Protein 1NE7 (pdb70)

Radius of gyration: 34.93 Å; Cα contacts (8 Å, |Δi|>4): 3936; chains: 6; bounding box: 108×110×102 Å

Secondary structure (DSSP, 8-state):
-EEEEESSHHHHHHHHHHHHHHHHHHH--BTTBPEEEEE--SHHHHHHHHHHHHHHHTTS---TTEEEEESEEETTS-TTSTTSHHHHHHHHTGGGS---GGGEE---TT-SSHHHHHHHHHHHHHHTTS-SEEEE---TT--STT--TT--TT--SEEEEPPHHHHHHHGGGTTT-GGGS-SEEEE--HHHHHTSS-EEEEE-SGGGHHHHHHHHTS---TTSGGGGGGG-SSEEEEEEGGGGTTSBHHHHHHHHHTHHHHGGGTSS---SSPPPS----/-EEEEESSHHHHHHHHHHHHHHHHHHH--BTTBPEEEEE--SHHHHHHHHHHHHHHHTTS---TTEEEEESEEESSS-TTSTTSHHHHHHHHTGGGS---GGGEE---TT-SSHHHHHHHHHHHHHHTTS-SEEEE---TT--BTTB-TT--TT--SEEEEPPHHHHHHHGGGGTT-GGGS-SEEEE--HHHHHTSS-EEEEE-SGGGHHHHHHHHTS---TTSGGGGGGGSSSEEEEEEGGGGTTSBHHHHHHHHHTHHHHGGGTSSPP-S--/-EEEEESSHHHHHHHHHHHHHHHHHHH--BTTBPEEEEE--SHHHHHHHHHHHHHHHTTS---TTEEEEESEEESSS-TTSTTSHHHHHHHHTGGGS---GGGEE---TT-SSHHHHHHHHHHHHHHTTS-SEEEE---TT--STT--TT--TT--SEEEEPPHHHHHHHGGGTTT-GGGS-SEEEE--HHHHHTSSEEEEEE-SGGGHHHHHHHHTS---TTSGGGGGGG-SSEEEEEEGGGGTTSBHHHHHHHHHTHHHHGGGTSS---TT-/-EEEEESSHHHHHHHHHHHHHHHHHHH--BTTBPEEEEE--SSTTHHHHHHHHHHHHTTS---TTEEEEESEEESSS-TTSTTSHHHHHHHHTGGGS---GGGEE---TT-SSHHHHHHHHHHHHHHTTS-SEEEEE--TT--STT--TT--TT--SEEEEPPHHHHHHHGGGTTT-GGGS-SEEEE--HHHHHTSSEEEEEE-SGGGHHHHHHHHTS---TTSGGGGGGG-SSEEEEEEGGGGTTSBHHHHHHHHTTHHHHGGGTSSPP-S--/-EEEEESSHHHHHHHHHHHHHHHHHHH--BTTB-EEEEE--SSTTHHHHHHHHHHHHTTS---TTEEEEESEEESSS-TT-TTSHHHHHHHHTGGGS---GGGEE---TT-SSHHHHHHHHHHHHHHTTS-SEEEE---TT--STT--TT--TT--SEEEEPPHHHHHHHGGGGTT-GGGS-SEEEE--HHHHHTSS-EEEEE-SGGGHHHHHHHHTS---TTSGGGGGGG-SSEEEEEEGGGGTTSBHHHHHHHHTTHHHHGGGTSSPP-S--/-EEEEESSHHHHHHHHHHHHHHHHHHH--BTTBPEEEEE--SHHHHHHHHHHHHHHHTTS---TTEEEEESEEESSS-TTSTTSHHHHHHHHTGGGS---GGGEE---TT-SSHHHHHHHHHHHHHHTTS-SEEEE---TT--STT--TT--TT--SEEEEPPHHHHHHHGGGTTT-GGGS-SEEEE--HHHHHTSSEEEEEE-SGGGHHHHHHHHTS---TTSGGGGGGG-SSEEEEEEGGGGTTSBHHHHHHHHTTHHHHGGGTSSPP-S--

Foldseek 3Di:
DAEAAAAALLVLLLLVLLLVQLVQVVLPADPVGAAEEEDEFDPSNLSNQVVNLVCQVVQFGAQQRYAYEYFKWFAPDDCCPCPTVNNRCCVRHVVSHNYDPVRYYYQDNDDPPRAVSQVVSLVVCVVNPHHQEYEFEAFLQQDTWQLAAPRDLQDAWGKDFHDDRVQQVCCVVQVVHRVRGGRMMTGGHNNSQLRHLAYEYEYEALSQQVLVCCQPVNADHSSNNNVSCVPRPHYYYRYYPNNNVNPDPVVVVVSVVCNVVVCVSSPPRGGPDDDDPPDDD/DAEAAAAALLVLLLLVLLLVQLVCVVLPADPVGAAEEEDEFDPSNLSNLVVNLVCQVVQFGAQQRYAYEYFKWFAPDDCPPCPTVNNRCCVRHVVSHNYDPVRYHYQDNDDPDQAVSQVVSLVVCVVNVHHAEYEFEAFLQQDTWQLAQPRPLQDAWHKDFHDPSVLCVCCVVQVVDSVRGGGMMTGGHNNSQLRHLEYEYEYEALSQQVLVCCLPVNADHSSNNNVSCVPRPHYYYRYYPNSNVNPDPVVVVVSVVCNVVVCVSSPVRGGPDD/DAEAEAAALLVLLCLVLLLVQLVCVVLPADPVRAAEEEDEFDPSNLSNQVVNLVCQVVQFGARQRYAYEYFKWFAPDPCCRCPTVNNRCCVRHVVSHNYDPVRYYYQDSDDPPFVVSQVVSLVVCVVNVHHQEYEFEAALQQDTRQLAFPRDLQDAWGKDFHDVSVLCVCCVVVVNDSVRDGGMMTGGHNNSQLRHLAYEYEYEALSNQVLVCCLPVPADHSSNNNVSCVPRPHYYYRYYPNNNVNPDPVVVVVSVVCNVVVCVSSPVRGGPVD/DAEAAAAALLRLLLLVLLLVQLVQVVLPADPVRAAEEEDEFDPSNLSNQVVNLVCQVVQFGACQRYAYEYFKWFAPDDCPHCPTVNNRCVVRHVVSHNYDPVRYHYQDNDDPDFVVSQVVSLVVCVVNVHHQEYEFEAFLQQDTWQLAFPRDLQDAWGKDFHDPSVLQVCCVVVVNDSVRGGGMMTGGHNNSQLRHLAYEYEYEALSQQVLVCCLPVNADHSSNNNVSCVPRPHYYYGYYPNNNVVPDPVVVVVSVVCNVVVCVSSPPRGGPDD/DAEAAAAALLVLLLLLLLLVQQVQVVQPADPVRAAEEEDEFDPSNLSNQVNNLVCQVVQFGACQRYAYEYFKWFAPDDCCDCLTVNNRCVVSHVVSHNYDPVRYHYQDNDDPDNAVSQVVSLVVCVVNVHHQEYEFEAFLQQDTWQLAFPRDLQDAWHKDFHDPRVQCVCCVVQVVDRVSPGGMMTGGHNNSQLRHLAYEYEYEALSQQVLVCCQPVPADHSSNNNVSCVPRPHYYYRYYPNSNVNPDPVVVVVNVVCNVVVCVSSPPRGGPDD/DAEAAAAALLRLLLLLLLLVQQVQVVLPADPVRAAEEEDEFDPSNLSNLVVNLVCQVVQFGANQRYAYEYFKWFAPDPCPPCPTVNNRCCVRHVVSHNYDPVRYHYQDNDDPDQVVSQVVSLVVCVVNVHHQEYEFEAFLQQDTWQLAFPRPLQDAWGKDFHDPRVLQVCCVVVVNDSVSGGGMMTGGHNNSQLRHLAYEYEYEALSQQVLVCCLPVPADHSSNNNVSCVPRPHYYYRYYPNNNVNPDPVVVVVNVVCNVVVCVSSPPRGGPPD

CATH classification: 3.40.50.1360

Organism: Homo sapiens (NCBI:txid9606)

Nearest PDB structures (foldseek):
  1ne7-assembly1_E  TM=1.002E+00  e=1.686E-65  Homo sapiens
  5hj5-assembly2_B  TM=9.911E-01  e=7.665E-46  Vibrio cholerae O1 biovar El Tor str. N16961
  3hn6-assembly1_D  TM=9.565E-01  e=3.251E-46  Borreliella burgdorferi B31
  7lqn-assembly2_K  TM=9.793E-01  e=4.896E-44  Haemophilus influenzae 86-028NP
  1cd5-assembly1_A  TM=9.590E-01  e=1.407E-43  Escherichia coli K-12

GO terms:
  GO:0004342 glucosamine-6-phosphate deaminase activity (F, IDA)
  GO:0006048 UDP-N-acetylglucosamine biosynthetic process (P, IMP)
  GO:0007338 single fertilization (P, TAS)
  GO:0005829 cytosol (C, TAS)
  GO:0004342 glucosamine-6-phosphate deaminase activity (F, TAS)
  GO:0006043 glucosamine catabolic process (P, TAS)
  GO:0005515 protein binding (F, IPI)
  GO:0070062 extracellular exosome (C, HDA)
  GO:0004342 glucosamine-6-phosphate deaminase activity (F, IMP)
  GO:0006043 glucosamine catabolic process (P, IMP)
  GO:0006091 generation of precursor metabolites and energy (P, IMP)

B-factor: mean 25.86, std 10.65, range [9.54, 75.47]

Structure (mmCIF, N/CA/C/O backbone):
data_1NE7
#
_entry.id   1NE7
#
_cell.length_a   109.877
_cell.length_b   110.892
_cell.length_c   180.881
_cell.angle_alpha   90.00
_cell.angle_beta   90.00
_cell.angle_gamma   90.00
#
_symmetry.space_group_name_H-M   'P 21 21 21'
#
loop_
_entity.id
_entity.type
_entity.pdbx_description
1 polymer 'Glucosamine-6-phosphate isomerase'
2 branched alpha-D-glucopyranose-(1-1)-alpha-D-glucopyranose
3 non-polymer 2-acetamido-2-deoxy-6-O-phosphono-alpha-D-glucopyranose
4 non-polymer 'SULFATE ION'
5 non-polymer '2-DEOXY-2-AMINO GLUCITOL-6-PHOSPHATE'
6 water water
#
loop_
_atom_site.group_PDB
_atom_site.id
_atom_site.type_symbol
_atom_site.label_atom_id
_atom_site.label_alt_id
_atom_site.label_comp_id
_atom_site.label_asym_id
_atom_site.label_entity_id
_atom_site.label_seq_id
_atom_site.pdbx_PDB_ins_code
_atom_site.Cartn_x
_atom_site.Cartn_y
_atom_site.Cartn_z
_atom_site.occupancy
_atom_site.B_iso_or_equiv
_atom_site.auth_seq_id
_atom_site.auth_comp_id
_atom_site.auth_asym_id
_atom_site.auth_atom_id
_atom_site.pdbx_PDB_model_num
ATOM 1 N N . MET A 1 1 ? -20.067 7.736 -21.601 1.00 17.07 1 MET A N 1
ATOM 2 C CA . MET A 1 1 ? -20.065 8.361 -22.958 1.00 17.97 1 MET A CA 1
ATOM 3 C C . MET A 1 1 ? -21.262 9.287 -23.114 1.00 18.63 1 MET A C 1
ATOM 4 O O . MET A 1 1 ? -22.217 9.223 -22.337 1.00 18.39 1 MET A O 1
ATOM 9 N N . LYS A 1 2 ? -21.198 10.152 -24.122 1.00 19.19 2 LYS A N 1
ATOM 10 C CA . LYS A 1 2 ? -22.316 11.024 -24.453 1.00 19.10 2 LYS A CA 1
ATOM 11 C C . LYS A 1 2 ? -22.738 10.505 -25.821 1.00 18.85 2 LYS A C 1
ATOM 12 O O . LYS A 1 2 ? -21.936 10.500 -26.754 1.00 20.39 2 LYS A O 1
ATOM 18 N N . LEU A 1 3 ? -23.971 10.024 -25.936 1.00 15.95 3 LEU A N 1
ATOM 19 C CA . LEU A 1 3 ? -24.461 9.534 -27.219 1.00 16.93 3 LEU A CA 1
ATOM 20 C C . LEU A 1 3 ? -25.458 10.564 -27.736 1.00 16.71 3 LEU A C 1
ATOM 21 O O . LEU A 1 3 ? -26.497 10.791 -27.116 1.00 17.64 3 LEU A O 1
ATOM 26 N N . ILE A 1 4 ? -25.123 11.196 -28.857 1.00 15.96 4 ILE A N 1
ATOM 27 C CA . ILE A 1 4 ? -25.968 12.219 -29.468 1.00 17.11 4 ILE A CA 1
ATOM 28 C C . ILE A 1 4 ? -26.716 11.593 -30.637 1.00 17.62 4 ILE A C 1
ATOM 29 O O . ILE A 1 4 ? -26.101 11.027 -31.543 1.00 18.18 4 ILE A O 1
ATOM 34 N N . ILE A 1 5 ? -28.041 11.701 -30.625 1.00 16.98 5 ILE A N 1
ATOM 35 C CA . ILE A 1 5 ? -28.847 11.111 -31.681 1.00 17.29 5 ILE A CA 1
ATOM 36 C C . ILE A 1 5 ? -29.647 12.151 -32.459 1.00 18.97 5 ILE A C 1
ATOM 37 O O . ILE A 1 5 ? -30.473 12.866 -31.888 1.00 19.22 5 ILE A O 1
ATOM 42 N N . LEU A 1 6 ? -29.378 12.237 -33.759 1.00 20.34 6 LEU A N 1
ATOM 43 C CA . LEU A 1 6 ? -30.079 13.168 -34.637 1.00 21.56 6 LEU A CA 1
ATOM 44 C C . LEU A 1 6 ? -30.943 12.377 -35.611 1.00 22.99 6 LEU A C 1
ATOM 45 O O . LEU A 1 6 ? -30.729 11.184 -35.823 1.00 22.94 6 LEU A O 1
ATOM 50 N N . GLU A 1 7 ? -31.918 13.053 -36.206 1.00 23.93 7 GLU A N 1
ATOM 51 C CA . GLU A 1 7 ? -32.838 12.425 -37.144 1.00 25.63 7 GLU A CA 1
ATOM 52 C C . GLU A 1 7 ? -32.182 11.894 -38.414 1.00 24.86 7 GLU A C 1
ATOM 53 O O . GLU A 1 7 ? -32.265 10.704 -38.707 1.00 24.12 7 GLU A O 1
ATOM 59 N N . HIS A 1 8 ? -31.527 12.775 -39.166 1.00 24.72 8 HIS A N 1
ATOM 60 C CA . HIS A 1 8 ? -30.898 12.381 -40.423 1.00 25.32 8 HIS A CA 1
ATOM 61 C C . HIS A 1 8 ? -29.398 12.657 -40.486 1.00 23.74 8 HIS A C 1
ATOM 62 O O . HIS A 1 8 ? -28.828 13.292 -39.602 1.00 22.17 8 HIS A O 1
ATOM 69 N N . TYR A 1 9 ? -28.777 12.175 -41.557 1.00 23.78 9 TYR A N 1
ATOM 70 C CA . TYR A 1 9 ? -27.347 12.357 -41.788 1.00 23.67 9 TYR A CA 1
ATOM 71 C C . TYR A 1 9 ? -26.952 13.829 -41.760 1.00 24.47 9 TYR A C 1
ATOM 72 O O . TYR A 1 9 ? -25.957 14.203 -41.139 1.00 23.16 9 TYR A O 1
ATOM 81 N N . SER A 1 10 ? -27.727 14.661 -42.451 1.00 23.72 10 SER A N 1
ATOM 82 C CA . SER A 1 10 ? -27.431 16.087 -42.510 1.00 24.43 10 SER A CA 1
ATOM 83 C C . SER A 1 10 ? -27.380 16.711 -41.124 1.00 22.98 10 SER A C 1
ATOM 84 O O . SER A 1 10 ? -26.507 17.528 -40.833 1.00 21.85 10 SER A O 1
ATOM 87 N N . GLN A 1 11 ? -28.314 16.319 -40.266 1.00 22.26 11 GLN A N 1
ATOM 88 C CA . GLN A 1 11 ? -28.364 16.855 -38.916 1.00 20.83 11 GLN A CA 1
ATOM 89 C C . GLN A 1 11 ? -27.208 16.356 -38.060 1.00 19.30 11 GLN A C 1
ATOM 90 O O . GLN A 1 11 ? -26.654 17.107 -37.267 1.00 17.81 11 GLN A O 1
ATOM 96 N N . ALA A 1 12 ? -26.852 15.086 -38.221 1.00 19.61 12 ALA A N 1
ATOM 97 C CA . ALA A 1 12 ? -25.750 14.507 -37.461 1.00 19.48 12 ALA A CA 1
ATOM 98 C C . ALA A 1 12 ? -24.447 15.187 -37.884 1.00 19.27 12 ALA A C 1
ATOM 99 O O . ALA A 1 12 ? -23.607 15.528 -37.045 1.00 18.57 12 ALA A O 1
ATOM 101 N N . SER A 1 13 ? -24.295 15.382 -39.193 1.00 20.03 13 SER A N 1
ATOM 102 C CA . SER A 1 13 ? -23.115 16.035 -39.764 1.00 21.24 13 SER A CA 1
ATOM 103 C C . SER A 1 13 ? -22.987 17.445 -39.216 1.00 20.45 13 SER A C 1
ATOM 104 O O . SER A 1 13 ? -21.905 17.882 -38.823 1.00 19.51 13 SER A O 1
ATOM 107 N N . GLU A 1 14 ? -24.108 18.156 -39.209 1.00 21.26 14 GLU A N 1
ATOM 108 C CA . GLU A 1 14 ? -24.153 19.526 -38.727 1.00 20.82 14 GLU A CA 1
ATOM 109 C C . GLU A 1 14 ? -23.825 19.627 -37.240 1.00 19.75 14 GLU A C 1
ATOM 110 O O . GLU A 1 14 ? -23.084 20.511 -36.825 1.00 18.10 14 GLU A O 1
ATOM 116 N N . TRP A 1 15 ? -24.378 18.724 -36.434 1.00 18.77 15 TRP A N 1
ATOM 117 C CA . TRP A 1 15 ? -24.118 18.761 -35.001 1.00 17.52 15 TRP A CA 1
ATOM 118 C C . TRP A 1 15 ? -22.616 18.625 -34.757 1.00 16.10 15 TRP A C 1
ATOM 119 O O . TRP A 1 15 ? -22.029 19.372 -33.974 1.00 17.58 15 TRP A O 1
ATOM 130 N N . ALA A 1 16 ? -21.996 17.667 -35.440 1.00 16.57 16 ALA A N 1
ATOM 131 C CA . ALA A 1 16 ? -20.564 17.427 -35.293 1.00 16.03 16 ALA A CA 1
ATOM 132 C C . ALA A 1 16 ? -19.764 18.663 -35.697 1.00 16.78 16 ALA A C 1
ATOM 133 O O . ALA A 1 16 ? -18.801 19.037 -35.026 1.00 15.48 16 ALA A O 1
ATOM 135 N N . ALA A 1 17 ? -20.171 19.297 -36.793 1.00 18.03 17 ALA A N 1
ATOM 136 C CA . ALA A 1 17 ? -19.483 20.493 -37.268 1.00 18.34 17 ALA A CA 1
ATOM 137 C C . ALA A 1 17 ? -19.620 21.625 -36.254 1.00 18.26 17 ALA A C 1
ATOM 138 O O . ALA A 1 17 ? -18.650 22.327 -35.959 1.00 18.42 17 ALA A O 1
ATOM 140 N N . LYS A 1 18 ? -20.825 21.809 -35.723 1.00 18.58 18 LYS A N 1
ATOM 141 C CA . LYS A 1 18 ? -21.053 22.856 -34.733 1.00 18.16 18 LYS A CA 1
ATOM 142 C C . LYS A 1 18 ? -20.208 22.626 -33.489 1.00 18.39 18 LYS A C 1
ATOM 143 O O . LYS A 1 18 ? -19.669 23.568 -32.902 1.00 18.14 18 LYS A O 1
ATOM 149 N N . TYR A 1 19 ? -20.086 21.368 -33.080 1.00 17.72 19 TYR A N 1
ATOM 150 C CA . TYR A 1 19 ? -19.311 21.058 -31.891 1.00 18.27 19 TYR A CA 1
ATOM 151 C C . TYR A 1 19 ? -17.840 21.403 -32.099 1.00 18.66 19 TYR A C 1
ATOM 152 O O . TYR A 1 19 ? -17.207 22.021 -31.240 1.00 18.88 19 TYR A O 1
ATOM 161 N N . ILE A 1 20 ? -17.297 20.999 -33.242 1.00 18.51 20 ILE A N 1
ATOM 162 C CA . ILE A 1 20 ? -15.905 21.285 -33.559 1.00 18.36 20 ILE A CA 1
ATOM 163 C C . ILE A 1 20 ? -15.702 22.798 -33.577 1.00 17.94 20 ILE A C 1
ATOM 164 O O . ILE A 1 20 ? -14.724 23.315 -33.028 1.00 17.13 20 ILE A O 1
ATOM 169 N N . ARG A 1 21 ? -16.644 23.500 -34.198 1.00 19.79 21 ARG A N 1
ATOM 170 C CA . ARG A 1 21 ? -16.586 24.956 -34.284 1.00 20.63 21 ARG A CA 1
ATOM 171 C C . ARG A 1 21 ? -16.537 25.592 -32.897 1.00 19.93 21 ARG A C 1
ATOM 172 O O . ARG A 1 21 ? -15.670 26.417 -32.621 1.00 20.01 21 ARG A O 1
ATOM 180 N N . ASN A 1 22 ? -17.461 25.208 -32.021 1.00 19.82 22 ASN A N 1
ATOM 181 C CA . ASN A 1 22 ? -17.481 25.759 -30.669 1.00 19.75 22 ASN A CA 1
ATOM 182 C C . ASN A 1 22 ? -16.223 25.410 -29.884 1.00 20.08 22 ASN A C 1
ATOM 183 O O . ASN A 1 22 ? -15.677 26.249 -29.171 1.00 19.89 22 ASN A O 1
ATOM 188 N N . ARG A 1 23 ? -15.754 24.174 -30.011 1.00 19.44 23 ARG A N 1
ATOM 189 C CA . ARG A 1 23 ? -14.560 23.776 -29.283 1.00 19.05 23 ARG A CA 1
ATOM 190 C C . ARG A 1 23 ? -13.344 24.587 -29.712 1.00 18.57 23 ARG A C 1
ATOM 191 O O . ARG A 1 23 ? -12.535 24.985 -28.879 1.00 19.44 23 ARG A O 1
ATOM 199 N N . ILE A 1 24 ? -13.215 24.839 -31.010 1.00 18.68 24 ILE A N 1
ATOM 200 C CA . ILE A 1 24 ? -12.084 25.614 -31.514 1.00 20.10 24 ILE A CA 1
ATOM 201 C C . ILE A 1 24 ? -12.164 27.065 -31.040 1.00 21.49 24 ILE A C 1
ATOM 202 O O . ILE A 1 24 ? -11.215 27.601 -30.465 1.00 22.10 24 ILE A O 1
ATOM 207 N N . ILE A 1 25 ? -13.307 27.696 -31.276 1.00 21.91 25 ILE A N 1
ATOM 208 C CA . ILE A 1 25 ? -13.494 29.086 -30.883 1.00 22.58 25 ILE A CA 1
ATOM 209 C C . ILE A 1 25 ? -13.298 29.285 -29.382 1.00 22.61 25 ILE A C 1
ATOM 210 O O . ILE A 1 25 ? -12.566 30.176 -28.958 1.00 22.83 25 ILE A O 1
ATOM 215 N N . GLN A 1 26 ? -13.932 28.445 -28.573 1.00 22.91 26 GLN A N 1
ATOM 216 C CA . GLN A 1 26 ? -13.794 28.573 -27.131 1.00 23.38 26 GLN A CA 1
ATOM 217 C C . GLN A 1 26 ? -12.403 28.213 -26.624 1.00 23.07 26 GLN A C 1
ATOM 218 O O . GLN A 1 26 ? -11.986 28.685 -25.568 1.00 22.27 26 GLN A O 1
ATOM 224 N N . PHE A 1 27 ? -11.686 27.381 -27.375 1.00 21.23 27 PHE A N 1
ATOM 225 C CA . PHE A 1 27 ? -10.323 27.002 -27.013 1.00 21.80 27 PHE A CA 1
ATOM 226 C C . PHE A 1 27 ? -9.479 28.252 -27.257 1.00 22.47 27 PHE A C 1
ATOM 227 O O . PHE A 1 27 ? -8.509 28.520 -26.548 1.00 21.90 27 PHE A O 1
ATOM 235 N N . ASN A 1 28 ? -9.873 29.007 -28.278 1.00 23.51 28 ASN A N 1
ATOM 236 C CA . ASN A 1 28 ? -9.200 30.243 -28.663 1.00 23.89 28 ASN A CA 1
ATOM 237 C C . ASN A 1 28 ? -7.711 30.017 -28.913 1.00 24.54 28 ASN A C 1
ATOM 238 O O . ASN A 1 28 ? -6.860 30.543 -28.195 1.00 24.02 28 ASN A O 1
ATOM 243 N N . PRO A 1 29 ? -7.380 29.238 -29.957 1.00 23.98 29 PRO A N 1
ATOM 244 C CA . PRO A 1 29 ? -5.989 28.939 -30.300 1.00 25.21 29 PRO A CA 1
ATOM 245 C C . PRO A 1 29 ? -5.205 30.156 -30.781 1.00 26.02 29 PRO A C 1
ATOM 246 O O . PRO A 1 29 ? -5.766 31.076 -31.372 1.00 26.71 29 PRO A O 1
ATOM 250 N N . GLY A 1 30 ? -3.904 30.143 -30.517 1.00 28.22 30 GLY A N 1
ATOM 251 C CA . GLY A 1 30 ? -3.045 31.240 -30.920 1.00 29.68 30 GLY A CA 1
ATOM 252 C C . GLY A 1 30 ? -1.652 30.753 -31.262 1.00 31.28 30 GLY A C 1
ATOM 253 O O . GLY A 1 30 ? -1.407 29.545 -31.294 1.00 30.45 30 GLY A O 1
ATOM 254 N N . PRO A 1 31 ? -0.709 31.673 -31.518 1.00 32.79 31 PRO A N 1
ATOM 255 C CA . PRO A 1 31 ? 0.676 31.343 -31.865 1.00 33.46 31 PRO A CA 1
ATOM 256 C C . PRO A 1 31 ? 1.356 30.389 -30.886 1.00 33.37 31 PRO A C 1
ATOM 257 O O . PRO A 1 31 ? 2.098 29.499 -31.295 1.00 34.79 31 PRO A O 1
ATOM 261 N N . GLU A 1 32 ? 1.104 30.579 -29.596 1.00 33.37 32 GLU A N 1
ATOM 262 C CA . GLU A 1 32 ? 1.713 29.737 -28.572 1.00 33.87 32 GLU A CA 1
ATOM 263 C C . GLU A 1 32 ? 0.746 28.706 -27.999 1.00 31.79 32 GLU A C 1
ATOM 264 O O . GLU A 1 32 ? 1.032 28.088 -26.974 1.00 30.70 32 GLU A O 1
ATOM 270 N N . LYS A 1 33 ? -0.390 28.511 -28.662 1.00 30.40 33 LYS A N 1
ATOM 271 C CA . LYS A 1 33 ? -1.387 27.568 -28.168 1.00 28.10 33 LYS A CA 1
ATOM 272 C C . LYS A 1 33 ? -2.282 27.062 -29.294 1.00 25.98 33 LYS A C 1
ATOM 273 O O . LYS A 1 33 ? -3.420 27.504 -29.430 1.00 25.32 33 LYS A O 1
ATOM 279 N N . TYR A 1 34 ? -1.771 26.136 -30.100 1.00 23.59 34 TYR A N 1
ATOM 280 C CA . TYR A 1 34 ? -2.552 25.594 -31.206 1.00 22.49 34 TYR A CA 1
ATOM 281 C C . TYR A 1 34 ? -3.601 24.598 -30.736 1.00 20.76 34 TYR A C 1
ATOM 282 O O . TYR A 1 34 ? -3.471 23.997 -29.673 1.00 21.52 34 TYR A O 1
ATOM 291 N N . PHE A 1 35 ? -4.644 24.440 -31.541 1.00 20.00 35 PHE A N 1
ATOM 292 C CA . PHE A 1 35 ? -5.710 23.488 -31.256 1.00 19.75 35 PHE A CA 1
ATOM 293 C C . PHE A 1 35 ? -5.384 22.296 -32.150 1.00 17.96 35 PHE A C 1
ATOM 294 O O . PHE A 1 35 ? -5.360 22.431 -33.370 1.00 18.81 35 PHE A O 1
ATOM 302 N N . THR A 1 36 ? -5.114 21.142 -31.548 1.00 18.36 36 THR A N 1
ATOM 303 C CA . THR A 1 36 ? -4.779 19.949 -32.319 1.00 17.45 36 THR A CA 1
ATOM 304 C C . THR A 1 36 ? -6.015 19.096 -32.565 1.00 17.30 36 THR A C 1
ATOM 305 O O . THR A 1 36 ? -6.720 18.705 -31.634 1.00 17.50 36 THR A O 1
ATOM 309 N N . LEU A 1 37 ? -6.262 18.808 -33.836 1.00 17.63 37 LEU A N 1
ATOM 310 C CA . LEU A 1 37 ? -7.436 18.056 -34.244 1.00 17.57 37 LEU A CA 1
ATOM 311 C C . LEU A 1 37 ? -7.123 16.793 -35.039 1.00 17.41 37 LEU A C 1
ATOM 312 O O . LEU A 1 37 ? -6.478 16.860 -36.087 1.00 16.92 37 LEU A O 1
ATOM 317 N N . GLY A 1 38 ? -7.575 15.648 -34.527 1.00 16.31 38 GLY A N 1
ATOM 318 C CA . GLY A 1 38 ? -7.386 14.384 -35.225 1.00 16.01 38 GLY A CA 1
ATOM 319 C C . GLY A 1 38 ? -8.553 14.234 -36.188 1.00 16.42 38 GLY A C 1
ATOM 320 O O . GLY A 1 38 ? -9.690 14.537 -35.819 1.00 16.86 38 GLY A O 1
ATOM 321 N N . LEU A 1 39 ? -8.300 13.762 -37.407 1.00 15.54 39 LEU A N 1
ATOM 322 C CA . LEU A 1 39 ? -9.363 13.653 -38.407 1.00 15.65 39 LEU A CA 1
ATOM 323 C C . LEU A 1 39 ? -9.473 12.345 -39.189 1.00 17.02 39 LEU A C 1
ATOM 324 O O . LEU A 1 39 ? -8.485 11.638 -39.389 1.00 16.22 39 LEU A O 1
ATOM 329 N N . PRO A 1 40 ? -10.694 12.019 -39.650 1.00 16.90 40 PRO A N 1
ATOM 330 C CA . PRO A 1 40 ? -10.999 10.817 -40.427 1.00 17.45 40 PRO A CA 1
ATOM 331 C C . PRO A 1 40 ? -11.341 11.203 -41.871 1.00 19.50 40 PRO A C 1
ATOM 332 O O . PRO A 1 40 ? -11.444 12.387 -42.193 1.00 17.78 40 PRO A O 1
ATOM 336 N N . THR A 1 41 ? -11.503 10.208 -42.738 1.00 19.35 41 THR A N 1
ATOM 337 C CA . THR A 1 41 ? -11.890 10.463 -44.125 1.00 21.01 41 THR A CA 1
ATOM 338 C C . THR A 1 41 ? -13.158 9.660 -44.363 1.00 23.66 41 THR A C 1
ATOM 339 O O . THR A 1 41 ? -13.742 9.133 -43.420 1.00 24.76 41 THR A O 1
ATOM 343 N N . GLY A 1 42 ? -13.594 9.577 -45.612 1.00 25.67 42 GLY A N 1
ATOM 344 C CA . GLY A 1 42 ? -14.783 8.806 -45.913 1.00 24.62 42 GLY A CA 1
ATOM 345 C C . GLY A 1 42 ? -16.032 9.619 -46.154 1.00 24.17 42 GLY A C 1
ATOM 346 O O . GLY A 1 42 ? -16.066 10.830 -45.926 1.00 24.84 42 GLY A O 1
ATOM 347 N N A SER A 1 43 ? -17.076 8.938 -46.611 0.50 23.81 43 SER A N 1
ATOM 348 N N B SER A 1 43 ? -17.076 8.949 -46.624 0.50 23.41 43 SER A N 1
ATOM 349 C CA A SER A 1 43 ? -18.349 9.579 -46.897 0.50 24.16 43 SER A CA 1
ATOM 350 C CA B SER A 1 43 ? -18.338 9.614 -46.900 0.50 23.45 43 SER A CA 1
ATOM 351 C C A SER A 1 43 ? -19.013 10.117 -45.635 0.50 22.77 43 SER A C 1
ATOM 352 C C B SER A 1 43 ? -19.009 10.130 -45.630 0.50 22.28 43 SER A C 1
ATOM 353 O O A SER A 1 43 ? -19.717 11.124 -45.680 0.50 23.94 43 SER A O 1
ATOM 354 O O B SER A 1 43 ? -19.716 11.135 -45.664 0.50 23.43 43 SER A O 1
ATOM 359 N N . THR A 1 44 ? -18.784 9.448 -44.511 1.00 22.47 44 THR A N 1
ATOM 360 C CA . THR A 1 44 ? -19.390 9.865 -43.250 1.00 20.97 44 THR A CA 1
ATOM 361 C C . THR A 1 44 ? -19.033 11.278 -42.803 1.00 19.73 44 THR A C 1
ATOM 362 O O . THR A 1 44 ? -19.919 12.079 -42.541 1.00 19.46 44 THR A O 1
ATOM 366 N N . PRO A 1 45 ? -17.735 11.608 -42.715 1.00 18.54 45 PRO A N 1
ATOM 367 C CA . PRO A 1 45 ? -17.397 12.965 -42.280 1.00 18.70 45 PRO A CA 1
ATOM 368 C C . PRO A 1 45 ? -17.508 14.061 -43.347 1.00 18.89 45 PRO A C 1
ATOM 369 O O . PRO A 1 45 ? -17.327 15.235 -43.037 1.00 18.78 45 PRO A O 1
ATOM 373 N N . LEU A 1 46 ? -17.811 13.690 -44.587 1.00 18.73 46 LEU A N 1
ATOM 374 C CA . LEU A 1 46 ? -17.895 14.688 -45.656 1.00 20.12 46 LEU A CA 1
ATOM 375 C C . LEU A 1 46 ? -18.899 15.795 -45.348 1.00 19.78 46 LEU A C 1
ATOM 376 O O . LEU A 1 46 ? -18.611 16.976 -45.554 1.00 18.85 46 LEU A O 1
ATOM 381 N N . GLY A 1 47 ? -20.070 15.413 -44.851 1.00 19.78 47 GLY A N 1
ATOM 382 C CA . GLY A 1 47 ? -21.079 16.399 -44.512 1.00 19.37 47 GLY A CA 1
ATOM 383 C C . GLY A 1 47 ? -20.560 17.365 -43.462 1.00 20.31 47 GLY A C 1
ATOM 384 O O . GLY A 1 47 ? -20.861 18.558 -43.493 1.00 19.94 47 GLY A O 1
ATOM 385 N N . CYS A 1 48 ? -19.774 16.846 -42.524 1.00 19.20 48 CYS A N 1
ATOM 386 C CA . CYS A 1 48 ? -19.203 17.659 -41.460 1.00 19.61 48 CYS A CA 1
ATOM 387 C C . CYS A 1 48 ? -18.182 18.632 -42.046 1.00 19.10 48 CYS A C 1
ATOM 388 O O . CYS A 1 48 ? -18.175 19.819 -41.709 1.00 18.90 48 CYS A O 1
ATOM 391 N N . TYR A 1 49 ? -17.323 18.125 -42.925 1.00 17.80 49 TYR A N 1
ATOM 392 C CA . TYR A 1 49 ? -16.318 18.968 -43.558 1.00 17.67 49 TYR A CA 1
ATOM 393 C C . TYR A 1 49 ? -16.985 20.094 -44.340 1.00 18.46 49 TYR A C 1
ATOM 394 O O . TYR A 1 49 ? -16.547 21.241 -44.278 1.00 20.11 49 TYR A O 1
ATOM 403 N N . LYS A 1 50 ? -18.052 19.770 -45.063 1.00 19.95 50 LYS A N 1
ATOM 404 C CA . LYS A 1 50 ? -18.751 20.783 -45.846 1.00 21.38 50 LYS A CA 1
ATOM 405 C C . LYS A 1 50 ? -19.292 21.903 -44.970 1.00 22.03 50 LYS A C 1
ATOM 406 O O . LYS A 1 50 ? -19.199 23.076 -45.331 1.00 21.43 50 LYS A O 1
ATOM 412 N N . LYS A 1 51 ? -19.850 21.549 -43.816 1.00 20.38 51 LYS A N 1
ATOM 413 C CA . LYS A 1 51 ? -20.373 22.561 -42.910 1.00 20.80 51 LYS A CA 1
ATOM 414 C C . LYS A 1 51 ? -19.245 23.417 -42.348 1.00 20.37 51 LYS A C 1
ATOM 415 O O . LYS A 1 51 ? -19.377 24.633 -42.244 1.00 20.53 51 LYS A O 1
ATOM 421 N N . LEU A 1 52 ? -18.135 22.783 -41.980 1.00 18.83 52 LEU A N 1
ATOM 422 C CA . LEU A 1 52 ? -16.999 23.514 -41.437 1.00 17.72 52 LEU A CA 1
ATOM 423 C C . LEU A 1 52 ? -16.507 24.538 -42.454 1.00 19.33 52 LEU A C 1
ATOM 424 O O . LEU A 1 52 ? -16.122 25.650 -42.094 1.00 20.40 52 LEU A O 1
ATOM 429 N N . ILE A 1 53 ? -16.517 24.153 -43.724 1.00 19.28 53 ILE A N 1
ATOM 430 C CA . ILE A 1 53 ? -16.084 25.053 -44.789 1.00 20.21 53 ILE A CA 1
ATOM 431 C C . ILE A 1 53 ? -17.071 26.218 -44.873 1.00 21.94 53 ILE A C 1
ATOM 432 O O . ILE A 1 53 ? -16.671 27.372 -45.028 1.00 22.82 53 ILE A O 1
ATOM 437 N N . GLU A 1 54 ? -18.360 25.910 -44.763 1.00 23.13 54 GLU A N 1
ATOM 438 C CA . GLU A 1 54 ? -19.394 26.940 -44.801 1.00 25.15 54 GLU A CA 1
ATOM 439 C C . GLU A 1 54 ? -19.142 27.956 -43.694 1.00 24.01 54 GLU A C 1
ATOM 440 O O . GLU A 1 54 ? -19.242 29.161 -43.911 1.00 24.33 54 GLU A O 1
ATOM 446 N N . TYR A 1 55 ? -18.824 27.459 -42.501 1.00 23.42 55 TYR A N 1
ATOM 447 C CA . TYR A 1 55 ? -18.553 28.323 -41.359 1.00 22.45 55 TYR A CA 1
ATOM 448 C C . TYR A 1 55 ? -17.339 29.202 -41.621 1.00 22.79 55 TYR A C 1
ATOM 449 O O . TYR A 1 55 ? -17.304 30.360 -41.217 1.00 24.48 55 TYR A O 1
ATOM 458 N N . TYR A 1 56 ? -16.338 28.644 -42.293 1.00 22.55 56 TYR A N 1
ATOM 459 C CA . TYR A 1 56 ? -15.133 29.398 -42.607 1.00 22.40 56 TYR A CA 1
ATOM 460 C C . TYR A 1 56 ? -15.438 30.497 -43.625 1.00 23.84 56 TYR A C 1
ATOM 461 O O . TYR A 1 56 ? -15.022 31.645 -43.457 1.00 24.75 56 TYR A O 1
ATOM 470 N N . LYS A 1 57 ? -16.160 30.140 -44.683 1.00 24.09 57 LYS A N 1
ATOM 471 C CA . LYS A 1 57 ? -16.506 31.102 -45.725 1.00 25.44 57 LYS A CA 1
ATOM 472 C C . LYS A 1 57 ? -17.367 32.231 -45.175 1.00 26.52 57 LYS A C 1
ATOM 473 O O . LYS A 1 57 ? -17.297 33.363 -45.653 1.00 26.95 57 LYS A O 1
ATOM 479 N N . ASN A 1 58 ? -18.182 31.918 -44.173 1.00 25.44 58 ASN A N 1
ATOM 480 C CA . ASN A 1 58 ? -19.051 32.911 -43.557 1.00 27.53 58 ASN A CA 1
ATOM 481 C C . ASN A 1 58 ? -18.270 33.806 -42.599 1.00 26.56 58 ASN A C 1
ATOM 482 O O . ASN A 1 58 ? -18.800 34.790 -42.080 1.00 27.99 58 ASN A O 1
ATOM 487 N N . GLY A 1 59 ? -17.010 33.457 -42.363 1.00 25.63 59 GLY A N 1
ATOM 488 C CA . GLY A 1 59 ? -16.175 34.245 -41.475 1.00 24.91 59 GLY A CA 1
ATOM 489 C C . GLY A 1 59 ? -16.419 34.016 -39.995 1.00 25.12 59 GLY A C 1
ATOM 490 O O . GLY A 1 59 ? -16.072 34.859 -39.169 1.00 24.83 59 GLY A O 1
ATOM 491 N N . ASP A 1 60 ? -17.000 32.870 -39.651 1.00 24.34 60 ASP A N 1
ATOM 492 C CA . ASP A 1 60 ? -17.297 32.552 -38.255 1.00 23.29 60 ASP A CA 1
ATOM 493 C C . ASP A 1 60 ? -16.274 31.626 -37.604 1.00 22.73 60 ASP A C 1
ATOM 494 O O . ASP A 1 60 ? -16.252 31.479 -36.381 1.00 22.22 60 ASP A O 1
ATOM 499 N N . LEU A 1 61 ? -15.425 31.008 -38.416 1.00 21.37 61 LEU A N 1
ATOM 500 C CA . LEU A 1 61 ? -14.436 30.070 -37.892 1.00 21.36 61 LEU A CA 1
ATOM 501 C C . LEU A 1 61 ? -13.127 30.117 -38.672 1.00 20.29 61 LEU A C 1
ATOM 502 O O . LEU A 1 61 ? -13.130 30.205 -39.895 1.00 20.48 61 LEU A O 1
ATOM 507 N N . SER A 1 62 ? -12.011 30.055 -37.953 1.00 20.28 62 SER A N 1
ATOM 508 C CA . SER A 1 62 ? -10.697 30.083 -38.576 1.00 20.91 62 SER A CA 1
ATOM 509 C C . SER A 1 62 ? -9.845 28.900 -38.141 1.00 20.82 62 SER A C 1
ATOM 510 O O . SER A 1 62 ? -9.860 28.501 -36.976 1.00 21.51 62 SER A O 1
ATOM 513 N N . PHE A 1 63 ? -9.096 28.351 -39.089 1.00 20.32 63 PHE A N 1
ATOM 514 C CA . PHE A 1 63 ? -8.223 27.214 -38.817 1.00 20.98 63 PHE A CA 1
ATOM 515 C C . PHE A 1 63 ? -6.756 27.635 -38.825 1.00 21.86 63 PHE A C 1
ATOM 516 O O . PHE A 1 63 ? -5.858 26.792 -38.822 1.00 20.30 63 PHE A O 1
ATOM 524 N N . LYS A 1 64 ? -6.512 28.941 -38.821 1.00 21.50 64 LYS A N 1
ATOM 525 C CA . LYS A 1 64 ? -5.141 29.438 -38.841 1.00 22.58 64 LYS A CA 1
ATOM 526 C C . LYS A 1 64 ? -4.259 28.827 -37.757 1.00 22.07 64 LYS A C 1
ATOM 527 O O . LYS A 1 64 ? -3.111 28.476 -38.021 1.00 22.95 64 LYS A O 1
ATOM 533 N N . TYR A 1 65 ? -4.788 28.699 -36.543 1.00 21.66 65 TYR A N 1
ATOM 534 C CA . TYR A 1 65 ? -4.017 28.130 -35.446 1.00 21.28 65 TYR A CA 1
ATOM 535 C C . TYR A 1 65 ? -4.469 26.732 -35.057 1.00 21.28 65 TYR A C 1
ATOM 536 O O . TYR A 1 65 ? -4.525 26.385 -33.877 1.00 19.89 65 TYR A O 1
ATOM 545 N N . VAL A 1 66 ? -4.791 25.933 -36.067 1.00 20.09 66 VAL A N 1
ATOM 546 C CA . VAL A 1 66 ? -5.206 24.555 -35.850 1.00 19.95 66 VAL A CA 1
ATOM 547 C C . VAL A 1 66 ? -4.215 23.634 -36.564 1.00 18.64 66 VAL A C 1
ATOM 548 O O . VAL A 1 66 ? -3.762 23.934 -37.671 1.00 19.10 66 VAL A O 1
ATOM 552 N N . LYS A 1 67 ? -3.851 22.539 -35.903 1.00 17.41 67 LYS A N 1
ATOM 553 C CA . LYS A 1 67 ? -2.951 21.543 -36.477 1.00 18.64 67 LYS A CA 1
ATOM 554 C C . LYS A 1 67 ? -3.786 20.280 -36.600 1.00 18.63 67 LYS A C 1
ATOM 555 O O . LYS A 1 67 ? -4.533 19.943 -35.681 1.00 20.34 67 LYS A O 1
ATOM 561 N N . THR A 1 68 ? -3.672 19.587 -37.726 1.00 17.86 68 THR A N 1
ATOM 562 C CA . THR A 1 68 ? -4.449 18.370 -37.920 1.00 16.87 68 THR A CA 1
ATOM 563 C C . THR A 1 68 ? -3.583 17.137 -38.093 1.00 16.86 68 THR A C 1
ATOM 564 O O . THR A 1 68 ? -2.464 17.208 -38.595 1.00 16.63 68 THR A O 1
ATOM 568 N N . PHE A 1 69 ? -4.119 16.003 -37.659 1.00 15.94 69 PHE A N 1
ATOM 569 C CA . PHE A 1 69 ? -3.435 14.727 -37.788 1.00 15.04 69 PHE A CA 1
ATOM 570 C C . PHE A 1 69 ? -4.470 13.728 -38.267 1.00 16.32 69 PHE A C 1
ATOM 571 O O . PHE A 1 69 ? -5.422 13.437 -37.548 1.00 15.61 69 PHE A O 1
ATOM 579 N N . ASN A 1 70 ? -4.308 13.217 -39.483 1.00 14.65 70 ASN A N 1
ATOM 580 C CA . ASN A 1 70 ? -5.265 12.243 -39.987 1.00 15.57 70 ASN A CA 1
ATOM 581 C C . ASN A 1 70 ? -4.960 10.869 -39.412 1.00 15.97 70 ASN A C 1
ATOM 582 O O . ASN A 1 70 ? -3.808 10.538 -39.146 1.00 16.92 70 ASN A O 1
ATOM 587 N N . MET A 1 71 ? -5.999 10.069 -39.210 1.00 16.91 71 MET A N 1
ATOM 588 C CA . MET A 1 71 ? -5.810 8.754 -38.618 1.00 16.58 71 MET A CA 1
ATOM 589 C C . MET A 1 71 ? -5.084 7.723 -39.466 1.00 17.46 71 MET A C 1
ATOM 590 O O . MET A 1 71 ? -4.432 6.837 -38.920 1.00 16.44 71 MET A O 1
ATOM 595 N N . ASP A 1 72 ? -5.164 7.837 -40.787 1.00 17.12 72 ASP A N 1
ATOM 596 C CA . ASP A 1 72 ? -4.517 6.837 -41.626 1.00 17.45 72 ASP A CA 1
ATOM 597 C C . ASP A 1 72 ? -4.320 7.229 -43.085 1.00 18.44 72 ASP A C 1
ATOM 598 O O . ASP A 1 72 ? -4.658 8.335 -43.505 1.00 18.43 72 ASP A O 1
ATOM 603 N N . GLU A 1 73 ? -3.753 6.297 -43.845 1.00 17.14 73 GLU A N 1
ATOM 604 C CA . GLU A 1 73 ? -3.502 6.475 -45.270 1.00 17.98 73 GLU A CA 1
ATOM 605 C C . GLU A 1 73 ? -3.088 5.128 -45.837 1.00 17.79 73 GLU A C 1
ATOM 606 O O . GLU A 1 73 ? -2.473 4.318 -45.142 1.00 18.12 73 GLU A O 1
ATOM 612 N N . TYR A 1 74 ? -3.446 4.893 -47.094 1.00 17.78 74 TYR A N 1
ATOM 613 C CA . TYR A 1 74 ? -3.113 3.649 -47.776 1.00 19.37 74 TYR A CA 1
ATOM 614 C C . TYR A 1 74 ? -1.628 3.527 -48.067 1.00 20.09 74 TYR A C 1
ATOM 615 O O . TYR A 1 74 ? -0.953 4.519 -48.349 1.00 20.21 74 TYR A O 1
ATOM 624 N N . VAL A 1 75 ? -1.126 2.298 -48.014 1.00 20.04 75 VAL A N 1
ATOM 625 C CA . VAL A 1 75 ? 0.273 2.029 -48.304 1.00 20.80 75 VAL A CA 1
ATOM 626 C C . VAL A 1 75 ? 0.402 1.696 -49.790 1.00 21.25 75 VAL A C 1
ATOM 627 O O . VAL A 1 75 ? -0.405 0.945 -50.331 1.00 20.90 75 VAL A O 1
ATOM 631 N N . GLY A 1 76 ? 1.402 2.274 -50.449 1.00 23.13 76 GLY A N 1
ATOM 632 C CA . GLY A 1 76 ? 1.626 1.985 -51.856 1.00 25.34 76 GLY A CA 1
ATOM 633 C C . GLY A 1 76 ? 0.674 2.585 -52.875 1.00 25.79 76 GLY A C 1
ATOM 634 O O . GLY A 1 76 ? 0.658 2.162 -54.032 1.00 27.31 76 GLY A O 1
ATOM 635 N N . LEU A 1 77 ? -0.125 3.561 -52.464 1.00 25.65 77 LEU A N 1
ATOM 636 C CA . LEU A 1 77 ? -1.054 4.208 -53.383 1.00 25.63 77 LEU A CA 1
ATOM 637 C C . LEU A 1 77 ? -0.515 5.602 -53.699 1.00 26.90 77 LEU A C 1
ATOM 638 O O . LEU A 1 77 ? -0.109 6.333 -52.797 1.00 27.21 77 LEU A O 1
ATOM 643 N N . PRO A 1 78 ? -0.486 5.983 -54.988 1.00 27.60 78 PRO A N 1
ATOM 644 C CA . PRO A 1 78 ? 0.022 7.310 -55.357 1.00 29.33 78 PRO A CA 1
ATOM 645 C C . PRO A 1 78 ? -0.637 8.415 -54.539 1.00 29.52 78 PRO A C 1
ATOM 646 O O . PRO A 1 78 ? -1.856 8.439 -54.383 1.00 30.43 78 PRO A O 1
ATOM 650 N N . ARG A 1 79 ? 0.171 9.331 -54.017 1.00 30.29 79 ARG A N 1
ATOM 651 C CA . ARG A 1 79 ? -0.361 10.419 -53.210 1.00 31.18 79 ARG A CA 1
ATOM 652 C C . ARG A 1 79 ? -1.380 11.251 -53.985 1.00 31.15 79 ARG A C 1
ATOM 653 O O . ARG A 1 79 ? -2.335 11.770 -53.406 1.00 30.74 79 ARG A O 1
ATOM 661 N N . ASP A 1 80 ? -1.183 11.365 -55.296 1.00 31.38 80 ASP A N 1
ATOM 662 C CA . ASP A 1 80 ? -2.089 12.136 -56.141 1.00 30.12 80 ASP A CA 1
ATOM 663 C C . ASP A 1 80 ? -3.265 11.304 -56.641 1.00 29.63 80 ASP A C 1
ATOM 664 O O . ASP A 1 80 ? -4.123 11.809 -57.367 1.00 28.62 80 ASP A O 1
ATOM 669 N N . HIS A 1 81 ? -3.302 10.028 -56.268 1.00 28.29 81 HIS A N 1
ATOM 670 C CA . HIS A 1 81 ? -4.398 9.163 -56.686 1.00 28.50 81 HIS A CA 1
ATOM 671 C C . HIS A 1 81 ? -5.688 9.745 -56.105 1.00 28.21 81 HIS A C 1
ATOM 672 O O . HIS A 1 81 ? -5.726 10.152 -54.944 1.00 28.61 81 HIS A O 1
ATOM 679 N N A PRO A 1 82 ? -6.760 9.798 -56.910 0.50 28.27 82 PRO A N 1
ATOM 680 N N B PRO A 1 82 ? -6.761 9.789 -56.909 0.50 28.12 82 PRO A N 1
ATOM 681 C CA A PRO A 1 82 ? -8.042 10.343 -56.452 0.50 28.34 82 PRO A CA 1
ATOM 682 C CA B PRO A 1 82 ? -8.055 10.325 -56.476 0.50 28.19 82 PRO A CA 1
ATOM 683 C C A PRO A 1 82 ? -8.635 9.645 -55.231 0.50 28.14 82 PRO A C 1
ATOM 684 C C B PRO A 1 82 ? -8.640 9.641 -55.242 0.50 28.05 82 PRO A C 1
ATOM 685 O O A PRO A 1 82 ? -9.540 10.175 -54.592 0.50 28.41 82 PRO A O 1
ATOM 686 O O B PRO A 1 82 ? -9.539 10.178 -54.601 0.50 28.32 82 PRO A O 1
ATOM 693 N N . GLU A 1 83 ? -8.130 8.459 -54.910 1.00 27.21 83 GLU A N 1
ATOM 694 C CA . GLU A 1 83 ? -8.634 7.720 -53.758 1.00 26.46 83 GLU A CA 1
ATOM 695 C C . GLU A 1 83 ? -7.735 7.759 -52.523 1.00 23.68 83 GLU A C 1
ATOM 696 O O . GLU A 1 83 ? -8.109 7.245 -51.466 1.00 22.85 83 GLU A O 1
ATOM 702 N N . SER A 1 84 ? -6.558 8.364 -52.644 1.00 21.32 84 SER A N 1
ATOM 703 C CA . SER A 1 84 ? -5.648 8.451 -51.505 1.00 21.30 84 SER A CA 1
ATOM 704 C C . SER A 1 84 ? -6.283 9.363 -50.469 1.00 20.83 84 SER A C 1
ATOM 705 O O . SER A 1 84 ? -7.114 10.206 -50.803 1.00 20.64 84 SER A O 1
ATOM 708 N N . TYR A 1 85 ? -5.898 9.202 -49.211 1.00 20.01 85 TYR A N 1
ATOM 709 C CA . TYR A 1 85 ? -6.466 10.043 -48.177 1.00 19.36 85 TYR A CA 1
ATOM 710 C C . TYR A 1 85 ? -5.833 11.428 -48.213 1.00 19.77 85 TYR A C 1
ATOM 711 O O . TYR A 1 85 ? -6.387 12.384 -47.675 1.00 18.87 85 TYR A O 1
ATOM 720 N N . HIS A 1 86 ? -4.683 11.538 -48.874 1.00 19.57 86 HIS A N 1
ATOM 721 C CA . HIS A 1 86 ? -4.033 12.837 -49.027 1.00 20.73 86 HIS A CA 1
ATOM 722 C C . HIS A 1 86 ? -4.946 13.652 -49.941 1.00 19.91 86 HIS A C 1
ATOM 723 O O . HIS A 1 86 ? -5.248 14.812 -49.672 1.00 21.45 86 HIS A O 1
ATOM 730 N N . SER A 1 87 ? -5.385 13.026 -51.027 1.00 20.83 87 SER A N 1
ATOM 731 C CA . SER A 1 87 ? -6.259 13.683 -51.991 1.00 21.49 87 SER A CA 1
ATOM 732 C C . SER A 1 87 ? -7.624 13.975 -51.386 1.00 20.08 87 SER A C 1
ATOM 733 O O . SER A 1 87 ? -8.228 15.007 -51.672 1.00 19.87 87 SER A O 1
ATOM 736 N N . PHE A 1 88 ? -8.114 13.064 -50.552 1.00 18.90 88 PHE A N 1
ATOM 737 C CA . PHE A 1 88 ? -9.407 13.272 -49.923 1.00 18.20 88 PHE A CA 1
ATOM 738 C C . PHE A 1 88 ? -9.383 14.522 -49.052 1.00 17.20 88 PHE A C 1
ATOM 739 O O . PHE A 1 88 ? -10.276 15.361 -49.138 1.00 17.95 88 PHE A O 1
ATOM 747 N N . MET A 1 89 ? -8.360 14.639 -48.210 1.00 16.07 89 MET A N 1
ATOM 748 C CA . MET A 1 89 ? -8.263 15.780 -47.309 1.00 17.49 89 MET A CA 1
ATOM 749 C C . MET A 1 89 ? -7.972 17.082 -48.039 1.00 18.40 89 MET A C 1
ATOM 750 O O . MET A 1 89 ? -8.534 18.124 -47.710 1.00 19.21 89 MET A O 1
ATOM 755 N N . TRP A 1 90 ? -7.102 17.027 -49.036 1.00 20.18 90 TRP A N 1
ATOM 756 C CA . TRP A 1 90 ? -6.782 18.233 -49.783 1.00 19.91 90 TRP A CA 1
ATOM 757 C C . TRP A 1 90 ? -8.008 18.775 -50.511 1.00 20.06 90 TRP A C 1
ATOM 758 O O . TRP A 1 90 ? -8.388 19.933 -50.336 1.00 19.87 90 TRP A O 1
ATOM 769 N N . ASN A 1 91 ? -8.633 17.927 -51.320 1.00 19.91 91 ASN A N 1
ATOM 770 C CA . ASN A 1 91 ? -9.790 18.339 -52.103 1.00 20.76 91 ASN A CA 1
ATOM 771 C C . ASN A 1 91 ? -11.092 18.559 -51.348 1.00 21.75 91 ASN A C 1
ATOM 772 O O . ASN A 1 91 ? -11.888 19.410 -51.734 1.00 22.54 91 ASN A O 1
ATOM 777 N N . ASN A 1 92 ? -11.321 17.808 -50.276 1.00 20.07 92 ASN A N 1
ATOM 778 C CA . ASN A 1 92 ? -12.566 17.971 -49.541 1.00 21.01 92 ASN A CA 1
ATOM 779 C C . ASN A 1 92 ? -12.503 18.901 -48.340 1.00 20.19 92 ASN A C 1
ATOM 780 O O . ASN A 1 92 ? -13.539 19.229 -47.763 1.00 22.99 92 ASN A O 1
ATOM 785 N N . PHE A 1 93 ? -11.313 19.354 -47.965 1.00 18.93 93 PHE A N 1
ATOM 786 C CA . PHE A 1 93 ? -11.223 20.212 -46.796 1.00 19.25 93 PHE A CA 1
ATOM 787 C C . PHE A 1 93 ? -10.112 21.262 -46.791 1.00 19.98 93 PHE A C 1
ATOM 788 O O . PHE A 1 93 ? -10.389 22.461 -46.815 1.00 21.13 93 PHE A O 1
ATOM 796 N N . PHE A 1 94 ? -8.861 20.819 -46.775 1.00 17.86 94 PHE A N 1
ATOM 797 C CA . PHE A 1 94 ? -7.739 21.749 -46.692 1.00 18.91 94 PHE A CA 1
ATOM 798 C C . PHE A 1 94 ? -7.680 22.886 -47.704 1.00 19.36 94 PHE A C 1
ATOM 799 O O . PHE A 1 94 ? -7.449 24.030 -47.320 1.00 19.34 94 PHE A O 1
ATOM 807 N N . LYS A 1 95 ? -7.890 22.595 -48.982 1.00 19.60 95 LYS A N 1
ATOM 808 C CA . LYS A 1 95 ? -7.811 23.648 -49.993 1.00 21.22 95 LYS A CA 1
ATOM 809 C C . LYS A 1 95 ? -8.938 24.674 -49.882 1.00 22.36 95 LYS A C 1
ATOM 810 O O . LYS A 1 95 ? -8.898 25.721 -50.530 1.00 21.88 95 LYS A O 1
ATOM 816 N N . HIS A 1 96 ? -9.928 24.384 -49.044 1.00 21.14 96 HIS A N 1
ATOM 817 C CA . HIS A 1 96 ? -11.061 25.290 -48.864 1.00 21.76 96 HIS A CA 1
ATOM 818 C C . HIS A 1 96 ? -11.000 26.124 -47.585 1.00 21.88 96 HIS A C 1
ATOM 819 O O . HIS A 1 96 ? -11.893 26.937 -47.338 1.00 23.53 96 HIS A O 1
ATOM 826 N N . ILE A 1 97 ? -9.969 25.932 -46.768 1.00 21.23 97 ILE A N 1
ATOM 827 C CA . ILE A 1 97 ? -9.859 26.687 -45.522 1.00 20.61 97 ILE A CA 1
ATOM 828 C C . ILE A 1 97 ? -8.521 27.405 -45.362 1.00 21.75 97 ILE A C 1
ATOM 829 O O . ILE A 1 97 ? -7.652 27.312 -46.227 1.00 22.67 97 ILE A O 1
ATOM 834 N N . ASP A 1 98 ? -8.357 28.106 -44.243 1.00 21.56 98 ASP A N 1
ATOM 835 C CA . ASP A 1 98 ? -7.139 28.871 -43.989 1.00 21.90 98 ASP A CA 1
ATOM 836 C C . ASP A 1 98 ? -6.142 28.191 -43.060 1.00 22.19 98 ASP A C 1
ATOM 837 O O . ASP A 1 98 ? -5.406 28.850 -42.324 1.00 21.05 98 ASP A O 1
ATOM 842 N N . ILE A 1 99 ? -6.112 26.867 -43.099 1.00 21.76 99 ILE A N 1
ATOM 843 C CA . ILE A 1 99 ? -5.180 26.126 -42.265 1.00 22.35 99 ILE A CA 1
ATOM 844 C C . ILE A 1 99 ? -3.834 26.162 -42.989 1.00 23.91 99 ILE A C 1
ATOM 845 O O . ILE A 1 99 ? -3.791 26.117 -44.217 1.00 23.32 99 ILE A O 1
ATOM 850 N N . HIS A 1 100 ? -2.744 26.275 -42.238 1.00 25.72 100 HIS A N 1
ATOM 851 C CA . HIS A 1 100 ? -1.417 26.315 -42.841 1.00 27.93 100 HIS A CA 1
ATOM 852 C C . HIS A 1 100 ? -0.972 24.905 -43.208 1.00 27.52 100 HIS A C 1
ATOM 853 O O . HIS A 1 100 ? -1.098 23.976 -42.406 1.00 25.44 100 HIS A O 1
ATOM 860 N N . PRO A 1 101 ? -0.443 24.727 -44.430 1.00 27.14 101 PRO A N 1
ATOM 861 C CA . PRO A 1 101 ? 0.021 23.423 -44.916 1.00 27.41 101 PRO A CA 1
ATOM 862 C C . PRO A 1 101 ? 1.015 22.704 -44.009 1.00 27.13 101 PRO A C 1
ATOM 863 O O . PRO A 1 101 ? 0.977 21.480 -43.894 1.00 28.61 101 PRO A O 1
ATOM 867 N N . GLU A 1 102 ? 1.903 23.456 -43.367 1.00 25.79 102 GLU A N 1
ATOM 868 C CA . GLU A 1 102 ? 2.885 22.847 -42.479 1.00 27.07 102 GLU A CA 1
ATOM 869 C C . GLU A 1 102 ? 2.224 22.313 -41.213 1.00 26.39 102 GLU A C 1
ATOM 870 O O . GLU A 1 102 ? 2.840 21.564 -40.454 1.00 26.41 102 GLU A O 1
ATOM 876 N N . ASN A 1 103 ? 0.970 22.694 -40.986 1.00 24.18 103 ASN A N 1
ATOM 877 C CA . ASN A 1 103 ? 0.260 22.245 -39.794 1.00 23.33 103 ASN A CA 1
ATOM 878 C C . ASN A 1 103 ? -0.722 21.100 -40.021 1.00 22.82 103 ASN A C 1
ATOM 879 O O . ASN A 1 103 ? -1.454 20.715 -39.105 1.00 22.40 103 ASN A O 1
ATOM 884 N N . THR A 1 104 ? -0.738 20.565 -41.238 1.00 21.85 104 THR A N 1
ATOM 885 C CA . THR A 1 104 ? -1.606 19.441 -41.568 1.00 22.27 104 THR A CA 1
ATOM 886 C C . THR A 1 104 ? -0.679 18.238 -41.705 1.00 22.76 104 THR A C 1
ATOM 887 O O . THR A 1 104 ? 0.332 18.299 -42.408 1.00 22.67 104 THR A O 1
ATOM 891 N N . HIS A 1 105 ? -1.013 17.151 -41.020 1.00 20.66 105 HIS A N 1
ATOM 892 C CA . HIS A 1 105 ? -0.173 15.962 -41.048 1.00 19.93 105 HIS A CA 1
ATOM 893 C C . HIS A 1 105 ? -0.926 14.707 -41.452 1.00 19.01 105 HIS A C 1
ATOM 894 O O . HIS A 1 105 ? -1.952 14.364 -40.860 1.00 17.51 105 HIS A O 1
ATOM 901 N N . ILE A 1 106 ? -0.400 14.027 -42.464 1.00 17.80 106 ILE A N 1
ATOM 902 C CA . ILE A 1 106 ? -0.991 12.796 -42.965 1.00 18.31 106 ILE A CA 1
ATOM 903 C C . ILE A 1 106 ? 0.129 11.778 -43.169 1.00 19.81 106 ILE A C 1
ATOM 904 O O . ILE A 1 106 ? 1.184 12.105 -43.712 1.00 18.62 106 ILE A O 1
ATOM 909 N N . LEU A 1 107 ? -0.096 10.550 -42.718 1.00 18.06 107 LEU A N 1
ATOM 910 C CA . LEU A 1 107 ? 0.893 9.486 -42.864 1.00 18.09 107 LEU A CA 1
ATOM 911 C C . LEU A 1 107 ? 1.269 9.269 -44.330 1.00 18.52 107 LEU A C 1
ATOM 912 O O . LEU A 1 107 ? 0.407 9.274 -45.211 1.00 18.19 107 LEU A O 1
ATOM 917 N N . ASP A 1 108 ? 2.564 9.077 -44.581 1.00 19.48 108 ASP A N 1
ATOM 918 C CA . ASP A 1 108 ? 3.065 8.853 -45.937 1.00 20.95 108 ASP A CA 1
ATOM 919 C C . ASP A 1 108 ? 3.142 7.357 -46.223 1.00 20.37 108 ASP A C 1
ATOM 920 O O . ASP A 1 108 ? 4.094 6.686 -45.822 1.00 21.51 108 ASP A O 1
ATOM 925 N N . GLY A 1 109 ? 2.128 6.843 -46.913 1.00 20.96 109 GLY A N 1
ATOM 926 C CA . GLY A 1 109 ? 2.074 5.428 -47.228 1.00 21.54 109 GLY A CA 1
ATOM 927 C C . GLY A 1 109 ? 3.050 4.979 -48.294 1.00 22.83 109 GLY A C 1
ATOM 928 O O . GLY A 1 109 ? 3.081 3.801 -48.648 1.00 22.52 109 GLY A O 1
ATOM 929 N N . ASN A 1 110 ? 3.845 5.908 -48.814 1.00 23.75 110 ASN A N 1
ATOM 930 C CA . ASN A 1 110 ? 4.825 5.558 -49.837 1.00 25.66 110 ASN A CA 1
ATOM 931 C C . ASN A 1 110 ? 6.254 5.640 -49.328 1.00 25.82 110 ASN A C 1
ATOM 932 O O . ASN A 1 110 ? 7.203 5.530 -50.107 1.00 26.13 110 ASN A O 1
ATOM 937 N N . ALA A 1 111 ? 6.407 5.824 -48.020 1.00 25.59 111 ALA A N 1
ATOM 938 C CA . ALA A 1 111 ? 7.731 5.898 -47.418 1.00 25.99 111 ALA A CA 1
ATOM 939 C C . ALA A 1 111 ? 8.405 4.537 -47.547 1.00 27.01 111 ALA A C 1
ATOM 940 O O . ALA A 1 111 ? 7.739 3.504 -47.488 1.00 26.40 111 ALA A O 1
ATOM 942 N N . VAL A 1 112 ? 9.722 4.536 -47.728 1.00 27.65 112 VAL A N 1
ATOM 943 C CA . VAL A 1 112 ? 10.467 3.288 -47.862 1.00 28.80 112 VAL A CA 1
ATOM 944 C C . VAL A 1 112 ? 10.482 2.539 -46.532 1.00 29.21 112 VAL A C 1
ATOM 945 O O . VAL A 1 112 ? 10.336 1.316 -46.498 1.00 30.41 112 VAL A O 1
ATOM 949 N N . ASP A 1 113 ? 10.661 3.276 -45.438 1.00 28.99 113 ASP A N 1
ATOM 950 C CA . ASP A 1 113 ? 10.672 2.687 -44.101 1.00 27.46 113 ASP A CA 1
ATOM 951 C C . ASP A 1 113 ? 9.348 3.056 -43.429 1.00 26.16 113 ASP A C 1
ATOM 952 O O . ASP A 1 113 ? 9.258 4.058 -42.725 1.00 25.84 113 ASP A O 1
ATOM 957 N N . LEU A 1 114 ? 8.327 2.236 -43.650 1.00 25.24 114 LEU A N 1
ATOM 958 C CA . LEU A 1 114 ? 6.998 2.484 -43.095 1.00 24.07 114 LEU A CA 1
ATOM 959 C C . LEU A 1 114 ? 6.925 2.640 -41.577 1.00 24.64 114 LEU A C 1
ATOM 960 O O . LEU A 1 114 ? 6.251 3.541 -41.078 1.00 23.92 114 LEU A O 1
ATOM 965 N N . GLN A 1 115 ? 7.604 1.772 -40.833 1.00 25.32 115 GLN A N 1
ATOM 966 C CA . GLN A 1 115 ? 7.555 1.874 -39.379 1.00 25.82 115 GLN A CA 1
ATOM 967 C C . GLN A 1 115 ? 8.196 3.165 -38.887 1.00 24.57 115 GLN A C 1
ATOM 968 O O . GLN A 1 115 ? 7.756 3.743 -37.894 1.00 24.55 115 GLN A O 1
ATOM 974 N N . ALA A 1 116 ? 9.235 3.620 -39.580 1.00 23.60 116 ALA A N 1
ATOM 975 C CA . ALA A 1 116 ? 9.904 4.856 -39.198 1.00 23.48 116 ALA A CA 1
ATOM 976 C C . ALA A 1 116 ? 8.951 6.023 -39.443 1.00 21.84 116 ALA A C 1
ATOM 977 O O . ALA A 1 116 ? 8.908 6.972 -38.665 1.00 22.35 116 ALA A O 1
ATOM 979 N N . GLU A 1 117 ? 8.192 5.946 -40.533 1.00 22.15 117 GLU A N 1
ATOM 980 C CA . GLU A 1 117 ? 7.225 6.989 -40.868 1.00 21.11 117 GLU A CA 1
ATOM 981 C C . GLU A 1 117 ? 6.160 7.024 -39.773 1.00 20.48 117 GLU A C 1
ATOM 982 O O . GLU A 1 117 ? 5.725 8.094 -39.346 1.00 19.44 117 GLU A O 1
ATOM 988 N N . CYS A 1 118 ? 5.750 5.845 -39.315 1.00 20.00 118 CYS A N 1
ATOM 989 C CA . CYS A 1 118 ? 4.742 5.752 -38.264 1.00 19.39 118 CYS A CA 1
ATOM 990 C C . CYS A 1 118 ? 5.264 6.317 -36.946 1.00 20.21 118 CYS A C 1
ATOM 991 O O . CYS A 1 118 ? 4.576 7.088 -36.272 1.00 19.18 118 CYS A O 1
ATOM 994 N N . ASP A 1 119 ? 6.487 5.942 -36.584 1.00 20.56 119 ASP A N 1
ATOM 995 C CA . ASP A 1 119 ? 7.084 6.420 -35.346 1.00 20.66 119 ASP A CA 1
ATOM 996 C C . ASP A 1 119 ? 7.261 7.934 -35.382 1.00 20.36 119 ASP A C 1
ATOM 997 O O . ASP A 1 119 ? 7.105 8.609 -34.363 1.00 19.25 119 ASP A O 1
ATOM 1002 N N . ALA A 1 120 ? 7.579 8.463 -36.559 1.00 20.85 120 ALA A N 1
ATOM 1003 C CA . ALA A 1 120 ? 7.766 9.900 -36.721 1.00 21.23 120 ALA A CA 1
ATOM 1004 C C . ALA A 1 120 ? 6.433 10.624 -36.554 1.00 20.57 120 ALA A C 1
ATOM 1005 O O . ALA A 1 120 ? 6.388 11.771 -36.113 1.00 20.97 120 ALA A O 1
ATOM 1007 N N . PHE A 1 121 ? 5.346 9.948 -36.912 1.00 21.19 121 PHE A N 1
ATOM 1008 C CA . PHE A 1 121 ? 4.015 10.535 -36.794 1.00 19.53 121 PHE A CA 1
ATOM 1009 C C . PHE A 1 121 ? 3.699 10.714 -35.314 1.00 19.37 121 PHE A C 1
ATOM 1010 O O . PHE A 1 121 ? 3.190 11.755 -34.902 1.00 18.35 121 PHE A O 1
ATOM 1018 N N . GLU A 1 122 ? 3.996 9.693 -34.513 1.00 19.43 122 GLU A N 1
ATOM 1019 C CA . GLU A 1 122 ? 3.751 9.768 -33.077 1.00 18.70 122 GLU A CA 1
ATOM 1020 C C . GLU A 1 122 ? 4.587 10.900 -32.480 1.00 20.51 122 GLU A C 1
ATOM 1021 O O . GLU A 1 122 ? 4.132 11.614 -31.586 1.00 18.88 122 GLU A O 1
ATOM 1027 N N . GLU A 1 123 ? 5.809 11.066 -32.980 1.00 20.27 123 GLU A N 1
ATOM 1028 C CA . GLU A 1 123 ? 6.675 12.127 -32.475 1.00 22.71 123 GLU A CA 1
ATOM 1029 C C . GLU A 1 123 ? 6.076 13.501 -32.764 1.00 21.39 123 GLU A C 1
ATOM 1030 O O . GLU A 1 123 ? 6.152 14.404 -31.928 1.00 22.18 123 GLU A O 1
ATOM 1036 N N A LYS A 1 124 ? 5.484 13.658 -33.944 0.50 21.24 124 LYS A N 1
ATOM 1037 N N B LYS A 1 124 ? 5.483 13.660 -33.943 0.50 21.28 124 LYS A N 1
ATOM 1038 C CA A LYS A 1 124 ? 4.866 14.928 -34.313 0.50 20.99 124 LYS A CA 1
ATOM 1039 C CA B LYS A 1 124 ? 4.870 14.932 -34.307 0.50 21.02 124 LYS A CA 1
ATOM 1040 C C A LYS A 1 124 ? 3.686 15.232 -33.396 0.50 20.69 124 LYS A C 1
ATOM 1041 C C B LYS A 1 124 ? 3.688 15.233 -33.391 0.50 20.69 124 LYS A C 1
ATOM 1042 O O A LYS A 1 124 ? 3.510 16.366 -32.952 0.50 19.87 124 LYS A O 1
ATOM 1043 O O B LYS A 1 124 ? 3.512 16.365 -32.943 0.50 19.76 124 LYS A O 1
ATOM 1054 N N . ILE A 1 125 ? 2.881 14.215 -33.108 1.00 19.62 125 ILE A N 1
ATOM 1055 C CA . ILE A 1 125 ? 1.732 14.390 -32.232 1.00 20.43 125 ILE A CA 1
ATOM 1056 C C . ILE A 1 125 ? 2.228 14.862 -30.865 1.00 20.42 125 ILE A C 1
ATOM 1057 O O . ILE A 1 125 ? 1.682 15.798 -30.280 1.00 20.33 125 ILE A O 1
ATOM 1062 N N . LYS A 1 126 ? 3.278 14.216 -30.367 1.00 20.82 126 LYS A N 1
ATOM 1063 C CA . LYS A 1 126 ? 3.846 14.570 -29.073 1.00 21.81 126 LYS A CA 1
ATOM 1064 C C . LYS A 1 126 ? 4.380 16.000 -29.077 1.00 21.93 126 LYS A C 1
ATOM 1065 O O . LYS A 1 126 ? 4.160 16.760 -28.132 1.00 23.39 126 LYS A O 1
ATOM 1071 N N . ALA A 1 127 ? 5.076 16.358 -30.151 1.00 22.30 127 ALA A N 1
ATOM 1072 C CA . ALA A 1 127 ? 5.658 17.688 -30.284 1.00 23.33 127 ALA A CA 1
ATOM 1073 C C . ALA A 1 127 ? 4.580 18.764 -30.308 1.00 23.96 127 ALA A C 1
ATOM 1074 O O . ALA A 1 127 ? 4.802 19.887 -29.849 1.00 24.66 127 ALA A O 1
ATOM 1076 N N . ALA A 1 128 ? 3.411 18.412 -30.835 1.00 23.02 128 ALA A N 1
ATOM 1077 C CA . ALA A 1 128 ? 2.296 19.347 -30.923 1.00 22.50 128 ALA A CA 1
ATOM 1078 C C . ALA A 1 128 ? 1.553 19.446 -29.594 1.00 21.99 128 ALA A C 1
ATOM 1079 O O . ALA A 1 128 ? 0.642 20.261 -29.444 1.00 23.50 128 ALA A O 1
ATOM 1081 N N . GLY A 1 129 ? 1.942 18.609 -28.638 1.00 21.30 129 GLY A N 1
ATOM 1082 C CA . GLY A 1 129 ? 1.316 18.627 -27.329 1.00 20.92 129 GLY A CA 1
ATOM 1083 C C . GLY A 1 129 ? 0.138 17.686 -27.162 1.00 20.03 129 GLY A C 1
ATOM 1084 O O . GLY A 1 129 ? -0.676 17.868 -26.261 1.00 21.04 129 GLY A O 1
ATOM 1085 N N . GLY A 1 130 ? 0.047 16.675 -28.017 1.00 19.39 130 GLY A N 1
ATOM 1086 C CA . GLY A 1 130 ? -1.062 15.740 -27.926 1.00 18.95 130 GLY A CA 1
ATOM 1087 C C . GLY A 1 130 ? -2.248 16.229 -28.736 1.00 19.71 130 GLY A C 1
ATOM 1088 O O . GLY A 1 130 ? -2.211 17.332 -29.281 1.00 21.00 130 GLY A O 1
ATOM 1089 N N . ILE A 1 131 ? -3.296 15.414 -28.820 1.00 16.98 131 ILE A N 1
ATOM 1090 C CA . ILE A 1 131 ? -4.497 15.762 -29.577 1.00 17.77 131 ILE A CA 1
ATOM 1091 C C . ILE A 1 131 ? -5.608 16.254 -28.653 1.00 17.39 131 ILE A C 1
ATOM 1092 O O . ILE A 1 131 ? -5.990 15.562 -27.712 1.00 15.81 131 ILE A O 1
ATOM 1097 N N . GLU A 1 132 ? -6.125 17.448 -28.933 1.00 17.08 132 GLU A N 1
ATOM 1098 C CA . GLU A 1 132 ? -7.200 18.034 -28.131 1.00 17.90 132 GLU A CA 1
ATOM 1099 C C . GLU A 1 132 ? -8.533 17.345 -28.407 1.00 16.68 132 GLU A C 1
ATOM 1100 O O . GLU A 1 132 ? -9.285 17.037 -27.484 1.00 18.52 132 GLU A O 1
ATOM 1106 N N . LEU A 1 133 ? -8.820 17.107 -29.681 1.00 15.99 133 LEU A N 1
ATOM 1107 C CA . LEU A 1 133 ? -10.063 16.459 -30.081 1.00 14.13 133 LEU A CA 1
ATOM 1108 C C . LEU A 1 133 ? -9.810 15.564 -31.284 1.00 15.36 133 LEU A C 1
ATOM 1109 O O . LEU A 1 133 ? -9.376 16.037 -32.335 1.00 15.86 133 LEU A O 1
ATOM 1114 N N . PHE A 1 134 ? -10.068 14.270 -31.131 1.00 14.14 134 PHE A N 1
ATOM 1115 C CA . PHE A 1 134 ? -9.872 13.351 -32.236 1.00 14.44 134 PHE A CA 1
ATOM 1116 C C . PHE A 1 134 ? -11.229 12.942 -32.789 1.00 15.16 134 PHE A C 1
ATOM 1117 O O . PHE A 1 134 ? -12.066 12.386 -32.070 1.00 15.73 134 PHE A O 1
ATOM 1125 N N . VAL A 1 135 ? -11.459 13.252 -34.060 1.00 14.43 135 VAL A N 1
ATOM 1126 C CA . VAL A 1 135 ? -12.708 12.900 -34.709 1.00 14.90 135 VAL A CA 1
ATOM 1127 C C . VAL A 1 135 ? -12.491 11.616 -35.486 1.00 15.77 135 VAL A C 1
ATOM 1128 O O . VAL A 1 135 ? -11.502 11.471 -36.192 1.00 15.70 135 VAL A O 1
ATOM 1132 N N . GLY A 1 136 ? -13.411 10.676 -35.339 1.00 15.24 136 GLY A N 1
ATOM 1133 C CA . GLY A 1 136 ? -13.271 9.427 -36.052 1.00 15.53 136 GLY A CA 1
ATOM 1134 C C . GLY A 1 136 ? -14.609 8.889 -36.497 1.00 16.75 136 GLY A C 1
ATOM 1135 O O . GLY A 1 136 ? -15.635 9.566 -36.410 1.00 16.38 136 GLY A O 1
ATOM 1136 N N . GLY A 1 137 ? -14.582 7.664 -37.002 1.00 16.55 137 GLY A N 1
ATOM 1137 C CA . GLY A 1 137 ? -15.794 7.009 -37.443 1.00 17.04 137 GLY A CA 1
ATOM 1138 C C . GLY A 1 137 ? -15.687 5.566 -37.012 1.00 17.12 137 GLY A C 1
ATOM 1139 O O . GLY A 1 137 ? -14.775 5.214 -36.266 1.00 17.51 137 GLY A O 1
ATOM 1140 N N . ILE A 1 138 ? -16.608 4.728 -37.471 1.00 17.24 138 ILE A N 1
ATOM 1141 C CA . ILE A 1 138 ? -16.570 3.314 -37.124 1.00 16.74 138 ILE A CA 1
ATOM 1142 C C . ILE A 1 138 ? -16.777 2.498 -38.393 1.00 16.91 138 ILE A C 1
ATOM 1143 O O . ILE A 1 138 ? -17.613 2.835 -39.231 1.00 17.12 138 ILE A O 1
ATOM 1148 N N . GLY A 1 139 ? -15.983 1.446 -38.556 1.00 15.74 139 GLY A N 1
ATOM 1149 C CA . GLY A 1 139 ? -16.131 0.604 -39.728 1.00 16.45 139 GLY A CA 1
ATOM 1150 C C . GLY A 1 139 ? -17.203 -0.448 -39.500 1.00 17.72 139 GLY A C 1
ATOM 1151 O O . GLY A 1 139 ? -17.683 -0.606 -38.375 1.00 18.15 139 GLY A O 1
ATOM 1152 N N . PRO A 1 140 ? -17.612 -1.184 -40.546 1.00 18.71 140 PRO A N 1
ATOM 1153 C CA . PRO A 1 140 ? -18.639 -2.224 -40.411 1.00 20.69 140 PRO A CA 1
ATOM 1154 C C . PRO A 1 140 ? -18.138 -3.327 -39.488 1.00 22.14 140 PRO A C 1
ATOM 1155 O O . PRO A 1 140 ? -18.916 -4.127 -38.967 1.00 22.75 140 PRO A O 1
ATOM 1159 N N . ASP A 1 141 ? -16.823 -3.354 -39.310 1.00 20.91 141 ASP A N 1
ATOM 1160 C CA . ASP A 1 141 ? -16.146 -4.331 -38.468 1.00 21.68 141 ASP A CA 1
ATOM 1161 C C . ASP A 1 141 ? -15.837 -3.710 -37.113 1.00 19.46 141 ASP A C 1
ATOM 1162 O O . ASP A 1 141 ? -15.078 -4.272 -36.318 1.00 19.65 141 ASP A O 1
ATOM 1167 N N . GLY A 1 142 ? -16.416 -2.538 -36.869 1.00 17.77 142 GLY A N 1
ATOM 1168 C CA . GLY A 1 142 ? -16.208 -1.840 -35.613 1.00 16.08 142 GLY A CA 1
ATOM 1169 C C . GLY A 1 142 ? -14.855 -1.174 -35.448 1.00 14.99 142 GLY A C 1
ATOM 1170 O O . GLY A 1 142 ? -14.530 -0.702 -34.358 1.00 14.80 142 GLY A O 1
ATOM 1171 N N . HIS A 1 143 ? -14.070 -1.083 -36.516 1.00 14.85 143 HIS A N 1
ATOM 1172 C CA . HIS A 1 143 ? -12.744 -0.495 -36.372 1.00 15.15 143 HIS A CA 1
ATOM 1173 C C . HIS A 1 143 ? -12.665 1.013 -36.197 1.00 15.34 143 HIS A C 1
ATOM 1174 O O . HIS A 1 143 ? -13.541 1.754 -36.648 1.00 15.71 143 HIS A O 1
ATOM 1181 N N . ILE A 1 144 ? -11.632 1.446 -35.481 1.00 15.80 144 ILE A N 1
ATOM 1182 C CA . ILE A 1 144 ? -11.331 2.868 -35.325 1.00 15.63 144 ILE A CA 1
ATOM 1183 C C . ILE A 1 144 ? -10.084 2.949 -36.217 1.00 15.26 144 ILE A C 1
ATOM 1184 O O . ILE A 1 144 ? -9.168 2.133 -36.069 1.00 15.20 144 ILE A O 1
ATOM 1189 N N . ALA A 1 145 ? -10.061 3.894 -37.159 1.00 15.27 145 ALA A N 1
ATOM 1190 C CA . ALA A 1 145 ? -8.942 4.020 -38.102 1.00 14.60 145 ALA A CA 1
ATOM 1191 C C . ALA A 1 145 ? -8.827 2.663 -38.804 1.00 15.88 145 ALA A C 1
ATOM 1192 O O . ALA A 1 145 ? -9.837 2.109 -39.246 1.00 15.84 145 ALA A O 1
ATOM 1194 N N . PHE A 1 146 ? -7.619 2.119 -38.928 1.00 14.73 146 PHE A N 1
ATOM 1195 C CA . PHE A 1 146 ? -7.496 0.804 -39.542 1.00 15.94 146 PHE A CA 1
ATOM 1196 C C . PHE A 1 146 ? -7.060 -0.233 -38.515 1.00 15.76 146 PHE A C 1
ATOM 1197 O O . PHE A 1 146 ? -6.295 -1.151 -38.810 1.00 15.27 146 PHE A O 1
ATOM 1205 N N . ASN A 1 147 ? -7.549 -0.064 -37.292 1.00 14.48 147 ASN A N 1
ATOM 1206 C CA . ASN A 1 147 ? -7.259 -1.017 -36.232 1.00 14.55 147 ASN A CA 1
ATOM 1207 C C . ASN A 1 147 ? -8.311 -2.111 -36.408 1.00 14.25 147 ASN A C 1
ATOM 1208 O O . ASN A 1 147 ? -9.341 -2.147 -35.731 1.00 14.13 147 ASN A O 1
ATOM 1213 N N . GLU A 1 148 ? -8.033 -2.985 -37.370 1.00 13.62 148 GLU A N 1
ATOM 1214 C CA . GLU A 1 148 ? -8.914 -4.088 -37.733 1.00 14.88 148 GLU A CA 1
ATOM 1215 C C . GLU A 1 148 ? -9.139 -5.049 -36.576 1.00 14.47 148 GLU A C 1
ATOM 1216 O O . GLU A 1 148 ? -8.383 -5.053 -35.611 1.00 15.11 148 GLU A O 1
ATOM 1222 N N . PRO A 1 149 ? -10.186 -5.888 -36.667 1.00 15.28 149 PRO A N 1
ATOM 1223 C CA . PRO A 1 149 ? -10.482 -6.850 -35.606 1.00 14.51 149 PRO A CA 1
ATOM 1224 C C . PRO A 1 149 ? -9.219 -7.610 -35.219 1.00 15.50 149 PRO A C 1
ATOM 1225 O O . PRO A 1 149 ? -8.482 -8.079 -36.085 1.00 15.55 149 PRO A O 1
ATOM 1229 N N . GLY A 1 150 ? -8.968 -7.718 -33.921 1.00 15.62 150 GLY A N 1
ATOM 1230 C CA . GLY A 1 150 ? -7.788 -8.429 -33.461 1.00 15.42 150 GLY A CA 1
ATOM 1231 C C . GLY A 1 150 ? -6.585 -7.533 -33.231 1.00 16.58 150 GLY A C 1
ATOM 1232 O O . GLY A 1 150 ? -5.471 -8.030 -33.064 1.00 17.04 150 GLY A O 1
ATOM 1233 N N . SER A 1 151 ? -6.805 -6.218 -33.233 1.00 14.57 151 SER A N 1
ATOM 1234 C CA . SER A 1 151 ? -5.734 -5.244 -33.006 1.00 13.31 151 SER A CA 1
ATOM 1235 C C . SER A 1 151 ? -5.609 -4.942 -31.522 1.00 12.27 151 SER A C 1
ATOM 1236 O O . SER A 1 151 ? -6.609 -4.896 -30.806 1.00 15.38 151 SER A O 1
ATOM 1239 N N . SER A 1 152 ? -4.379 -4.728 -31.062 1.00 11.79 152 SER A N 1
ATOM 1240 C CA . SER A 1 152 ? -4.152 -4.403 -29.662 1.00 13.25 152 SER A CA 1
ATOM 1241 C C . SER A 1 152 ? -4.912 -3.133 -29.314 1.00 12.51 152 SER A C 1
ATOM 1242 O O . SER A 1 152 ? -4.875 -2.154 -30.061 1.00 14.34 152 SER A O 1
ATOM 1245 N N . LEU A 1 153 ? -5.593 -3.147 -28.178 1.00 13.77 153 LEU A N 1
ATOM 1246 C CA . LEU A 1 153 ? -6.348 -1.976 -27.756 1.00 12.39 153 LEU A CA 1
ATOM 1247 C C . LEU A 1 153 ? -5.466 -0.873 -27.178 1.00 14.24 153 LEU A C 1
ATOM 1248 O O . LEU A 1 153 ? -5.971 0.170 -26.774 1.00 15.28 153 LEU A O 1
ATOM 1253 N N . VAL A 1 154 ? -4.154 -1.099 -27.132 1.00 12.20 154 VAL A N 1
ATOM 1254 C CA . VAL A 1 154 ? -3.229 -0.075 -26.648 1.00 13.04 154 VAL A CA 1
ATOM 1255 C C . VAL A 1 154 ? -2.151 0.159 -27.707 1.00 13.82 154 VAL A C 1
ATOM 1256 O O . VAL A 1 154 ? -1.066 0.675 -27.422 1.00 15.31 154 VAL A O 1
ATOM 1260 N N . SER A 1 155 ? -2.481 -0.214 -28.938 1.00 13.82 155 SER A N 1
ATOM 1261 C CA . SER A 1 155 ? -1.580 -0.074 -30.075 1.00 14.22 155 SER A CA 1
ATOM 1262 C C . SER A 1 155 ? -1.230 1.376 -30.399 1.00 15.02 155 SER A C 1
ATOM 1263 O O . SER A 1 155 ? -1.986 2.299 -30.095 1.00 14.38 155 SER A O 1
ATOM 1266 N N . ARG A 1 156 ? -0.068 1.559 -31.017 1.00 15.46 156 ARG A N 1
ATOM 1267 C CA . ARG A 1 156 ? 0.384 2.879 -31.433 1.00 16.07 156 ARG A CA 1
ATOM 1268 C C . ARG A 1 156 ? 0.325 2.896 -32.963 1.00 16.06 156 ARG A C 1
ATOM 1269 O O . ARG A 1 156 ? -0.153 1.943 -33.582 1.00 16.07 156 ARG A O 1
ATOM 1277 N N . THR A 1 157 ? 0.803 3.970 -33.581 1.00 15.78 157 THR A N 1
ATOM 1278 C CA . THR A 1 157 ? 0.776 4.069 -35.038 1.00 15.50 157 THR A CA 1
ATOM 1279 C C . THR A 1 157 ? 1.664 2.987 -35.653 1.00 16.04 157 THR A C 1
ATOM 1280 O O . THR A 1 157 ? 2.792 2.771 -35.212 1.00 16.72 157 THR A O 1
ATOM 1284 N N . ARG A 1 158 ? 1.145 2.303 -36.665 1.00 15.58 158 ARG A N 1
ATOM 1285 C CA . ARG A 1 158 ? 1.886 1.218 -37.296 1.00 16.72 158 ARG A CA 1
ATOM 1286 C C . ARG A 1 158 ? 1.244 0.798 -38.607 1.00 16.36 158 ARG A C 1
ATOM 1287 O O . ARG A 1 158 ? 0.241 1.365 -39.035 1.00 16.79 158 ARG A O 1
ATOM 1295 N N . VAL A 1 159 ? 1.831 -0.209 -39.243 1.00 16.71 159 VAL A N 1
ATOM 1296 C CA . VAL A 1 159 ? 1.293 -0.728 -40.488 1.00 17.06 159 VAL A CA 1
ATOM 1297 C C . VAL A 1 159 ? 0.254 -1.789 -40.150 1.00 17.34 159 VAL A C 1
ATOM 1298 O O . VAL A 1 159 ? 0.462 -2.597 -39.249 1.00 17.35 159 VAL A O 1
ATOM 1302 N N . LYS A 1 160 ? -0.869 -1.773 -40.855 1.00 16.63 160 LYS A N 1
ATOM 1303 C CA . LYS A 1 160 ? -1.901 -2.778 -40.634 1.00 16.78 160 LYS A CA 1
ATOM 1304 C C . LYS A 1 160 ? -2.418 -3.282 -41.972 1.00 17.61 160 LYS A C 1
ATOM 1305 O O . LYS A 1 160 ? -2.488 -2.538 -42.954 1.00 18.99 160 LYS A O 1
ATOM 1311 N N . THR A 1 161 ? -2.755 -4.564 -42.009 1.00 17.32 161 THR A N 1
ATOM 1312 C CA . THR A 1 161 ? -3.281 -5.185 -43.211 1.00 17.73 161 THR A CA 1
ATOM 1313 C C . THR A 1 161 ? -4.796 -5.145 -43.105 1.00 17.89 161 THR A C 1
ATOM 1314 O O . THR A 1 161 ? -5.372 -5.593 -42.107 1.00 17.56 161 THR A O 1
ATOM 1318 N N . LEU A 1 162 ? -5.440 -4.584 -44.124 1.00 18.64 162 LEU A N 1
ATOM 1319 C CA . LEU A 1 162 ? -6.893 -4.464 -44.128 1.00 19.75 162 LEU A CA 1
ATOM 1320 C C . LEU A 1 162 ? -7.597 -5.818 -44.117 1.00 20.38 162 LEU A C 1
ATOM 1321 O O . LEU A 1 162 ? -7.194 -6.746 -44.818 1.00 19.09 162 LEU A O 1
ATOM 1326 N N . ALA A 1 163 ? -8.651 -5.914 -43.316 1.00 19.97 163 ALA A N 1
ATOM 1327 C CA . ALA A 1 163 ? -9.430 -7.140 -43.210 1.00 22.81 163 ALA A CA 1
ATOM 1328 C C . ALA A 1 163 ? -10.493 -7.191 -44.307 1.00 24.43 163 ALA A C 1
ATOM 1329 O O . ALA A 1 163 ? -10.714 -6.211 -45.021 1.00 24.46 163 ALA A O 1
ATOM 1331 N N . MET A 1 164 ? -11.155 -8.339 -44.428 1.00 27.44 164 MET A N 1
ATOM 1332 C CA . MET A 1 164 ? -12.182 -8.551 -45.446 1.00 30.13 164 MET A CA 1
ATOM 1333 C C . MET A 1 164 ? -13.259 -7.477 -45.535 1.00 29.78 164 MET A C 1
ATOM 1334 O O . MET A 1 164 ? -13.496 -6.920 -46.606 1.00 31.18 164 MET A O 1
ATOM 1339 N N . ASP A 1 165 ? -13.916 -7.191 -44.416 1.00 30.36 165 ASP A N 1
ATOM 1340 C CA . ASP A 1 165 ? -14.978 -6.191 -44.401 1.00 30.77 165 ASP A CA 1
ATOM 1341 C C . ASP A 1 165 ? -14.526 -4.857 -44.979 1.00 29.54 165 ASP A C 1
ATOM 1342 O O . ASP A 1 165 ? -15.220 -4.258 -45.800 1.00 29.82 165 ASP A O 1
ATOM 1347 N N . THR A 1 166 ? -13.358 -4.396 -44.548 1.00 28.15 166 THR A N 1
ATOM 1348 C CA . THR A 1 166 ? -12.819 -3.127 -45.018 1.00 26.91 166 THR A CA 1
ATOM 1349 C C . THR A 1 166 ? -12.552 -3.161 -46.518 1.00 26.92 166 THR A C 1
ATOM 1350 O O . THR A 1 166 ? -12.882 -2.220 -47.239 1.00 24.90 166 THR A O 1
ATOM 1354 N N . ILE A 1 167 ? -11.953 -4.250 -46.983 1.00 27.62 167 ILE A N 1
ATOM 1355 C CA . ILE A 1 167 ? -11.652 -4.399 -48.398 1.00 28.16 167 ILE A CA 1
ATOM 1356 C C . ILE A 1 167 ? -12.937 -4.336 -49.218 1.00 29.31 167 ILE A C 1
ATOM 1357 O O . ILE A 1 167 ? -13.033 -3.577 -50.182 1.00 29.66 167 ILE A O 1
ATOM 1362 N N . LEU A 1 168 ? -13.922 -5.136 -48.825 1.00 30.42 168 LEU A N 1
ATOM 1363 C CA . LEU A 1 168 ? -15.204 -5.172 -49.521 1.00 32.42 168 LEU A CA 1
ATOM 1364 C C . LEU A 1 168 ? -15.911 -3.823 -49.486 1.00 32.80 168 LEU A C 1
ATOM 1365 O O . LEU A 1 168 ? -16.418 -3.359 -50.502 1.00 33.18 168 LEU A O 1
ATOM 1370 N N . ALA A 1 169 ? -15.939 -3.193 -48.317 1.00 32.58 169 ALA A N 1
ATOM 1371 C CA . ALA A 1 169 ? -16.600 -1.904 -48.174 1.00 33.29 169 ALA A CA 1
ATOM 1372 C C . ALA A 1 169 ? -15.901 -0.798 -48.957 1.00 34.06 169 ALA A C 1
ATOM 1373 O O . ALA A 1 169 ? -16.522 0.176 -49.361 1.00 33.49 169 ALA A O 1
ATOM 1375 N N . ASN A 1 170 ? -14.601 -0.955 -49.166 1.00 35.62 170 ASN A N 1
ATOM 1376 C CA . ASN A 1 170 ? -13.823 0.040 -49.893 1.00 37.81 170 ASN A CA 1
ATOM 1377 C C . ASN A 1 170 ? -13.588 -0.344 -51.348 1.00 38.28 170 ASN A C 1
ATOM 1378 O O . ASN A 1 170 ? -12.989 0.424 -52.101 1.00 39.07 170 ASN A O 1
ATOM 1383 N N . ALA A 1 171 ? -14.075 -1.518 -51.749 1.00 39.24 171 ALA A N 1
ATOM 1384 C CA . ALA A 1 171 ? -13.916 -2.001 -53.123 1.00 39.81 171 ALA A CA 1
ATOM 1385 C C . ALA A 1 171 ? -14.653 -1.059 -54.051 1.00 40.96 171 ALA A C 1
ATOM 1386 O O . ALA A 1 171 ? -14.376 -1.010 -55.229 1.00 41.51 171 ALA A O 1
ATOM 1388 N N A ARG A 1 172 ? -15.602 -0.291 -53.538 0.50 40.89 172 ARG A N 1
ATOM 1389 N N B ARG A 1 172 ? -15.629 -0.354 -53.492 0.50 39.46 172 ARG A N 1
ATOM 1390 C CA A ARG A 1 172 ? -16.318 0.600 -54.475 0.50 41.13 172 ARG A CA 1
ATOM 1391 C CA B ARG A 1 172 ? -16.400 0.623 -54.229 0.50 40.02 172 ARG A CA 1
ATOM 1392 C C A ARG A 1 172 ? -15.404 1.757 -54.853 0.50 41.15 172 ARG A C 1
ATOM 1393 C C B ARG A 1 172 ? -15.475 1.683 -54.776 0.50 40.30 172 ARG A C 1
ATOM 1394 O O A ARG A 1 172 ? -15.490 2.320 -55.921 0.50 40.51 172 ARG A O 1
ATOM 1395 O O B ARG A 1 172 ? -15.698 2.184 -55.856 0.50 40.34 172 ARG A O 1
ATOM 1410 N N . PHE A 1 173 ? -14.484 2.116 -53.993 1.00 41.93 173 PHE A N 1
ATOM 1411 C CA . PHE A 1 173 ? -13.614 3.214 -54.431 1.00 41.93 173 PHE A CA 1
ATOM 1412 C C . PHE A 1 173 ? -12.478 2.931 -55.406 1.00 41.86 173 PHE A C 1
ATOM 1413 O O . PHE A 1 173 ? -11.722 3.820 -55.831 1.00 41.70 173 PHE A O 1
ATOM 1421 N N . PHE A 1 174 ? -12.396 1.661 -55.755 1.00 41.66 174 PHE A N 1
ATOM 1422 C CA . PHE A 1 174 ? -11.431 1.158 -56.696 1.00 41.91 174 PHE A CA 1
ATOM 1423 C C . PHE A 1 174 ? -12.036 0.300 -57.810 1.00 43.41 174 PHE A C 1
ATOM 1424 O O . PHE A 1 174 ? -11.818 -0.899 -57.832 1.00 43.03 174 PHE A O 1
ATOM 1432 N N . ASP A 1 175 ? -12.796 0.894 -58.731 1.00 45.51 175 ASP A N 1
ATOM 1433 C CA . ASP A 1 175 ? -13.417 0.124 -59.824 1.00 47.29 175 ASP A CA 1
ATOM 1434 C C . ASP A 1 175 ? -14.304 -0.999 -59.286 1.00 48.08 175 ASP A C 1
ATOM 1435 O O . ASP A 1 175 ? -14.581 -1.973 -59.987 1.00 48.12 175 ASP A O 1
ATOM 1440 N N . GLY A 1 176 ? -14.749 -0.867 -58.042 1.00 47.88 176 GLY A N 1
ATOM 1441 C CA . GLY A 1 176 ? -15.595 -1.899 -57.470 1.00 49.07 176 GLY A CA 1
ATOM 1442 C C . GLY A 1 176 ? -14.898 -3.245 -57.451 1.00 49.36 176 GLY A C 1
ATOM 1443 O O . GLY A 1 176 ? -15.518 -4.284 -57.213 1.00 49.69 176 GLY A O 1
ATOM 1444 N N . GLU A 1 177 ? -13.593 -3.221 -57.699 1.00 49.79 177 GLU A N 1
ATOM 1445 C CA . GLU A 1 177 ? -12.791 -4.434 -57.723 1.00 50.59 177 GLU A CA 1
ATOM 1446 C C . GLU A 1 177 ? -11.964 -4.608 -56.446 1.00 50.41 177 GLU A C 1
ATOM 1447 O O . GLU A 1 177 ? -11.200 -3.723 -56.054 1.00 50.10 177 GLU A O 1
ATOM 1453 N N . LEU A 1 178 ? -12.133 -5.764 -55.809 1.00 49.43 178 LEU A N 1
ATOM 1454 C CA . LEU A 1 178 ? -11.450 -6.106 -54.562 1.00 48.81 178 LEU A CA 1
ATOM 1455 C C . LEU A 1 178 ? -9.927 -5.988 -54.557 1.00 48.03 178 LEU A C 1
ATOM 1456 O O . LEU A 1 178 ? -9.366 -5.111 -53.900 1.00 48.13 178 LEU A O 1
ATOM 1461 N N . THR A 1 179 ? -9.262 -6.886 -55.276 1.00 46.20 179 THR A N 1
ATOM 1462 C CA . THR A 1 179 ? -7.805 -6.907 -55.331 1.00 44.10 179 THR A CA 1
ATOM 1463 C C . THR A 1 179 ? -7.164 -5.578 -55.721 1.00 42.47 179 THR A C 1
ATOM 1464 O O . THR A 1 179 ? -5.940 -5.446 -55.707 1.00 42.59 179 THR A O 1
ATOM 1468 N N . LYS A 1 180 ? -7.989 -4.598 -56.067 1.00 40.43 180 LYS A N 1
ATOM 1469 C CA . LYS A 1 180 ? -7.496 -3.283 -56.457 1.00 39.10 180 LYS A CA 1
ATOM 1470 C C . LYS A 1 180 ? -7.309 -2.397 -55.227 1.00 37.15 180 LYS A C 1
ATOM 1471 O O . LYS A 1 180 ? -6.585 -1.402 -55.267 1.00 36.97 180 LYS A O 1
ATOM 1477 N N . VAL A 1 181 ? -7.973 -2.758 -54.135 1.00 34.55 181 VAL A N 1
ATOM 1478 C CA . VAL A 1 181 ? -7.870 -1.997 -52.896 1.00 31.36 181 VAL A CA 1
ATOM 1479 C C . VAL A 1 181 ? -6.507 -2.267 -52.261 1.00 29.53 181 VAL A C 1
ATOM 1480 O O . VAL A 1 181 ? -6.076 -3.416 -52.170 1.00 29.45 181 VAL A O 1
ATOM 1484 N N . PRO A 1 182 ? -5.804 -1.208 -51.825 1.00 27.27 182 PRO A N 1
ATOM 1485 C CA . PRO A 1 182 ? -4.491 -1.403 -51.205 1.00 25.90 182 PRO A CA 1
ATOM 1486 C C . PRO A 1 182 ? -4.551 -2.452 -50.099 1.00 26.04 182 PRO A C 1
ATOM 1487 O O . PRO A 1 182 ? -5.465 -2.449 -49.276 1.00 26.25 182 PRO A O 1
ATOM 1491 N N . THR A 1 183 ? -3.574 -3.350 -50.098 1.00 23.98 183 THR A N 1
ATOM 1492 C CA . THR A 1 183 ? -3.503 -4.420 -49.110 1.00 24.22 183 THR A CA 1
ATOM 1493 C C . THR A 1 183 ? -3.275 -3.915 -47.691 1.00 22.55 183 THR A C 1
ATOM 1494 O O . THR A 1 183 ? -3.826 -4.464 -46.733 1.00 21.27 183 THR A O 1
ATOM 1498 N N . MET A 1 184 ? -2.472 -2.867 -47.556 1.00 22.42 184 MET A N 1
ATOM 1499 C CA . MET A 1 184 ? -2.152 -2.330 -46.242 1.00 21.15 184 MET A CA 1
ATOM 1500 C C . MET A 1 184 ? -2.350 -0.827 -46.124 1.00 19.85 184 MET A C 1
ATOM 1501 O O . MET A 1 184 ? -2.582 -0.132 -47.115 1.00 18.50 184 MET A O 1
ATOM 1506 N N . ALA A 1 185 ? -2.251 -0.338 -44.893 1.00 16.98 185 ALA A N 1
ATOM 1507 C CA . ALA A 1 185 ? -2.400 1.081 -44.609 1.00 17.19 185 ALA A CA 1
ATOM 1508 C C . ALA A 1 185 ? -1.579 1.438 -43.386 1.00 17.54 185 ALA A C 1
ATOM 1509 O O . ALA A 1 185 ? -1.244 0.571 -42.578 1.00 18.08 185 ALA A O 1
ATOM 1511 N N . LEU A 1 186 ? -1.224 2.714 -43.268 1.00 16.69 186 LEU A N 1
ATOM 1512 C CA . LEU A 1 186 ? -0.506 3.187 -42.096 1.00 14.80 186 LEU A CA 1
ATOM 1513 C C . LEU A 1 186 ? -1.638 3.741 -41.252 1.00 16.05 186 LEU A C 1
ATOM 1514 O O . LEU A 1 186 ? -2.506 4.443 -41.767 1.00 16.88 186 LEU A O 1
ATOM 1519 N N . THR A 1 187 ? -1.651 3.423 -39.966 1.00 14.81 187 THR A N 1
ATOM 1520 C CA . THR A 1 187 ? -2.747 3.890 -39.128 1.00 14.31 187 THR A CA 1
ATOM 1521 C C . THR A 1 187 ? -2.356 4.205 -37.694 1.00 13.95 187 THR A C 1
ATOM 1522 O O . THR A 1 187 ? -1.487 3.551 -37.124 1.00 15.20 187 THR A O 1
ATOM 1526 N N . VAL A 1 188 ? -2.985 5.230 -37.120 1.00 14.51 188 VAL A N 1
ATOM 1527 C CA . VAL A 1 188 ? -2.739 5.566 -35.725 1.00 14.31 188 VAL A CA 1
ATOM 1528 C C . VAL A 1 188 ? -3.287 4.361 -34.969 1.00 13.43 188 VAL A C 1
ATOM 1529 O O . VAL A 1 188 ? -4.148 3.644 -35.488 1.00 14.74 188 VAL A O 1
ATOM 1533 N N . GLY A 1 189 ? -2.778 4.126 -33.767 1.00 14.22 189 GLY A N 1
ATOM 1534 C CA . GLY A 1 189 ? -3.240 2.988 -32.992 1.00 14.19 189 GLY A CA 1
ATOM 1535 C C . GLY A 1 189 ? -4.454 3.318 -32.151 1.00 13.74 189 GLY A C 1
ATOM 1536 O O . GLY A 1 189 ? -4.888 4.470 -32.088 1.00 13.50 189 GLY A O 1
ATOM 1537 N N . VAL A 1 190 ? -5.019 2.300 -31.514 1.00 14.09 190 VAL A N 1
ATOM 1538 C CA . VAL A 1 190 ? -6.168 2.513 -30.649 1.00 13.84 190 VAL A CA 1
ATOM 1539 C C . VAL A 1 190 ? -5.663 3.363 -29.481 1.00 15.48 190 VAL A C 1
ATOM 1540 O O . VAL A 1 190 ? -6.339 4.287 -29.027 1.00 14.87 190 VAL A O 1
ATOM 1544 N N . GLY A 1 191 ? -4.460 3.045 -29.006 1.00 15.51 191 GLY A N 1
ATOM 1545 C CA . GLY A 1 191 ? -3.869 3.805 -27.918 1.00 15.18 191 GLY A CA 1
ATOM 1546 C C . GLY A 1 191 ? -3.634 5.256 -28.309 1.00 14.96 191 GLY A C 1
ATOM 1547 O O . GLY A 1 191 ? -3.822 6.167 -27.499 1.00 14.16 191 GLY A O 1
ATOM 1548 N N . THR A 1 192 ? -3.220 5.473 -29.552 1.00 13.76 192 THR A N 1
ATOM 1549 C CA . THR A 1 192 ? -2.964 6.820 -30.058 1.00 14.97 192 THR A CA 1
ATOM 1550 C C . THR A 1 192 ? -4.227 7.673 -29.958 1.00 15.15 192 THR A C 1
ATOM 1551 O O . THR A 1 192 ? -4.178 8.823 -29.513 1.00 14.34 192 THR A O 1
ATOM 1555 N N . VAL A 1 193 ? -5.359 7.105 -30.363 1.00 13.80 193 VAL A N 1
ATOM 1556 C CA . VAL A 1 193 ? -6.619 7.841 -30.319 1.00 14.81 193 VAL A CA 1
ATOM 1557 C C . VAL A 1 193 ? -7.089 8.006 -28.876 1.00 14.99 193 VAL A C 1
ATOM 1558 O O . VAL A 1 193 ? -7.608 9.061 -28.497 1.00 14.52 193 VAL A O 1
ATOM 1562 N N . MET A 1 194 ? -6.890 6.967 -28.071 1.00 14.74 194 MET A N 1
ATOM 1563 C CA . MET A 1 194 ? -7.282 7.001 -26.665 1.00 15.52 194 MET A CA 1
ATOM 1564 C C . MET A 1 194 ? -6.557 8.112 -25.908 1.00 15.14 194 MET A C 1
ATOM 1565 O O . MET A 1 194 ? -7.072 8.630 -24.919 1.00 16.01 194 MET A O 1
ATOM 1570 N N . ASP A 1 195 ? -5.364 8.476 -26.370 1.00 15.88 195 ASP A N 1
ATOM 1571 C CA . ASP A 1 195 ? -4.593 9.526 -25.711 1.00 16.49 195 ASP A CA 1
ATOM 1572 C C . ASP A 1 195 ? -5.142 10.930 -25.956 1.00 17.23 195 ASP A C 1
ATOM 1573 O O . ASP A 1 195 ? -4.709 11.885 -25.314 1.00 17.51 195 ASP A O 1
ATOM 1578 N N . ALA A 1 196 ? -6.087 11.062 -26.880 1.00 17.29 196 ALA A N 1
ATOM 1579 C CA . ALA A 1 196 ? -6.669 12.371 -27.160 1.00 16.99 196 ALA A CA 1
ATOM 1580 C C . ALA A 1 196 ? -7.472 12.820 -25.938 1.00 17.52 196 ALA A C 1
ATOM 1581 O O . ALA A 1 196 ? -8.034 11.993 -25.221 1.00 17.65 196 ALA A O 1
ATOM 1583 N N . ARG A 1 197 ? -7.520 14.126 -25.693 1.00 18.36 197 ARG A N 1
ATOM 1584 C CA . ARG A 1 197 ? -8.261 14.647 -24.545 1.00 20.90 197 ARG A CA 1
ATOM 1585 C C . ARG A 1 197 ? -9.752 14.376 -24.693 1.00 19.55 197 ARG A C 1
ATOM 1586 O O . ARG A 1 197 ? -10.461 14.177 -23.706 1.00 18.95 197 ARG A O 1
ATOM 1594 N N . GLU A 1 198 ? -10.221 14.374 -25.935 1.00 17.57 198 GLU A N 1
ATOM 1595 C CA . GLU A 1 198 ? -11.619 14.092 -26.231 1.00 15.97 198 GLU A CA 1
ATOM 1596 C C . GLU A 1 198 ? -11.692 13.357 -27.557 1.00 15.39 198 GLU A C 1
ATOM 1597 O O . GLU A 1 198 ? -10.916 13.630 -28.472 1.00 14.50 198 GLU A O 1
ATOM 1603 N N . VAL A 1 199 ? -12.620 12.413 -27.652 1.00 14.27 199 VAL A N 1
ATOM 1604 C CA . VAL A 1 199 ? -12.796 11.647 -28.876 1.00 14.74 199 VAL A CA 1
ATOM 1605 C C . VAL A 1 199 ? -14.247 11.772 -29.304 1.00 15.73 199 VAL A C 1
ATOM 1606 O O . VAL A 1 199 ? -15.153 11.616 -28.482 1.00 16.12 199 VAL A O 1
ATOM 1610 N N . MET A 1 200 ? -14.466 12.091 -30.578 1.00 14.77 200 MET A N 1
ATOM 1611 C CA . MET A 1 200 ? -15.817 12.195 -31.108 1.00 15.72 200 MET A CA 1
ATOM 1612 C C . MET A 1 200 ? -15.929 11.251 -32.293 1.00 16.28 200 MET A C 1
ATOM 1613 O O . MET A 1 200 ? -15.221 11.401 -33.288 1.00 16.44 200 MET A O 1
ATOM 1618 N N . ILE A 1 201 ? -16.809 10.266 -32.173 1.00 14.94 201 ILE A N 1
ATOM 1619 C CA . ILE A 1 201 ? -17.014 9.289 -33.238 1.00 14.55 201 ILE A CA 1
ATOM 1620 C C . ILE A 1 201 ? -18.330 9.590 -33.949 1.00 14.64 201 ILE A C 1
ATOM 1621 O O . ILE A 1 201 ? -19.380 9.663 -33.319 1.00 14.91 201 ILE A O 1
ATOM 1626 N N A LEU A 1 202 ? -18.261 9.791 -35.260 0.50 15.50 202 LEU A N 1
ATOM 1627 N N B LEU A 1 202 ? -18.263 9.751 -35.266 0.50 15.37 202 LEU A N 1
ATOM 1628 C CA A LEU A 1 202 ? -19.449 10.083 -36.051 0.50 16.24 202 LEU A CA 1
ATOM 1629 C CA B LEU A 1 202 ? -19.449 10.026 -36.067 0.50 15.90 202 LEU A CA 1
ATOM 1630 C C A LEU A 1 202 ? -19.894 8.800 -36.748 0.50 16.62 202 LEU A C 1
ATOM 1631 C C B LEU A 1 202 ? -19.911 8.724 -36.717 0.50 16.23 202 LEU A C 1
ATOM 1632 O O A LEU A 1 202 ? -19.118 8.178 -37.472 0.50 17.55 202 LEU A O 1
ATOM 1633 O O B LEU A 1 202 ? -19.131 8.055 -37.392 0.50 16.90 202 LEU A O 1
ATOM 1642 N N A ILE A 1 203 ? -21.144 8.408 -36.520 0.50 16.12 203 ILE A N 1
ATOM 1643 N N B ILE A 1 203 ? -21.174 8.366 -36.506 0.50 15.74 203 ILE A N 1
ATOM 1644 C CA A ILE A 1 203 ? -21.691 7.186 -37.100 0.50 17.09 203 ILE A CA 1
ATOM 1645 C CA B ILE A 1 203 ? -21.725 7.138 -37.073 0.50 16.86 203 ILE A CA 1
ATOM 1646 C C A ILE A 1 203 ? -23.040 7.452 -37.758 0.50 17.71 203 ILE A C 1
ATOM 1647 C C B ILE A 1 203 ? -23.061 7.417 -37.748 0.50 17.51 203 ILE A C 1
ATOM 1648 O O A ILE A 1 203 ? -23.963 7.943 -37.112 0.50 18.10 203 ILE A O 1
ATOM 1649 O O B ILE A 1 203 ? -23.996 7.888 -37.105 0.50 17.90 203 ILE A O 1
ATOM 1658 N N . THR A 1 204 ? -23.156 7.120 -39.039 1.00 18.25 204 THR A N 1
ATOM 1659 C CA . THR A 1 204 ? -24.402 7.337 -39.764 1.00 19.00 204 THR A CA 1
ATOM 1660 C C . THR A 1 204 ? -24.751 6.175 -40.683 1.00 19.35 204 THR A C 1
ATOM 1661 O O . THR A 1 204 ? -23.871 5.568 -41.295 1.00 18.91 204 THR A O 1
ATOM 1665 N N . GLY A 1 205 ? -26.039 5.850 -40.765 1.00 19.03 205 GLY A N 1
ATOM 1666 C CA . GLY A 1 205 ? -26.459 4.769 -41.639 1.00 18.29 205 GLY A CA 1
ATOM 1667 C C . GLY A 1 205 ? -26.751 3.441 -40.968 1.00 19.58 205 GLY A C 1
ATOM 1668 O O . GLY A 1 205 ? -26.080 3.036 -40.018 1.00 17.22 205 GLY A O 1
ATOM 1669 N N . ALA A 1 206 ? -27.765 2.751 -41.478 1.00 20.10 206 ALA A N 1
ATOM 1670 C CA . ALA A 1 206 ? -28.160 1.459 -40.938 1.00 20.11 206 ALA A CA 1
ATOM 1671 C C . ALA A 1 206 ? -27.059 0.416 -41.103 1.00 19.47 206 ALA A C 1
ATOM 1672 O O . ALA A 1 206 ? -27.013 -0.566 -40.362 1.00 20.01 206 ALA A O 1
ATOM 1674 N N . HIS A 1 207 ? -26.171 0.625 -42.072 1.00 18.07 207 HIS A N 1
ATOM 1675 C CA . HIS A 1 207 ? -25.094 -0.324 -42.309 1.00 19.15 207 HIS A CA 1
ATOM 1676 C C . HIS A 1 207 ? -24.031 -0.286 -41.216 1.00 17.24 207 HIS A C 1
ATOM 1677 O O . HIS A 1 207 ? -23.145 -1.136 -41.180 1.00 19.66 207 HIS A O 1
ATOM 1684 N N . LYS A 1 208 ? -24.121 0.699 -40.329 1.00 16.49 208 LYS A N 1
ATOM 1685 C CA . LYS A 1 208 ? -23.169 0.821 -39.222 1.00 16.69 208 LYS A CA 1
ATOM 1686 C C . LYS A 1 208 ? -23.834 0.445 -37.897 1.00 17.03 208 LYS A C 1
ATOM 1687 O O . LYS A 1 208 ? -23.176 0.391 -36.856 1.00 15.86 208 LYS A O 1
ATOM 1693 N N . ALA A 1 209 ? -25.136 0.175 -37.944 1.00 16.67 209 ALA A N 1
ATOM 1694 C CA . ALA A 1 209 ? -25.896 -0.155 -36.739 1.00 15.67 209 ALA A CA 1
ATOM 1695 C C . ALA A 1 209 ? -25.336 -1.322 -35.930 1.00 15.57 209 ALA A C 1
ATOM 1696 O O . ALA A 1 209 ? -25.186 -1.223 -34.708 1.00 15.76 209 ALA A O 1
ATOM 1698 N N . PHE A 1 210 ? -25.026 -2.427 -36.596 1.00 14.83 210 PHE A N 1
ATOM 1699 C CA . PHE A 1 210 ? -24.504 -3.582 -35.880 1.00 15.47 210 PHE A CA 1
ATOM 1700 C C . PHE A 1 210 ? -23.155 -3.287 -35.234 1.00 16.31 210 PHE A C 1
ATOM 1701 O O . PHE A 1 210 ? -22.905 -3.683 -34.096 1.00 14.22 210 PHE A O 1
ATOM 1709 N N . ALA A 1 211 ? -22.285 -2.589 -35.958 1.00 15.34 211 ALA A N 1
ATOM 1710 C CA . ALA A 1 211 ? -20.974 -2.250 -35.419 1.00 16.35 211 ALA A CA 1
ATOM 1711 C C . ALA A 1 211 ? -21.102 -1.351 -34.188 1.00 14.65 211 ALA A C 1
ATOM 1712 O O . ALA A 1 211 ? -20.373 -1.521 -33.210 1.00 15.11 211 ALA A O 1
ATOM 1714 N N . LEU A 1 212 ? -22.031 -0.399 -34.232 1.00 14.71 212 LEU A N 1
ATOM 1715 C CA . LEU A 1 212 ? -22.229 0.509 -33.106 1.00 15.18 212 LEU A CA 1
ATOM 1716 C C . LEU A 1 212 ? -22.698 -0.303 -31.901 1.00 13.57 212 LEU A C 1
ATOM 1717 O O . LEU A 1 212 ? -22.226 -0.105 -30.785 1.00 14.89 212 LEU A O 1
ATOM 1722 N N . TYR A 1 213 ? -23.641 -1.209 -32.138 1.00 13.48 213 TYR A N 1
ATOM 1723 C CA . TYR A 1 213 ? -24.153 -2.068 -31.080 1.00 12.31 213 TYR A CA 1
ATOM 1724 C C . TYR A 1 213 ? -22.987 -2.829 -30.440 1.00 14.07 213 TYR A C 1
ATOM 1725 O O . TYR A 1 213 ? -22.867 -2.889 -29.220 1.00 13.72 213 TYR A O 1
ATOM 1734 N N . LYS A 1 214 ? -22.126 -3.410 -31.268 1.00 14.36 214 LYS A N 1
ATOM 1735 C CA . LYS A 1 214 ? -20.976 -4.144 -30.750 1.00 15.26 214 LYS A CA 1
ATOM 1736 C C . LYS A 1 214 ? -20.043 -3.244 -29.947 1.00 16.04 214 LYS A C 1
ATOM 1737 O O . LYS A 1 214 ? -19.509 -3.648 -28.911 1.00 15.81 214 LYS A O 1
ATOM 1743 N N . ALA A 1 215 ? -19.861 -2.019 -30.422 1.00 15.46 215 ALA A N 1
ATOM 1744 C CA . ALA A 1 215 ? -18.961 -1.069 -29.782 1.00 16.14 215 ALA A CA 1
ATOM 1745 C C . ALA A 1 215 ? -19.428 -0.450 -28.467 1.00 16.10 215 ALA A C 1
ATOM 1746 O O . ALA A 1 215 ? -18.606 -0.194 -27.586 1.00 15.65 215 ALA A O 1
ATOM 1748 N N . ILE A 1 216 ? -20.725 -0.204 -28.319 1.00 15.04 216 ILE A N 1
ATOM 1749 C CA . ILE A 1 216 ? -21.192 0.415 -27.086 1.00 16.04 216 ILE A CA 1
ATOM 1750 C C . ILE A 1 216 ? -22.213 -0.360 -26.263 1.00 16.51 216 ILE A C 1
ATOM 1751 O O . ILE A 1 216 ? -22.530 0.047 -25.148 1.00 16.20 216 ILE A O 1
ATOM 1756 N N . GLU A 1 217 ? -22.734 -1.461 -26.798 1.00 15.76 217 GLU A N 1
ATOM 1757 C CA . GLU A 1 217 ? -23.683 -2.265 -26.035 1.00 15.91 217 GLU A CA 1
ATOM 1758 C C . GLU A 1 217 ? -22.964 -3.508 -25.508 1.00 16.54 217 GLU A C 1
ATOM 1759 O O . GLU A 1 217 ? -23.212 -3.938 -24.386 1.00 17.10 217 GLU A O 1
ATOM 1765 N N . GLU A 1 218 ? -22.079 -4.086 -26.316 1.00 16.84 218 GLU A N 1
ATOM 1766 C CA . GLU A 1 218 ? -21.298 -5.231 -25.850 1.00 15.12 218 GLU A CA 1
ATOM 1767 C C . GLU A 1 218 ? -20.034 -4.646 -25.211 1.00 16.81 218 GLU A C 1
ATOM 1768 O O . GLU A 1 218 ? -19.808 -3.437 -25.292 1.00 16.61 218 GLU A O 1
ATOM 1774 N N . GLY A 1 219 ? -19.222 -5.483 -24.571 1.00 16.58 219 GLY A N 1
ATOM 1775 C CA . GLY A 1 219 ? -18.047 -4.981 -23.870 1.00 16.24 219 GLY A CA 1
ATOM 1776 C C . GLY A 1 219 ? -16.760 -4.722 -24.628 1.00 14.98 219 GLY A C 1
ATOM 1777 O O . GLY A 1 219 ? -16.694 -4.881 -25.844 1.00 16.10 219 GLY A O 1
ATOM 1778 N N . VAL A 1 220 ? -15.733 -4.318 -23.886 1.00 13.91 220 VAL A N 1
ATOM 1779 C CA . VAL A 1 220 ? -14.419 -4.026 -24.451 1.00 14.37 220 VAL A CA 1
ATOM 1780 C C . VAL A 1 220 ? -13.911 -5.300 -25.110 1.00 13.83 220 VAL A C 1
ATOM 1781 O O . VAL A 1 220 ? -13.746 -6.332 -24.454 1.00 13.71 220 VAL A O 1
ATOM 1785 N N . ASN A 1 221 ? -13.660 -5.215 -26.410 1.00 13.35 221 ASN A N 1
ATOM 1786 C CA . ASN A 1 221 ? -13.241 -6.378 -27.186 1.00 14.02 221 ASN A CA 1
ATOM 1787 C C . ASN A 1 221 ? -12.375 -5.913 -28.357 1.00 15.64 221 ASN A C 1
ATOM 1788 O O . ASN A 1 221 ? -12.788 -5.036 -29.115 1.00 14.70 221 ASN A O 1
ATOM 1793 N N . HIS A 1 222 ? -11.184 -6.492 -28.515 1.00 14.32 222 HIS A N 1
ATOM 1794 C CA . HIS A 1 222 ? -10.316 -6.075 -29.618 1.00 13.55 222 HIS A CA 1
ATOM 1795 C C . HIS A 1 222 ? -10.840 -6.475 -31.003 1.00 14.49 222 HIS A C 1
ATOM 1796 O O . HIS A 1 222 ? -10.233 -6.135 -32.023 1.00 13.86 222 HIS A O 1
ATOM 1803 N N . MET A 1 223 ? -11.958 -7.193 -31.049 1.00 12.61 223 MET A N 1
ATOM 1804 C CA . MET A 1 223 ? -12.547 -7.572 -32.328 1.00 15.09 223 MET A CA 1
ATOM 1805 C C . MET A 1 223 ? -13.365 -6.397 -32.875 1.00 15.22 223 MET A C 1
ATOM 1806 O O . MET A 1 223 ? -13.655 -6.333 -34.064 1.00 15.05 223 MET A O 1
ATOM 1811 N N . TRP A 1 224 ? -13.745 -5.476 -31.992 1.00 15.33 224 TRP A N 1
ATOM 1812 C CA . TRP A 1 224 ? -14.526 -4.287 -32.382 1.00 14.38 224 TRP A CA 1
ATOM 1813 C C . TRP A 1 224 ? -13.832 -3.146 -31.659 1.00 14.01 224 TRP A C 1
ATOM 1814 O O . TRP A 1 224 ? -14.290 -2.685 -30.617 1.00 13.21 224 TRP A O 1
ATOM 1825 N N . THR A 1 225 ? -12.739 -2.668 -32.245 1.00 13.14 225 THR A N 1
ATOM 1826 C CA . THR A 1 225 ? -11.907 -1.671 -31.588 1.00 12.36 225 THR A CA 1
ATOM 1827 C C . THR A 1 225 ? -12.491 -0.352 -31.092 1.00 12.09 225 THR A C 1
ATOM 1828 O O . THR A 1 225 ? -11.918 0.259 -30.191 1.00 14.25 225 THR A O 1
ATOM 1832 N N . VAL A 1 226 ? -13.617 0.098 -31.641 1.00 13.12 226 VAL A N 1
ATOM 1833 C CA . VAL A 1 226 ? -14.198 1.336 -31.126 1.00 13.41 226 VAL A CA 1
ATOM 1834 C C . VAL A 1 226 ? -14.683 1.078 -29.690 1.00 14.94 226 VAL A C 1
ATOM 1835 O O . VAL A 1 226 ? -14.877 2.010 -28.908 1.00 15.17 226 VAL A O 1
ATOM 1839 N N . SER A 1 227 ? -14.861 -0.192 -29.332 1.00 13.78 227 SER A N 1
ATOM 1840 C CA . SER A 1 227 ? -15.298 -0.530 -27.975 1.00 14.50 227 SER A CA 1
ATOM 1841 C C . SER A 1 227 ? -14.268 -0.071 -26.935 1.00 13.99 227 SER A C 1
ATOM 1842 O O . SER A 1 227 ? -14.574 0.041 -25.744 1.00 12.91 227 SER A O 1
ATOM 1845 N N . ALA A 1 228 ? -13.045 0.197 -27.383 1.00 13.07 228 ALA A N 1
ATOM 1846 C CA . ALA A 1 228 ? -11.993 0.636 -26.472 1.00 13.53 228 ALA A CA 1
ATOM 1847 C C . ALA A 1 228 ? -12.363 1.929 -25.747 1.00 13.41 228 ALA A C 1
ATOM 1848 O O . ALA A 1 228 ? -11.962 2.145 -24.606 1.00 13.87 228 ALA A O 1
ATOM 1850 N N . PHE A 1 229 ? -13.140 2.781 -26.407 1.00 13.55 229 PHE A N 1
ATOM 1851 C CA . PHE A 1 229 ? -13.499 4.056 -25.810 1.00 13.33 229 PHE A CA 1
ATOM 1852 C C . PHE A 1 229 ? -14.425 3.997 -24.613 1.00 14.56 229 PHE A C 1
ATOM 1853 O O . PHE A 1 229 ? -14.733 5.021 -24.010 1.00 13.26 229 PHE A O 1
ATOM 1861 N N . GLN A 1 230 ? -14.854 2.793 -24.254 1.00 13.57 230 GLN A N 1
ATOM 1862 C CA . GLN A 1 230 ? -15.679 2.620 -23.068 1.00 14.40 230 GLN A CA 1
ATOM 1863 C C . GLN A 1 230 ? -14.793 2.969 -21.869 1.00 15.09 230 GLN A C 1
ATOM 1864 O O . GLN A 1 230 ? -15.285 3.252 -20.777 1.00 15.74 230 GLN A O 1
ATOM 1870 N N . GLN A 1 231 ? -13.477 2.954 -22.086 1.00 14.26 231 GLN A N 1
ATOM 1871 C CA . GLN A 1 231 ? -12.523 3.277 -21.034 1.00 13.76 231 GLN A CA 1
ATOM 1872 C C . GLN A 1 231 ? -11.809 4.605 -21.261 1.00 14.15 231 GLN A C 1
ATOM 1873 O O . GLN A 1 231 ? -10.713 4.831 -20.741 1.00 15.30 231 GLN A O 1
ATOM 1879 N N . HIS A 1 232 ? -12.440 5.482 -22.039 1.00 13.26 232 HIS A N 1
ATOM 1880 C CA . HIS A 1 232 ? -11.891 6.811 -22.303 1.00 12.81 232 HIS A CA 1
ATOM 1881 C C . HIS A 1 232 ? -12.738 7.751 -21.452 1.00 13.51 232 HIS A C 1
ATOM 1882 O O . HIS A 1 232 ? -13.944 7.569 -21.342 1.00 14.89 232 HIS A O 1
ATOM 1889 N N . PRO A 1 233 ? -12.124 8.770 -20.842 1.00 14.75 233 PRO A N 1
ATOM 1890 C CA . PRO A 1 233 ? -12.894 9.690 -19.999 1.00 16.16 233 PRO A CA 1
ATOM 1891 C C . PRO A 1 233 ? -13.818 10.686 -20.680 1.00 16.96 233 PRO A C 1
ATOM 1892 O O . PRO A 1 233 ? -14.717 11.230 -20.038 1.00 16.49 233 PRO A O 1
ATOM 1896 N N . ARG A 1 234 ? -13.611 10.925 -21.969 1.00 15.76 234 ARG A N 1
ATOM 1897 C CA . ARG A 1 234 ? -14.420 11.913 -22.663 1.00 17.24 234 ARG A CA 1
ATOM 1898 C C . ARG A 1 234 ? -14.664 11.575 -24.128 1.00 17.35 234 ARG A C 1
ATOM 1899 O O . ARG A 1 234 ? -13.992 12.098 -25.019 1.00 17.22 234 ARG A O 1
ATOM 1907 N N . THR A 1 235 ? -15.632 10.701 -24.369 1.00 17.11 235 THR A N 1
ATOM 1908 C CA . THR A 1 235 ? -15.969 10.305 -25.725 1.00 18.08 235 THR A CA 1
ATOM 1909 C C . THR A 1 235 ? -17.406 10.677 -26.059 1.00 17.78 235 THR A C 1
ATOM 1910 O O . THR A 1 235 ? -18.316 10.531 -25.236 1.00 18.07 235 THR A O 1
ATOM 1914 N N . VAL A 1 236 ? -17.590 11.183 -27.272 1.00 16.08 236 VAL A N 1
ATOM 1915 C CA . VAL A 1 236 ? -18.894 11.587 -27.761 1.00 17.34 236 VAL A CA 1
ATOM 1916 C C . VAL A 1 236 ? -19.196 10.813 -29.037 1.00 16.43 236 VAL A C 1
ATOM 1917 O O . VAL A 1 236 ? -18.384 10.787 -29.965 1.00 16.15 236 VAL A O 1
ATOM 1921 N N . PHE A 1 237 ? -20.353 10.163 -29.065 1.00 15.06 237 PHE A N 1
ATOM 1922 C CA . PHE A 1 237 ? -20.793 9.412 -30.233 1.00 15.58 237 PHE A CA 1
ATOM 1923 C C . PHE A 1 237 ? -21.934 10.197 -30.868 1.00 16.95 237 PHE A C 1
ATOM 1924 O O . PHE A 1 237 ? -22.978 10.389 -30.248 1.00 17.75 237 PHE A O 1
ATOM 1932 N N . VAL A 1 238 ? -21.733 10.661 -32.097 1.00 16.39 238 VAL A N 1
ATOM 1933 C CA . VAL A 1 238 ? -22.765 11.420 -32.802 1.00 15.66 238 VAL A CA 1
ATOM 1934 C C . VAL A 1 238 ? -23.307 10.537 -33.918 1.00 15.86 238 VAL A C 1
ATOM 1935 O O . VAL A 1 238 ? -22.557 10.119 -34.799 1.00 16.72 238 VAL A O 1
ATOM 1939 N N A CYS A 1 239 ? -24.606 10.267 -33.899 0.30 14.54 239 CYS A N 1
ATOM 1940 N N B CYS A 1 239 ? -24.603 10.235 -33.873 0.40 15.52 239 CYS A N 1
ATOM 1941 C CA A CYS A 1 239 ? -25.189 9.423 -34.929 0.30 13.74 239 CYS A CA 1
ATOM 1942 C CA B CYS A 1 239 ? -25.212 9.383 -34.891 0.40 16.15 239 CYS A CA 1
ATOM 1943 C C A CYS A 1 239 ? -26.571 9.885 -35.356 0.30 14.44 239 CYS A C 1
ATOM 1944 C C B CYS A 1 239 ? -26.581 9.871 -35.341 0.40 15.74 239 CYS A C 1
ATOM 1945 O O A CYS A 1 239 ? -27.148 10.794 -34.763 0.30 12.97 239 CYS A O 1
ATOM 1946 O O B CYS A 1 239 ? -27.158 10.782 -34.751 0.40 14.42 239 CYS A O 1
ATOM 1951 N N . ASP A 1 240 ? -27.095 9.248 -36.395 1.00 17.32 240 ASP A N 1
ATOM 1952 C CA . ASP A 1 240 ? -28.416 9.578 -36.891 1.00 18.05 240 ASP A CA 1
ATOM 1953 C C . ASP A 1 240 ? -29.285 8.389 -36.483 1.00 21.10 240 ASP A C 1
ATOM 1954 O O . ASP A 1 240 ? -28.764 7.385 -35.984 1.00 19.71 240 ASP A O 1
ATOM 1959 N N . GLU A 1 241 ? -30.597 8.509 -36.655 1.00 20.85 241 GLU A N 1
ATOM 1960 C CA . GLU A 1 241 ? -31.521 7.446 -36.262 1.00 22.36 241 GLU A CA 1
ATOM 1961 C C . GLU A 1 241 ? -31.177 6.057 -36.789 1.00 21.01 241 GLU A C 1
ATOM 1962 O O . GLU A 1 241 ? -31.202 5.081 -36.039 1.00 19.70 241 GLU A O 1
ATOM 1968 N N . ASP A 1 242 ? -30.859 5.966 -38.075 1.00 20.46 242 ASP A N 1
ATOM 1969 C CA . ASP A 1 242 ? -30.548 4.680 -38.691 1.00 21.23 242 ASP A CA 1
ATOM 1970 C C . ASP A 1 242 ? -29.376 3.941 -38.052 1.00 19.79 242 ASP A C 1
ATOM 1971 O O . ASP A 1 242 ? -29.333 2.710 -38.067 1.00 19.37 242 ASP A O 1
ATOM 1976 N N . ALA A 1 243 ? -28.425 4.682 -37.495 1.00 17.88 243 ALA A N 1
ATOM 1977 C CA . ALA A 1 243 ? -27.265 4.053 -36.868 1.00 16.65 243 ALA A CA 1
ATOM 1978 C C . ALA A 1 243 ? -27.603 3.412 -35.523 1.00 16.66 243 ALA A C 1
ATOM 1979 O O . ALA A 1 243 ? -26.823 2.617 -35.006 1.00 17.28 243 ALA A O 1
ATOM 1981 N N . THR A 1 244 ? -28.764 3.745 -34.966 1.00 15.49 244 THR A N 1
ATOM 1982 C CA . THR A 1 244 ? -29.165 3.208 -33.662 1.00 16.58 244 THR A CA 1
ATOM 1983 C C . THR A 1 244 ? -30.064 1.977 -33.730 1.00 15.25 244 THR A C 1
ATOM 1984 O O . THR A 1 244 ? -30.469 1.447 -32.692 1.00 16.06 244 THR A O 1
ATOM 1988 N N . LEU A 1 245 ? -30.372 1.518 -34.936 1.00 16.30 245 LEU A N 1
ATOM 1989 C CA . LEU A 1 245 ? -31.271 0.377 -35.122 1.00 17.26 245 LEU A CA 1
ATOM 1990 C C . LEU A 1 245 ? -30.999 -0.903 -34.328 1.00 16.63 245 LEU A C 1
ATOM 1991 O O . LEU A 1 245 ? -31.933 -1.638 -34.009 1.00 17.68 245 LEU A O 1
ATOM 1996 N N . GLU A 1 246 ? -29.742 -1.179 -34.012 1.00 15.43 246 GLU A N 1
ATOM 1997 C CA . GLU A 1 246 ? -29.414 -2.394 -33.277 1.00 16.47 246 GLU A CA 1
ATOM 1998 C C . GLU A 1 246 ? -29.282 -2.222 -31.767 1.00 16.36 246 GLU A C 1
ATOM 1999 O O . GLU A 1 246 ? -29.074 -3.202 -31.051 1.00 17.81 246 GLU A O 1
ATOM 2005 N N . LEU A 1 247 ? -29.407 -0.988 -31.283 1.00 15.13 247 LEU A N 1
ATOM 2006 C CA . LEU A 1 247 ? -29.298 -0.700 -29.852 1.00 16.78 247 LEU A CA 1
ATOM 2007 C C . LEU A 1 247 ? -30.588 -1.021 -29.106 1.00 16.84 247 LEU A C 1
ATOM 2008 O O . LEU A 1 247 ? -31.651 -1.114 -29.711 1.00 17.19 247 LEU A O 1
ATOM 2013 N N . LYS A 1 248 ? -30.490 -1.202 -27.793 1.00 17.31 248 LYS A N 1
ATOM 2014 C CA . LYS A 1 248 ? -31.679 -1.480 -26.999 1.00 17.57 248 LYS A C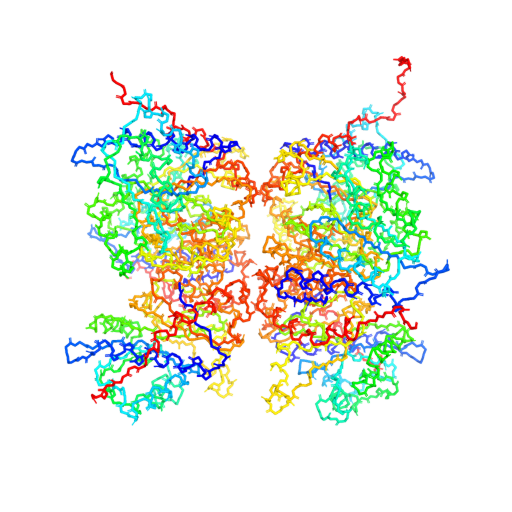A 1
ATOM 2015 C C . LYS A 1 248 ? -32.486 -0.198 -26.858 1.00 17.31 248 LYS A C 1
ATOM 2016 O O . LYS A 1 248 ? -31.928 0.892 -26.736 1.00 17.57 248 LYS A O 1
ATOM 2022 N N . VAL A 1 249 ? -33.804 -0.339 -26.882 1.00 16.98 249 VAL A N 1
ATOM 2023 C CA . VAL A 1 249 ? -34.703 0.793 -26.746 1.00 16.62 249 VAL A CA 1
ATOM 2024 C C . VAL A 1 249 ? -34.364 1.626 -25.510 1.00 16.54 249 VAL A C 1
ATOM 2025 O O . VAL A 1 249 ? -34.351 2.854 -25.570 1.00 16.41 249 VAL A O 1
ATOM 2029 N N . LYS A 1 250 ? -34.074 0.957 -24.396 1.00 15.72 250 LYS A N 1
ATOM 2030 C CA . LYS A 1 250 ? -33.748 1.648 -23.150 1.00 16.59 250 LYS A CA 1
ATOM 2031 C C . LYS A 1 250 ? -32.574 2.614 -23.293 1.00 15.85 250 LYS A C 1
ATOM 2032 O O . LYS A 1 250 ? -32.590 3.712 -22.742 1.00 16.35 250 LYS A O 1
ATOM 2038 N N . THR A 1 251 ? -31.555 2.197 -24.033 1.00 15.13 251 THR A N 1
ATOM 2039 C CA . THR A 1 251 ? -30.370 3.023 -24.227 1.00 15.25 251 THR A CA 1
ATOM 2040 C C . THR A 1 251 ? -30.671 4.287 -25.027 1.00 15.24 251 THR A C 1
ATOM 2041 O O . THR A 1 251 ? -30.243 5.384 -24.657 1.00 14.88 251 THR A O 1
ATOM 2045 N N . VAL A 1 252 ? -31.411 4.124 -26.115 1.00 15.08 252 VAL A N 1
ATOM 2046 C CA . VAL A 1 252 ? -31.774 5.250 -26.964 1.00 15.91 252 VAL A CA 1
ATOM 2047 C C . VAL A 1 252 ? -32.677 6.217 -26.195 1.00 16.14 252 VAL A C 1
ATOM 2048 O O . VAL A 1 252 ? -32.506 7.431 -26.286 1.00 17.66 252 VAL A O 1
ATOM 2052 N N . LYS A 1 253 ? -33.629 5.680 -25.434 1.00 16.20 253 LYS A N 1
ATOM 2053 C CA . LYS A 1 253 ? -34.532 6.518 -24.641 1.00 17.49 253 LYS A CA 1
ATOM 2054 C C . LYS A 1 253 ? -33.727 7.391 -23.683 1.00 16.51 253 LYS A C 1
ATOM 2055 O O . LYS A 1 253 ? -33.952 8.597 -23.578 1.00 17.38 253 LYS A O 1
ATOM 2061 N N . TYR A 1 254 ? -32.796 6.769 -22.968 1.00 15.86 254 TYR A N 1
ATOM 2062 C CA . TYR A 1 254 ? -31.963 7.482 -22.010 1.00 15.90 254 TYR A CA 1
ATOM 2063 C C . TYR A 1 254 ? -31.228 8.658 -22.646 1.00 17.04 254 TYR A C 1
ATOM 2064 O O . TYR A 1 254 ? -31.302 9.791 -22.158 1.00 16.58 254 TYR A O 1
ATOM 2073 N N . PHE A 1 255 ? -30.519 8.396 -23.737 1.00 16.25 255 PHE A N 1
ATOM 2074 C CA . PHE A 1 255 ? -29.767 9.463 -24.379 1.00 16.76 255 PHE A CA 1
ATOM 2075 C C . PHE A 1 255 ? -30.623 10.478 -25.116 1.00 18.22 255 PHE A C 1
ATOM 2076 O O . PHE A 1 255 ? -30.245 11.638 -25.216 1.00 18.16 255 PHE A O 1
ATOM 2084 N N . LYS A 1 256 ? -31.782 10.067 -25.619 1.00 17.39 256 LYS A N 1
ATOM 2085 C CA . LYS A 1 256 ? -32.646 11.042 -26.271 1.00 20.05 256 LYS A CA 1
ATOM 2086 C C . LYS A 1 256 ? -33.121 11.991 -25.175 1.00 19.23 256 LYS A C 1
ATOM 2087 O O . LYS A 1 256 ? -33.348 13.178 -25.413 1.00 20.84 256 LYS A O 1
ATOM 2093 N N . GLY A 1 257 ? -33.248 11.457 -23.964 1.00 19.72 257 GLY A N 1
ATOM 2094 C CA . GLY A 1 257 ? -33.669 12.264 -22.834 1.00 19.35 257 GLY A CA 1
ATOM 2095 C C . GLY A 1 257 ? -32.622 13.297 -22.455 1.00 19.42 257 GLY A C 1
ATOM 2096 O O . GLY A 1 257 ? -32.939 14.308 -21.826 1.00 22.15 257 GLY A O 1
ATOM 2097 N N . LEU A 1 258 ? -31.372 13.051 -22.842 1.00 17.03 258 LEU A N 1
ATOM 2098 C CA . LEU A 1 258 ? -30.274 13.965 -22.535 1.00 17.70 258 LEU A CA 1
ATOM 2099 C C . LEU A 1 258 ? -29.943 14.938 -23.661 1.00 18.25 258 LEU A C 1
ATOM 2100 O O . LEU A 1 258 ? -29.003 15.728 -23.545 1.00 18.98 258 LEU A O 1
ATOM 2105 N N . MET A 1 259 ? -30.708 14.894 -24.745 1.00 19.27 259 MET A N 1
ATOM 2106 C CA . MET A 1 259 ? -30.424 15.779 -25.868 1.00 21.17 259 MET A CA 1
ATOM 2107 C C . MET A 1 259 ? -30.585 17.262 -25.541 1.00 22.08 259 MET A C 1
ATOM 2108 O O . MET A 1 259 ? -29.866 18.097 -26.086 1.00 21.78 259 MET A O 1
ATOM 2113 N N . LEU A 1 260 ? -31.510 17.599 -24.649 1.00 24.86 260 LEU A N 1
ATOM 2114 C CA . LEU A 1 260 ? -31.691 18.998 -24.287 1.00 25.47 260 LEU A CA 1
ATOM 2115 C C . LEU A 1 260 ? -30.408 19.481 -23.613 1.00 25.44 260 LEU A C 1
ATOM 2116 O O . LEU A 1 260 ? -29.909 20.568 -23.906 1.00 23.98 260 LEU A O 1
ATOM 2121 N N . VAL A 1 261 ? -29.865 18.658 -22.719 1.00 22.96 261 VAL A N 1
ATOM 2122 C CA . VAL A 1 261 ? -28.629 19.002 -22.026 1.00 23.68 261 VAL A CA 1
ATOM 2123 C C . VAL A 1 261 ? -27.451 19.047 -22.998 1.00 21.83 261 VAL A C 1
ATOM 2124 O O . VAL A 1 261 ? -26.675 20.002 -23.013 1.00 22.11 261 VAL A O 1
ATOM 2128 N N . HIS A 1 262 ? -27.329 18.014 -23.820 1.00 20.88 262 HIS A N 1
ATOM 2129 C CA . HIS A 1 262 ? -26.227 17.933 -24.765 1.00 19.02 262 HIS A CA 1
ATOM 2130 C C . HIS A 1 262 ? -26.274 18.948 -25.897 1.00 20.24 262 HIS A C 1
ATOM 2131 O O . HIS A 1 262 ? -25.238 19.277 -26.477 1.00 19.64 262 HIS A O 1
ATOM 2138 N N . ASN A 1 263 ? -27.457 19.462 -26.216 1.00 20.32 263 ASN A N 1
ATOM 2139 C CA . ASN A 1 263 ? -27.521 20.453 -27.280 1.00 22.21 263 ASN A CA 1
ATOM 2140 C C . ASN A 1 263 ? -26.913 21.768 -26.815 1.00 22.41 263 ASN A C 1
ATOM 2141 O O . ASN A 1 263 ? -26.658 22.661 -27.623 1.00 22.94 263 ASN A O 1
ATOM 2146 N N . LYS A 1 264 ? -26.669 21.878 -25.512 1.00 23.03 264 LYS A N 1
ATOM 2147 C CA . LYS A 1 264 ? -26.049 23.076 -24.956 1.00 24.78 264 LYS A CA 1
ATOM 2148 C C . LYS A 1 264 ? -24.615 23.153 -25.469 1.00 24.16 264 LYS A C 1
ATOM 2149 O O . LYS A 1 264 ? -23.965 24.194 -25.386 1.00 25.24 264 LYS A O 1
ATOM 2155 N N . LEU A 1 265 ? -24.120 22.037 -25.991 1.00 22.92 265 LEU A N 1
ATOM 2156 C CA . LEU A 1 265 ? -22.761 21.986 -26.509 1.00 21.98 265 LEU A CA 1
ATOM 2157 C C . LEU A 1 265 ? -22.665 22.674 -27.866 1.00 21.58 265 LEU A C 1
ATOM 2158 O O . LEU A 1 265 ? -21.594 23.126 -28.262 1.00 22.65 265 LEU A O 1
ATOM 2163 N N . VAL A 1 266 ? -23.783 22.760 -28.576 1.00 21.84 266 VAL A N 1
ATOM 2164 C CA . VAL A 1 266 ? -23.786 23.390 -29.891 1.00 22.10 266 VAL A CA 1
ATOM 2165 C C . VAL A 1 266 ? -24.741 24.579 -29.964 1.00 23.98 266 VAL A C 1
ATOM 2166 O O . VAL A 1 266 ? -24.870 25.209 -31.010 1.00 24.58 266 VAL A O 1
ATOM 2170 N N . ASP A 1 267 ? -25.398 24.880 -28.848 1.00 25.72 267 ASP A N 1
ATOM 2171 C CA . ASP A 1 267 ? -26.341 25.997 -28.781 1.00 28.07 267 ASP A CA 1
ATOM 2172 C C . ASP A 1 267 ? -26.214 26.680 -27.421 1.00 27.73 267 ASP A C 1
ATOM 2173 O O . ASP A 1 267 ? -26.504 26.084 -26.385 1.00 26.72 267 ASP A O 1
ATOM 2178 N N . PRO A 1 268 ? -25.792 27.954 -27.406 1.00 27.94 268 PRO A N 1
ATOM 2179 C CA . PRO A 1 268 ? -25.431 28.810 -28.541 1.00 27.70 268 PRO A CA 1
ATOM 2180 C C . PRO A 1 268 ? -24.233 28.363 -29.380 1.00 26.81 268 PRO A C 1
ATOM 2181 O O . PRO A 1 268 ? -23.382 27.594 -28.936 1.00 25.60 268 PRO A O 1
ATOM 2185 N N . LEU A 1 269 ? -24.186 28.871 -30.605 1.00 26.14 269 LEU A N 1
ATOM 2186 C CA . LEU A 1 269 ? -23.110 28.580 -31.538 1.00 25.12 269 LEU A CA 1
ATOM 2187 C C . LEU A 1 269 ? -22.239 29.832 -31.552 1.00 25.95 269 LEU A C 1
ATOM 2188 O O . LEU A 1 269 ? -22.715 30.919 -31.885 1.00 25.97 269 LEU A O 1
ATOM 2193 N N . TYR A 1 270 ? -20.974 29.684 -31.173 1.00 24.85 270 TYR A N 1
ATOM 2194 C CA . TYR A 1 270 ? -20.063 30.819 -31.128 1.00 25.50 270 TYR A CA 1
ATOM 2195 C C . TYR A 1 270 ? -19.482 31.189 -32.488 1.00 25.39 270 TYR A C 1
ATOM 2196 O O . TYR A 1 270 ? -19.601 30.441 -33.460 1.00 24.10 270 TYR A O 1
ATOM 2205 N N . SER A 1 271 ? -18.860 32.362 -32.546 1.00 25.21 271 SER A N 1
ATOM 2206 C CA . SER A 1 271 ? -18.261 32.862 -33.778 1.00 25.52 271 SER A CA 1
ATOM 2207 C C . SER A 1 271 ? -17.062 33.731 -33.432 1.00 25.25 271 SER A C 1
ATOM 2208 O O . SER A 1 271 ? -17.013 34.326 -32.359 1.00 27.57 271 SER A O 1
ATOM 2211 N N . ILE A 1 272 ? -16.090 33.800 -34.337 1.00 26.51 272 ILE A N 1
ATOM 2212 C CA . ILE A 1 272 ? -14.902 34.609 -34.102 1.00 27.34 272 ILE A CA 1
ATOM 2213 C C . ILE A 1 272 ? -15.194 36.081 -34.380 1.00 29.02 272 ILE A C 1
ATOM 2214 O O . ILE A 1 272 ? -14.411 36.957 -34.014 1.00 29.21 272 ILE A O 1
ATOM 2219 N N . LYS A 1 273 ? -16.321 36.345 -35.031 1.00 29.75 273 LYS A N 1
ATOM 2220 C CA . LYS A 1 273 ? -16.707 37.714 -35.355 1.00 32.08 273 LYS A CA 1
ATOM 2221 C C . LYS A 1 273 ? -16.872 38.559 -34.099 1.00 33.06 273 LYS A C 1
ATOM 2222 O O . LYS A 1 273 ? -17.183 38.041 -33.028 1.00 32.28 273 LYS A O 1
ATOM 2228 N N . GLU A 1 274 ? -16.652 39.863 -34.241 1.00 35.32 274 GLU A N 1
ATOM 2229 C CA . GLU A 1 274 ? -16.772 40.796 -33.127 1.00 36.73 274 GLU A CA 1
ATOM 2230 C C . GLU A 1 274 ? -18.170 40.772 -32.521 1.00 37.97 274 GLU A C 1
ATOM 2231 O O . GLU A 1 274 ? -19.159 40.551 -33.221 1.00 38.03 274 GLU A O 1
ATOM 2237 N N . LYS A 1 275 ? -18.242 41.007 -31.215 1.00 39.66 275 LYS A N 1
ATOM 2238 C CA . LYS A 1 275 ? -19.513 41.020 -30.502 1.00 41.43 275 LYS A CA 1
ATOM 2239 C C . LYS A 1 275 ? -20.419 42.147 -30.982 1.00 41.59 275 LYS A C 1
ATOM 2240 O O . LYS A 1 275 ? -19.949 43.164 -31.494 1.00 41.54 275 LYS A O 1
ATOM 2246 N N . GLU A 1 276 ? -21.722 41.951 -30.808 1.00 41.99 276 GLU A N 1
ATOM 2247 C CA . GLU A 1 276 ? -22.710 42.958 -31.173 1.00 42.38 276 GLU A CA 1
ATOM 2248 C C . GLU A 1 276 ? -22.547 44.111 -30.191 1.00 42.00 276 GLU A C 1
ATOM 2249 O O . GLU A 1 276 ? -22.499 43.896 -28.980 1.00 42.38 276 GLU A O 1
ATOM 2255 N N . THR A 1 277 ? -22.460 45.330 -30.709 1.00 41.94 277 THR A N 1
ATOM 2256 C CA . THR A 1 277 ? -22.311 46.496 -29.849 1.00 41.58 277 THR A CA 1
ATOM 2257 C C . THR A 1 277 ? -23.621 46.788 -29.133 1.00 40.99 277 THR A C 1
ATOM 2258 O O . THR A 1 277 ? -23.636 47.082 -27.938 1.00 40.57 277 THR A O 1
ATOM 2262 N N . GLU A 1 278 ? -24.721 46.693 -29.871 1.00 40.47 278 GLU A N 1
ATOM 2263 C CA . GLU A 1 278 ? -26.040 46.961 -29.318 1.00 40.70 278 GLU A CA 1
ATOM 2264 C C . GLU A 1 278 ? -26.630 45.815 -28.499 1.00 40.26 278 GLU A C 1
ATOM 2265 O O . GLU A 1 278 ? -27.532 45.107 -28.946 1.00 39.55 278 GLU A O 1
ATOM 2271 N N . LYS A 1 279 ? -26.094 45.652 -27.293 1.00 40.79 279 LYS A N 1
ATOM 2272 C CA . LYS A 1 279 ? -26.530 44.640 -26.332 1.00 41.40 279 LYS A CA 1
ATOM 2273 C C . LYS A 1 279 ? -26.656 45.400 -25.013 1.00 41.34 279 LYS A C 1
ATOM 2274 O O . LYS A 1 279 ? -25.686 46.005 -24.554 1.00 40.54 279 LYS A O 1
ATOM 2280 N N . SER A 1 280 ? -27.835 45.372 -24.400 1.00 41.43 280 SER A N 1
ATOM 2281 C CA . SER A 1 280 ? -28.046 46.112 -23.158 1.00 43.33 280 SER A CA 1
ATOM 2282 C C . SER A 1 280 ? -28.106 45.313 -21.855 1.00 45.12 280 SER A C 1
ATOM 2283 O O . SER A 1 280 ? -28.111 44.081 -21.860 1.00 46.05 280 SER A O 1
ATOM 2286 N N . GLN A 1 281 ? -28.135 46.060 -20.749 1.00 46.82 281 GLN A N 1
ATOM 2287 C CA . GLN A 1 281 ? -28.203 45.552 -19.375 1.00 48.70 281 GLN A CA 1
ATOM 2288 C C . GLN A 1 281 ? -27.097 44.585 -18.964 1.00 49.46 281 GLN A C 1
ATOM 2289 O O . GLN A 1 281 ? -26.169 44.360 -19.768 1.00 50.38 281 GLN A O 1
ATOM 2295 N N . MET B 1 1 ? -10.854 -11.643 -8.133 1.00 16.49 1 MET B N 1
ATOM 2296 C CA . MET B 1 1 ? -11.833 -11.191 -7.107 1.00 18.08 1 MET B CA 1
ATOM 2297 C C . MET B 1 1 ? -11.985 -12.206 -5.990 1.00 18.06 1 MET B C 1
ATOM 2298 O O . MET B 1 1 ? -11.595 -13.364 -6.129 1.00 17.45 1 MET B O 1
ATOM 2303 N N . LYS B 1 2 ? -12.547 -11.746 -4.875 1.00 17.74 2 LYS B N 1
ATOM 2304 C CA . LYS B 1 2 ? -12.874 -12.613 -3.753 1.00 18.00 2 LYS B CA 1
ATOM 2305 C C . LYS B 1 2 ? -14.394 -12.548 -3.726 1.00 18.25 2 LYS B C 1
ATOM 2306 O O . LYS B 1 2 ? -14.961 -11.473 -3.532 1.00 19.58 2 LYS B O 1
ATOM 2312 N N . LEU B 1 3 ? -15.059 -13.676 -3.940 1.00 17.01 3 LEU B N 1
ATOM 2313 C CA . LEU B 1 3 ? -16.511 -13.696 -3.893 1.00 17.42 3 LEU B CA 1
ATOM 2314 C C . LEU B 1 3 ? -16.902 -14.428 -2.613 1.00 17.85 3 LEU B C 1
ATOM 2315 O O . LEU B 1 3 ? -16.654 -15.628 -2.469 1.00 17.63 3 LEU B O 1
ATOM 2320 N N . ILE B 1 4 ? -17.477 -13.686 -1.675 1.00 16.84 4 ILE B N 1
ATOM 2321 C CA . ILE B 1 4 ? -17.897 -14.232 -0.389 1.00 17.62 4 ILE B CA 1
ATOM 2322 C C . ILE B 1 4 ? -19.387 -14.528 -0.456 1.00 18.36 4 ILE B C 1
ATOM 2323 O O . ILE B 1 4 ? -20.183 -13.648 -0.788 1.00 18.96 4 ILE B O 1
ATOM 2328 N N . ILE B 1 5 ? -19.769 -15.760 -0.130 1.00 18.59 5 ILE B N 1
ATOM 2329 C CA . ILE B 1 5 ? -21.173 -16.145 -0.201 1.00 18.42 5 ILE B CA 1
ATOM 2330 C C . ILE B 1 5 ? -21.744 -16.616 1.135 1.00 20.06 5 ILE B C 1
ATOM 2331 O O . ILE B 1 5 ? -21.268 -17.593 1.715 1.00 19.89 5 ILE B O 1
ATOM 2336 N N . LEU B 1 6 ? -22.763 -15.908 1.612 1.00 19.44 6 LEU B N 1
ATOM 2337 C CA . LEU B 1 6 ? -23.428 -16.253 2.867 1.00 21.71 6 LEU B CA 1
ATOM 2338 C C . LEU B 1 6 ? -24.857 -16.695 2.561 1.00 22.86 6 LEU B C 1
ATOM 2339 O O . LEU B 1 6 ? -25.403 -16.379 1.509 1.00 22.71 6 LEU B O 1
ATOM 2344 N N . GLU B 1 7 ? -25.475 -17.406 3.495 1.00 25.05 7 GLU B N 1
ATOM 2345 C CA . GLU B 1 7 ? -26.825 -17.897 3.271 1.00 26.60 7 GLU B CA 1
ATOM 2346 C C . GLU B 1 7 ? -27.900 -16.818 3.164 1.00 25.80 7 GLU B C 1
ATOM 2347 O O . GLU B 1 7 ? -28.663 -16.799 2.199 1.00 25.90 7 GLU B O 1
ATOM 2353 N N . HIS B 1 8 ? -27.958 -15.919 4.142 1.00 25.67 8 HIS B N 1
ATOM 2354 C CA . HIS B 1 8 ? -28.980 -14.875 4.145 1.00 26.95 8 HIS B CA 1
ATOM 2355 C C . HIS B 1 8 ? -28.448 -13.451 4.237 1.00 25.48 8 HIS B C 1
ATOM 2356 O O . HIS B 1 8 ? -27.257 -13.227 4.450 1.00 25.52 8 HIS B O 1
ATOM 2363 N N . TYR B 1 9 ? -29.357 -12.492 4.086 1.00 24.78 9 TYR B N 1
ATOM 2364 C CA . TYR B 1 9 ? -29.019 -11.076 4.153 1.00 24.12 9 TYR B CA 1
ATOM 2365 C C . TYR B 1 9 ? -28.309 -10.724 5.453 1.00 24.10 9 TYR B C 1
ATOM 2366 O O . TYR B 1 9 ? -27.273 -10.059 5.445 1.00 24.41 9 TYR B O 1
ATOM 2375 N N . SER B 1 10 ? -28.873 -11.163 6.574 1.00 23.77 10 SER B N 1
ATOM 2376 C CA . SER B 1 10 ? -28.285 -10.866 7.872 1.00 24.20 10 SER B CA 1
ATOM 2377 C C . SER B 1 10 ? -26.848 -11.364 7.963 1.00 22.77 10 SER B C 1
ATOM 2378 O O . SER B 1 10 ? -25.990 -10.683 8.515 1.00 22.97 10 SER B O 1
ATOM 2381 N N . GLN B 1 11 ? -26.589 -12.551 7.419 1.00 22.92 11 GLN B N 1
ATOM 2382 C CA . GLN B 1 11 ? -25.247 -13.123 7.443 1.00 22.71 11 GLN B CA 1
ATOM 2383 C C . GLN B 1 11 ? -24.279 -12.340 6.561 1.00 21.70 11 GLN B C 1
ATOM 2384 O O . GLN B 1 11 ? -23.130 -12.119 6.936 1.00 21.06 11 GLN B O 1
ATOM 2390 N N . ALA B 1 12 ? -24.743 -11.935 5.384 1.00 21.73 12 ALA B N 1
ATOM 2391 C CA . ALA B 1 12 ? -23.903 -11.167 4.469 1.00 21.30 12 ALA B CA 1
ATOM 2392 C C . ALA B 1 12 ? -23.584 -9.820 5.109 1.00 21.98 12 ALA B C 1
ATOM 2393 O O . ALA B 1 12 ? -22.438 -9.369 5.089 1.00 20.87 12 ALA B O 1
ATOM 2395 N N . SER B 1 13 ? -24.608 -9.184 5.678 1.00 21.97 13 SER B N 1
ATOM 2396 C CA . SER B 1 13 ? -24.442 -7.893 6.343 1.00 22.54 13 SER B CA 1
ATOM 2397 C C . SER B 1 13 ? -23.410 -8.011 7.453 1.00 21.88 13 SER B C 1
ATOM 2398 O O . SER B 1 13 ? -22.532 -7.158 7.601 1.00 22.10 13 SER B O 1
ATOM 2401 N N . GLU B 1 14 ? -23.532 -9.074 8.241 1.00 22.38 14 GLU B N 1
ATOM 2402 C CA . GLU B 1 14 ? -22.625 -9.318 9.352 1.00 22.57 14 GLU B CA 1
ATOM 2403 C C . GLU B 1 14 ? -21.188 -9.550 8.900 1.00 21.08 14 GLU B C 1
ATOM 2404 O O . GLU B 1 14 ? -20.253 -9.019 9.497 1.00 20.67 14 GLU B O 1
ATOM 2410 N N . TRP B 1 15 ? -21.011 -10.349 7.852 1.00 20.10 15 TRP B N 1
ATOM 2411 C CA . TRP B 1 15 ? -19.673 -10.633 7.344 1.00 18.80 15 TRP B CA 1
ATOM 2412 C C . TRP B 1 15 ? -19.006 -9.328 6.915 1.00 17.82 15 TRP B C 1
ATOM 2413 O O . TRP B 1 15 ? -17.845 -9.080 7.228 1.00 18.37 15 TRP B O 1
ATOM 2424 N N . ALA B 1 16 ? -19.751 -8.496 6.198 1.00 17.69 16 ALA B N 1
ATOM 2425 C CA . ALA B 1 16 ? -19.226 -7.221 5.730 1.00 17.83 16 ALA B CA 1
ATOM 2426 C C . ALA B 1 16 ? -18.870 -6.330 6.915 1.00 18.05 16 ALA B C 1
ATOM 2427 O O . ALA B 1 16 ? -17.855 -5.637 6.895 1.00 17.19 16 ALA B O 1
ATOM 2429 N N . ALA B 1 17 ? -19.709 -6.351 7.947 1.00 18.15 17 ALA B N 1
ATOM 2430 C CA . ALA B 1 17 ? -19.459 -5.539 9.130 1.00 18.68 17 ALA B CA 1
ATOM 2431 C C . ALA B 1 17 ? -18.204 -6.018 9.847 1.00 19.25 17 ALA B C 1
ATOM 2432 O O . ALA B 1 17 ? -17.371 -5.213 10.260 1.00 17.83 17 ALA B O 1
ATOM 2434 N N . LYS B 1 18 ? -18.073 -7.331 10.002 1.00 19.90 18 LYS B N 1
ATOM 2435 C CA . LYS B 1 18 ? -16.900 -7.888 10.665 1.00 20.65 18 LYS B CA 1
ATOM 2436 C C . LYS B 1 18 ? -15.631 -7.542 9.896 1.00 20.99 18 LYS B C 1
ATOM 2437 O O . LYS B 1 18 ? -14.598 -7.237 10.488 1.00 21.24 18 LYS B O 1
ATOM 2443 N N . TYR B 1 19 ? -15.707 -7.595 8.571 1.00 19.61 19 TYR B N 1
ATOM 2444 C CA . TYR B 1 19 ? -14.538 -7.297 7.758 1.00 19.06 19 TYR B CA 1
ATOM 2445 C C . TYR B 1 19 ? -14.099 -5.850 7.946 1.00 18.32 19 TYR B C 1
ATOM 2446 O O . TYR B 1 19 ? -12.916 -5.576 8.157 1.00 18.80 19 TYR B O 1
ATOM 2455 N N . ILE B 1 20 ? -15.050 -4.925 7.866 1.00 19.12 20 ILE B N 1
ATOM 2456 C CA . ILE B 1 20 ? -14.742 -3.511 8.048 1.00 17.85 20 ILE B CA 1
ATOM 2457 C C . ILE B 1 20 ? -14.136 -3.311 9.433 1.00 18.22 20 ILE B C 1
ATOM 2458 O O . ILE B 1 20 ? -13.156 -2.584 9.595 1.00 17.26 20 ILE B O 1
ATOM 2463 N N . ARG B 1 21 ? -14.726 -3.967 10.426 1.00 18.50 21 ARG B N 1
ATOM 2464 C CA . ARG B 1 21 ? -14.238 -3.877 11.796 1.00 18.82 21 ARG B CA 1
ATOM 2465 C C . ARG B 1 21 ? -12.784 -4.340 11.883 1.00 18.23 21 ARG B C 1
ATOM 2466 O O . ARG B 1 21 ? -11.934 -3.623 12.401 1.00 19.07 21 ARG B O 1
ATOM 2474 N N . ASN B 1 22 ? -12.492 -5.530 11.366 1.00 18.91 22 ASN B N 1
ATOM 2475 C CA . ASN B 1 22 ? -11.122 -6.032 11.413 1.00 18.81 22 ASN B CA 1
ATOM 2476 C C . ASN B 1 22 ? -10.158 -5.130 10.649 1.00 19.32 22 ASN B C 1
ATOM 2477 O O . ASN B 1 22 ? -9.040 -4.885 11.102 1.00 19.29 22 ASN B O 1
ATOM 2482 N N . ARG B 1 23 ? -10.585 -4.623 9.496 1.00 18.76 23 ARG B N 1
ATOM 2483 C CA . ARG B 1 23 ? -9.713 -3.758 8.712 1.00 16.80 23 ARG B CA 1
ATOM 2484 C C . ARG B 1 23 ? -9.363 -2.479 9.456 1.00 17.68 23 ARG B C 1
ATOM 2485 O O . ARG B 1 23 ? -8.211 -2.060 9.465 1.00 17.99 23 ARG B O 1
ATOM 2493 N N . ILE B 1 24 ? -10.352 -1.860 10.087 1.00 19.12 24 ILE B N 1
ATOM 2494 C CA . ILE B 1 24 ? -10.101 -0.631 10.828 1.00 19.47 24 ILE B CA 1
ATOM 2495 C C . ILE B 1 24 ? -9.185 -0.891 12.021 1.00 20.53 24 ILE B C 1
ATOM 2496 O O . ILE B 1 24 ? -8.191 -0.188 12.216 1.00 20.51 24 ILE B O 1
ATOM 2501 N N . ILE B 1 25 ? -9.514 -1.906 12.813 1.00 20.53 25 ILE B N 1
ATOM 2502 C CA . ILE B 1 25 ? -8.714 -2.226 13.990 1.00 21.80 25 ILE B CA 1
ATOM 2503 C C . ILE B 1 25 ? -7.274 -2.594 13.650 1.00 21.57 25 ILE B C 1
ATOM 2504 O O . ILE B 1 25 ? -6.335 -2.080 14.262 1.00 21.88 25 ILE B O 1
ATOM 2509 N N . GLN B 1 26 ? -7.091 -3.473 12.673 1.00 21.96 26 GLN B N 1
ATOM 2510 C CA . GLN B 1 26 ? -5.749 -3.880 12.297 1.00 21.60 26 GLN B CA 1
ATOM 2511 C C . GLN B 1 26 ? -4.959 -2.749 11.642 1.00 21.49 26 GLN B C 1
ATOM 2512 O O . GLN B 1 26 ? -3.735 -2.707 11.731 1.00 23.26 26 GLN B O 1
ATOM 2518 N N . PHE B 1 27 ? -5.664 -1.824 11.000 1.00 21.01 27 PHE B N 1
ATOM 2519 C CA . PHE B 1 27 ? -5.028 -0.670 10.370 1.00 21.36 27 PHE B CA 1
ATOM 2520 C C . PHE B 1 27 ? -4.527 0.224 11.511 1.00 22.30 27 PHE B C 1
ATOM 2521 O O . PHE B 1 27 ? -3.517 0.917 11.382 1.00 22.66 27 PHE B O 1
ATOM 2529 N N . ASN B 1 28 ? -5.261 0.196 12.621 1.00 23.05 28 ASN B N 1
ATOM 2530 C CA . ASN B 1 28 ? -4.935 0.969 13.822 1.00 24.06 28 ASN B CA 1
ATOM 2531 C C . ASN B 1 28 ? -4.689 2.444 13.510 1.00 24.20 28 ASN B C 1
ATOM 2532 O O . ASN B 1 28 ? -3.576 2.949 13.665 1.00 24.23 28 ASN B O 1
ATOM 2537 N N . PRO B 1 29 ? -5.740 3.158 13.076 1.00 23.12 29 PRO B N 1
ATOM 2538 C CA . PRO B 1 29 ? -5.641 4.579 12.736 1.00 23.66 29 PRO B CA 1
ATOM 2539 C C . PRO B 1 29 ? -5.402 5.486 13.939 1.00 24.80 29 PRO B C 1
ATOM 2540 O O . PRO B 1 29 ? -5.726 5.132 15.074 1.00 24.82 29 PRO B O 1
ATOM 2544 N N . GLY B 1 30 ? -4.831 6.654 13.670 1.00 25.49 30 GLY B N 1
ATOM 2545 C CA . GLY B 1 30 ? -4.546 7.614 14.719 1.00 27.23 30 GLY B CA 1
ATOM 2546 C C . GLY B 1 30 ? -4.556 9.029 14.179 1.00 28.16 30 GLY B C 1
ATOM 2547 O O . GLY B 1 30 ? -4.895 9.247 13.016 1.00 27.10 30 GLY B O 1
ATOM 2548 N N . PRO B 1 31 ? -4.177 10.019 15.003 1.00 30.22 31 PRO B N 1
ATOM 2549 C CA . PRO B 1 31 ? -4.135 11.438 14.636 1.00 31.14 31 PRO B CA 1
ATOM 2550 C C . PRO B 1 31 ? -3.375 11.748 13.347 1.00 31.79 31 PRO B C 1
ATOM 2551 O O . PRO B 1 31 ? -3.737 12.668 12.612 1.00 32.30 31 PRO B O 1
ATOM 2555 N N . GLU B 1 32 ? -2.323 10.983 13.078 1.00 31.66 32 GLU B N 1
ATOM 2556 C CA . GLU B 1 32 ? -1.514 11.201 11.884 1.00 32.86 32 GLU B CA 1
ATOM 2557 C C . GLU B 1 32 ? -1.699 10.113 10.832 1.00 31.16 32 GLU B C 1
ATOM 2558 O O . GLU B 1 32 ? -0.984 10.087 9.831 1.00 30.81 32 GLU B O 1
ATOM 2564 N N . LYS B 1 33 ? -2.655 9.218 11.055 1.00 29.61 33 LYS B N 1
ATOM 2565 C CA . LYS B 1 33 ? -2.889 8.130 10.117 1.00 27.49 33 LYS B CA 1
ATOM 2566 C C . LYS B 1 33 ? -4.343 7.677 10.159 1.00 25.55 33 LYS B C 1
ATOM 2567 O O . LYS B 1 33 ? -4.669 6.665 10.774 1.00 24.34 33 LYS B O 1
ATOM 2573 N N . TYR B 1 34 ? -5.212 8.435 9.500 1.00 23.61 34 TYR B N 1
ATOM 2574 C CA . TYR B 1 34 ? -6.632 8.113 9.461 1.00 23.06 34 TYR B CA 1
ATOM 2575 C C . TYR B 1 34 ? -6.946 6.975 8.511 1.00 22.46 34 TYR B C 1
ATOM 2576 O O . TYR B 1 34 ? -6.198 6.713 7.570 1.00 23.78 34 TYR B O 1
ATOM 2585 N N . PHE B 1 35 ? -8.059 6.301 8.778 1.00 21.11 35 PHE B N 1
ATOM 2586 C CA . PHE B 1 35 ? -8.539 5.214 7.936 1.00 20.22 35 PHE B CA 1
ATOM 2587 C C . PHE B 1 35 ? -9.641 5.852 7.093 1.00 19.97 35 PHE B C 1
ATOM 2588 O O . PHE B 1 35 ? -10.642 6.316 7.633 1.00 20.94 35 PHE B O 1
ATOM 2596 N N . THR B 1 36 ? -9.452 5.877 5.775 1.00 20.02 36 THR B N 1
ATOM 2597 C CA . THR B 1 36 ? -10.431 6.468 4.870 1.00 17.92 36 THR B CA 1
ATOM 2598 C C . THR B 1 36 ? -11.396 5.415 4.332 1.00 18.84 36 THR B C 1
ATOM 2599 O O . THR B 1 36 ? -10.989 4.418 3.725 1.00 17.83 36 THR B O 1
ATOM 2603 N N . LEU B 1 37 ? -12.683 5.661 4.552 1.00 17.40 37 LEU B N 1
ATOM 2604 C CA . LEU B 1 37 ? -13.736 4.732 4.161 1.00 19.73 37 LEU B CA 1
ATOM 2605 C C . LEU B 1 37 ? -14.740 5.321 3.174 1.00 18.41 37 LEU B C 1
ATOM 2606 O O . LEU B 1 37 ? -15.372 6.337 3.466 1.00 19.99 37 LEU B O 1
ATOM 2611 N N . GLY B 1 38 ? -14.885 4.690 2.010 1.00 17.21 38 GLY B N 1
ATOM 2612 C CA . GLY B 1 38 ? -15.865 5.144 1.033 1.00 16.98 38 GLY B CA 1
ATOM 2613 C C . GLY B 1 38 ? -17.151 4.411 1.388 1.00 17.09 38 GLY B C 1
ATOM 2614 O O . GLY B 1 38 ? -17.104 3.213 1.671 1.00 17.10 38 GLY B O 1
ATOM 2615 N N . LEU B 1 39 ? -18.293 5.097 1.357 1.00 16.52 39 LEU B N 1
ATOM 2616 C CA . LEU B 1 39 ? -19.556 4.472 1.753 1.00 16.81 39 LEU B CA 1
ATOM 2617 C C . LEU B 1 39 ? -20.762 4.656 0.835 1.00 16.96 39 LEU B C 1
ATOM 2618 O O . LEU B 1 39 ? -20.866 5.641 0.103 1.00 16.84 39 LEU B O 1
ATOM 2623 N N . PRO B 1 40 ? -21.695 3.690 0.875 1.00 17.52 40 PRO B N 1
ATOM 2624 C CA . PRO B 1 40 ? -22.932 3.654 0.096 1.00 18.44 40 PRO B CA 1
ATOM 2625 C C . PRO B 1 40 ? -24.151 3.921 0.988 1.00 19.54 40 PRO B C 1
ATOM 2626 O O . PRO B 1 40 ? -24.031 3.965 2.209 1.00 20.85 40 PRO B O 1
ATOM 2630 N N . THR B 1 41 ? -25.318 4.101 0.375 1.00 20.66 41 THR B N 1
ATOM 2631 C CA . THR B 1 41 ? -26.553 4.295 1.136 1.00 22.76 41 THR B CA 1
ATOM 2632 C C . THR B 1 41 ? -27.512 3.250 0.594 1.00 25.28 41 THR B C 1
ATOM 2633 O O . THR B 1 41 ? -27.162 2.501 -0.317 1.00 25.43 41 THR B O 1
ATOM 2637 N N . GLY B 1 42 ? -28.716 3.192 1.146 1.00 25.86 42 GLY B N 1
ATOM 2638 C CA . GLY B 1 42 ? -29.680 2.220 0.666 1.00 26.59 42 GLY B CA 1
ATOM 2639 C C . GLY B 1 42 ? -29.987 1.154 1.692 1.00 25.96 42 GLY B C 1
ATOM 2640 O O . GLY B 1 42 ? -29.348 1.083 2.742 1.00 26.31 42 GLY B O 1
ATOM 2641 N N . SER B 1 43 ? -30.965 0.310 1.388 1.00 26.92 43 SER B N 1
ATOM 2642 C CA . SER B 1 43 ? -31.352 -0.742 2.312 1.00 27.23 43 SER B CA 1
ATOM 2643 C C . SER B 1 43 ? -30.315 -1.851 2.366 1.00 25.15 43 SER B C 1
ATOM 2644 O O . SER B 1 43 ? -30.191 -2.539 3.374 1.00 24.56 43 SER B O 1
ATOM 2647 N N . THR B 1 44 ? -29.566 -2.027 1.282 1.00 24.23 44 THR B N 1
ATOM 2648 C CA . THR B 1 44 ? -28.563 -3.083 1.255 1.00 24.39 44 THR B CA 1
ATOM 2649 C C . THR B 1 44 ? -27.509 -2.935 2.347 1.00 22.50 44 THR B C 1
ATOM 2650 O O . THR B 1 44 ? -27.250 -3.884 3.076 1.00 24.56 44 THR B O 1
ATOM 2654 N N . PRO B 1 45 ? -26.891 -1.749 2.479 1.00 20.86 45 PRO B N 1
ATOM 2655 C CA . PRO B 1 45 ? -25.873 -1.589 3.522 1.00 21.59 45 PRO B CA 1
ATOM 2656 C C . PRO B 1 45 ? -26.403 -1.290 4.929 1.00 22.26 45 PRO B C 1
ATOM 2657 O O . PRO B 1 45 ? -25.630 -1.243 5.884 1.00 22.68 45 PRO B O 1
ATOM 2661 N N . LEU B 1 46 ? -27.711 -1.096 5.059 1.00 22.03 46 LEU B N 1
ATOM 2662 C CA . LEU B 1 46 ? -28.290 -0.785 6.365 1.00 23.82 46 LEU B CA 1
ATOM 2663 C C . LEU B 1 46 ? -27.959 -1.844 7.414 1.00 24.12 46 LEU B C 1
ATOM 2664 O O . LEU B 1 46 ? -27.623 -1.515 8.553 1.00 24.67 46 LEU B O 1
ATOM 2669 N N . GLY B 1 47 ? -28.054 -3.114 7.034 1.00 23.78 47 GLY B N 1
ATOM 2670 C CA . GLY B 1 47 ? -27.744 -4.178 7.971 1.00 24.16 47 GLY B CA 1
ATOM 2671 C C . GLY B 1 47 ? -26.306 -4.085 8.449 1.00 23.93 47 GLY B C 1
ATOM 2672 O O . GLY B 1 47 ? -26.006 -4.318 9.621 1.00 23.25 47 GLY B O 1
ATOM 2673 N N . CYS B 1 48 ? -25.409 -3.738 7.534 1.00 22.79 48 CYS B N 1
ATOM 2674 C CA . CYS B 1 48 ? -23.997 -3.606 7.856 1.00 21.69 48 CYS B CA 1
ATOM 2675 C C . CYS B 1 48 ? -23.795 -2.458 8.839 1.00 21.43 48 CYS B C 1
ATOM 2676 O O . CYS B 1 48 ? -23.057 -2.586 9.816 1.00 21.33 48 CYS B O 1
ATOM 2679 N N . TYR B 1 49 ? -24.447 -1.331 8.572 1.00 20.61 49 TYR B N 1
ATOM 2680 C CA . TYR B 1 49 ? -24.330 -0.174 9.452 1.00 21.88 49 TYR B CA 1
ATOM 2681 C C . TYR B 1 49 ? -24.837 -0.523 10.846 1.00 22.67 49 TYR B C 1
ATOM 2682 O O . TYR B 1 49 ? -24.239 -0.127 11.846 1.00 22.65 49 TYR B O 1
ATOM 2691 N N . LYS B 1 50 ? -25.938 -1.265 10.906 1.00 23.11 50 LYS B N 1
ATOM 2692 C CA . LYS B 1 50 ? -26.513 -1.671 12.187 1.00 24.92 50 LYS B CA 1
ATOM 2693 C C . LYS B 1 50 ? -25.522 -2.484 13.013 1.00 24.70 50 LYS B C 1
ATOM 2694 O O . LYS B 1 50 ? -25.375 -2.261 14.215 1.00 24.49 50 LYS B O 1
ATOM 2700 N N . LYS B 1 51 ? -24.847 -3.432 12.370 1.00 24.64 51 LYS B N 1
ATOM 2701 C CA . LYS B 1 51 ? -23.862 -4.260 13.057 1.00 24.79 51 LYS B CA 1
ATOM 2702 C C . LYS B 1 51 ? -22.653 -3.443 13.495 1.00 24.19 51 LYS B C 1
ATOM 2703 O O . LYS B 1 51 ? -22.115 -3.655 14.580 1.00 24.13 51 LYS B O 1
ATOM 2709 N N . LEU B 1 52 ? -22.219 -2.510 12.652 1.00 22.74 52 LEU B N 1
ATOM 2710 C CA . LEU B 1 52 ? -21.078 -1.671 13.000 1.00 21.62 52 LEU B CA 1
ATOM 2711 C C . LEU B 1 52 ? -21.408 -0.835 14.234 1.00 22.05 52 LEU B C 1
ATOM 2712 O O . LEU B 1 52 ? -20.554 -0.616 15.094 1.00 23.11 52 LEU B O 1
ATOM 2717 N N . ILE B 1 53 ? -22.648 -0.369 14.312 1.00 23.12 53 ILE B N 1
ATOM 2718 C CA . ILE B 1 53 ? -23.088 0.431 15.450 1.00 24.14 53 ILE B CA 1
ATOM 2719 C C . ILE B 1 53 ? -23.056 -0.437 16.706 1.00 25.86 53 ILE B C 1
ATOM 2720 O O . ILE B 1 53 ? -22.656 0.021 17.775 1.00 25.99 53 ILE B O 1
ATOM 2725 N N . GLU B 1 54 ? -23.470 -1.692 16.567 1.00 26.11 54 GLU B N 1
ATOM 2726 C CA . GLU B 1 54 ? -23.467 -2.624 17.691 1.00 28.02 54 GLU B CA 1
ATOM 2727 C C . GLU B 1 54 ? -22.055 -2.820 18.219 1.00 27.16 54 GLU B C 1
ATOM 2728 O O . GLU B 1 54 ? -21.821 -2.779 19.427 1.00 27.53 54 GLU B O 1
ATOM 2734 N N . TYR B 1 55 ? -21.114 -3.041 17.307 1.00 25.70 55 TYR B N 1
ATOM 2735 C CA . TYR B 1 55 ? -19.726 -3.241 17.691 1.00 25.06 55 TYR B CA 1
ATOM 2736 C C . TYR B 1 55 ? -19.214 -2.000 18.410 1.00 25.24 55 TYR B C 1
ATOM 2737 O O . TYR B 1 55 ? -18.444 -2.102 19.362 1.00 24.95 55 TYR B O 1
ATOM 2746 N N . TYR B 1 56 ? -19.641 -0.828 17.944 1.00 24.36 56 TYR B N 1
ATOM 2747 C CA . TYR B 1 56 ? -19.219 0.423 18.560 1.00 24.56 56 TYR B CA 1
ATOM 2748 C C . TYR B 1 56 ? -19.762 0.547 19.982 1.00 25.59 56 TYR B C 1
ATOM 2749 O O . TYR B 1 56 ? -19.017 0.850 20.914 1.00 27.64 56 TYR B O 1
ATOM 2758 N N . LYS B 1 57 ? -21.060 0.319 20.144 1.00 26.73 57 LYS B N 1
ATOM 2759 C CA . LYS B 1 57 ? -21.680 0.425 21.462 1.00 28.44 57 LYS B CA 1
ATOM 2760 C C . LYS B 1 57 ? -21.090 -0.582 22.443 1.00 29.17 57 LYS B C 1
ATOM 2761 O O . LYS B 1 57 ? -20.979 -0.303 23.637 1.00 29.26 57 LYS B O 1
ATOM 2767 N N . ASN B 1 58 ? -20.711 -1.751 21.938 1.00 28.13 58 ASN B N 1
ATOM 2768 C CA . ASN B 1 58 ? -20.128 -2.788 22.780 1.00 28.44 58 ASN B CA 1
ATOM 2769 C C . ASN B 1 58 ? -18.693 -2.455 23.170 1.00 27.03 58 ASN B C 1
ATOM 2770 O O . ASN B 1 58 ? -18.081 -3.165 23.965 1.00 27.40 58 ASN B O 1
ATOM 2775 N N . GLY B 1 59 ? -18.162 -1.375 22.605 1.00 26.26 59 GLY B N 1
ATOM 2776 C CA . GLY B 1 59 ? -16.804 -0.961 22.912 1.00 26.38 59 GLY B CA 1
ATOM 2777 C C . GLY B 1 59 ? -15.726 -1.737 22.176 1.00 26.74 59 GLY B C 1
ATOM 2778 O O . GLY B 1 59 ? -14.558 -1.701 22.561 1.00 26.39 59 GLY B O 1
ATOM 2779 N N . ASP B 1 60 ? -16.109 -2.421 21.103 1.00 26.75 60 ASP B N 1
ATOM 2780 C CA . ASP B 1 60 ? -15.164 -3.220 20.328 1.00 26.47 60 ASP B CA 1
ATOM 2781 C C . ASP B 1 60 ? -14.569 -2.508 19.122 1.00 25.44 60 ASP B C 1
ATOM 2782 O O . ASP B 1 60 ? -13.539 -2.927 18.596 1.00 25.44 60 ASP B O 1
ATOM 2787 N N . LEU B 1 61 ? -15.206 -1.427 18.695 1.00 25.40 61 LEU B N 1
ATOM 2788 C CA . LEU B 1 61 ? -14.745 -0.698 17.519 1.00 24.22 61 LEU B CA 1
ATOM 2789 C C . LEU B 1 61 ? -14.888 0.810 17.682 1.00 23.56 61 LEU B C 1
ATOM 2790 O O . LEU B 1 61 ? -15.855 1.286 18.268 1.00 24.11 61 LEU B O 1
ATOM 2795 N N . SER B 1 62 ? -13.924 1.553 17.151 1.00 23.07 62 SER B N 1
ATOM 2796 C CA . SER B 1 62 ? -13.951 3.008 17.226 1.00 24.47 62 SER B CA 1
ATOM 2797 C C . SER B 1 62 ? -13.752 3.661 15.861 1.00 22.93 62 SER B C 1
ATOM 2798 O O . SER B 1 62 ? -12.901 3.244 15.074 1.00 22.91 62 SER B O 1
ATOM 2801 N N . PHE B 1 63 ? -14.537 4.701 15.598 1.00 22.09 63 PHE B N 1
ATOM 2802 C CA . PHE B 1 63 ? -14.467 5.433 14.340 1.00 22.31 63 PHE B CA 1
ATOM 2803 C C . PHE B 1 63 ? -13.839 6.814 14.543 1.00 22.10 63 PHE B C 1
ATOM 2804 O O . PHE B 1 63 ? -13.884 7.660 13.651 1.00 21.93 63 PHE B O 1
ATOM 2812 N N . LYS B 1 64 ? -13.248 7.037 15.713 1.00 22.10 64 LYS B N 1
ATOM 2813 C CA . LYS B 1 64 ? -12.629 8.324 16.020 1.00 22.44 64 LYS B CA 1
ATOM 2814 C C . LYS B 1 64 ? -11.614 8.774 14.970 1.00 21.92 64 LYS B C 1
ATOM 2815 O O . LYS B 1 64 ? -11.541 9.957 14.637 1.00 21.64 64 LYS B O 1
ATOM 2821 N N . TYR B 1 65 ? -10.829 7.839 14.448 1.00 22.02 65 TYR B N 1
ATOM 2822 C CA . TYR B 1 65 ? -9.832 8.188 13.446 1.00 21.89 65 TYR B CA 1
ATOM 2823 C C . TYR B 1 65 ? -10.175 7.636 12.068 1.00 21.22 65 TYR B C 1
ATOM 2824 O O . TYR B 1 65 ? -9.319 7.121 11.347 1.00 20.31 65 TYR B O 1
ATOM 2833 N N . VAL B 1 66 ? -11.447 7.764 11.719 1.00 19.46 66 VAL B N 1
ATOM 2834 C CA . VAL B 1 66 ? -11.948 7.323 10.429 1.00 19.61 66 VAL B CA 1
ATOM 2835 C C . VAL B 1 66 ? -12.518 8.525 9.690 1.00 20.65 66 VAL B C 1
ATOM 2836 O O . VAL B 1 66 ? -13.208 9.359 10.280 1.00 19.90 66 VAL B O 1
ATOM 2840 N N . LYS B 1 67 ? -12.200 8.625 8.405 1.00 19.51 67 LYS B N 1
ATOM 2841 C CA . LYS B 1 67 ? -12.722 9.690 7.563 1.00 19.99 67 LYS B CA 1
ATOM 2842 C C . LYS B 1 67 ? -13.585 8.959 6.551 1.00 19.79 67 LYS B C 1
ATOM 2843 O O . LYS B 1 67 ? -13.196 7.904 6.061 1.00 20.07 67 LYS B O 1
ATOM 2849 N N . THR B 1 68 ? -14.755 9.504 6.243 1.00 20.34 68 THR B N 1
ATOM 2850 C CA . THR B 1 68 ? -15.640 8.854 5.288 1.00 18.43 68 THR B CA 1
ATOM 2851 C C . THR B 1 68 ? -15.974 9.725 4.089 1.00 18.17 68 THR B C 1
ATOM 2852 O O . THR B 1 68 ? -16.024 10.953 4.180 1.00 17.20 68 THR B O 1
ATOM 2856 N N . PHE B 1 69 ? -16.205 9.064 2.962 1.00 17.08 69 PHE B N 1
ATOM 2857 C CA . PHE B 1 69 ? -16.570 9.739 1.728 1.00 16.95 69 PHE B CA 1
ATOM 2858 C C . PHE B 1 69 ? -17.721 8.960 1.111 1.00 17.73 69 PHE B C 1
ATOM 2859 O O . PHE B 1 69 ? -17.551 7.803 0.730 1.00 17.94 69 PHE B O 1
ATOM 2867 N N . ASN B 1 70 ? -18.900 9.570 1.036 1.00 16.29 70 ASN B N 1
ATOM 2868 C CA . ASN B 1 70 ? -20.038 8.879 0.441 1.00 16.23 70 ASN B CA 1
ATOM 2869 C C . ASN B 1 70 ? -19.954 8.961 -1.080 1.00 17.62 70 ASN B C 1
ATOM 2870 O O . ASN B 1 70 ? -19.461 9.944 -1.632 1.00 18.72 70 ASN B O 1
ATOM 2875 N N A MET B 1 71 ? -20.430 7.920 -1.756 0.65 17.61 71 MET B N 1
ATOM 2876 N N B MET B 1 71 ? -20.443 7.924 -1.751 0.35 18.34 71 MET B N 1
ATOM 2877 C CA A MET B 1 71 ? -20.357 7.884 -3.209 0.65 17.60 71 MET B CA 1
ATOM 2878 C CA B MET B 1 71 ? -20.395 7.859 -3.207 0.35 18.92 71 MET B CA 1
ATOM 2879 C C A MET B 1 71 ? -21.244 8.863 -3.965 0.65 17.66 71 MET B C 1
ATOM 2880 C C B MET B 1 71 ? -21.235 8.880 -3.953 0.35 18.64 71 MET B C 1
ATOM 2881 O O A MET B 1 71 ? -20.896 9.274 -5.069 0.65 16.79 71 MET B O 1
ATOM 2882 O O B MET B 1 71 ? -20.852 9.329 -5.031 0.35 18.06 71 MET B O 1
ATOM 2891 N N . ASP B 1 72 ? -22.379 9.250 -3.391 1.00 18.09 72 ASP B N 1
ATOM 2892 C CA . ASP B 1 72 ? -23.253 10.185 -4.083 1.00 19.69 72 ASP B CA 1
ATOM 2893 C C . ASP B 1 72 ? -24.265 10.933 -3.231 1.00 20.33 72 ASP B C 1
ATOM 2894 O O . ASP B 1 72 ? -24.326 10.767 -2.015 1.00 20.50 72 ASP B O 1
ATOM 2899 N N . GLU B 1 73 ? -25.053 11.766 -3.903 1.00 20.76 73 GLU B N 1
ATOM 2900 C CA . GLU B 1 73 ? -26.095 12.569 -3.268 1.00 20.56 73 GLU B CA 1
ATOM 2901 C C . GLU B 1 73 ? -26.983 13.144 -4.366 1.00 20.86 73 GLU B C 1
ATOM 2902 O O . GLU B 1 73 ? -26.503 13.454 -5.456 1.00 20.68 73 GLU B O 1
ATOM 2908 N N . TYR B 1 74 ? -28.273 13.278 -4.076 1.00 20.56 74 TYR B N 1
ATOM 2909 C CA . TYR B 1 74 ? -29.233 13.817 -5.034 1.00 21.29 74 TYR B CA 1
ATOM 2910 C C . TYR B 1 74 ? -29.005 15.303 -5.282 1.00 22.31 74 TYR B C 1
ATOM 2911 O O . TYR B 1 74 ? -28.626 16.044 -4.374 1.00 23.43 74 TYR B O 1
ATOM 2920 N N . VAL B 1 75 ? -29.241 15.733 -6.517 1.00 22.97 75 VAL B N 1
ATOM 2921 C CA . VAL B 1 75 ? -29.082 17.132 -6.887 1.00 22.92 75 VAL B CA 1
ATOM 2922 C C . VAL B 1 75 ? -30.418 17.854 -6.748 1.00 23.17 75 VAL B C 1
ATOM 2923 O O . VAL B 1 75 ? -31.454 17.330 -7.148 1.00 23.17 75 VAL B O 1
ATOM 2927 N N . GLY B 1 76 ? -30.388 19.047 -6.165 1.00 25.21 76 GLY B N 1
ATOM 2928 C CA . GLY B 1 76 ? -31.603 19.830 -6.021 1.00 27.48 76 GLY B CA 1
ATOM 2929 C C . GLY B 1 76 ? -32.533 19.443 -4.888 1.00 28.81 76 GLY B C 1
ATOM 2930 O O . GLY B 1 76 ? -33.588 20.057 -4.717 1.00 30.47 76 GLY B O 1
ATOM 2931 N N . LEU B 1 77 ? -32.164 18.427 -4.118 1.00 28.87 77 LEU B N 1
ATOM 2932 C CA . LEU B 1 77 ? -32.989 17.999 -2.995 1.00 29.49 77 LEU B CA 1
ATOM 2933 C C . LEU B 1 77 ? -32.427 18.624 -1.721 1.00 29.53 77 LEU B C 1
ATOM 2934 O O . LEU B 1 77 ? -31.221 18.581 -1.482 1.00 27.99 77 LEU B O 1
ATOM 2939 N N . PRO B 1 78 ? -33.294 19.228 -0.891 1.00 29.33 78 PRO B N 1
ATOM 2940 C CA . PRO B 1 78 ? -32.822 19.847 0.351 1.00 29.93 78 PRO B CA 1
ATOM 2941 C C . PRO B 1 78 ? -32.022 18.848 1.178 1.00 29.78 78 PRO B C 1
ATOM 2942 O O . PRO B 1 78 ? -32.400 17.682 1.283 1.00 29.41 78 PRO B O 1
ATOM 2946 N N . ARG B 1 79 ? -30.921 19.307 1.763 1.00 30.92 79 ARG B N 1
ATOM 2947 C CA . ARG B 1 79 ? -30.071 18.441 2.573 1.00 32.38 79 ARG B CA 1
ATOM 2948 C C . ARG B 1 79 ? -30.825 17.858 3.763 1.00 32.68 79 ARG B C 1
ATOM 2949 O O . ARG B 1 79 ? -30.582 16.719 4.159 1.00 31.57 79 ARG B O 1
ATOM 2957 N N . ASP B 1 80 ? -31.738 18.644 4.330 1.00 33.16 80 ASP B N 1
ATOM 2958 C CA . ASP B 1 80 ? -32.515 18.202 5.483 1.00 33.70 80 ASP B CA 1
ATOM 2959 C C . ASP B 1 80 ? -33.696 17.318 5.107 1.00 32.61 80 ASP B C 1
ATOM 2960 O O . ASP B 1 80 ? -34.375 16.778 5.980 1.00 32.05 80 ASP B O 1
ATOM 2965 N N . HIS B 1 81 ? -33.944 17.176 3.810 1.00 31.21 81 HIS B N 1
ATOM 2966 C CA . HIS B 1 81 ? -35.031 16.328 3.349 1.00 30.54 81 HIS B CA 1
ATOM 2967 C C . HIS B 1 81 ? -34.724 14.932 3.887 1.00 31.16 81 HIS B C 1
ATOM 2968 O O . HIS B 1 81 ? -33.582 14.471 3.820 1.00 31.15 81 HIS B O 1
ATOM 2975 N N . PRO B 1 82 ? -35.737 14.242 4.432 1.00 30.55 82 PRO B N 1
ATOM 2976 C CA . PRO B 1 82 ? -35.536 12.896 4.980 1.00 30.63 82 PRO B CA 1
ATOM 2977 C C . PRO B 1 82 ? -34.977 11.861 4.004 1.00 30.07 82 PRO B C 1
ATOM 2978 O O . PRO B 1 82 ? -34.377 10.875 4.422 1.00 28.67 82 PRO B O 1
ATOM 2982 N N . GLU B 1 83 ? -35.167 12.085 2.709 1.00 29.33 83 GLU B N 1
ATOM 2983 C CA . GLU B 1 83 ? -34.667 11.147 1.709 1.00 28.99 83 GLU B CA 1
ATOM 2984 C C . GLU B 1 83 ? -33.309 11.532 1.118 1.00 27.98 83 GLU B C 1
ATOM 2985 O O . GLU B 1 83 ? -32.833 10.895 0.176 1.00 26.29 83 GLU B O 1
ATOM 2991 N N . SER B 1 84 ? -32.679 12.572 1.652 1.00 24.94 84 SER B N 1
ATOM 2992 C CA . SER B 1 84 ? -31.369 12.955 1.137 1.00 24.96 84 SER B CA 1
ATOM 2993 C C . SER B 1 84 ? -30.392 11.911 1.664 1.00 24.24 84 SER B C 1
ATOM 2994 O O . SER B 1 84 ? -30.668 11.246 2.664 1.00 22.50 84 SER B O 1
ATOM 2997 N N . TYR B 1 85 ? -29.263 11.744 0.989 1.00 22.67 85 TYR B N 1
ATOM 2998 C CA . TYR B 1 85 ? -28.286 10.774 1.453 1.00 23.34 85 TYR B CA 1
ATOM 2999 C C . TYR B 1 85 ? -27.552 11.326 2.672 1.00 23.53 85 TYR B C 1
ATOM 3000 O O . TYR B 1 85 ? -26.996 10.574 3.474 1.00 23.56 85 TYR B O 1
ATOM 3009 N N . HIS B 1 86 ? -27.572 12.646 2.824 1.00 23.57 86 HIS B N 1
ATOM 3010 C CA . HIS B 1 86 ? -26.949 13.268 3.983 1.00 24.52 86 HIS B CA 1
ATOM 3011 C C . HIS B 1 86 ? -27.781 12.818 5.188 1.00 23.94 86 HIS B C 1
ATOM 3012 O O . HIS B 1 86 ? -27.238 12.401 6.211 1.00 22.82 86 HIS B O 1
ATOM 3019 N N . SER B 1 87 ? -29.103 12.896 5.050 1.00 23.77 87 SER B N 1
ATOM 3020 C CA . SER B 1 87 ? -30.006 12.488 6.124 1.00 23.72 87 SER B CA 1
ATOM 3021 C C . SER B 1 87 ? -29.894 10.991 6.380 1.00 23.68 87 SER B C 1
ATOM 3022 O O . SER B 1 87 ? -29.918 10.544 7.529 1.00 23.87 87 SER B O 1
ATOM 3025 N N . PHE B 1 88 ? -29.769 10.215 5.309 1.00 22.36 88 PHE B N 1
ATOM 3026 C CA . PHE B 1 88 ? -29.655 8.771 5.458 1.00 22.49 88 PHE B CA 1
ATOM 3027 C C . PHE B 1 88 ? -28.435 8.414 6.293 1.00 21.52 88 PHE B C 1
ATOM 3028 O O . PHE B 1 88 ? -28.526 7.630 7.236 1.00 21.33 88 PHE B O 1
ATOM 3036 N N . MET B 1 89 ? -27.291 8.990 5.942 1.00 21.58 89 MET B N 1
ATOM 3037 C CA . MET B 1 89 ? -26.058 8.694 6.655 1.00 21.53 89 MET B CA 1
ATOM 3038 C C . MET B 1 89 ? -26.055 9.151 8.109 1.00 22.56 89 MET B C 1
ATOM 3039 O O . MET B 1 89 ? -25.604 8.421 8.988 1.00 22.55 89 MET B O 1
ATOM 3044 N N . TRP B 1 90 ? -26.560 10.354 8.365 1.00 23.82 90 TRP B N 1
ATOM 3045 C CA . TRP B 1 90 ? -26.588 10.878 9.723 1.00 26.42 90 TRP B CA 1
ATOM 3046 C C . TRP B 1 90 ? -27.519 10.086 10.639 1.00 25.07 90 TRP B C 1
ATOM 3047 O O . TRP B 1 90 ? -27.119 9.653 11.720 1.00 25.56 90 TRP B O 1
ATOM 3058 N N . ASN B 1 91 ? -28.755 9.886 10.198 1.00 25.86 91 ASN B N 1
ATOM 3059 C CA . ASN B 1 91 ? -29.741 9.177 11.004 1.00 26.60 91 ASN B CA 1
ATOM 3060 C C . ASN B 1 91 ? -29.527 7.676 11.146 1.00 27.10 91 ASN B C 1
ATOM 3061 O O . ASN B 1 91 ? -29.885 7.090 12.168 1.00 26.77 91 ASN B O 1
ATOM 3066 N N . ASN B 1 92 ? -28.942 7.048 10.134 1.00 24.97 92 ASN B N 1
ATOM 3067 C CA . ASN B 1 92 ? -28.721 5.613 10.196 1.00 24.50 92 ASN B CA 1
ATOM 3068 C C . ASN B 1 92 ? -27.322 5.192 10.608 1.00 23.85 92 ASN B C 1
ATOM 3069 O O . ASN B 1 92 ? -27.094 4.014 10.872 1.00 24.49 92 ASN B O 1
ATOM 3074 N N . PHE B 1 93 ? -26.384 6.130 10.684 1.00 22.75 93 PHE B N 1
ATOM 3075 C CA . PHE B 1 93 ? -25.027 5.737 11.037 1.00 22.38 93 PHE B CA 1
ATOM 3076 C C . PHE B 1 93 ? -24.176 6.727 11.829 1.00 22.25 93 PHE B C 1
ATOM 3077 O O . PHE B 1 93 ? -23.810 6.458 12.973 1.00 23.38 93 PHE B O 1
ATOM 3085 N N . PHE B 1 94 ? -23.866 7.872 11.232 1.00 22.17 94 PHE B N 1
ATOM 3086 C CA . PHE B 1 94 ? -22.992 8.843 11.885 1.00 22.20 94 PHE B CA 1
ATOM 3087 C C . PHE B 1 94 ? -23.363 9.323 13.286 1.00 21.86 94 PHE B C 1
ATOM 3088 O O . PHE B 1 94 ? -22.491 9.428 14.145 1.00 22.09 94 PHE B O 1
ATOM 3096 N N . LYS B 1 95 ? -24.634 9.623 13.527 1.00 23.48 95 LYS B N 1
ATOM 3097 C CA . LYS B 1 95 ? -25.028 10.113 14.848 1.00 24.23 95 LYS B CA 1
ATOM 3098 C C . LYS B 1 95 ? -24.944 9.037 15.921 1.00 26.04 95 LYS B C 1
ATOM 3099 O O . LYS B 1 95 ? -24.992 9.339 17.115 1.00 25.46 95 LYS B O 1
ATOM 3105 N N . HIS B 1 96 ? -24.804 7.785 15.495 1.00 25.74 96 HIS B N 1
ATOM 3106 C CA . HIS B 1 96 ? -24.728 6.662 16.422 1.00 25.29 96 HIS B CA 1
ATOM 3107 C C . HIS B 1 96 ? -23.311 6.180 16.709 1.00 24.93 96 HIS B C 1
ATOM 3108 O O . HIS B 1 96 ? -23.123 5.267 17.510 1.00 26.85 96 HIS B O 1
ATOM 3115 N N . ILE B 1 97 ? -22.318 6.782 16.062 1.00 24.16 97 ILE B N 1
ATOM 3116 C CA . ILE B 1 97 ? -20.930 6.374 16.264 1.00 22.61 97 ILE B CA 1
ATOM 3117 C C . ILE B 1 97 ? -20.015 7.533 16.664 1.00 22.72 97 ILE B C 1
ATOM 3118 O O . ILE B 1 97 ? -20.380 8.700 16.529 1.00 23.21 97 ILE B O 1
ATOM 3123 N N . ASP B 1 98 ? -18.816 7.203 17.134 1.00 21.80 98 ASP B N 1
ATOM 3124 C CA . ASP B 1 98 ? -17.855 8.207 17.590 1.00 22.86 98 ASP B CA 1
ATOM 3125 C C . ASP B 1 98 ? -16.954 8.801 16.510 1.00 22.93 98 ASP B C 1
ATOM 3126 O O . ASP B 1 98 ? -15.769 9.047 16.740 1.00 23.72 98 ASP B O 1
ATOM 3131 N N . ILE B 1 99 ? -17.521 9.043 15.336 1.00 21.59 99 ILE B N 1
ATOM 3132 C CA . ILE B 1 99 ? -16.759 9.625 14.243 1.00 21.43 99 ILE B CA 1
ATOM 3133 C C . ILE B 1 99 ? -16.884 11.143 14.361 1.00 21.19 99 ILE B C 1
ATOM 3134 O O . ILE B 1 99 ? -17.903 11.647 14.836 1.00 22.26 99 ILE B O 1
ATOM 3139 N N . HIS B 1 100 ? -15.852 11.875 13.956 1.00 21.66 100 HIS B N 1
ATOM 3140 C CA . HIS B 1 100 ? -15.912 13.329 14.028 1.00 22.47 100 HIS B CA 1
ATOM 3141 C C . HIS B 1 100 ? -16.739 13.844 12.854 1.00 23.04 100 HIS B C 1
ATOM 3142 O O . HIS B 1 100 ? -16.475 13.504 11.703 1.00 22.78 100 HIS B O 1
ATOM 3149 N N . PRO B 1 101 ? -17.761 14.667 13.136 1.00 22.65 101 PRO B N 1
ATOM 3150 C CA . PRO B 1 101 ? -18.620 15.216 12.084 1.00 23.40 101 PRO B CA 1
ATOM 3151 C C . PRO B 1 101 ? -17.846 15.856 10.939 1.00 24.33 101 PRO B C 1
ATOM 3152 O O . PRO B 1 101 ? -18.258 15.779 9.781 1.00 25.16 101 PRO B O 1
ATOM 3156 N N . GLU B 1 102 ? -16.722 16.481 11.269 1.00 24.75 102 GLU B N 1
ATOM 3157 C CA . GLU B 1 102 ? -15.899 17.151 10.275 1.00 26.21 102 GLU B CA 1
ATOM 3158 C C . GLU B 1 102 ? -15.153 16.166 9.389 1.00 24.69 102 GLU B C 1
ATOM 3159 O O . GLU B 1 102 ? -14.641 16.543 8.337 1.00 25.31 102 GLU B O 1
ATOM 3165 N N . ASN B 1 103 ? -15.088 14.906 9.807 1.00 22.84 103 ASN B N 1
ATOM 3166 C CA . ASN B 1 103 ? -14.390 13.913 9.003 1.00 22.47 103 ASN B CA 1
ATOM 3167 C C . ASN B 1 103 ? -15.324 13.077 8.133 1.00 21.84 103 ASN B C 1
ATOM 3168 O O . ASN B 1 103 ? -14.909 12.074 7.557 1.00 23.08 103 ASN B O 1
ATOM 3173 N N . THR B 1 104 ? -16.584 13.490 8.045 1.00 21.46 104 THR B N 1
ATOM 3174 C CA . THR B 1 104 ? -17.553 12.799 7.205 1.00 22.29 104 THR B CA 1
ATOM 3175 C C . THR B 1 104 ? -17.758 13.722 6.010 1.00 23.20 104 THR B C 1
ATOM 3176 O O . THR B 1 104 ? -17.979 14.924 6.173 1.00 24.01 104 THR B O 1
ATOM 3180 N N . HIS B 1 105 ? -17.672 13.165 4.809 1.00 21.38 105 HIS B N 1
ATOM 3181 C CA . HIS B 1 105 ? -17.808 13.972 3.607 1.00 21.16 105 HIS B CA 1
ATOM 3182 C C . HIS B 1 105 ? -18.878 13.448 2.667 1.00 20.70 105 HIS B C 1
ATOM 3183 O O . HIS B 1 105 ? -18.834 12.293 2.243 1.00 20.60 105 HIS B O 1
ATOM 3190 N N . ILE B 1 106 ? -19.843 14.305 2.349 1.00 20.83 106 ILE B N 1
ATOM 3191 C CA . ILE B 1 106 ? -20.932 13.941 1.450 1.00 21.22 106 ILE B CA 1
ATOM 3192 C C . ILE B 1 106 ? -21.098 15.067 0.434 1.00 22.09 106 ILE B C 1
ATOM 3193 O O . ILE B 1 106 ? -21.076 16.244 0.791 1.00 21.55 106 ILE B O 1
ATOM 3198 N N . LEU B 1 107 ? -21.246 14.702 -0.833 1.00 21.03 107 LEU B N 1
ATOM 3199 C CA . LEU B 1 107 ? -21.410 15.685 -1.895 1.00 20.34 107 LEU B CA 1
ATOM 3200 C C . LEU B 1 107 ? -22.599 16.599 -1.637 1.00 21.06 107 LEU B C 1
ATOM 3201 O O . LEU B 1 107 ? -23.659 16.149 -1.206 1.00 19.76 107 LEU B O 1
ATOM 3206 N N . ASP B 1 108 ? -22.409 17.886 -1.904 1.00 21.93 108 ASP B N 1
ATOM 3207 C CA . ASP B 1 108 ? -23.464 18.877 -1.713 1.00 23.36 108 ASP B CA 1
ATOM 3208 C C . ASP B 1 108 ? -24.247 19.048 -3.011 1.00 22.04 108 ASP B C 1
ATOM 3209 O O . ASP B 1 108 ? -23.809 19.754 -3.920 1.00 23.42 108 ASP B O 1
ATOM 3214 N N . GLY B 1 109 ? -25.407 18.402 -3.081 1.00 23.09 109 GLY B N 1
ATOM 3215 C CA . GLY B 1 109 ? -26.241 18.470 -4.269 1.00 23.62 109 GLY B CA 1
ATOM 3216 C C . GLY B 1 109 ? -26.908 19.808 -4.530 1.00 25.21 109 GLY B C 1
ATOM 3217 O O . GLY B 1 109 ? -27.634 19.956 -5.514 1.00 24.74 109 GLY B O 1
ATOM 3218 N N . ASN B 1 110 ? -26.673 20.783 -3.656 1.00 26.16 110 ASN B N 1
ATOM 3219 C CA . ASN B 1 110 ? -27.263 22.111 -3.824 1.00 27.63 110 ASN B CA 1
ATOM 3220 C C . ASN B 1 110 ? -26.196 23.189 -3.986 1.00 29.17 110 ASN B C 1
ATOM 3221 O O . ASN B 1 110 ? -26.474 24.381 -3.834 1.00 29.18 110 ASN B O 1
ATOM 3226 N N . ALA B 1 111 ? -24.975 22.765 -4.294 1.00 28.49 111 ALA B N 1
ATOM 3227 C CA . ALA B 1 111 ? -23.870 23.695 -4.488 1.00 29.07 111 ALA B CA 1
ATOM 3228 C C . ALA B 1 111 ? -24.168 24.577 -5.693 1.00 29.51 111 ALA B C 1
ATOM 3229 O O . ALA B 1 111 ? -24.724 24.109 -6.684 1.00 28.63 111 ALA B O 1
ATOM 3231 N N . VAL B 1 112 ? -23.792 25.851 -5.610 1.00 31.19 112 VAL B N 1
ATOM 3232 C CA . VAL B 1 112 ? -24.034 26.789 -6.706 1.00 31.96 112 VAL B CA 1
ATOM 3233 C C . VAL B 1 112 ? -23.364 26.323 -7.996 1.00 31.96 112 VAL B C 1
ATOM 3234 O O . VAL B 1 112 ? -23.935 26.449 -9.080 1.00 31.52 112 VAL B O 1
ATOM 3238 N N . ASP B 1 113 ? -22.152 25.792 -7.868 1.00 30.94 113 ASP B N 1
ATOM 3239 C CA . ASP B 1 113 ? -21.395 25.291 -9.013 1.00 30.92 113 ASP B CA 1
ATOM 3240 C C . ASP B 1 113 ? -21.194 23.790 -8.812 1.00 29.90 113 ASP B C 1
ATOM 3241 O O . ASP B 1 113 ? -20.210 23.364 -8.208 1.00 28.69 113 ASP B O 1
ATOM 3246 N N . LEU B 1 114 ? -22.127 22.996 -9.327 1.00 28.67 114 LEU B N 1
ATOM 3247 C CA . LEU B 1 114 ? -22.073 21.546 -9.177 1.00 28.42 114 LEU B CA 1
ATOM 3248 C C . LEU B 1 114 ? -20.764 20.884 -9.602 1.00 27.75 114 LEU B C 1
ATOM 3249 O O . LEU B 1 114 ? -20.249 20.023 -8.890 1.00 26.35 114 LEU B O 1
ATOM 3254 N N . GLN B 1 115 ? -20.218 21.268 -10.750 1.00 27.37 115 GLN B N 1
ATOM 3255 C CA . GLN B 1 115 ? -18.968 20.658 -11.186 1.00 27.62 115 GLN B CA 1
ATOM 3256 C C . GLN B 1 115 ? -17.834 21.018 -10.235 1.00 27.02 115 GLN B C 1
ATOM 3257 O O . GLN B 1 115 ? -16.948 20.204 -9.983 1.00 25.33 115 GLN B O 1
ATOM 3263 N N . ALA B 1 116 ? -17.861 22.240 -9.709 1.00 25.44 116 ALA B N 1
ATOM 3264 C CA . ALA B 1 116 ? -16.825 22.682 -8.784 1.00 25.52 116 ALA B CA 1
ATOM 3265 C C . ALA B 1 116 ? -16.916 21.880 -7.490 1.00 23.74 116 ALA B C 1
ATOM 3266 O O . ALA B 1 116 ? -15.903 21.599 -6.850 1.00 24.28 116 ALA B O 1
ATOM 3268 N N . GLU B 1 117 ? -18.137 21.521 -7.109 1.00 23.07 117 GLU B N 1
ATOM 3269 C CA . GLU B 1 117 ? -18.364 20.735 -5.901 1.00 22.37 117 GLU B CA 1
ATOM 3270 C C . GLU B 1 117 ? -17.752 19.352 -6.100 1.00 21.78 117 GLU B C 1
ATOM 3271 O O . GLU B 1 117 ? -17.107 18.814 -5.202 1.00 20.17 117 GLU B O 1
ATOM 3277 N N . CYS B 1 118 ? -17.963 18.782 -7.284 1.00 21.71 118 CYS B N 1
ATOM 3278 C CA . CYS B 1 118 ? -17.424 17.463 -7.596 1.00 21.34 118 CYS B CA 1
ATOM 3279 C C . CYS B 1 118 ? -15.900 17.486 -7.620 1.00 22.21 118 CYS B C 1
ATOM 3280 O O . CYS B 1 118 ? -15.246 16.601 -7.066 1.00 22.31 118 CYS B O 1
ATOM 3283 N N . ASP B 1 119 ? -15.329 18.498 -8.264 1.00 22.06 119 ASP B N 1
ATOM 3284 C CA . ASP B 1 119 ? -13.878 18.603 -8.336 1.00 23.16 119 ASP B CA 1
ATOM 3285 C C . ASP B 1 119 ? -13.289 18.759 -6.937 1.00 23.14 119 ASP B C 1
ATOM 3286 O O . ASP B 1 119 ? -12.245 18.186 -6.620 1.00 23.40 119 ASP B O 1
ATOM 3291 N N . ALA B 1 120 ? -13.965 19.539 -6.100 1.00 22.29 120 ALA B N 1
ATOM 3292 C CA . ALA B 1 120 ? -13.503 19.759 -4.736 1.00 23.22 120 ALA B CA 1
ATOM 3293 C C . ALA B 1 120 ? -13.575 18.459 -3.933 1.00 22.20 120 ALA B C 1
ATOM 3294 O O . ALA B 1 120 ? -12.740 18.205 -3.069 1.00 22.36 120 ALA B O 1
ATOM 3296 N N . PHE B 1 121 ? -14.574 17.634 -4.227 1.00 21.58 121 PHE B N 1
ATOM 3297 C CA . PHE B 1 121 ? -14.734 16.364 -3.527 1.00 20.23 121 PHE B CA 1
ATOM 3298 C C . PHE B 1 121 ? -13.530 15.472 -3.843 1.00 19.96 121 PHE B C 1
ATOM 3299 O O . PHE B 1 121 ? -12.995 14.796 -2.963 1.00 18.74 121 PHE B O 1
ATOM 3307 N N . GLU B 1 122 ? -13.104 15.474 -5.103 1.00 20.16 122 GLU B N 1
ATOM 3308 C CA . GLU B 1 122 ? -11.954 14.673 -5.515 1.00 20.21 122 GLU B CA 1
ATOM 3309 C C . GLU B 1 122 ? -10.707 15.181 -4.804 1.00 21.01 122 GLU B C 1
ATOM 3310 O O . GLU B 1 122 ? -9.850 14.401 -4.398 1.00 20.91 122 GLU B O 1
ATOM 3316 N N . GLU B 1 123 ? -10.608 16.495 -4.644 1.00 22.71 123 GLU B N 1
ATOM 3317 C CA . GLU B 1 123 ? -9.452 17.055 -3.965 1.00 25.21 123 GLU B CA 1
ATOM 3318 C C . GLU B 1 123 ? -9.439 16.689 -2.486 1.00 24.13 123 GLU B C 1
ATOM 3319 O O . GLU B 1 123 ? -8.373 16.526 -1.898 1.00 23.51 123 GLU B O 1
ATOM 3325 N N . LYS B 1 124 ? -10.618 16.547 -1.886 1.00 23.31 124 LYS B N 1
ATOM 3326 C CA . LYS B 1 124 ? -10.691 16.168 -0.478 1.00 23.35 124 LYS B CA 1
ATOM 3327 C C . LYS B 1 124 ? -10.196 14.733 -0.316 1.00 21.86 124 LYS B C 1
ATOM 3328 O O . LYS B 1 124 ? -9.508 14.408 0.652 1.00 21.45 124 LYS B O 1
ATOM 3334 N N . ILE B 1 125 ? -10.560 13.871 -1.261 1.00 20.26 125 ILE B N 1
ATOM 3335 C CA . ILE B 1 125 ? -10.135 12.477 -1.203 1.00 19.73 125 ILE B CA 1
ATOM 3336 C C . ILE B 1 125 ? -8.617 12.424 -1.320 1.00 19.74 125 ILE B C 1
ATOM 3337 O O . ILE B 1 125 ? -7.949 11.679 -0.600 1.00 19.10 125 ILE B O 1
ATOM 3342 N N . LYS B 1 126 ? -8.079 13.236 -2.224 1.00 20.38 126 LYS B N 1
ATOM 3343 C CA . LYS B 1 126 ? -6.639 13.300 -2.440 1.00 22.09 126 LYS B CA 1
ATOM 3344 C C . LYS B 1 126 ? -5.930 13.836 -1.201 1.00 21.96 126 LYS B C 1
ATOM 3345 O O . LYS B 1 126 ? -4.882 13.324 -0.801 1.00 20.66 126 LYS B O 1
ATOM 3351 N N . ALA B 1 127 ? -6.510 14.867 -0.597 1.00 22.12 127 ALA B N 1
ATOM 3352 C CA . ALA B 1 127 ? -5.935 15.476 0.594 1.00 22.99 127 ALA B CA 1
ATOM 3353 C C . ALA B 1 127 ? -5.931 14.495 1.759 1.00 22.86 127 ALA B C 1
ATOM 3354 O O . ALA B 1 127 ? -5.087 14.589 2.654 1.00 22.94 127 ALA B O 1
ATOM 3356 N N . ALA B 1 128 ? -6.869 13.553 1.742 1.00 22.01 128 ALA B N 1
ATOM 3357 C CA . ALA B 1 128 ? -6.973 12.557 2.806 1.00 21.43 128 ALA B CA 1
ATOM 3358 C C . ALA B 1 128 ? -6.063 11.359 2.557 1.00 21.12 128 ALA B C 1
ATOM 3359 O O . ALA B 1 128 ? -6.002 10.445 3.376 1.00 21.89 128 ALA B O 1
ATOM 3361 N N . GLY B 1 129 ? -5.371 11.362 1.422 1.00 21.19 129 GLY B N 1
ATOM 3362 C CA . GLY B 1 129 ? -4.464 10.274 1.099 1.00 20.93 129 GLY B CA 1
ATOM 3363 C C . GLY B 1 129 ? -5.089 9.138 0.313 1.00 21.77 129 GLY B C 1
ATOM 3364 O O . GLY B 1 129 ? -4.529 8.043 0.248 1.00 21.97 129 GLY B O 1
ATOM 3365 N N . GLY B 1 130 ? -6.241 9.396 -0.297 1.00 21.48 130 GLY B N 1
ATOM 3366 C CA . GLY B 1 130 ? -6.918 8.364 -1.060 1.00 20.53 130 GLY B CA 1
ATOM 3367 C C . GLY B 1 130 ? -7.819 7.545 -0.155 1.00 19.00 130 GLY B C 1
ATOM 3368 O O . GLY B 1 130 ? -7.829 7.750 1.057 1.00 17.76 130 GLY B O 1
ATOM 3369 N N . ILE B 1 131 ? -8.567 6.614 -0.740 1.00 17.75 131 ILE B N 1
ATOM 3370 C CA . ILE B 1 131 ? -9.490 5.763 0.008 1.00 17.98 131 ILE B CA 1
ATOM 3371 C C . ILE B 1 131 ? -8.885 4.386 0.283 1.00 17.41 131 ILE B C 1
ATOM 3372 O O . ILE B 1 131 ? -8.438 3.702 -0.640 1.00 17.46 131 ILE B O 1
ATOM 3377 N N . GLU B 1 132 ? -8.886 3.982 1.551 1.00 15.16 132 GLU B N 1
ATOM 3378 C CA . GLU B 1 132 ? -8.346 2.684 1.962 1.00 17.11 132 GLU B CA 1
ATOM 3379 C C . GLU B 1 132 ? -9.302 1.549 1.600 1.00 16.34 132 GLU B C 1
ATOM 3380 O O . GLU B 1 132 ? -8.893 0.527 1.052 1.00 17.90 132 GLU B O 1
ATOM 3386 N N . LEU B 1 133 ? -10.578 1.738 1.910 1.00 14.56 133 LEU B N 1
ATOM 3387 C CA . LEU B 1 133 ? -11.592 0.737 1.621 1.00 15.35 133 LEU B CA 1
ATOM 3388 C C . LEU B 1 133 ? -12.859 1.417 1.133 1.00 17.00 133 LEU B C 1
ATOM 3389 O O . LEU B 1 133 ? -13.463 2.209 1.856 1.00 17.49 133 LEU B O 1
ATOM 3394 N N . PHE B 1 134 ? -13.259 1.121 -0.098 1.00 14.73 134 PHE B N 1
ATOM 3395 C CA . PHE B 1 134 ? -14.477 1.712 -0.620 1.00 14.72 134 PHE B CA 1
ATOM 3396 C C . PHE B 1 134 ? -15.570 0.650 -0.643 1.00 15.05 134 PHE B C 1
ATOM 3397 O O . PHE B 1 134 ? -15.459 -0.361 -1.342 1.00 15.15 134 PHE B O 1
ATOM 3405 N N . VAL B 1 135 ? -16.615 0.874 0.146 1.00 14.91 135 VAL B N 1
ATOM 3406 C CA . VAL B 1 135 ? -17.739 -0.048 0.214 1.00 15.42 135 VAL B CA 1
ATOM 3407 C C . VAL B 1 135 ? -18.816 0.442 -0.736 1.00 16.01 135 VAL B C 1
ATOM 3408 O O . VAL B 1 135 ? -19.138 1.632 -0.769 1.00 15.83 135 VAL B O 1
ATOM 3412 N N . GLY B 1 136 ? -19.363 -0.474 -1.525 1.00 15.91 136 GLY B N 1
ATOM 3413 C CA . GLY B 1 136 ? -20.398 -0.090 -2.462 1.00 17.46 136 GLY B CA 1
ATOM 3414 C C . GLY B 1 136 ? -21.461 -1.152 -2.630 1.00 18.17 136 GLY B C 1
ATOM 3415 O O . GLY B 1 136 ? -21.517 -2.131 -1.884 1.00 19.27 136 GLY B O 1
ATOM 3416 N N . GLY B 1 137 ? -22.323 -0.938 -3.614 1.00 19.00 137 GLY B N 1
ATOM 3417 C CA . GLY B 1 137 ? -23.382 -1.883 -3.897 1.00 17.29 137 GLY B CA 1
ATOM 3418 C C . GLY B 1 137 ? -23.495 -1.955 -5.402 1.00 17.08 137 GLY B C 1
ATOM 3419 O O . GLY B 1 137 ? -22.684 -1.366 -6.118 1.00 16.75 137 GLY B O 1
ATOM 3420 N N . ILE B 1 138 ? -24.484 -2.686 -5.890 1.00 17.32 138 ILE B N 1
ATOM 3421 C CA . ILE B 1 138 ? -24.689 -2.799 -7.322 1.00 16.31 138 ILE B CA 1
ATOM 3422 C C . ILE B 1 138 ? -26.163 -2.558 -7.601 1.00 17.55 138 ILE B C 1
ATOM 3423 O O . ILE B 1 138 ? -27.027 -3.083 -6.899 1.00 17.27 138 ILE B O 1
ATOM 3428 N N . GLY B 1 139 ? -26.452 -1.734 -8.602 1.00 18.01 139 GLY B N 1
ATOM 3429 C CA . GLY B 1 139 ? -27.838 -1.465 -8.940 1.00 17.78 139 GLY B CA 1
ATOM 3430 C C . GLY B 1 139 ? -28.389 -2.581 -9.806 1.00 18.93 139 GLY B C 1
ATOM 3431 O O . GLY B 1 139 ? -27.627 -3.436 -10.251 1.00 17.81 139 GLY B O 1
ATOM 3432 N N . PRO B 1 140 ? -29.710 -2.619 -10.053 1.00 20.62 140 PRO B N 1
ATOM 3433 C CA . PRO B 1 140 ? -30.304 -3.669 -10.888 1.00 21.79 140 PRO B CA 1
ATOM 3434 C C . PRO B 1 140 ? -29.749 -3.582 -12.306 1.00 22.09 140 PRO B C 1
ATOM 3435 O O . PRO B 1 140 ? -29.835 -4.535 -13.083 1.00 22.37 140 PRO B O 1
ATOM 3439 N N . ASP B 1 141 ? -29.191 -2.420 -12.635 1.00 21.05 141 ASP B N 1
ATOM 3440 C CA . ASP B 1 141 ? -28.609 -2.187 -13.950 1.00 21.50 141 ASP B CA 1
ATOM 3441 C C . ASP B 1 141 ? -27.087 -2.263 -13.891 1.00 20.19 141 ASP B C 1
ATOM 3442 O O . ASP B 1 141 ? -26.396 -1.766 -14.782 1.00 18.77 141 ASP B O 1
ATOM 3447 N N . GLY B 1 142 ? -26.581 -2.885 -12.827 1.00 17.54 142 GLY B N 1
ATOM 3448 C CA . GLY B 1 142 ? -25.149 -3.060 -12.650 1.00 17.06 142 GLY B CA 1
ATOM 3449 C C . GLY B 1 142 ? -24.327 -1.840 -12.281 1.00 18.12 142 GLY B C 1
ATOM 3450 O O . GLY B 1 142 ? -23.100 -1.907 -12.282 1.00 17.54 142 GLY B O 1
ATOM 3451 N N . HIS B 1 143 ? -24.972 -0.730 -11.936 1.00 16.94 143 HIS B N 1
ATOM 3452 C CA . HIS B 1 143 ? -24.212 0.471 -11.618 1.00 17.78 143 HIS B CA 1
ATOM 3453 C C . HIS B 1 143 ? -23.474 0.484 -10.283 1.00 16.95 143 HIS B C 1
ATOM 3454 O O . HIS B 1 143 ? -23.838 -0.227 -9.348 1.00 15.90 143 HIS B O 1
ATOM 3461 N N . ILE B 1 144 ? -22.395 1.262 -10.241 1.00 17.64 144 ILE B N 1
ATOM 3462 C CA . ILE B 1 144 ? -21.619 1.490 -9.019 1.00 17.59 144 ILE B CA 1
ATOM 3463 C C . ILE B 1 144 ? -21.946 2.971 -8.794 1.00 17.76 144 ILE B C 1
ATOM 3464 O O . ILE B 1 144 ? -21.798 3.782 -9.713 1.00 16.40 144 ILE B O 1
ATOM 3469 N N . ALA B 1 145 ? -22.421 3.319 -7.600 1.00 16.16 145 ALA B N 1
ATOM 3470 C CA . ALA B 1 145 ? -22.809 4.702 -7.301 1.00 17.54 145 ALA B CA 1
ATOM 3471 C C . ALA B 1 145 ? -23.880 5.078 -8.327 1.00 17.71 145 ALA B C 1
ATOM 3472 O O . ALA B 1 145 ? -24.827 4.318 -8.533 1.00 17.88 145 ALA B O 1
ATOM 3474 N N . PHE B 1 146 ? -23.753 6.239 -8.968 1.00 16.79 146 PHE B N 1
ATOM 3475 C CA . PHE B 1 146 ? -24.726 6.610 -9.988 1.00 18.31 146 PHE B CA 1
ATOM 3476 C C . PHE B 1 146 ? -24.112 6.604 -11.379 1.00 17.69 146 PHE B C 1
ATOM 3477 O O . PHE B 1 146 ? -24.500 7.375 -12.264 1.00 16.36 146 PHE B O 1
ATOM 3485 N N . ASN B 1 147 ? -23.132 5.728 -11.565 1.00 16.63 147 ASN B N 1
ATOM 3486 C CA . ASN B 1 147 ? -22.503 5.589 -12.866 1.00 15.83 147 ASN B CA 1
ATOM 3487 C C . ASN B 1 147 ? -23.419 4.655 -13.648 1.00 15.91 147 ASN B C 1
ATOM 3488 O O . ASN B 1 147 ? -23.192 3.444 -13.745 1.00 16.33 147 ASN B O 1
ATOM 3493 N N . GLU B 1 148 ? -24.486 5.245 -14.178 1.00 15.68 148 GLU B N 1
ATOM 3494 C CA . GLU B 1 148 ? -25.498 4.519 -14.937 1.00 15.80 148 GLU B CA 1
ATOM 3495 C C . GLU B 1 148 ? -24.921 3.883 -16.199 1.00 15.18 148 GLU B C 1
ATOM 3496 O O . GLU B 1 148 ? -23.817 4.224 -16.638 1.00 15.23 148 GLU B O 1
ATOM 3502 N N . PRO B 1 149 ? -25.664 2.942 -16.801 1.00 15.22 149 PRO B N 1
ATOM 3503 C CA . PRO B 1 149 ? -25.184 2.286 -18.018 1.00 15.28 149 PRO B CA 1
ATOM 3504 C C . PRO B 1 149 ? -24.739 3.303 -19.064 1.00 16.20 149 PRO B C 1
ATOM 3505 O O . PRO B 1 149 ? -25.434 4.283 -19.332 1.00 14.52 149 PRO B O 1
ATOM 3509 N N . GLY B 1 150 ? -23.572 3.067 -19.647 1.00 15.43 150 GLY B N 1
ATOM 3510 C CA . GLY B 1 150 ? -23.062 3.981 -20.651 1.00 17.23 150 GLY B CA 1
ATOM 3511 C C . GLY B 1 150 ? -22.171 5.051 -20.049 1.00 17.48 150 GLY B C 1
ATOM 3512 O O . GLY B 1 150 ? -21.949 6.094 -20.660 1.00 21.33 150 GLY B O 1
ATOM 3513 N N . SER B 1 151 ? -21.672 4.801 -18.841 1.00 15.68 151 SER B N 1
ATOM 3514 C CA . SER B 1 151 ? -20.781 5.735 -18.158 1.00 14.10 151 SER B CA 1
ATOM 3515 C C . SER B 1 151 ? -19.335 5.330 -18.407 1.00 15.50 151 SER B C 1
ATOM 3516 O O . SER B 1 151 ? -19.014 4.143 -18.381 1.00 15.76 151 SER B O 1
ATOM 3519 N N . SER B 1 152 ? -18.460 6.308 -18.629 1.00 14.98 152 SER B N 1
ATOM 3520 C CA . SER B 1 152 ? -17.050 6.011 -18.845 1.00 13.80 152 SER B CA 1
ATOM 3521 C C . SER B 1 152 ? -16.521 5.177 -17.688 1.00 14.43 152 SER B C 1
ATOM 3522 O O . SER B 1 152 ? -16.754 5.506 -16.524 1.00 14.05 152 SER B O 1
ATOM 3525 N N . LEU B 1 153 ? -15.786 4.114 -18.002 1.00 14.28 153 LEU B N 1
ATOM 3526 C CA . LEU B 1 153 ? -15.245 3.263 -16.954 1.00 14.44 153 LEU B CA 1
ATOM 3527 C C . LEU B 1 153 ? -14.042 3.879 -16.239 1.00 15.41 153 LEU B C 1
ATOM 3528 O O . LEU B 1 153 ? -13.487 3.279 -15.320 1.00 16.44 153 LEU B O 1
ATOM 3533 N N . VAL B 1 154 ? -13.639 5.075 -16.660 1.00 14.45 154 VAL B N 1
ATOM 3534 C CA . VAL B 1 154 ? -12.534 5.778 -16.012 1.00 14.73 154 VAL B CA 1
ATOM 3535 C C . VAL B 1 154 ? -13.018 7.165 -15.575 1.00 15.36 154 VAL B C 1
ATOM 3536 O O . VAL B 1 154 ? -12.227 8.074 -15.336 1.00 16.46 154 VAL B O 1
ATOM 3540 N N . SER B 1 155 ? -14.333 7.308 -15.460 1.00 14.77 155 SER B N 1
ATOM 3541 C CA . SER B 1 155 ? -14.936 8.577 -15.057 1.00 14.90 155 SER B CA 1
ATOM 3542 C C . SER B 1 155 ? -14.529 9.027 -13.656 1.00 15.43 155 SER B C 1
ATOM 3543 O O . SER B 1 155 ? -14.127 8.219 -12.813 1.00 14.25 155 SER B O 1
ATOM 3546 N N . ARG B 1 156 ? -14.625 10.332 -13.423 1.00 15.70 156 ARG B N 1
ATOM 3547 C CA . ARG B 1 156 ? -14.312 10.912 -12.124 1.00 15.93 156 ARG B CA 1
ATOM 3548 C C . ARG B 1 156 ? -15.634 11.429 -11.551 1.00 16.22 156 ARG B C 1
ATOM 3549 O O . ARG B 1 156 ? -16.692 11.232 -12.152 1.00 15.36 156 ARG B O 1
ATOM 3557 N N . THR B 1 157 ? -15.582 12.088 -10.398 1.00 15.75 157 THR B N 1
ATOM 3558 C CA . THR B 1 157 ? -16.798 12.608 -9.777 1.00 16.45 157 THR B CA 1
ATOM 3559 C C . THR B 1 157 ? -17.435 13.672 -10.673 1.00 15.93 157 THR B C 1
ATOM 3560 O O . THR B 1 157 ? -16.761 14.590 -11.150 1.00 16.95 157 THR B O 1
ATOM 3564 N N . ARG B 1 158 ? -18.737 13.551 -10.895 1.00 15.63 158 ARG B N 1
ATOM 3565 C CA . ARG B 1 158 ? -19.433 14.484 -11.766 1.00 16.81 158 ARG B CA 1
ATOM 3566 C C . ARG B 1 158 ? -20.944 14.367 -11.601 1.00 16.78 158 ARG B C 1
ATOM 3567 O O . ARG B 1 158 ? -21.443 13.585 -10.792 1.00 17.83 158 ARG B O 1
ATOM 3575 N N . VAL B 1 159 ? -21.669 15.154 -12.386 1.00 18.04 159 VAL B N 1
ATOM 3576 C CA . VAL B 1 159 ? -23.120 15.123 -12.364 1.00 16.95 159 VAL B CA 1
ATOM 3577 C C . VAL B 1 159 ? -23.584 14.013 -13.306 1.00 17.97 159 VAL B C 1
ATOM 3578 O O . VAL B 1 159 ? -23.041 13.857 -14.397 1.00 18.39 159 VAL B O 1
ATOM 3582 N N . LYS B 1 160 ? -24.568 13.231 -12.878 1.00 17.81 160 LYS B N 1
ATOM 3583 C CA . LYS B 1 160 ? -25.114 12.172 -13.724 1.00 18.29 160 LYS B CA 1
ATOM 3584 C C . LYS B 1 160 ? -26.632 12.202 -13.646 1.00 18.78 160 LYS B C 1
ATOM 3585 O O . LYS B 1 160 ? -27.206 12.503 -12.599 1.00 20.68 160 LYS B O 1
ATOM 3591 N N . THR B 1 161 ? -27.277 11.907 -14.765 1.00 18.06 161 THR B N 1
ATOM 3592 C CA . THR B 1 161 ? -28.728 11.881 -14.816 1.00 19.77 161 THR B CA 1
ATOM 3593 C C . THR B 1 161 ? -29.155 10.444 -14.561 1.00 20.60 161 THR B C 1
ATOM 3594 O O . THR B 1 161 ? -28.679 9.521 -15.217 1.00 20.23 161 THR B O 1
ATOM 3598 N N . LEU B 1 162 ? -30.045 10.255 -13.596 1.00 19.88 162 LEU B N 1
ATOM 3599 C CA . LEU B 1 162 ? -30.494 8.916 -13.250 1.00 21.25 162 LEU B CA 1
ATOM 3600 C C . LEU B 1 162 ? -31.212 8.206 -14.388 1.00 21.72 162 LEU B C 1
ATOM 3601 O O . LEU B 1 162 ? -32.014 8.800 -15.109 1.00 20.13 162 LEU B O 1
ATOM 3606 N N . ALA B 1 163 ? -30.900 6.925 -14.546 1.00 20.70 163 ALA B N 1
ATOM 3607 C CA . ALA B 1 163 ? -31.498 6.100 -15.583 1.00 22.69 163 ALA B CA 1
ATOM 3608 C C . ALA B 1 163 ? -32.839 5.545 -15.109 1.00 25.54 163 ALA B C 1
ATOM 3609 O O . ALA B 1 163 ? -33.187 5.653 -13.934 1.00 25.11 163 ALA B O 1
ATOM 3611 N N . MET B 1 164 ? -33.575 4.940 -16.033 1.00 27.22 164 MET B N 1
ATOM 3612 C CA . MET B 1 164 ? -34.891 4.379 -15.748 1.00 31.27 164 MET B CA 1
ATOM 3613 C C . MET B 1 164 ? -34.917 3.411 -14.570 1.00 30.43 164 MET B C 1
ATOM 3614 O O . MET B 1 164 ? -35.788 3.503 -13.709 1.00 31.30 164 MET B O 1
ATOM 3619 N N . ASP B 1 165 ? -33.968 2.482 -14.535 1.00 31.61 165 ASP B N 1
ATOM 3620 C CA . ASP B 1 165 ? -33.897 1.505 -13.453 1.00 32.23 165 ASP B CA 1
ATOM 3621 C C . ASP B 1 165 ? -33.769 2.160 -12.087 1.00 30.94 165 ASP B C 1
ATOM 3622 O O . ASP B 1 165 ? -34.422 1.753 -11.123 1.00 31.76 165 ASP B O 1
ATOM 3627 N N . THR B 1 166 ? -32.922 3.177 -12.010 1.00 29.31 166 THR B N 1
ATOM 3628 C CA . THR B 1 166 ? -32.683 3.888 -10.763 1.00 28.31 166 THR B CA 1
ATOM 3629 C C . THR B 1 166 ? -33.909 4.652 -10.285 1.00 27.50 166 THR B C 1
ATOM 3630 O O . THR B 1 166 ? -34.231 4.636 -9.098 1.00 27.19 166 THR B O 1
ATOM 3634 N N . ILE B 1 167 ? -34.587 5.322 -11.210 1.00 27.98 167 ILE B N 1
ATOM 3635 C CA . ILE B 1 167 ? -35.776 6.089 -10.867 1.00 30.03 167 ILE B CA 1
ATOM 3636 C C . ILE B 1 167 ? -36.851 5.149 -10.330 1.00 31.57 167 ILE B C 1
ATOM 3637 O O . ILE B 1 167 ? -37.441 5.402 -9.280 1.00 32.25 167 ILE B O 1
ATOM 3642 N N . LEU B 1 168 ? -37.093 4.061 -11.054 1.00 33.58 168 LEU B N 1
ATOM 3643 C CA . LEU B 1 168 ? -38.094 3.083 -10.649 1.00 35.62 168 LEU B CA 1
ATOM 3644 C C . LEU B 1 168 ? -37.778 2.465 -9.292 1.00 36.08 168 LEU B C 1
ATOM 3645 O O . LEU B 1 168 ? -38.676 2.234 -8.485 1.00 36.86 168 LEU B O 1
ATOM 3650 N N . ALA B 1 169 ? -36.499 2.207 -9.039 1.00 35.34 169 ALA B N 1
ATOM 3651 C CA . ALA B 1 169 ? -36.082 1.608 -7.779 1.00 35.65 169 ALA B CA 1
ATOM 3652 C C . ALA B 1 169 ? -36.192 2.567 -6.595 1.00 36.33 169 ALA B C 1
ATOM 3653 O O . ALA B 1 169 ? -36.346 2.133 -5.454 1.00 36.07 169 ALA B O 1
ATOM 3655 N N . ASN B 1 170 ? -36.121 3.867 -6.862 1.00 36.57 170 ASN B N 1
ATOM 3656 C CA . ASN B 1 170 ? -36.194 4.855 -5.791 1.00 38.59 170 ASN B CA 1
ATOM 3657 C C . ASN B 1 170 ? -37.517 5.610 -5.698 1.00 38.78 170 ASN B C 1
ATOM 3658 O O . ASN B 1 170 ? -37.686 6.455 -4.820 1.00 39.89 170 ASN B O 1
ATOM 3663 N N . ALA B 1 171 ? -38.451 5.306 -6.593 1.00 39.69 171 ALA B N 1
ATOM 3664 C CA . ALA B 1 171 ? -39.752 5.972 -6.597 1.00 40.71 171 ALA B CA 1
ATOM 3665 C C . ALA B 1 171 ? -40.464 5.838 -5.251 1.00 41.92 171 ALA B C 1
ATOM 3666 O O . ALA B 1 171 ? -41.100 6.780 -4.774 1.00 42.07 171 ALA B O 1
ATOM 3668 N N . ARG B 1 172 ? -40.352 4.658 -4.649 1.00 43.19 172 ARG B N 1
ATOM 3669 C CA . ARG B 1 172 ? -40.975 4.367 -3.360 1.00 44.10 172 ARG B CA 1
ATOM 3670 C C . ARG B 1 172 ? -40.614 5.404 -2.301 1.00 44.62 172 ARG B C 1
ATOM 3671 O O . ARG B 1 172 ? -41.460 5.817 -1.507 1.00 45.11 172 ARG B O 1
ATOM 3679 N N . PHE B 1 173 ? -39.353 5.822 -2.295 1.00 44.63 173 PHE B N 1
ATOM 3680 C CA . PHE B 1 173 ? -38.873 6.801 -1.329 1.00 44.68 173 PHE B CA 1
ATOM 3681 C C . PHE B 1 173 ? -39.418 8.201 -1.594 1.00 44.92 173 PHE B C 1
ATOM 3682 O O . PHE B 1 173 ? -39.192 9.120 -0.806 1.00 45.20 173 PHE B O 1
ATOM 3690 N N . PHE B 1 174 ? -40.133 8.365 -2.703 1.00 44.65 174 PHE B N 1
ATOM 3691 C CA . PHE B 1 174 ? -40.697 9.666 -3.043 1.00 44.97 174 PHE B CA 1
ATOM 3692 C C . PHE B 1 174 ? -42.172 9.581 -3.426 1.00 45.68 174 PHE B C 1
ATOM 3693 O O . PHE B 1 174 ? -42.571 9.997 -4.515 1.00 45.55 174 PHE B O 1
ATOM 3701 N N . ASP B 1 175 ? -42.973 9.037 -2.516 1.00 46.78 175 ASP B N 1
ATOM 3702 C CA . ASP B 1 175 ? -44.413 8.895 -2.718 1.00 47.65 175 ASP B CA 1
ATOM 3703 C C . ASP B 1 175 ? -44.756 7.943 -3.858 1.00 47.82 175 ASP B C 1
ATOM 3704 O O . ASP B 1 175 ? -45.839 8.025 -4.439 1.00 48.39 175 ASP B O 1
ATOM 3709 N N . GLY B 1 176 ? -43.833 7.039 -4.173 1.00 47.34 176 GLY B N 1
ATOM 3710 C CA . GLY B 1 176 ? -44.066 6.086 -5.243 1.00 46.61 176 GLY B CA 1
ATOM 3711 C C . GLY B 1 176 ? -44.213 6.741 -6.603 1.00 46.97 176 GLY B C 1
ATOM 3712 O O . GLY B 1 176 ? -44.537 6.077 -7.589 1.00 46.29 176 GLY B O 1
ATOM 3713 N N . GLU B 1 177 ? -43.976 8.048 -6.662 1.00 47.11 177 GLU B N 1
ATOM 3714 C CA . GLU B 1 177 ? -44.083 8.780 -7.916 1.00 48.00 177 GLU B CA 1
ATOM 3715 C C . GLU B 1 177 ? -42.714 8.903 -8.578 1.00 47.57 177 GLU B C 1
ATOM 3716 O O . GLU B 1 177 ? -41.766 9.404 -7.973 1.00 47.57 177 GLU B O 1
ATOM 3722 N N . LEU B 1 178 ? -42.619 8.444 -9.822 1.00 47.08 178 LEU B N 1
ATOM 3723 C CA . LEU B 1 178 ? -41.366 8.497 -10.566 1.00 46.72 178 LEU B CA 1
ATOM 3724 C C . LEU B 1 178 ? -40.878 9.934 -10.706 1.00 46.22 178 LEU B C 1
ATOM 3725 O O . LEU B 1 178 ? -39.718 10.233 -10.432 1.00 45.94 178 LEU B O 1
ATOM 3730 N N . THR B 1 179 ? -41.776 10.818 -11.131 1.00 45.36 179 THR B N 1
ATOM 3731 C CA . THR B 1 179 ? -41.450 12.227 -11.322 1.00 44.61 179 THR B CA 1
ATOM 3732 C C . THR B 1 179 ? -40.999 12.909 -10.033 1.00 43.54 179 THR B C 1
ATOM 3733 O O . THR B 1 179 ? -40.443 14.007 -10.068 1.00 44.11 179 THR B O 1
ATOM 3737 N N . LYS B 1 180 ? -41.241 12.260 -8.899 1.00 41.88 180 LYS B N 1
ATOM 3738 C CA . LYS B 1 180 ? -40.854 12.807 -7.603 1.00 40.78 180 LYS B CA 1
ATOM 3739 C C . LYS B 1 180 ? -39.373 12.578 -7.306 1.00 38.40 180 LYS B C 1
ATOM 3740 O O . LYS B 1 180 ? -38.761 13.330 -6.548 1.00 38.35 180 LYS B O 1
ATOM 3746 N N . VAL B 1 181 ? -38.802 11.537 -7.903 1.00 35.97 181 VAL B N 1
ATOM 3747 C CA . VAL B 1 181 ? -37.391 11.225 -7.694 1.00 32.90 181 VAL B CA 1
ATOM 3748 C C . VAL B 1 181 ? -36.521 12.272 -8.387 1.00 29.99 181 VAL B C 1
ATOM 3749 O O . VAL B 1 181 ? -36.788 12.654 -9.525 1.00 29.93 181 VAL B O 1
ATOM 3753 N N . PRO B 1 182 ? -35.473 12.760 -7.702 1.00 28.31 182 PRO B N 1
ATOM 3754 C CA . PRO B 1 182 ? -34.592 13.764 -8.304 1.00 27.29 182 PRO B CA 1
ATOM 3755 C C . PRO B 1 182 ? -34.049 13.274 -9.642 1.00 27.03 182 PRO B C 1
ATOM 3756 O O . PRO B 1 182 ? -33.663 12.113 -9.775 1.00 28.28 182 PRO B O 1
ATOM 3760 N N . THR B 1 183 ? -34.022 14.167 -10.624 1.00 25.68 183 THR B N 1
ATOM 3761 C CA . THR B 1 183 ? -33.553 13.839 -11.967 1.00 26.42 183 THR B CA 1
ATOM 3762 C C . THR B 1 183 ? -32.056 13.565 -12.055 1.00 25.02 183 THR B C 1
ATOM 3763 O O . THR B 1 183 ? -31.612 12.754 -12.869 1.00 24.61 183 THR B O 1
ATOM 3767 N N . MET B 1 184 ? -31.277 14.237 -11.217 1.00 23.76 184 MET B N 1
ATOM 3768 C CA . MET B 1 184 ? -29.833 14.063 -11.255 1.00 22.78 184 MET B CA 1
ATOM 3769 C C . MET B 1 184 ? -29.198 13.876 -9.888 1.00 22.77 184 MET B C 1
ATOM 3770 O O . MET B 1 184 ? -29.831 14.070 -8.849 1.00 21.38 184 MET B O 1
ATOM 3775 N N . ALA B 1 185 ? -27.925 13.503 -9.905 1.00 20.95 185 ALA B N 1
ATOM 3776 C CA . ALA B 1 185 ? -27.180 13.293 -8.681 1.00 19.55 185 ALA B CA 1
ATOM 3777 C C . ALA B 1 185 ? -25.716 13.588 -8.922 1.00 19.29 185 ALA B C 1
ATOM 3778 O O . ALA B 1 185 ? -25.248 13.593 -10.064 1.00 19.24 185 ALA B O 1
ATOM 3780 N N . LEU B 1 186 ? -25.003 13.873 -7.842 1.00 16.76 186 LEU B N 1
ATOM 3781 C CA . LEU B 1 186 ? -23.574 14.095 -7.933 1.00 17.52 186 LEU B CA 1
ATOM 3782 C C . LEU B 1 186 ? -23.052 12.730 -7.529 1.00 17.25 186 LEU B C 1
ATOM 3783 O O . LEU B 1 186 ? -23.514 12.158 -6.542 1.00 15.78 186 LEU B O 1
ATOM 3788 N N . THR B 1 187 ? -22.110 12.193 -8.291 1.00 17.00 187 THR B N 1
ATOM 3789 C CA . THR B 1 187 ? -21.594 10.873 -7.974 1.00 15.64 187 THR B CA 1
ATOM 3790 C C . THR B 1 187 ? -20.109 10.709 -8.242 1.00 15.90 187 THR B C 1
ATOM 3791 O O . THR B 1 187 ? -19.562 11.297 -9.176 1.00 16.67 187 THR B O 1
ATOM 3795 N N . VAL B 1 188 ? -19.446 9.922 -7.404 1.00 15.90 188 VAL B N 1
ATOM 3796 C CA . VAL B 1 188 ? -18.033 9.657 -7.627 1.00 15.08 188 VAL B CA 1
ATOM 3797 C C . VAL B 1 188 ? -18.017 8.853 -8.920 1.00 14.97 188 VAL B C 1
ATOM 3798 O O . VAL B 1 188 ? -19.018 8.222 -9.272 1.00 15.70 188 VAL B O 1
ATOM 3802 N N . GLY B 1 189 ? -16.896 8.880 -9.630 1.00 13.42 189 GLY B N 1
ATOM 3803 C CA . GLY B 1 189 ? -16.815 8.147 -10.883 1.00 13.96 189 GLY B CA 1
ATOM 3804 C C . GLY B 1 189 ? -16.349 6.714 -10.725 1.00 15.28 189 GLY B C 1
ATOM 3805 O O . GLY B 1 189 ? -15.944 6.289 -9.636 1.00 15.04 189 GLY B O 1
ATOM 3806 N N . VAL B 1 190 ? -16.422 5.946 -11.808 1.00 13.54 190 VAL B N 1
ATOM 3807 C CA . VAL B 1 190 ? -15.963 4.563 -11.757 1.00 14.71 190 VAL B CA 1
ATOM 3808 C C . VAL B 1 190 ? -14.466 4.590 -11.444 1.00 15.70 190 VAL B C 1
ATOM 3809 O O . VAL B 1 190 ? -13.964 3.790 -10.652 1.00 15.51 190 VAL B O 1
ATOM 3813 N N . GLY B 1 191 ? -13.758 5.527 -12.066 1.00 15.22 191 GLY B N 1
ATOM 3814 C CA . GLY B 1 191 ? -12.331 5.647 -11.824 1.00 16.04 191 GLY B CA 1
ATOM 3815 C C . GLY B 1 191 ? -12.053 6.064 -10.392 1.00 14.40 191 GLY B C 1
ATOM 3816 O O . GLY B 1 191 ? -11.065 5.644 -9.793 1.00 14.56 191 GLY B O 1
ATOM 3817 N N . THR B 1 192 ? -12.932 6.889 -9.833 1.00 15.09 192 THR B N 1
ATOM 3818 C CA . THR B 1 192 ? -12.754 7.347 -8.461 1.00 15.68 192 THR B CA 1
ATOM 3819 C C . THR B 1 192 ? -12.762 6.151 -7.521 1.00 14.74 192 THR B C 1
ATOM 3820 O O . THR B 1 192 ? -11.909 6.028 -6.645 1.00 14.42 192 THR B O 1
ATOM 3824 N N . VAL B 1 193 ? -13.723 5.258 -7.711 1.00 14.41 193 VAL B N 1
ATOM 3825 C CA . VAL B 1 193 ? -13.810 4.089 -6.854 1.00 14.89 193 VAL B CA 1
ATOM 3826 C C . VAL B 1 193 ? -12.649 3.135 -7.145 1.00 16.07 193 VAL B C 1
ATOM 3827 O O . VAL B 1 193 ? -12.074 2.548 -6.226 1.00 14.86 193 VAL B O 1
ATOM 3831 N N . MET B 1 194 ? -12.294 2.995 -8.419 1.00 15.10 194 MET B N 1
ATOM 3832 C CA . MET B 1 194 ? -11.186 2.123 -8.804 1.00 15.88 194 MET B CA 1
ATOM 3833 C C . MET B 1 194 ? -9.878 2.561 -8.143 1.00 16.69 194 MET B C 1
ATOM 3834 O O . MET B 1 194 ? -8.970 1.748 -7.958 1.00 16.53 194 MET B O 1
ATOM 3839 N N . ASP B 1 195 ? -9.774 3.841 -7.787 1.00 16.22 195 ASP B N 1
ATOM 3840 C CA . ASP B 1 195 ? -8.562 4.336 -7.143 1.00 17.06 195 ASP B CA 1
ATOM 3841 C C . ASP B 1 195 ? -8.423 3.913 -5.680 1.00 16.86 195 ASP B C 1
ATOM 3842 O O . ASP B 1 195 ? -7.377 4.128 -5.064 1.00 16.79 195 ASP B O 1
ATOM 3847 N N . ALA B 1 196 ? -9.471 3.310 -5.124 1.00 16.13 196 ALA B N 1
ATOM 3848 C CA . ALA B 1 196 ? -9.421 2.857 -3.737 1.00 16.35 196 ALA B CA 1
ATOM 3849 C C . ALA B 1 196 ? -8.449 1.684 -3.633 1.00 17.52 196 ALA B C 1
ATOM 3850 O O . ALA B 1 196 ? -8.305 0.903 -4.576 1.00 17.46 196 ALA B O 1
ATOM 3852 N N . ARG B 1 197 ? -7.781 1.563 -2.490 1.00 17.26 197 ARG B N 1
ATOM 3853 C CA . ARG B 1 197 ? -6.834 0.472 -2.294 1.00 17.77 197 ARG B CA 1
ATOM 3854 C C . ARG B 1 197 ? -7.571 -0.857 -2.269 1.00 17.23 197 ARG B C 1
ATOM 3855 O O . ARG B 1 197 ? -7.036 -1.887 -2.683 1.00 16.67 197 ARG B O 1
ATOM 3863 N N . GLU B 1 198 ? -8.805 -0.830 -1.780 1.00 15.63 198 GLU B N 1
ATOM 3864 C CA . GLU B 1 198 ? -9.632 -2.026 -1.743 1.00 15.81 198 GLU B CA 1
ATOM 3865 C C . GLU B 1 198 ? -11.083 -1.641 -1.961 1.00 16.29 198 GLU B C 1
ATOM 3866 O O . GLU B 1 198 ? -11.523 -0.580 -1.527 1.00 15.09 198 GLU B O 1
ATOM 3872 N N . VAL B 1 199 ? -11.821 -2.502 -2.649 1.00 16.21 199 VAL B N 1
ATOM 3873 C CA . VAL B 1 199 ? -13.226 -2.244 -2.918 1.00 16.01 199 VAL B CA 1
ATOM 3874 C C . VAL B 1 199 ? -14.056 -3.437 -2.457 1.00 15.77 199 VAL B C 1
ATOM 3875 O O . VAL B 1 199 ? -13.744 -4.582 -2.785 1.00 16.88 199 VAL B O 1
ATOM 3879 N N . MET B 1 200 ? -15.091 -3.172 -1.669 1.00 15.20 200 MET B N 1
ATOM 3880 C CA . MET B 1 200 ? -15.973 -4.242 -1.222 1.00 15.05 200 MET B CA 1
ATOM 3881 C C . MET B 1 200 ? -17.386 -3.911 -1.676 1.00 16.08 200 MET B C 1
ATOM 3882 O O . MET B 1 200 ? -17.956 -2.892 -1.280 1.00 17.02 200 MET B O 1
ATOM 3887 N N . ILE B 1 201 ? -17.938 -4.770 -2.524 1.00 14.30 201 ILE B N 1
ATOM 3888 C CA . ILE B 1 201 ? -19.288 -4.589 -3.042 1.00 14.92 201 ILE B CA 1
ATOM 3889 C C . ILE B 1 201 ? -20.234 -5.549 -2.324 1.00 15.65 201 ILE B C 1
ATOM 3890 O O . ILE B 1 201 ? -20.030 -6.761 -2.341 1.00 15.30 201 ILE B O 1
ATOM 3895 N N A LEU B 1 202 ? -21.261 -4.999 -1.687 0.50 15.80 202 LEU B N 1
ATOM 3896 N N B LEU B 1 202 ? -21.265 -4.991 -1.696 0.50 15.97 202 LEU B N 1
ATOM 3897 C CA A LEU B 1 202 ? -22.241 -5.803 -0.964 0.50 17.00 202 LEU B CA 1
ATOM 3898 C CA B LEU B 1 202 ? -22.255 -5.780 -0.970 0.50 17.31 202 LEU B CA 1
ATOM 3899 C C A LEU B 1 202 ? -23.466 -5.991 -1.853 0.50 17.52 202 LEU B C 1
ATOM 3900 C C B LEU B 1 202 ? -23.460 -5.989 -1.880 0.50 17.71 202 LEU B C 1
ATOM 3901 O O A LEU B 1 202 ? -24.077 -5.017 -2.288 0.50 18.42 202 LEU B O 1
ATOM 3902 O O B LEU B 1 202 ? -24.051 -5.023 -2.359 0.50 18.50 202 LEU B O 1
ATOM 3911 N N . ILE B 1 203 ? -23.819 -7.246 -2.119 1.00 17.43 203 ILE B N 1
ATOM 3912 C CA . ILE B 1 203 ? -24.953 -7.562 -2.981 1.00 18.00 203 ILE B CA 1
ATOM 3913 C C . ILE B 1 203 ? -25.895 -8.582 -2.354 1.00 17.94 203 ILE B C 1
ATOM 3914 O O . ILE B 1 203 ? -25.499 -9.703 -2.066 1.00 19.00 203 ILE B O 1
ATOM 3919 N N . THR B 1 204 ? -27.148 -8.196 -2.154 1.00 17.94 204 THR B N 1
ATOM 3920 C CA . THR B 1 204 ? -28.114 -9.113 -1.568 1.00 18.82 204 THR B CA 1
ATOM 3921 C C . THR B 1 204 ? -29.434 -9.123 -2.325 1.00 19.36 204 THR B C 1
ATOM 3922 O O . THR B 1 204 ? -29.884 -8.094 -2.828 1.00 20.03 204 THR B O 1
ATOM 3926 N N . GLY B 1 205 ? -30.053 -10.295 -2.412 1.00 19.17 205 GLY B N 1
ATOM 3927 C CA . GLY B 1 205 ? -31.336 -10.388 -3.083 1.00 19.22 205 GLY B CA 1
ATOM 3928 C C . GLY B 1 205 ? -31.321 -10.906 -4.504 1.00 18.79 205 GLY B C 1
ATOM 3929 O O . GLY B 1 205 ? -30.393 -10.642 -5.273 1.00 17.58 205 GLY B O 1
ATOM 3930 N N . ALA B 1 206 ? -32.375 -11.637 -4.853 1.00 19.17 206 ALA B N 1
ATOM 3931 C CA . ALA B 1 206 ? -32.518 -12.212 -6.182 1.00 19.18 206 ALA B CA 1
ATOM 3932 C C . ALA B 1 206 ? -32.661 -11.128 -7.239 1.00 19.67 206 ALA B C 1
ATOM 3933 O O . ALA B 1 206 ? -32.329 -11.343 -8.404 1.00 19.05 206 ALA B O 1
ATOM 3935 N N . HIS B 1 207 ? -33.154 -9.960 -6.834 1.00 20.35 207 HIS B N 1
ATOM 3936 C CA . HIS B 1 207 ? -33.327 -8.860 -7.773 1.00 19.54 207 HIS B CA 1
ATOM 3937 C C . HIS B 1 207 ? -31.997 -8.285 -8.258 1.00 19.31 207 HIS B C 1
ATOM 3938 O O . HIS B 1 207 ? -31.974 -7.475 -9.184 1.00 19.51 207 HIS B O 1
ATOM 3945 N N . LYS B 1 208 ? -30.895 -8.702 -7.639 1.00 16.74 208 LYS B N 1
ATOM 3946 C CA . LYS B 1 208 ? -29.569 -8.228 -8.036 1.00 16.86 208 LYS B CA 1
ATOM 3947 C C . LYS B 1 208 ? -28.779 -9.336 -8.728 1.00 16.38 208 LYS B C 1
ATOM 3948 O O . LYS B 1 208 ? -27.672 -9.102 -9.205 1.00 15.60 208 LYS B O 1
ATOM 3954 N N . ALA B 1 209 ? -29.350 -10.536 -8.786 1.00 15.30 209 ALA B N 1
ATOM 3955 C CA . ALA B 1 209 ? -28.665 -11.684 -9.386 1.00 16.17 209 ALA B CA 1
ATOM 3956 C C . ALA B 1 209 ? -28.206 -11.490 -10.827 1.00 17.15 209 ALA B C 1
ATOM 3957 O O . ALA B 1 209 ? -27.074 -11.838 -11.173 1.00 15.07 209 ALA B O 1
ATOM 3959 N N . PHE B 1 210 ? -29.079 -10.944 -11.668 1.00 15.20 210 PHE B N 1
ATOM 3960 C CA . PHE B 1 210 ? -28.718 -10.740 -13.058 1.00 15.82 210 PHE B CA 1
ATOM 3961 C C . PHE B 1 210 ? -27.590 -9.722 -13.189 1.00 15.19 210 PHE B C 1
ATOM 3962 O O . PHE B 1 210 ? -26.649 -9.930 -13.952 1.00 15.20 210 PHE B O 1
ATOM 3970 N N . ALA B 1 211 ? -27.678 -8.624 -12.441 1.00 15.61 211 ALA B N 1
ATOM 3971 C CA . ALA B 1 211 ? -26.633 -7.602 -12.482 1.00 15.65 211 ALA B CA 1
ATOM 3972 C C . ALA B 1 211 ? -25.287 -8.167 -12.021 1.00 15.72 211 ALA B C 1
ATOM 3973 O O . ALA B 1 211 ? -24.244 -7.841 -12.589 1.00 15.45 211 ALA B O 1
ATOM 3975 N N . LEU B 1 212 ? -25.306 -9.007 -10.989 1.00 15.46 212 LEU B N 1
ATOM 3976 C CA . LEU B 1 212 ? -24.066 -9.598 -10.480 1.00 15.17 212 LEU B CA 1
ATOM 3977 C C . LEU B 1 212 ? -23.488 -10.482 -11.578 1.00 14.35 212 LEU B C 1
ATOM 3978 O O . LEU B 1 212 ? -22.284 -10.486 -11.818 1.00 14.34 212 LEU B O 1
ATOM 3983 N N . TYR B 1 213 ? -24.360 -11.237 -12.240 1.00 14.06 213 TYR B N 1
ATOM 3984 C CA . TYR B 1 213 ? -23.935 -12.105 -13.331 1.00 14.08 213 TYR B CA 1
ATOM 3985 C C . TYR B 1 213 ? -23.274 -11.260 -14.425 1.00 14.14 213 TYR B C 1
ATOM 3986 O O . TYR B 1 213 ? -22.216 -11.611 -14.946 1.00 14.62 213 TYR B O 1
ATOM 3995 N N . LYS B 1 214 ? -23.898 -10.141 -14.777 1.00 14.24 214 LYS B N 1
ATOM 3996 C CA . LYS B 1 214 ? -23.330 -9.283 -15.807 1.00 14.70 214 LYS B CA 1
ATOM 3997 C C . LYS B 1 214 ? -21.989 -8.702 -15.371 1.00 14.31 214 LYS B C 1
ATOM 3998 O O . LYS B 1 214 ? -21.058 -8.603 -16.173 1.00 15.16 214 LYS B O 1
ATOM 4004 N N . ALA B 1 215 ? -21.888 -8.339 -14.096 1.00 13.61 215 ALA B N 1
ATOM 4005 C CA . ALA B 1 215 ? -20.675 -7.729 -13.565 1.00 14.79 215 ALA B CA 1
ATOM 4006 C C . ALA B 1 215 ? -19.481 -8.656 -13.375 1.00 14.09 215 ALA B C 1
ATOM 4007 O O . ALA B 1 215 ? -18.341 -8.216 -13.516 1.00 15.32 215 ALA B O 1
ATOM 4009 N N . ILE B 1 216 ? -19.716 -9.926 -13.056 1.00 14.82 216 ILE B N 1
ATOM 4010 C CA . ILE B 1 216 ? -18.582 -10.819 -12.844 1.00 15.37 216 ILE B CA 1
ATOM 4011 C C . ILE B 1 216 ? -18.496 -12.055 -13.720 1.00 16.70 216 ILE B C 1
ATOM 4012 O O . ILE B 1 216 ? -17.479 -12.748 -13.696 1.00 17.00 216 ILE B O 1
ATOM 4017 N N . GLU B 1 217 ? -19.538 -12.350 -14.490 1.00 16.64 217 GLU B N 1
ATOM 4018 C CA . GLU B 1 217 ? -19.463 -13.507 -15.372 1.00 17.14 217 GLU B CA 1
ATOM 4019 C C . GLU B 1 217 ? -19.265 -13.044 -16.811 1.00 16.93 217 GLU B C 1
ATOM 4020 O O . GLU B 1 217 ? -18.602 -13.717 -17.601 1.00 16.63 217 GLU B O 1
ATOM 4026 N N . GLU B 1 218 ? -19.849 -11.903 -17.164 1.00 17.13 218 GLU B N 1
ATOM 4027 C CA . GLU B 1 218 ? -19.635 -11.365 -18.497 1.00 15.95 218 GLU B CA 1
ATOM 4028 C C . GLU B 1 218 ? -18.439 -10.416 -18.369 1.00 15.83 218 GLU B C 1
ATOM 4029 O O . GLU B 1 218 ? -17.951 -10.195 -17.262 1.00 16.87 218 GLU B O 1
ATOM 4035 N N . GLY B 1 219 ? -17.963 -9.871 -19.485 1.00 17.63 219 GLY B N 1
ATOM 4036 C CA . GLY B 1 219 ? -16.783 -9.019 -19.438 1.00 16.79 219 GLY B CA 1
ATOM 4037 C C . GLY B 1 219 ? -16.904 -7.546 -19.095 1.00 16.70 219 GLY B C 1
ATOM 4038 O O . GLY B 1 219 ? -17.982 -7.038 -18.803 1.00 17.24 219 GLY B O 1
ATOM 4039 N N . VAL B 1 220 ? -15.767 -6.860 -19.124 1.00 14.43 220 VAL B N 1
ATOM 4040 C CA . VAL B 1 220 ? -15.712 -5.431 -18.831 1.00 13.71 220 VAL B CA 1
ATOM 4041 C C . VAL B 1 220 ? -16.606 -4.727 -19.850 1.00 12.99 220 VAL B C 1
ATOM 4042 O O . VAL B 1 220 ? -16.371 -4.807 -21.055 1.00 13.45 220 VAL B O 1
ATOM 4046 N N . ASN B 1 221 ? -17.627 -4.033 -19.355 1.00 13.16 221 ASN B N 1
ATOM 4047 C CA . ASN B 1 221 ? -18.603 -3.380 -20.224 1.00 13.07 221 ASN B CA 1
ATOM 4048 C C . ASN B 1 221 ? -19.135 -2.129 -19.525 1.00 14.03 221 ASN B C 1
ATOM 4049 O O . ASN B 1 221 ? -19.569 -2.209 -18.374 1.00 13.27 221 ASN B O 1
ATOM 4054 N N . HIS B 1 222 ? -19.114 -0.981 -20.205 1.00 13.86 222 HIS B N 1
ATOM 4055 C CA . HIS B 1 222 ? -19.601 0.249 -19.580 1.00 13.48 222 HIS B CA 1
ATOM 4056 C C . HIS B 1 222 ? -21.117 0.281 -19.372 1.00 13.92 222 HIS B C 1
ATOM 4057 O O . HIS B 1 222 ? -21.652 1.232 -18.795 1.00 13.51 222 HIS B O 1
ATOM 4064 N N . MET B 1 223 ? -21.813 -0.752 -19.834 1.00 13.21 223 MET B N 1
ATOM 4065 C CA . MET B 1 223 ? -23.259 -0.819 -19.634 1.00 14.99 223 MET B CA 1
ATOM 4066 C C . MET B 1 223 ? -23.563 -1.422 -18.259 1.00 14.72 223 MET B C 1
ATOM 4067 O O . MET B 1 223 ? -24.675 -1.304 -17.752 1.00 14.74 223 MET B O 1
ATOM 4072 N N . TRP B 1 224 ? -22.565 -2.069 -17.665 1.00 13.64 224 TRP B N 1
ATOM 4073 C CA . TRP B 1 224 ? -22.702 -2.680 -16.341 1.00 15.38 224 TRP B CA 1
ATOM 4074 C C . TRP B 1 224 ? -21.428 -2.260 -15.625 1.00 14.80 224 TRP B C 1
ATOM 4075 O O . TRP B 1 224 ? -20.480 -3.033 -15.508 1.00 14.75 224 TRP B O 1
ATOM 4086 N N . THR B 1 225 ? -21.428 -1.030 -15.119 1.00 14.28 225 THR B N 1
ATOM 4087 C CA . THR B 1 225 ? -20.228 -0.465 -14.526 1.00 13.73 225 THR B CA 1
ATOM 4088 C C . THR B 1 225 ? -19.499 -1.198 -13.404 1.00 12.66 225 THR B C 1
ATOM 4089 O O . THR B 1 225 ? -18.299 -1.007 -13.239 1.00 14.32 225 THR B O 1
ATOM 4093 N N . VAL B 1 226 ? -20.178 -2.052 -12.647 1.00 12.72 226 VAL B N 1
ATOM 4094 C CA . VAL B 1 226 ? -19.454 -2.780 -11.609 1.00 12.12 226 VAL B CA 1
ATOM 4095 C C . VAL B 1 226 ? -18.484 -3.765 -12.283 1.00 13.92 226 VAL B C 1
ATOM 4096 O O . VAL B 1 226 ? -17.549 -4.268 -11.651 1.00 14.38 226 VAL B O 1
ATOM 4100 N N . SER B 1 227 ? -18.688 -4.026 -13.574 1.00 13.00 227 SER B N 1
ATOM 4101 C CA . SER B 1 227 ? -17.793 -4.936 -14.298 1.00 13.42 227 SER B CA 1
ATOM 4102 C C . SER B 1 227 ? -16.389 -4.338 -14.381 1.00 13.71 227 SER B C 1
ATOM 4103 O O . SER B 1 227 ? -15.421 -5.041 -14.659 1.00 14.07 227 SER B O 1
ATOM 4106 N N . ALA B 1 228 ? -16.274 -3.038 -14.133 1.00 13.61 228 ALA B N 1
ATOM 4107 C CA . ALA B 1 228 ? -14.971 -2.382 -14.193 1.00 13.82 228 ALA B CA 1
ATOM 4108 C C . ALA B 1 228 ? -13.992 -2.958 -13.174 1.00 13.42 228 ALA B C 1
ATOM 4109 O O . ALA B 1 228 ? -12.780 -2.951 -13.391 1.00 13.77 228 ALA B O 1
ATOM 4111 N N . PHE B 1 229 ? -14.510 -3.479 -12.068 1.00 13.11 229 PHE B N 1
ATOM 4112 C CA . PHE B 1 229 ? -13.625 -3.986 -11.037 1.00 13.89 229 PHE B CA 1
ATOM 4113 C C . PHE B 1 229 ? -12.917 -5.282 -11.376 1.00 13.44 229 PHE B C 1
ATOM 4114 O O . PHE B 1 229 ? -12.129 -5.799 -10.583 1.00 13.63 229 PHE B O 1
ATOM 4122 N N . GLN B 1 230 ? -13.181 -5.799 -12.568 1.00 12.62 230 GLN B N 1
ATOM 4123 C CA . GLN B 1 230 ? -12.485 -6.997 -13.010 1.00 12.98 230 GLN B CA 1
ATOM 4124 C C . GLN B 1 230 ? -11.037 -6.590 -13.229 1.00 13.74 230 GLN B C 1
ATOM 4125 O O . GLN B 1 230 ? -10.143 -7.438 -13.304 1.00 14.23 230 GLN B O 1
ATOM 4131 N N . GLN B 1 231 ? -10.812 -5.282 -13.343 1.00 14.06 231 GLN B N 1
ATOM 4132 C CA . GLN B 1 231 ? -9.470 -4.760 -13.542 1.00 13.18 231 GLN B CA 1
ATOM 4133 C C . GLN B 1 231 ? -8.963 -3.970 -12.328 1.00 13.12 231 GLN B C 1
ATOM 4134 O O . GLN B 1 231 ? -8.113 -3.083 -12.454 1.00 13.87 231 GLN B O 1
ATOM 4140 N N . HIS B 1 232 ? -9.503 -4.298 -11.156 1.00 12.63 232 HIS B N 1
ATOM 4141 C CA . HIS B 1 232 ? -9.076 -3.680 -9.902 1.00 13.80 232 HIS B CA 1
ATOM 4142 C C . HIS B 1 232 ? -8.284 -4.782 -9.206 1.00 14.71 232 HIS B C 1
ATOM 4143 O O . HIS B 1 232 ? -8.685 -5.942 -9.224 1.00 14.27 232 HIS B O 1
ATOM 4150 N N . PRO B 1 233 ? -7.160 -4.434 -8.570 1.00 15.25 233 PRO B N 1
ATOM 4151 C CA . PRO B 1 233 ? -6.329 -5.434 -7.891 1.00 15.20 233 PRO B CA 1
ATOM 4152 C C . PRO B 1 233 ? -6.873 -6.087 -6.631 1.00 16.93 233 PRO B C 1
ATOM 4153 O O . PRO B 1 233 ? -6.442 -7.182 -6.260 1.00 17.15 233 PRO B O 1
ATOM 4157 N N . ARG B 1 234 ? -7.830 -5.440 -5.979 1.00 15.79 234 ARG B N 1
ATOM 4158 C CA . ARG B 1 234 ? -8.321 -5.979 -4.726 1.00 16.55 234 ARG B CA 1
ATOM 4159 C C . ARG B 1 234 ? -9.780 -5.658 -4.452 1.00 16.39 234 ARG B C 1
ATOM 4160 O O . ARG B 1 234 ? -10.095 -4.720 -3.723 1.00 16.94 234 ARG B O 1
ATOM 4168 N N . THR B 1 235 ? -10.673 -6.441 -5.042 1.00 17.01 235 THR B N 1
ATOM 4169 C CA . THR B 1 235 ? -12.092 -6.223 -4.826 1.00 17.33 235 THR B CA 1
ATOM 4170 C C . THR B 1 235 ? -12.704 -7.463 -4.191 1.00 18.94 235 THR B C 1
ATOM 4171 O O . THR B 1 235 ? -12.333 -8.599 -4.508 1.00 18.95 235 THR B O 1
ATOM 4175 N N . VAL B 1 236 ? -13.630 -7.228 -3.273 1.00 16.64 236 VAL B N 1
ATOM 4176 C CA . VAL B 1 236 ? -14.314 -8.299 -2.570 1.00 17.91 236 VAL B CA 1
ATOM 4177 C C . VAL B 1 236 ? -15.808 -8.117 -2.772 1.00 17.90 236 VAL B C 1
ATOM 4178 O O . VAL B 1 236 ? -16.337 -7.032 -2.543 1.00 18.49 236 VAL B O 1
ATOM 4182 N N . PHE B 1 237 ? -16.470 -9.176 -3.228 1.00 16.08 237 PHE B N 1
ATOM 4183 C CA . PHE B 1 237 ? -17.914 -9.177 -3.443 1.00 16.52 237 PHE B CA 1
ATOM 4184 C C . PHE B 1 237 ? -18.520 -10.005 -2.314 1.00 17.05 237 PHE B C 1
ATOM 4185 O O . PHE B 1 237 ? -18.193 -11.181 -2.169 1.00 18.74 237 PHE B O 1
ATOM 4193 N N . VAL B 1 238 ? -19.386 -9.392 -1.513 1.00 16.50 238 VAL B N 1
ATOM 4194 C CA . VAL B 1 238 ? -20.032 -10.095 -0.403 1.00 16.50 238 VAL B CA 1
ATOM 4195 C C . VAL B 1 238 ? -21.515 -10.183 -0.738 1.00 18.03 238 VAL B C 1
ATOM 4196 O O . VAL B 1 238 ? -22.189 -9.159 -0.859 1.00 17.87 238 VAL B O 1
ATOM 4200 N N A CYS B 1 239 ? -22.026 -11.401 -0.867 0.60 17.83 239 CYS B N 1
ATOM 4201 N N B CYS B 1 239 ? -22.019 -11.402 -0.916 0.40 18.52 239 CYS B N 1
ATOM 4202 C CA A CYS B 1 239 ? -23.430 -11.585 -1.211 0.60 18.27 239 CYS B CA 1
ATOM 4203 C CA B CYS B 1 239 ? -23.428 -11.595 -1.257 0.40 19.51 239 CYS B CA 1
ATOM 4204 C C A CYS B 1 239 ? -24.084 -12.715 -0.434 0.60 18.43 239 CYS B C 1
ATOM 4205 C C B CYS B 1 239 ? -24.074 -12.740 -0.486 0.40 19.37 239 CYS B C 1
ATOM 4206 O O A CYS B 1 239 ? -23.426 -13.436 0.315 0.60 17.90 239 CYS B O 1
ATOM 4207 O O B CYS B 1 239 ? -23.396 -13.498 0.209 0.40 19.25 239 CYS B O 1
ATOM 4212 N N . ASP B 1 240 ? -25.393 -12.856 -0.615 1.00 19.58 240 ASP B N 1
ATOM 4213 C CA . ASP B 1 240 ? -26.132 -13.922 0.034 1.00 19.68 240 ASP B CA 1
ATOM 4214 C C . ASP B 1 240 ? -26.483 -14.883 -1.101 1.00 19.69 240 ASP B C 1
ATOM 4215 O O . ASP B 1 240 ? -26.243 -14.574 -2.272 1.00 18.69 240 ASP B O 1
ATOM 4220 N N . GLU B 1 241 ? -27.023 -16.048 -0.764 1.00 19.18 241 GLU B N 1
ATOM 4221 C CA . GLU B 1 241 ? -27.368 -17.053 -1.767 1.00 20.59 241 GLU B CA 1
ATOM 4222 C C . GLU B 1 241 ? -28.206 -16.538 -2.928 1.00 18.88 241 GLU B C 1
ATOM 4223 O O . GLU B 1 241 ? -27.896 -16.804 -4.089 1.00 19.73 241 GLU B O 1
ATOM 4229 N N . ASP B 1 242 ? -29.272 -15.810 -2.615 1.00 18.81 242 ASP B N 1
ATOM 4230 C CA . ASP B 1 242 ? -30.172 -15.296 -3.636 1.00 19.01 242 ASP B CA 1
ATOM 4231 C C . ASP B 1 242 ? -29.504 -14.445 -4.710 1.00 18.12 242 ASP B C 1
ATOM 4232 O O . ASP B 1 242 ? -29.926 -14.453 -5.867 1.00 17.67 242 ASP B O 1
ATOM 4237 N N . ALA B 1 243 ? -28.459 -13.718 -4.336 1.00 16.00 243 ALA B N 1
ATOM 4238 C CA . ALA B 1 243 ? -27.762 -12.870 -5.299 1.00 16.49 243 ALA B CA 1
ATOM 4239 C C . ALA B 1 243 ? -26.921 -13.680 -6.285 1.00 16.82 243 ALA B C 1
ATOM 4240 O O . ALA B 1 243 ? -26.493 -13.153 -7.311 1.00 16.31 243 ALA B O 1
ATOM 4242 N N . THR B 1 244 ? -26.690 -14.958 -5.978 1.00 17.03 244 THR B N 1
ATOM 4243 C CA . THR B 1 244 ? -25.879 -15.821 -6.845 1.00 16.70 244 THR B CA 1
ATOM 4244 C C . THR B 1 244 ? -26.663 -16.650 -7.859 1.00 16.31 244 THR B C 1
ATOM 4245 O O . THR B 1 244 ? -26.066 -17.391 -8.638 1.00 16.53 244 THR B O 1
ATOM 4249 N N . LEU B 1 245 ? -27.987 -16.525 -7.858 1.00 16.51 245 LEU B N 1
ATOM 4250 C CA . LEU B 1 245 ? -28.841 -17.320 -8.743 1.00 17.28 245 LEU B CA 1
ATOM 4251 C C . LEU B 1 245 ? -28.530 -17.357 -10.240 1.00 16.67 245 LEU B C 1
ATOM 4252 O O . LEU B 1 245 ? -28.806 -18.358 -10.902 1.00 17.12 245 LEU B O 1
ATOM 4257 N N . GLU B 1 246 ? -27.957 -16.288 -10.781 1.00 15.94 246 GLU B N 1
ATOM 4258 C CA . GLU B 1 246 ? -27.653 -16.246 -12.207 1.00 16.04 246 GLU B CA 1
ATOM 4259 C C . GLU B 1 246 ? -26.226 -16.657 -12.574 1.00 15.37 246 GLU B C 1
ATOM 4260 O O . GLU B 1 246 ? -25.876 -16.697 -13.757 1.00 16.15 246 GLU B O 1
ATOM 4266 N N . LEU B 1 247 ? -25.408 -16.964 -11.570 1.00 15.54 247 LEU B N 1
ATOM 4267 C CA . LEU B 1 247 ? -24.020 -17.359 -11.802 1.00 15.61 247 LEU B CA 1
ATOM 4268 C C . LEU B 1 247 ? -23.927 -18.835 -12.169 1.00 16.19 247 LEU B C 1
ATOM 4269 O O . LEU B 1 247 ? -24.855 -19.601 -11.911 1.00 17.22 247 LEU B O 1
ATOM 4274 N N . LYS B 1 248 ? -22.811 -19.230 -12.780 1.00 16.14 248 LYS B N 1
ATOM 4275 C CA . LYS B 1 248 ? -22.616 -20.629 -13.137 1.00 18.10 248 LYS B CA 1
ATOM 4276 C C . LYS B 1 248 ? -22.299 -21.436 -11.887 1.00 16.37 248 LYS B C 1
ATOM 4277 O O . LYS B 1 248 ? -21.639 -20.948 -10.965 1.00 16.07 248 LYS B O 1
ATOM 4283 N N . VAL B 1 249 ? -22.765 -22.677 -11.858 1.00 16.18 249 VAL B N 1
ATOM 4284 C CA . VAL B 1 249 ? -22.516 -23.547 -10.719 1.00 16.50 249 VAL B CA 1
ATOM 4285 C C . VAL B 1 249 ? -21.021 -23.654 -10.420 1.00 14.87 249 VAL B C 1
ATOM 4286 O O . VAL B 1 249 ? -20.610 -23.608 -9.262 1.00 16.10 249 VAL B O 1
ATOM 4290 N N . LYS B 1 250 ? -20.213 -23.779 -11.467 1.00 17.31 250 LYS B N 1
ATOM 4291 C CA . LYS B 1 250 ? -18.767 -23.911 -11.305 1.00 16.83 250 LYS B CA 1
ATOM 4292 C C . LYS B 1 250 ? -18.171 -22.757 -10.505 1.00 15.50 250 LYS B C 1
ATOM 4293 O O . LYS B 1 250 ? -17.297 -22.955 -9.655 1.00 15.95 250 LYS B O 1
ATOM 4299 N N . THR B 1 251 ? -18.649 -21.550 -10.777 1.00 15.19 251 THR B N 1
ATOM 4300 C CA . THR B 1 251 ? -18.157 -20.363 -10.081 1.00 15.01 251 THR B CA 1
ATOM 4301 C C . THR B 1 251 ? -18.488 -20.373 -8.594 1.00 15.58 251 THR B C 1
ATOM 4302 O O . THR B 1 251 ? -17.625 -20.116 -7.748 1.00 14.30 251 THR B O 1
ATOM 4306 N N . VAL B 1 252 ? -19.741 -20.668 -8.276 1.00 14.55 252 VAL B N 1
ATOM 4307 C CA . VAL B 1 252 ? -20.169 -20.694 -6.891 1.00 14.98 252 VAL B CA 1
ATOM 4308 C C . VAL B 1 252 ? -19.469 -21.815 -6.129 1.00 15.88 252 VAL B C 1
ATOM 4309 O O . VAL B 1 252 ? -19.099 -21.642 -4.970 1.00 15.89 252 VAL B O 1
ATOM 4313 N N . LYS B 1 253 ? -19.271 -22.958 -6.777 1.00 15.47 253 LYS B N 1
ATOM 4314 C CA . LYS B 1 253 ? -18.585 -24.060 -6.110 1.00 15.55 253 LYS B CA 1
ATOM 4315 C C . LYS B 1 253 ? -17.143 -23.682 -5.792 1.00 15.65 253 LYS B C 1
ATOM 4316 O O . LYS B 1 253 ? -16.629 -24.003 -4.721 1.00 15.89 253 LYS B O 1
ATOM 4322 N N . TYR B 1 254 ? -16.493 -22.991 -6.719 1.00 14.85 254 TYR B N 1
ATOM 4323 C CA . TYR B 1 254 ? -15.114 -22.569 -6.511 1.00 15.43 254 TYR B CA 1
ATOM 4324 C C . TYR B 1 254 ? -15.006 -21.642 -5.298 1.00 15.48 254 TYR B C 1
ATOM 4325 O O . TYR B 1 254 ? -14.174 -21.844 -4.411 1.00 15.19 254 TYR B O 1
ATOM 4334 N N . PHE B 1 255 ? -15.861 -20.630 -5.243 1.00 13.87 255 PHE B N 1
ATOM 4335 C CA . PHE B 1 255 ? -15.792 -19.694 -4.133 1.00 14.21 255 PHE B CA 1
ATOM 4336 C C . PHE B 1 255 ? -16.345 -20.210 -2.818 1.00 15.09 255 PHE B C 1
ATOM 4337 O O . PHE B 1 255 ? -15.926 -19.767 -1.752 1.00 16.71 255 PHE B O 1
ATOM 4345 N N . LYS B 1 256 ? -17.272 -21.156 -2.873 1.00 16.05 256 LYS B N 1
ATOM 4346 C CA . LYS B 1 256 ? -17.770 -21.712 -1.628 1.00 17.92 256 LYS B CA 1
ATOM 4347 C C . LYS B 1 256 ? -16.636 -22.550 -1.053 1.00 17.81 256 LYS B C 1
ATOM 4348 O O . LYS B 1 256 ? -16.477 -22.653 0.160 1.00 18.89 256 LYS B O 1
ATOM 4354 N N . GLY B 1 257 ? -15.832 -23.131 -1.937 1.00 18.40 257 GLY B N 1
ATOM 4355 C CA . GLY B 1 257 ? -14.709 -23.929 -1.488 1.00 18.91 257 GLY B CA 1
ATOM 4356 C C . GLY B 1 257 ? -13.665 -23.048 -0.826 1.00 21.35 257 GLY B C 1
ATOM 4357 O O . GLY B 1 257 ? -12.907 -23.505 0.028 1.00 22.78 257 GLY B O 1
ATOM 4358 N N . LEU B 1 258 ? -13.634 -21.776 -1.216 1.00 17.63 258 LEU B N 1
ATOM 4359 C CA . LEU B 1 258 ? -12.683 -20.819 -0.666 1.00 19.16 258 LEU B CA 1
ATOM 4360 C C . LEU B 1 258 ? -13.175 -20.113 0.595 1.00 19.48 258 LEU B C 1
ATOM 4361 O O . LEU B 1 258 ? -12.453 -19.293 1.166 1.00 19.87 258 LEU B O 1
ATOM 4366 N N . MET B 1 259 ? -14.390 -20.418 1.039 1.00 19.23 259 MET B N 1
ATOM 4367 C CA . MET B 1 259 ? -14.900 -19.757 2.234 1.00 20.59 259 MET B CA 1
ATOM 4368 C C . MET B 1 259 ? -14.087 -20.087 3.484 1.00 21.98 259 MET B C 1
ATOM 4369 O O . MET B 1 259 ? -13.993 -19.269 4.394 1.00 21.93 259 MET B O 1
ATOM 4374 N N . LEU B 1 260 ? -13.489 -21.274 3.525 1.00 23.32 260 LEU B N 1
ATOM 4375 C CA . LEU B 1 260 ? -12.677 -21.658 4.677 1.00 25.86 260 LEU B CA 1
ATOM 4376 C C . LEU B 1 260 ? -11.517 -20.675 4.771 1.00 24.58 260 LEU B C 1
ATOM 4377 O O . LEU B 1 260 ? -11.193 -20.173 5.848 1.00 25.78 260 LEU B O 1
ATOM 4382 N N . VAL B 1 261 ? -10.906 -20.392 3.626 1.00 22.87 261 VAL B N 1
ATOM 4383 C CA . VAL B 1 261 ? -9.792 -19.459 3.552 1.00 21.80 261 VAL B CA 1
ATOM 4384 C C . VAL B 1 261 ? -10.253 -18.031 3.823 1.00 20.43 261 VAL B C 1
ATOM 4385 O O . VAL B 1 261 ? -9.654 -17.315 4.622 1.00 21.08 261 VAL B O 1
ATOM 4389 N N . HIS B 1 262 ? -11.328 -17.621 3.162 1.00 17.72 262 HIS B N 1
ATOM 4390 C CA . HIS B 1 262 ? -11.823 -16.261 3.314 1.00 17.88 262 HIS B CA 1
ATOM 4391 C C . HIS B 1 262 ? -12.451 -15.925 4.660 1.00 19.07 262 HIS B C 1
ATOM 4392 O O . HIS B 1 262 ? -12.450 -14.764 5.068 1.00 18.72 262 HIS B O 1
ATOM 4399 N N . ASN B 1 263 ? -12.979 -16.922 5.362 1.00 18.90 263 ASN B N 1
ATOM 4400 C CA . ASN B 1 263 ? -13.570 -16.640 6.665 1.00 21.86 263 ASN B CA 1
ATOM 4401 C C . ASN B 1 263 ? -12.503 -16.233 7.677 1.00 23.02 263 ASN B C 1
ATOM 4402 O O . ASN B 1 263 ? -12.809 -15.657 8.725 1.00 22.99 263 ASN B O 1
ATOM 4407 N N . LYS B 1 264 ? -11.244 -16.517 7.360 1.00 22.29 264 LYS B N 1
ATOM 4408 C CA . LYS B 1 264 ? -10.163 -16.145 8.256 1.00 23.39 264 LYS B CA 1
ATOM 4409 C C . LYS B 1 264 ? -9.978 -14.633 8.243 1.00 23.21 264 LYS B C 1
ATOM 4410 O O . LYS B 1 264 ? -9.234 -14.079 9.052 1.00 23.72 264 LYS B O 1
ATOM 4416 N N . LEU B 1 265 ? -10.668 -13.970 7.320 1.00 22.51 265 LEU B N 1
ATOM 4417 C CA . LEU B 1 265 ? -10.602 -12.520 7.219 1.00 21.74 265 LEU B CA 1
ATOM 4418 C C . LEU B 1 265 ? -11.478 -11.889 8.298 1.00 22.07 265 LEU B C 1
ATOM 4419 O O . LEU B 1 265 ? -11.326 -10.710 8.622 1.00 22.25 265 LEU B O 1
ATOM 4424 N N . VAL B 1 266 ? -12.397 -12.678 8.849 1.00 22.03 266 VAL B N 1
ATOM 4425 C CA . VAL B 1 266 ? -13.297 -12.186 9.886 1.00 23.47 266 VAL B CA 1
ATOM 4426 C C . VAL B 1 266 ? -13.258 -13.035 11.150 1.00 24.96 266 VAL B C 1
ATOM 4427 O O . VAL B 1 266 ? -13.941 -12.733 12.123 1.00 24.90 266 VAL B O 1
ATOM 4431 N N . ASP B 1 267 ? -12.463 -14.097 11.124 1.00 27.25 267 ASP B N 1
ATOM 4432 C CA . ASP B 1 267 ? -12.325 -14.985 12.276 1.00 29.32 267 ASP B CA 1
ATOM 4433 C C . ASP B 1 267 ? -10.861 -15.387 12.364 1.00 28.95 267 ASP B C 1
ATOM 4434 O O . ASP B 1 267 ? -10.334 -16.034 11.461 1.00 29.04 267 ASP B O 1
ATOM 4439 N N . PRO B 1 268 ? -10.182 -15.023 13.462 1.00 29.16 268 PRO B N 1
ATOM 4440 C CA . PRO B 1 268 ? -10.673 -14.276 14.624 1.00 28.59 268 PRO B CA 1
ATOM 4441 C C . PRO B 1 268 ? -11.202 -12.874 14.340 1.00 28.32 268 PRO B C 1
ATOM 4442 O O . PRO B 1 268 ? -10.813 -12.229 13.368 1.00 27.65 268 PRO B O 1
ATOM 4446 N N . LEU B 1 269 ? -12.101 -12.418 15.205 1.00 27.34 269 LEU B N 1
ATOM 4447 C CA . LEU B 1 269 ? -12.679 -11.088 15.104 1.00 26.74 269 LEU B CA 1
ATOM 4448 C C . LEU B 1 269 ? -11.953 -10.260 16.159 1.00 26.55 269 LEU B C 1
ATOM 4449 O O . LEU B 1 269 ? -12.012 -10.577 17.346 1.00 25.78 269 LEU B O 1
ATOM 4454 N N . TYR B 1 270 ? -11.254 -9.212 15.734 1.00 26.33 270 TYR B N 1
ATOM 4455 C CA . TYR B 1 270 ? -10.508 -8.393 16.679 1.00 26.94 270 TYR B CA 1
ATOM 4456 C C . TYR B 1 270 ? -11.345 -7.343 17.394 1.00 26.29 270 TYR B C 1
ATOM 4457 O O . TYR B 1 270 ? -12.471 -7.048 16.996 1.00 25.11 270 TYR B O 1
ATOM 4466 N N . SER B 1 271 ? -10.780 -6.792 18.463 1.00 26.68 271 SER B N 1
ATOM 4467 C CA . SER B 1 271 ? -11.453 -5.780 19.266 1.00 26.95 271 SER B CA 1
ATOM 4468 C C . SER B 1 271 ? -10.440 -4.788 19.820 1.00 26.97 271 SER B C 1
ATOM 4469 O O . SER B 1 271 ? -9.268 -5.120 20.007 1.00 26.45 271 SER B O 1
ATOM 4472 N N . ILE B 1 272 ? -10.897 -3.569 20.083 1.00 27.47 272 ILE B N 1
ATOM 4473 C CA . ILE B 1 272 ? -10.026 -2.540 20.634 1.00 28.95 272 ILE B CA 1
ATOM 4474 C C . ILE B 1 272 ? -9.930 -2.719 22.148 1.00 31.13 272 ILE B C 1
ATOM 4475 O O . ILE B 1 272 ? -9.212 -1.980 22.819 1.00 32.59 272 ILE B O 1
ATOM 4480 N N . LYS B 1 273 ? -10.650 -3.710 22.670 1.00 33.89 273 LYS B N 1
ATOM 4481 C CA . LYS B 1 273 ? -10.683 -3.992 24.107 1.00 37.54 273 LYS B CA 1
ATOM 4482 C C . LYS B 1 273 ? -9.433 -4.620 24.704 1.00 40.46 273 LYS B C 1
ATOM 4483 O O . LYS B 1 273 ? -8.625 -5.226 24.002 1.00 40.53 273 LYS B O 1
ATOM 4489 N N . GLU B 1 274 ? -9.320 -4.471 26.024 1.00 44.21 274 GLU B N 1
ATOM 4490 C CA . GLU B 1 274 ? -8.227 -4.995 26.844 1.00 47.86 274 GLU B CA 1
ATOM 4491 C C . GLU B 1 274 ? -8.194 -4.283 28.194 1.00 49.11 274 GLU B C 1
ATOM 4492 O O . GLU B 1 274 ? -8.937 -3.291 28.351 1.00 50.02 274 GLU B O 1
ATOM 4498 N N . MET C 1 1 ? -3.103 -8.112 -31.818 1.00 17.83 1 MET C N 1
ATOM 4499 C CA . MET C 1 1 ? -2.310 -9.359 -31.587 1.00 19.00 1 MET C CA 1
ATOM 4500 C C . MET C 1 1 ? -1.843 -9.929 -32.920 1.00 18.66 1 MET C C 1
ATOM 4501 O O . MET C 1 1 ? -2.324 -9.528 -33.984 1.00 18.04 1 MET C O 1
ATOM 4506 N N . LYS C 1 2 ? -0.892 -10.857 -32.848 1.00 16.99 2 LYS C N 1
ATOM 4507 C CA . LYS C 1 2 ? -0.417 -11.583 -34.020 1.00 17.84 2 LYS C CA 1
ATOM 4508 C C . LYS C 1 2 ? -0.820 -13.021 -33.708 1.00 17.82 2 LYS C C 1
ATOM 4509 O O . LYS C 1 2 ? -0.497 -13.532 -32.635 1.00 17.80 2 LYS C O 1
ATOM 4515 N N . LEU C 1 3 ? -1.541 -13.664 -34.617 1.00 16.22 3 LEU C N 1
ATOM 4516 C CA . LEU C 1 3 ? -1.936 -15.051 -34.416 1.00 15.81 3 LEU C CA 1
ATOM 4517 C C . LEU C 1 3 ? -1.222 -15.864 -35.491 1.00 14.25 3 LEU C C 1
ATOM 4518 O O . LEU C 1 3 ? -1.510 -15.722 -36.674 1.00 15.71 3 LEU C O 1
ATOM 4523 N N . ILE C 1 4 ? -0.276 -16.692 -35.060 1.00 14.13 4 ILE C N 1
ATOM 4524 C CA . ILE C 1 4 ? 0.517 -17.533 -35.957 1.00 14.69 4 ILE C CA 1
ATOM 4525 C C . ILE C 1 4 ? -0.132 -18.906 -35.961 1.00 15.03 4 ILE C C 1
ATOM 4526 O O . ILE C 1 4 ? -0.340 -19.488 -34.900 1.00 16.23 4 ILE C O 1
ATOM 4531 N N . ILE C 1 5 ? -0.444 -19.424 -37.143 1.00 15.15 5 ILE C N 1
ATOM 4532 C CA . ILE C 1 5 ? -1.100 -20.720 -37.235 1.00 15.77 5 ILE C CA 1
ATOM 4533 C C . ILE C 1 5 ? -0.262 -21.732 -37.999 1.00 16.73 5 ILE C C 1
ATOM 4534 O O . ILE C 1 5 ? 0.064 -21.524 -39.170 1.00 17.04 5 ILE C O 1
ATOM 4539 N N . LEU C 1 6 ? 0.096 -22.814 -37.318 1.00 16.14 6 LEU C N 1
ATOM 4540 C CA . LEU C 1 6 ? 0.883 -23.880 -37.925 1.00 18.10 6 LEU C CA 1
ATOM 4541 C C . LEU C 1 6 ? 0.028 -25.135 -38.056 1.00 18.49 6 LEU C C 1
ATOM 4542 O O . LEU C 1 6 ? -1.010 -25.272 -37.414 1.00 19.61 6 LEU C O 1
ATOM 4547 N N . GLU C 1 7 ? 0.487 -26.047 -38.899 1.00 19.50 7 GLU C N 1
ATOM 4548 C CA . GLU C 1 7 ? -0.196 -27.298 -39.187 1.00 23.16 7 GLU C CA 1
ATOM 4549 C C . GLU C 1 7 ? -0.347 -28.245 -37.990 1.00 22.53 7 GLU C C 1
ATOM 4550 O O . GLU C 1 7 ? -1.462 -28.574 -37.578 1.00 23.91 7 GLU C O 1
ATOM 4556 N N . HIS C 1 8 ? 0.781 -28.659 -37.424 1.00 21.40 8 HIS C N 1
ATOM 4557 C CA . HIS C 1 8 ? 0.815 -29.613 -36.315 1.00 20.79 8 HIS C CA 1
ATOM 4558 C C . HIS C 1 8 ? 1.537 -29.067 -35.077 1.00 19.61 8 HIS C C 1
ATOM 4559 O O . HIS C 1 8 ? 2.213 -28.042 -35.141 1.00 17.85 8 HIS C O 1
ATOM 4566 N N . TYR C 1 9 ? 1.377 -29.758 -33.951 1.00 19.19 9 TYR C N 1
ATOM 4567 C CA . TYR C 1 9 ? 2.024 -29.369 -32.698 1.00 22.31 9 TYR C CA 1
ATOM 4568 C C . TYR C 1 9 ? 3.527 -29.173 -32.880 1.00 22.15 9 TYR C C 1
ATOM 4569 O O . TYR C 1 9 ? 4.104 -28.209 -32.379 1.00 23.32 9 TYR C O 1
ATOM 4578 N N . SER C 1 10 ? 4.155 -30.107 -33.588 1.00 22.09 10 SER C N 1
ATOM 4579 C CA . SER C 1 10 ? 5.589 -30.055 -33.837 1.00 22.02 10 SER C CA 1
ATOM 4580 C C . SER C 1 10 ? 5.996 -28.745 -34.493 1.00 20.29 10 SER C C 1
ATOM 4581 O O . SER C 1 10 ? 6.971 -28.114 -34.089 1.00 20.36 10 SER C O 1
ATOM 4584 N N . GLN C 1 11 ? 5.245 -28.340 -35.511 1.00 19.46 11 GLN C N 1
ATOM 4585 C CA . GLN C 1 11 ? 5.540 -27.109 -36.226 1.00 18.00 11 GLN C CA 1
ATOM 4586 C C . GLN C 1 11 ? 5.284 -25.862 -35.379 1.00 17.77 11 GLN C C 1
ATOM 4587 O O . GLN C 1 11 ? 6.015 -24.877 -35.482 1.00 17.71 11 GLN C O 1
ATOM 4593 N N . ALA C 1 12 ? 4.255 -25.908 -34.540 1.00 16.11 12 ALA C N 1
ATOM 4594 C CA . ALA C 1 12 ? 3.938 -24.774 -33.676 1.00 16.62 12 ALA C CA 1
ATOM 4595 C C . ALA C 1 12 ? 5.043 -24.651 -32.630 1.00 16.60 12 ALA C C 1
ATOM 4596 O O . ALA C 1 12 ? 5.525 -23.552 -32.351 1.00 16.31 12 ALA C O 1
ATOM 4598 N N . SER C 1 13 ? 5.444 -25.787 -32.065 1.00 17.23 13 SER C N 1
ATOM 4599 C CA . SER C 1 13 ? 6.510 -25.836 -31.062 1.00 18.50 13 SER C CA 1
ATOM 4600 C C . SER C 1 13 ? 7.786 -25.245 -31.637 1.00 18.28 13 SER C C 1
ATOM 4601 O O . SER C 1 13 ? 8.488 -24.464 -30.984 1.00 17.53 13 SER C O 1
ATOM 4604 N N . GLU C 1 14 ? 8.089 -25.646 -32.867 1.00 18.47 14 GLU C N 1
ATOM 4605 C CA . GLU C 1 14 ? 9.286 -25.193 -33.550 1.00 18.31 14 GLU C CA 1
ATOM 4606 C C . GLU C 1 14 ? 9.266 -23.699 -33.843 1.00 18.75 14 GLU C C 1
ATOM 4607 O O . GLU C 1 14 ? 10.272 -23.016 -33.654 1.00 17.92 14 GLU C O 1
ATOM 4613 N N . TRP C 1 15 ? 8.126 -23.188 -34.301 1.00 17.31 15 TRP C N 1
ATOM 4614 C CA . TRP C 1 15 ? 8.018 -21.764 -34.609 1.00 16.15 15 TRP C CA 1
ATOM 4615 C C . TRP C 1 15 ? 8.351 -20.971 -33.342 1.00 14.79 15 TRP C C 1
ATOM 4616 O O . TRP C 1 15 ? 9.136 -20.024 -33.377 1.00 15.88 15 TRP C O 1
ATOM 4627 N N . ALA C 1 16 ? 7.764 -21.375 -32.222 1.00 16.38 16 ALA C N 1
ATOM 4628 C CA . ALA C 1 16 ? 8.003 -20.695 -30.951 1.00 15.95 16 ALA C CA 1
ATOM 4629 C C . ALA C 1 16 ? 9.484 -20.736 -30.567 1.00 17.03 16 ALA C C 1
ATOM 4630 O O . ALA C 1 16 ? 10.042 -19.738 -30.108 1.00 15.03 16 ALA C O 1
ATOM 4632 N N . ALA C 1 17 ? 10.119 -21.892 -30.753 1.00 16.54 17 ALA C N 1
ATOM 4633 C CA . ALA C 1 17 ? 11.533 -22.030 -30.417 1.00 17.32 17 ALA C CA 1
ATOM 4634 C C . ALA C 1 17 ? 12.386 -21.143 -31.319 1.00 16.79 17 ALA C C 1
ATOM 4635 O O . ALA C 1 17 ? 13.322 -20.493 -30.854 1.00 16.19 17 ALA C O 1
ATOM 4637 N N . LYS C 1 18 ? 12.064 -21.119 -32.608 1.00 16.58 18 LYS C N 1
ATOM 4638 C CA . LYS C 1 18 ? 12.807 -20.291 -33.554 1.00 17.24 18 LYS C CA 1
ATOM 4639 C C . LYS C 1 18 ? 12.692 -18.824 -33.175 1.00 16.95 18 LYS C C 1
ATOM 4640 O O . LYS C 1 18 ? 13.664 -18.073 -33.241 1.00 15.43 18 LYS C O 1
ATOM 4646 N N . TYR C 1 19 ? 11.489 -18.413 -32.787 1.00 15.17 19 TYR C N 1
ATOM 4647 C CA . TYR C 1 19 ? 11.267 -17.024 -32.414 1.00 15.90 19 TYR C CA 1
ATOM 4648 C C . TYR C 1 19 ? 12.090 -16.644 -31.188 1.00 15.99 19 TYR C C 1
ATOM 4649 O O . TYR C 1 19 ? 12.740 -15.595 -31.166 1.00 16.20 19 TYR C O 1
ATOM 4658 N N . ILE C 1 20 ? 12.066 -17.499 -30.171 1.00 15.08 20 ILE C N 1
ATOM 4659 C CA . ILE C 1 20 ? 12.832 -17.258 -28.956 1.00 14.85 20 ILE C CA 1
ATOM 4660 C C . ILE C 1 20 ? 14.307 -17.186 -29.325 1.00 15.35 20 ILE C C 1
ATOM 4661 O O . ILE C 1 20 ? 15.032 -16.311 -28.857 1.00 15.11 20 ILE C O 1
ATOM 4666 N N . ARG C 1 21 ? 14.741 -18.101 -30.186 1.00 15.28 21 ARG C N 1
ATOM 4667 C CA . ARG C 1 21 ? 16.132 -18.130 -30.625 1.00 16.26 21 ARG C CA 1
ATOM 4668 C C . ARG C 1 21 ? 16.531 -16.818 -31.302 1.00 15.98 21 ARG C C 1
ATOM 4669 O O . ARG C 1 21 ? 17.560 -16.226 -30.959 1.00 17.70 21 ARG C O 1
ATOM 4677 N N . ASN C 1 22 ? 15.717 -16.353 -32.250 1.00 14.99 22 ASN C N 1
ATOM 4678 C CA . ASN C 1 22 ? 16.004 -15.103 -32.954 1.00 15.82 22 ASN C CA 1
ATOM 4679 C C . ASN C 1 22 ? 15.965 -13.902 -32.021 1.00 17.51 22 ASN C C 1
ATOM 4680 O O . ASN C 1 22 ? 16.805 -13.003 -32.117 1.00 17.00 22 ASN C O 1
ATOM 4685 N N . ARG C 1 23 ? 14.989 -13.885 -31.120 1.00 16.34 23 ARG C N 1
ATOM 4686 C CA . ARG C 1 23 ? 14.869 -12.774 -30.182 1.00 16.86 23 ARG C CA 1
ATOM 4687 C C . ARG C 1 23 ? 16.083 -12.672 -29.270 1.00 16.19 23 ARG C C 1
ATOM 4688 O O . ARG C 1 23 ? 16.592 -11.583 -29.036 1.00 18.49 23 ARG C O 1
ATOM 4696 N N . ILE C 1 24 ? 16.554 -13.801 -28.754 1.00 15.57 24 ILE C N 1
ATOM 4697 C CA . ILE C 1 24 ? 17.722 -13.771 -27.882 1.00 15.85 24 ILE C CA 1
ATOM 4698 C C . ILE C 1 24 ? 18.963 -13.334 -28.658 1.00 17.21 24 ILE C C 1
ATOM 4699 O O . ILE C 1 24 ? 19.693 -12.438 -28.232 1.00 17.20 24 ILE C O 1
ATOM 4704 N N . ILE C 1 25 ? 19.193 -13.954 -29.809 1.00 16.83 25 ILE C N 1
ATOM 4705 C CA . ILE C 1 25 ? 20.367 -13.628 -30.612 1.00 17.19 25 ILE C CA 1
ATOM 4706 C C . ILE C 1 25 ? 20.386 -12.180 -31.088 1.00 18.36 25 ILE C C 1
ATOM 4707 O O . ILE C 1 25 ? 21.419 -11.513 -31.025 1.00 19.07 25 ILE C O 1
ATOM 4712 N N . GLN C 1 26 ? 19.251 -11.679 -31.555 1.00 17.14 26 GLN C N 1
ATOM 4713 C CA . GLN C 1 26 ? 19.210 -10.307 -32.030 1.00 18.99 26 GLN C CA 1
ATOM 4714 C C . GLN C 1 26 ? 19.285 -9.301 -30.885 1.00 19.02 26 GLN C C 1
ATOM 4715 O O . GLN C 1 26 ? 19.753 -8.173 -31.066 1.00 19.44 26 GLN C O 1
ATOM 4721 N N . PHE C 1 27 ? 18.842 -9.719 -29.704 1.00 18.66 27 PHE C N 1
ATOM 4722 C CA . PHE C 1 27 ? 18.901 -8.877 -28.512 1.00 19.88 27 PHE C CA 1
ATOM 4723 C C . PHE C 1 27 ? 20.384 -8.773 -28.152 1.00 20.74 27 PHE C C 1
ATOM 4724 O O . PHE C 1 27 ? 20.853 -7.739 -27.679 1.00 20.62 27 PHE C O 1
ATOM 4732 N N . ASN C 1 28 ? 21.103 -9.869 -28.389 1.00 20.76 28 ASN C N 1
ATOM 4733 C CA . ASN C 1 28 ? 22.535 -9.962 -28.119 1.00 22.38 28 ASN C CA 1
ATOM 4734 C C . ASN C 1 28 ? 22.854 -9.593 -26.671 1.00 22.35 28 ASN C C 1
ATOM 4735 O O . ASN C 1 28 ? 23.507 -8.581 -26.398 1.00 23.40 28 ASN C O 1
ATOM 4740 N N . PRO C 1 29 ? 22.402 -10.425 -25.720 1.00 21.33 29 PRO C N 1
ATOM 4741 C CA . PRO C 1 29 ? 22.638 -10.180 -24.297 1.00 22.17 29 PRO C CA 1
ATOM 4742 C C . PRO C 1 29 ? 24.104 -10.320 -23.903 1.00 24.19 29 PRO C C 1
ATOM 4743 O O . PRO C 1 29 ? 24.870 -11.045 -24.545 1.00 23.50 29 PRO C O 1
ATOM 4747 N N . GLY C 1 30 ? 24.479 -9.605 -22.847 1.00 24.32 30 GLY C N 1
ATOM 4748 C CA . GLY C 1 30 ? 25.841 -9.633 -22.353 1.00 25.55 30 GLY C CA 1
ATOM 4749 C C . GLY C 1 30 ? 25.850 -9.462 -20.846 1.00 26.53 30 GLY C C 1
ATOM 4750 O O . GLY C 1 30 ? 24.788 -9.352 -20.235 1.00 24.29 30 GLY C O 1
ATOM 4751 N N . PRO C 1 31 ? 27.034 -9.418 -20.216 1.00 28.00 31 PRO C N 1
ATOM 4752 C CA . PRO C 1 31 ? 27.156 -9.262 -18.763 1.00 29.38 31 PRO C CA 1
ATOM 4753 C C . PRO C 1 31 ? 26.399 -8.081 -18.156 1.00 29.34 31 PRO C C 1
ATOM 4754 O O . PRO C 1 31 ? 25.926 -8.156 -17.021 1.00 31.03 31 PRO C O 1
ATOM 4758 N N . GLU C 1 32 ? 26.273 -6.993 -18.905 1.00 30.24 32 GLU C N 1
ATOM 4759 C CA . GLU C 1 32 ? 25.568 -5.827 -18.392 1.00 31.15 32 GLU C CA 1
ATOM 4760 C C . GLU C 1 32 ? 24.223 -5.625 -19.077 1.00 29.20 32 GLU C C 1
ATOM 4761 O O . GLU C 1 32 ? 23.600 -4.573 -18.940 1.00 28.56 32 GLU C O 1
ATOM 4767 N N . LYS C 1 33 ? 23.775 -6.643 -19.806 1.00 26.15 33 LYS C N 1
ATOM 4768 C CA . LYS C 1 33 ? 22.506 -6.562 -20.515 1.00 24.46 33 LYS C CA 1
ATOM 4769 C C . LYS C 1 33 ? 21.924 -7.956 -20.722 1.00 22.28 33 LYS C C 1
ATOM 4770 O O . LYS C 1 33 ? 21.993 -8.512 -21.818 1.00 23.49 33 LYS C O 1
ATOM 4776 N N . TYR C 1 34 ? 21.355 -8.522 -19.663 1.00 20.94 34 TYR C N 1
ATOM 4777 C CA . TYR C 1 34 ? 20.760 -9.848 -19.743 1.00 19.88 34 TYR C CA 1
ATOM 4778 C C . TYR C 1 34 ? 19.423 -9.832 -20.475 1.00 19.77 34 TYR C C 1
ATOM 4779 O O . TYR C 1 34 ? 18.745 -8.803 -20.532 1.00 19.43 34 TYR C O 1
ATOM 4788 N N . PHE C 1 35 ? 19.069 -10.979 -21.049 1.00 17.24 35 PHE C N 1
ATOM 4789 C CA . PHE C 1 35 ? 17.795 -11.150 -21.740 1.00 18.09 35 PHE C CA 1
ATOM 4790 C C . PHE C 1 35 ? 16.928 -11.876 -20.717 1.00 17.52 35 PHE C C 1
ATOM 4791 O O . PHE C 1 35 ? 17.255 -12.985 -20.314 1.00 17.49 35 PHE C O 1
ATOM 4799 N N . THR C 1 36 ? 15.838 -11.250 -20.284 1.00 17.59 36 THR C N 1
ATOM 4800 C CA . THR C 1 36 ? 14.957 -11.865 -19.296 1.00 16.95 36 THR C CA 1
ATOM 4801 C C . THR C 1 36 ? 13.807 -12.615 -19.968 1.00 17.10 36 THR C C 1
ATOM 4802 O O . THR C 1 36 ? 13.052 -12.042 -20.750 1.00 16.70 36 THR C O 1
ATOM 4806 N N . LEU C 1 37 ? 13.680 -13.897 -19.636 1.00 17.04 37 LEU C N 1
ATOM 4807 C CA . LEU C 1 37 ? 12.680 -14.778 -20.235 1.00 17.04 37 LEU C CA 1
ATOM 4808 C C . LEU C 1 37 ? 11.690 -15.386 -19.240 1.00 16.22 37 LEU C C 1
ATOM 4809 O O . LEU C 1 37 ? 12.088 -16.112 -18.329 1.00 17.58 37 LEU C O 1
ATOM 4814 N N . GLY C 1 38 ? 10.401 -15.103 -19.420 1.00 15.06 38 GLY C N 1
ATOM 4815 C CA . GLY C 1 38 ? 9.388 -15.682 -18.550 1.00 13.79 38 GLY C CA 1
ATOM 4816 C C . GLY C 1 38 ? 9.020 -17.026 -19.154 1.00 13.69 38 GLY C C 1
ATOM 4817 O O . GLY C 1 38 ? 8.842 -17.113 -20.364 1.00 15.39 38 GLY C O 1
ATOM 4818 N N . LEU C 1 39 ? 8.888 -18.068 -18.333 1.00 14.50 39 LEU C N 1
ATOM 4819 C CA . LEU C 1 39 ? 8.602 -19.402 -18.865 1.00 14.38 39 LEU C CA 1
ATOM 4820 C C . LEU C 1 39 ? 7.484 -20.199 -18.212 1.00 14.29 39 LEU C C 1
ATOM 4821 O O . LEU C 1 39 ? 7.171 -20.012 -17.033 1.00 15.09 39 LEU C O 1
ATOM 4826 N N . PRO C 1 40 ? 6.868 -21.113 -18.985 1.00 14.36 40 PRO C N 1
ATOM 4827 C CA . PRO C 1 40 ? 5.781 -21.988 -18.542 1.00 15.96 40 PRO C CA 1
ATOM 4828 C C . PRO C 1 40 ? 6.279 -23.432 -18.430 1.00 17.42 40 PRO C C 1
ATOM 4829 O O . PRO C 1 40 ? 7.411 -23.737 -18.800 1.00 16.88 40 PRO C O 1
ATOM 4833 N N . THR C 1 41 ? 5.428 -24.318 -17.924 1.00 18.31 41 THR C N 1
ATOM 4834 C CA . THR C 1 41 ? 5.774 -25.735 -17.838 1.00 19.60 41 THR C CA 1
ATOM 4835 C C . THR C 1 41 ? 4.611 -26.459 -18.494 1.00 21.63 41 THR C C 1
ATOM 4836 O O . THR C 1 41 ? 3.658 -25.825 -18.946 1.00 21.70 41 THR C O 1
ATOM 4840 N N . GLY C 1 42 ? 4.683 -27.781 -18.550 1.00 23.09 42 GLY C N 1
ATOM 4841 C CA . GLY C 1 42 ? 3.601 -28.531 -19.153 1.00 23.50 42 GLY C CA 1
ATOM 4842 C C . GLY C 1 42 ? 3.996 -29.209 -20.442 1.00 22.78 42 GLY C C 1
ATOM 4843 O O . GLY C 1 42 ? 5.075 -28.971 -20.984 1.00 23.40 42 GLY C O 1
ATOM 4844 N N . SER C 1 43 ? 3.112 -30.063 -20.945 0.70 22.75 43 SER C N 1
ATOM 4845 C CA . SER C 1 43 ? 3.378 -30.786 -22.176 0.70 22.60 43 SER C CA 1
ATOM 4846 C C . SER C 1 43 ? 3.427 -29.854 -23.380 0.70 21.69 43 SER C C 1
ATOM 4847 O O . SER C 1 43 ? 4.190 -30.086 -24.313 0.70 22.35 43 SER C O 1
ATOM 4850 N N . THR C 1 44 ? 2.622 -28.796 -23.356 1.00 21.15 44 THR C N 1
ATOM 4851 C CA . THR C 1 44 ? 2.597 -27.857 -24.468 1.00 21.25 44 THR C CA 1
ATOM 4852 C C . THR C 1 44 ? 3.958 -27.239 -24.775 1.00 19.48 44 THR C C 1
ATOM 4853 O O . THR C 1 44 ? 4.404 -27.285 -25.916 1.00 22.08 44 THR C O 1
ATOM 4857 N N . PRO C 1 45 ? 4.641 -26.662 -23.771 1.00 17.21 45 PRO C N 1
ATOM 4858 C CA . PRO C 1 45 ? 5.950 -26.068 -24.070 1.00 17.50 45 PRO C CA 1
ATOM 4859 C C . PRO C 1 45 ? 7.109 -27.064 -24.190 1.00 17.72 45 PRO C C 1
ATOM 4860 O O . PRO C 1 45 ? 8.203 -26.692 -24.603 1.00 17.89 45 PRO C O 1
ATOM 4864 N N . LEU C 1 46 ? 6.876 -28.323 -23.832 1.00 19.16 46 LEU C N 1
ATOM 4865 C CA . LEU C 1 46 ? 7.947 -29.318 -23.895 1.00 19.92 46 LEU C CA 1
ATOM 4866 C C . LEU C 1 46 ? 8.616 -29.386 -25.265 1.00 20.31 46 LEU C C 1
ATOM 4867 O O . LEU C 1 46 ? 9.843 -29.438 -25.353 1.00 19.49 46 LEU C O 1
ATOM 4872 N N . GLY C 1 47 ? 7.814 -29.380 -26.327 1.00 18.62 47 GLY C N 1
ATOM 4873 C CA . GLY C 1 47 ? 8.357 -29.433 -27.676 1.00 18.18 47 GLY C CA 1
ATOM 4874 C C . GLY C 1 47 ? 9.253 -28.243 -27.971 1.00 19.14 47 GLY C C 1
ATOM 4875 O O . GLY C 1 47 ? 10.270 -28.361 -28.654 1.00 18.80 47 GLY C O 1
ATOM 4876 N N . CYS C 1 48 ? 8.865 -27.083 -27.455 1.00 17.35 48 CYS C N 1
ATOM 4877 C CA . CYS C 1 48 ? 9.639 -25.869 -27.648 1.00 17.21 48 CYS C CA 1
ATOM 4878 C C . CYS C 1 48 ? 10.990 -26.008 -26.942 1.00 17.07 48 CYS C C 1
ATOM 4879 O O . CYS C 1 48 ? 12.033 -25.677 -27.506 1.00 17.53 48 CYS C O 1
ATOM 4882 N N . TYR C 1 49 ? 10.964 -26.502 -25.709 1.00 18.11 49 TYR C N 1
ATOM 4883 C CA . TYR C 1 49 ? 12.192 -26.686 -24.934 1.00 17.32 49 TYR C CA 1
ATOM 4884 C C . TYR C 1 49 ? 13.142 -27.652 -25.631 1.00 17.85 49 TYR C C 1
ATOM 4885 O O . TYR C 1 49 ? 14.350 -27.419 -25.679 1.00 18.15 49 TYR C O 1
ATOM 4894 N N . LYS C 1 50 ? 12.597 -28.737 -26.171 1.00 17.27 50 LYS C N 1
ATOM 4895 C CA . LYS C 1 50 ? 13.433 -29.714 -26.864 1.00 17.91 50 LYS C CA 1
ATOM 4896 C C . LYS C 1 50 ? 14.148 -29.086 -28.057 1.00 19.00 50 LYS C C 1
ATOM 4897 O O . LYS C 1 50 ? 15.318 -29.374 -28.302 1.00 18.92 50 LYS C O 1
ATOM 4903 N N . LYS C 1 51 ? 13.458 -28.219 -28.797 1.00 17.64 51 LYS C N 1
ATOM 4904 C CA . LYS C 1 51 ? 14.080 -27.572 -29.950 1.00 18.87 51 LYS C CA 1
ATOM 4905 C C . LYS C 1 51 ? 15.147 -26.589 -29.489 1.00 18.58 51 LYS C C 1
ATOM 4906 O O . LYS C 1 51 ? 16.220 -26.493 -30.093 1.00 16.79 51 LYS C O 1
ATOM 4912 N N . LEU C 1 52 ? 14.853 -25.862 -28.415 1.00 17.69 52 LEU C N 1
ATOM 4913 C CA . LEU C 1 52 ? 15.805 -24.895 -27.878 1.00 17.47 52 LEU C CA 1
ATOM 4914 C C . LEU C 1 52 ? 17.084 -25.604 -27.460 1.00 17.06 52 LEU C C 1
ATOM 4915 O O . LEU C 1 52 ? 18.180 -25.081 -27.651 1.00 18.74 52 LEU C O 1
ATOM 4920 N N . ILE C 1 53 ? 16.940 -26.797 -26.892 1.00 18.22 53 ILE C N 1
ATOM 4921 C CA . ILE C 1 53 ? 18.099 -27.576 -26.468 1.00 18.65 53 ILE C CA 1
ATOM 4922 C C . ILE C 1 53 ? 18.907 -27.991 -27.700 1.00 20.46 53 ILE C C 1
ATOM 4923 O O . ILE C 1 53 ? 20.142 -27.953 -27.693 1.00 18.88 53 ILE C O 1
ATOM 4928 N N . GLU C 1 54 ? 18.206 -28.383 -28.759 1.00 19.78 54 GLU C N 1
ATOM 4929 C CA . GLU C 1 54 ? 18.865 -28.777 -29.998 1.00 21.88 54 GLU C CA 1
ATOM 4930 C C . GLU C 1 54 ? 19.708 -27.626 -30.536 1.00 21.86 54 GLU C C 1
ATOM 4931 O O . GLU C 1 54 ? 20.853 -27.818 -30.953 1.00 21.08 54 GLU C O 1
ATOM 4937 N N . TYR C 1 55 ? 19.137 -26.426 -30.527 1.00 21.29 55 TYR C N 1
ATOM 4938 C CA . TYR C 1 55 ? 19.848 -25.251 -31.016 1.00 19.94 55 TYR C CA 1
ATOM 4939 C C . TYR C 1 55 ? 21.109 -25.031 -30.188 1.00 20.75 55 TYR C C 1
ATOM 4940 O O . TYR C 1 55 ? 22.154 -24.652 -30.720 1.00 20.21 55 TYR C O 1
ATOM 4949 N N . TYR C 1 56 ? 21.006 -25.266 -28.883 1.00 18.72 56 TYR C N 1
ATOM 4950 C CA . TYR C 1 56 ? 22.159 -25.095 -28.002 1.00 20.23 56 TYR C CA 1
ATOM 4951 C C . TYR C 1 56 ? 23.218 -26.157 -28.289 1.00 20.02 56 TYR C C 1
ATOM 4952 O O . TYR C 1 56 ? 24.399 -25.845 -28.442 1.00 20.94 56 TYR C O 1
ATOM 4961 N N . LYS C 1 57 ? 22.793 -27.414 -28.351 1.00 21.08 57 LYS C N 1
ATOM 4962 C CA . LYS C 1 57 ? 23.725 -28.504 -28.615 1.00 22.48 57 LYS C CA 1
ATOM 4963 C C . LYS C 1 57 ? 24.423 -28.343 -29.960 1.00 22.98 57 LYS C C 1
ATOM 4964 O O . LYS C 1 57 ? 25.572 -28.765 -30.125 1.00 22.78 57 LYS C O 1
ATOM 4970 N N . ASN C 1 58 ? 23.734 -27.724 -30.916 1.00 22.46 58 ASN C N 1
ATOM 4971 C CA . ASN C 1 58 ? 24.289 -27.505 -32.250 1.00 23.75 58 ASN C CA 1
ATOM 4972 C C . ASN C 1 58 ? 25.225 -26.303 -32.288 1.00 22.78 58 ASN C C 1
ATOM 4973 O O . ASN C 1 58 ? 25.887 -26.059 -33.295 1.00 24.07 58 ASN C O 1
ATOM 4978 N N . GLY C 1 59 ? 25.269 -25.554 -31.192 1.00 22.25 59 GLY C N 1
ATOM 4979 C CA . GLY C 1 59 ? 26.140 -24.393 -31.119 1.00 21.89 59 GLY C CA 1
ATOM 4980 C C . GLY C 1 59 ? 25.589 -23.127 -31.747 1.00 21.17 59 GLY C C 1
ATOM 4981 O O . GLY C 1 59 ? 26.336 -22.184 -31.999 1.00 20.01 59 GLY C O 1
ATOM 4982 N N . ASP C 1 60 ? 24.281 -23.086 -31.981 1.00 21.54 60 ASP C N 1
ATOM 4983 C CA . ASP C 1 60 ? 23.660 -21.920 -32.603 1.00 20.18 60 ASP C CA 1
ATOM 4984 C C . ASP C 1 60 ? 23.030 -20.926 -31.634 1.00 19.43 60 ASP C C 1
ATOM 4985 O O . ASP C 1 60 ? 22.735 -19.792 -32.016 1.00 19.14 60 ASP C O 1
ATOM 4990 N N . LEU C 1 61 ? 22.840 -21.340 -30.388 1.00 19.42 61 LEU C N 1
ATOM 4991 C CA . LEU C 1 61 ? 22.204 -20.481 -29.392 1.00 18.78 61 LEU C CA 1
ATOM 4992 C C . LEU C 1 61 ? 22.789 -20.677 -27.999 1.00 18.66 61 LEU C C 1
ATOM 4993 O O . LEU C 1 61 ? 23.073 -21.802 -27.592 1.00 19.64 61 LEU C O 1
ATOM 4998 N N . SER C 1 62 ? 22.956 -19.579 -27.264 1.00 18.85 62 SER C N 1
ATOM 4999 C CA . SER C 1 62 ? 23.488 -19.640 -25.908 1.00 18.13 62 SER C CA 1
ATOM 5000 C C . SER C 1 62 ? 22.588 -18.932 -24.899 1.00 17.55 62 SER C C 1
ATOM 5001 O O . SER C 1 62 ? 22.044 -17.866 -25.178 1.00 18.76 62 SER C O 1
ATOM 5004 N N . PHE C 1 63 ? 22.454 -19.529 -23.720 1.00 17.13 63 PHE C N 1
ATOM 5005 C CA . PHE C 1 63 ? 21.635 -18.966 -22.651 1.00 17.59 63 PHE C CA 1
ATOM 5006 C C . PHE C 1 63 ? 22.509 -18.417 -21.523 1.00 18.42 63 PHE C C 1
ATOM 5007 O O . PHE C 1 63 ? 22.020 -18.135 -20.429 1.00 18.54 63 PHE C O 1
ATOM 5015 N N . LYS C 1 64 ? 23.803 -18.265 -21.794 1.00 19.00 64 LYS C N 1
ATOM 5016 C CA . LYS C 1 64 ? 24.734 -17.761 -20.790 1.00 19.29 64 LYS C CA 1
ATOM 5017 C C . LYS C 1 64 ? 24.295 -16.422 -20.205 1.00 18.36 64 LYS C C 1
ATOM 5018 O O . LYS C 1 64 ? 24.438 -16.188 -19.008 1.00 19.34 64 LYS C O 1
ATOM 5024 N N . TYR C 1 65 ? 23.767 -15.544 -21.048 1.00 17.30 65 TYR C N 1
ATOM 5025 C CA . TYR C 1 65 ? 23.322 -14.241 -20.574 1.00 18.49 65 TYR C CA 1
ATOM 5026 C C . TYR C 1 65 ? 21.810 -14.095 -20.563 1.00 18.35 65 TYR C C 1
ATOM 5027 O O . TYR C 1 65 ? 21.268 -13.038 -20.885 1.00 17.15 65 TYR C O 1
ATOM 5036 N N . VAL C 1 66 ? 21.142 -15.178 -20.183 1.00 17.74 66 VAL C N 1
ATOM 5037 C CA . VAL C 1 66 ? 19.690 -15.200 -20.076 1.00 16.65 66 VAL C CA 1
ATOM 5038 C C . VAL C 1 66 ? 19.302 -15.459 -18.629 1.00 16.66 66 VAL C C 1
ATOM 5039 O O . VAL C 1 66 ? 19.939 -16.256 -17.931 1.00 16.29 66 VAL C O 1
ATOM 5043 N N . LYS C 1 67 ? 18.269 -14.758 -18.172 1.00 16.10 67 LYS C N 1
ATOM 5044 C CA . LYS C 1 67 ? 17.738 -14.936 -16.828 1.00 16.22 67 LYS C CA 1
ATOM 5045 C C . LYS C 1 67 ? 16.310 -15.408 -17.064 1.00 15.67 67 LYS C C 1
ATOM 5046 O O . LYS C 1 67 ? 15.628 -14.885 -17.943 1.00 17.42 67 LYS C O 1
ATOM 5052 N N . THR C 1 68 ? 15.859 -16.394 -16.301 1.00 16.47 68 THR C N 1
ATOM 5053 C CA . THR C 1 68 ? 14.503 -16.901 -16.484 1.00 17.57 68 THR C CA 1
ATOM 5054 C C . THR C 1 68 ? 13.656 -16.779 -15.227 1.00 16.87 68 THR C C 1
ATOM 5055 O O . THR C 1 68 ? 14.159 -16.849 -14.105 1.00 16.18 68 THR C O 1
ATOM 5059 N N . PHE C 1 69 ? 12.360 -16.579 -15.433 1.00 16.44 69 PHE C N 1
ATOM 5060 C CA . PHE C 1 69 ? 11.404 -16.479 -14.344 1.00 15.47 69 PHE C CA 1
ATOM 5061 C C . PHE C 1 69 ? 10.226 -17.356 -14.717 1.00 14.70 69 PHE C C 1
ATOM 5062 O O . PHE C 1 69 ? 9.556 -17.101 -15.720 1.00 16.86 69 PHE C O 1
ATOM 5070 N N . ASN C 1 70 ? 9.977 -18.397 -13.935 1.00 15.21 70 ASN C N 1
ATOM 5071 C CA . ASN C 1 70 ? 8.847 -19.268 -14.233 1.00 14.57 70 ASN C CA 1
ATOM 5072 C C . ASN C 1 70 ? 7.558 -18.651 -13.705 1.00 14.78 70 ASN C C 1
ATOM 5073 O O . ASN C 1 70 ? 7.551 -17.973 -12.679 1.00 16.23 70 ASN C O 1
ATOM 5078 N N A MET C 1 71 ? 6.461 -18.877 -14.419 0.35 14.15 71 MET C N 1
ATOM 5079 N N B MET C 1 71 ? 6.466 -18.902 -14.418 0.65 15.39 71 MET C N 1
ATOM 5080 C CA A MET C 1 71 ? 5.180 -18.300 -14.030 0.35 13.47 71 MET C CA 1
ATOM 5081 C CA B MET C 1 71 ? 5.165 -18.352 -14.057 0.65 16.40 71 MET C CA 1
ATOM 5082 C C A MET C 1 71 ? 4.559 -18.838 -12.748 0.35 14.17 71 MET C C 1
ATOM 5083 C C B MET C 1 71 ? 4.604 -18.824 -12.728 0.65 16.00 71 MET C C 1
ATOM 5084 O O A MET C 1 71 ? 3.784 -18.134 -12.101 0.35 13.90 71 MET C O 1
ATOM 5085 O O B MET C 1 71 ? 3.929 -18.066 -12.033 0.65 15.80 71 MET C O 1
ATOM 5094 N N . ASP C 1 72 ? 4.882 -20.073 -12.370 1.00 14.69 72 ASP C N 1
ATOM 5095 C CA . ASP C 1 72 ? 4.314 -20.626 -11.153 1.00 16.19 72 ASP C CA 1
ATOM 5096 C C . ASP C 1 72 ? 4.997 -21.869 -10.588 1.00 16.35 72 ASP C C 1
ATOM 5097 O O . ASP C 1 72 ? 5.975 -22.374 -11.144 1.00 17.23 72 ASP C O 1
ATOM 5102 N N . GLU C 1 73 ? 4.457 -22.345 -9.472 1.00 15.73 73 GLU C N 1
ATOM 5103 C CA . GLU C 1 73 ? 4.957 -23.535 -8.788 1.00 15.56 73 GLU C CA 1
ATOM 5104 C C . GLU C 1 73 ? 3.897 -23.979 -7.789 1.00 15.69 73 GLU C C 1
ATOM 5105 O O . GLU C 1 73 ? 3.162 -23.151 -7.248 1.00 15.90 73 GLU C O 1
ATOM 5111 N N . TYR C 1 74 ? 3.802 -25.281 -7.553 1.00 15.11 74 TYR C N 1
ATOM 5112 C CA . TYR C 1 74 ? 2.825 -25.804 -6.607 1.00 16.17 74 TYR C CA 1
ATOM 5113 C C . TYR C 1 74 ? 3.215 -25.480 -5.171 1.00 17.34 74 TYR C C 1
ATOM 5114 O O . TYR C 1 74 ? 4.390 -25.522 -4.814 1.00 17.55 74 TYR C O 1
ATOM 5123 N N . VAL C 1 75 ? 2.225 -25.168 -4.345 1.00 16.45 75 VAL C N 1
ATOM 5124 C CA . VAL C 1 75 ? 2.494 -24.890 -2.944 1.00 16.43 75 VAL C CA 1
ATOM 5125 C C . VAL C 1 75 ? 2.531 -26.227 -2.209 1.00 17.19 75 VAL C C 1
ATOM 5126 O O . VAL C 1 75 ? 1.676 -27.082 -2.426 1.00 17.84 75 VAL C O 1
ATOM 5130 N N . GLY C 1 76 ? 3.536 -26.418 -1.362 1.00 19.20 76 GLY C N 1
ATOM 5131 C CA . GLY C 1 76 ? 3.604 -27.646 -0.590 1.00 21.38 76 GLY C CA 1
ATOM 5132 C C . GLY C 1 76 ? 4.312 -28.857 -1.166 1.00 23.16 76 GLY C C 1
ATOM 5133 O O . GLY C 1 76 ? 4.583 -29.800 -0.426 1.00 24.15 76 GLY C O 1
ATOM 5134 N N . LEU C 1 77 ? 4.593 -28.870 -2.465 1.00 22.04 77 LEU C N 1
ATOM 5135 C CA . LEU C 1 77 ? 5.297 -30.011 -3.050 1.00 22.78 77 LEU C CA 1
ATOM 5136 C C . LEU C 1 77 ? 6.791 -29.862 -2.815 1.00 21.49 77 LEU C C 1
ATOM 5137 O O . LEU C 1 77 ? 7.343 -28.775 -2.979 1.00 21.29 77 LEU C O 1
ATOM 5142 N N . PRO C 1 78 ? 7.470 -30.948 -2.414 1.00 22.07 78 PRO C N 1
ATOM 5143 C CA . PRO C 1 78 ? 8.911 -30.833 -2.190 1.00 21.61 78 PRO C CA 1
ATOM 5144 C C . PRO C 1 78 ? 9.566 -30.324 -3.467 1.00 21.10 78 PRO C C 1
ATOM 5145 O O . PRO C 1 78 ? 9.168 -30.706 -4.567 1.00 20.78 78 PRO C O 1
ATOM 5149 N N . ARG C 1 79 ? 10.560 -29.459 -3.322 1.00 21.72 79 ARG C N 1
ATOM 5150 C CA . ARG C 1 79 ? 11.252 -28.898 -4.474 1.00 22.19 79 ARG C CA 1
ATOM 5151 C C . ARG C 1 79 ? 11.728 -29.971 -5.447 1.00 23.14 79 ARG C C 1
ATOM 5152 O O . ARG C 1 79 ? 11.628 -29.803 -6.664 1.00 21.38 79 ARG C O 1
ATOM 5160 N N . ASP C 1 80 ? 12.240 -31.075 -4.915 1.00 22.83 80 ASP C N 1
ATOM 5161 C CA . ASP C 1 80 ? 12.749 -32.142 -5.767 1.00 23.99 80 ASP C CA 1
ATOM 5162 C C . ASP C 1 80 ? 11.736 -33.222 -6.122 1.00 24.21 80 ASP C C 1
ATOM 5163 O O . ASP C 1 80 ? 12.085 -34.251 -6.707 1.00 23.45 80 ASP C O 1
ATOM 5168 N N . HIS C 1 81 ? 10.477 -32.985 -5.770 1.00 21.24 81 HIS C N 1
ATOM 5169 C CA . HIS C 1 81 ? 9.411 -33.919 -6.101 1.00 22.73 81 HIS C CA 1
ATOM 5170 C C . HIS C 1 81 ? 9.427 -33.960 -7.629 1.00 23.55 81 HIS C C 1
ATOM 5171 O O . HIS C 1 81 ? 9.542 -32.923 -8.278 1.00 22.71 81 HIS C O 1
ATOM 5178 N N . PRO C 1 82 ? 9.328 -35.157 -8.224 1.00 24.54 82 PRO C N 1
ATOM 5179 C CA . PRO C 1 82 ? 9.343 -35.264 -9.685 1.00 25.31 82 PRO C CA 1
ATOM 5180 C C . PRO C 1 82 ? 8.288 -34.449 -10.428 1.00 25.29 82 PRO C C 1
ATOM 5181 O O . PRO C 1 82 ? 8.473 -34.125 -11.598 1.00 26.07 82 PRO C O 1
ATOM 5185 N N . GLU C 1 83 ? 7.191 -34.112 -9.757 1.00 23.54 83 GLU C N 1
ATOM 5186 C CA . GLU C 1 83 ? 6.132 -33.339 -10.399 1.00 24.34 83 GLU C CA 1
ATOM 5187 C C . GLU C 1 83 ? 6.202 -31.840 -10.125 1.00 22.60 83 GLU C C 1
ATOM 5188 O O . GLU C 1 83 ? 5.366 -31.078 -10.614 1.00 22.01 83 GLU C O 1
ATOM 5194 N N . SER C 1 84 ? 7.183 -31.407 -9.342 1.00 20.86 84 SER C N 1
ATOM 5195 C CA . SER C 1 84 ? 7.306 -29.982 -9.054 1.00 18.99 84 SER C CA 1
ATOM 5196 C C . SER C 1 84 ? 7.749 -29.281 -10.331 1.00 18.96 84 SER C C 1
ATOM 5197 O O . SER C 1 84 ? 8.342 -29.898 -11.223 1.00 18.32 84 SER C O 1
ATOM 5200 N N . TYR C 1 85 ? 7.457 -27.992 -10.437 1.00 17.02 85 TYR C N 1
ATOM 5201 C CA . TYR C 1 85 ? 7.861 -27.268 -11.625 1.00 17.98 85 TYR C CA 1
ATOM 5202 C C . TYR C 1 85 ? 9.360 -27.000 -11.589 1.00 18.80 85 TYR C C 1
ATOM 5203 O O . TYR C 1 85 ? 9.981 -26.775 -12.627 1.00 17.55 85 TYR C O 1
ATOM 5212 N N . HIS C 1 86 ? 9.941 -27.046 -10.389 1.00 19.03 86 HIS C N 1
ATOM 5213 C CA . HIS C 1 86 ? 11.379 -26.869 -10.234 1.00 19.94 86 HIS C CA 1
ATOM 5214 C C . HIS C 1 86 ? 12.017 -28.053 -10.964 1.00 19.16 86 HIS C C 1
ATOM 5215 O O . HIS C 1 86 ? 12.959 -27.889 -11.740 1.00 18.32 86 HIS C O 1
ATOM 5222 N N A SER C 1 87 ? 11.488 -29.246 -10.706 0.50 19.45 87 SER C N 1
ATOM 5223 N N B SER C 1 87 ? 11.488 -29.247 -10.707 0.50 18.22 87 SER C N 1
ATOM 5224 C CA A SER C 1 87 ? 11.997 -30.466 -11.323 0.50 19.57 87 SER C CA 1
ATOM 5225 C CA B SER C 1 87 ? 11.994 -30.470 -11.326 0.50 17.23 87 SER C CA 1
ATOM 5226 C C A SER C 1 87 ? 11.729 -30.510 -12.822 0.50 18.92 87 SER C C 1
ATOM 5227 C C B SER C 1 87 ? 11.726 -30.517 -12.823 0.50 17.42 87 SER C C 1
ATOM 5228 O O A SER C 1 87 ? 12.572 -30.966 -13.595 0.50 18.51 87 SER C O 1
ATOM 5229 O O B SER C 1 87 ? 12.564 -30.983 -13.596 0.50 16.90 87 SER C O 1
ATOM 5234 N N . PHE C 1 88 ? 10.555 -30.040 -13.234 1.00 17.58 88 PHE C N 1
ATOM 5235 C CA . PHE C 1 88 ? 10.209 -30.031 -14.646 1.00 18.42 88 PHE C CA 1
ATOM 5236 C C . PHE C 1 88 ? 11.213 -29.173 -15.407 1.00 17.29 88 PHE C C 1
ATOM 5237 O O . PHE C 1 88 ? 11.752 -29.590 -16.431 1.00 18.45 88 PHE C O 1
ATOM 5245 N N . MET C 1 89 ? 11.467 -27.971 -14.901 1.00 18.28 89 MET C N 1
ATOM 5246 C CA . MET C 1 89 ? 12.397 -27.063 -15.565 1.00 17.43 89 MET C CA 1
ATOM 5247 C C . MET C 1 89 ? 13.838 -27.564 -15.553 1.00 18.33 89 MET C C 1
ATOM 5248 O O . MET C 1 89 ? 14.556 -27.418 -16.540 1.00 17.94 89 MET C O 1
ATOM 5253 N N . TRP C 1 90 ? 14.266 -28.148 -14.441 1.00 18.40 90 TRP C N 1
ATOM 5254 C CA . TRP C 1 90 ? 15.632 -28.649 -14.362 1.00 21.16 90 TRP C CA 1
ATOM 5255 C C . TRP C 1 90 ? 15.861 -29.825 -15.302 1.00 19.80 90 TRP C C 1
ATOM 5256 O O . TRP C 1 90 ? 16.805 -29.824 -16.094 1.00 20.71 90 TRP C O 1
ATOM 5267 N N . ASN C 1 91 ? 14.988 -30.820 -15.221 1.00 21.26 91 ASN C N 1
ATOM 5268 C CA . ASN C 1 91 ? 15.121 -32.018 -16.039 1.00 21.76 91 ASN C CA 1
ATOM 5269 C C . ASN C 1 91 ? 14.777 -31.882 -17.515 1.00 22.69 91 ASN C C 1
ATOM 5270 O O . ASN C 1 91 ? 15.353 -32.579 -18.352 1.00 22.08 91 ASN C O 1
ATOM 5275 N N . ASN C 1 92 ? 13.852 -30.988 -17.849 1.00 20.35 92 ASN C N 1
ATOM 5276 C CA . ASN C 1 92 ? 13.464 -30.827 -19.243 1.00 20.19 92 ASN C CA 1
ATOM 5277 C C . ASN C 1 92 ? 14.125 -29.666 -19.966 1.00 18.36 92 ASN C C 1
ATOM 5278 O O . ASN C 1 92 ? 13.967 -29.527 -21.176 1.00 19.56 92 ASN C O 1
ATOM 5283 N N . PHE C 1 93 ? 14.876 -28.836 -19.251 1.00 18.75 93 PHE C N 1
ATOM 5284 C CA . PHE C 1 93 ? 15.496 -27.696 -19.913 1.00 18.86 93 PHE C CA 1
ATOM 5285 C C . PHE C 1 93 ? 16.842 -27.222 -19.365 1.00 19.46 93 PHE C C 1
ATOM 5286 O O . PHE C 1 93 ? 17.868 -27.354 -20.035 1.00 20.33 93 PHE C O 1
ATOM 5294 N N . PHE C 1 94 ? 16.837 -26.678 -18.152 1.00 19.39 94 PHE C N 1
ATOM 5295 C CA . PHE C 1 94 ? 18.051 -26.128 -17.555 1.00 19.37 94 PHE C CA 1
ATOM 5296 C C . PHE C 1 94 ? 19.308 -26.996 -17.536 1.00 19.76 94 PHE C C 1
ATOM 5297 O O . PHE C 1 94 ? 20.390 -26.521 -17.883 1.00 20.02 94 PHE C O 1
ATOM 5305 N N . LYS C 1 95 ? 19.185 -28.257 -17.139 1.00 20.30 95 LYS C N 1
ATOM 5306 C CA . LYS C 1 95 ? 20.365 -29.110 -17.076 1.00 21.47 95 LYS C CA 1
ATOM 5307 C C . LYS C 1 95 ? 20.961 -29.444 -18.441 1.00 22.97 95 LYS C C 1
ATOM 5308 O O . LYS C 1 95 ? 22.095 -29.924 -18.527 1.00 22.62 95 LYS C O 1
ATOM 5314 N N . HIS C 1 96 ? 20.213 -29.162 -19.504 1.00 21.55 96 HIS C N 1
ATOM 5315 C CA . HIS C 1 96 ? 20.658 -29.452 -20.867 1.00 22.68 96 HIS C CA 1
ATOM 5316 C C . HIS C 1 96 ? 21.215 -28.243 -21.611 1.00 21.75 96 HIS C C 1
ATOM 5317 O O . HIS C 1 96 ? 21.601 -28.359 -22.772 1.00 22.01 96 HIS C O 1
ATOM 5324 N N . ILE C 1 97 ? 21.239 -27.086 -20.960 1.00 20.41 97 ILE C N 1
ATOM 5325 C CA . ILE C 1 97 ? 21.736 -25.877 -21.605 1.00 19.53 97 ILE C CA 1
ATOM 5326 C C . ILE C 1 97 ? 22.794 -25.175 -20.762 1.00 19.91 97 ILE C C 1
ATOM 5327 O O . ILE C 1 97 ? 23.119 -25.628 -19.669 1.00 21.68 97 ILE C O 1
ATOM 5332 N N . ASP C 1 98 ? 23.321 -24.066 -21.273 1.00 20.63 98 ASP C N 1
ATOM 5333 C CA . ASP C 1 98 ? 24.375 -23.326 -20.583 1.00 21.19 98 ASP C CA 1
ATOM 5334 C C . ASP C 1 98 ? 23.913 -22.132 -19.753 1.00 20.97 98 ASP C C 1
ATOM 5335 O O . ASP C 1 98 ? 24.670 -21.187 -19.538 1.00 22.94 98 ASP C O 1
ATOM 5340 N N . ILE C 1 99 ? 22.675 -22.167 -19.278 1.00 19.78 99 ILE C N 1
ATOM 5341 C CA . ILE C 1 99 ? 22.175 -21.071 -18.458 1.00 20.06 99 ILE C CA 1
ATOM 5342 C C . ILE C 1 99 ? 22.740 -21.238 -17.043 1.00 20.33 99 ILE C C 1
ATOM 5343 O O . ILE C 1 99 ? 22.909 -22.360 -16.569 1.00 21.19 99 ILE C O 1
ATOM 5348 N N . HIS C 1 100 ? 23.057 -20.131 -16.380 1.00 21.23 100 HIS C N 1
ATOM 5349 C CA . HIS C 1 100 ? 23.595 -20.193 -15.023 1.00 23.16 100 HIS C CA 1
ATOM 5350 C C . HIS C 1 100 ? 22.475 -20.444 -14.023 1.00 23.69 100 HIS C C 1
ATOM 5351 O O . HIS C 1 100 ? 21.444 -19.781 -14.062 1.00 22.58 100 HIS C O 1
ATOM 5358 N N . PRO C 1 101 ? 22.670 -21.402 -13.104 1.00 24.80 101 PRO C N 1
ATOM 5359 C CA . PRO C 1 101 ? 21.656 -21.725 -12.098 1.00 24.17 101 PRO C CA 1
ATOM 5360 C C . PRO C 1 101 ? 21.157 -20.506 -11.329 1.00 24.65 101 PRO C C 1
ATOM 5361 O O . PRO C 1 101 ? 19.954 -20.357 -11.104 1.00 25.13 101 PRO C O 1
ATOM 5365 N N . GLU C 1 102 ? 22.080 -19.636 -10.929 1.00 24.12 102 GLU C N 1
ATOM 5366 C CA . GLU C 1 102 ? 21.722 -18.444 -10.170 1.00 24.34 102 GLU C CA 1
ATOM 5367 C C . GLU C 1 102 ? 20.873 -17.472 -10.980 1.00 23.15 102 GLU C C 1
ATOM 5368 O O . GLU C 1 102 ? 20.335 -16.508 -10.431 1.00 23.15 102 GLU C O 1
ATOM 5374 N N . ASN C 1 103 ? 20.764 -17.712 -12.283 1.00 20.65 103 ASN C N 1
ATOM 5375 C CA . ASN C 1 103 ? 19.966 -16.835 -13.130 1.00 19.80 103 ASN C CA 1
ATOM 5376 C C . ASN C 1 103 ? 18.611 -17.431 -13.491 1.00 18.36 103 ASN C C 1
ATOM 5377 O O . ASN C 1 103 ? 17.894 -16.889 -14.331 1.00 19.93 103 ASN C O 1
ATOM 5382 N N . THR C 1 104 ? 18.272 -18.554 -12.866 1.00 19.14 104 THR C N 1
ATOM 5383 C CA . THR C 1 104 ? 16.981 -19.186 -13.097 1.00 19.28 104 THR C CA 1
ATOM 5384 C C . THR C 1 104 ? 16.193 -18.961 -11.817 1.00 20.45 104 THR C C 1
ATOM 5385 O O . THR C 1 104 ? 16.685 -19.216 -10.714 1.00 21.57 104 THR C O 1
ATOM 5389 N N . HIS C 1 105 ? 14.970 -18.469 -11.958 1.00 18.64 105 HIS C N 1
ATOM 5390 C CA . HIS C 1 105 ? 14.160 -18.172 -10.791 1.00 17.45 105 HIS C CA 1
ATOM 5391 C C . HIS C 1 105 ? 12.806 -18.838 -10.842 1.00 16.45 105 HIS C C 1
ATOM 5392 O O . HIS C 1 105 ? 12.075 -18.703 -11.820 1.00 15.77 105 HIS C O 1
ATOM 5399 N N . ILE C 1 106 ? 12.486 -19.558 -9.775 1.00 16.07 106 ILE C N 1
ATOM 5400 C CA . ILE C 1 106 ? 11.215 -20.247 -9.672 1.00 16.76 106 ILE C CA 1
ATOM 5401 C C . ILE C 1 106 ? 10.653 -19.996 -8.277 1.00 17.01 106 ILE C C 1
ATOM 5402 O O . ILE C 1 106 ? 11.385 -20.006 -7.284 1.00 16.40 106 ILE C O 1
ATOM 5407 N N . LEU C 1 107 ? 9.354 -19.740 -8.205 1.00 15.65 107 LEU C N 1
ATOM 5408 C CA . LEU C 1 107 ? 8.711 -19.491 -6.926 1.00 15.93 107 LEU C CA 1
ATOM 5409 C C . LEU C 1 107 ? 8.900 -20.670 -5.977 1.00 16.57 107 LEU C C 1
ATOM 5410 O O . LEU C 1 107 ? 8.820 -21.829 -6.386 1.00 16.06 107 LEU C O 1
ATOM 5415 N N . ASP C 1 108 ? 9.147 -20.364 -4.709 1.00 15.95 108 ASP C N 1
ATOM 5416 C CA . ASP C 1 108 ? 9.352 -21.391 -3.693 1.00 17.23 108 ASP C CA 1
ATOM 5417 C C . ASP C 1 108 ? 8.031 -21.794 -3.045 1.00 16.52 108 ASP C C 1
ATOM 5418 O O . ASP C 1 108 ? 7.546 -21.127 -2.131 1.00 18.25 108 ASP C O 1
ATOM 5423 N N . GLY C 1 109 ? 7.456 -22.892 -3.528 1.00 16.32 109 GLY C N 1
ATOM 5424 C CA . GLY C 1 109 ? 6.190 -23.371 -3.005 1.00 16.95 109 GLY C CA 1
ATOM 5425 C C . GLY C 1 109 ? 6.264 -23.888 -1.583 1.00 17.75 109 GLY C C 1
ATOM 5426 O O . GLY C 1 109 ? 5.239 -24.218 -0.985 1.00 17.57 109 GLY C O 1
ATOM 5427 N N . ASN C 1 110 ? 7.475 -23.955 -1.039 1.00 18.41 110 ASN C N 1
ATOM 5428 C CA . ASN C 1 110 ? 7.664 -24.440 0.319 1.00 18.08 110 ASN C CA 1
ATOM 5429 C C . ASN C 1 110 ? 7.954 -23.333 1.326 1.00 18.56 110 ASN C C 1
ATOM 5430 O O . ASN C 1 110 ? 8.262 -23.609 2.483 1.00 19.47 110 ASN C O 1
ATOM 5435 N N . ALA C 1 111 ? 7.848 -22.080 0.893 1.00 18.90 111 ALA C N 1
ATOM 5436 C CA . ALA C 1 111 ? 8.081 -20.956 1.795 1.00 20.39 111 ALA C CA 1
ATOM 5437 C C . ALA C 1 111 ? 6.981 -20.936 2.860 1.00 20.75 111 ALA C C 1
ATOM 5438 O O . ALA C 1 111 ? 5.856 -21.380 2.614 1.00 20.18 111 ALA C O 1
ATOM 5440 N N . VAL C 1 112 ? 7.309 -20.442 4.051 1.00 20.50 112 VAL C N 1
ATOM 5441 C CA . VAL C 1 112 ? 6.331 -20.369 5.129 1.00 19.95 112 VAL C CA 1
ATOM 5442 C C . VAL C 1 112 ? 5.353 -19.222 4.876 1.00 19.17 112 VAL C C 1
ATOM 5443 O O . VAL C 1 112 ? 4.141 -19.414 4.935 1.00 19.49 112 VAL C O 1
ATOM 5447 N N . ASP C 1 113 ? 5.882 -18.034 4.600 1.00 19.30 113 ASP C N 1
ATOM 5448 C CA . ASP C 1 113 ? 5.035 -16.878 4.308 1.00 19.56 113 ASP C CA 1
ATOM 5449 C C . ASP C 1 113 ? 4.931 -16.819 2.786 1.00 19.03 113 ASP C C 1
ATOM 5450 O O . ASP C 1 113 ? 5.806 -16.267 2.113 1.00 18.44 113 ASP C O 1
ATOM 5455 N N . LEU C 1 114 ? 3.857 -17.390 2.253 1.00 18.96 114 LEU C N 1
ATOM 5456 C CA . LEU C 1 114 ? 3.649 -17.446 0.813 1.00 18.93 114 LEU C CA 1
ATOM 5457 C C . LEU C 1 114 ? 3.622 -16.095 0.110 1.00 18.17 114 LEU C C 1
ATOM 5458 O O . LEU C 1 114 ? 4.278 -15.917 -0.915 1.00 17.36 114 LEU C O 1
ATOM 5463 N N . GLN C 1 115 ? 2.870 -15.137 0.644 1.00 17.69 115 GLN C N 1
ATOM 5464 C CA . GLN C 1 115 ? 2.811 -13.834 -0.006 1.00 18.36 115 GLN C CA 1
ATOM 5465 C C . GLN C 1 115 ? 4.163 -13.134 0.006 1.00 18.04 115 GLN C C 1
ATOM 5466 O O . GLN C 1 115 ? 4.504 -12.430 -0.940 1.00 15.98 115 GLN C O 1
ATOM 5472 N N . ALA C 1 116 ? 4.936 -13.324 1.073 1.00 17.37 116 ALA C N 1
ATOM 5473 C CA . ALA C 1 116 ? 6.253 -12.698 1.158 1.00 17.18 116 ALA C CA 1
ATOM 5474 C C . ALA C 1 116 ? 7.151 -13.257 0.053 1.00 16.04 116 ALA C C 1
ATOM 5475 O O . ALA C 1 116 ? 7.948 -12.534 -0.548 1.00 16.38 116 ALA C O 1
ATOM 5477 N N . GLU C 1 117 ? 7.012 -14.551 -0.216 1.00 15.79 117 GLU C N 1
ATOM 5478 C CA . GLU C 1 117 ? 7.788 -15.212 -1.264 1.00 16.00 117 GLU C CA 1
ATOM 5479 C C . GLU C 1 117 ? 7.398 -14.623 -2.620 1.00 16.12 117 GLU C C 1
ATOM 5480 O O . GLU C 1 117 ? 8.250 -14.351 -3.470 1.00 15.13 117 GLU C O 1
ATOM 5486 N N . CYS C 1 118 ? 6.100 -14.431 -2.817 1.00 15.96 118 CYS C N 1
ATOM 5487 C CA . CYS C 1 118 ? 5.601 -13.860 -4.064 1.00 15.97 118 CYS C CA 1
ATOM 5488 C C . CYS C 1 118 ? 6.076 -12.422 -4.245 1.00 16.76 118 CYS C C 1
ATOM 5489 O O . CYS C 1 118 ? 6.455 -12.017 -5.343 1.00 16.57 118 CYS C O 1
ATOM 5492 N N . ASP C 1 119 ? 6.047 -11.641 -3.171 1.00 18.07 119 ASP C N 1
ATOM 5493 C CA . ASP C 1 119 ? 6.493 -10.260 -3.266 1.00 17.21 119 ASP C CA 1
ATOM 5494 C C . ASP C 1 119 ? 7.978 -10.218 -3.605 1.00 17.53 119 ASP C C 1
ATOM 5495 O O . ASP C 1 119 ? 8.426 -9.357 -4.363 1.00 16.88 119 ASP C O 1
ATOM 5500 N N . ALA C 1 120 ? 8.739 -11.154 -3.047 1.00 17.26 120 ALA C N 1
ATOM 5501 C CA . ALA C 1 120 ? 10.171 -11.220 -3.309 1.00 16.35 120 ALA C CA 1
ATOM 5502 C C . ALA C 1 120 ? 10.417 -11.541 -4.785 1.00 17.43 120 ALA C C 1
ATOM 5503 O O . ALA C 1 120 ? 11.347 -11.021 -5.401 1.00 17.11 120 ALA C O 1
ATOM 5505 N N . PHE C 1 121 ? 9.569 -12.397 -5.349 1.00 16.72 121 PHE C N 1
ATOM 5506 C CA . PHE C 1 121 ? 9.682 -12.784 -6.748 1.00 16.40 121 PHE C CA 1
ATOM 5507 C C . PHE C 1 121 ? 9.506 -11.541 -7.622 1.00 16.11 121 PHE C C 1
ATOM 5508 O O . PHE C 1 121 ? 10.259 -11.328 -8.573 1.00 17.06 121 PHE C O 1
ATOM 5516 N N . GLU C 1 122 ? 8.515 -10.716 -7.290 1.00 16.47 122 GLU C N 1
ATOM 5517 C CA . GLU C 1 122 ? 8.262 -9.490 -8.045 1.00 15.96 122 GLU C CA 1
ATOM 5518 C C . GLU C 1 12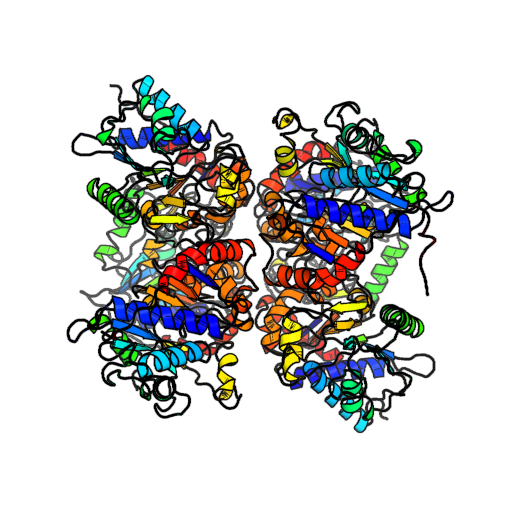2 ? 9.470 -8.554 -7.947 1.00 17.33 122 GLU C C 1
ATOM 5519 O O . GLU C 1 122 ? 9.831 -7.891 -8.918 1.00 16.64 122 GLU C O 1
ATOM 5525 N N . GLU C 1 123 ? 10.102 -8.508 -6.779 1.00 17.48 123 GLU C N 1
ATOM 5526 C CA . GLU C 1 123 ? 11.272 -7.652 -6.600 1.00 19.04 123 GLU C CA 1
ATOM 5527 C C . GLU C 1 123 ? 12.422 -8.153 -7.469 1.00 18.69 123 GLU C C 1
ATOM 5528 O O . GLU C 1 123 ? 13.184 -7.360 -8.027 1.00 18.18 123 GLU C O 1
ATOM 5534 N N . LYS C 1 124 ? 12.540 -9.470 -7.594 1.00 19.32 124 LYS C N 1
ATOM 5535 C CA . LYS C 1 124 ? 13.599 -10.044 -8.416 1.00 19.73 124 LYS C CA 1
ATOM 5536 C C . LYS C 1 124 ? 13.393 -9.687 -9.879 1.00 18.66 124 LYS C C 1
ATOM 5537 O O . LYS C 1 124 ? 14.349 -9.409 -10.599 1.00 16.16 124 LYS C O 1
ATOM 5543 N N . ILE C 1 125 ? 12.140 -9.700 -10.321 1.00 17.67 125 ILE C N 1
ATOM 5544 C CA . ILE C 1 125 ? 11.830 -9.349 -11.701 1.00 16.32 125 ILE C CA 1
ATOM 5545 C C . ILE C 1 125 ? 12.204 -7.888 -11.941 1.00 16.80 125 ILE C C 1
ATOM 5546 O O . ILE C 1 125 ? 12.808 -7.543 -12.957 1.00 15.88 125 ILE C O 1
ATOM 5551 N N . LYS C 1 126 ? 11.856 -7.035 -10.984 1.00 18.13 126 LYS C N 1
ATOM 5552 C CA . LYS C 1 126 ? 12.159 -5.616 -11.086 1.00 19.21 126 LYS C CA 1
ATOM 5553 C C . LYS C 1 126 ? 13.668 -5.392 -11.101 1.00 19.99 126 LYS C C 1
ATOM 5554 O O . LYS C 1 126 ? 14.175 -4.563 -11.862 1.00 19.56 126 LYS C O 1
ATOM 5560 N N . ALA C 1 127 ? 14.377 -6.141 -10.263 1.00 20.44 127 ALA C N 1
ATOM 5561 C CA . ALA C 1 127 ? 15.830 -6.035 -10.166 1.00 21.17 127 ALA C CA 1
ATOM 5562 C C . ALA C 1 127 ? 16.505 -6.436 -11.476 1.00 21.31 127 ALA C C 1
ATOM 5563 O O . ALA C 1 127 ? 17.563 -5.903 -11.829 1.00 20.95 127 ALA C O 1
ATOM 5565 N N . ALA C 1 128 ? 15.891 -7.375 -12.194 1.00 19.53 128 ALA C N 1
ATOM 5566 C CA . ALA C 1 128 ? 16.432 -7.842 -13.464 1.00 18.37 128 ALA C CA 1
ATOM 5567 C C . ALA C 1 128 ? 16.068 -6.907 -14.613 1.00 18.76 128 ALA C C 1
ATOM 5568 O O . ALA C 1 128 ? 16.487 -7.119 -15.748 1.00 19.81 128 ALA C O 1
ATOM 5570 N N . GLY C 1 129 ? 15.281 -5.878 -14.314 1.00 17.85 129 GLY C N 1
ATOM 5571 C CA . GLY C 1 129 ? 14.895 -4.922 -15.333 1.00 17.60 129 GLY C CA 1
ATOM 5572 C C . GLY C 1 129 ? 13.602 -5.244 -16.057 1.00 17.86 129 GLY C C 1
ATOM 5573 O O . GLY C 1 129 ? 13.325 -4.674 -17.114 1.00 19.36 129 GLY C O 1
ATOM 5574 N N . GLY C 1 130 ? 12.803 -6.141 -15.485 1.00 15.81 130 GLY C N 1
ATOM 5575 C CA . GLY C 1 130 ? 11.550 -6.523 -16.110 1.00 15.30 130 GLY C CA 1
ATOM 5576 C C . GLY C 1 130 ? 11.754 -7.708 -17.033 1.00 16.30 130 GLY C C 1
ATOM 5577 O O . GLY C 1 130 ? 12.880 -8.173 -17.205 1.00 17.39 130 GLY C O 1
ATOM 5578 N N . ILE C 1 131 ? 10.667 -8.196 -17.624 1.00 15.15 131 ILE C N 1
ATOM 5579 C CA . ILE C 1 131 ? 10.708 -9.339 -18.532 1.00 14.78 131 ILE C CA 1
ATOM 5580 C C . ILE C 1 131 ? 10.668 -8.877 -19.988 1.00 14.65 131 ILE C C 1
ATOM 5581 O O . ILE C 1 131 ? 9.760 -8.146 -20.388 1.00 15.40 131 ILE C O 1
ATOM 5586 N N . GLU C 1 132 ? 11.648 -9.311 -20.779 1.00 14.26 132 GLU C N 1
ATOM 5587 C CA . GLU C 1 132 ? 11.726 -8.958 -22.195 1.00 14.20 132 GLU C CA 1
ATOM 5588 C C . GLU C 1 132 ? 10.690 -9.748 -22.994 1.00 15.12 132 GLU C C 1
ATOM 5589 O O . GLU C 1 132 ? 9.973 -9.195 -23.825 1.00 14.63 132 GLU C O 1
ATOM 5595 N N . LEU C 1 133 ? 10.619 -11.046 -22.730 1.00 14.04 133 LEU C N 1
ATOM 5596 C CA . LEU C 1 133 ? 9.675 -11.912 -23.425 1.00 13.77 133 LEU C CA 1
ATOM 5597 C C . LEU C 1 133 ? 9.109 -12.937 -22.461 1.00 13.92 133 LEU C C 1
ATOM 5598 O O . LEU C 1 133 ? 9.853 -13.723 -21.875 1.00 13.47 133 LEU C O 1
ATOM 5603 N N . PHE C 1 134 ? 7.790 -12.930 -22.294 1.00 12.87 134 PHE C N 1
ATOM 5604 C CA . PHE C 1 134 ? 7.152 -13.883 -21.400 1.00 13.04 134 PHE C CA 1
ATOM 5605 C C . PHE C 1 134 ? 6.420 -14.922 -22.231 1.00 13.19 134 PHE C C 1
ATOM 5606 O O . PHE C 1 134 ? 5.497 -14.594 -22.985 1.00 14.58 134 PHE C O 1
ATOM 5614 N N . VAL C 1 135 ? 6.856 -16.171 -22.112 1.00 12.57 135 VAL C N 1
ATOM 5615 C CA . VAL C 1 135 ? 6.228 -17.262 -22.838 1.00 13.94 135 VAL C CA 1
ATOM 5616 C C . VAL C 1 135 ? 5.216 -17.934 -21.915 1.00 14.13 135 VAL C C 1
ATOM 5617 O O . VAL C 1 135 ? 5.498 -18.194 -20.742 1.00 14.43 135 VAL C O 1
ATOM 5621 N N . GLY C 1 136 ? 4.028 -18.204 -22.439 1.00 13.88 136 GLY C N 1
ATOM 5622 C CA . GLY C 1 136 ? 3.015 -18.839 -21.622 1.00 14.38 136 GLY C CA 1
ATOM 5623 C C . GLY C 1 136 ? 2.140 -19.786 -22.414 1.00 15.94 136 GLY C C 1
ATOM 5624 O O . GLY C 1 136 ? 2.429 -20.108 -23.565 1.00 17.18 136 GLY C O 1
ATOM 5625 N N . GLY C 1 137 ? 1.075 -20.246 -21.774 1.00 18.05 137 GLY C N 1
ATOM 5626 C CA . GLY C 1 137 ? 0.137 -21.140 -22.419 1.00 17.48 137 GLY C CA 1
ATOM 5627 C C . GLY C 1 137 ? -1.248 -20.713 -21.988 1.00 17.79 137 GLY C C 1
ATOM 5628 O O . GLY C 1 137 ? -1.407 -19.696 -21.317 1.00 18.23 137 GLY C O 1
ATOM 5629 N N . ILE C 1 138 ? -2.259 -21.474 -22.382 1.00 16.75 138 ILE C N 1
ATOM 5630 C CA . ILE C 1 138 ? -3.618 -21.153 -21.989 1.00 17.06 138 ILE C CA 1
ATOM 5631 C C . ILE C 1 138 ? -4.238 -22.432 -21.456 1.00 17.65 138 ILE C C 1
ATOM 5632 O O . ILE C 1 138 ? -4.042 -23.508 -22.020 1.00 17.23 138 ILE C O 1
ATOM 5637 N N . GLY C 1 139 ? -4.955 -22.320 -20.346 1.00 16.28 139 GLY C N 1
ATOM 5638 C CA . GLY C 1 139 ? -5.596 -23.493 -19.784 1.00 18.09 139 GLY C CA 1
ATOM 5639 C C . GLY C 1 139 ? -6.913 -23.748 -20.490 1.00 18.10 139 GLY C C 1
ATOM 5640 O O . GLY C 1 139 ? -7.392 -22.890 -21.228 1.00 16.07 139 GLY C O 1
ATOM 5641 N N . PRO C 1 140 ? -7.514 -24.931 -20.310 1.00 18.98 140 PRO C N 1
ATOM 5642 C CA . PRO C 1 140 ? -8.791 -25.201 -20.972 1.00 21.22 140 PRO C CA 1
ATOM 5643 C C . PRO C 1 140 ? -9.857 -24.220 -20.485 1.00 20.72 140 PRO C C 1
ATOM 5644 O O . PRO C 1 140 ? -10.864 -24.001 -21.158 1.00 23.33 140 PRO C O 1
ATOM 5648 N N . ASP C 1 141 ? -9.603 -23.619 -19.323 1.00 21.27 141 ASP C N 1
ATOM 5649 C CA . ASP C 1 141 ? -10.507 -22.641 -18.715 1.00 22.28 141 ASP C CA 1
ATOM 5650 C C . ASP C 1 141 ? -10.047 -21.210 -19.004 1.00 20.34 141 ASP C C 1
ATOM 5651 O O . ASP C 1 141 ? -10.509 -20.253 -18.373 1.00 19.26 141 ASP C O 1
ATOM 5656 N N . GLY C 1 142 ? -9.124 -21.084 -19.954 1.00 18.05 142 GLY C N 1
ATOM 5657 C CA . GLY C 1 142 ? -8.614 -19.787 -20.361 1.00 17.34 142 GLY C CA 1
ATOM 5658 C C . GLY C 1 142 ? -7.581 -19.109 -19.481 1.00 16.84 142 GLY C C 1
ATOM 5659 O O . GLY C 1 142 ? -7.214 -17.961 -19.740 1.00 16.32 142 GLY C O 1
ATOM 5660 N N . HIS C 1 143 ? -7.078 -19.800 -18.465 1.00 16.56 143 HIS C N 1
ATOM 5661 C CA . HIS C 1 143 ? -6.117 -19.159 -17.573 1.00 17.11 143 HIS C CA 1
ATOM 5662 C C . HIS C 1 143 ? -4.706 -18.960 -18.113 1.00 16.35 143 HIS C C 1
ATOM 5663 O O . HIS C 1 143 ? -4.265 -19.658 -19.026 1.00 16.02 143 HIS C O 1
ATOM 5670 N N . ILE C 1 144 ? -4.033 -17.951 -17.568 1.00 16.74 144 ILE C N 1
ATOM 5671 C CA . ILE C 1 144 ? -2.638 -17.664 -17.876 1.00 15.63 144 ILE C CA 1
ATOM 5672 C C . ILE C 1 144 ? -2.003 -17.989 -16.521 1.00 15.82 144 ILE C C 1
ATOM 5673 O O . ILE C 1 144 ? -2.468 -17.502 -15.494 1.00 14.39 144 ILE C O 1
ATOM 5678 N N . ALA C 1 145 ? -0.966 -18.825 -16.519 1.00 15.08 145 ALA C N 1
ATOM 5679 C CA . ALA C 1 145 ? -0.321 -19.261 -15.275 1.00 16.71 145 ALA C CA 1
ATOM 5680 C C . ALA C 1 145 ? -1.426 -19.891 -14.420 1.00 16.61 145 ALA C C 1
ATOM 5681 O O . ALA C 1 145 ? -2.173 -20.739 -14.915 1.00 17.38 145 ALA C O 1
ATOM 5683 N N . PHE C 1 146 ? -1.541 -19.509 -13.150 1.00 14.98 146 PHE C N 1
ATOM 5684 C CA . PHE C 1 146 ? -2.622 -20.050 -12.331 1.00 15.26 146 PHE C CA 1
ATOM 5685 C C . PHE C 1 146 ? -3.642 -18.979 -11.970 1.00 14.85 146 PHE C C 1
ATOM 5686 O O . PHE C 1 146 ? -4.230 -18.990 -10.885 1.00 13.83 146 PHE C O 1
ATOM 5694 N N . ASN C 1 147 ? -3.830 -18.038 -12.885 1.00 14.03 147 ASN C N 1
ATOM 5695 C CA . ASN C 1 147 ? -4.812 -16.987 -12.686 1.00 13.77 147 ASN C CA 1
ATOM 5696 C C . ASN C 1 147 ? -6.135 -17.577 -13.163 1.00 13.94 147 ASN C C 1
ATOM 5697 O O . ASN C 1 147 ? -6.593 -17.343 -14.285 1.00 14.98 147 ASN C O 1
ATOM 5702 N N . GLU C 1 148 ? -6.714 -18.386 -12.288 1.00 13.60 148 GLU C N 1
ATOM 5703 C CA . GLU C 1 148 ? -7.968 -19.083 -12.539 1.00 14.30 148 GLU C CA 1
ATOM 5704 C C . GLU C 1 148 ? -9.124 -18.133 -12.824 1.00 14.88 148 GLU C C 1
ATOM 5705 O O . GLU C 1 148 ? -9.052 -16.949 -12.521 1.00 15.06 148 GLU C O 1
ATOM 5711 N N . PRO C 1 149 ? -10.207 -18.647 -13.425 1.00 14.99 149 PRO C N 1
ATOM 5712 C CA . PRO C 1 149 ? -11.359 -17.787 -13.719 1.00 14.40 149 PRO C CA 1
ATOM 5713 C C . PRO C 1 149 ? -11.731 -16.961 -12.485 1.00 15.36 149 PRO C C 1
ATOM 5714 O O . PRO C 1 149 ? -11.799 -17.488 -11.374 1.00 15.49 149 PRO C O 1
ATOM 5718 N N . GLY C 1 150 ? -11.967 -15.669 -12.684 1.00 16.19 150 GLY C N 1
ATOM 5719 C CA . GLY C 1 150 ? -12.321 -14.809 -11.573 1.00 15.17 150 GLY C CA 1
ATOM 5720 C C . GLY C 1 150 ? -11.137 -14.126 -10.911 1.00 16.58 150 GLY C C 1
ATOM 5721 O O . GLY C 1 150 ? -11.263 -13.623 -9.790 1.00 18.84 150 GLY C O 1
ATOM 5722 N N . SER C 1 151 ? -9.989 -14.116 -11.588 1.00 13.77 151 SER C N 1
ATOM 5723 C CA . SER C 1 151 ? -8.773 -13.480 -11.071 1.00 12.75 151 SER C CA 1
ATOM 5724 C C . SER C 1 151 ? -8.686 -12.052 -11.576 1.00 12.97 151 SER C C 1
ATOM 5725 O O . SER C 1 151 ? -9.044 -11.778 -12.719 1.00 15.57 151 SER C O 1
ATOM 5728 N N . SER C 1 152 ? -8.196 -11.150 -10.732 1.00 14.34 152 SER C N 1
ATOM 5729 C CA . SER C 1 152 ? -8.040 -9.756 -11.128 1.00 13.29 152 SER C CA 1
ATOM 5730 C C . SER C 1 152 ? -7.169 -9.683 -12.374 1.00 13.30 152 SER C C 1
ATOM 5731 O O . SER C 1 152 ? -6.127 -10.333 -12.444 1.00 13.83 152 SER C O 1
ATOM 5734 N N . LEU C 1 153 ? -7.581 -8.884 -13.354 1.00 13.58 153 LEU C N 1
ATOM 5735 C CA . LEU C 1 153 ? -6.804 -8.762 -14.578 1.00 13.35 153 LEU C CA 1
ATOM 5736 C C . LEU C 1 153 ? -5.574 -7.866 -14.400 1.00 13.46 153 LEU C C 1
ATOM 5737 O O . LEU C 1 153 ? -4.795 -7.687 -15.332 1.00 15.38 153 LEU C O 1
ATOM 5742 N N . VAL C 1 154 ? -5.401 -7.301 -13.206 1.00 12.64 154 VAL C N 1
ATOM 5743 C CA . VAL C 1 154 ? -4.231 -6.468 -12.924 1.00 13.05 154 VAL C CA 1
ATOM 5744 C C . VAL C 1 154 ? -3.496 -7.043 -11.711 1.00 13.92 154 VAL C C 1
ATOM 5745 O O . VAL C 1 154 ? -2.713 -6.359 -11.039 1.00 14.34 154 VAL C O 1
ATOM 5749 N N . SER C 1 155 ? -3.751 -8.320 -11.451 1.00 13.89 155 SER C N 1
ATOM 5750 C CA . SER C 1 155 ? -3.142 -9.019 -10.327 1.00 13.46 155 SER C CA 1
ATOM 5751 C C . SER C 1 155 ? -1.621 -9.134 -10.412 1.00 14.15 155 SER C C 1
ATOM 5752 O O . SER C 1 155 ? -1.033 -9.119 -11.498 1.00 13.33 155 SER C O 1
ATOM 5755 N N . ARG C 1 156 ? -0.992 -9.247 -9.247 1.00 13.53 156 ARG C N 1
ATOM 5756 C CA . ARG C 1 156 ? 0.453 -9.421 -9.167 1.00 13.90 156 ARG C CA 1
ATOM 5757 C C . ARG C 1 156 ? 0.668 -10.849 -8.680 1.00 14.67 156 ARG C C 1
ATOM 5758 O O . ARG C 1 156 ? -0.287 -11.614 -8.542 1.00 14.18 156 ARG C O 1
ATOM 5766 N N . THR C 1 157 ? 1.919 -11.207 -8.418 1.00 14.52 157 THR C N 1
ATOM 5767 C CA . THR C 1 157 ? 2.246 -12.549 -7.954 1.00 14.25 157 THR C CA 1
ATOM 5768 C C . THR C 1 157 ? 1.629 -12.796 -6.578 1.00 13.73 157 THR C C 1
ATOM 5769 O O . THR C 1 157 ? 1.745 -11.964 -5.675 1.00 15.75 157 THR C O 1
ATOM 5773 N N . ARG C 1 158 ? 0.971 -13.940 -6.418 1.00 13.84 158 ARG C N 1
ATOM 5774 C CA . ARG C 1 158 ? 0.302 -14.268 -5.161 1.00 14.65 158 ARG C CA 1
ATOM 5775 C C . ARG C 1 158 ? -0.080 -15.751 -5.140 1.00 14.66 158 ARG C C 1
ATOM 5776 O O . ARG C 1 158 ? 0.192 -16.489 -6.091 1.00 14.84 158 ARG C O 1
ATOM 5784 N N . VAL C 1 159 ? -0.713 -16.186 -4.055 1.00 15.87 159 VAL C N 1
ATOM 5785 C CA . VAL C 1 159 ? -1.160 -17.570 -3.949 1.00 16.08 159 VAL C CA 1
ATOM 5786 C C . VAL C 1 159 ? -2.535 -17.687 -4.606 1.00 15.70 159 VAL C C 1
ATOM 5787 O O . VAL C 1 159 ? -3.365 -16.787 -4.484 1.00 16.07 159 VAL C O 1
ATOM 5791 N N . LYS C 1 160 ? -2.772 -18.782 -5.320 1.00 15.03 160 LYS C N 1
ATOM 5792 C CA . LYS C 1 160 ? -4.078 -19.004 -5.931 1.00 14.58 160 LYS C CA 1
ATOM 5793 C C . LYS C 1 160 ? -4.483 -20.448 -5.690 1.00 16.41 160 LYS C C 1
ATOM 5794 O O . LYS C 1 160 ? -3.638 -21.340 -5.611 1.00 17.14 160 LYS C O 1
ATOM 5800 N N . THR C 1 161 ? -5.781 -20.668 -5.547 1.00 15.94 161 THR C N 1
ATOM 5801 C CA . THR C 1 161 ? -6.302 -22.006 -5.327 1.00 17.44 161 THR C CA 1
ATOM 5802 C C . THR C 1 161 ? -6.712 -22.558 -6.683 1.00 18.39 161 THR C C 1
ATOM 5803 O O . THR C 1 161 ? -7.435 -21.907 -7.436 1.00 16.79 161 THR C O 1
ATOM 5807 N N . LEU C 1 162 ? -6.226 -23.752 -7.006 1.00 17.39 162 LEU C N 1
ATOM 5808 C CA . LEU C 1 162 ? -6.537 -24.354 -8.294 1.00 18.71 162 LEU C CA 1
ATOM 5809 C C . LEU C 1 162 ? -8.019 -24.649 -8.466 1.00 19.54 162 LEU C C 1
ATOM 5810 O O . LEU C 1 162 ? -8.680 -25.128 -7.545 1.00 17.63 162 LEU C O 1
ATOM 5815 N N . ALA C 1 163 ? -8.533 -24.350 -9.656 1.00 19.80 163 ALA C N 1
ATOM 5816 C CA . ALA C 1 163 ? -9.935 -24.600 -9.965 1.00 22.18 163 ALA C CA 1
ATOM 5817 C C . ALA C 1 163 ? -10.081 -26.076 -10.330 1.00 24.43 163 ALA C C 1
ATOM 5818 O O . ALA C 1 163 ? -9.097 -26.734 -10.675 1.00 22.89 163 ALA C O 1
ATOM 5820 N N . MET C 1 164 ? -11.303 -26.598 -10.251 1.00 27.84 164 MET C N 1
ATOM 5821 C CA . MET C 1 164 ? -11.546 -28.007 -10.560 1.00 30.68 164 MET C CA 1
ATOM 5822 C C . MET C 1 164 ? -10.971 -28.373 -11.925 1.00 30.38 164 MET C C 1
ATOM 5823 O O . MET C 1 164 ? -10.391 -29.441 -12.105 1.00 30.66 164 MET C O 1
ATOM 5828 N N . ASP C 1 165 ? -11.133 -27.463 -12.875 1.00 30.60 165 ASP C N 1
ATOM 5829 C CA . ASP C 1 165 ? -10.650 -27.632 -14.237 1.00 31.17 165 ASP C CA 1
ATOM 5830 C C . ASP C 1 165 ? -9.167 -28.012 -14.250 1.00 29.85 165 ASP C C 1
ATOM 5831 O O . ASP C 1 165 ? -8.763 -29.003 -14.865 1.00 29.21 165 ASP C O 1
ATOM 5836 N N . THR C 1 166 ? -8.366 -27.214 -13.555 1.00 26.11 166 THR C N 1
ATOM 5837 C CA . THR C 1 166 ? -6.929 -27.428 -13.467 1.00 24.44 166 THR C CA 1
ATOM 5838 C C . THR C 1 166 ? -6.602 -28.709 -12.703 1.00 23.64 166 THR C C 1
ATOM 5839 O O . THR C 1 166 ? -5.659 -29.420 -13.047 1.00 23.99 166 THR C O 1
ATOM 5843 N N A ILE C 1 167 ? -7.381 -28.994 -11.664 0.50 23.01 167 ILE C N 1
ATOM 5844 N N B ILE C 1 167 ? -7.379 -28.997 -11.665 0.50 23.12 167 ILE C N 1
ATOM 5845 C CA A ILE C 1 167 ? -7.175 -30.197 -10.864 0.50 24.13 167 ILE C CA 1
ATOM 5846 C CA B ILE C 1 167 ? -7.161 -30.199 -10.869 0.50 24.32 167 ILE C CA 1
ATOM 5847 C C A ILE C 1 167 ? -7.391 -31.429 -11.734 0.50 24.82 167 ILE C C 1
ATOM 5848 C C B ILE C 1 167 ? -7.391 -31.433 -11.733 0.50 24.94 167 ILE C C 1
ATOM 5849 O O A ILE C 1 167 ? -6.599 -32.370 -11.708 0.50 24.44 167 ILE C O 1
ATOM 5850 O O B ILE C 1 167 ? -6.609 -32.383 -11.701 0.50 24.59 167 ILE C O 1
ATOM 5859 N N . LEU C 1 168 ? -8.473 -31.407 -12.504 1.00 26.52 168 LEU C N 1
ATOM 5860 C CA . LEU C 1 168 ? -8.815 -32.514 -13.389 1.00 28.58 168 LEU C CA 1
ATOM 5861 C C . LEU C 1 168 ? -7.716 -32.738 -14.418 1.00 27.70 168 LEU C C 1
ATOM 5862 O O . LEU C 1 168 ? -7.281 -33.867 -14.639 1.00 29.00 168 LEU C O 1
ATOM 5867 N N . ALA C 1 169 ? -7.261 -31.651 -15.030 1.00 26.84 169 ALA C N 1
ATOM 5868 C CA . ALA C 1 169 ? -6.224 -31.715 -16.051 1.00 26.96 169 ALA C CA 1
ATOM 5869 C C . ALA C 1 169 ? -4.858 -32.183 -15.548 1.00 27.39 169 ALA C C 1
ATOM 5870 O O . ALA C 1 169 ? -4.097 -32.792 -16.300 1.00 27.45 169 ALA C O 1
ATOM 5872 N N . ASN C 1 170 ? -4.537 -31.909 -14.286 1.00 27.06 170 ASN C N 1
ATOM 5873 C CA . ASN C 1 170 ? -3.237 -32.313 -13.757 1.00 27.29 170 ASN C CA 1
ATOM 5874 C C . ASN C 1 170 ? -3.229 -33.594 -12.936 1.00 26.76 170 ASN C C 1
ATOM 5875 O O . ASN C 1 170 ? -2.170 -34.050 -12.509 1.00 26.36 170 ASN C O 1
ATOM 5880 N N . ALA C 1 171 ? -4.401 -34.179 -12.721 1.00 27.75 171 ALA C N 1
ATOM 5881 C CA . ALA C 1 171 ? -4.493 -35.408 -11.943 1.00 28.83 171 ALA C CA 1
ATOM 5882 C C . ALA C 1 171 ? -3.640 -36.533 -12.529 1.00 29.97 171 ALA C C 1
ATOM 5883 O O . ALA C 1 171 ? -3.168 -37.406 -11.799 1.00 30.68 171 ALA C O 1
ATOM 5885 N N A ARG C 1 172 ? -3.433 -36.494 -13.844 0.50 30.53 172 ARG C N 1
ATOM 5886 N N B ARG C 1 172 ? -3.445 -36.512 -13.842 0.50 30.54 172 ARG C N 1
ATOM 5887 C CA A ARG C 1 172 ? -2.652 -37.522 -14.527 0.50 31.25 172 ARG C CA 1
ATOM 5888 C CA B ARG C 1 172 ? -2.655 -37.540 -14.512 0.50 31.20 172 ARG C CA 1
ATOM 5889 C C A ARG C 1 172 ? -1.193 -37.547 -14.086 0.50 31.34 172 ARG C C 1
ATOM 5890 C C B ARG C 1 172 ? -1.222 -37.588 -13.993 0.50 31.27 172 ARG C C 1
ATOM 5891 O O A ARG C 1 172 ? -0.475 -38.514 -14.338 0.50 31.54 172 ARG C O 1
ATOM 5892 O O B ARG C 1 172 ? -0.553 -38.616 -14.093 0.50 31.15 172 ARG C O 1
ATOM 5907 N N . PHE C 1 173 ? -0.758 -36.478 -13.428 1.00 31.26 173 PHE C N 1
ATOM 5908 C CA . PHE C 1 173 ? 0.607 -36.394 -12.927 1.00 31.18 173 PHE C CA 1
ATOM 5909 C C . PHE C 1 173 ? 0.727 -36.864 -11.484 1.00 30.86 173 PHE C C 1
ATOM 5910 O O . PHE C 1 173 ? 1.831 -36.983 -10.952 1.00 30.48 173 PHE C O 1
ATOM 5918 N N . PHE C 1 174 ? -0.409 -37.136 -10.852 1.00 30.56 174 PHE C N 1
ATOM 5919 C CA . PHE C 1 174 ? -0.409 -37.591 -9.472 1.00 31.00 174 PHE C CA 1
ATOM 5920 C C . PHE C 1 174 ? -1.179 -38.895 -9.313 1.00 31.98 174 PHE C C 1
ATOM 5921 O O . PHE C 1 174 ? -2.165 -38.974 -8.578 1.00 32.40 174 PHE C O 1
ATOM 5929 N N . ASP C 1 175 ? -0.702 -39.914 -10.019 1.00 34.11 175 ASP C N 1
ATOM 5930 C CA . ASP C 1 175 ? -1.292 -41.247 -9.999 1.00 35.52 175 ASP C CA 1
ATOM 5931 C C . ASP C 1 175 ? -2.760 -41.254 -10.407 1.00 36.14 175 ASP C C 1
ATOM 5932 O O . ASP C 1 175 ? -3.502 -42.178 -10.071 1.00 36.80 175 ASP C O 1
ATOM 5937 N N . GLY C 1 176 ? -3.170 -40.224 -11.140 1.00 36.72 176 GLY C N 1
ATOM 5938 C CA . GLY C 1 176 ? -4.544 -40.132 -11.597 1.00 36.08 176 GLY C CA 1
ATOM 5939 C C . GLY C 1 176 ? -5.554 -39.859 -10.501 1.00 36.71 176 GLY C C 1
ATOM 5940 O O . GLY C 1 176 ? -6.757 -40.005 -10.712 1.00 36.60 176 GLY C O 1
ATOM 5941 N N . GLU C 1 177 ? -5.073 -39.458 -9.329 1.00 36.82 177 GLU C N 1
ATOM 5942 C CA . GLU C 1 177 ? -5.961 -39.167 -8.208 1.00 37.18 177 GLU C CA 1
ATOM 5943 C C . GLU C 1 177 ? -6.132 -37.662 -8.021 1.00 36.01 177 GLU C C 1
ATOM 5944 O O . GLU C 1 177 ? -5.153 -36.934 -7.852 1.00 34.80 177 GLU C O 1
ATOM 5950 N N . LEU C 1 178 ? -7.378 -37.203 -8.057 1.00 34.29 178 LEU C N 1
ATOM 5951 C CA . LEU C 1 178 ? -7.679 -35.786 -7.887 1.00 34.11 178 LEU C CA 1
ATOM 5952 C C . LEU C 1 178 ? -7.232 -35.306 -6.514 1.00 33.73 178 LEU C C 1
ATOM 5953 O O . LEU C 1 178 ? -6.683 -34.213 -6.374 1.00 32.79 178 LEU C O 1
ATOM 5958 N N . THR C 1 179 ? -7.476 -36.136 -5.506 1.00 33.15 179 THR C N 1
ATOM 5959 C CA . THR C 1 179 ? -7.125 -35.816 -4.128 1.00 32.50 179 THR C CA 1
ATOM 5960 C C . THR C 1 179 ? -5.631 -35.657 -3.877 1.00 31.65 179 THR C C 1
ATOM 5961 O O . THR C 1 179 ? -5.228 -35.201 -2.806 1.00 32.34 179 THR C O 1
ATOM 5965 N N . LYS C 1 180 ? -4.807 -36.029 -4.850 1.00 30.22 180 LYS C N 1
ATOM 5966 C CA . LYS C 1 180 ? -3.367 -35.918 -4.676 1.00 28.68 180 LYS C CA 1
ATOM 5967 C C . LYS C 1 180 ? -2.754 -34.715 -5.383 1.00 27.12 180 LYS C C 1
ATOM 5968 O O . LYS C 1 180 ? -1.559 -34.466 -5.269 1.00 26.49 180 LYS C O 1
ATOM 5974 N N . VAL C 1 181 ? -3.571 -33.960 -6.107 1.00 24.95 181 VAL C N 1
ATOM 5975 C CA . VAL C 1 181 ? -3.063 -32.779 -6.793 1.00 22.73 181 VAL C CA 1
ATOM 5976 C C . VAL C 1 181 ? -3.005 -31.633 -5.784 1.00 20.43 181 VAL C C 1
ATOM 5977 O O . VAL C 1 181 ? -3.970 -31.390 -5.067 1.00 20.91 181 VAL C O 1
ATOM 5981 N N . PRO C 1 182 ? -1.870 -30.918 -5.712 1.00 20.24 182 PRO C N 1
ATOM 5982 C CA . PRO C 1 182 ? -1.743 -29.799 -4.772 1.00 19.91 182 PRO C CA 1
ATOM 5983 C C . PRO C 1 182 ? -2.938 -28.856 -4.915 1.00 19.85 182 PRO C C 1
ATOM 5984 O O . PRO C 1 182 ? -3.361 -28.553 -6.028 1.00 21.20 182 PRO C O 1
ATOM 5988 N N . THR C 1 183 ? -3.466 -28.391 -3.789 1.00 18.36 183 THR C N 1
ATOM 5989 C CA . THR C 1 183 ? -4.630 -27.506 -3.785 1.00 20.63 183 THR C CA 1
ATOM 5990 C C . THR C 1 183 ? -4.336 -26.057 -4.172 1.00 18.23 183 THR C C 1
ATOM 5991 O O . THR C 1 183 ? -5.205 -25.357 -4.706 1.00 18.06 183 THR C O 1
ATOM 5995 N N . MET C 1 184 ? -3.122 -25.600 -3.895 1.00 16.82 184 MET C N 1
ATOM 5996 C CA . MET C 1 184 ? -2.754 -24.220 -4.205 1.00 16.66 184 MET C CA 1
ATOM 5997 C C . MET C 1 184 ? -1.429 -24.110 -4.944 1.00 17.78 184 MET C C 1
ATOM 5998 O O . MET C 1 184 ? -0.636 -25.053 -4.986 1.00 16.77 184 MET C O 1
ATOM 6003 N N . ALA C 1 185 ? -1.192 -22.938 -5.519 1.00 15.36 185 ALA C N 1
ATOM 6004 C CA . ALA C 1 185 ? 0.048 -22.688 -6.227 1.00 15.46 185 ALA C CA 1
ATOM 6005 C C . ALA C 1 185 ? 0.431 -21.234 -6.071 1.00 16.27 185 ALA C C 1
ATOM 6006 O O . ALA C 1 185 ? -0.414 -20.396 -5.757 1.00 17.42 185 ALA C O 1
ATOM 6008 N N . LEU C 1 186 ? 1.715 -20.944 -6.248 1.00 14.48 186 LEU C N 1
ATOM 6009 C CA . LEU C 1 186 ? 2.182 -19.568 -6.218 1.00 15.06 186 LEU C CA 1
ATOM 6010 C C . LEU C 1 186 ? 2.222 -19.248 -7.703 1.00 14.21 186 LEU C C 1
ATOM 6011 O O . LEU C 1 186 ? 2.683 -20.065 -8.501 1.00 15.69 186 LEU C O 1
ATOM 6016 N N . THR C 1 187 ? 1.735 -18.076 -8.087 1.00 14.19 187 THR C N 1
ATOM 6017 C CA . THR C 1 187 ? 1.702 -17.737 -9.502 1.00 13.21 187 THR C CA 1
ATOM 6018 C C . THR C 1 187 ? 1.866 -16.252 -9.778 1.00 13.20 187 THR C C 1
ATOM 6019 O O . THR C 1 187 ? 1.400 -15.416 -9.008 1.00 13.95 187 THR C O 1
ATOM 6023 N N . VAL C 1 188 ? 2.546 -15.933 -10.874 1.00 12.64 188 VAL C N 1
ATOM 6024 C CA . VAL C 1 188 ? 2.695 -14.544 -11.272 1.00 14.05 188 VAL C CA 1
ATOM 6025 C C . VAL C 1 188 ? 1.273 -14.097 -11.588 1.00 13.51 188 VAL C C 1
ATOM 6026 O O . VAL C 1 188 ? 0.410 -14.926 -11.896 1.00 14.06 188 VAL C O 1
ATOM 6030 N N . GLY C 1 189 ? 1.024 -12.796 -11.504 1.00 12.74 189 GLY C N 1
ATOM 6031 C CA . GLY C 1 189 ? -0.310 -12.293 -11.785 1.00 13.00 189 GLY C CA 1
ATOM 6032 C C . GLY C 1 189 ? -0.524 -11.967 -13.248 1.00 12.62 189 GLY C C 1
ATOM 6033 O O . GLY C 1 189 ? 0.403 -12.016 -14.060 1.00 12.35 189 GLY C O 1
ATOM 6034 N N . VAL C 1 190 ? -1.765 -11.653 -13.596 1.00 11.68 190 VAL C N 1
ATOM 6035 C CA . VAL C 1 190 ? -2.086 -11.285 -14.968 1.00 13.77 190 VAL C CA 1
ATOM 6036 C C . VAL C 1 190 ? -1.337 -9.985 -15.254 1.00 13.23 190 VAL C C 1
ATOM 6037 O O . VAL C 1 190 ? -0.780 -9.802 -16.333 1.00 15.56 190 VAL C O 1
ATOM 6041 N N . GLY C 1 191 ? -1.310 -9.092 -14.269 1.00 14.59 191 GLY C N 1
ATOM 6042 C CA . GLY C 1 191 ? -0.606 -7.832 -14.430 1.00 14.06 191 GLY C CA 1
ATOM 6043 C C . GLY C 1 191 ? 0.892 -8.042 -14.569 1.00 14.81 191 GLY C C 1
ATOM 6044 O O . GLY C 1 191 ? 1.566 -7.324 -15.308 1.00 13.51 191 GLY C O 1
ATOM 6045 N N . THR C 1 192 ? 1.417 -9.026 -13.844 1.00 14.00 192 THR C N 1
ATOM 6046 C CA . THR C 1 192 ? 2.844 -9.346 -13.891 1.00 13.51 192 THR C CA 1
ATOM 6047 C C . THR C 1 192 ? 3.224 -9.724 -15.320 1.00 13.98 192 THR C C 1
ATOM 6048 O O . THR C 1 192 ? 4.209 -9.231 -15.868 1.00 13.67 192 THR C O 1
ATOM 6052 N N . VAL C 1 193 ? 2.434 -10.597 -15.932 1.00 12.67 193 VAL C N 1
ATOM 6053 C CA . VAL C 1 193 ? 2.724 -11.007 -17.293 1.00 13.41 193 VAL C CA 1
ATOM 6054 C C . VAL C 1 193 ? 2.512 -9.848 -18.266 1.00 13.89 193 VAL C C 1
ATOM 6055 O O . VAL C 1 193 ? 3.285 -9.671 -19.202 1.00 14.10 193 VAL C O 1
ATOM 6059 N N A MET C 1 194 ? 1.469 -9.055 -18.035 0.70 13.45 194 MET C N 1
ATOM 6060 N N B MET C 1 194 ? 1.473 -9.053 -18.041 0.30 14.19 194 MET C N 1
ATOM 6061 C CA A MET C 1 194 ? 1.175 -7.912 -18.899 0.70 15.01 194 MET C CA 1
ATOM 6062 C CA B MET C 1 194 ? 1.199 -7.929 -18.928 0.30 15.25 194 MET C CA 1
ATOM 6063 C C A MET C 1 194 ? 2.310 -6.893 -18.912 0.70 15.34 194 MET C C 1
ATOM 6064 C C B MET C 1 194 ? 2.324 -6.900 -18.922 0.30 15.36 194 MET C C 1
ATOM 6065 O O A MET C 1 194 ? 2.456 -6.133 -19.872 0.70 14.67 194 MET C O 1
ATOM 6066 O O B MET C 1 194 ? 2.484 -6.144 -19.881 0.30 15.06 194 MET C O 1
ATOM 6075 N N . ASP C 1 195 ? 3.100 -6.866 -17.842 1.00 14.63 195 ASP C N 1
ATOM 6076 C CA . ASP C 1 195 ? 4.214 -5.927 -17.752 1.00 15.95 195 ASP C CA 1
ATOM 6077 C C . ASP C 1 195 ? 5.377 -6.325 -18.656 1.00 16.07 195 ASP C C 1
ATOM 6078 O O . ASP C 1 195 ? 6.285 -5.525 -18.890 1.00 16.71 195 ASP C O 1
ATOM 6083 N N . ALA C 1 196 ? 5.359 -7.555 -19.159 1.00 14.08 196 ALA C N 1
ATOM 6084 C CA . ALA C 1 196 ? 6.426 -8.015 -20.048 1.00 14.35 196 ALA C CA 1
ATOM 6085 C C . ALA C 1 196 ? 6.420 -7.172 -21.317 1.00 14.88 196 ALA C C 1
ATOM 6086 O O . ALA C 1 196 ? 5.364 -6.727 -21.770 1.00 15.81 196 ALA C O 1
ATOM 6088 N N . ARG C 1 197 ? 7.594 -6.951 -21.899 1.00 14.54 197 ARG C N 1
ATOM 6089 C CA . ARG C 1 197 ? 7.669 -6.155 -23.115 1.00 15.04 197 ARG C CA 1
ATOM 6090 C C . ARG C 1 197 ? 6.984 -6.867 -24.280 1.00 14.99 197 ARG C C 1
ATOM 6091 O O . ARG C 1 197 ? 6.404 -6.224 -25.156 1.00 16.55 197 ARG C O 1
ATOM 6099 N N . GLU C 1 198 ? 7.036 -8.195 -24.275 1.00 14.76 198 GLU C N 1
ATOM 6100 C CA . GLU C 1 198 ? 6.376 -9.003 -25.298 1.00 13.06 198 GLU C CA 1
ATOM 6101 C C . GLU C 1 198 ? 5.844 -10.273 -24.651 1.00 13.10 198 GLU C C 1
ATOM 6102 O O . GLU C 1 198 ? 6.453 -10.814 -23.724 1.00 13.22 198 GLU C O 1
ATOM 6108 N N . VAL C 1 199 ? 4.701 -10.748 -25.132 1.00 11.94 199 VAL C N 1
ATOM 6109 C CA . VAL C 1 199 ? 4.104 -11.957 -24.581 1.00 12.82 199 VAL C CA 1
ATOM 6110 C C . VAL C 1 199 ? 3.828 -12.933 -25.712 1.00 14.02 199 VAL C C 1
ATOM 6111 O O . VAL C 1 199 ? 3.274 -12.550 -26.736 1.00 13.91 199 VAL C O 1
ATOM 6115 N N . MET C 1 200 ? 4.241 -14.182 -25.542 1.00 13.16 200 MET C N 1
ATOM 6116 C CA . MET C 1 200 ? 3.982 -15.194 -26.559 1.00 13.35 200 MET C CA 1
ATOM 6117 C C . MET C 1 200 ? 3.244 -16.347 -25.897 1.00 14.30 200 MET C C 1
ATOM 6118 O O . MET C 1 200 ? 3.761 -16.979 -24.977 1.00 14.51 200 MET C O 1
ATOM 6123 N N . ILE C 1 201 ? 2.023 -16.603 -26.352 1.00 12.89 201 ILE C N 1
ATOM 6124 C CA . ILE C 1 201 ? 1.231 -17.690 -25.794 1.00 13.61 201 ILE C CA 1
ATOM 6125 C C . ILE C 1 201 ? 1.191 -18.839 -26.791 1.00 13.74 201 ILE C C 1
ATOM 6126 O O . ILE C 1 201 ? 0.785 -18.657 -27.929 1.00 14.73 201 ILE C O 1
ATOM 6131 N N A LEU C 1 202 ? 1.643 -20.015 -26.361 0.50 13.52 202 LEU C N 1
ATOM 6132 N N B LEU C 1 202 ? 1.608 -20.022 -26.350 0.50 14.66 202 LEU C N 1
ATOM 6133 C CA A LEU C 1 202 ? 1.650 -21.201 -27.212 0.50 13.97 202 LEU C CA 1
ATOM 6134 C CA B LEU C 1 202 ? 1.599 -21.201 -27.206 0.50 15.90 202 LEU C CA 1
ATOM 6135 C C A LEU C 1 202 ? 0.409 -22.024 -26.891 0.50 15.44 202 LEU C C 1
ATOM 6136 C C B LEU C 1 202 ? 0.332 -21.992 -26.898 0.50 16.85 202 LEU C C 1
ATOM 6137 O O A LEU C 1 202 ? 0.175 -22.382 -25.737 0.50 16.36 202 LEU C O 1
ATOM 6138 O O B LEU C 1 202 ? 0.052 -22.295 -25.738 0.50 16.99 202 LEU C O 1
ATOM 6147 N N A ILE C 1 203 ? -0.383 -22.317 -27.915 0.50 16.09 203 ILE C N 1
ATOM 6148 N N B ILE C 1 203 ? -0.434 -22.316 -27.934 0.50 17.27 203 ILE C N 1
ATOM 6149 C CA A ILE C 1 203 ? -1.617 -23.071 -27.737 0.50 17.01 203 ILE C CA 1
ATOM 6150 C CA B ILE C 1 203 ? -1.678 -23.057 -27.757 0.50 17.95 203 ILE C CA 1
ATOM 6151 C C A ILE C 1 203 ? -1.740 -24.181 -28.773 0.50 16.61 203 ILE C C 1
ATOM 6152 C C B ILE C 1 203 ? -1.800 -24.178 -28.782 0.50 17.15 203 ILE C C 1
ATOM 6153 O O A ILE C 1 203 ? -1.693 -23.928 -29.974 0.50 18.33 203 ILE C O 1
ATOM 6154 O O B ILE C 1 203 ? -1.811 -23.928 -29.985 0.50 18.49 203 ILE C O 1
ATOM 6163 N N . THR C 1 204 ? -1.905 -25.414 -28.309 1.00 17.48 204 THR C N 1
ATOM 6164 C CA . THR C 1 204 ? -2.033 -26.541 -29.219 1.00 16.84 204 THR C CA 1
ATOM 6165 C C . THR C 1 204 ? -3.117 -27.527 -28.796 1.00 16.24 204 THR C C 1
ATOM 6166 O O . THR C 1 204 ? -3.348 -27.746 -27.605 1.00 17.03 204 THR C O 1
ATOM 6170 N N . GLY C 1 205 ? -3.796 -28.101 -29.782 1.00 16.99 205 GLY C N 1
ATOM 6171 C CA . GLY C 1 205 ? -4.816 -29.091 -29.494 1.00 16.99 205 GLY C CA 1
ATOM 6172 C C . GLY C 1 205 ? -6.250 -28.619 -29.442 1.00 17.17 205 GLY C C 1
ATOM 6173 O O . GLY C 1 205 ? -6.541 -27.495 -29.031 1.00 15.42 205 GLY C O 1
ATOM 6174 N N . ALA C 1 206 ? -7.149 -29.508 -29.847 1.00 16.12 206 ALA C N 1
ATOM 6175 C CA . ALA C 1 206 ? -8.573 -29.223 -29.867 1.00 16.97 206 ALA C CA 1
ATOM 6176 C C . ALA C 1 206 ? -9.124 -28.922 -28.478 1.00 16.35 206 ALA C C 1
ATOM 6177 O O . ALA C 1 206 ? -10.118 -28.205 -28.341 1.00 16.56 206 ALA C O 1
ATOM 6179 N N . HIS C 1 207 ? -8.486 -29.469 -27.448 1.00 16.34 207 HIS C N 1
ATOM 6180 C CA . HIS C 1 207 ? -8.944 -29.245 -26.087 1.00 17.15 207 HIS C CA 1
ATOM 6181 C C . HIS C 1 207 ? -8.730 -27.808 -25.619 1.00 16.71 207 HIS C C 1
ATOM 6182 O O . HIS C 1 207 ? -9.238 -27.419 -24.572 1.00 17.66 207 HIS C O 1
ATOM 6189 N N . LYS C 1 208 ? -7.987 -27.021 -26.396 1.00 15.83 208 LYS C N 1
ATOM 6190 C CA . LYS C 1 208 ? -7.730 -25.629 -26.043 1.00 14.76 208 LYS C CA 1
ATOM 6191 C C . LYS C 1 208 ? -8.493 -24.675 -26.962 1.00 14.06 208 LYS C C 1
ATOM 6192 O O . LYS C 1 208 ? -8.458 -23.461 -26.770 1.00 13.92 208 LYS C O 1
ATOM 6198 N N . ALA C 1 209 ? -9.186 -25.227 -27.954 1.00 13.33 209 ALA C N 1
ATOM 6199 C CA . ALA C 1 209 ? -9.915 -24.416 -28.926 1.00 13.77 209 ALA C CA 1
ATOM 6200 C C . ALA C 1 209 ? -10.967 -23.488 -28.339 1.00 13.98 209 ALA C C 1
ATOM 6201 O O . ALA C 1 209 ? -11.043 -22.316 -28.717 1.00 13.50 209 ALA C O 1
ATOM 6203 N N . PHE C 1 210 ? -11.790 -23.990 -27.425 1.00 13.57 210 PHE C N 1
ATOM 6204 C CA . PHE C 1 210 ? -12.818 -23.131 -26.856 1.00 13.44 210 PHE C CA 1
ATOM 6205 C C . PHE C 1 210 ? -12.194 -21.999 -26.045 1.00 14.43 210 PHE C C 1
ATOM 6206 O O . PHE C 1 210 ? -12.626 -20.852 -26.143 1.00 14.56 210 PHE C O 1
ATOM 6214 N N . ALA C 1 211 ? -11.170 -22.317 -25.258 1.00 13.65 211 ALA C N 1
ATOM 6215 C CA . ALA C 1 211 ? -10.494 -21.300 -24.459 1.00 14.53 211 ALA C CA 1
ATOM 6216 C C . ALA C 1 211 ? -9.862 -20.232 -25.356 1.00 14.94 211 ALA C C 1
ATOM 6217 O O . ALA C 1 211 ? -9.901 -19.043 -25.034 1.00 15.41 211 ALA C O 1
ATOM 6219 N N . LEU C 1 212 ? -9.282 -20.650 -26.480 1.00 15.30 212 LEU C N 1
ATOM 6220 C CA . LEU C 1 212 ? -8.660 -19.698 -27.404 1.00 15.03 212 LEU C CA 1
ATOM 6221 C C . LEU C 1 212 ? -9.748 -18.777 -27.955 1.00 15.51 212 LEU C C 1
ATOM 6222 O O . LEU C 1 212 ? -9.566 -17.563 -28.043 1.00 16.12 212 LEU C O 1
ATOM 6227 N N . TYR C 1 213 ? -10.877 -19.366 -28.334 1.00 13.63 213 TYR C N 1
ATOM 6228 C CA . TYR C 1 213 ? -12.005 -18.594 -28.848 1.00 13.74 213 TYR C CA 1
ATOM 6229 C C . TYR C 1 213 ? -12.432 -17.552 -27.807 1.00 15.11 213 TYR C C 1
ATOM 6230 O O . TYR C 1 213 ? -12.653 -16.382 -28.128 1.00 13.42 213 TYR C O 1
ATOM 6239 N N . LYS C 1 214 ? -12.546 -17.977 -26.554 1.00 13.88 214 LYS C N 1
ATOM 6240 C CA . LYS C 1 214 ? -12.946 -17.056 -25.496 1.00 14.43 214 LYS C CA 1
ATOM 6241 C C . LYS C 1 214 ? -11.935 -15.928 -25.314 1.00 15.45 214 LYS C C 1
ATOM 6242 O O . LYS C 1 214 ? -12.312 -14.780 -25.090 1.00 16.29 214 LYS C O 1
ATOM 6248 N N . ALA C 1 215 ? -10.654 -16.257 -25.417 1.00 14.83 215 ALA C N 1
ATOM 6249 C CA . ALA C 1 215 ? -9.599 -15.270 -25.219 1.00 14.41 215 ALA C CA 1
ATOM 6250 C C . ALA C 1 215 ? -9.419 -14.255 -26.337 1.00 15.45 215 ALA C C 1
ATOM 6251 O O . ALA C 1 215 ? -8.993 -13.129 -26.074 1.00 16.34 215 ALA C O 1
ATOM 6253 N N . ILE C 1 216 ? -9.725 -14.631 -27.577 1.00 15.28 216 ILE C N 1
ATOM 6254 C CA . ILE C 1 216 ? -9.533 -13.683 -28.671 1.00 15.71 216 ILE C CA 1
ATOM 6255 C C . ILE C 1 216 ? -10.763 -13.278 -29.480 1.00 15.14 216 ILE C C 1
ATOM 6256 O O . ILE C 1 216 ? -10.722 -12.265 -30.173 1.00 16.29 216 ILE C O 1
ATOM 6261 N N . GLU C 1 217 ? -11.853 -14.038 -29.400 1.00 15.25 217 GLU C N 1
ATOM 6262 C CA . GLU C 1 217 ? -13.064 -13.658 -30.139 1.00 15.07 217 GLU C CA 1
ATOM 6263 C C . GLU C 1 217 ? -14.053 -12.943 -29.222 1.00 14.78 217 GLU C C 1
ATOM 6264 O O . GLU C 1 217 ? -14.822 -12.095 -29.678 1.00 14.66 217 GLU C O 1
ATOM 6270 N N . GLU C 1 218 ? -14.060 -13.302 -27.940 1.00 15.18 218 GLU C N 1
ATOM 6271 C CA . GLU C 1 218 ? -14.933 -12.618 -26.993 1.00 14.81 218 GLU C CA 1
ATOM 6272 C C . GLU C 1 218 ? -14.076 -11.546 -26.325 1.00 15.45 218 GLU C C 1
ATOM 6273 O O . GLU C 1 218 ? -12.867 -11.503 -26.545 1.00 15.97 218 GLU C O 1
ATOM 6279 N N . GLY C 1 219 ? -14.689 -10.681 -25.522 1.00 15.80 219 GLY C N 1
ATOM 6280 C CA . GLY C 1 219 ? -13.938 -9.584 -24.928 1.00 14.80 219 GLY C CA 1
ATOM 6281 C C . GLY C 1 219 ? -13.168 -9.777 -23.639 1.00 13.83 219 GLY C C 1
ATOM 6282 O O . GLY C 1 219 ? -13.100 -10.876 -23.091 1.00 14.32 219 GLY C O 1
ATOM 6283 N N . VAL C 1 220 ? -12.568 -8.687 -23.165 1.00 13.10 220 VAL C N 1
ATOM 6284 C CA . VAL C 1 220 ? -11.796 -8.704 -21.925 1.00 13.17 220 VAL C CA 1
ATOM 6285 C C . VAL C 1 220 ? -12.730 -9.161 -20.796 1.00 13.33 220 VAL C C 1
ATOM 6286 O O . VAL C 1 220 ? -13.751 -8.521 -20.517 1.00 12.10 220 VAL C O 1
ATOM 6290 N N . ASN C 1 221 ? -12.363 -10.264 -20.144 1.00 12.31 221 ASN C N 1
ATOM 6291 C CA . ASN C 1 221 ? -13.200 -10.873 -19.105 1.00 12.70 221 ASN C CA 1
ATOM 6292 C C . ASN C 1 221 ? -12.309 -11.631 -18.114 1.00 13.39 221 ASN C C 1
ATOM 6293 O O . ASN C 1 221 ? -11.514 -12.478 -18.525 1.00 12.84 221 ASN C O 1
ATOM 6298 N N . HIS C 1 222 ? -12.445 -11.349 -16.819 1.00 13.11 222 HIS C N 1
ATOM 6299 C CA . HIS C 1 222 ? -11.612 -12.030 -15.827 1.00 12.74 222 HIS C CA 1
ATOM 6300 C C . HIS C 1 222 ? -11.924 -13.522 -15.660 1.00 14.07 222 HIS C C 1
ATOM 6301 O O . HIS C 1 222 ? -11.236 -14.221 -14.913 1.00 13.84 222 HIS C O 1
ATOM 6308 N N . MET C 1 223 ? -12.943 -14.015 -16.358 1.00 14.26 223 MET C N 1
ATOM 6309 C CA . MET C 1 223 ? -13.274 -15.437 -16.278 1.00 16.17 223 MET C CA 1
ATOM 6310 C C . MET C 1 223 ? -12.394 -16.233 -17.246 1.00 15.36 223 MET C C 1
ATOM 6311 O O . MET C 1 223 ? -12.263 -17.455 -17.126 1.00 15.90 223 MET C O 1
ATOM 6316 N N . TRP C 1 224 ? -11.797 -15.529 -18.205 1.00 14.31 224 TRP C N 1
ATOM 6317 C CA . TRP C 1 224 ? -10.898 -16.135 -19.196 1.00 13.81 224 TRP C CA 1
ATOM 6318 C C . TRP C 1 224 ? -9.713 -15.180 -19.217 1.00 13.45 224 TRP C C 1
ATOM 6319 O O . TRP C 1 224 ? -9.602 -14.320 -20.089 1.00 13.21 224 TRP C O 1
ATOM 6330 N N . THR C 1 225 ? -8.813 -15.354 -18.256 1.00 13.23 225 THR C N 1
ATOM 6331 C CA . THR C 1 225 ? -7.714 -14.417 -18.095 1.00 13.08 225 THR C CA 1
ATOM 6332 C C . THR C 1 225 ? -6.764 -14.128 -19.240 1.00 12.33 225 THR C C 1
ATOM 6333 O O . THR C 1 225 ? -6.167 -13.060 -19.264 1.00 14.54 225 THR C O 1
ATOM 6337 N N . VAL C 1 226 ? -6.616 -15.043 -20.194 1.00 11.95 226 VAL C N 1
ATOM 6338 C CA . VAL C 1 226 ? -5.737 -14.757 -21.321 1.00 12.96 226 VAL C CA 1
ATOM 6339 C C . VAL C 1 226 ? -6.360 -13.641 -22.168 1.00 12.79 226 VAL C C 1
ATOM 6340 O O . VAL C 1 226 ? -5.679 -13.008 -22.974 1.00 13.42 226 VAL C O 1
ATOM 6344 N N . SER C 1 227 ? -7.650 -13.375 -21.961 1.00 13.28 227 SER C N 1
ATOM 6345 C CA . SER C 1 227 ? -8.311 -12.306 -22.713 1.00 12.10 227 SER C CA 1
ATOM 6346 C C . SER C 1 227 ? -7.713 -10.950 -22.339 1.00 12.96 227 SER C C 1
ATOM 6347 O O . SER C 1 227 ? -7.878 -9.964 -23.062 1.00 12.78 227 SER C O 1
ATOM 6350 N N . ALA C 1 228 ? -7.011 -10.899 -21.214 1.00 12.82 228 ALA C N 1
ATOM 6351 C CA . ALA C 1 228 ? -6.401 -9.650 -20.768 1.00 13.34 228 ALA C CA 1
ATOM 6352 C C . ALA C 1 228 ? -5.395 -9.113 -21.784 1.00 14.70 228 ALA C C 1
ATOM 6353 O O . ALA C 1 228 ? -5.178 -7.903 -21.879 1.00 13.39 228 ALA C O 1
ATOM 6355 N N . PHE C 1 229 ? -4.788 -10.005 -22.557 1.00 12.49 229 PHE C N 1
ATOM 6356 C CA . PHE C 1 229 ? -3.781 -9.560 -23.504 1.00 13.51 229 PHE C CA 1
ATOM 6357 C C . PHE C 1 229 ? -4.309 -8.770 -24.687 1.00 12.57 229 PHE C C 1
ATOM 6358 O O . PHE C 1 229 ? -3.538 -8.284 -25.512 1.00 12.54 229 PHE C O 1
ATOM 6366 N N . GLN C 1 230 ? -5.627 -8.614 -24.755 1.00 12.00 230 GLN C N 1
ATOM 6367 C CA . GLN C 1 230 ? -6.218 -7.803 -25.815 1.00 12.61 230 GLN C CA 1
ATOM 6368 C C . GLN C 1 230 ? -5.792 -6.359 -25.568 1.00 14.42 230 GLN C C 1
ATOM 6369 O O . GLN C 1 230 ? -5.882 -5.509 -26.458 1.00 14.78 230 GLN C O 1
ATOM 6375 N N . GLN C 1 231 ? -5.332 -6.087 -24.351 1.00 13.75 231 GLN C N 1
ATOM 6376 C CA . GLN C 1 231 ? -4.875 -4.750 -24.001 1.00 14.41 231 GLN C CA 1
ATOM 6377 C C . GLN C 1 231 ? -3.367 -4.687 -23.771 1.00 13.72 231 GLN C C 1
ATOM 6378 O O . GLN C 1 231 ? -2.869 -3.818 -23.052 1.00 14.51 231 GLN C O 1
ATOM 6384 N N . HIS C 1 232 ? -2.647 -5.627 -24.380 1.00 13.86 232 HIS C N 1
ATOM 6385 C CA . HIS C 1 232 ? -1.188 -5.650 -24.301 1.00 13.36 232 HIS C CA 1
ATOM 6386 C C . HIS C 1 232 ? -0.686 -5.179 -25.668 1.00 13.46 232 HIS C C 1
ATOM 6387 O O . HIS C 1 232 ? -1.221 -5.566 -26.700 1.00 12.20 232 HIS C O 1
ATOM 6394 N N . PRO C 1 233 ? 0.363 -4.348 -25.696 1.00 14.32 233 PRO C N 1
ATOM 6395 C CA . PRO C 1 233 ? 0.869 -3.852 -26.980 1.00 15.73 233 PRO C CA 1
ATOM 6396 C C . PRO C 1 233 ? 1.554 -4.824 -27.930 1.00 16.59 233 PRO C C 1
ATOM 6397 O O . PRO C 1 233 ? 1.619 -4.578 -29.139 1.00 17.20 233 PRO C O 1
ATOM 6401 N N . ARG C 1 234 ? 2.050 -5.934 -27.402 1.00 16.01 234 ARG C N 1
ATOM 6402 C CA . ARG C 1 234 ? 2.791 -6.858 -28.239 1.00 15.76 234 ARG C CA 1
ATOM 6403 C C . ARG C 1 234 ? 2.626 -8.306 -27.804 1.00 15.97 234 ARG C C 1
ATOM 6404 O O . ARG C 1 234 ? 3.480 -8.859 -27.114 1.00 15.57 234 ARG C O 1
ATOM 6412 N N . THR C 1 235 ? 1.519 -8.916 -28.205 1.00 15.58 235 THR C N 1
ATOM 6413 C CA . THR C 1 235 ? 1.275 -10.301 -27.855 1.00 16.13 235 THR C CA 1
ATOM 6414 C C . THR C 1 235 ? 1.219 -11.148 -29.112 1.00 16.15 235 THR C C 1
ATOM 6415 O O . THR C 1 235 ? 0.648 -10.746 -30.127 1.00 17.06 235 THR C O 1
ATOM 6419 N N . VAL C 1 236 ? 1.838 -12.319 -29.036 1.00 14.77 236 VAL C N 1
ATOM 6420 C CA . VAL C 1 236 ? 1.875 -13.250 -30.151 1.00 15.97 236 VAL C CA 1
ATOM 6421 C C . VAL C 1 236 ? 1.280 -14.570 -29.692 1.00 15.24 236 VAL C C 1
ATOM 6422 O O . VAL C 1 236 ? 1.702 -15.119 -28.677 1.00 16.40 236 VAL C O 1
ATOM 6426 N N . PHE C 1 237 ? 0.280 -15.054 -30.420 1.00 13.34 237 PHE C N 1
ATOM 6427 C CA . PHE C 1 237 ? -0.350 -16.332 -30.114 1.00 15.24 237 PHE C CA 1
ATOM 6428 C C . PHE C 1 237 ? 0.159 -17.306 -31.174 1.00 13.99 237 PHE C C 1
ATOM 6429 O O . PHE C 1 237 ? 0.058 -17.023 -32.365 1.00 16.06 237 PHE C O 1
ATOM 6437 N N . VAL C 1 238 ? 0.717 -18.435 -30.742 1.00 13.85 238 VAL C N 1
ATOM 6438 C CA . VAL C 1 238 ? 1.229 -19.449 -31.674 1.00 13.31 238 VAL C CA 1
ATOM 6439 C C . VAL C 1 238 ? 0.416 -20.715 -31.431 1.00 13.63 238 VAL C C 1
ATOM 6440 O O . VAL C 1 238 ? 0.436 -21.265 -30.332 1.00 14.63 238 VAL C O 1
ATOM 6444 N N A CYS C 1 239 ? -0.285 -21.186 -32.457 0.40 13.68 239 CYS C N 1
ATOM 6445 N N B CYS C 1 239 ? -0.303 -21.168 -32.458 0.60 15.12 239 CYS C N 1
ATOM 6446 C CA A CYS C 1 239 ? -1.108 -22.378 -32.306 0.40 14.22 239 CYS C CA 1
ATOM 6447 C CA B CYS C 1 239 ? -1.156 -22.347 -32.327 0.60 16.78 239 CYS C CA 1
ATOM 6448 C C A CYS C 1 239 ? -1.017 -23.326 -33.491 0.40 14.82 239 CYS C C 1
ATOM 6449 C C B CYS C 1 239 ? -1.051 -23.307 -33.507 0.60 16.46 239 CYS C C 1
ATOM 6450 O O A CYS C 1 239 ? -0.380 -23.025 -34.501 0.40 14.37 239 CYS C O 1
ATOM 6451 O O B CYS C 1 239 ? -0.439 -22.996 -34.528 0.60 15.88 239 CYS C O 1
ATOM 6456 N N . ASP C 1 240 ? -1.659 -24.480 -33.354 1.00 16.13 240 ASP C N 1
ATOM 6457 C CA . ASP C 1 240 ? -1.677 -25.461 -34.424 1.00 17.08 240 ASP C CA 1
ATOM 6458 C C . ASP C 1 240 ? -3.113 -25.432 -34.948 1.00 17.69 240 ASP C C 1
ATOM 6459 O O . ASP C 1 240 ? -3.967 -24.754 -34.374 1.00 16.85 240 ASP C O 1
ATOM 6464 N N . GLU C 1 241 ? -3.376 -26.134 -36.043 1.00 16.90 241 GLU C N 1
ATOM 6465 C CA . GLU C 1 241 ? -4.713 -26.145 -36.639 1.00 19.23 241 GLU C CA 1
ATOM 6466 C C . GLU C 1 241 ? -5.849 -26.523 -35.694 1.00 17.52 241 GLU C C 1
ATOM 6467 O O . GLU C 1 241 ? -6.902 -25.882 -35.691 1.00 16.52 241 GLU C O 1
ATOM 6473 N N . ASP C 1 242 ? -5.646 -27.571 -34.904 1.00 16.94 242 ASP C N 1
ATOM 6474 C CA . ASP C 1 242 ? -6.677 -28.034 -33.982 1.00 16.65 242 ASP C CA 1
ATOM 6475 C C . ASP C 1 242 ? -7.094 -26.982 -32.958 1.00 16.02 242 ASP C C 1
ATOM 6476 O O . ASP C 1 242 ? -8.228 -26.991 -32.486 1.00 15.95 242 ASP C O 1
ATOM 6481 N N . ALA C 1 243 ? -6.185 -26.076 -32.614 1.00 14.52 243 ALA C N 1
ATOM 6482 C CA . ALA C 1 243 ? -6.505 -25.041 -31.634 1.00 12.52 243 ALA C CA 1
ATOM 6483 C C . ALA C 1 243 ? -7.420 -23.951 -32.191 1.00 13.07 243 ALA C C 1
ATOM 6484 O O . ALA C 1 243 ? -7.982 -23.165 -31.428 1.00 13.94 243 ALA C O 1
ATOM 6486 N N . THR C 1 244 ? -7.573 -23.902 -33.509 1.00 14.73 244 THR C N 1
ATOM 6487 C CA . THR C 1 244 ? -8.403 -22.875 -34.142 1.00 14.29 244 THR C CA 1
ATOM 6488 C C . THR C 1 244 ? -9.847 -23.292 -34.420 1.00 14.58 244 THR C C 1
ATOM 6489 O O . THR C 1 244 ? -10.625 -22.499 -34.937 1.00 14.22 244 THR C O 1
ATOM 6493 N N . LEU C 1 245 ? -10.199 -24.524 -34.068 1.00 15.05 245 LEU C N 1
ATOM 6494 C CA . LEU C 1 245 ? -11.529 -25.068 -34.343 1.00 15.52 245 LEU C CA 1
ATOM 6495 C C . LEU C 1 245 ? -12.755 -24.252 -33.926 1.00 15.38 245 LEU C C 1
ATOM 6496 O O . LEU C 1 245 ? -13.804 -24.321 -34.579 1.00 16.39 245 LEU C O 1
ATOM 6501 N N . GLU C 1 246 ? -12.638 -23.475 -32.855 1.00 13.68 246 GLU C N 1
ATOM 6502 C CA . GLU C 1 246 ? -13.776 -22.692 -32.381 1.00 15.53 246 GLU C CA 1
ATOM 6503 C C . GLU C 1 246 ? -13.807 -21.254 -32.887 1.00 15.27 246 GLU C C 1
ATOM 6504 O O . GLU C 1 246 ? -14.757 -20.522 -32.609 1.00 16.39 246 GLU C O 1
ATOM 6510 N N . LEU C 1 247 ? -12.779 -20.852 -33.627 1.00 14.72 247 LEU C N 1
ATOM 6511 C CA . LEU C 1 247 ? -12.707 -19.492 -34.161 1.00 15.59 247 LEU C CA 1
ATOM 6512 C C . LEU C 1 247 ? -13.568 -19.328 -35.409 1.00 15.18 247 LEU C C 1
ATOM 6513 O O . LEU C 1 247 ? -13.979 -20.312 -36.024 1.00 16.24 247 LEU C O 1
ATOM 6518 N N . LYS C 1 248 ? -13.840 -18.082 -35.785 1.00 15.49 248 LYS C N 1
ATOM 6519 C CA . LYS C 1 248 ? -14.617 -17.827 -36.988 1.00 16.45 248 LYS C CA 1
ATOM 6520 C C . LYS C 1 248 ? -13.701 -17.995 -38.190 1.00 16.10 248 LYS C C 1
ATOM 6521 O O . LYS C 1 248 ? -12.510 -17.674 -38.129 1.00 15.61 248 LYS C O 1
ATOM 6527 N N . VAL C 1 249 ? -14.260 -18.496 -39.282 1.00 15.20 249 VAL C N 1
ATOM 6528 C CA . VAL C 1 249 ? -13.501 -18.688 -40.507 1.00 15.54 249 VAL C CA 1
ATOM 6529 C C . VAL C 1 249 ? -12.781 -17.395 -40.887 1.00 14.41 249 VAL C C 1
ATOM 6530 O O . VAL C 1 249 ? -11.612 -17.410 -41.275 1.00 15.92 249 VAL C O 1
ATOM 6534 N N . LYS C 1 250 ? -13.484 -16.273 -40.757 1.00 14.80 250 LYS C N 1
ATOM 6535 C CA . LYS C 1 250 ? -12.929 -14.964 -41.093 1.00 15.95 250 LYS C CA 1
ATOM 6536 C C . LYS C 1 250 ? -11.632 -14.658 -40.348 1.00 15.21 250 LYS C C 1
ATOM 6537 O O . LYS C 1 250 ? -10.677 -14.130 -40.922 1.00 15.08 250 LYS C O 1
ATOM 6543 N N . THR C 1 251 ? -11.610 -14.980 -39.061 1.00 14.62 251 THR C N 1
ATOM 6544 C CA . THR C 1 251 ? -10.441 -14.737 -38.229 1.00 15.51 251 THR C CA 1
ATOM 6545 C C . THR C 1 251 ? -9.232 -15.541 -38.707 1.00 15.36 251 THR C C 1
ATOM 6546 O O . THR C 1 251 ? -8.130 -15.001 -38.857 1.00 14.09 251 THR C O 1
ATOM 6550 N N . VAL C 1 252 ? -9.445 -16.831 -38.948 1.00 15.34 252 VAL C N 1
ATOM 6551 C CA . VAL C 1 252 ? -8.370 -17.703 -39.414 1.00 15.67 252 VAL C CA 1
ATOM 6552 C C . VAL C 1 252 ? -7.872 -17.282 -40.798 1.00 15.92 252 VAL C C 1
ATOM 6553 O O . VAL C 1 252 ? -6.666 -17.273 -41.050 1.00 16.10 252 VAL C O 1
ATOM 6557 N N . LYS C 1 253 ? -8.793 -16.942 -41.696 1.00 16.12 253 LYS C N 1
ATOM 6558 C CA . LYS C 1 253 ? -8.409 -16.503 -43.038 1.00 16.38 253 LYS C CA 1
ATOM 6559 C C . LYS C 1 253 ? -7.513 -15.274 -42.946 1.00 15.47 253 LYS C C 1
ATOM 6560 O O . LYS C 1 253 ? -6.495 -15.177 -43.628 1.00 16.50 253 LYS C O 1
ATOM 6566 N N . TYR C 1 254 ? -7.907 -14.323 -42.110 1.00 15.80 254 TYR C N 1
ATOM 6567 C CA . TYR C 1 254 ? -7.134 -13.100 -41.951 1.00 14.89 254 TYR C CA 1
ATOM 6568 C C . TYR C 1 254 ? -5.711 -13.386 -41.496 1.00 15.34 254 TYR C C 1
ATOM 6569 O O . TYR C 1 254 ? -4.748 -12.915 -42.100 1.00 16.03 254 TYR C O 1
ATOM 6578 N N . PHE C 1 255 ? -5.565 -14.163 -40.430 1.00 14.45 255 PHE C N 1
ATOM 6579 C CA . PHE C 1 255 ? -4.225 -14.436 -39.946 1.00 15.02 255 PHE C CA 1
ATOM 6580 C C . PHE C 1 255 ? -3.425 -15.398 -40.813 1.00 15.59 255 PHE C C 1
ATOM 6581 O O . PHE C 1 255 ? -2.204 -15.298 -40.873 1.00 15.76 255 PHE C O 1
ATOM 6589 N N . LYS C 1 256 ? -4.085 -16.314 -41.511 1.00 16.31 256 LYS C N 1
ATOM 6590 C CA . LYS C 1 256 ? -3.321 -17.197 -42.389 1.00 16.76 256 LYS C CA 1
ATOM 6591 C C . LYS C 1 256 ? -2.754 -16.368 -43.536 1.00 18.41 256 LYS C C 1
ATOM 6592 O O . LYS C 1 256 ? -1.691 -16.679 -44.078 1.00 17.70 256 LYS C O 1
ATOM 6598 N N . GLY C 1 257 ? -3.464 -15.299 -43.890 1.00 18.09 257 GLY C N 1
ATOM 6599 C CA . GLY C 1 257 ? -3.011 -14.428 -44.957 1.00 18.48 257 GLY C CA 1
ATOM 6600 C C . GLY C 1 257 ? -1.793 -13.625 -44.539 1.00 18.75 257 GLY C C 1
ATOM 6601 O O . GLY C 1 257 ? -1.071 -13.098 -45.382 1.00 19.02 257 GLY C O 1
ATOM 6602 N N . LEU C 1 258 ? -1.571 -13.522 -43.232 1.00 16.17 258 LEU C N 1
ATOM 6603 C CA . LEU C 1 258 ? -0.432 -12.786 -42.698 1.00 16.79 258 LEU C CA 1
ATOM 6604 C C . LEU C 1 258 ? 0.750 -13.690 -42.349 1.00 17.17 258 LEU C C 1
ATOM 6605 O O . LEU C 1 258 ? 1.761 -13.219 -41.832 1.00 16.94 258 LEU C O 1
ATOM 6610 N N . MET C 1 259 ? 0.635 -14.983 -42.628 1.00 17.30 259 MET C N 1
ATOM 6611 C CA . MET C 1 259 ? 1.726 -15.887 -42.297 1.00 17.81 259 MET C CA 1
ATOM 6612 C C . MET C 1 259 ? 3.014 -15.602 -43.063 1.00 19.53 259 MET C C 1
ATOM 6613 O O . MET C 1 259 ? 4.103 -15.805 -42.537 1.00 18.88 259 MET C O 1
ATOM 6618 N N . LEU C 1 260 ? 2.902 -15.122 -44.296 1.00 21.05 260 LEU C N 1
ATOM 6619 C CA . LEU C 1 260 ? 4.100 -14.812 -45.067 1.00 22.54 260 LEU C CA 1
ATOM 6620 C C . LEU C 1 260 ? 4.837 -13.689 -44.338 1.00 22.21 260 LEU C C 1
ATOM 6621 O O . LEU C 1 260 ? 6.046 -13.764 -44.113 1.00 20.95 260 LEU C O 1
ATOM 6626 N N . VAL C 1 261 ? 4.100 -12.653 -43.949 1.00 20.29 261 VAL C N 1
ATOM 6627 C CA . VAL C 1 261 ? 4.686 -11.528 -43.229 1.00 20.82 261 VAL C CA 1
ATOM 6628 C C . VAL C 1 261 ? 5.254 -11.964 -41.879 1.00 19.74 261 VAL C C 1
ATOM 6629 O O . VAL C 1 261 ? 6.364 -11.591 -41.512 1.00 20.23 261 VAL C O 1
ATOM 6633 N N . HIS C 1 262 ? 4.494 -12.763 -41.141 1.00 18.17 262 HIS C N 1
ATOM 6634 C CA . HIS C 1 262 ? 4.939 -13.201 -39.825 1.00 16.60 262 HIS C CA 1
ATOM 6635 C C . HIS C 1 262 ? 6.060 -14.227 -39.833 1.00 17.57 262 HIS C C 1
ATOM 6636 O O . HIS C 1 262 ? 6.806 -14.334 -38.859 1.00 17.82 262 HIS C O 1
ATOM 6643 N N . ASN C 1 263 ? 6.195 -14.978 -40.919 1.00 18.22 263 ASN C N 1
ATOM 6644 C CA . ASN C 1 263 ? 7.273 -15.955 -40.949 1.00 18.42 263 ASN C CA 1
ATOM 6645 C C . ASN C 1 263 ? 8.625 -15.259 -41.062 1.00 19.72 263 ASN C C 1
ATOM 6646 O O . ASN C 1 263 ? 9.667 -15.884 -40.877 1.00 18.54 263 ASN C O 1
ATOM 6651 N N . LYS C 1 264 ? 8.608 -13.960 -41.351 1.00 19.64 264 LYS C N 1
ATOM 6652 C CA . LYS C 1 264 ? 9.851 -13.202 -41.430 1.00 21.30 264 LYS C CA 1
ATOM 6653 C C . LYS C 1 264 ? 10.435 -13.075 -40.023 1.00 20.12 264 LYS C C 1
ATOM 6654 O O . LYS C 1 264 ? 11.599 -12.722 -39.853 1.00 19.56 264 LYS C O 1
ATOM 6660 N N . LEU C 1 265 ? 9.617 -13.363 -39.013 1.00 17.33 265 LEU C N 1
ATOM 6661 C CA . LEU C 1 265 ? 10.072 -13.292 -37.631 1.00 16.92 265 LEU C CA 1
ATOM 6662 C C . LEU C 1 265 ? 10.978 -14.474 -37.300 1.00 16.99 265 LEU C C 1
ATOM 6663 O O . LEU C 1 265 ? 11.774 -14.407 -36.363 1.00 18.46 265 LEU C O 1
ATOM 6668 N N . VAL C 1 266 ? 10.855 -15.555 -38.066 1.00 17.18 266 VAL C N 1
ATOM 6669 C CA . VAL C 1 266 ? 11.664 -16.747 -37.822 1.00 18.35 266 VAL C CA 1
ATOM 6670 C C . VAL C 1 266 ? 12.532 -17.160 -39.007 1.00 19.27 266 VAL C C 1
ATOM 6671 O O . VAL C 1 266 ? 13.294 -18.114 -38.916 1.00 20.19 266 VAL C O 1
ATOM 6675 N N . ASP C 1 267 ? 12.417 -16.437 -40.113 1.00 20.97 267 ASP C N 1
ATOM 6676 C CA . ASP C 1 267 ? 13.206 -16.735 -41.300 1.00 22.73 267 ASP C CA 1
ATOM 6677 C C . ASP C 1 267 ? 13.611 -15.406 -41.935 1.00 22.49 267 ASP C C 1
ATOM 6678 O O . ASP C 1 267 ? 12.763 -14.632 -42.372 1.00 22.61 267 ASP C O 1
ATOM 6683 N N . PRO C 1 268 ? 14.922 -15.123 -42.000 1.00 23.61 268 PRO C N 1
ATOM 6684 C CA . PRO C 1 268 ? 16.088 -15.911 -41.577 1.00 24.28 268 PRO C CA 1
ATOM 6685 C C . PRO C 1 268 ? 16.126 -16.347 -40.113 1.00 23.17 268 PRO C C 1
ATOM 6686 O O . PRO C 1 268 ? 15.603 -15.668 -39.227 1.00 21.98 268 PRO C O 1
ATOM 6690 N N . LEU C 1 269 ? 16.760 -17.489 -39.874 1.00 22.39 269 LEU C N 1
ATOM 6691 C CA . LEU C 1 269 ? 16.932 -17.998 -38.525 1.00 21.47 269 LEU C CA 1
ATOM 6692 C C . LEU C 1 269 ? 18.394 -17.698 -38.217 1.00 23.65 269 LEU C C 1
ATOM 6693 O O . LEU C 1 269 ? 19.296 -18.234 -38.867 1.00 22.95 269 LEU C O 1
ATOM 6698 N N . TYR C 1 270 ? 18.629 -16.828 -37.242 1.00 22.03 270 TYR C N 1
ATOM 6699 C CA . TYR C 1 270 ? 19.989 -16.443 -36.895 1.00 23.13 270 TYR C CA 1
ATOM 6700 C C . TYR C 1 270 ? 20.742 -17.464 -36.057 1.00 22.68 270 TYR C C 1
ATOM 6701 O O . TYR C 1 270 ? 20.154 -18.401 -35.515 1.00 22.09 270 TYR C O 1
ATOM 6710 N N . SER C 1 271 ? 22.057 -17.276 -35.971 1.00 23.70 271 SER C N 1
ATOM 6711 C CA . SER C 1 271 ? 22.923 -18.163 -35.205 1.00 23.34 271 SER C CA 1
ATOM 6712 C C . SER C 1 271 ? 24.066 -17.367 -34.590 1.00 23.78 271 SER C C 1
ATOM 6713 O O . SER C 1 271 ? 24.531 -16.388 -35.174 1.00 24.52 271 SER C O 1
ATOM 6716 N N . ILE C 1 272 ? 24.521 -17.786 -33.416 1.00 22.46 272 ILE C N 1
ATOM 6717 C CA . ILE C 1 272 ? 25.620 -17.094 -32.754 1.00 24.29 272 ILE C CA 1
ATOM 6718 C C . ILE C 1 272 ? 26.941 -17.448 -33.429 1.00 27.03 272 ILE C C 1
ATOM 6719 O O . ILE C 1 272 ? 27.981 -16.883 -33.105 1.00 26.04 272 ILE C O 1
ATOM 6724 N N . LYS C 1 273 ? 26.898 -18.378 -34.376 1.00 30.25 273 LYS C N 1
ATOM 6725 C CA . LYS C 1 273 ? 28.113 -18.785 -35.071 1.00 34.96 273 LYS C CA 1
ATOM 6726 C C . LYS C 1 273 ? 28.715 -17.708 -35.973 1.00 38.65 273 LYS C C 1
ATOM 6727 O O . LYS C 1 273 ? 29.751 -17.933 -36.596 1.00 40.18 273 LYS C O 1
ATOM 6733 N N . GLU C 1 274 ? 28.068 -16.545 -36.033 1.00 43.49 274 GLU C N 1
ATOM 6734 C CA . GLU C 1 274 ? 28.548 -15.413 -36.833 1.00 47.35 274 GLU C CA 1
ATOM 6735 C C . GLU C 1 274 ? 27.438 -14.398 -37.086 1.00 48.84 274 GLU C C 1
ATOM 6736 O O . GLU C 1 274 ? 26.272 -14.710 -36.765 1.00 50.28 274 GLU C O 1
ATOM 6742 N N . MET D 1 1 ? -45.455 -13.043 -35.757 1.00 20.57 1 MET D N 1
ATOM 6743 C CA . MET D 1 1 ? -46.257 -12.497 -34.626 1.00 20.98 1 MET D CA 1
ATOM 6744 C C . MET D 1 1 ? -46.677 -11.069 -34.942 1.00 21.20 1 MET D C 1
ATOM 6745 O O . MET D 1 1 ? -46.131 -10.430 -35.842 1.00 20.70 1 MET D O 1
ATOM 6750 N N . LYS D 1 2 ? -47.658 -10.584 -34.189 1.00 20.66 2 LYS D N 1
ATOM 6751 C CA . LYS D 1 2 ? -48.112 -9.206 -34.296 1.00 20.08 2 LYS D CA 1
ATOM 6752 C C . LYS D 1 2 ? -47.729 -8.633 -32.939 1.00 20.52 2 LYS D C 1
ATOM 6753 O O . LYS D 1 2 ? -48.149 -9.156 -31.904 1.00 21.61 2 LYS D O 1
ATOM 6759 N N . LEU D 1 3 ? -46.909 -7.592 -32.937 1.00 17.95 3 LEU D N 1
ATOM 6760 C CA . LEU D 1 3 ? -46.512 -6.949 -31.691 1.00 18.04 3 LEU D CA 1
ATOM 6761 C C . LEU D 1 3 ? -47.189 -5.585 -31.668 1.00 17.75 3 LEU D C 1
ATOM 6762 O O . LEU D 1 3 ? -46.901 -4.728 -32.505 1.00 17.81 3 LEU D O 1
ATOM 6767 N N . ILE D 1 4 ? -48.103 -5.402 -30.723 1.00 17.00 4 ILE D N 1
ATOM 6768 C CA . ILE D 1 4 ? -48.851 -4.153 -30.583 1.00 18.37 4 ILE D CA 1
ATOM 6769 C C . ILE D 1 4 ? -48.240 -3.341 -29.449 1.00 19.00 4 ILE D C 1
ATOM 6770 O O . ILE D 1 4 ? -48.108 -3.837 -28.330 1.00 20.12 4 ILE D O 1
ATOM 6775 N N . ILE D 1 5 ? -47.876 -2.092 -29.729 1.00 18.72 5 ILE D N 1
ATOM 6776 C CA . ILE D 1 5 ? -47.252 -1.247 -28.719 1.00 19.48 5 ILE D CA 1
ATOM 6777 C C . ILE D 1 5 ? -48.045 0.014 -28.402 1.00 20.89 5 ILE D C 1
ATOM 6778 O O . ILE D 1 5 ? -48.275 0.849 -29.281 1.00 22.33 5 ILE D O 1
ATOM 6783 N N . LEU D 1 6 ? -48.454 0.140 -27.142 1.00 20.86 6 LEU D N 1
ATOM 6784 C CA . LEU D 1 6 ? -49.199 1.302 -26.667 1.00 22.08 6 LEU D CA 1
ATOM 6785 C C . LEU D 1 6 ? -48.318 2.103 -25.711 1.00 23.52 6 LEU D C 1
ATOM 6786 O O . LEU D 1 6 ? -47.303 1.606 -25.230 1.00 23.26 6 LEU D O 1
ATOM 6791 N N . GLU D 1 7 ? -48.709 3.339 -25.426 1.00 24.47 7 GLU D N 1
ATOM 6792 C CA . GLU D 1 7 ? -47.915 4.195 -24.552 1.00 25.94 7 GLU D CA 1
ATOM 6793 C C . GLU D 1 7 ? -47.874 3.772 -23.083 1.00 25.93 7 GLU D C 1
ATOM 6794 O O . GLU D 1 7 ? -46.798 3.531 -22.536 1.00 23.85 7 GLU D O 1
ATOM 6800 N N . HIS D 1 8 ? -49.037 3.681 -22.446 1.00 23.87 8 HIS D N 1
ATOM 6801 C CA . HIS D 1 8 ? -49.096 3.309 -21.035 1.00 25.32 8 HIS D CA 1
ATOM 6802 C C . HIS D 1 8 ? -49.916 2.052 -20.780 1.00 23.29 8 HIS D C 1
ATOM 6803 O O . HIS D 1 8 ? -50.571 1.528 -21.679 1.00 21.93 8 HIS D O 1
ATOM 6810 N N . TYR D 1 9 ? -49.870 1.586 -19.535 1.00 23.00 9 TYR D N 1
ATOM 6811 C CA . TYR D 1 9 ? -50.609 0.406 -19.105 1.00 22.74 9 TYR D CA 1
ATOM 6812 C C . TYR D 1 9 ? -52.086 0.519 -19.463 1.00 22.95 9 TYR D C 1
ATOM 6813 O O . TYR D 1 9 ? -52.677 -0.417 -19.999 1.00 23.37 9 TYR D O 1
ATOM 6822 N N . SER D 1 10 ? -52.683 1.667 -19.157 1.00 22.36 10 SER D N 1
ATOM 6823 C CA . SER D 1 10 ? -54.099 1.878 -19.435 1.00 23.06 10 SER D CA 1
ATOM 6824 C C . SER D 1 10 ? -54.434 1.692 -20.909 1.00 21.47 10 SER D C 1
ATOM 6825 O O . SER D 1 10 ? -55.449 1.088 -21.246 1.00 21.91 10 SER D O 1
ATOM 6828 N N . GLN D 1 11 ? -53.582 2.209 -21.789 1.00 21.23 11 GLN D N 1
ATOM 6829 C CA . GLN D 1 11 ? -53.809 2.086 -23.224 1.00 20.48 11 GLN D CA 1
ATOM 6830 C C . GLN D 1 11 ? -53.651 0.650 -23.712 1.00 20.11 11 GLN D C 1
ATOM 6831 O O . GLN D 1 11 ? -54.390 0.201 -24.586 1.00 18.19 11 GLN D O 1
ATOM 6837 N N . ALA D 1 12 ? -52.684 -0.071 -23.153 1.00 20.26 12 ALA D N 1
ATOM 6838 C CA . ALA D 1 12 ? -52.468 -1.458 -23.548 1.00 19.18 12 ALA D CA 1
ATOM 6839 C C . ALA D 1 12 ? -53.663 -2.284 -23.085 1.00 20.37 12 ALA D C 1
ATOM 6840 O O . ALA D 1 12 ? -54.182 -3.118 -23.832 1.00 19.32 12 ALA D O 1
ATOM 6842 N N . SER D 1 13 ? -54.091 -2.039 -21.848 1.00 20.59 13 SER D N 1
ATOM 6843 C CA . SER D 1 13 ? -55.238 -2.734 -21.267 1.00 21.60 13 SER D CA 1
ATOM 6844 C C . SER D 1 13 ? -56.462 -2.541 -22.157 1.00 21.69 13 SER D C 1
ATOM 6845 O O . SER D 1 13 ? -57.181 -3.494 -22.470 1.00 23.09 13 SER D O 1
ATOM 6848 N N . GLU D 1 14 ? -56.690 -1.296 -22.560 1.00 22.17 14 GLU D N 1
ATOM 6849 C CA . GLU D 1 14 ? -57.827 -0.954 -23.403 1.00 23.10 14 GLU D CA 1
ATOM 6850 C C . GLU D 1 14 ? -57.771 -1.624 -24.771 1.00 22.07 14 GLU D C 1
ATOM 6851 O O . GLU D 1 14 ? -58.782 -2.116 -25.272 1.00 22.04 14 GLU D O 1
ATOM 6857 N N . TRP D 1 15 ? -56.590 -1.649 -25.381 1.00 20.11 15 TRP D N 1
ATOM 6858 C CA . TRP D 1 15 ? -56.452 -2.259 -26.694 1.00 19.80 15 TRP D CA 1
ATOM 6859 C C . TRP D 1 15 ? -56.842 -3.732 -26.607 1.00 18.78 15 TRP D C 1
ATOM 6860 O O . TRP D 1 15 ? -57.605 -4.228 -27.432 1.00 18.59 15 TRP D O 1
ATOM 6871 N N . ALA D 1 16 ? -56.319 -4.428 -25.600 1.00 19.40 16 ALA D N 1
ATOM 6872 C CA . ALA D 1 16 ? -56.629 -5.845 -25.415 1.00 18.74 16 ALA D CA 1
ATOM 6873 C C . ALA D 1 16 ? -58.127 -6.056 -25.216 1.00 19.76 16 ALA D C 1
ATOM 6874 O O . ALA D 1 16 ? -58.714 -6.979 -25.785 1.00 18.46 16 ALA D O 1
ATOM 6876 N N . ALA D 1 17 ? -58.737 -5.203 -24.399 1.00 20.26 17 ALA D N 1
ATOM 6877 C CA . ALA D 1 17 ? -60.168 -5.299 -24.129 1.00 20.72 17 ALA D CA 1
ATOM 6878 C C . ALA D 1 17 ? -60.975 -5.069 -25.402 1.00 20.17 17 ALA D C 1
ATOM 6879 O O . ALA D 1 17 ? -61.941 -5.782 -25.666 1.00 20.29 17 ALA D O 1
ATOM 6881 N N . LYS D 1 18 ? -60.578 -4.073 -26.188 1.00 20.14 18 LYS D N 1
ATOM 6882 C CA . LYS D 1 18 ? -61.276 -3.779 -27.434 1.00 20.63 18 LYS D CA 1
ATOM 6883 C C . LYS D 1 18 ? -61.164 -4.952 -28.398 1.00 20.60 18 LYS D C 1
ATOM 6884 O O . LYS D 1 18 ? -62.119 -5.287 -29.099 1.00 19.54 18 LYS D O 1
ATOM 6890 N N . TYR D 1 19 ? -59.990 -5.577 -28.434 1.00 19.96 19 TYR D N 1
ATOM 6891 C CA . TYR D 1 19 ? -59.774 -6.704 -29.328 1.00 19.90 19 TYR D CA 1
ATOM 6892 C C . TYR D 1 19 ? -60.642 -7.889 -28.927 1.00 19.99 19 TYR D C 1
ATOM 6893 O O . TYR D 1 19 ? -61.251 -8.535 -29.777 1.00 19.68 19 TYR D O 1
ATOM 6902 N N . ILE D 1 20 ? -60.690 -8.175 -27.631 1.00 19.15 20 ILE D N 1
ATOM 6903 C CA . ILE D 1 20 ? -61.504 -9.275 -27.123 1.00 19.17 20 ILE D CA 1
ATOM 6904 C C . ILE D 1 20 ? -62.964 -8.978 -27.446 1.00 20.05 20 ILE D C 1
ATOM 6905 O O . ILE D 1 20 ? -63.713 -9.859 -27.873 1.00 20.44 20 ILE D O 1
ATOM 6910 N N . ARG D 1 21 ? -63.353 -7.724 -27.248 1.00 20.42 21 ARG D N 1
ATOM 6911 C CA . ARG D 1 21 ? -64.716 -7.290 -27.528 1.00 21.70 21 ARG D CA 1
ATOM 6912 C C . ARG D 1 21 ? -65.060 -7.517 -29.000 1.00 21.77 21 ARG D C 1
ATOM 6913 O O . ARG D 1 21 ? -66.075 -8.136 -29.316 1.00 22.21 21 ARG D O 1
ATOM 6921 N N . ASN D 1 22 ? -64.208 -7.032 -29.900 1.00 22.11 22 ASN D N 1
ATOM 6922 C CA . ASN D 1 22 ? -64.453 -7.200 -31.327 1.00 21.86 22 ASN D CA 1
ATOM 6923 C C . ASN D 1 22 ? -64.458 -8.658 -31.764 1.00 21.36 22 ASN D C 1
ATOM 6924 O O . ASN D 1 22 ? -65.262 -9.049 -32.604 1.00 20.43 22 ASN D O 1
ATOM 6929 N N . ARG D 1 23 ? -63.567 -9.466 -31.197 1.00 19.98 23 ARG D N 1
ATOM 6930 C CA . ARG D 1 23 ? -63.512 -10.873 -31.565 1.00 20.21 23 ARG D CA 1
ATOM 6931 C C . ARG D 1 23 ? -64.771 -11.628 -31.154 1.00 20.48 23 ARG D C 1
ATOM 6932 O O . ARG D 1 23 ? -65.278 -12.452 -31.909 1.00 19.82 23 ARG D O 1
ATOM 6940 N N . ILE D 1 24 ? -65.284 -11.345 -29.963 1.00 21.25 24 ILE D N 1
ATOM 6941 C CA . ILE D 1 24 ? -66.490 -12.019 -29.504 1.00 22.34 24 ILE D CA 1
ATOM 6942 C C . ILE D 1 24 ? -67.706 -11.578 -30.319 1.00 23.66 24 ILE D C 1
ATOM 6943 O O . ILE D 1 24 ? -68.484 -12.411 -30.784 1.00 23.85 24 ILE D O 1
ATOM 6948 N N . ILE D 1 25 ? -67.860 -10.270 -30.494 1.00 23.95 25 ILE D N 1
ATOM 6949 C CA . ILE D 1 25 ? -68.990 -9.733 -31.243 1.00 25.00 25 ILE D CA 1
ATOM 6950 C C . ILE D 1 25 ? -69.020 -10.220 -32.690 1.00 24.95 25 ILE D C 1
ATOM 6951 O O . ILE D 1 25 ? -70.063 -10.651 -33.182 1.00 25.11 25 ILE D O 1
ATOM 6956 N N . GLN D 1 26 ? -67.883 -10.166 -33.376 1.00 23.71 26 GLN D N 1
ATOM 6957 C CA . GLN D 1 26 ? -67.835 -10.618 -34.758 1.00 24.60 26 GLN D CA 1
ATOM 6958 C C . GLN D 1 26 ? -67.971 -12.135 -34.869 1.00 24.12 26 GLN D C 1
ATOM 6959 O O . GLN D 1 26 ? -68.441 -12.651 -35.884 1.00 26.64 26 GLN D O 1
ATOM 6965 N N . PHE D 1 27 ? -67.568 -12.845 -33.819 1.00 23.65 27 PHE D N 1
ATOM 6966 C CA . PHE D 1 27 ? -67.690 -14.299 -33.787 1.00 22.90 27 PHE D CA 1
ATOM 6967 C C . PHE D 1 27 ? -69.188 -14.572 -33.697 1.00 23.01 27 PHE D C 1
ATOM 6968 O O . PHE D 1 27 ? -69.695 -15.554 -34.243 1.00 23.74 27 PHE D O 1
ATOM 6976 N N . ASN D 1 28 ? -69.878 -13.684 -32.988 1.00 23.71 28 ASN D N 1
ATOM 6977 C CA . ASN D 1 28 ? -71.321 -13.772 -32.796 1.00 24.60 28 ASN D CA 1
ATOM 6978 C C . ASN D 1 28 ? -71.736 -15.129 -32.225 1.00 24.54 28 ASN D C 1
ATOM 6979 O O . ASN D 1 28 ? -72.466 -15.887 -32.860 1.00 25.19 28 ASN D O 1
ATOM 6984 N N . PRO D 1 29 ? -71.280 -15.440 -31.000 1.00 24.30 29 PRO D N 1
ATOM 6985 C CA . PRO D 1 29 ? -71.588 -16.704 -30.325 1.00 23.64 29 PRO D CA 1
ATOM 6986 C C . PRO D 1 29 ? -73.069 -16.876 -30.008 1.00 24.90 29 PRO D C 1
ATOM 6987 O O . PRO D 1 29 ? -73.792 -15.896 -29.828 1.00 24.95 29 PRO D O 1
ATOM 6991 N N . GLY D 1 30 ? -73.505 -18.129 -29.936 1.00 25.68 30 GLY D N 1
ATOM 6992 C CA . GLY D 1 30 ? -74.896 -18.423 -29.645 1.00 27.98 30 GLY D CA 1
ATOM 6993 C C . GLY D 1 30 ? -75.044 -19.714 -28.863 1.00 29.34 30 GLY D C 1
ATOM 6994 O O . GLY D 1 30 ? -74.051 -20.395 -28.600 1.00 27.69 30 GLY D O 1
ATOM 6995 N N . PRO D 1 31 ? -76.278 -20.090 -28.491 1.00 30.14 31 PRO D N 1
ATOM 6996 C CA . PRO D 1 31 ? -76.552 -21.312 -27.728 1.00 31.13 31 PRO D CA 1
ATOM 6997 C C . PRO D 1 31 ? -75.968 -22.600 -28.306 1.00 32.14 31 PRO D C 1
ATOM 6998 O O . PRO D 1 31 ? -75.780 -23.578 -27.583 1.00 33.12 31 PRO D O 1
ATOM 7002 N N . GLU D 1 32 ? -75.678 -22.604 -29.602 1.00 32.73 32 GLU D N 1
ATOM 7003 C CA . GLU D 1 32 ? -75.112 -23.788 -30.235 1.00 33.91 32 GLU D CA 1
ATOM 7004 C C . GLU D 1 32 ? -73.737 -23.500 -30.825 1.00 32.67 32 GLU D C 1
ATOM 7005 O O . GLU D 1 32 ? -73.190 -24.309 -31.574 1.00 32.45 32 GLU D O 1
ATOM 7011 N N . LYS D 1 33 ? -73.181 -22.344 -30.474 1.00 30.70 33 LYS D N 1
ATOM 7012 C CA . LYS D 1 33 ? -71.872 -21.940 -30.971 1.00 29.09 33 LYS D CA 1
ATOM 7013 C C . LYS D 1 33 ? -71.235 -20.960 -29.994 1.00 27.28 33 LYS D C 1
ATOM 7014 O O . LYS D 1 33 ? -71.267 -19.750 -30.208 1.00 27.36 33 LYS D O 1
ATOM 7020 N N . TYR D 1 34 ? -70.660 -21.484 -28.917 1.00 25.04 34 TYR D N 1
ATOM 7021 C CA . TYR D 1 34 ? -70.023 -20.635 -27.916 1.00 23.64 34 TYR D CA 1
ATOM 7022 C C . TYR D 1 34 ? -68.639 -20.169 -28.338 1.00 22.06 34 TYR D C 1
ATOM 7023 O O . TYR D 1 34 ? -67.983 -20.795 -29.170 1.00 22.71 34 TYR D O 1
ATOM 7032 N N . PHE D 1 35 ? -68.213 -19.060 -27.744 1.00 21.27 35 PHE D N 1
ATOM 7033 C CA . PHE D 1 35 ? -66.890 -18.491 -27.976 1.00 19.98 35 PHE D CA 1
ATOM 7034 C C . PHE D 1 35 ? -66.077 -18.943 -26.765 1.00 18.81 35 PHE D C 1
ATOM 7035 O O . PHE D 1 35 ? -66.413 -18.597 -25.631 1.00 19.24 35 PHE D O 1
ATOM 7043 N N . THR D 1 36 ? -65.025 -19.721 -26.997 1.00 19.86 36 THR D N 1
ATOM 7044 C CA . THR D 1 36 ? -64.184 -20.210 -25.908 1.00 19.37 36 THR D CA 1
ATOM 7045 C C . THR D 1 36 ? -63.010 -19.268 -25.692 1.00 18.40 36 THR D C 1
ATOM 7046 O O . THR D 1 36 ? -62.237 -19.004 -26.610 1.00 18.94 36 THR D O 1
ATOM 7050 N N . LEU D 1 37 ? -62.880 -18.782 -24.464 1.00 17.80 37 LEU D N 1
ATOM 7051 C CA . LEU D 1 37 ? -61.843 -17.822 -24.112 1.00 18.06 37 LEU D CA 1
ATOM 7052 C C . LEU D 1 37 ? -60.932 -18.289 -22.974 1.00 19.00 37 LEU D C 1
ATOM 7053 O O . LEU D 1 37 ? -61.396 -18.515 -21.854 1.00 18.63 37 LEU D O 1
ATOM 7058 N N . GLY D 1 38 ? -59.639 -18.439 -23.271 1.00 18.25 38 GLY D N 1
ATOM 7059 C CA . GLY D 1 38 ? -58.675 -18.841 -22.253 1.00 17.34 38 GLY D CA 1
ATOM 7060 C C . GLY D 1 38 ? -58.294 -17.577 -21.502 1.00 17.94 38 GLY D C 1
ATOM 7061 O O . GLY D 1 38 ? -58.073 -16.544 -22.132 1.00 18.62 38 GLY D O 1
ATOM 7062 N N . LEU D 1 39 ? -58.201 -17.643 -20.175 1.00 17.08 39 LEU D N 1
ATOM 7063 C CA . LEU D 1 39 ? -57.905 -16.449 -19.383 1.00 16.76 39 LEU D CA 1
ATOM 7064 C C . LEU D 1 39 ? -56.807 -16.540 -18.332 1.00 17.70 39 LEU D C 1
ATOM 7065 O O . LEU D 1 39 ? -56.535 -17.604 -17.781 1.00 18.45 39 LEU D O 1
ATOM 7070 N N . PRO D 1 40 ? -56.173 -15.396 -18.033 1.00 18.64 40 PRO D N 1
ATOM 7071 C CA . PRO D 1 40 ? -55.101 -15.306 -17.042 1.00 18.93 40 PRO D CA 1
ATOM 7072 C C . PRO D 1 40 ? -55.543 -14.522 -15.798 1.00 18.62 40 PRO D C 1
ATOM 7073 O O . PRO D 1 40 ? -56.600 -13.903 -15.796 1.00 19.35 40 PRO D O 1
ATOM 7077 N N . THR D 1 41 ? -54.731 -14.547 -14.743 1.00 18.13 41 THR D N 1
ATOM 7078 C CA . THR D 1 41 ? -55.028 -13.751 -13.551 1.00 19.45 41 THR D CA 1
ATOM 7079 C C . THR D 1 41 ? -53.797 -12.879 -13.334 1.00 20.97 41 THR D C 1
ATOM 7080 O O . THR D 1 41 ? -52.896 -12.875 -14.161 1.00 22.57 41 THR D O 1
ATOM 7084 N N . GLY D 1 42 ? -53.752 -12.145 -12.232 1.00 23.36 42 GLY D N 1
ATOM 7085 C CA . GLY D 1 42 ? -52.607 -11.291 -11.978 1.00 24.15 42 GLY D CA 1
ATOM 7086 C C . GLY D 1 42 ? -52.971 -9.836 -12.164 1.00 23.50 42 GLY D C 1
ATOM 7087 O O . GLY D 1 42 ? -54.057 -9.514 -12.642 1.00 23.94 42 GLY D O 1
ATOM 7088 N N A SER D 1 43 ? -52.058 -8.948 -11.788 0.50 23.53 43 SER D N 1
ATOM 7089 N N B SER D 1 43 ? -52.054 -8.949 -11.793 0.50 23.53 43 SER D N 1
ATOM 7090 C CA A SER D 1 43 ? -52.293 -7.519 -11.911 0.50 23.02 43 SER D CA 1
ATOM 7091 C CA B SER D 1 43 ? -52.286 -7.517 -11.915 0.50 23.04 43 SER D CA 1
ATOM 7092 C C A SER D 1 43 ? -52.327 -7.061 -13.366 0.50 22.57 43 SER D C 1
ATOM 7093 C C B SER D 1 43 ? -52.332 -7.065 -13.369 0.50 22.57 43 SER D C 1
ATOM 7094 O O A SER D 1 43 ? -53.025 -6.107 -13.704 0.50 22.75 43 SER D O 1
ATOM 7095 O O B SER D 1 43 ? -53.042 -6.121 -13.709 0.50 22.74 43 SER D O 1
ATOM 7100 N N . THR D 1 44 ? -51.578 -7.744 -14.227 1.00 21.72 44 THR D N 1
ATOM 7101 C CA . THR D 1 44 ? -51.526 -7.381 -15.641 1.00 21.49 44 THR D CA 1
ATOM 7102 C C . THR D 1 44 ? -52.872 -7.316 -16.367 1.00 20.95 44 THR D C 1
ATOM 7103 O O . THR D 1 44 ? -53.205 -6.292 -16.957 1.00 20.31 44 THR D O 1
ATOM 7107 N N . PRO D 1 45 ? -53.669 -8.394 -16.326 1.00 19.84 45 PRO D N 1
ATOM 7108 C CA . PRO D 1 45 ? -54.961 -8.362 -17.020 1.00 20.73 45 PRO D CA 1
ATOM 7109 C C . PRO D 1 45 ? -56.070 -7.601 -16.293 1.00 22.04 45 PRO D C 1
ATOM 7110 O O . PRO D 1 45 ? -57.176 -7.458 -16.813 1.00 21.64 45 PRO D O 1
ATOM 7114 N N . LEU D 1 46 ? -55.770 -7.107 -15.098 1.00 22.92 46 LEU D N 1
ATOM 7115 C CA . LEU D 1 46 ? -56.758 -6.386 -14.303 1.00 25.29 46 LEU D CA 1
ATOM 7116 C C . LEU D 1 46 ? -57.389 -5.231 -15.073 1.00 24.59 46 LEU D C 1
ATOM 7117 O O . LEU D 1 46 ? -58.614 -5.090 -15.096 1.00 25.11 46 LEU D O 1
ATOM 7122 N N . GLY D 1 47 ? -56.556 -4.411 -15.706 1.00 22.05 47 GLY D N 1
ATOM 7123 C CA . GLY D 1 47 ? -57.065 -3.283 -16.465 1.00 22.77 47 GLY D CA 1
ATOM 7124 C C . GLY D 1 47 ? -57.958 -3.715 -17.611 1.00 22.73 47 GLY D C 1
ATOM 7125 O O . GLY D 1 47 ? -58.936 -3.044 -17.947 1.00 22.95 47 GLY D O 1
ATOM 7126 N N . CYS D 1 48 ? -57.614 -4.843 -18.219 1.00 21.64 48 CYS D N 1
ATOM 7127 C CA . CYS D 1 48 ? -58.389 -5.379 -19.326 1.00 22.13 48 CYS D CA 1
ATOM 7128 C C . CYS D 1 48 ? -59.772 -5.809 -18.832 1.00 22.10 48 CYS D C 1
ATOM 7129 O O . CYS D 1 48 ? -60.790 -5.478 -19.442 1.00 22.63 48 CYS D O 1
ATOM 7132 N N . TYR D 1 49 ? -59.805 -6.543 -17.724 1.00 21.17 49 TYR D N 1
ATOM 7133 C CA . TYR D 1 49 ? -61.072 -7.003 -17.154 1.00 21.44 49 TYR D CA 1
ATOM 7134 C C . TYR D 1 49 ? -61.976 -5.827 -16.803 1.00 22.36 49 TYR D C 1
ATOM 7135 O O . TYR D 1 49 ? -63.188 -5.866 -17.040 1.00 22.59 49 TYR D O 1
ATOM 7144 N N . LYS D 1 50 ? -61.386 -4.777 -16.241 1.00 23.35 50 LYS D N 1
ATOM 7145 C CA . LYS D 1 50 ? -62.160 -3.599 -15.869 1.00 24.58 50 LYS D CA 1
ATOM 7146 C C . LYS D 1 50 ? -62.819 -2.974 -17.090 1.00 25.00 50 LYS D C 1
ATOM 7147 O O . LYS D 1 50 ? -63.965 -2.534 -17.025 1.00 24.17 50 LYS D O 1
ATOM 7153 N N . LYS D 1 51 ? -62.098 -2.928 -18.205 1.00 24.19 51 LYS D N 1
ATOM 7154 C CA . LYS D 1 51 ? -62.661 -2.367 -19.423 1.00 24.15 51 LYS D CA 1
ATOM 7155 C C . LYS D 1 51 ? -63.766 -3.263 -19.970 1.00 23.47 51 LYS D C 1
ATOM 7156 O O . LYS D 1 51 ? -64.819 -2.775 -20.380 1.00 22.49 51 LYS D O 1
ATOM 7162 N N . LEU D 1 52 ? -63.528 -4.572 -19.974 1.00 22.47 52 LEU D N 1
ATOM 7163 C CA . LEU D 1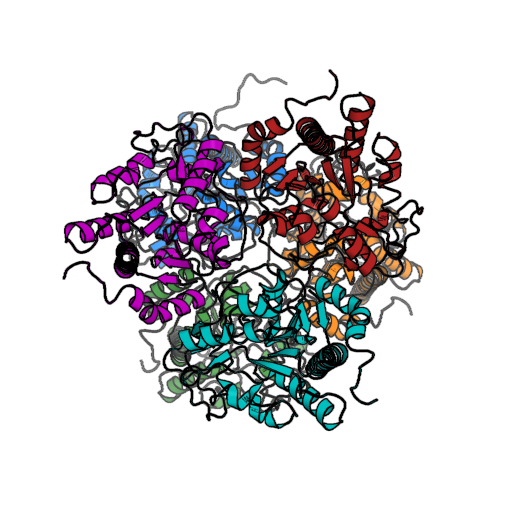 52 ? -64.526 -5.513 -20.470 1.00 22.37 52 LEU D CA 1
ATOM 7164 C C . LEU D 1 52 ? -65.822 -5.386 -19.674 1.00 23.24 52 LEU D C 1
ATOM 7165 O O . LEU D 1 52 ? -66.916 -5.501 -20.229 1.00 24.78 52 LEU D O 1
ATOM 7170 N N . ILE D 1 53 ? -65.693 -5.152 -18.372 1.00 24.79 53 ILE D N 1
ATOM 7171 C CA . ILE D 1 53 ? -66.858 -4.990 -17.514 1.00 25.71 53 ILE D CA 1
ATOM 7172 C C . ILE D 1 53 ? -67.595 -3.715 -17.925 1.00 26.51 53 ILE D C 1
ATOM 7173 O O . ILE D 1 53 ? -68.823 -3.709 -18.037 1.00 24.72 53 ILE D O 1
ATOM 7178 N N . GLU D 1 54 ? -66.843 -2.640 -18.155 1.00 26.96 54 GLU D N 1
ATOM 7179 C CA . GLU D 1 54 ? -67.438 -1.374 -18.583 1.00 27.98 54 GLU D CA 1
ATOM 7180 C C . GLU D 1 54 ? -68.242 -1.585 -19.860 1.00 28.42 54 GLU D C 1
ATOM 7181 O O . GLU D 1 54 ? -69.369 -1.098 -19.985 1.00 28.92 54 GLU D O 1
ATOM 7187 N N . TYR D 1 55 ? -67.652 -2.305 -20.810 1.00 26.56 55 TYR D N 1
ATOM 7188 C CA . TYR D 1 55 ? -68.308 -2.586 -22.081 1.00 26.41 55 TYR D CA 1
ATOM 7189 C C . TYR D 1 55 ? -69.620 -3.322 -21.858 1.00 26.47 55 TYR D C 1
ATOM 7190 O O . TYR D 1 55 ? -70.613 -3.052 -22.532 1.00 25.64 55 TYR D O 1
ATOM 7199 N N . TYR D 1 56 ? -69.617 -4.258 -20.913 1.00 25.98 56 TYR D N 1
ATOM 7200 C CA . TYR D 1 56 ? -70.817 -5.023 -20.601 1.00 26.77 56 TYR D CA 1
ATOM 7201 C C . TYR D 1 56 ? -71.886 -4.139 -19.958 1.00 27.62 56 TYR D C 1
ATOM 7202 O O . TYR D 1 56 ? -73.045 -4.155 -20.374 1.00 27.77 56 TYR D O 1
ATOM 7211 N N . LYS D 1 57 ? -71.491 -3.377 -18.943 1.00 28.35 57 LYS D N 1
ATOM 7212 C CA . LYS D 1 57 ? -72.424 -2.499 -18.242 1.00 30.62 57 LYS D CA 1
ATOM 7213 C C . LYS D 1 57 ? -73.027 -1.459 -19.170 1.00 31.75 57 LYS D C 1
ATOM 7214 O O . LYS D 1 57 ? -74.104 -0.928 -18.901 1.00 31.64 57 LYS D O 1
ATOM 7220 N N . ASN D 1 58 ? -72.327 -1.167 -20.260 1.00 32.24 58 ASN D N 1
ATOM 7221 C CA . ASN D 1 58 ? -72.799 -0.185 -21.225 1.00 32.79 58 ASN D CA 1
ATOM 7222 C C . ASN D 1 58 ? -73.695 -0.817 -22.282 1.00 31.82 58 ASN D C 1
ATOM 7223 O O . ASN D 1 58 ? -74.208 -0.127 -23.163 1.00 31.81 58 ASN D O 1
ATOM 7228 N N . GLY D 1 59 ? -73.884 -2.130 -22.184 1.00 29.84 59 GLY D N 1
ATOM 7229 C CA . GLY D 1 59 ? -74.729 -2.837 -23.130 1.00 29.15 59 GLY D CA 1
ATOM 7230 C C . GLY D 1 59 ? -74.090 -3.048 -24.488 1.00 28.93 59 GLY D C 1
ATOM 7231 O O . GLY D 1 59 ? -74.779 -3.310 -25.471 1.00 29.03 59 GLY D O 1
ATOM 7232 N N . ASP D 1 60 ? -72.766 -2.949 -24.542 1.00 28.67 60 ASP D N 1
ATOM 7233 C CA . ASP D 1 60 ? -72.041 -3.113 -25.795 1.00 29.06 60 ASP D CA 1
ATOM 7234 C C . ASP D 1 60 ? -71.479 -4.511 -26.004 1.00 26.90 60 ASP D C 1
ATOM 7235 O O . ASP D 1 60 ? -71.179 -4.897 -27.131 1.00 26.55 60 ASP D O 1
ATOM 7240 N N . LEU D 1 61 ? -71.358 -5.272 -24.923 1.00 26.66 61 LEU D N 1
ATOM 7241 C CA . LEU D 1 61 ? -70.794 -6.616 -25.000 1.00 25.61 61 LEU D CA 1
ATOM 7242 C C . LEU D 1 61 ? -71.449 -7.597 -24.033 1.00 24.63 61 LEU D C 1
ATOM 7243 O O . LEU D 1 61 ? -71.719 -7.255 -22.883 1.00 25.92 61 LEU D O 1
ATOM 7248 N N . SER D 1 62 ? -71.685 -8.818 -24.506 1.00 23.69 62 SER D N 1
ATOM 7249 C CA . SER D 1 62 ? -72.290 -9.873 -23.694 1.00 23.62 62 SER D CA 1
ATOM 7250 C C . SER D 1 62 ? -71.420 -11.129 -23.660 1.00 23.38 62 SER D C 1
ATOM 7251 O O . SER D 1 62 ? -70.868 -11.546 -24.678 1.00 23.36 62 SER D O 1
ATOM 7254 N N . PHE D 1 63 ? -71.313 -11.729 -22.479 1.00 23.37 63 PHE D N 1
ATOM 7255 C CA . PHE D 1 63 ? -70.529 -12.945 -22.281 1.00 23.57 63 PHE D CA 1
ATOM 7256 C C . PHE D 1 63 ? -71.453 -14.136 -22.064 1.00 22.91 63 PHE D C 1
ATOM 7257 O O . PHE D 1 63 ? -71.022 -15.197 -21.617 1.00 20.37 63 PHE D O 1
ATOM 7265 N N . LYS D 1 64 ? -72.731 -13.952 -22.382 1.00 24.32 64 LYS D N 1
ATOM 7266 C CA . LYS D 1 64 ? -73.726 -15.000 -22.201 1.00 24.42 64 LYS D CA 1
ATOM 7267 C C . LYS D 1 64 ? -73.373 -16.310 -22.905 1.00 23.53 64 LYS D C 1
ATOM 7268 O O . LYS D 1 64 ? -73.617 -17.395 -22.373 1.00 24.27 64 LYS D O 1
ATOM 7274 N N . TYR D 1 65 ? -72.802 -16.216 -24.099 1.00 22.98 65 TYR D N 1
ATOM 7275 C CA . TYR D 1 65 ? -72.432 -17.413 -24.839 1.00 22.05 65 TYR D CA 1
ATOM 7276 C C . TYR D 1 65 ? -70.929 -17.553 -24.962 1.00 21.60 65 TYR D C 1
ATOM 7277 O O . TYR D 1 65 ? -70.401 -17.901 -26.011 1.00 20.65 65 TYR D O 1
ATOM 7286 N N . VAL D 1 66 ? -70.256 -17.280 -23.856 1.00 22.00 66 VAL D N 1
ATOM 7287 C CA . VAL D 1 66 ? -68.811 -17.388 -23.792 1.00 22.45 66 VAL D CA 1
ATOM 7288 C C . VAL D 1 66 ? -68.468 -18.403 -22.715 1.00 22.68 66 VAL D C 1
ATOM 7289 O O . VAL D 1 66 ? -69.078 -18.421 -21.643 1.00 23.42 66 VAL D O 1
ATOM 7293 N N . LYS D 1 67 ? -67.519 -19.277 -23.027 1.00 21.32 67 LYS D N 1
ATOM 7294 C CA . LYS D 1 67 ? -67.048 -20.273 -22.081 1.00 21.23 67 LYS D CA 1
ATOM 7295 C C . LYS D 1 67 ? -65.607 -19.869 -21.809 1.00 20.92 67 LYS D C 1
ATOM 7296 O O . LYS D 1 67 ? -64.880 -19.511 -22.736 1.00 20.94 67 LYS D O 1
ATOM 7302 N N . THR D 1 68 ? -65.199 -19.902 -20.547 1.00 20.87 68 THR D N 1
ATOM 7303 C CA . THR D 1 68 ? -63.832 -19.525 -20.209 1.00 19.90 68 THR D CA 1
ATOM 7304 C C . THR D 1 68 ? -63.067 -20.656 -19.544 1.00 20.02 68 THR D C 1
ATOM 7305 O O . THR D 1 68 ? -63.642 -21.491 -18.838 1.00 20.11 68 THR D O 1
ATOM 7309 N N . PHE D 1 69 ? -61.765 -20.686 -19.799 1.00 18.19 69 PHE D N 1
ATOM 7310 C CA . PHE D 1 69 ? -60.880 -21.674 -19.199 1.00 19.05 69 PHE D CA 1
ATOM 7311 C C . PHE D 1 69 ? -59.675 -20.901 -18.693 1.00 18.23 69 PHE D C 1
ATOM 7312 O O . PHE D 1 69 ? -58.970 -20.272 -19.481 1.00 17.97 69 PHE D O 1
ATOM 7320 N N . ASN D 1 70 ? -59.454 -20.920 -17.382 1.00 18.13 70 ASN D N 1
ATOM 7321 C CA . ASN D 1 70 ? -58.306 -20.216 -16.823 1.00 17.29 70 ASN D CA 1
ATOM 7322 C C . ASN D 1 70 ? -57.074 -21.094 -16.969 1.00 17.31 70 ASN D C 1
ATOM 7323 O O . ASN D 1 70 ? -57.155 -22.319 -16.895 1.00 17.22 70 ASN D O 1
ATOM 7328 N N . MET D 1 71 ? -55.925 -20.470 -17.187 1.00 17.39 71 MET D N 1
ATOM 7329 C CA . MET D 1 71 ? -54.715 -21.243 -17.385 1.00 17.73 71 MET D CA 1
ATOM 7330 C C . MET D 1 71 ? -54.188 -21.994 -16.169 1.00 17.30 71 MET D C 1
ATOM 7331 O O . MET D 1 71 ? -53.503 -23.004 -16.329 1.00 17.25 71 MET D O 1
ATOM 7336 N N . ASP D 1 72 ? -54.503 -21.531 -14.961 1.00 15.84 72 ASP D N 1
ATOM 7337 C CA . ASP D 1 72 ? -53.995 -22.213 -13.774 1.00 18.43 72 ASP D CA 1
ATOM 7338 C C . ASP D 1 72 ? -54.693 -21.887 -12.451 1.00 17.20 72 ASP D C 1
ATOM 7339 O O . ASP D 1 72 ? -55.639 -21.096 -12.395 1.00 18.41 72 ASP D O 1
ATOM 7344 N N . GLU D 1 73 ? -54.197 -22.513 -11.390 1.00 16.80 73 GLU D N 1
ATOM 7345 C CA . GLU D 1 73 ? -54.718 -22.340 -10.042 1.00 17.02 73 GLU D CA 1
ATOM 7346 C C . GLU D 1 73 ? -53.728 -22.963 -9.061 1.00 16.33 73 GLU D C 1
ATOM 7347 O O . GLU D 1 73 ? -53.062 -23.949 -9.377 1.00 18.07 73 GLU D O 1
ATOM 7353 N N . TYR D 1 74 ? -53.626 -22.374 -7.879 1.00 17.85 74 TYR D N 1
ATOM 7354 C CA . TYR D 1 74 ? -52.726 -22.875 -6.846 1.00 17.42 74 TYR D CA 1
ATOM 7355 C C . TYR D 1 74 ? -53.210 -24.194 -6.272 1.00 18.58 74 TYR D C 1
ATOM 7356 O O . TYR D 1 74 ? -54.405 -24.386 -6.069 1.00 18.32 74 TYR D O 1
ATOM 7365 N N . VAL D 1 75 ? -52.278 -25.100 -5.999 1.00 17.05 75 VAL D N 1
ATOM 7366 C CA . VAL D 1 75 ? -52.640 -26.372 -5.392 1.00 18.09 75 VAL D CA 1
ATOM 7367 C C . VAL D 1 75 ? -52.723 -26.145 -3.883 1.00 19.42 75 VAL D C 1
ATOM 7368 O O . VAL D 1 75 ? -51.896 -25.439 -3.312 1.00 18.34 75 VAL D O 1
ATOM 7372 N N . GLY D 1 76 ? -53.733 -26.724 -3.243 1.00 20.61 76 GLY D N 1
ATOM 7373 C CA . GLY D 1 76 ? -53.851 -26.594 -1.800 1.00 23.13 76 GLY D CA 1
ATOM 7374 C C . GLY D 1 76 ? -54.580 -25.400 -1.215 1.00 24.97 76 GLY D C 1
ATOM 7375 O O . GLY D 1 76 ? -55.056 -25.474 -0.084 1.00 24.97 76 GLY D O 1
ATOM 7376 N N . LEU D 1 77 ? -54.672 -24.298 -1.948 1.00 25.21 77 LEU D N 1
ATOM 7377 C CA . LEU D 1 77 ? -55.368 -23.127 -1.421 1.00 27.18 77 LEU D CA 1
ATOM 7378 C C . LEU D 1 77 ? -56.869 -23.354 -1.416 1.00 26.77 77 LEU D C 1
ATOM 7379 O O . LEU D 1 77 ? -57.438 -23.761 -2.427 1.00 26.80 77 LEU D O 1
ATOM 7384 N N . PRO D 1 78 ? -57.536 -23.102 -0.278 1.00 26.52 78 PRO D N 1
ATOM 7385 C CA . PRO D 1 78 ? -58.985 -23.313 -0.282 1.00 26.53 78 PRO D CA 1
ATOM 7386 C C . PRO D 1 78 ? -59.581 -22.487 -1.421 1.00 28.45 78 PRO D C 1
ATOM 7387 O O . PRO D 1 78 ? -59.214 -21.326 -1.605 1.00 27.96 78 PRO D O 1
ATOM 7391 N N . ARG D 1 79 ? -60.487 -23.082 -2.188 1.00 29.39 79 ARG D N 1
ATOM 7392 C CA . ARG D 1 79 ? -61.110 -22.382 -3.309 1.00 29.62 79 ARG D CA 1
ATOM 7393 C C . ARG D 1 79 ? -61.636 -20.999 -2.936 1.00 30.56 79 ARG D C 1
ATOM 7394 O O . ARG D 1 79 ? -61.546 -20.058 -3.728 1.00 30.17 79 ARG D O 1
ATOM 7402 N N . ASP D 1 80 ? -62.185 -20.879 -1.732 1.00 30.18 80 ASP D N 1
ATOM 7403 C CA . ASP D 1 80 ? -62.736 -19.614 -1.273 1.00 30.72 80 ASP D CA 1
ATOM 7404 C C . ASP D 1 80 ? -61.708 -18.693 -0.631 1.00 28.76 80 ASP D C 1
ATOM 7405 O O . ASP D 1 80 ? -62.043 -17.602 -0.170 1.00 27.87 80 ASP D O 1
ATOM 7410 N N . HIS D 1 81 ? -60.455 -19.135 -0.599 1.00 26.58 81 HIS D N 1
ATOM 7411 C CA . HIS D 1 81 ? -59.384 -18.319 -0.044 1.00 25.94 81 HIS D CA 1
ATOM 7412 C C . HIS D 1 81 ? -59.343 -17.081 -0.942 1.00 24.99 81 HIS D C 1
ATOM 7413 O O . HIS D 1 81 ? -59.442 -17.190 -2.164 1.00 24.22 81 HIS D O 1
ATOM 7420 N N A PRO D 1 82 ? -59.204 -15.888 -0.341 0.50 25.42 82 PRO D N 1
ATOM 7421 N N B PRO D 1 82 ? -59.195 -15.892 -0.344 0.50 25.40 82 PRO D N 1
ATOM 7422 C CA A PRO D 1 82 ? -59.159 -14.631 -1.095 0.50 25.41 82 PRO D CA 1
ATOM 7423 C CA B PRO D 1 82 ? -59.142 -14.620 -1.069 0.50 25.39 82 PRO D CA 1
ATOM 7424 C C A PRO D 1 82 ? -58.071 -14.554 -2.163 0.50 25.49 82 PRO D C 1
ATOM 7425 C C B PRO D 1 82 ? -58.077 -14.560 -2.161 0.50 25.45 82 PRO D C 1
ATOM 7426 O O A PRO D 1 82 ? -58.179 -13.771 -3.103 0.50 25.26 82 PRO D O 1
ATOM 7427 O O B PRO D 1 82 ? -58.208 -13.796 -3.115 0.50 25.09 82 PRO D O 1
ATOM 7434 N N . GLU D 1 83 ? -57.031 -15.369 -2.024 1.00 24.80 83 GLU D N 1
ATOM 7435 C CA . GLU D 1 83 ? -55.941 -15.373 -2.994 1.00 24.74 83 GLU D CA 1
ATOM 7436 C C . GLU D 1 83 ? -55.999 -16.473 -4.048 1.00 22.82 83 GLU D C 1
ATOM 7437 O O . GLU D 1 83 ? -55.105 -16.572 -4.883 1.00 22.23 83 GLU D O 1
ATOM 7443 N N . SER D 1 84 ? -57.037 -17.302 -4.026 1.00 21.30 84 SER D N 1
ATOM 7444 C CA . SER D 1 84 ? -57.134 -18.353 -5.030 1.00 19.56 84 SER D CA 1
ATOM 7445 C C . SER D 1 84 ? -57.475 -17.681 -6.349 1.00 19.34 84 SER D C 1
ATOM 7446 O O . SER D 1 84 ? -58.002 -16.569 -6.369 1.00 18.60 84 SER D O 1
ATOM 7449 N N . TYR D 1 85 ? -57.168 -18.340 -7.456 1.00 17.84 85 TYR D N 1
ATOM 7450 C CA . TYR D 1 85 ? -57.482 -17.750 -8.740 1.00 17.87 85 TYR D CA 1
ATOM 7451 C C . TYR D 1 85 ? -58.986 -17.855 -8.987 1.00 18.20 85 TYR D C 1
ATOM 7452 O O . TYR D 1 85 ? -59.547 -17.090 -9.766 1.00 16.59 85 TYR D O 1
ATOM 7461 N N . HIS D 1 86 ? -59.640 -18.785 -8.291 1.00 18.66 86 HIS D N 1
ATOM 7462 C CA . HIS D 1 86 ? -61.093 -18.926 -8.392 1.00 20.30 86 HIS D CA 1
ATOM 7463 C C . HIS D 1 86 ? -61.663 -17.608 -7.867 1.00 20.33 86 HIS D C 1
ATOM 7464 O O . HIS D 1 86 ? -62.535 -16.997 -8.485 1.00 21.87 86 HIS D O 1
ATOM 7471 N N A SER D 1 87 ? -61.148 -17.179 -6.719 0.50 20.97 87 SER D N 1
ATOM 7472 N N B SER D 1 87 ? -61.161 -17.174 -6.714 0.50 19.87 87 SER D N 1
ATOM 7473 C CA A SER D 1 87 ? -61.589 -15.946 -6.079 0.50 21.02 87 SER D CA 1
ATOM 7474 C CA B SER D 1 87 ? -61.622 -15.933 -6.099 0.50 18.96 87 SER D CA 1
ATOM 7475 C C A SER D 1 87 ? -61.262 -14.720 -6.926 0.50 20.65 87 SER D C 1
ATOM 7476 C C B SER D 1 87 ? -61.270 -14.714 -6.943 0.50 19.34 87 SER D C 1
ATOM 7477 O O A SER D 1 87 ? -62.086 -13.816 -7.072 0.50 20.89 87 SER D O 1
ATOM 7478 O O B SER D 1 87 ? -62.086 -13.805 -7.102 0.50 19.49 87 SER D O 1
ATOM 7483 N N . PHE D 1 88 ? -60.055 -14.694 -7.482 1.00 19.03 88 PHE D N 1
ATOM 7484 C CA . PHE D 1 88 ? -59.625 -13.577 -8.314 1.00 19.55 88 PHE D CA 1
ATOM 7485 C C . PHE D 1 88 ? -60.568 -13.383 -9.497 1.00 19.44 88 PHE D C 1
ATOM 7486 O O . PHE D 1 88 ? -61.004 -12.266 -9.783 1.00 19.33 88 PHE D O 1
ATOM 7494 N N . MET D 1 89 ? -60.883 -14.473 -10.184 1.00 17.13 89 MET D N 1
ATOM 7495 C CA . MET D 1 89 ? -61.756 -14.388 -11.343 1.00 19.15 89 MET D CA 1
ATOM 7496 C C . MET D 1 89 ? -63.184 -14.013 -10.968 1.00 20.74 89 MET D C 1
ATOM 7497 O O . MET D 1 89 ? -63.821 -13.218 -11.657 1.00 20.75 89 MET D O 1
ATOM 7502 N N . TRP D 1 90 ? -63.684 -14.575 -9.874 1.00 21.92 90 TRP D N 1
ATOM 7503 C CA . TRP D 1 90 ? -65.044 -14.273 -9.444 1.00 24.22 90 TRP D CA 1
ATOM 7504 C C . TRP D 1 90 ? -65.215 -12.809 -9.058 1.00 23.80 90 TRP D C 1
ATOM 7505 O O . TRP D 1 90 ? -66.106 -12.125 -9.562 1.00 25.13 90 TRP D O 1
ATOM 7516 N N . ASN D 1 91 ? -64.348 -12.323 -8.178 1.00 23.67 91 ASN D N 1
ATOM 7517 C CA . ASN D 1 91 ? -64.449 -10.950 -7.708 1.00 23.79 91 ASN D CA 1
ATOM 7518 C C . ASN D 1 91 ? -64.014 -9.865 -8.684 1.00 23.26 91 ASN D C 1
ATOM 7519 O O . ASN D 1 91 ? -64.556 -8.761 -8.662 1.00 23.56 91 ASN D O 1
ATOM 7524 N N . ASN D 1 92 ? -63.050 -10.164 -9.546 1.00 21.30 92 ASN D N 1
ATOM 7525 C CA . ASN D 1 92 ? -62.584 -9.160 -10.493 1.00 21.93 92 ASN D CA 1
ATOM 7526 C C . ASN D 1 92 ? -63.223 -9.241 -11.870 1.00 21.37 92 ASN D C 1
ATOM 7527 O O . ASN D 1 92 ? -62.995 -8.364 -12.703 1.00 21.69 92 ASN D O 1
ATOM 7532 N N . PHE D 1 93 ? -64.025 -10.269 -12.126 1.00 21.01 93 PHE D N 1
ATOM 7533 C CA . PHE D 1 93 ? -64.613 -10.381 -13.453 1.00 21.35 93 PHE D CA 1
ATOM 7534 C C . PHE D 1 93 ? -65.977 -11.057 -13.550 1.00 22.78 93 PHE D C 1
ATOM 7535 O O . PHE D 1 93 ? -66.964 -10.412 -13.896 1.00 23.00 93 PHE D O 1
ATOM 7543 N N . PHE D 1 94 ? -66.031 -12.348 -13.237 1.00 21.95 94 PHE D N 1
ATOM 7544 C CA . PHE D 1 94 ? -67.269 -13.115 -13.351 1.00 22.97 94 PHE D CA 1
ATOM 7545 C C . PHE D 1 94 ? -68.523 -12.563 -12.680 1.00 23.82 94 PHE D C 1
ATOM 7546 O O . PHE D 1 94 ? -69.593 -12.570 -13.284 1.00 24.06 94 PHE D O 1
ATOM 7554 N N . LYS D 1 95 ? -68.413 -12.089 -11.444 1.00 24.28 95 LYS D N 1
ATOM 7555 C CA . LYS D 1 95 ? -69.600 -11.584 -10.761 1.00 25.36 95 LYS D CA 1
ATOM 7556 C C . LYS D 1 95 ? -70.080 -10.243 -11.308 1.00 26.39 95 LYS D C 1
ATOM 7557 O O . LYS D 1 95 ? -71.145 -9.756 -10.928 1.00 26.08 95 LYS D O 1
ATOM 7563 N N . HIS D 1 96 ? -69.304 -9.655 -12.212 1.00 24.58 96 HIS D N 1
ATOM 7564 C CA . HIS D 1 96 ? -69.653 -8.363 -12.788 1.00 26.44 96 HIS D CA 1
ATOM 7565 C C . HIS D 1 96 ? -70.190 -8.455 -14.210 1.00 26.30 96 HIS D C 1
ATOM 7566 O O . HIS D 1 96 ? -70.573 -7.441 -14.795 1.00 27.75 96 HIS D O 1
ATOM 7573 N N . ILE D 1 97 ? -70.214 -9.660 -14.770 1.00 25.53 97 ILE D N 1
ATOM 7574 C CA . ILE D 1 97 ? -70.698 -9.845 -16.132 1.00 25.72 97 ILE D CA 1
ATOM 7575 C C . ILE D 1 97 ? -71.802 -10.892 -16.214 1.00 25.54 97 ILE D C 1
ATOM 7576 O O . ILE D 1 97 ? -72.130 -11.539 -15.220 1.00 26.61 97 ILE D O 1
ATOM 7581 N N . ASP D 1 98 ? -72.359 -11.060 -17.409 1.00 25.93 98 ASP D N 1
ATOM 7582 C CA . ASP D 1 98 ? -73.454 -11.999 -17.628 1.00 25.72 98 ASP D CA 1
ATOM 7583 C C . ASP D 1 98 ? -73.044 -13.392 -18.106 1.00 26.37 98 ASP D C 1
ATOM 7584 O O . ASP D 1 98 ? -73.806 -14.058 -18.806 1.00 27.01 98 ASP D O 1
ATOM 7589 N N . ILE D 1 99 ? -71.852 -13.841 -17.724 1.00 25.55 99 ILE D N 1
ATOM 7590 C CA . ILE D 1 99 ? -71.398 -15.167 -18.127 1.00 24.79 99 ILE D CA 1
ATOM 7591 C C . ILE D 1 99 ? -72.028 -16.202 -17.190 1.00 25.88 99 ILE D C 1
ATOM 7592 O O . ILE D 1 99 ? -72.192 -15.945 -15.998 1.00 27.00 99 ILE D O 1
ATOM 7597 N N . HIS D 1 100 ? -72.401 -17.358 -17.732 1.00 26.70 100 HIS D N 1
ATOM 7598 C CA . HIS D 1 100 ? -73.015 -18.417 -16.930 1.00 28.83 100 HIS D CA 1
ATOM 7599 C C . HIS D 1 100 ? -71.945 -19.106 -16.088 1.00 29.31 100 HIS D C 1
ATOM 7600 O O . HIS D 1 100 ? -70.881 -19.460 -16.594 1.00 28.54 100 HIS D O 1
ATOM 7607 N N . PRO D 1 101 ? -72.213 -19.304 -14.787 1.00 29.50 101 PRO D N 1
ATOM 7608 C CA . PRO D 1 101 ? -71.253 -19.956 -13.891 1.00 29.13 101 PRO D CA 1
ATOM 7609 C C . PRO D 1 101 ? -70.777 -21.309 -14.408 1.00 28.90 101 PRO D C 1
ATOM 7610 O O . PRO D 1 101 ? -69.588 -21.625 -14.352 1.00 29.54 101 PRO D O 1
ATOM 7614 N N . GLU D 1 102 ? -71.714 -22.100 -14.918 1.00 26.78 102 GLU D N 1
ATOM 7615 C CA . GLU D 1 102 ? -71.408 -23.428 -15.430 1.00 27.90 102 GLU D CA 1
ATOM 7616 C C . GLU D 1 102 ? -70.503 -23.394 -16.660 1.00 25.15 102 GLU D C 1
ATOM 7617 O O . GLU D 1 102 ? -69.971 -24.423 -17.073 1.00 24.77 102 GLU D O 1
ATOM 7623 N N . ASN D 1 103 ? -70.323 -22.213 -17.240 1.00 23.62 103 ASN D N 1
ATOM 7624 C CA . ASN D 1 103 ? -69.477 -22.092 -18.416 1.00 23.12 103 ASN D CA 1
ATOM 7625 C C . ASN D 1 103 ? -68.103 -21.510 -18.118 1.00 22.83 103 ASN D C 1
ATOM 7626 O O . ASN D 1 103 ? -67.337 -21.222 -19.036 1.00 22.11 103 ASN D O 1
ATOM 7631 N N . THR D 1 104 ? -67.796 -21.327 -16.838 1.00 23.41 104 THR D N 1
ATOM 7632 C CA . THR D 1 104 ? -66.483 -20.820 -16.447 1.00 23.45 104 THR D CA 1
ATOM 7633 C C . THR D 1 104 ? -65.758 -22.018 -15.856 1.00 24.12 104 THR D C 1
ATOM 7634 O O . THR D 1 104 ? -66.290 -22.714 -14.985 1.00 23.10 104 THR D O 1
ATOM 7638 N N . HIS D 1 105 ? -64.549 -22.271 -16.340 1.00 22.78 105 HIS D N 1
ATOM 7639 C CA . HIS D 1 105 ? -63.787 -23.411 -15.871 1.00 21.67 105 HIS D CA 1
ATOM 7640 C C . HIS D 1 105 ? -62.423 -23.022 -15.327 1.00 21.76 105 HIS D C 1
ATOM 7641 O O . HIS D 1 105 ? -61.634 -22.355 -15.998 1.00 20.36 105 HIS D O 1
ATOM 7648 N N . ILE D 1 106 ? -62.163 -23.445 -14.097 1.00 21.32 106 ILE D N 1
ATOM 7649 C CA . ILE D 1 106 ? -60.903 -23.171 -13.425 1.00 20.86 106 ILE D CA 1
ATOM 7650 C C . ILE D 1 106 ? -60.444 -24.481 -12.787 1.00 20.72 106 ILE D C 1
ATOM 7651 O O . ILE D 1 106 ? -61.246 -25.211 -12.201 1.00 20.53 106 ILE D O 1
ATOM 7656 N N . LEU D 1 107 ? -59.160 -24.793 -12.916 1.00 19.05 107 LEU D N 1
ATOM 7657 C CA . LEU D 1 107 ? -58.625 -26.023 -12.343 1.00 18.79 107 LEU D CA 1
ATOM 7658 C C . LEU D 1 107 ? -58.867 -26.081 -10.835 1.00 19.20 107 LEU D C 1
ATOM 7659 O O . LEU D 1 107 ? -58.712 -25.079 -10.139 1.00 19.01 107 LEU D O 1
ATOM 7664 N N . ASP D 1 108 ? -59.261 -27.254 -10.338 1.00 19.32 108 ASP D N 1
ATOM 7665 C CA . ASP D 1 108 ? -59.519 -27.432 -8.907 1.00 20.57 108 ASP D CA 1
ATOM 7666 C C . ASP D 1 108 ? -58.229 -27.797 -8.179 1.00 19.19 108 ASP D C 1
ATOM 7667 O O . ASP D 1 108 ? -57.813 -28.956 -8.188 1.00 19.75 108 ASP D O 1
ATOM 7672 N N . GLY D 1 109 ? -57.605 -26.805 -7.548 1.00 20.12 109 GLY D N 1
ATOM 7673 C CA . GLY D 1 109 ? -56.365 -27.035 -6.829 1.00 20.76 109 GLY D CA 1
ATOM 7674 C C . GLY D 1 109 ? -56.518 -27.846 -5.557 1.00 22.27 109 GLY D C 1
ATOM 7675 O O . GLY D 1 109 ? -55.527 -28.205 -4.922 1.00 21.54 109 GLY D O 1
ATOM 7676 N N . ASN D 1 110 ? -57.758 -28.139 -5.177 1.00 23.40 110 ASN D N 1
ATOM 7677 C CA . ASN D 1 110 ? -58.005 -28.919 -3.969 1.00 24.85 110 ASN D CA 1
ATOM 7678 C C . ASN D 1 110 ? -58.434 -30.345 -4.265 1.00 24.45 110 ASN D C 1
ATOM 7679 O O . ASN D 1 110 ? -58.903 -31.058 -3.378 1.00 24.66 110 ASN D O 1
ATOM 7684 N N . ALA D 1 111 ? -58.268 -30.761 -5.515 1.00 23.41 111 ALA D N 1
ATOM 7685 C CA . ALA D 1 111 ? -58.620 -32.117 -5.902 1.00 24.10 111 ALA D CA 1
ATOM 7686 C C . ALA D 1 111 ? -57.607 -33.054 -5.254 1.00 24.53 111 ALA D C 1
ATOM 7687 O O . ALA D 1 111 ? -56.462 -32.669 -5.023 1.00 25.24 111 ALA D O 1
ATOM 7689 N N . VAL D 1 112 ? -58.027 -34.277 -4.949 1.00 23.44 112 VAL D N 1
ATOM 7690 C CA . VAL D 1 112 ? -57.130 -35.249 -4.339 1.00 22.99 112 VAL D CA 1
ATOM 7691 C C . VAL D 1 112 ? -56.188 -35.814 -5.397 1.00 23.25 112 VAL D C 1
ATOM 7692 O O . VAL D 1 112 ? -54.987 -35.932 -5.165 1.00 23.81 112 VAL D O 1
ATOM 7696 N N . ASP D 1 113 ? -56.733 -36.159 -6.559 1.00 22.44 113 ASP D N 1
ATOM 7697 C CA . ASP D 1 113 ? -55.913 -36.685 -7.645 1.00 22.10 113 ASP D CA 1
ATOM 7698 C C . ASP D 1 113 ? -55.652 -35.527 -8.601 1.00 22.13 113 ASP D C 1
ATOM 7699 O O . ASP D 1 113 ? -56.472 -35.226 -9.471 1.00 21.89 113 ASP D O 1
ATOM 7704 N N . LEU D 1 114 ? -54.503 -34.883 -8.430 1.00 21.13 114 LEU D N 1
ATOM 7705 C CA . LEU D 1 114 ? -54.133 -33.734 -9.244 1.00 20.72 114 LEU D CA 1
ATOM 7706 C C . LEU D 1 114 ? -54.052 -33.987 -10.748 1.00 20.91 114 LEU D C 1
ATOM 7707 O O . LEU D 1 114 ? -54.578 -33.203 -11.536 1.00 20.07 114 LEU D O 1
ATOM 7712 N N . GLN D 1 115 ? -53.402 -35.070 -11.156 1.00 20.53 115 GLN D N 1
ATOM 7713 C CA . GLN D 1 115 ? -53.290 -35.349 -12.584 1.00 21.19 115 GLN D CA 1
ATOM 7714 C C . GLN D 1 115 ? -54.652 -35.663 -13.198 1.00 20.95 115 GLN D C 1
ATOM 7715 O O . GLN D 1 115 ? -54.915 -35.314 -14.348 1.00 19.54 115 GLN D O 1
ATOM 7721 N N . ALA D 1 116 ? -55.521 -36.318 -12.433 1.00 19.96 116 ALA D N 1
ATOM 7722 C CA . ALA D 1 116 ? -56.852 -36.641 -12.935 1.00 20.12 116 ALA D CA 1
ATOM 7723 C C . ALA D 1 116 ? -57.618 -35.343 -13.198 1.00 19.84 116 ALA D C 1
ATOM 7724 O O . ALA D 1 116 ? -58.332 -35.224 -14.194 1.00 21.14 116 ALA D O 1
ATOM 7726 N N . GLU D 1 117 ? -57.461 -34.375 -12.298 1.00 19.78 117 GLU D N 1
ATOM 7727 C CA . GLU D 1 117 ? -58.120 -33.080 -12.426 1.00 19.30 117 GLU D CA 1
ATOM 7728 C C . GLU D 1 117 ? -57.596 -32.378 -13.674 1.00 18.66 117 GLU D C 1
ATOM 7729 O O . GLU D 1 117 ? -58.352 -31.745 -14.412 1.00 16.35 117 GLU D O 1
ATOM 7735 N N . CYS D 1 118 ? -56.294 -32.494 -13.906 1.00 17.46 118 CYS D N 1
ATOM 7736 C CA . CYS D 1 118 ? -55.688 -31.873 -15.075 1.00 18.81 118 CYS D CA 1
ATOM 7737 C C . CYS D 1 118 ? -56.169 -32.539 -16.361 1.00 18.99 118 CYS D C 1
ATOM 7738 O O . CYS D 1 118 ? -56.483 -31.861 -17.341 1.00 19.01 118 CYS D O 1
ATOM 7741 N N . ASP D 1 119 ? -56.227 -33.866 -16.363 1.00 19.82 119 ASP D N 1
ATOM 7742 C CA . ASP D 1 119 ? -56.688 -34.582 -17.548 1.00 20.78 119 ASP D CA 1
ATOM 7743 C C . ASP D 1 119 ? -58.147 -34.255 -17.847 1.00 21.03 119 ASP D C 1
ATOM 7744 O O . ASP D 1 119 ? -58.549 -34.203 -19.007 1.00 20.31 119 ASP D O 1
ATOM 7749 N N . ALA D 1 120 ? -58.935 -34.037 -16.798 1.00 20.51 120 ALA D N 1
ATOM 7750 C CA . ALA D 1 120 ? -60.348 -33.703 -16.955 1.00 20.75 120 ALA D CA 1
ATOM 7751 C C . ALA D 1 120 ? -60.487 -32.310 -17.565 1.00 20.58 120 ALA D C 1
ATOM 7752 O O . ALA D 1 120 ? -61.395 -32.051 -18.355 1.00 19.93 120 ALA D O 1
ATOM 7754 N N . PHE D 1 121 ? -59.575 -31.416 -17.195 1.00 19.46 121 PHE D N 1
ATOM 7755 C CA . PHE D 1 121 ? -59.601 -30.052 -17.709 1.00 19.47 121 PHE D CA 1
ATOM 7756 C C . PHE D 1 121 ? -59.365 -30.078 -19.215 1.00 19.48 121 PHE D C 1
ATOM 7757 O O . PHE D 1 121 ? -60.028 -29.365 -19.967 1.00 18.99 121 PHE D O 1
ATOM 7765 N N . GLU D 1 122 ? -58.414 -30.905 -19.649 1.00 19.63 122 GLU D N 1
ATOM 7766 C CA . GLU D 1 122 ? -58.101 -31.038 -21.067 1.00 20.39 122 GLU D CA 1
ATOM 7767 C C . GLU D 1 122 ? -59.315 -31.608 -21.801 1.00 20.49 122 GLU D C 1
ATOM 7768 O O . GLU D 1 122 ? -59.625 -31.190 -22.911 1.00 21.47 122 GLU D O 1
ATOM 7774 N N . GLU D 1 123 ? -60.010 -32.559 -21.182 1.00 21.45 123 GLU D N 1
ATOM 7775 C CA . GLU D 1 123 ? -61.194 -33.135 -21.818 1.00 22.29 123 GLU D CA 1
ATOM 7776 C C . GLU D 1 123 ? -62.284 -32.077 -21.998 1.00 21.03 123 GLU D C 1
ATOM 7777 O O . GLU D 1 123 ? -62.979 -32.058 -23.013 1.00 21.37 123 GLU D O 1
ATOM 7783 N N A LYS D 1 124 ? -62.424 -31.195 -21.013 0.50 20.52 124 LYS D N 1
ATOM 7784 N N B LYS D 1 124 ? -62.423 -31.195 -21.015 0.50 20.71 124 LYS D N 1
ATOM 7785 C CA A LYS D 1 124 ? -63.427 -30.137 -21.077 0.50 20.51 124 LYS D CA 1
ATOM 7786 C CA B LYS D 1 124 ? -63.429 -30.143 -21.084 0.50 20.87 124 LYS D CA 1
ATOM 7787 C C A LYS D 1 124 ? -63.124 -29.157 -22.203 0.50 20.80 124 LYS D C 1
ATOM 7788 C C B LYS D 1 124 ? -63.124 -29.153 -22.201 0.50 20.94 124 LYS D C 1
ATOM 7789 O O A LYS D 1 124 ? -64.031 -28.692 -22.892 0.50 20.16 124 LYS D O 1
ATOM 7790 O O B LYS D 1 124 ? -64.031 -28.676 -22.882 0.50 20.09 124 LYS D O 1
ATOM 7801 N N . ILE D 1 125 ? -61.846 -28.839 -22.389 1.00 20.24 125 ILE D N 1
ATOM 7802 C CA . ILE D 1 125 ? -61.457 -27.917 -23.448 1.00 20.67 125 ILE D CA 1
ATOM 7803 C C . ILE D 1 125 ? -61.822 -28.566 -24.780 1.00 20.37 125 ILE D C 1
ATOM 7804 O O . ILE D 1 125 ? -62.384 -27.920 -25.665 1.00 21.63 125 ILE D O 1
ATOM 7809 N N . LYS D 1 126 ? -61.514 -29.852 -24.909 1.00 21.04 126 LYS D N 1
ATOM 7810 C CA . LYS D 1 126 ? -61.810 -30.586 -26.133 1.00 23.43 126 LYS D CA 1
ATOM 7811 C C . LYS D 1 126 ? -63.310 -30.680 -26.381 1.00 23.61 126 LYS D C 1
ATOM 7812 O O . LYS D 1 126 ? -63.771 -30.517 -27.510 1.00 23.98 126 LYS D O 1
ATOM 7818 N N . ALA D 1 127 ? -64.065 -30.942 -25.320 1.00 23.23 127 ALA D N 1
ATOM 7819 C CA . ALA D 1 127 ? -65.514 -31.054 -25.427 1.00 23.44 127 ALA D CA 1
ATOM 7820 C C . ALA D 1 127 ? -66.122 -29.729 -25.874 1.00 24.04 127 ALA D C 1
ATOM 7821 O O . ALA D 1 127 ? -67.165 -29.706 -26.531 1.00 24.54 127 ALA D O 1
ATOM 7823 N N . ALA D 1 128 ? -65.466 -28.627 -25.522 1.00 21.83 128 ALA D N 1
ATOM 7824 C CA . ALA D 1 128 ? -65.955 -27.303 -25.889 1.00 20.93 128 ALA D CA 1
ATOM 7825 C C . ALA D 1 128 ? -65.508 -26.904 -27.292 1.00 20.91 128 ALA D C 1
ATOM 7826 O O . ALA D 1 128 ? -65.821 -25.810 -27.755 1.00 22.27 128 ALA D O 1
ATOM 7828 N N . GLY D 1 129 ? -64.770 -27.792 -27.955 1.00 21.16 129 GLY D N 1
ATOM 7829 C CA . GLY D 1 129 ? -64.305 -27.525 -29.306 1.00 21.79 129 GLY D CA 1
ATOM 7830 C C . GLY D 1 129 ? -62.980 -26.791 -29.402 1.00 21.52 129 GLY D C 1
ATOM 7831 O O . GLY D 1 129 ? -62.640 -26.252 -30.459 1.00 21.71 129 GLY D O 1
ATOM 7832 N N . GLY D 1 130 ? -62.220 -26.782 -28.312 1.00 21.74 130 GLY D N 1
ATOM 7833 C CA . GLY D 1 130 ? -60.940 -26.092 -28.313 1.00 20.74 130 GLY D CA 1
ATOM 7834 C C . GLY D 1 130 ? -61.092 -24.641 -27.894 1.00 20.87 130 GLY D C 1
ATOM 7835 O O . GLY D 1 130 ? -62.205 -24.168 -27.662 1.00 20.68 130 GLY D O 1
ATOM 7836 N N . ILE D 1 131 ? -59.971 -23.932 -27.805 1.00 18.58 131 ILE D N 1
ATOM 7837 C CA . ILE D 1 131 ? -59.963 -22.526 -27.408 1.00 18.53 131 ILE D CA 1
ATOM 7838 C C . ILE D 1 131 ? -59.851 -21.603 -28.623 1.00 17.98 131 ILE D C 1
ATOM 7839 O O . ILE D 1 131 ? -58.918 -21.718 -29.415 1.00 18.04 131 ILE D O 1
ATOM 7844 N N . GLU D 1 132 ? -60.800 -20.680 -28.756 1.00 17.74 132 GLU D N 1
ATOM 7845 C CA . GLU D 1 132 ? -60.811 -19.729 -29.869 1.00 17.87 132 GLU D CA 1
ATOM 7846 C C . GLU D 1 132 ? -59.726 -18.675 -29.675 1.00 17.55 132 GLU D C 1
ATOM 7847 O O . GLU D 1 132 ? -58.946 -18.397 -30.587 1.00 17.74 132 GLU D O 1
ATOM 7853 N N . LEU D 1 133 ? -59.687 -18.097 -28.479 1.00 17.48 133 LEU D N 1
ATOM 7854 C CA . LEU D 1 133 ? -58.705 -17.074 -28.142 1.00 17.50 133 LEU D CA 1
ATOM 7855 C C . LEU D 1 133 ? -58.179 -17.308 -26.741 1.00 18.18 133 LEU D C 1
ATOM 7856 O O . LEU D 1 133 ? -58.949 -17.307 -25.779 1.00 16.81 133 LEU D O 1
ATOM 7861 N N . PHE D 1 134 ? -56.871 -17.525 -26.619 1.00 16.14 134 PHE D N 1
ATOM 7862 C CA . PHE D 1 134 ? -56.290 -17.729 -25.305 1.00 16.62 134 PHE D CA 1
ATOM 7863 C C . PHE D 1 134 ? -55.496 -16.489 -24.924 1.00 16.80 134 PHE D C 1
ATOM 7864 O O . PHE D 1 134 ? -54.518 -16.139 -25.588 1.00 16.22 134 PHE D O 1
ATOM 7872 N N . VAL D 1 135 ? -55.937 -15.824 -23.865 1.00 16.19 135 VAL D N 1
ATOM 7873 C CA . VAL D 1 135 ? -55.281 -14.621 -23.372 1.00 16.33 135 VAL D CA 1
ATOM 7874 C C . VAL D 1 135 ? -54.330 -15.008 -22.246 1.00 16.87 135 VAL D C 1
ATOM 7875 O O . VAL D 1 135 ? -54.705 -15.735 -21.329 1.00 16.34 135 VAL D O 1
ATOM 7879 N N . GLY D 1 136 ? -53.092 -14.534 -22.323 1.00 17.11 136 GLY D N 1
ATOM 7880 C CA . GLY D 1 136 ? -52.137 -14.862 -21.285 1.00 17.34 136 GLY D CA 1
ATOM 7881 C C . GLY D 1 136 ? -51.221 -13.707 -20.953 1.00 18.68 136 GLY D C 1
ATOM 7882 O O . GLY D 1 136 ? -51.420 -12.584 -21.402 1.00 18.73 136 GLY D O 1
ATOM 7883 N N . GLY D 1 137 ? -50.215 -13.991 -20.140 1.00 20.38 137 GLY D N 1
ATOM 7884 C CA . GLY D 1 137 ? -49.256 -12.975 -19.762 1.00 19.07 137 GLY D CA 1
ATOM 7885 C C . GLY D 1 137 ? -47.895 -13.631 -19.785 1.00 17.74 137 GLY D C 1
ATOM 7886 O O . GLY D 1 137 ? -47.770 -14.786 -20.187 1.00 18.80 137 GLY D O 1
ATOM 7887 N N . ILE D 1 138 ? -46.869 -12.896 -19.382 1.00 17.49 138 ILE D N 1
ATOM 7888 C CA . ILE D 1 138 ? -45.529 -13.452 -19.346 1.00 16.23 138 ILE D CA 1
ATOM 7889 C C . ILE D 1 138 ? -44.952 -13.200 -17.961 1.00 17.37 138 ILE D C 1
ATOM 7890 O O . ILE D 1 138 ? -45.146 -12.129 -17.381 1.00 18.22 138 ILE D O 1
ATOM 7895 N N . GLY D 1 139 ? -44.270 -14.199 -17.414 1.00 16.38 139 GLY D N 1
ATOM 7896 C CA . GLY D 1 139 ? -43.674 -14.040 -16.102 1.00 17.26 139 GLY D CA 1
ATOM 7897 C C . GLY D 1 139 ? -42.316 -13.376 -16.220 1.00 17.14 139 GLY D C 1
ATOM 7898 O O . GLY D 1 139 ? -41.781 -13.267 -17.322 1.00 16.99 139 GLY D O 1
ATOM 7899 N N . PRO D 1 140 ? -41.735 -12.910 -15.106 1.00 17.03 140 PRO D N 1
ATOM 7900 C CA . PRO D 1 140 ? -40.421 -12.260 -15.145 1.00 19.63 140 PRO D CA 1
ATOM 7901 C C . PRO D 1 140 ? -39.389 -13.237 -15.684 1.00 19.60 140 PRO D C 1
ATOM 7902 O O . PRO D 1 140 ? -38.339 -12.837 -16.189 1.00 21.86 140 PRO D O 1
ATOM 7906 N N . ASP D 1 141 ? -39.708 -14.524 -15.564 1.00 18.05 141 ASP D N 1
ATOM 7907 C CA . ASP D 1 141 ? -38.843 -15.605 -16.023 1.00 21.14 141 ASP D CA 1
ATOM 7908 C C . ASP D 1 141 ? -39.301 -16.161 -17.369 1.00 19.78 141 ASP D C 1
ATOM 7909 O O . ASP D 1 141 ? -38.903 -17.260 -17.768 1.00 18.93 141 ASP D O 1
ATOM 7914 N N . GLY D 1 142 ? -40.151 -15.395 -18.051 1.00 17.45 142 GLY D N 1
ATOM 7915 C CA . GLY D 1 142 ? -40.650 -15.783 -19.356 1.00 17.34 142 GLY D CA 1
ATOM 7916 C C . GLY D 1 142 ? -41.715 -16.864 -19.410 1.00 17.58 142 GLY D C 1
ATOM 7917 O O . GLY D 1 142 ? -42.047 -17.340 -20.490 1.00 17.15 142 GLY D O 1
ATOM 7918 N N . HIS D 1 143 ? -42.285 -17.243 -18.274 1.00 16.09 143 HIS D N 1
ATOM 7919 C CA . HIS D 1 143 ? -43.272 -18.313 -18.313 1.00 16.90 143 HIS D CA 1
ATOM 7920 C C . HIS D 1 143 ? -44.649 -17.958 -18.867 1.00 16.78 143 HIS D C 1
ATOM 7921 O O . HIS D 1 143 ? -45.064 -16.800 -18.852 1.00 16.37 143 HIS D O 1
ATOM 7928 N N . ILE D 1 144 ? -45.318 -18.969 -19.415 1.00 16.17 144 ILE D N 1
ATOM 7929 C CA . ILE D 1 144 ? -46.693 -18.838 -19.884 1.00 16.79 144 ILE D CA 1
ATOM 7930 C C . ILE D 1 144 ? -47.384 -19.716 -18.831 1.00 17.01 144 ILE D C 1
ATOM 7931 O O . ILE D 1 144 ? -46.939 -20.841 -18.575 1.00 16.99 144 ILE D O 1
ATOM 7936 N N . ALA D 1 145 ? -48.434 -19.196 -18.198 1.00 17.29 145 ALA D N 1
ATOM 7937 C CA . ALA D 1 145 ? -49.134 -19.922 -17.132 1.00 17.63 145 ALA D CA 1
ATOM 7938 C C . ALA D 1 145 ? -48.067 -20.265 -16.088 1.00 17.72 145 ALA D C 1
ATOM 7939 O O . ALA D 1 145 ? -47.296 -19.393 -15.688 1.00 17.56 145 ALA D O 1
ATOM 7941 N N . PHE D 1 146 ? -48.014 -21.513 -15.633 1.00 15.42 146 PHE D N 1
ATOM 7942 C CA . PHE D 1 146 ? -46.983 -21.883 -14.673 1.00 16.16 146 PHE D CA 1
ATOM 7943 C C . PHE D 1 146 ? -45.987 -22.856 -15.274 1.00 14.81 146 PHE D C 1
ATOM 7944 O O . PHE D 1 146 ? -45.445 -23.723 -14.585 1.00 15.21 146 PHE D O 1
ATOM 7952 N N . ASN D 1 147 ? -45.760 -22.707 -16.577 1.00 15.10 147 ASN D N 1
ATOM 7953 C CA . ASN D 1 147 ? -44.793 -23.533 -17.279 1.00 15.62 147 ASN D CA 1
ATOM 7954 C C . ASN D 1 147 ? -43.449 -22.855 -17.021 1.00 16.37 147 ASN D C 1
ATOM 7955 O O . ASN D 1 147 ? -42.926 -22.106 -17.846 1.00 14.97 147 ASN D O 1
ATOM 7960 N N . GLU D 1 148 ? -42.927 -23.113 -15.828 1.00 15.82 148 GLU D N 1
ATOM 7961 C CA . GLU D 1 148 ? -41.666 -22.550 -15.360 1.00 15.47 148 GLU D CA 1
ATOM 7962 C C . GLU D 1 148 ? -40.484 -22.927 -16.243 1.00 14.74 148 GLU D C 1
ATOM 7963 O O . GLU D 1 148 ? -40.562 -23.862 -17.044 1.00 15.69 148 GLU D O 1
ATOM 7969 N N . PRO D 1 149 ? -39.369 -22.191 -16.117 1.00 14.65 149 PRO D N 1
ATOM 7970 C CA . PRO D 1 149 ? -38.189 -22.496 -16.929 1.00 14.94 149 PRO D CA 1
ATOM 7971 C C . PRO D 1 149 ? -37.854 -23.984 -16.833 1.00 15.68 149 PRO D C 1
ATOM 7972 O O . PRO D 1 149 ? -37.809 -24.549 -15.738 1.00 15.47 149 PRO D O 1
ATOM 7976 N N . GLY D 1 150 ? -37.630 -24.613 -17.982 1.00 16.90 150 GLY D N 1
ATOM 7977 C CA . GLY D 1 150 ? -37.311 -26.029 -18.000 1.00 17.27 150 GLY D CA 1
ATOM 7978 C C . GLY D 1 150 ? -38.526 -26.904 -18.246 1.00 18.09 150 GLY D C 1
ATOM 7979 O O . GLY D 1 150 ? -38.466 -28.117 -18.056 1.00 19.02 150 GLY D O 1
ATOM 7980 N N . SER D 1 151 ? -39.632 -26.290 -18.661 1.00 14.73 151 SER D N 1
ATOM 7981 C CA . SER D 1 151 ? -40.867 -27.023 -18.949 1.00 14.65 151 SER D CA 1
ATOM 7982 C C . SER D 1 151 ? -40.907 -27.465 -20.407 1.00 14.74 151 SER D C 1
ATOM 7983 O O . SER D 1 151 ? -40.507 -26.713 -21.298 1.00 15.15 151 SER D O 1
ATOM 7986 N N . SER D 1 152 ? -41.410 -28.671 -20.652 1.00 14.21 152 SER D N 1
ATOM 7987 C CA . SER D 1 152 ? -41.529 -29.173 -22.017 1.00 14.77 152 SER D CA 1
ATOM 7988 C C . SER D 1 152 ? -42.352 -28.176 -22.827 1.00 15.88 152 SER D C 1
ATOM 7989 O O . SER D 1 152 ? -43.393 -27.700 -22.363 1.00 14.61 152 SER D O 1
ATOM 7992 N N . LEU D 1 153 ? -41.892 -27.859 -24.033 1.00 15.16 153 LEU D N 1
ATOM 7993 C CA . LEU D 1 153 ? -42.612 -26.911 -24.875 1.00 15.00 153 LEU D CA 1
ATOM 7994 C C . LEU D 1 153 ? -43.847 -27.518 -25.534 1.00 16.08 153 LEU D C 1
ATOM 7995 O O . LEU D 1 153 ? -44.577 -26.822 -26.235 1.00 16.14 153 LEU D O 1
ATOM 8000 N N . VAL D 1 154 ? -44.075 -28.813 -25.322 1.00 15.88 154 VAL D N 1
ATOM 8001 C CA . VAL D 1 154 ? -45.255 -29.484 -25.875 1.00 14.68 154 VAL D CA 1
ATOM 8002 C C . VAL D 1 154 ? -46.056 -30.109 -24.729 1.00 15.65 154 VAL D C 1
ATOM 8003 O O . VAL D 1 154 ? -46.856 -31.026 -24.928 1.00 16.53 154 VAL D O 1
ATOM 8007 N N . SER D 1 155 ? -45.833 -29.593 -23.527 1.00 14.63 155 SER D N 1
ATOM 8008 C CA . SER D 1 155 ? -46.504 -30.088 -22.330 1.00 15.87 155 SER D CA 1
ATOM 8009 C C . SER D 1 155 ? -48.015 -29.859 -22.341 1.00 16.51 155 SER D C 1
ATOM 8010 O O . SER D 1 155 ? -48.519 -28.947 -23.006 1.00 15.07 155 SER D O 1
ATOM 8013 N N . ARG D 1 156 ? -48.728 -30.704 -21.601 1.00 15.40 156 ARG D N 1
ATOM 8014 C CA . ARG D 1 156 ? -50.173 -30.590 -21.471 1.00 16.04 156 ARG D CA 1
ATOM 8015 C C . ARG D 1 156 ? -50.442 -30.136 -20.039 1.00 16.05 156 ARG D C 1
ATOM 8016 O O . ARG D 1 156 ? -49.509 -29.889 -19.275 1.00 15.51 156 ARG D O 1
ATOM 8024 N N . THR D 1 157 ? -51.713 -30.025 -19.671 1.00 16.14 157 THR D N 1
ATOM 8025 C CA . THR D 1 157 ? -52.074 -29.586 -18.327 1.00 14.81 157 THR D CA 1
ATOM 8026 C C . THR D 1 157 ? -51.543 -30.578 -17.290 1.00 15.15 157 THR D C 1
ATOM 8027 O O . THR D 1 157 ? -51.728 -31.790 -17.425 1.00 15.88 157 THR D O 1
ATOM 8031 N N . ARG D 1 158 ? -50.884 -30.058 -16.258 1.00 14.50 158 ARG D N 1
ATOM 8032 C CA . ARG D 1 158 ? -50.282 -30.908 -15.233 1.00 15.11 158 ARG D CA 1
ATOM 8033 C C . ARG D 1 158 ? -49.909 -30.107 -13.992 1.00 14.63 158 ARG D C 1
ATOM 8034 O O . ARG D 1 158 ? -50.157 -28.904 -13.912 1.00 16.04 158 ARG D O 1
ATOM 8042 N N . VAL D 1 159 ? -49.313 -30.786 -13.019 1.00 15.70 159 VAL D N 1
ATOM 8043 C CA . VAL D 1 159 ? -48.884 -30.125 -11.797 1.00 15.87 159 VAL D CA 1
ATOM 8044 C C . VAL D 1 159 ? -47.479 -29.581 -12.020 1.00 14.66 159 VAL D C 1
ATOM 8045 O O . VAL D 1 159 ? -46.644 -30.236 -12.643 1.00 15.38 159 VAL D O 1
ATOM 8049 N N . LYS D 1 160 ? -47.223 -28.379 -11.522 1.00 14.76 160 LYS D N 1
ATOM 8050 C CA . LYS D 1 160 ? -45.896 -27.787 -11.642 1.00 14.95 160 LYS D CA 1
ATOM 8051 C C . LYS D 1 160 ? -45.528 -27.128 -10.324 1.00 14.90 160 LYS D C 1
ATOM 8052 O O . LYS D 1 160 ? -46.384 -26.587 -9.628 1.00 15.52 160 LYS D O 1
ATOM 8058 N N . THR D 1 161 ? -44.249 -27.200 -9.974 1.00 14.93 161 THR D N 1
ATOM 8059 C CA . THR D 1 161 ? -43.760 -26.591 -8.747 1.00 15.40 161 THR D CA 1
ATOM 8060 C C . THR D 1 161 ? -43.239 -25.210 -9.119 1.00 15.81 161 THR D C 1
ATOM 8061 O O . THR D 1 161 ? -42.424 -25.069 -10.032 1.00 15.41 161 THR D O 1
ATOM 8065 N N . LEU D 1 162 ? -43.735 -24.186 -8.432 1.00 15.70 162 LEU D N 1
ATOM 8066 C CA . LEU D 1 162 ? -43.329 -22.821 -8.731 1.00 17.18 162 LEU D CA 1
ATOM 8067 C C . LEU D 1 162 ? -41.835 -22.594 -8.546 1.00 17.52 162 LEU D C 1
ATOM 8068 O O . LEU D 1 162 ? -41.227 -23.116 -7.612 1.00 16.44 162 LEU D O 1
ATOM 8073 N N . ALA D 1 163 ? -41.252 -21.806 -9.445 1.00 17.74 163 ALA D N 1
ATOM 8074 C CA . ALA D 1 163 ? -39.834 -21.480 -9.378 1.00 20.20 163 ALA D CA 1
ATOM 8075 C C . ALA D 1 163 ? -39.662 -20.249 -8.493 1.00 22.52 163 ALA D C 1
ATOM 8076 O O . ALA D 1 163 ? -40.640 -19.592 -8.136 1.00 19.09 163 ALA D O 1
ATOM 8078 N N . MET D 1 164 ? -38.412 -19.939 -8.156 1.00 25.04 164 MET D N 1
ATOM 8079 C CA . MET D 1 164 ? -38.085 -18.805 -7.294 1.00 28.84 164 MET D CA 1
ATOM 8080 C C . MET D 1 164 ? -38.719 -17.483 -7.722 1.00 28.10 164 MET D C 1
ATOM 8081 O O . MET D 1 164 ? -39.356 -16.805 -6.915 1.00 28.34 164 MET D O 1
ATOM 8086 N N . ASP D 1 165 ? -38.531 -17.119 -8.985 1.00 28.80 165 ASP D N 1
ATOM 8087 C CA . ASP D 1 165 ? -39.073 -15.875 -9.527 1.00 29.43 165 ASP D CA 1
ATOM 8088 C C . ASP D 1 165 ? -40.562 -15.715 -9.279 1.00 26.91 165 ASP D C 1
ATOM 8089 O O . ASP D 1 165 ? -41.026 -14.649 -8.878 1.00 25.27 165 ASP D O 1
ATOM 8094 N N . THR D 1 166 ? -41.306 -16.785 -9.527 1.00 24.66 166 THR D N 1
ATOM 8095 C CA . THR D 1 166 ? -42.749 -16.775 -9.350 1.00 22.79 166 THR D CA 1
ATOM 8096 C C . THR D 1 166 ? -43.129 -16.564 -7.892 1.00 21.09 166 THR D C 1
ATOM 8097 O O . THR D 1 166 ? -44.040 -15.796 -7.581 1.00 22.09 166 THR D O 1
ATOM 8101 N N A ILE D 1 167 ? -42.426 -17.252 -6.999 0.50 21.27 167 ILE D N 1
ATOM 8102 N N B ILE D 1 167 ? -42.428 -17.251 -6.997 0.50 21.29 167 ILE D N 1
ATOM 8103 C CA A ILE D 1 167 ? -42.682 -17.136 -5.570 0.50 21.54 167 ILE D CA 1
ATOM 8104 C CA B ILE D 1 167 ? -42.695 -17.133 -5.570 0.50 21.57 167 ILE D CA 1
ATOM 8105 C C A ILE D 1 167 ? -42.444 -15.702 -5.112 0.50 22.46 167 ILE D C 1
ATOM 8106 C C B ILE D 1 167 ? -42.446 -15.699 -5.111 0.50 22.48 167 ILE D C 1
ATOM 8107 O O A ILE D 1 167 ? -43.283 -15.107 -4.437 0.50 22.10 167 ILE D O 1
ATOM 8108 O O B ILE D 1 167 ? -43.282 -15.099 -4.437 0.50 22.10 167 ILE D O 1
ATOM 8117 N N . LEU D 1 168 ? -41.296 -15.151 -5.490 1.00 22.92 168 LEU D N 1
ATOM 8118 C CA . LEU D 1 168 ? -40.948 -13.786 -5.115 1.00 25.96 168 LEU D CA 1
ATOM 8119 C C . LEU D 1 168 ? -41.947 -12.774 -5.648 1.00 25.59 168 LEU D C 1
ATOM 8120 O O . LEU D 1 168 ? -42.348 -11.856 -4.933 1.00 25.78 168 LEU D O 1
ATOM 8125 N N . ALA D 1 169 ? -42.363 -12.950 -6.899 1.00 24.32 169 ALA D N 1
ATOM 8126 C CA . ALA D 1 169 ? -43.305 -12.027 -7.518 1.00 24.95 169 ALA D CA 1
ATOM 8127 C C . ALA D 1 169 ? -44.709 -12.093 -6.930 1.00 25.37 169 ALA D C 1
ATOM 8128 O O . ALA D 1 169 ? -45.400 -11.076 -6.850 1.00 25.35 169 ALA D O 1
ATOM 8130 N N . ASN D 1 170 ? -45.130 -13.283 -6.512 1.00 24.82 170 ASN D N 1
ATOM 8131 C CA . ASN D 1 170 ? -46.468 -13.464 -5.958 1.00 26.21 170 ASN D CA 1
ATOM 8132 C C . ASN D 1 170 ? -46.557 -13.292 -4.445 1.00 26.57 170 ASN D C 1
ATOM 8133 O O . ASN D 1 170 ? -47.653 -13.269 -3.887 1.00 27.56 170 ASN D O 1
ATOM 8138 N N . ALA D 1 171 ? -45.413 -13.169 -3.783 1.00 27.32 171 ALA D N 1
ATOM 8139 C CA . ALA D 1 171 ? -45.389 -13.006 -2.332 1.00 29.01 171 ALA D CA 1
ATOM 8140 C C . ALA D 1 171 ? -46.188 -11.787 -1.885 1.00 29.26 171 ALA D C 1
ATOM 8141 O O . ALA D 1 171 ? -46.730 -11.765 -0.781 1.00 28.88 171 ALA D O 1
ATOM 8143 N N . ARG D 1 172 ? -46.265 -10.776 -2.746 1.00 29.87 172 ARG D N 1
ATOM 8144 C CA . ARG D 1 172 ? -46.999 -9.561 -2.410 1.00 31.74 172 ARG D CA 1
ATOM 8145 C C . ARG D 1 172 ? -48.469 -9.853 -2.136 1.00 32.17 172 ARG D C 1
ATOM 8146 O O . ARG D 1 172 ? -49.134 -9.113 -1.409 1.00 32.48 172 ARG D O 1
ATOM 8154 N N . PHE D 1 173 ? -48.973 -10.940 -2.709 1.00 32.26 173 PHE D N 1
ATOM 8155 C CA . PHE D 1 173 ? -50.367 -11.318 -2.526 1.00 32.29 173 PHE D CA 1
ATOM 8156 C C . PHE D 1 173 ? -50.572 -12.141 -1.260 1.00 32.20 173 PHE D C 1
ATOM 8157 O O . PHE D 1 173 ? -51.704 -12.450 -0.888 1.00 32.81 173 PHE D O 1
ATOM 8165 N N . PHE D 1 174 ? -49.472 -12.489 -0.601 1.00 31.44 174 PHE D N 1
ATOM 8166 C CA . PHE D 1 174 ? -49.538 -13.270 0.628 1.00 32.16 174 PHE D CA 1
ATOM 8167 C C . PHE D 1 174 ? -48.780 -12.600 1.777 1.00 33.59 174 PHE D C 1
ATOM 8168 O O . PHE D 1 174 ? -47.873 -13.187 2.370 1.00 33.33 174 PHE D O 1
ATOM 8176 N N . ASP D 1 175 ? -49.164 -11.365 2.082 1.00 35.54 175 ASP D N 1
ATOM 8177 C CA . ASP D 1 175 ? -48.549 -10.598 3.162 1.00 37.40 175 ASP D CA 1
ATOM 8178 C C . ASP D 1 175 ? -47.056 -10.380 2.954 1.00 37.13 175 ASP D C 1
ATOM 8179 O O . ASP D 1 175 ? -46.312 -10.191 3.916 1.00 37.63 175 ASP D O 1
ATOM 8184 N N . GLY D 1 176 ? -46.622 -10.408 1.698 1.00 36.63 176 GLY D N 1
ATOM 8185 C CA . GLY D 1 176 ? -45.218 -10.206 1.394 1.00 35.93 176 GLY D CA 1
ATOM 8186 C C . GLY D 1 176 ? -44.320 -11.304 1.932 1.00 35.28 176 GLY D C 1
ATOM 8187 O O . GLY D 1 176 ? -43.100 -11.147 1.982 1.00 34.78 176 GLY D O 1
ATOM 8188 N N . GLU D 1 177 ? -44.920 -12.420 2.335 1.00 34.32 177 GLU D N 1
ATOM 8189 C CA . GLU D 1 177 ? -44.155 -13.540 2.864 1.00 34.47 177 GLU D CA 1
ATOM 8190 C C . GLU D 1 177 ? -43.990 -14.633 1.814 1.00 33.38 177 GLU D C 1
ATOM 8191 O O . GLU D 1 177 ? -44.968 -15.241 1.382 1.00 32.46 177 GLU D O 1
ATOM 8197 N N . LEU D 1 178 ? -42.747 -14.877 1.413 1.00 32.21 178 LEU D N 1
ATOM 8198 C CA . LEU D 1 178 ? -42.446 -15.901 0.417 1.00 32.88 178 LEU D CA 1
ATOM 8199 C C . LEU D 1 178 ? -42.935 -17.273 0.856 1.00 31.95 178 LEU D C 1
ATOM 8200 O O . LEU D 1 178 ? -43.447 -18.044 0.046 1.00 31.06 178 LEU D O 1
ATOM 8205 N N . THR D 1 179 ? -42.769 -17.570 2.141 1.00 31.78 179 THR D N 1
ATOM 8206 C CA . THR D 1 179 ? -43.166 -18.860 2.695 1.00 30.70 179 THR D CA 1
ATOM 8207 C C . THR D 1 179 ? -44.671 -19.107 2.695 1.00 29.84 179 THR D C 1
ATOM 8208 O O . THR D 1 179 ? -45.122 -20.203 3.026 1.00 29.90 179 THR D O 1
ATOM 8212 N N . LYS D 1 180 ? -45.451 -18.099 2.324 1.00 28.22 180 LYS D N 1
ATOM 8213 C CA . LYS D 1 180 ? -46.897 -18.259 2.292 1.00 27.84 180 LYS D CA 1
ATOM 8214 C C . LYS D 1 180 ? -47.428 -18.557 0.894 1.00 26.02 180 LYS D C 1
ATOM 8215 O O . LYS D 1 180 ? -48.581 -18.945 0.732 1.00 25.44 180 LYS D O 1
ATOM 8221 N N . VAL D 1 181 ? -46.592 -18.375 -0.120 1.00 23.86 181 VAL D N 1
ATOM 8222 C CA . VAL D 1 181 ? -47.019 -18.644 -1.485 1.00 22.69 181 VAL D CA 1
ATOM 8223 C C . VAL D 1 181 ? -47.099 -20.152 -1.711 1.00 21.20 181 VAL D C 1
ATOM 8224 O O . VAL D 1 181 ? -46.160 -20.882 -1.397 1.00 20.43 181 VAL D O 1
ATOM 8228 N N . PRO D 1 182 ? -48.233 -20.643 -2.238 1.00 20.12 182 PRO D N 1
ATOM 8229 C CA . PRO D 1 182 ? -48.364 -22.083 -2.481 1.00 19.98 182 PRO D CA 1
ATOM 8230 C C . PRO D 1 182 ? -47.188 -22.598 -3.309 1.00 20.08 182 PRO D C 1
ATOM 8231 O O . PRO D 1 182 ? -46.752 -21.942 -4.254 1.00 21.03 182 PRO D O 1
ATOM 8235 N N . THR D 1 183 ? -46.692 -23.774 -2.937 1.00 19.02 183 THR D N 1
ATOM 8236 C CA . THR D 1 183 ? -45.553 -24.425 -3.582 1.00 20.32 183 THR D CA 1
ATOM 8237 C C . THR D 1 183 ? -45.818 -24.987 -4.977 1.00 18.79 183 THR D C 1
ATOM 8238 O O . THR D 1 183 ? -44.921 -25.014 -5.830 1.00 17.09 183 THR D O 1
ATOM 8242 N N . MET D 1 184 ? -47.040 -25.455 -5.207 1.00 17.72 184 MET D N 1
ATOM 8243 C CA . MET D 1 184 ? -47.383 -26.031 -6.500 1.00 15.86 184 MET D CA 1
ATOM 8244 C C . MET D 1 184 ? -48.638 -25.425 -7.091 1.00 16.31 184 MET D C 1
ATOM 8245 O O . MET D 1 184 ? -49.408 -24.749 -6.406 1.00 14.63 184 MET D O 1
ATOM 8250 N N . ALA D 1 185 ? -48.839 -25.689 -8.376 1.00 15.29 185 ALA D N 1
ATOM 8251 C CA . ALA D 1 185 ? -50.009 -25.197 -9.074 1.00 15.96 185 ALA D CA 1
ATOM 8252 C C . ALA D 1 185 ? -50.393 -26.157 -10.177 1.00 15.45 185 ALA D C 1
ATOM 8253 O O . ALA D 1 185 ? -49.568 -26.940 -10.649 1.00 16.02 185 ALA D O 1
ATOM 8255 N N . LEU D 1 186 ? -51.664 -26.122 -10.560 1.00 13.58 186 LEU D N 1
ATOM 8256 C CA . LEU D 1 186 ? -52.127 -26.932 -11.665 1.00 13.27 186 LEU D CA 1
ATOM 8257 C C . LEU D 1 186 ? -52.089 -25.916 -12.793 1.00 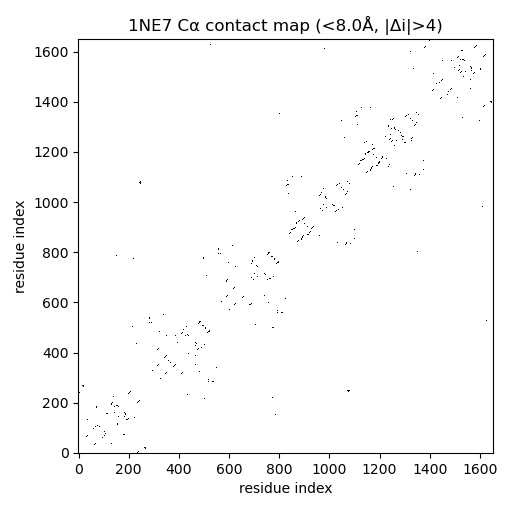13.78 186 LEU D C 1
ATOM 8258 O O . LEU D 1 186 ? -52.559 -24.787 -12.634 1.00 15.20 186 LEU D O 1
ATOM 8263 N N . THR D 1 187 ? -51.523 -26.303 -13.923 1.00 13.57 187 THR D N 1
ATOM 8264 C CA . THR D 1 187 ? -51.407 -25.369 -15.033 1.00 13.31 187 THR D CA 1
ATOM 8265 C C . THR D 1 187 ? -51.571 -26.011 -16.400 1.00 14.01 187 THR D C 1
ATOM 8266 O O . THR D 1 187 ? -51.151 -27.144 -16.620 1.00 14.85 187 THR D O 1
ATOM 8270 N N . VAL D 1 188 ? -52.200 -25.286 -17.323 1.00 14.79 188 VAL D N 1
ATOM 8271 C CA . VAL D 1 188 ? -52.342 -25.790 -18.678 1.00 15.05 188 VAL D CA 1
ATOM 8272 C C . VAL D 1 188 ? -50.903 -25.848 -19.188 1.00 15.08 188 VAL D C 1
ATOM 8273 O O . VAL D 1 188 ? -50.036 -25.133 -18.685 1.00 16.39 188 VAL D O 1
ATOM 8277 N N . GLY D 1 189 ? -50.648 -26.704 -20.165 1.00 15.00 189 GLY D N 1
ATOM 8278 C CA . GLY D 1 189 ? -49.302 -26.827 -20.690 1.00 15.77 189 GLY D CA 1
ATOM 8279 C C . GLY D 1 189 ? -49.004 -25.834 -21.791 1.00 15.74 189 GLY D C 1
ATOM 8280 O O . GLY D 1 189 ? -49.879 -25.078 -22.220 1.00 15.22 189 GLY D O 1
ATOM 8281 N N . VAL D 1 190 ? -47.754 -25.815 -22.236 1.00 15.02 190 VAL D N 1
ATOM 8282 C CA . VAL D 1 190 ? -47.371 -24.924 -23.322 1.00 15.63 190 VAL D CA 1
ATOM 8283 C C . VAL D 1 190 ? -48.117 -25.414 -24.555 1.00 15.06 190 VAL D C 1
ATOM 8284 O O . VAL D 1 190 ? -48.623 -24.622 -25.345 1.00 15.13 190 VAL D O 1
ATOM 8288 N N . GLY D 1 191 ? -48.191 -26.733 -24.706 1.00 16.48 191 GLY D N 1
ATOM 8289 C CA . GLY D 1 191 ? -48.895 -27.306 -25.838 1.00 16.30 191 GLY D CA 1
ATOM 8290 C C . GLY D 1 191 ? -50.377 -26.986 -25.767 1.00 16.61 191 GLY D C 1
ATOM 8291 O O . GLY D 1 191 ? -51.020 -26.764 -26.789 1.00 16.38 191 GLY D O 1
ATOM 8292 N N . THR D 1 192 ? -50.925 -26.967 -24.554 1.00 16.67 192 THR D N 1
ATOM 8293 C CA . THR D 1 192 ? -52.340 -26.664 -24.373 1.00 15.97 192 THR D CA 1
ATOM 8294 C C . THR D 1 192 ? -52.646 -25.285 -24.946 1.00 16.42 192 THR D C 1
ATOM 8295 O O . THR D 1 192 ? -53.592 -25.113 -25.716 1.00 17.09 192 THR D O 1
ATOM 8299 N N . VAL D 1 193 ? -51.833 -24.302 -24.574 1.00 15.41 193 VAL D N 1
ATOM 8300 C CA . VAL D 1 193 ? -52.040 -22.947 -25.052 1.00 15.85 193 VAL D CA 1
ATOM 8301 C C . VAL D 1 193 ? -51.753 -22.847 -26.548 1.00 16.73 193 VAL D C 1
ATOM 8302 O O . VAL D 1 193 ? -52.454 -22.139 -27.272 1.00 16.77 193 VAL D O 1
ATOM 8306 N N . MET D 1 194 ? -50.731 -23.562 -27.015 1.00 16.34 194 MET D N 1
ATOM 8307 C CA . MET D 1 194 ? -50.386 -23.545 -28.436 1.00 17.20 194 MET D CA 1
ATOM 8308 C C . MET D 1 194 ? -51.534 -24.092 -29.296 1.00 17.55 194 MET D C 1
ATOM 8309 O O . MET D 1 194 ? -51.638 -23.772 -30.481 1.00 17.41 194 MET D O 1
ATOM 8314 N N . ASP D 1 195 ? -52.391 -24.919 -28.706 1.00 17.46 195 ASP D N 1
ATOM 8315 C CA . ASP D 1 195 ? -53.509 -25.479 -29.459 1.00 18.31 195 ASP D CA 1
ATOM 8316 C C . ASP D 1 195 ? -54.631 -24.472 -29.693 1.00 18.38 195 ASP D C 1
ATOM 8317 O O . ASP D 1 195 ? -55.544 -24.734 -30.473 1.00 19.47 195 ASP D O 1
ATOM 8322 N N . ALA D 1 196 ? -54.570 -23.330 -29.018 1.00 17.82 196 ALA D N 1
ATOM 8323 C CA . ALA D 1 196 ? -55.596 -22.305 -29.187 1.00 18.11 196 ALA D CA 1
ATOM 8324 C C . ALA D 1 196 ? -55.515 -21.768 -30.612 1.00 19.19 196 ALA D C 1
ATOM 8325 O O . ALA D 1 196 ? -54.433 -21.685 -31.190 1.00 19.42 196 ALA D O 1
ATOM 8327 N N . ARG D 1 197 ? -56.659 -21.406 -31.184 1.00 18.86 197 ARG D N 1
ATOM 8328 C CA . ARG D 1 197 ? -56.673 -20.884 -32.540 1.00 19.60 197 ARG D CA 1
ATOM 8329 C C . ARG D 1 197 ? -55.928 -19.552 -32.618 1.00 17.72 197 ARG D C 1
ATOM 8330 O O . ARG D 1 197 ? -55.292 -19.247 -33.625 1.00 18.49 197 ARG D O 1
ATOM 8338 N N . GLU D 1 198 ? -55.994 -18.769 -31.547 1.00 17.64 198 GLU D N 1
ATOM 8339 C CA . GLU D 1 198 ? -55.276 -17.501 -31.480 1.00 16.71 198 GLU D CA 1
ATOM 8340 C C . GLU D 1 198 ? -54.793 -17.292 -30.051 1.00 17.02 198 GLU D C 1
ATOM 8341 O O . GLU D 1 198 ? -55.467 -17.680 -29.096 1.00 16.37 198 GLU D O 1
ATOM 8347 N N . VAL D 1 199 ? -53.617 -16.690 -29.910 1.00 16.15 199 VAL D N 1
ATOM 8348 C CA . VAL D 1 199 ? -53.044 -16.424 -28.600 1.00 16.29 199 VAL D CA 1
ATOM 8349 C C . VAL D 1 199 ? -52.688 -14.947 -28.483 1.00 15.99 199 VAL D C 1
ATOM 8350 O O . VAL D 1 199 ? -52.046 -14.385 -29.375 1.00 18.64 199 VAL D O 1
ATOM 8354 N N . MET D 1 200 ? -53.136 -14.315 -27.404 1.00 15.97 200 MET D N 1
ATOM 8355 C CA . MET D 1 200 ? -52.825 -12.913 -27.164 1.00 16.17 200 MET D CA 1
ATOM 8356 C C . MET D 1 200 ? -52.130 -12.794 -25.815 1.00 17.04 200 MET D C 1
ATOM 8357 O O . MET D 1 200 ? -52.705 -13.113 -24.774 1.00 17.24 200 MET D O 1
ATOM 8362 N N . ILE D 1 201 ? -50.883 -12.346 -25.840 1.00 16.80 201 ILE D N 1
ATOM 8363 C CA . ILE D 1 201 ? -50.114 -12.192 -24.614 1.00 16.77 201 ILE D CA 1
ATOM 8364 C C . ILE D 1 201 ? -50.039 -10.717 -24.243 1.00 16.98 201 ILE D C 1
ATOM 8365 O O . ILE D 1 201 ? -49.601 -9.893 -25.043 1.00 17.28 201 ILE D O 1
ATOM 8370 N N A LEU D 1 202 ? -50.480 -10.390 -23.034 0.50 17.09 202 LEU D N 1
ATOM 8371 N N B LEU D 1 202 ? -50.471 -10.392 -23.030 0.50 17.32 202 LEU D N 1
ATOM 8372 C CA A LEU D 1 202 ? -50.458 -9.014 -22.555 0.50 17.88 202 LEU D CA 1
ATOM 8373 C CA B LEU D 1 202 ? -50.445 -9.016 -22.551 0.50 18.29 202 LEU D CA 1
ATOM 8374 C C A LEU D 1 202 ? -49.218 -8.820 -21.685 0.50 18.86 202 LEU D C 1
ATOM 8375 C C B LEU D 1 202 ? -49.201 -8.834 -21.696 0.50 19.09 202 LEU D C 1
ATOM 8376 O O A LEU D 1 202 ? -49.006 -9.558 -20.724 0.50 19.18 202 LEU D O 1
ATOM 8377 O O B LEU D 1 202 ? -48.971 -9.590 -20.754 0.50 19.35 202 LEU D O 1
ATOM 8386 N N . ILE D 1 203 ? -48.399 -7.830 -22.027 1.00 18.27 203 ILE D N 1
ATOM 8387 C CA . ILE D 1 203 ? -47.173 -7.571 -21.282 1.00 19.30 203 ILE D CA 1
ATOM 8388 C C . ILE D 1 203 ? -47.039 -6.093 -20.950 1.00 19.93 203 ILE D C 1
ATOM 8389 O O . ILE D 1 203 ? -47.029 -5.255 -21.846 1.00 21.20 203 ILE D O 1
ATOM 8394 N N . THR D 1 204 ? -46.933 -5.771 -19.667 1.00 19.13 204 THR D N 1
ATOM 8395 C CA . THR D 1 204 ? -46.794 -4.377 -19.265 1.00 19.85 204 THR D CA 1
ATOM 8396 C C . THR D 1 204 ? -45.765 -4.177 -18.158 1.00 19.95 204 THR D C 1
ATOM 8397 O O . THR D 1 204 ? -45.624 -5.011 -17.264 1.00 20.07 204 THR D O 1
ATOM 8401 N N . GLY D 1 205 ? -45.034 -3.069 -18.230 1.00 19.42 205 GLY D N 1
ATOM 8402 C CA . GLY D 1 205 ? -44.053 -2.777 -17.205 1.00 18.81 205 GLY D CA 1
ATOM 8403 C C . GLY D 1 205 ? -42.624 -3.118 -17.561 1.00 18.26 205 GLY D C 1
ATOM 8404 O O . GLY D 1 205 ? -42.357 -4.078 -18.286 1.00 16.41 205 GLY D O 1
ATOM 8405 N N . ALA D 1 206 ? -41.705 -2.319 -17.031 1.00 17.71 206 ALA D N 1
ATOM 8406 C CA . ALA D 1 206 ? -40.283 -2.501 -17.268 1.00 18.09 206 ALA D CA 1
ATOM 8407 C C . ALA D 1 206 ? -39.786 -3.807 -16.660 1.00 18.07 206 ALA D C 1
ATOM 8408 O O . ALA D 1 206 ? -38.783 -4.360 -17.107 1.00 16.97 206 ALA D O 1
ATOM 8410 N N . HIS D 1 207 ? -40.486 -4.297 -15.638 1.00 17.86 207 HIS D N 1
ATOM 8411 C CA . HIS D 1 207 ? -40.084 -5.532 -14.984 1.00 17.69 207 HIS D CA 1
ATOM 8412 C C . HIS D 1 207 ? -40.307 -6.762 -15.858 1.00 17.56 207 HIS D C 1
ATOM 8413 O O . HIS D 1 207 ? -39.870 -7.859 -15.512 1.00 17.40 207 HIS D O 1
ATOM 8420 N N . LYS D 1 208 ? -40.975 -6.581 -16.992 1.00 15.59 208 LYS D N 1
ATOM 8421 C CA . LYS D 1 208 ? -41.220 -7.687 -17.915 1.00 15.46 208 LYS D CA 1
ATOM 8422 C C . LYS D 1 208 ? -40.413 -7.508 -19.197 1.00 15.23 208 LYS D C 1
ATOM 8423 O O . LYS D 1 208 ? -40.437 -8.369 -20.072 1.00 15.33 208 LYS D O 1
ATOM 8429 N N . ALA D 1 209 ? -39.700 -6.392 -19.309 1.00 14.54 209 ALA D N 1
ATOM 8430 C CA . ALA D 1 209 ? -38.929 -6.107 -20.518 1.00 15.25 209 ALA D CA 1
ATOM 8431 C C . ALA D 1 209 ? -37.920 -7.187 -20.901 1.00 14.57 209 ALA D C 1
ATOM 8432 O O . ALA D 1 209 ? -37.850 -7.601 -22.062 1.00 15.27 209 ALA D O 1
ATOM 8434 N N . PHE D 1 210 ? -37.132 -7.644 -19.936 1.00 14.92 210 PHE D N 1
ATOM 8435 C CA . PHE D 1 210 ? -36.133 -8.654 -20.242 1.00 14.86 210 PHE D CA 1
ATOM 8436 C C . PHE D 1 210 ? -36.770 -9.958 -20.703 1.00 14.40 210 PHE D C 1
ATOM 8437 O O . PHE D 1 210 ? -36.306 -10.574 -21.659 1.00 15.19 210 PHE D O 1
ATOM 8445 N N . ALA D 1 211 ? -37.840 -10.372 -20.032 1.00 14.49 211 ALA D N 1
ATOM 8446 C CA . ALA D 1 211 ? -38.533 -11.602 -20.396 1.00 15.28 211 ALA D CA 1
ATOM 8447 C C . ALA D 1 211 ? -39.106 -11.511 -21.808 1.00 15.37 211 ALA D C 1
ATOM 8448 O O . ALA D 1 211 ? -39.054 -12.480 -22.568 1.00 16.03 211 ALA D O 1
ATOM 8450 N N . LEU D 1 212 ? -39.649 -10.351 -22.165 1.00 14.73 212 LEU D N 1
ATOM 8451 C CA . LEU D 1 212 ? -40.220 -10.180 -23.499 1.00 16.01 212 LEU D CA 1
ATOM 8452 C C . LEU D 1 212 ? -39.094 -10.304 -24.521 1.00 17.00 212 LEU D C 1
ATOM 8453 O O . LEU D 1 212 ? -39.243 -10.962 -25.551 1.00 16.29 212 LEU D O 1
ATOM 8458 N N . TYR D 1 213 ? -37.963 -9.672 -24.223 1.00 16.43 213 TYR D N 1
ATOM 8459 C CA . TYR D 1 213 ? -36.798 -9.732 -25.097 1.00 15.43 213 TYR D CA 1
ATOM 8460 C C . TYR D 1 213 ? -36.412 -11.195 -25.307 1.00 16.17 213 TYR D C 1
ATOM 8461 O O . TYR D 1 213 ? -36.184 -11.637 -26.431 1.00 15.96 213 TYR D O 1
ATOM 8470 N N . LYS D 1 214 ? -36.340 -11.951 -24.216 1.00 14.92 214 LYS D N 1
ATOM 8471 C CA . LYS D 1 214 ? -35.991 -13.360 -24.310 1.00 16.67 214 LYS D CA 1
ATOM 8472 C C . LYS D 1 214 ? -37.005 -14.127 -25.148 1.00 16.18 214 LYS D C 1
ATOM 8473 O O . LYS D 1 214 ? -36.639 -14.966 -25.971 1.00 16.56 214 LYS D O 1
ATOM 8479 N N . ALA D 1 215 ? -38.284 -13.824 -24.953 1.00 17.03 215 ALA D N 1
ATOM 8480 C CA . ALA D 1 215 ? -39.340 -14.526 -25.671 1.00 16.92 215 ALA D CA 1
ATOM 8481 C C . ALA D 1 215 ? -39.472 -14.226 -27.161 1.00 17.39 215 ALA D C 1
ATOM 8482 O O . ALA D 1 215 ? -39.860 -15.107 -27.929 1.00 17.83 215 ALA D O 1
ATOM 8484 N N . ILE D 1 216 ? -39.161 -13.006 -27.582 1.00 15.97 216 ILE D N 1
ATOM 8485 C CA . ILE D 1 216 ? -39.302 -12.690 -28.999 1.00 17.28 216 ILE D CA 1
ATOM 8486 C C . ILE D 1 216 ? -38.042 -12.297 -29.766 1.00 17.70 216 ILE D C 1
ATOM 8487 O O . ILE D 1 216 ? -38.059 -12.310 -30.991 1.00 18.68 216 ILE D O 1
ATOM 8492 N N . GLU D 1 217 ? -36.956 -11.946 -29.080 1.00 17.82 217 GLU D N 1
ATOM 8493 C CA . GLU D 1 217 ? -35.727 -11.599 -29.799 1.00 17.43 217 GLU D CA 1
ATOM 8494 C C . GLU D 1 217 ? -34.767 -12.783 -29.807 1.00 17.70 217 GLU D C 1
ATOM 8495 O O . GLU D 1 217 ? -33.989 -12.949 -30.746 1.00 18.23 217 GLU D O 1
ATOM 8501 N N . GLU D 1 218 ? -34.799 -13.593 -28.753 1.00 15.69 218 GLU D N 1
ATOM 8502 C CA . GLU D 1 218 ? -33.962 -14.784 -28.722 1.00 16.14 218 GLU D CA 1
ATOM 8503 C C . GLU D 1 218 ? -34.837 -15.935 -29.222 1.00 16.57 218 GLU D C 1
ATOM 8504 O O . GLU D 1 218 ? -36.031 -15.749 -29.433 1.00 17.80 218 GLU D O 1
ATOM 8510 N N . GLY D 1 219 ? -34.251 -17.111 -29.421 1.00 17.25 219 GLY D N 1
ATOM 8511 C CA . GLY D 1 219 ? -35.005 -18.228 -29.975 1.00 16.83 219 GLY D CA 1
ATOM 8512 C C . GLY D 1 219 ? -35.861 -19.114 -29.088 1.00 15.56 219 GLY D C 1
ATOM 8513 O O . GLY D 1 219 ? -36.006 -18.881 -27.889 1.00 17.25 219 GLY D O 1
ATOM 8514 N N . VAL D 1 220 ? -36.440 -20.136 -29.712 1.00 15.74 220 VAL D N 1
ATOM 8515 C CA . VAL D 1 220 ? -37.287 -21.109 -29.031 1.00 14.39 220 VAL D CA 1
ATOM 8516 C C . VAL D 1 220 ? -36.427 -21.785 -27.967 1.00 14.73 220 VAL D C 1
ATOM 8517 O O . VAL D 1 220 ? -35.432 -22.438 -28.282 1.00 14.22 220 VAL D O 1
ATOM 8521 N N . ASN D 1 221 ? -36.830 -21.639 -26.708 1.00 14.84 221 ASN D N 1
ATOM 8522 C CA . ASN D 1 221 ? -36.056 -22.162 -25.586 1.00 13.85 221 ASN D CA 1
ATOM 8523 C C . ASN D 1 221 ? -37.003 -22.488 -24.430 1.00 14.16 221 ASN D C 1
ATOM 8524 O O . ASN D 1 221 ? -37.792 -21.636 -24.025 1.00 14.32 221 ASN D O 1
ATOM 8529 N N . HIS D 1 222 ? -36.932 -23.705 -23.893 1.00 14.08 222 HIS D N 1
ATOM 8530 C CA . HIS D 1 222 ? -37.824 -24.067 -22.794 1.00 14.65 222 HIS D CA 1
ATOM 8531 C C . HIS D 1 222 ? -37.521 -23.332 -21.486 1.00 15.51 222 HIS D C 1
ATOM 8532 O O . HIS D 1 222 ? -38.238 -23.497 -20.498 1.00 16.30 222 HIS D O 1
ATOM 8539 N N . MET D 1 223 ? -36.465 -22.522 -21.476 1.00 14.35 223 MET D N 1
ATOM 8540 C CA . MET D 1 223 ? -36.125 -21.746 -20.286 1.00 14.82 223 MET D CA 1
ATOM 8541 C C . MET D 1 223 ? -37.021 -20.507 -20.207 1.00 14.27 223 MET D C 1
ATOM 8542 O O . MET D 1 223 ? -37.193 -19.927 -19.139 1.00 14.56 223 MET D O 1
ATOM 8547 N N . TRP D 1 224 ? -37.573 -20.107 -21.350 1.00 13.55 224 TRP D N 1
ATOM 8548 C CA . TRP D 1 224 ? -38.457 -18.937 -21.448 1.00 14.62 224 TRP D CA 1
ATOM 8549 C C . TRP D 1 224 ? -39.613 -19.443 -22.296 1.00 14.85 224 TRP D C 1
ATOM 8550 O O . TRP D 1 224 ? -39.653 -19.223 -23.504 1.00 15.50 224 TRP D O 1
ATOM 8561 N N . THR D 1 225 ? -40.566 -20.110 -21.656 1.00 14.53 225 THR D N 1
ATOM 8562 C CA . THR D 1 225 ? -41.645 -20.736 -22.403 1.00 13.61 225 THR D CA 1
ATOM 8563 C C . THR D 1 225 ? -42.529 -19.922 -23.340 1.00 13.57 225 THR D C 1
ATOM 8564 O O . THR D 1 225 ? -43.108 -20.491 -24.259 1.00 14.25 225 THR D O 1
ATOM 8568 N N . VAL D 1 226 ? -42.634 -18.611 -23.149 1.00 13.72 226 VAL D N 1
ATOM 8569 C CA . VAL D 1 226 ? -43.440 -17.824 -24.076 1.00 14.42 226 VAL D CA 1
ATOM 8570 C C . VAL D 1 226 ? -42.750 -17.811 -25.449 1.00 14.91 226 VAL D C 1
ATOM 8571 O O . VAL D 1 226 ? -43.364 -17.482 -26.468 1.00 15.57 226 VAL D O 1
ATOM 8575 N N . SER D 1 227 ? -41.479 -18.210 -25.484 1.00 14.63 227 SER D N 1
ATOM 8576 C CA . SER D 1 227 ? -40.754 -18.257 -26.752 1.00 14.42 227 SER D CA 1
ATOM 8577 C C . SER D 1 227 ? -41.361 -19.323 -27.662 1.00 15.00 227 SER D C 1
ATOM 8578 O O . SER D 1 227 ? -41.153 -19.312 -28.874 1.00 14.53 227 SER D O 1
ATOM 8581 N N . ALA D 1 228 ? -42.128 -20.240 -27.080 1.00 14.61 228 ALA D N 1
ATOM 8582 C CA . ALA D 1 228 ? -42.744 -21.305 -27.865 1.00 13.94 228 ALA D CA 1
ATOM 8583 C C . ALA D 1 228 ? -43.683 -20.769 -28.940 1.00 14.89 228 ALA D C 1
ATOM 8584 O O . ALA D 1 228 ? -43.855 -21.385 -29.992 1.00 14.72 228 ALA D O 1
ATOM 8586 N N . PHE D 1 229 ? -44.285 -19.614 -28.685 1.00 14.28 229 PHE D N 1
ATOM 8587 C CA . PHE D 1 229 ? -45.225 -19.063 -29.644 1.00 15.00 229 PHE D CA 1
ATOM 8588 C C . PHE D 1 229 ? -44.619 -18.579 -30.949 1.00 16.72 229 PHE D C 1
ATOM 8589 O O . PHE D 1 229 ? -45.336 -18.137 -31.850 1.00 15.38 229 PHE D O 1
ATOM 8597 N N . GLN D 1 230 ? -43.298 -18.682 -31.061 1.00 15.42 230 GLN D N 1
ATOM 8598 C CA . GLN D 1 230 ? -42.633 -18.307 -32.303 1.00 15.10 230 GLN D CA 1
ATOM 8599 C C . GLN D 1 230 ? -43.055 -19.341 -33.348 1.00 16.89 230 GLN D C 1
ATOM 8600 O O . GLN D 1 230 ? -42.910 -19.126 -34.553 1.00 16.77 230 GLN D O 1
ATOM 8606 N N . GLN D 1 231 ? -43.583 -20.467 -32.874 1.00 15.49 231 GLN D N 1
ATOM 8607 C CA . GLN D 1 231 ? -44.027 -21.530 -33.764 1.00 15.90 231 GLN D CA 1
ATOM 8608 C C . GLN D 1 231 ? -45.546 -21.693 -33.749 1.00 16.35 231 GLN D C 1
ATOM 8609 O O . GLN D 1 231 ? -46.075 -22.763 -34.051 1.00 16.86 231 GLN D O 1
ATOM 8615 N N . HIS D 1 232 ? -46.238 -20.620 -33.380 1.00 15.00 232 HIS D N 1
ATOM 8616 C CA . HIS D 1 232 ? -47.698 -20.614 -33.369 1.00 15.91 232 HIS D CA 1
ATOM 8617 C C . HIS D 1 232 ? -48.094 -19.755 -34.567 1.00 17.27 232 HIS D C 1
ATOM 8618 O O . HIS D 1 232 ? -47.474 -18.732 -34.833 1.00 17.43 232 HIS D O 1
ATOM 8625 N N . PRO D 1 233 ? -49.145 -20.148 -35.297 1.00 18.23 233 PRO D N 1
ATOM 8626 C CA . PRO D 1 233 ? -49.564 -19.375 -36.470 1.00 19.00 233 PRO D CA 1
ATOM 8627 C C . PRO D 1 233 ? -50.280 -18.051 -36.256 1.00 20.21 233 PRO D C 1
ATOM 8628 O O . PRO D 1 233 ? -50.352 -17.234 -37.177 1.00 20.86 233 PRO D O 1
ATOM 8632 N N . ARG D 1 234 ? -50.805 -17.825 -35.057 1.00 18.94 234 ARG D N 1
ATOM 8633 C CA . ARG D 1 234 ? -51.554 -16.603 -34.813 1.00 19.46 234 ARG D CA 1
ATOM 8634 C C . ARG D 1 234 ? -51.433 -16.080 -33.389 1.00 19.68 234 ARG D C 1
ATOM 8635 O O . ARG D 1 234 ? -52.357 -16.208 -32.585 1.00 18.39 234 ARG D O 1
ATOM 8643 N N . THR D 1 235 ? -50.291 -15.479 -33.084 1.00 19.65 235 THR D N 1
ATOM 8644 C CA . THR D 1 235 ? -50.066 -14.936 -31.756 1.00 19.92 235 THR D CA 1
ATOM 8645 C C . THR D 1 235 ? -49.935 -13.425 -31.806 1.00 19.61 235 THR D C 1
ATOM 8646 O O . THR D 1 235 ? -49.301 -12.870 -32.703 1.00 21.14 235 THR D O 1
ATOM 8650 N N . VAL D 1 236 ? -50.540 -12.768 -30.827 1.00 19.42 236 VAL D N 1
ATOM 8651 C CA . VAL D 1 236 ? -50.507 -11.320 -30.738 1.00 18.47 236 VAL D CA 1
ATOM 8652 C C . VAL D 1 236 ? -49.963 -10.898 -29.381 1.00 19.12 236 VAL D C 1
ATOM 8653 O O . VAL D 1 236 ? -50.439 -11.350 -28.340 1.00 18.84 236 VAL D O 1
ATOM 8657 N N . PHE D 1 237 ? -48.953 -10.040 -29.400 1.00 18.05 237 PHE D N 1
ATOM 8658 C CA . PHE D 1 237 ? -48.357 -9.531 -28.177 1.00 18.52 237 PHE D CA 1
ATOM 8659 C C . PHE D 1 237 ? -48.806 -8.085 -28.022 1.00 18.97 237 PHE D C 1
ATOM 8660 O O . PHE D 1 237 ? -48.604 -7.273 -28.920 1.00 18.81 237 PHE D O 1
ATOM 8668 N N . VAL D 1 238 ? -49.422 -7.771 -26.890 1.00 17.94 238 VAL D N 1
ATOM 8669 C CA . VAL D 1 238 ? -49.884 -6.411 -26.617 1.00 18.46 238 VAL D CA 1
ATOM 8670 C C . VAL D 1 238 ? -49.096 -5.907 -25.414 1.00 19.18 238 VAL D C 1
ATOM 8671 O O . VAL D 1 238 ? -49.147 -6.503 -24.339 1.00 19.23 238 VAL D O 1
ATOM 8675 N N A CYS D 1 239 ? -48.375 -4.806 -25.594 0.60 18.86 239 CYS D N 1
ATOM 8676 N N B CYS D 1 239 ? -48.352 -4.820 -25.593 0.40 19.74 239 CYS D N 1
ATOM 8677 C CA A CYS D 1 239 ? -47.570 -4.260 -24.512 0.60 19.53 239 CYS D CA 1
ATOM 8678 C CA B CYS D 1 239 ? -47.568 -4.271 -24.492 0.40 20.89 239 CYS D CA 1
ATOM 8679 C C A CYS D 1 239 ? -47.566 -2.742 -24.489 0.60 18.92 239 CYS D C 1
ATOM 8680 C C B CYS D 1 239 ? -47.544 -2.752 -24.496 0.40 20.15 239 CYS D C 1
ATOM 8681 O O A CYS D 1 239 ? -48.102 -2.092 -25.386 0.60 18.28 239 CYS D O 1
ATOM 8682 O O B CYS D 1 239 ? -48.042 -2.111 -25.421 0.40 19.81 239 CYS D O 1
ATOM 8687 N N . ASP D 1 240 ? -46.958 -2.184 -23.447 1.00 19.96 240 ASP D N 1
ATOM 8688 C CA . ASP D 1 240 ? -46.837 -0.744 -23.325 1.00 20.74 240 ASP D CA 1
ATOM 8689 C C . ASP D 1 240 ? -45.363 -0.425 -23.562 1.00 21.11 240 ASP D C 1
ATOM 8690 O O . ASP D 1 240 ? -44.536 -1.336 -23.659 1.00 20.30 240 ASP D O 1
ATOM 8695 N N . GLU D 1 241 ? -45.041 0.857 -23.686 1.00 21.13 241 GLU D N 1
ATOM 8696 C CA . GLU D 1 241 ? -43.667 1.289 -23.937 1.00 21.94 241 GLU D CA 1
ATOM 8697 C C . GLU D 1 241 ? -42.624 0.664 -23.013 1.00 21.51 241 GLU D C 1
ATOM 8698 O O . GLU D 1 241 ? -41.592 0.172 -23.470 1.00 19.24 241 GLU D O 1
ATOM 8704 N N . ASP D 1 242 ? -42.892 0.694 -21.713 1.00 20.50 242 ASP D N 1
ATOM 8705 C CA . ASP D 1 242 ? -41.960 0.156 -20.726 1.00 20.91 242 ASP D CA 1
ATOM 8706 C C . ASP D 1 242 ? -41.607 -1.311 -20.936 1.00 19.59 242 ASP D C 1
ATOM 8707 O O . ASP D 1 242 ? -40.497 -1.740 -20.619 1.00 19.87 242 ASP D O 1
ATOM 8712 N N . ALA D 1 243 ? -42.541 -2.084 -21.477 1.00 17.86 243 ALA D N 1
ATOM 8713 C CA . ALA D 1 243 ? -42.284 -3.500 -21.714 1.00 17.31 243 ALA D CA 1
ATOM 8714 C C . ALA D 1 243 ? -41.332 -3.741 -22.886 1.00 17.85 243 ALA D C 1
ATOM 8715 O O . ALA D 1 243 ? -40.814 -4.844 -23.043 1.00 16.80 243 ALA D O 1
ATOM 8717 N N . THR D 1 244 ? -41.094 -2.714 -23.699 1.00 16.44 244 THR D N 1
ATOM 8718 C CA . THR D 1 244 ? -40.227 -2.857 -24.872 1.00 17.03 244 THR D CA 1
ATOM 8719 C C . THR D 1 244 ? -38.791 -2.384 -24.652 1.00 17.28 244 THR D C 1
ATOM 8720 O O . THR D 1 244 ? -37.989 -2.406 -25.580 1.00 17.72 244 THR D O 1
ATOM 8724 N N . LEU D 1 245 ? -38.465 -1.974 -23.430 1.00 16.68 245 LEU D N 1
ATOM 8725 C CA . LEU D 1 245 ? -37.137 -1.439 -23.125 1.00 16.75 245 LEU D CA 1
ATOM 8726 C C . LEU D 1 245 ? -35.915 -2.282 -23.487 1.00 16.63 245 LEU D C 1
ATOM 8727 O O . LEU D 1 245 ? -34.841 -1.733 -23.734 1.00 16.93 245 LEU D O 1
ATOM 8732 N N . GLU D 1 246 ? -36.062 -3.600 -23.538 1.00 16.13 246 GLU D N 1
ATOM 8733 C CA . GLU D 1 246 ? -34.923 -4.459 -23.855 1.00 15.30 246 GLU D CA 1
ATOM 8734 C C . GLU D 1 246 ? -34.861 -4.900 -25.316 1.00 16.43 246 GLU D C 1
ATOM 8735 O O . GLU D 1 246 ? -33.909 -5.566 -25.724 1.00 16.56 246 GLU D O 1
ATOM 8741 N N . LEU D 1 247 ? -35.870 -4.529 -26.100 1.00 16.21 247 LEU D N 1
ATOM 8742 C CA . LEU D 1 247 ? -35.910 -4.889 -27.512 1.00 16.36 247 LEU D CA 1
ATOM 8743 C C . LEU D 1 247 ? -35.009 -3.981 -28.333 1.00 15.93 247 LEU D C 1
ATOM 8744 O O . LEU D 1 247 ? -34.621 -2.904 -27.881 1.00 17.18 247 LEU D O 1
ATOM 8749 N N . LYS D 1 248 ? -34.669 -4.426 -29.537 1.00 16.72 248 LYS D N 1
ATOM 8750 C CA . LYS D 1 248 ? -33.840 -3.615 -30.418 1.00 17.43 248 LYS D CA 1
ATOM 8751 C C . LYS D 1 248 ? -34.719 -2.534 -31.010 1.00 17.44 248 LYS D C 1
ATOM 8752 O O . LYS D 1 248 ? -35.908 -2.750 -31.238 1.00 18.04 248 LYS D O 1
ATOM 8758 N N . VAL D 1 249 ? -34.129 -1.372 -31.256 1.00 17.95 249 VAL D N 1
ATOM 8759 C CA . VAL D 1 249 ? -34.856 -0.257 -31.850 1.00 17.53 249 VAL D CA 1
ATOM 8760 C C . VAL D 1 249 ? -35.521 -0.698 -33.158 1.00 17.44 249 VAL D C 1
ATOM 8761 O O . VAL D 1 249 ? -36.677 -0.368 -33.420 1.00 17.15 249 VAL D O 1
ATOM 8765 N N . LYS D 1 250 ? -34.790 -1.465 -33.960 1.00 16.76 250 LYS D N 1
ATOM 8766 C CA . LYS D 1 250 ? -35.280 -1.954 -35.245 1.00 18.65 250 LYS D CA 1
ATOM 8767 C C . LYS D 1 250 ? -36.608 -2.704 -35.114 1.00 18.46 250 LYS D C 1
ATOM 8768 O O . LYS D 1 250 ? -37.529 -2.512 -35.908 1.00 18.33 250 LYS D O 1
ATOM 8774 N N . THR D 1 251 ? -36.702 -3.555 -34.101 1.00 18.00 251 THR D N 1
ATOM 8775 C CA . THR D 1 251 ? -37.908 -4.338 -33.865 1.00 17.42 251 THR D CA 1
ATOM 8776 C C . THR D 1 251 ? -39.109 -3.457 -33.526 1.00 17.31 251 THR D C 1
ATOM 8777 O O . THR D 1 251 ? -40.189 -3.618 -34.094 1.00 16.07 251 THR D O 1
ATOM 8781 N N . VAL D 1 252 ? -38.912 -2.520 -32.608 1.00 16.71 252 VAL D N 1
ATOM 8782 C CA . VAL D 1 252 ? -39.988 -1.628 -32.206 1.00 17.66 252 VAL D CA 1
ATOM 8783 C C . VAL D 1 252 ? -40.407 -0.716 -33.353 1.00 18.11 252 VAL D C 1
ATOM 8784 O O . VAL D 1 252 ? -41.597 -0.477 -33.558 1.00 17.84 252 VAL D O 1
ATOM 8788 N N . LYS D 1 253 ? -39.441 -0.207 -34.108 1.00 18.44 253 LYS D N 1
ATOM 8789 C CA . LYS D 1 253 ? -39.787 0.662 -35.224 1.00 18.35 253 LYS D CA 1
ATOM 8790 C C . LYS D 1 253 ? -40.621 -0.083 -36.256 1.00 18.52 253 LYS D C 1
ATOM 8791 O O . LYS D 1 253 ? -41.601 0.456 -36.773 1.00 17.54 253 LYS D O 1
ATOM 8797 N N . TYR D 1 254 ? -40.245 -1.326 -36.544 1.00 15.84 254 TYR D N 1
ATOM 8798 C CA . TYR D 1 254 ? -40.972 -2.130 -37.513 1.00 18.15 254 TYR D CA 1
ATOM 8799 C C . TYR D 1 254 ? -42.430 -2.296 -37.101 1.00 18.30 254 TYR D C 1
ATOM 8800 O O . TYR D 1 254 ? -43.345 -2.106 -37.910 1.00 17.80 254 TYR D O 1
ATOM 8809 N N . PHE D 1 255 ? -42.653 -2.651 -35.841 1.00 16.44 255 PHE D N 1
ATOM 8810 C CA . PHE D 1 255 ? -44.014 -2.857 -35.384 1.00 16.90 255 PHE D CA 1
ATOM 8811 C C . PHE D 1 255 ? -44.789 -1.577 -35.134 1.00 17.28 255 PHE D C 1
ATOM 8812 O O . PHE D 1 255 ? -46.010 -1.562 -35.274 1.00 17.27 255 PHE D O 1
ATOM 8820 N N . LYS D 1 256 ? -44.104 -0.494 -34.784 1.00 18.12 256 LYS D N 1
ATOM 8821 C CA . LYS D 1 256 ? -44.824 0.755 -34.599 1.00 19.74 256 LYS D CA 1
ATOM 8822 C C . LYS D 1 256 ? -45.293 1.202 -35.978 1.00 21.00 256 LYS D C 1
ATOM 8823 O O . LYS D 1 256 ? -46.336 1.845 -36.116 1.00 21.52 256 LYS D O 1
ATOM 8829 N N . GLY D 1 257 ? -44.522 0.835 -37.000 1.00 20.35 257 GLY D N 1
ATOM 8830 C CA . GLY D 1 257 ? -44.875 1.183 -38.366 1.00 21.50 257 GLY D CA 1
ATOM 8831 C C . GLY D 1 257 ? -46.086 0.400 -38.841 1.00 22.53 257 GLY D C 1
ATOM 8832 O O . GLY D 1 257 ? -46.727 0.763 -39.826 1.00 22.55 257 GLY D O 1
ATOM 8833 N N . LEU D 1 258 ? -46.398 -0.684 -38.137 1.00 20.21 258 LEU D N 1
ATOM 8834 C CA . LEU D 1 258 ? -47.543 -1.521 -38.477 1.00 21.26 258 LEU D CA 1
ATOM 8835 C C . LEU D 1 258 ? -48.765 -1.219 -37.614 1.00 21.77 258 LEU D C 1
ATOM 8836 O O . LEU D 1 258 ? -49.811 -1.852 -37.773 1.00 22.37 258 LEU D O 1
ATOM 8841 N N . MET D 1 259 ? -48.640 -0.257 -36.704 1.00 21.76 259 MET D N 1
ATOM 8842 C CA . MET D 1 259 ? -49.756 0.079 -35.829 1.00 22.51 259 MET D CA 1
ATOM 8843 C C . MET D 1 259 ? -50.963 0.641 -36.575 1.00 23.90 259 MET D C 1
ATOM 8844 O O . MET D 1 259 ? -52.097 0.474 -36.133 1.00 23.05 259 MET D O 1
ATOM 8849 N N . LEU D 1 260 ? -50.730 1.301 -37.704 1.00 24.52 260 LEU D N 1
ATOM 8850 C CA . LEU D 1 260 ? -51.842 1.852 -38.467 1.00 27.23 260 LEU D CA 1
ATOM 8851 C C . LEU D 1 260 ? -52.682 0.685 -38.979 1.00 25.97 260 LEU D C 1
ATOM 8852 O O . LEU D 1 260 ? -53.911 0.722 -38.934 1.00 26.76 260 LEU D O 1
ATOM 8857 N N . VAL D 1 261 ? -52.010 -0.363 -39.444 1.00 24.78 261 VAL D N 1
ATOM 8858 C CA . VAL D 1 261 ? -52.692 -1.547 -39.951 1.00 24.28 261 VAL D CA 1
ATOM 8859 C C . VAL D 1 261 ? -53.331 -2.347 -38.819 1.00 23.72 261 VAL D C 1
ATOM 8860 O O . VAL D 1 261 ? -54.495 -2.745 -38.895 1.00 22.62 261 VAL D O 1
ATOM 8864 N N . HIS D 1 262 ? -52.566 -2.577 -37.760 1.00 22.47 262 HIS D N 1
ATOM 8865 C CA . HIS D 1 262 ? -53.067 -3.358 -36.643 1.00 21.58 262 HIS D CA 1
ATOM 8866 C C . HIS D 1 262 ? -54.200 -2.708 -35.865 1.00 21.80 262 HIS D C 1
ATOM 8867 O O . HIS D 1 262 ? -55.023 -3.411 -35.278 1.00 21.28 262 HIS D O 1
ATOM 8874 N N . ASN D 1 263 ? -54.266 -1.380 -35.868 1.00 21.80 263 ASN D N 1
ATOM 8875 C CA . ASN D 1 263 ? -55.344 -0.707 -35.151 1.00 23.26 263 ASN D CA 1
ATOM 8876 C C . ASN D 1 263 ? -56.700 -0.950 -35.804 1.00 24.08 263 ASN D C 1
ATOM 8877 O O . ASN D 1 263 ? -57.738 -0.630 -35.225 1.00 25.69 263 ASN D O 1
ATOM 8882 N N . LYS D 1 264 ? -56.695 -1.517 -37.006 1.00 23.91 264 LYS D N 1
ATOM 8883 C CA . LYS D 1 264 ? -57.944 -1.816 -37.695 1.00 26.13 264 LYS D CA 1
ATOM 8884 C C . LYS D 1 264 ? -58.609 -3.004 -37.012 1.00 25.56 264 LYS D C 1
ATOM 8885 O O . LYS D 1 264 ? -59.753 -3.348 -37.306 1.00 26.23 264 LYS D O 1
ATOM 8891 N N . LEU D 1 265 ? -57.878 -3.621 -36.089 1.00 24.75 265 LEU D N 1
ATOM 8892 C CA . LEU D 1 265 ? -58.379 -4.759 -35.333 1.00 23.66 265 LEU D CA 1
ATOM 8893 C C . LEU D 1 265 ? -59.297 -4.294 -34.208 1.00 23.32 265 LEU D C 1
ATOM 8894 O O . LEU D 1 265 ? -60.130 -5.060 -33.718 1.00 24.68 265 LEU D O 1
ATOM 8899 N N . VAL D 1 266 ? -59.138 -3.041 -33.797 1.00 23.70 266 VAL D N 1
ATOM 8900 C CA . VAL D 1 266 ? -59.948 -2.491 -32.718 1.00 23.73 266 VAL D CA 1
ATOM 8901 C C . VAL D 1 266 ? -60.713 -1.241 -33.144 1.00 25.51 266 VAL D C 1
ATOM 8902 O O . VAL D 1 266 ? -61.492 -0.690 -32.373 1.00 26.53 266 VAL D O 1
ATOM 8906 N N . ASP D 1 267 ? -60.482 -0.803 -34.376 1.00 27.85 267 ASP D N 1
ATOM 8907 C CA . ASP D 1 267 ? -61.155 0.372 -34.923 1.00 29.39 267 ASP D CA 1
ATOM 8908 C C . ASP D 1 267 ? -61.611 0.006 -36.330 1.00 29.91 267 ASP D C 1
ATOM 8909 O O . ASP D 1 267 ? -60.786 -0.274 -37.202 1.00 30.27 267 ASP D O 1
ATOM 8914 N N . PRO D 1 268 ? -62.929 0.026 -36.582 1.00 29.45 268 PRO D N 1
ATOM 8915 C CA . PRO D 1 268 ? -64.017 0.367 -35.659 1.00 29.59 268 PRO D CA 1
ATOM 8916 C C . PRO D 1 268 ? -64.231 -0.611 -34.506 1.00 29.07 268 PRO D C 1
ATOM 8917 O O . PRO D 1 268 ? -63.836 -1.776 -34.573 1.00 29.33 268 PRO D O 1
ATOM 8921 N N . LEU D 1 269 ? -64.861 -0.118 -33.447 1.00 28.61 269 LEU D N 1
ATOM 8922 C CA . LEU D 1 269 ? -65.161 -0.934 -32.279 1.00 28.01 269 LEU D CA 1
ATOM 8923 C C . LEU D 1 269 ? -66.633 -1.305 -32.392 1.00 29.29 269 LEU D C 1
ATOM 8924 O O . LEU D 1 269 ? -67.497 -0.428 -32.367 1.00 29.18 269 LEU D O 1
ATOM 8929 N N . TYR D 1 270 ? -66.915 -2.596 -32.534 1.00 28.59 270 TYR D N 1
ATOM 8930 C CA . TYR D 1 270 ? -68.292 -3.062 -32.670 1.00 29.24 270 TYR D CA 1
ATOM 8931 C C . TYR D 1 270 ? -69.060 -3.089 -31.358 1.00 28.83 270 TYR D C 1
ATOM 8932 O O . TYR D 1 270 ? -68.480 -2.986 -30.282 1.00 27.07 270 TYR D O 1
ATOM 8941 N N . SER D 1 271 ? -70.378 -3.224 -31.465 1.00 29.79 271 SER D N 1
ATOM 8942 C CA . SER D 1 271 ? -71.259 -3.261 -30.304 1.00 30.45 271 SER D CA 1
ATOM 8943 C C . SER D 1 271 ? -72.447 -4.168 -30.598 1.00 30.73 271 SER D C 1
ATOM 8944 O O . SER D 1 271 ? -72.845 -4.325 -31.756 1.00 30.45 271 SER D O 1
ATOM 8947 N N . ILE D 1 272 ? -73.010 -4.767 -29.554 1.00 30.54 272 ILE D N 1
ATOM 8948 C CA . ILE D 1 272 ? -74.158 -5.650 -29.728 1.00 32.63 272 ILE D CA 1
ATOM 8949 C C . ILE D 1 272 ? -75.444 -4.840 -29.841 1.00 35.59 272 ILE D C 1
ATOM 8950 O O . ILE D 1 272 ? -76.476 -5.358 -30.266 1.00 36.17 272 ILE D O 1
ATOM 8955 N N . LYS D 1 273 ? -75.380 -3.571 -29.452 1.00 38.41 273 LYS D N 1
ATOM 8956 C CA . LYS D 1 273 ? -76.547 -2.701 -29.524 1.00 42.24 273 LYS D CA 1
ATOM 8957 C C . LYS D 1 273 ? -77.056 -2.616 -30.956 1.00 44.75 273 LYS D C 1
ATOM 8958 O O . LYS D 1 273 ? -76.296 -2.311 -31.876 1.00 45.56 273 LYS D O 1
ATOM 8964 N N . GLU D 1 274 ? -78.343 -2.893 -31.138 1.00 48.04 274 GLU D N 1
ATOM 8965 C CA . GLU D 1 274 ? -78.961 -2.845 -32.458 1.00 50.71 274 GLU D CA 1
ATOM 8966 C C . GLU D 1 274 ? -80.220 -1.984 -32.414 1.00 51.21 274 GLU D C 1
ATOM 8967 O O . GLU D 1 274 ? -80.589 -1.542 -31.305 1.00 52.34 274 GLU D O 1
ATOM 8973 N N . MET E 1 1 ? -28.666 -31.231 -41.797 1.00 20.58 1 MET E N 1
ATOM 8974 C CA . MET E 1 1 ? -28.605 -30.477 -43.082 1.00 21.62 1 MET E CA 1
ATOM 8975 C C . MET E 1 1 ? -27.360 -30.877 -43.856 1.00 21.21 1 MET E C 1
ATOM 8976 O O . MET E 1 1 ? -26.454 -31.514 -43.314 1.00 21.29 1 MET E O 1
ATOM 8981 N N A LYS E 1 2 ? -27.331 -30.504 -45.131 0.50 20.67 2 LYS E N 1
ATOM 8982 N N B LYS E 1 2 ? -27.329 -30.504 -45.130 0.50 20.69 2 LYS E N 1
ATOM 8983 C CA A LYS E 1 2 ? -26.185 -30.753 -45.994 0.50 20.82 2 LYS E CA 1
ATOM 8984 C CA B LYS E 1 2 ? -26.180 -30.756 -45.988 0.50 20.87 2 LYS E CA 1
ATOM 8985 C C A LYS E 1 2 ? -25.673 -29.370 -46.362 0.50 20.61 2 LYS E C 1
ATOM 8986 C C B LYS E 1 2 ? -25.673 -29.373 -46.360 0.50 20.61 2 LYS E C 1
ATOM 8987 O O A LYS E 1 2 ? -26.381 -28.600 -47.010 0.50 22.03 2 LYS E O 1
ATOM 8988 O O B LYS E 1 2 ? -26.384 -28.605 -47.007 0.50 21.94 2 LYS E O 1
ATOM 8999 N N . LEU E 1 3 ? -24.459 -29.044 -45.934 1.00 19.79 3 LEU E N 1
ATOM 9000 C CA . LEU E 1 3 ? -23.877 -27.744 -46.245 1.00 18.95 3 LEU E CA 1
ATOM 9001 C C . LEU E 1 3 ? -22.832 -27.972 -47.326 1.00 17.87 3 LEU E C 1
ATOM 9002 O O . LEU E 1 3 ? -21.819 -28.628 -47.095 1.00 17.35 3 LEU E O 1
ATOM 9007 N N . ILE E 1 4 ? -23.097 -27.433 -48.510 1.00 18.33 4 ILE E N 1
ATOM 9008 C CA . ILE E 1 4 ? -22.203 -27.585 -49.651 1.00 18.97 4 ILE E CA 1
ATOM 9009 C C . ILE E 1 4 ? -21.416 -26.295 -49.810 1.00 18.83 4 ILE E C 1
ATOM 9010 O O . ILE E 1 4 ? -22.000 -25.214 -49.875 1.00 19.53 4 ILE E O 1
ATOM 9015 N N . ILE E 1 5 ? -20.094 -26.408 -49.876 1.00 19.51 5 ILE E N 1
ATOM 9016 C CA . ILE E 1 5 ? -19.253 -25.228 -49.992 1.00 19.52 5 ILE E CA 1
ATOM 9017 C C . ILE E 1 5 ? -18.366 -25.241 -51.230 1.00 20.24 5 ILE E C 1
ATOM 9018 O O . ILE E 1 5 ? -17.536 -26.132 -51.399 1.00 21.18 5 ILE E O 1
ATOM 9023 N N . LEU E 1 6 ? -18.563 -24.247 -52.093 1.00 21.25 6 LEU E N 1
ATOM 9024 C CA . LEU E 1 6 ? -17.786 -24.097 -53.319 1.00 22.53 6 LEU E CA 1
ATOM 9025 C C . LEU E 1 6 ? -16.916 -22.857 -53.157 1.00 22.80 6 LEU E C 1
ATOM 9026 O O . LEU E 1 6 ? -17.202 -21.997 -52.327 1.00 22.30 6 LEU E O 1
ATOM 9031 N N . GLU E 1 7 ? -15.855 -22.753 -53.949 1.00 24.71 7 GLU E N 1
ATOM 9032 C CA . GLU E 1 7 ? -14.963 -21.611 -53.819 1.00 25.46 7 GLU E CA 1
ATOM 9033 C C . GLU E 1 7 ? -15.537 -20.273 -54.267 1.00 25.20 7 GLU E C 1
ATOM 9034 O O . GLU E 1 7 ? -15.404 -19.276 -53.558 1.00 24.98 7 GLU E O 1
ATOM 9040 N N . HIS E 1 8 ? -16.176 -20.239 -55.431 1.00 23.93 8 HIS E N 1
ATOM 9041 C CA . HIS E 1 8 ? -16.724 -18.984 -55.938 1.00 24.69 8 HIS E CA 1
ATOM 9042 C C . HIS E 1 8 ? -18.201 -19.040 -56.302 1.00 23.33 8 HIS E C 1
ATOM 9043 O O . HIS E 1 8 ? -18.800 -20.108 -56.381 1.00 22.42 8 HIS E O 1
ATOM 9050 N N . TYR E 1 9 ? -18.769 -17.863 -56.543 1.00 23.31 9 TYR E N 1
ATOM 9051 C CA . TYR E 1 9 ? -20.168 -17.741 -56.921 1.00 24.00 9 TYR E CA 1
ATOM 9052 C C . TYR E 1 9 ? -20.514 -18.642 -58.106 1.00 23.64 9 TYR E C 1
ATOM 9053 O O . TYR E 1 9 ? -21.506 -19.368 -58.076 1.00 23.66 9 TYR E O 1
ATOM 9062 N N A SER E 1 10 ? -19.694 -18.588 -59.151 0.50 24.24 10 SER E N 1
ATOM 9063 N N B SER E 1 10 ? -19.690 -18.588 -59.149 0.50 23.53 10 SER E N 1
ATOM 9064 C CA A SER E 1 10 ? -19.930 -19.394 -60.343 0.50 24.40 10 SER E CA 1
ATOM 9065 C CA B SER E 1 10 ? -19.920 -19.391 -60.345 0.50 23.08 10 SER E CA 1
ATOM 9066 C C A SER E 1 10 ? -19.997 -20.885 -60.031 0.50 23.86 10 SER E C 1
ATOM 9067 C C B SER E 1 10 ? -19.993 -20.882 -60.035 0.50 23.02 10 SER E C 1
ATOM 9068 O O A SER E 1 10 ? -20.855 -21.595 -60.550 0.50 23.74 10 SER E O 1
ATOM 9069 O O B SER E 1 10 ? -20.850 -21.589 -60.558 0.50 22.87 10 SER E O 1
ATOM 9074 N N . GLN E 1 11 ? -19.089 -21.356 -59.184 1.00 23.79 11 GLN E N 1
ATOM 9075 C CA . GLN E 1 11 ? -19.062 -22.764 -58.815 1.00 23.55 11 GLN E CA 1
ATOM 9076 C C . GLN E 1 11 ? -20.287 -23.153 -57.989 1.00 22.36 11 GLN E C 1
ATOM 9077 O O . GLN E 1 11 ? -20.869 -24.215 -58.200 1.00 21.54 11 GLN E O 1
ATOM 9083 N N . ALA E 1 12 ? -20.684 -22.294 -57.056 1.00 21.65 12 ALA E N 1
ATOM 9084 C CA . ALA E 1 12 ? -21.857 -22.579 -56.233 1.00 19.89 12 ALA E CA 1
ATOM 9085 C C . ALA E 1 12 ? -23.102 -22.605 -57.122 1.00 20.11 12 ALA E C 1
ATOM 9086 O O . ALA E 1 12 ? -23.964 -23.474 -56.976 1.00 18.94 12 ALA E O 1
ATOM 9088 N N . SER E 1 13 ? -23.183 -21.653 -58.050 1.00 19.87 13 SER E N 1
ATOM 9089 C CA . SER E 1 13 ? -24.310 -21.566 -58.977 1.00 22.26 13 SER E CA 1
ATOM 9090 C C . SER E 1 13 ? -24.410 -22.846 -59.793 1.00 22.25 13 SER E C 1
ATOM 9091 O O . SER E 1 13 ? -25.494 -23.414 -59.957 1.00 21.57 13 SER E O 1
ATOM 9094 N N . GLU E 1 14 ? -23.266 -23.284 -60.311 1.00 23.38 14 GLU E N 1
ATOM 9095 C CA . GLU E 1 14 ? -23.191 -24.483 -61.129 1.00 24.17 14 GLU E CA 1
ATOM 9096 C C . GLU E 1 14 ? -23.608 -25.724 -60.353 1.00 23.17 14 GLU E C 1
ATOM 9097 O O . GLU E 1 14 ? -24.364 -26.553 -60.856 1.00 23.21 14 GLU E O 1
ATOM 9103 N N . TRP E 1 15 ? -23.110 -25.853 -59.127 1.00 21.36 15 TRP E N 1
ATOM 9104 C CA . TRP E 1 15 ? -23.453 -27.006 -58.301 1.00 19.78 15 TRP E CA 1
ATOM 9105 C C . TRP E 1 15 ? -24.972 -27.052 -58.127 1.00 19.12 15 TRP E C 1
ATOM 9106 O O . TRP E 1 15 ? -25.593 -28.107 -58.272 1.00 19.25 15 TRP E O 1
ATOM 9117 N N . ALA E 1 16 ? -25.564 -25.901 -57.822 1.00 18.43 16 ALA E N 1
ATOM 9118 C CA . ALA E 1 16 ? -27.009 -25.816 -57.632 1.00 19.47 16 ALA E CA 1
ATOM 9119 C C . ALA E 1 16 ? -27.750 -26.228 -58.902 1.00 19.64 16 ALA E C 1
ATOM 9120 O O . ALA E 1 16 ? -28.701 -27.006 -58.851 1.00 20.55 16 ALA E O 1
ATOM 9122 N N . ALA E 1 17 ? -27.311 -25.707 -60.043 1.00 20.09 17 ALA E N 1
ATOM 9123 C CA . ALA E 1 17 ? -27.952 -26.033 -61.313 1.00 19.78 17 ALA E CA 1
ATOM 9124 C C . ALA E 1 17 ? -27.808 -27.519 -61.641 1.00 19.55 17 ALA E C 1
ATOM 9125 O O . ALA E 1 17 ? -28.755 -28.149 -62.118 1.00 20.24 17 ALA E O 1
ATOM 9127 N N . LYS E 1 18 ? -26.629 -28.079 -61.380 1.00 20.25 18 LYS E N 1
ATOM 9128 C CA . LYS E 1 18 ? -26.394 -29.495 -61.646 1.00 20.58 18 LYS E CA 1
ATOM 9129 C C . LYS E 1 18 ? -27.305 -30.361 -60.788 1.00 20.31 18 LYS E C 1
ATOM 9130 O O . LYS E 1 18 ? -27.834 -31.369 -61.250 1.00 20.10 18 LYS E O 1
ATOM 9136 N N . TYR E 1 19 ? -27.479 -29.967 -59.530 1.00 19.95 19 TYR E N 1
ATOM 9137 C CA . TYR E 1 19 ? -28.320 -30.725 -58.614 1.00 21.27 19 TYR E CA 1
ATOM 9138 C C . TYR E 1 19 ? -29.780 -30.723 -59.061 1.00 20.76 19 TYR E C 1
ATOM 9139 O O . TYR E 1 19 ? -30.446 -31.759 -59.046 1.00 21.52 19 TYR E O 1
ATOM 9148 N N . ILE E 1 20 ? -30.276 -29.557 -59.456 1.00 21.35 20 ILE E N 1
ATOM 9149 C CA . ILE E 1 20 ? -31.652 -29.443 -59.917 1.00 21.50 20 ILE E CA 1
ATOM 9150 C C . ILE E 1 20 ? -31.808 -30.294 -61.171 1.00 22.60 20 ILE E C 1
ATOM 9151 O O . ILE E 1 20 ? -32.809 -30.993 -61.344 1.00 21.67 20 ILE E O 1
ATOM 9156 N N . ARG E 1 21 ? -30.801 -30.237 -62.035 1.00 23.02 21 ARG E N 1
ATOM 9157 C CA . ARG E 1 21 ? -30.813 -31.005 -63.274 1.00 23.42 21 ARG E CA 1
ATOM 9158 C C . ARG E 1 21 ? -30.949 -32.495 -62.985 1.00 23.83 21 ARG E C 1
ATOM 9159 O O . ARG E 1 21 ? -31.831 -33.156 -63.528 1.00 25.64 21 ARG E O 1
ATOM 9167 N N . ASN E 1 22 ? -30.084 -33.025 -62.125 1.00 23.57 22 ASN E N 1
ATOM 9168 C CA . ASN E 1 22 ? -30.142 -34.441 -61.783 1.00 22.89 22 ASN E CA 1
ATOM 9169 C C . ASN E 1 22 ? -31.450 -34.825 -61.104 1.00 23.47 22 ASN E C 1
ATOM 9170 O O . ASN E 1 22 ? -32.006 -35.888 -61.375 1.00 23.38 22 ASN E O 1
ATOM 9175 N N . ARG E 1 23 ? -31.943 -33.966 -60.218 1.00 23.23 23 ARG E N 1
ATOM 9176 C CA . ARG E 1 23 ? -33.193 -34.258 -59.524 1.00 23.18 23 ARG E CA 1
ATOM 9177 C C . ARG E 1 23 ? -34.360 -34.376 -60.500 1.00 23.37 23 ARG E C 1
ATOM 9178 O O . ARG E 1 23 ? -35.169 -35.296 -60.398 1.00 23.72 23 ARG E O 1
ATOM 9186 N N . ILE E 1 24 ? -34.443 -33.456 -61.454 1.00 23.13 24 ILE E N 1
ATOM 9187 C CA . ILE E 1 24 ? -35.524 -33.495 -62.429 1.00 23.61 24 ILE E CA 1
ATOM 9188 C C . ILE E 1 24 ? -35.433 -34.746 -63.297 1.00 24.29 24 ILE E C 1
ATOM 9189 O O . ILE E 1 24 ? -36.393 -35.512 -63.402 1.00 23.52 24 ILE E O 1
ATOM 9194 N N . ILE E 1 25 ? -34.270 -34.957 -63.904 1.00 25.64 25 ILE E N 1
ATOM 9195 C CA . ILE E 1 25 ? -34.062 -36.109 -64.771 1.00 27.34 25 ILE E CA 1
ATOM 9196 C C . ILE E 1 25 ? -34.348 -37.434 -64.074 1.00 28.70 25 ILE E C 1
ATOM 9197 O O . ILE E 1 25 ? -35.134 -38.245 -64.568 1.00 28.94 25 ILE E O 1
ATOM 9202 N N . GLN E 1 26 ? -33.726 -37.661 -62.923 1.00 27.89 26 GLN E N 1
ATOM 9203 C CA . GLN E 1 26 ? -33.947 -38.911 -62.210 1.00 28.70 26 GLN E CA 1
ATOM 9204 C C . GLN E 1 26 ? -35.386 -39.056 -61.726 1.00 28.85 26 GLN E C 1
ATOM 9205 O O . GLN E 1 26 ? -35.881 -40.172 -61.554 1.00 29.00 26 GLN E O 1
ATOM 9211 N N . PHE E 1 27 ? -36.058 -37.927 -61.517 1.00 29.15 27 PHE E N 1
ATOM 9212 C CA . PHE E 1 27 ? -37.456 -37.937 -61.095 1.00 29.52 27 PHE E CA 1
ATOM 9213 C C . PHE E 1 27 ? -38.242 -38.424 -62.310 1.00 29.91 27 PHE E C 1
ATOM 9214 O O . PHE E 1 27 ? -39.270 -39.086 -62.176 1.00 30.37 27 PHE E O 1
ATOM 9222 N N . ASN E 1 28 ? -37.737 -38.073 -63.491 1.00 30.57 28 ASN E N 1
ATOM 9223 C CA . ASN E 1 28 ? -38.342 -38.452 -64.764 1.00 31.37 28 ASN E CA 1
ATOM 9224 C C . ASN E 1 28 ? -39.822 -38.084 -64.808 1.00 31.16 28 ASN E C 1
ATOM 9225 O O . ASN E 1 28 ? -40.687 -38.959 -64.858 1.00 31.87 28 ASN E O 1
ATOM 9230 N N . PRO E 1 29 ? -40.131 -36.778 -64.807 1.00 30.36 29 PRO E N 1
ATOM 9231 C CA . PRO E 1 29 ? -41.516 -36.300 -64.842 1.00 31.21 29 PRO E CA 1
ATOM 9232 C C . PRO E 1 29 ? -42.266 -36.597 -66.141 1.00 32.37 29 PRO E C 1
ATOM 9233 O O . PRO E 1 29 ? -41.670 -36.677 -67.215 1.00 31.34 29 PRO E O 1
ATOM 9237 N N . GLY E 1 30 ? -43.580 -36.761 -66.022 1.00 33.82 30 GLY E N 1
ATOM 9238 C CA . GLY E 1 30 ? -44.417 -37.044 -67.174 1.00 35.61 30 GLY E CA 1
ATOM 9239 C C . GLY E 1 30 ? -45.746 -36.320 -67.060 1.00 36.51 30 GLY E C 1
ATOM 9240 O O . GLY E 1 30 ? -45.981 -35.619 -66.076 1.00 36.02 30 GLY E O 1
ATOM 9241 N N . PRO E 1 31 ? -46.646 -36.470 -68.044 1.00 37.45 31 PRO E N 1
ATOM 9242 C CA . PRO E 1 31 ? -47.947 -35.796 -67.998 1.00 37.54 31 PRO E CA 1
ATOM 9243 C C . PRO E 1 31 ? -48.800 -36.148 -66.779 1.00 37.99 31 PRO E C 1
ATOM 9244 O O . PRO E 1 31 ? -49.689 -35.388 -66.393 1.00 39.23 31 PRO E O 1
ATOM 9248 N N . GLU E 1 32 ? -48.526 -37.297 -66.172 1.00 38.33 32 GLU E N 1
ATOM 9249 C CA . GLU E 1 32 ? -49.274 -37.729 -64.998 1.00 38.81 32 GLU E CA 1
ATOM 9250 C C . GLU E 1 32 ? -48.411 -37.658 -63.743 1.00 37.91 32 GLU E C 1
ATOM 9251 O O . GLU E 1 32 ? -48.843 -38.047 -62.657 1.00 37.87 32 GLU E O 1
ATOM 9257 N N . LYS E 1 33 ? -47.190 -37.157 -63.899 1.00 36.01 33 LYS E N 1
ATOM 9258 C CA . LYS E 1 33 ? -46.261 -37.042 -62.781 1.00 34.50 33 LYS E CA 1
ATOM 9259 C C . LYS E 1 33 ? -45.311 -35.868 -63.001 1.00 32.70 33 LYS E C 1
ATOM 9260 O O . LYS E 1 33 ? -44.167 -36.053 -63.413 1.00 32.47 33 LYS E O 1
ATOM 9266 N N . TYR E 1 34 ? -45.792 -34.660 -62.726 1.00 31.00 34 TYR E N 1
ATOM 9267 C CA . TYR E 1 34 ? -44.979 -33.461 -62.898 1.00 29.77 34 TYR E CA 1
ATOM 9268 C C . TYR E 1 34 ? -43.966 -33.275 -61.773 1.00 28.34 34 TYR E C 1
ATOM 9269 O O . TYR E 1 34 ? -44.091 -33.869 -60.703 1.00 28.06 34 TYR E O 1
ATOM 9278 N N . PHE E 1 35 ? -42.962 -32.446 -62.034 1.00 27.54 35 PHE E N 1
ATOM 9279 C CA . PHE E 1 35 ? -41.939 -32.133 -61.042 1.00 26.61 35 PHE E CA 1
ATOM 9280 C C . PHE E 1 35 ? -42.246 -30.717 -60.574 1.00 25.70 35 PHE E C 1
ATOM 9281 O O . PHE E 1 35 ? -42.166 -29.770 -61.356 1.00 25.75 35 PHE E O 1
ATOM 9289 N N . THR E 1 36 ? -42.606 -30.571 -59.303 1.00 25.62 36 THR E N 1
ATOM 9290 C CA . THR E 1 36 ? -42.930 -29.257 -58.763 1.00 23.59 36 THR E CA 1
ATOM 9291 C C . THR E 1 36 ? -41.696 -28.606 -58.159 1.00 24.03 36 THR E C 1
ATOM 9292 O O . THR E 1 36 ? -41.076 -29.141 -57.240 1.00 23.77 36 THR E O 1
ATOM 9296 N N . LEU E 1 37 ? -41.353 -27.441 -58.695 1.00 22.15 37 LEU E N 1
ATOM 9297 C CA . LEU E 1 37 ? -40.172 -26.706 -58.271 1.00 21.62 37 LEU E CA 1
ATOM 9298 C C . LEU E 1 37 ? -40.488 -25.325 -57.703 1.00 23.01 37 LEU E C 1
ATOM 9299 O O . LEU E 1 37 ? -41.109 -24.499 -58.368 1.00 22.59 37 LEU E O 1
ATOM 9304 N N . GLY E 1 38 ? -40.066 -25.086 -56.463 1.00 21.70 38 GLY E N 1
ATOM 9305 C CA . GLY E 1 38 ? -40.277 -23.790 -55.839 1.00 21.62 38 GLY E CA 1
ATOM 9306 C C . GLY E 1 38 ? -39.077 -22.941 -56.212 1.00 21.73 38 GLY E C 1
ATOM 9307 O O . GLY E 1 38 ? -37.948 -23.441 -56.201 1.00 21.27 38 GLY E O 1
ATOM 9308 N N . LEU E 1 39 ? -39.297 -21.668 -56.527 1.00 21.89 39 LEU E N 1
ATOM 9309 C CA . LEU E 1 39 ? -38.196 -20.809 -56.952 1.00 21.41 39 LEU E CA 1
ATOM 9310 C C . LEU E 1 39 ? -38.123 -19.420 -56.333 1.00 21.01 39 LEU E C 1
ATOM 9311 O O . LEU E 1 39 ? -39.131 -18.860 -55.900 1.00 22.33 39 LEU E O 1
ATOM 9316 N N . PRO E 1 40 ? -36.908 -18.849 -56.289 1.00 20.97 40 PRO E N 1
ATOM 9317 C CA . PRO E 1 40 ? -36.608 -17.522 -55.748 1.00 21.68 40 PRO E CA 1
ATOM 9318 C C . PRO E 1 40 ? -36.209 -16.569 -56.876 1.00 23.78 40 PRO E C 1
ATOM 9319 O O . PRO E 1 40 ? -36.004 -16.993 -58.014 1.00 22.56 40 PRO E O 1
ATOM 9323 N N . THR E 1 41 ? -36.099 -15.285 -56.555 1.00 24.33 41 THR E N 1
ATOM 9324 C CA . THR E 1 41 ? -35.663 -14.297 -57.535 1.00 26.37 41 THR E CA 1
ATOM 9325 C C . THR E 1 41 ? -34.430 -13.640 -56.927 1.00 27.40 41 THR E C 1
ATOM 9326 O O . THR E 1 41 ? -33.884 -14.142 -55.947 1.00 27.17 41 THR E O 1
ATOM 9330 N N . GLY E 1 42 ? -33.984 -12.533 -57.503 1.00 29.41 42 GLY E N 1
ATOM 9331 C CA . GLY E 1 42 ? -32.811 -11.862 -56.973 1.00 29.44 42 GLY E CA 1
ATOM 9332 C C . GLY E 1 42 ? -31.558 -12.245 -57.731 1.00 28.75 42 GLY E C 1
ATOM 9333 O O . GLY E 1 42 ? -31.589 -13.121 -58.592 1.00 30.41 42 GLY E O 1
ATOM 9334 N N . SER E 1 43 ? -30.446 -11.600 -57.399 1.00 29.11 43 SER E N 1
ATOM 9335 C CA . SER E 1 43 ? -29.184 -11.871 -58.074 1.00 28.32 43 SER E CA 1
ATOM 9336 C C . SER E 1 43 ? -28.536 -13.195 -57.675 1.00 26.41 43 SER E C 1
ATOM 9337 O O . SER E 1 43 ? -27.805 -13.793 -58.464 1.00 26.12 43 SER E O 1
ATOM 9340 N N . THR E 1 44 ? -28.802 -13.661 -56.459 1.00 25.62 44 THR E N 1
ATOM 9341 C CA . THR E 1 44 ? -28.206 -14.912 -56.004 1.00 23.90 44 THR E CA 1
ATOM 9342 C C . THR E 1 44 ? -28.454 -16.094 -56.942 1.00 22.67 44 THR E C 1
ATOM 9343 O O . THR E 1 44 ? -27.511 -16.773 -57.338 1.00 23.35 44 THR E O 1
ATOM 9347 N N . PRO E 1 45 ? -29.720 -16.356 -57.312 1.00 23.04 45 PRO E N 1
ATOM 9348 C CA . PRO E 1 45 ? -30.011 -17.484 -58.205 1.00 23.05 45 PRO E CA 1
ATOM 9349 C C . PRO E 1 45 ? -29.739 -17.267 -59.694 1.00 23.12 45 PRO E C 1
ATOM 9350 O O . PRO E 1 45 ? -29.874 -18.196 -60.487 1.00 22.84 45 PRO E O 1
ATOM 9354 N N . LEU E 1 46 ? -29.348 -16.054 -60.068 1.00 23.96 46 LEU E N 1
ATOM 9355 C CA . LEU E 1 46 ? -29.092 -15.738 -61.473 1.00 25.28 46 LEU E CA 1
ATOM 9356 C C . LEU E 1 46 ? -28.141 -16.724 -62.151 1.00 25.04 46 LEU E C 1
ATOM 9357 O O . LEU E 1 46 ? -28.422 -17.211 -63.248 1.00 24.49 46 LEU E O 1
ATOM 9362 N N . GLY E 1 47 ? -27.019 -17.013 -61.499 1.00 23.56 47 GLY E N 1
ATOM 9363 C CA . GLY E 1 47 ? -26.052 -17.938 -62.060 1.00 23.22 47 GLY E CA 1
ATOM 9364 C C . GLY E 1 47 ? -26.638 -19.319 -62.274 1.00 23.93 47 GLY E C 1
ATOM 9365 O O . GLY E 1 47 ? -26.361 -19.982 -63.275 1.00 22.84 47 GLY E O 1
ATOM 9366 N N . CYS E 1 48 ? -27.450 -19.759 -61.321 1.00 23.27 48 CYS E N 1
ATOM 9367 C CA . CYS E 1 48 ? -28.088 -21.060 -61.403 1.00 23.64 48 CYS E CA 1
ATOM 9368 C C . CYS E 1 48 ? -29.020 -21.100 -62.611 1.00 23.69 48 CYS E C 1
ATOM 9369 O O . CYS E 1 48 ? -28.976 -22.039 -63.408 1.00 23.56 48 CYS E O 1
ATOM 9372 N N . TYR E 1 49 ? -29.859 -20.078 -62.748 1.00 23.83 49 TYR E N 1
ATOM 9373 C CA . TYR E 1 49 ? -30.791 -20.009 -63.869 1.00 24.16 49 TYR E CA 1
ATOM 9374 C C . TYR E 1 49 ? -30.043 -20.048 -65.202 1.00 25.29 49 TYR E C 1
ATOM 9375 O O . TYR E 1 49 ? -30.469 -20.728 -66.137 1.00 25.82 49 TYR E O 1
ATOM 9384 N N . LYS E 1 50 ? -28.930 -19.325 -65.284 1.00 25.36 50 LYS E N 1
ATOM 9385 C CA . LYS E 1 50 ? -28.138 -19.300 -66.512 1.00 26.63 50 LYS E CA 1
ATOM 9386 C C . LYS E 1 50 ? -27.644 -20.691 -66.881 1.00 26.60 50 LYS E C 1
ATOM 9387 O O . LYS E 1 50 ? -27.666 -21.070 -68.049 1.00 27.31 50 LYS E O 1
ATOM 9393 N N . LYS E 1 51 ? -27.200 -21.455 -65.887 1.00 25.91 51 LYS E N 1
ATOM 9394 C CA . LYS E 1 51 ? -26.718 -22.805 -66.147 1.00 25.39 51 LYS E CA 1
ATOM 9395 C C . LYS E 1 51 ? -27.845 -23.734 -66.570 1.00 24.88 51 LYS E C 1
ATOM 9396 O O . LYS E 1 51 ? -27.679 -24.547 -67.479 1.00 25.34 51 LYS E O 1
ATOM 9402 N N . LEU E 1 52 ? -28.994 -23.618 -65.911 1.00 23.40 52 LEU E N 1
ATOM 9403 C CA . LEU E 1 52 ? -30.130 -24.458 -66.255 1.00 23.35 52 LEU E CA 1
ATOM 9404 C C . LEU E 1 52 ? -30.501 -24.220 -67.714 1.00 24.64 52 LEU E C 1
ATOM 9405 O O . LEU E 1 52 ? -30.810 -25.158 -68.446 1.00 25.20 52 LEU E O 1
ATOM 9410 N N . ILE E 1 53 ? -30.458 -22.959 -68.126 1.00 24.81 53 ILE E N 1
ATOM 9411 C CA . ILE E 1 53 ? -30.777 -22.590 -69.500 1.00 25.80 53 ILE E CA 1
ATOM 9412 C C . ILE E 1 53 ? -29.775 -23.221 -70.466 1.00 26.69 53 ILE E C 1
ATOM 9413 O O . ILE E 1 53 ? -30.151 -23.711 -71.530 1.00 27.36 53 ILE E O 1
ATOM 9418 N N . GLU E 1 54 ? -28.500 -23.209 -70.092 1.00 27.61 54 GLU E N 1
ATOM 9419 C CA . GLU E 1 54 ? -27.461 -23.804 -70.925 1.00 28.89 54 GLU E CA 1
ATOM 9420 C C . GLU E 1 54 ? -27.752 -25.291 -71.097 1.00 29.10 54 GLU E C 1
ATOM 9421 O O . GLU E 1 54 ? -27.659 -25.835 -72.197 1.00 27.99 54 GLU E O 1
ATOM 9427 N N . TYR E 1 55 ? -28.110 -25.939 -69.993 1.00 27.49 55 TYR E N 1
ATOM 9428 C CA . TYR E 1 55 ? -28.419 -27.361 -69.995 1.00 28.47 55 TYR E CA 1
ATOM 9429 C C . TYR E 1 55 ? -29.578 -27.659 -70.933 1.00 28.27 55 TYR E C 1
ATOM 9430 O O . TYR E 1 55 ? -29.575 -28.667 -71.640 1.00 29.26 55 TYR E O 1
ATOM 9439 N N . TYR E 1 56 ? -30.571 -26.776 -70.929 1.00 29.02 56 TYR E N 1
ATOM 9440 C CA . TYR E 1 56 ? -31.738 -26.935 -71.785 1.00 30.43 56 TYR E CA 1
ATOM 9441 C C . TYR E 1 56 ? -31.359 -26.762 -73.254 1.00 31.38 56 TYR E C 1
ATOM 9442 O O . TYR E 1 56 ? -31.713 -27.586 -74.097 1.00 32.47 56 TYR E O 1
ATOM 9451 N N . LYS E 1 57 ? -30.643 -25.685 -73.558 1.00 31.71 57 LYS E N 1
ATOM 9452 C CA . LYS E 1 57 ? -30.235 -25.416 -74.933 1.00 33.82 57 LYS E CA 1
ATOM 9453 C C . LYS E 1 57 ? -29.363 -26.524 -75.509 1.00 34.59 57 LYS E C 1
ATOM 9454 O O . LYS E 1 57 ? -29.408 -26.791 -76.709 1.00 34.75 57 LYS E O 1
ATOM 9460 N N . ASN E 1 58 ? -28.578 -27.170 -74.655 1.00 35.16 58 ASN E N 1
ATOM 9461 C CA . ASN E 1 58 ? -27.706 -28.254 -75.094 1.00 36.37 58 ASN E CA 1
ATOM 9462 C C . ASN E 1 58 ? -28.477 -29.563 -75.261 1.00 35.71 58 ASN E C 1
ATOM 9463 O O . ASN E 1 58 ? -27.905 -30.588 -75.632 1.00 36.70 58 ASN E O 1
ATOM 9468 N N . GLY E 1 59 ? -29.777 -29.520 -74.982 1.00 34.68 59 GLY E N 1
ATOM 9469 C CA . GLY E 1 59 ? -30.613 -30.700 -75.114 1.00 32.78 59 GLY E CA 1
ATOM 9470 C C . GLY E 1 59 ? -30.424 -31.751 -74.034 1.00 32.97 59 GLY E C 1
ATOM 9471 O O . GLY E 1 59 ? -30.753 -32.920 -74.238 1.00 32.27 59 GLY E O 1
ATOM 9472 N N . ASP E 1 60 ? -29.912 -31.338 -72.879 1.00 31.76 60 ASP E N 1
ATOM 9473 C CA . ASP E 1 60 ? -29.667 -32.265 -71.775 1.00 30.83 60 ASP E CA 1
ATOM 9474 C C . ASP E 1 60 ? -30.738 -32.234 -70.689 1.00 30.03 60 ASP E C 1
ATOM 9475 O O . ASP E 1 60 ? -30.841 -33.164 -69.884 1.00 29.16 60 ASP E O 1
ATOM 9480 N N . LEU E 1 61 ? -31.544 -31.176 -70.677 1.00 28.68 61 LEU E N 1
ATOM 9481 C CA . LEU E 1 61 ? -32.583 -31.023 -69.665 1.00 29.45 61 LEU E CA 1
ATOM 9482 C C . LEU E 1 61 ? -33.859 -30.403 -70.222 1.00 28.37 61 LEU E C 1
ATOM 9483 O O . LEU E 1 61 ? -33.806 -29.449 -70.994 1.00 29.53 61 LEU E O 1
ATOM 9488 N N . SER E 1 62 ? -35.003 -30.946 -69.814 1.00 28.73 62 SER E N 1
ATOM 9489 C CA . SER E 1 62 ? -36.301 -30.452 -70.262 1.00 28.94 62 SER E CA 1
ATOM 9490 C C . SER E 1 62 ? -37.204 -30.062 -69.097 1.00 28.87 62 SER E C 1
ATOM 9491 O O . SER E 1 62 ? -37.267 -30.760 -68.084 1.00 29.17 62 SER E O 1
ATOM 9494 N N . PHE E 1 63 ? -37.911 -28.948 -69.260 1.00 28.65 63 PHE E N 1
ATOM 9495 C CA . PHE E 1 63 ? -38.822 -28.437 -68.243 1.00 28.53 63 PHE E CA 1
ATOM 9496 C C . PHE E 1 63 ? -40.276 -28.593 -68.681 1.00 28.96 63 PHE E C 1
ATOM 9497 O O . PHE E 1 63 ? -41.182 -27.993 -68.098 1.00 27.37 63 PHE E O 1
ATOM 9505 N N . LYS E 1 64 ? -40.492 -29.411 -69.707 1.00 28.89 64 LYS E N 1
ATOM 9506 C CA . LYS E 1 64 ? -41.829 -29.637 -70.238 1.00 29.34 64 LYS E CA 1
ATOM 9507 C C . LYS E 1 64 ? -42.802 -30.138 -69.178 1.00 28.80 64 LYS E C 1
ATOM 9508 O O . LYS E 1 64 ? -43.953 -29.713 -69.142 1.00 29.31 64 LYS E O 1
ATOM 9514 N N . TYR E 1 65 ? -42.343 -31.040 -68.317 1.00 28.25 65 TYR E N 1
ATOM 9515 C CA . TYR E 1 65 ? -43.202 -31.577 -67.272 1.00 27.98 65 TYR E CA 1
ATOM 9516 C C . TYR E 1 65 ? -42.832 -31.076 -65.884 1.00 27.58 65 TYR E C 1
ATOM 9517 O O . TYR E 1 65 ? -42.885 -31.819 -64.903 1.00 26.98 65 TYR E O 1
ATOM 9526 N N . VAL E 1 66 ? -42.467 -29.802 -65.823 1.00 26.64 66 VAL E N 1
ATOM 9527 C CA . VAL E 1 66 ? -42.104 -29.156 -64.573 1.00 25.97 66 VAL E CA 1
ATOM 9528 C C . VAL E 1 66 ? -43.093 -28.032 -64.296 1.00 26.55 66 VAL E C 1
ATOM 9529 O O . VAL E 1 66 ? -43.482 -27.292 -65.202 1.00 26.17 66 VAL E O 1
ATOM 9533 N N . LYS E 1 67 ? -43.517 -27.931 -63.043 1.00 25.42 67 LYS E N 1
ATOM 9534 C CA . LYS E 1 67 ? -44.432 -26.881 -62.616 1.00 25.54 67 LYS E CA 1
ATOM 9535 C C . LYS E 1 67 ? -43.649 -26.059 -61.607 1.00 25.44 67 LYS E C 1
ATOM 9536 O O . LYS E 1 67 ? -42.961 -26.619 -60.755 1.00 25.63 67 LYS E O 1
ATOM 9542 N N . THR E 1 68 ? -43.741 -24.740 -61.701 1.00 25.72 68 THR E N 1
ATOM 9543 C CA . THR E 1 68 ? -43.005 -23.890 -60.774 1.00 24.98 68 THR E CA 1
ATOM 9544 C C . THR E 1 68 ? -43.910 -23.001 -59.937 1.00 25.01 68 THR E C 1
ATOM 9545 O O . THR E 1 68 ? -44.994 -22.606 -60.365 1.00 22.88 68 THR E O 1
ATOM 9549 N N . PHE E 1 69 ? -43.455 -22.711 -58.724 1.00 23.83 69 PHE E N 1
ATOM 9550 C CA . PHE E 1 69 ? -44.178 -21.844 -57.810 1.00 23.84 69 PHE E CA 1
ATOM 9551 C C . PHE E 1 69 ? -43.139 -20.917 -57.212 1.00 22.57 69 PHE E C 1
ATOM 9552 O O . PHE E 1 69 ? -42.211 -21.379 -56.548 1.00 23.48 69 PHE E O 1
ATOM 9560 N N . ASN E 1 70 ? -43.268 -19.619 -57.459 1.00 22.16 70 ASN E N 1
ATOM 9561 C CA . ASN E 1 70 ? -42.312 -18.680 -56.892 1.00 21.79 70 ASN E CA 1
ATOM 9562 C C . ASN E 1 70 ? -42.712 -18.371 -55.458 1.00 21.34 70 ASN E C 1
ATOM 9563 O O . ASN E 1 70 ? -43.885 -18.457 -55.098 1.00 22.68 70 ASN E O 1
ATOM 9568 N N A MET E 1 71 ? -41.732 -18.011 -54.638 0.70 21.65 71 MET E N 1
ATOM 9569 N N B MET E 1 71 ? -41.730 -18.004 -54.642 0.30 21.76 71 MET E N 1
ATOM 9570 C CA A MET E 1 71 ? -41.993 -17.727 -53.234 0.70 21.04 71 MET E CA 1
ATOM 9571 C CA B MET E 1 71 ? -41.970 -17.705 -53.235 0.30 21.51 71 MET E CA 1
ATOM 9572 C C A MET E 1 71 ? -42.703 -16.413 -52.937 0.70 21.15 71 MET E C 1
ATOM 9573 C C B MET E 1 71 ? -42.752 -16.430 -52.972 0.30 21.58 71 MET E C 1
ATOM 9574 O O A MET E 1 71 ? -43.403 -16.308 -51.932 0.70 20.51 71 MET E O 1
ATOM 9575 O O B MET E 1 71 ? -43.546 -16.369 -52.034 0.30 21.33 71 MET E O 1
ATOM 9584 N N . ASP E 1 72 ? -42.530 -15.409 -53.792 1.00 21.59 72 ASP E N 1
ATOM 9585 C CA . ASP E 1 72 ? -43.190 -14.131 -53.559 1.00 22.52 72 ASP E CA 1
ATOM 9586 C C . ASP E 1 72 ? -43.350 -13.197 -54.755 1.00 24.55 72 ASP E C 1
ATOM 9587 O O . ASP E 1 72 ? -43.005 -13.536 -55.882 1.00 24.55 72 ASP E O 1
ATOM 9592 N N . GLU E 1 73 ? -43.883 -12.012 -54.470 1.00 24.85 73 GLU E N 1
ATOM 9593 C CA . GLU E 1 73 ? -44.122 -10.977 -55.472 1.00 26.00 73 GLU E CA 1
ATOM 9594 C C . GLU E 1 73 ? -44.592 -9.719 -54.753 1.00 26.67 73 GLU E C 1
ATOM 9595 O O . GLU E 1 73 ? -45.324 -9.799 -53.764 1.00 25.48 73 GLU E O 1
ATOM 9601 N N . TYR E 1 74 ? -44.167 -8.561 -55.249 1.00 26.95 74 TYR E N 1
ATOM 9602 C CA . TYR E 1 74 ? -44.542 -7.287 -54.648 1.00 27.03 74 TYR E CA 1
ATOM 9603 C C . TYR E 1 74 ? -46.027 -6.980 -54.796 1.00 28.87 74 TYR E C 1
ATOM 9604 O O . TYR E 1 74 ? -46.676 -7.415 -55.750 1.00 27.37 74 TYR E O 1
ATOM 9613 N N . VAL E 1 75 ? -46.554 -6.217 -53.845 1.00 28.32 75 VAL E N 1
ATOM 9614 C CA . VAL E 1 75 ? -47.953 -5.812 -53.864 1.00 29.32 75 VAL E CA 1
ATOM 9615 C C . VAL E 1 75 ? -48.040 -4.403 -54.443 1.00 30.12 75 VAL E C 1
ATOM 9616 O O . VAL E 1 75 ? -47.227 -3.543 -54.114 1.00 29.57 75 VAL E O 1
ATOM 9620 N N . GLY E 1 76 ? -49.016 -4.176 -55.315 1.00 32.39 76 GLY E N 1
ATOM 9621 C CA . GLY E 1 76 ? -49.181 -2.858 -55.898 1.00 35.35 76 GLY E CA 1
ATOM 9622 C C . GLY E 1 76 ? -48.307 -2.555 -57.101 1.00 37.52 76 GLY E C 1
ATOM 9623 O O . GLY E 1 76 ? -48.361 -1.450 -57.641 1.00 38.26 76 GLY E O 1
ATOM 9624 N N . LEU E 1 77 ? -47.494 -3.520 -57.521 1.00 38.30 77 LEU E N 1
ATOM 9625 C CA . LEU E 1 77 ? -46.627 -3.323 -58.679 1.00 39.32 77 LEU E CA 1
ATOM 9626 C C . LEU E 1 77 ? -47.253 -3.931 -59.926 1.00 39.45 77 LEU E C 1
ATOM 9627 O O . LEU E 1 77 ? -47.791 -5.037 -59.882 1.00 38.69 77 LEU E O 1
ATOM 9632 N N . PRO E 1 78 ? -47.194 -3.212 -61.058 1.00 40.00 78 PRO E N 1
ATOM 9633 C CA . PRO E 1 78 ? -47.769 -3.728 -62.303 1.00 40.33 78 PRO E CA 1
ATOM 9634 C C . PRO E 1 78 ? -47.127 -5.067 -62.655 1.00 40.25 78 PRO E C 1
ATOM 9635 O O . PRO E 1 78 ? -45.905 -5.184 -62.685 1.00 40.38 78 PRO E O 1
ATOM 9639 N N . ARG E 1 79 ? -47.956 -6.072 -62.912 1.00 41.01 79 ARG E N 1
ATOM 9640 C CA . ARG E 1 79 ? -47.468 -7.404 -63.250 1.00 41.90 79 ARG E CA 1
ATOM 9641 C C . ARG E 1 79 ? -46.360 -7.391 -64.293 1.00 42.54 79 ARG E C 1
ATOM 9642 O O . ARG E 1 79 ? -45.390 -8.143 -64.183 1.00 42.73 79 ARG E O 1
ATOM 9650 N N . ASP E 1 80 ? -46.500 -6.539 -65.303 1.00 43.21 80 ASP E N 1
ATOM 9651 C CA . ASP E 1 80 ? -45.496 -6.450 -66.354 1.00 42.99 80 ASP E CA 1
ATOM 9652 C C . ASP E 1 80 ? -44.453 -5.367 -66.083 1.00 42.12 80 ASP E C 1
ATOM 9653 O O . ASP E 1 80 ? -43.745 -4.935 -66.993 1.00 42.41 80 ASP E O 1
ATOM 9658 N N . HIS E 1 81 ? -44.358 -4.932 -64.830 1.00 40.77 81 HIS E N 1
ATOM 9659 C CA . HIS E 1 81 ? -43.375 -3.920 -64.444 1.00 39.26 81 HIS E CA 1
ATOM 9660 C C . HIS E 1 81 ? -42.011 -4.613 -64.465 1.00 39.15 81 HIS E C 1
ATOM 9661 O O . HIS E 1 81 ? -41.892 -5.770 -64.060 1.00 38.26 81 HIS E O 1
ATOM 9668 N N . PRO E 1 82 ? -40.964 -3.917 -64.940 1.00 38.57 82 PRO E N 1
ATOM 9669 C CA . PRO E 1 82 ? -39.615 -4.486 -65.012 1.00 38.41 82 PRO E CA 1
ATOM 9670 C C . PRO E 1 82 ? -39.047 -5.007 -63.697 1.00 38.07 82 PRO E C 1
ATOM 9671 O O . PRO E 1 82 ? -38.227 -5.924 -63.694 1.00 36.96 82 PRO E O 1
ATOM 9675 N N . GLU E 1 83 ? -39.479 -4.427 -62.583 1.00 37.44 83 GLU E N 1
ATOM 9676 C CA . GLU E 1 83 ? -38.984 -4.849 -61.279 1.00 36.86 83 GLU E CA 1
ATOM 9677 C C . GLU E 1 83 ? -39.880 -5.875 -60.589 1.00 34.83 83 GLU E C 1
ATOM 9678 O O . GLU E 1 83 ? -39.594 -6.303 -59.472 1.00 35.17 83 GLU E O 1
ATOM 9684 N N . SER E 1 84 ? -40.963 -6.271 -61.247 1.00 32.59 84 SER E N 1
ATOM 9685 C CA . SER E 1 84 ? -41.857 -7.263 -60.662 1.00 31.15 84 SER E CA 1
ATOM 9686 C C . SER E 1 84 ? -41.152 -8.611 -60.737 1.00 29.80 84 SER E C 1
ATOM 9687 O O . SER E 1 84 ? -40.269 -8.806 -61.568 1.00 28.55 84 SER E O 1
ATOM 9690 N N . TYR E 1 85 ? -41.533 -9.540 -59.869 1.00 28.39 85 TYR E N 1
ATOM 9691 C CA . TYR E 1 85 ? -40.917 -10.855 -59.889 1.00 26.69 85 TYR E CA 1
ATOM 9692 C C . TYR E 1 85 ? -41.488 -11.666 -61.044 1.00 27.13 85 TYR E C 1
ATOM 9693 O O . TYR E 1 85 ? -40.879 -12.635 -61.499 1.00 25.94 85 TYR E O 1
ATOM 9702 N N . HIS E 1 86 ? -42.657 -11.253 -61.528 1.00 27.53 86 HIS E N 1
ATOM 9703 C CA . HIS E 1 86 ? -43.270 -11.913 -62.676 1.00 27.86 86 HIS E CA 1
ATOM 9704 C C . HIS E 1 86 ? -42.303 -11.705 -63.835 1.00 27.36 86 HIS E C 1
ATOM 9705 O O . HIS E 1 86 ? -41.980 -12.640 -64.568 1.00 27.45 86 HIS E O 1
ATOM 9712 N N . SER E 1 87 ? -41.836 -10.467 -63.980 1.00 27.60 87 SER E N 1
ATOM 9713 C CA . SER E 1 87 ? -40.911 -10.100 -65.045 1.00 28.68 87 SER E CA 1
ATOM 9714 C C . SER E 1 87 ? -39.540 -10.744 -64.888 1.00 27.76 87 SER E C 1
ATOM 9715 O O . SER E 1 87 ? -38.941 -11.185 -65.868 1.00 27.08 87 SER E O 1
ATOM 9718 N N . PHE E 1 88 ? -39.039 -10.790 -63.658 1.00 25.97 88 PHE E N 1
ATOM 9719 C CA . PHE E 1 88 ? -37.735 -11.387 -63.408 1.00 25.63 88 PHE E CA 1
ATOM 9720 C C . PHE E 1 88 ? -37.722 -12.835 -63.879 1.00 24.64 88 PHE E C 1
ATOM 9721 O O . PHE E 1 88 ? -36.795 -13.263 -64.566 1.00 25.09 88 PHE E O 1
ATOM 9729 N N . MET E 1 89 ? -38.759 -13.585 -63.519 1.00 23.90 89 MET E N 1
ATOM 9730 C CA . MET E 1 89 ? -38.839 -14.993 -63.890 1.00 24.48 89 MET E CA 1
ATOM 9731 C C . MET E 1 89 ? -39.004 -15.229 -65.386 1.00 25.17 89 MET E C 1
ATOM 9732 O O . MET E 1 89 ? -38.390 -16.136 -65.948 1.00 24.63 89 MET E O 1
ATOM 9737 N N . TRP E 1 90 ? -39.835 -14.420 -66.032 1.00 25.69 90 TRP E N 1
ATOM 9738 C CA . TRP E 1 90 ? -40.050 -14.582 -67.465 1.00 25.79 90 TRP E CA 1
ATOM 9739 C C . TRP E 1 90 ? -38.779 -14.269 -68.248 1.00 25.87 90 TRP E C 1
ATOM 9740 O O . TRP E 1 90 ? -38.384 -15.026 -69.134 1.00 26.71 90 TRP E O 1
ATOM 9751 N N . ASN E 1 91 ? -38.133 -13.159 -67.910 1.00 26.55 91 ASN E N 1
ATOM 9752 C CA . ASN E 1 91 ? -36.916 -12.737 -68.596 1.00 27.48 91 ASN E CA 1
ATOM 9753 C C . ASN E 1 91 ? -35.680 -13.569 -68.306 1.00 28.32 91 ASN E C 1
ATOM 9754 O O . ASN E 1 91 ? -34.928 -13.914 -69.217 1.00 27.36 91 ASN E O 1
ATOM 9759 N N . ASN E 1 92 ? -35.465 -13.886 -67.035 1.00 26.90 92 ASN E N 1
ATOM 9760 C CA . ASN E 1 92 ? -34.290 -14.645 -66.639 1.00 27.88 92 ASN E CA 1
ATOM 9761 C C . ASN E 1 92 ? -34.429 -16.157 -66.695 1.00 27.71 92 ASN E C 1
ATOM 9762 O O . ASN E 1 92 ? -33.441 -16.866 -66.515 1.00 28.94 92 ASN E O 1
ATOM 9767 N N . PHE E 1 93 ? -35.629 -16.666 -66.952 1.00 27.44 93 PHE E N 1
ATOM 9768 C CA . PHE E 1 93 ? -35.787 -18.113 -66.974 1.00 28.41 93 PHE E CA 1
ATOM 9769 C C . PHE E 1 93 ? -36.830 -18.679 -67.937 1.00 28.36 93 PHE E C 1
ATOM 9770 O O . PHE E 1 93 ? -36.480 -19.345 -68.911 1.00 29.08 93 PHE E O 1
ATOM 9778 N N . PHE E 1 94 ? -38.104 -18.411 -67.666 1.00 28.02 94 PHE E N 1
ATOM 9779 C CA . PHE E 1 94 ? -39.196 -18.943 -68.476 1.00 27.56 94 PHE E CA 1
ATOM 9780 C C . PHE E 1 94 ? -39.103 -18.801 -69.992 1.00 27.54 94 PHE E C 1
ATOM 9781 O O . PHE E 1 94 ? -39.307 -19.775 -70.712 1.00 28.17 94 PHE E O 1
ATOM 9789 N N . LYS E 1 95 ? -38.805 -17.604 -70.484 1.00 27.34 95 LYS E N 1
ATOM 9790 C CA . LYS E 1 95 ? -38.744 -17.404 -71.931 1.00 28.16 95 LYS E CA 1
ATOM 9791 C C . LYS E 1 95 ? -37.595 -18.133 -72.613 1.00 28.72 95 LYS E C 1
ATOM 9792 O O . LYS E 1 95 ? -37.596 -18.295 -73.831 1.00 28.08 95 LYS E O 1
ATOM 9798 N N . HIS E 1 96 ? -36.623 -18.582 -71.827 1.00 27.91 96 HIS E N 1
ATOM 9799 C CA . HIS E 1 96 ? -35.470 -19.287 -72.370 1.00 27.64 96 HIS E CA 1
ATOM 9800 C C . HIS E 1 96 ? -35.605 -20.805 -72.333 1.00 27.48 96 HIS E C 1
ATOM 9801 O O . HIS E 1 96 ? -34.719 -21.512 -72.811 1.00 28.95 96 HIS E O 1
ATOM 9808 N N . ILE E 1 97 ? -36.700 -21.312 -71.772 1.00 26.65 97 ILE E N 1
ATOM 9809 C CA . ILE E 1 97 ? -36.879 -22.757 -71.675 1.00 27.14 97 ILE E CA 1
ATOM 9810 C C . ILE E 1 97 ? -38.209 -23.288 -72.206 1.00 27.74 97 ILE E C 1
ATOM 9811 O O . ILE E 1 97 ? -39.085 -22.522 -72.605 1.00 29.74 97 ILE E O 1
ATOM 9816 N N . ASP E 1 98 ? -38.350 -24.611 -72.188 1.00 28.85 98 ASP E N 1
ATOM 9817 C CA . ASP E 1 98 ? -39.540 -25.281 -72.702 1.00 30.22 98 ASP E CA 1
ATOM 9818 C C . ASP E 1 98 ? -40.645 -25.565 -71.689 1.00 30.49 98 ASP E C 1
ATOM 9819 O O . ASP E 1 98 ? -41.457 -26.471 -71.887 1.00 29.68 98 ASP E O 1
ATOM 9824 N N . ILE E 1 99 ? -40.681 -24.798 -70.606 1.00 30.32 99 ILE E N 1
ATOM 9825 C CA . ILE E 1 99 ? -41.718 -24.981 -69.601 1.00 30.59 99 ILE E CA 1
ATOM 9826 C C . ILE E 1 99 ? -42.981 -24.322 -70.155 1.00 31.32 99 ILE E C 1
ATOM 9827 O O . ILE E 1 99 ? -42.896 -23.376 -70.930 1.00 31.52 99 ILE E O 1
ATOM 9832 N N . HIS E 1 100 ? -44.148 -24.828 -69.780 1.00 33.29 100 HIS E N 1
ATOM 9833 C CA . HIS E 1 100 ? -45.398 -24.253 -70.263 1.00 35.02 100 HIS E CA 1
ATOM 9834 C C . HIS E 1 100 ? -45.908 -23.172 -69.317 1.00 36.32 100 HIS E C 1
ATOM 9835 O O . HIS E 1 100 ? -45.953 -23.370 -68.103 1.00 35.59 100 HIS E O 1
ATOM 9842 N N . PRO E 1 101 ? -46.299 -22.009 -69.867 1.00 36.24 101 PRO E N 1
ATOM 9843 C CA . PRO E 1 101 ? -46.809 -20.877 -69.087 1.00 36.64 101 PRO E CA 1
ATOM 9844 C C . PRO E 1 101 ? -47.892 -21.263 -68.085 1.00 36.48 101 PRO E C 1
ATOM 9845 O O . PRO E 1 101 ? -47.920 -20.754 -66.963 1.00 36.88 101 PRO E O 1
ATOM 9849 N N . GLU E 1 102 ? -48.782 -22.161 -68.492 1.00 35.40 102 GLU E N 1
ATOM 9850 C CA . GLU E 1 102 ? -49.864 -22.603 -67.622 1.00 35.27 102 GLU E CA 1
ATOM 9851 C C . GLU E 1 102 ? -49.322 -23.337 -66.402 1.00 33.18 102 GLU E C 1
ATOM 9852 O O . GLU E 1 102 ? -50.036 -23.529 -65.417 1.00 32.57 102 GLU E O 1
ATOM 9858 N N . ASN E 1 103 ? -48.060 -23.745 -66.467 1.00 31.01 103 ASN E N 1
ATOM 9859 C CA . ASN E 1 103 ? -47.457 -24.469 -65.359 1.00 30.38 103 ASN E CA 1
ATOM 9860 C C . ASN E 1 103 ? -46.521 -23.638 -64.488 1.00 29.24 103 ASN E C 1
ATOM 9861 O O . ASN E 1 103 ? -45.866 -24.169 -63.592 1.00 30.07 103 ASN E O 1
ATOM 9866 N N . THR E 1 104 ? -46.452 -22.338 -64.751 1.00 28.64 104 THR E N 1
ATOM 9867 C CA . THR E 1 104 ? -45.624 -21.455 -63.938 1.00 27.97 104 THR E CA 1
ATOM 9868 C C . THR E 1 104 ? -46.605 -20.697 -63.053 1.00 28.19 104 THR E C 1
ATOM 9869 O O . THR E 1 104 ? -47.610 -20.172 -63.535 1.00 28.35 104 THR E O 1
ATOM 9873 N N . HIS E 1 105 ? -46.326 -20.650 -61.757 1.00 27.27 105 HIS E N 1
ATOM 9874 C CA . HIS E 1 105 ? -47.223 -19.974 -60.831 1.00 27.33 105 HIS E CA 1
ATOM 9875 C C . HIS E 1 105 ? -46.516 -18.927 -59.979 1.00 26.96 105 HIS E C 1
ATOM 9876 O O . HIS E 1 105 ? -45.543 -19.227 -59.286 1.00 26.96 105 HIS E O 1
ATOM 9883 N N . ILE E 1 106 ? -47.014 -17.697 -60.044 1.00 25.94 106 ILE E N 1
ATOM 9884 C CA . ILE E 1 106 ? -46.462 -16.586 -59.280 1.00 25.91 106 ILE E CA 1
ATOM 9885 C C . ILE E 1 106 ? -47.609 -15.796 -58.658 1.00 26.37 106 ILE E C 1
ATOM 9886 O O . ILE E 1 106 ? -48.626 -15.541 -59.307 1.00 25.94 106 ILE E O 1
ATOM 9891 N N . LEU E 1 107 ? -47.445 -15.416 -57.396 1.00 25.51 107 LEU E N 1
ATOM 9892 C CA . LEU E 1 107 ? -48.464 -14.656 -56.684 1.00 27.03 107 LEU E CA 1
ATOM 9893 C C . LEU E 1 107 ? -48.802 -13.353 -57.397 1.00 27.11 107 LEU E C 1
ATOM 9894 O O . LEU E 1 107 ? -47.913 -12.619 -57.825 1.00 27.27 107 LEU E O 1
ATOM 9899 N N . ASP E 1 108 ? -50.094 -13.072 -57.522 1.00 28.73 108 ASP E N 1
ATOM 9900 C CA . ASP E 1 108 ? -50.541 -11.846 -58.171 1.00 29.80 108 ASP E CA 1
ATOM 9901 C C . ASP E 1 108 ? -50.749 -10.768 -57.118 1.00 28.48 108 ASP E C 1
ATOM 9902 O O . ASP E 1 108 ? -51.769 -10.742 -56.434 1.00 27.85 108 ASP E O 1
ATOM 9907 N N . GLY E 1 109 ? -49.766 -9.883 -56.993 1.00 29.66 109 GLY E N 1
ATOM 9908 C CA . GLY E 1 109 ? -49.835 -8.818 -56.010 1.00 31.46 109 GLY E CA 1
ATOM 9909 C C . GLY E 1 109 ? -50.847 -7.732 -56.315 1.00 33.05 109 GLY E C 1
ATOM 9910 O O . GLY E 1 109 ? -50.957 -6.759 -55.568 1.00 32.54 109 GLY E O 1
ATOM 9911 N N . ASN E 1 110 ? -51.589 -7.889 -57.407 1.00 34.68 110 ASN E N 1
ATOM 9912 C CA . ASN E 1 110 ? -52.592 -6.899 -57.784 1.00 36.22 110 ASN E CA 1
ATOM 9913 C C . ASN E 1 110 ? -54.007 -7.448 -57.696 1.00 37.52 110 ASN E C 1
ATOM 9914 O O . ASN E 1 110 ? -54.954 -6.821 -58.174 1.00 38.57 110 ASN E O 1
ATOM 9919 N N . ALA E 1 111 ? -54.153 -8.618 -57.088 1.00 37.54 111 ALA E N 1
ATOM 9920 C CA . ALA E 1 111 ? -55.466 -9.227 -56.942 1.00 38.45 111 ALA E CA 1
ATOM 9921 C C . ALA E 1 111 ? -56.350 -8.329 -56.085 1.00 39.53 111 ALA E C 1
ATOM 9922 O O . ALA E 1 111 ? -55.863 -7.632 -55.193 1.00 39.06 111 ALA E O 1
ATOM 9924 N N . VAL E 1 112 ? -57.648 -8.346 -56.369 1.00 40.88 112 VAL E N 1
ATOM 9925 C CA . VAL E 1 112 ? -58.612 -7.541 -55.631 1.00 41.08 112 VAL E CA 1
ATOM 9926 C C . VAL E 1 112 ? -58.604 -7.944 -54.163 1.00 40.91 112 VAL E C 1
ATOM 9927 O O . VAL E 1 112 ? -58.645 -7.094 -53.273 1.00 41.78 112 VAL E O 1
ATOM 9931 N N . ASP E 1 113 ? -58.558 -9.249 -53.922 1.00 40.16 113 ASP E N 1
ATOM 9932 C CA . ASP E 1 113 ? -58.538 -9.792 -52.569 1.00 39.10 113 ASP E CA 1
ATOM 9933 C C . ASP E 1 113 ? -57.199 -10.497 -52.370 1.00 38.15 113 ASP E C 1
ATOM 9934 O O . ASP E 1 113 ? -57.065 -11.686 -52.661 1.00 37.36 113 ASP E O 1
ATOM 9939 N N . LEU E 1 114 ? -56.213 -9.755 -51.878 1.00 36.88 114 LEU E N 1
ATOM 9940 C CA . LEU E 1 114 ? -54.875 -10.294 -51.658 1.00 35.40 114 LEU E CA 1
ATOM 9941 C C . LEU E 1 114 ? -54.836 -11.574 -50.826 1.00 34.99 114 LEU E C 1
ATOM 9942 O O . LEU E 1 114 ? -54.120 -12.517 -51.167 1.00 34.47 114 LEU E O 1
ATOM 9947 N N . GLN E 1 115 ? -55.598 -11.616 -49.739 1.00 34.71 115 GLN E N 1
ATOM 9948 C CA . GLN E 1 115 ? -55.610 -12.806 -48.897 1.00 34.42 115 GLN E CA 1
ATOM 9949 C C . GLN E 1 115 ? -56.180 -13.999 -49.658 1.00 33.69 115 GLN E C 1
ATOM 9950 O O . GLN E 1 115 ? -55.713 -15.127 -49.500 1.00 32.10 115 GLN E O 1
ATOM 9956 N N . ALA E 1 116 ? -57.192 -13.747 -50.485 1.00 32.58 116 ALA E N 1
ATOM 9957 C CA . ALA E 1 116 ? -57.805 -14.812 -51.272 1.00 32.18 116 ALA E CA 1
ATOM 9958 C C . ALA E 1 116 ? -56.779 -15.348 -52.264 1.00 30.57 116 ALA E C 1
ATOM 9959 O O . ALA E 1 116 ? -56.715 -16.552 -52.521 1.00 30.46 116 ALA E O 1
ATOM 9961 N N . GLU E 1 117 ? -55.977 -14.442 -52.814 1.00 30.04 117 GLU E N 1
ATOM 9962 C CA . GLU E 1 117 ? -54.934 -14.798 -53.771 1.00 29.55 117 GLU E CA 1
ATOM 9963 C C . GLU E 1 117 ? -53.912 -15.721 -53.112 1.00 28.80 117 GLU E C 1
ATOM 9964 O O . GLU E 1 117 ? -53.454 -16.691 -53.717 1.00 28.48 117 GLU E O 1
ATOM 9970 N N . CYS E 1 118 ? -53.562 -15.411 -51.867 1.00 28.08 118 CYS E N 1
ATOM 9971 C CA . CYS E 1 118 ? -52.599 -16.214 -51.123 1.00 27.14 118 CYS E CA 1
ATOM 9972 C C . CYS E 1 118 ? -53.165 -17.594 -50.829 1.00 27.59 118 CYS E C 1
ATOM 9973 O O . CYS E 1 118 ? -52.471 -18.603 -50.966 1.00 26.75 118 CYS E O 1
ATOM 9976 N N . ASP E 1 119 ? -54.430 -17.639 -50.421 1.00 27.94 119 ASP E N 1
ATOM 9977 C CA . ASP E 1 119 ? -55.068 -18.913 -50.125 1.00 29.29 119 ASP E CA 1
ATOM 9978 C C . ASP E 1 119 ? -55.157 -19.745 -51.399 1.00 28.19 119 ASP E C 1
ATOM 9979 O O . ASP E 1 119 ? -54.952 -20.956 -51.371 1.00 28.68 119 ASP E O 1
ATOM 9984 N N . ALA E 1 120 ? -55.451 -19.085 -52.514 1.00 29.04 120 ALA E N 1
ATOM 9985 C CA . ALA E 1 120 ? -55.562 -19.763 -53.803 1.00 28.48 120 ALA E CA 1
ATOM 9986 C C . ALA E 1 120 ? -54.216 -20.355 -54.201 1.00 28.01 120 ALA E C 1
ATOM 9987 O O . ALA E 1 120 ? -54.151 -21.432 -54.794 1.00 28.08 120 ALA E O 1
ATOM 9989 N N . PHE E 1 121 ? -53.143 -19.645 -53.867 1.00 27.83 121 PHE E N 1
ATOM 9990 C CA . PHE E 1 121 ? -51.798 -20.101 -54.187 1.00 26.48 121 PHE E CA 1
ATOM 9991 C C . PHE E 1 121 ? -51.511 -21.397 -53.436 1.00 25.83 121 PHE E C 1
ATOM 9992 O O . PHE E 1 121 ? -50.924 -22.328 -53.990 1.00 25.91 121 PHE E O 1
ATOM 10000 N N . GLU E 1 122 ? -51.923 -21.454 -52.172 1.00 25.43 122 GLU E N 1
ATOM 10001 C CA . GLU E 1 122 ? -51.717 -22.650 -51.362 1.00 25.90 122 GLU E CA 1
ATOM 10002 C C . GLU E 1 122 ? -52.510 -23.819 -51.958 1.00 26.87 122 GLU E C 1
ATOM 10003 O O . GLU E 1 122 ? -52.030 -24.952 -51.990 1.00 26.31 122 GLU E O 1
ATOM 10009 N N . GLU E 1 123 ? -53.718 -23.536 -52.444 1.00 28.51 123 GLU E N 1
ATOM 10010 C CA . GLU E 1 123 ? -54.564 -24.572 -53.042 1.00 29.58 123 GLU E CA 1
ATOM 10011 C C . GLU E 1 123 ? -53.897 -25.157 -54.285 1.00 28.08 123 GLU E C 1
ATOM 10012 O O . GLU E 1 123 ? -53.925 -26.369 -54.504 1.00 28.63 123 GLU E O 1
ATOM 10018 N N . LYS E 1 124 ? -53.304 -24.288 -55.096 1.00 28.05 124 LYS E N 1
ATOM 10019 C CA . LYS E 1 124 ? -52.622 -24.716 -56.314 1.00 28.34 124 LYS E CA 1
ATOM 10020 C C . LYS E 1 124 ? -51.458 -25.636 -55.975 1.00 27.50 124 LYS E C 1
ATOM 10021 O O . LYS E 1 124 ? -51.234 -26.641 -56.644 1.00 27.07 124 LYS E O 1
ATOM 10027 N N . ILE E 1 125 ? -50.709 -25.287 -54.934 1.00 26.74 125 ILE E N 1
ATOM 10028 C CA . ILE E 1 125 ? -49.577 -26.107 -54.526 1.00 25.98 125 ILE E CA 1
ATOM 10029 C C . ILE E 1 125 ? -50.086 -27.486 -54.134 1.00 27.00 125 ILE E C 1
ATOM 10030 O O . ILE E 1 125 ? -49.525 -28.505 -54.538 1.00 26.38 125 ILE E O 1
ATOM 10035 N N . LYS E 1 126 ? -51.160 -27.511 -53.353 1.00 27.55 126 LYS E N 1
ATOM 10036 C CA . LYS E 1 126 ? -51.742 -28.768 -52.910 1.00 28.89 126 LYS E CA 1
ATOM 10037 C C . LYS E 1 126 ? -52.291 -29.551 -54.099 1.00 29.44 126 LYS E C 1
ATOM 10038 O O . LYS E 1 126 ? -52.126 -30.769 -54.179 1.00 29.56 126 LYS E O 1
ATOM 10044 N N . ALA E 1 127 ? -52.935 -28.843 -55.022 1.00 29.83 127 ALA E N 1
ATOM 10045 C CA . ALA E 1 127 ? -53.507 -29.470 -56.208 1.00 29.75 127 ALA E CA 1
ATOM 10046 C C . ALA E 1 127 ? -52.410 -30.098 -57.056 1.00 30.53 127 ALA E C 1
ATOM 10047 O O . ALA E 1 127 ? -52.640 -31.090 -57.749 1.00 30.24 127 ALA E O 1
ATOM 10049 N N . ALA E 1 128 ? -51.216 -29.512 -56.995 1.00 29.78 128 ALA E N 1
ATOM 10050 C CA . ALA E 1 128 ? -50.074 -30.009 -57.752 1.00 29.03 128 ALA E CA 1
ATOM 10051 C C . ALA E 1 128 ? -49.364 -31.143 -57.018 1.00 28.31 128 ALA E C 1
ATOM 10052 O O . ALA E 1 128 ? -48.375 -31.681 -57.509 1.00 29.09 128 ALA E O 1
ATOM 10054 N N . GLY E 1 129 ? -49.869 -31.498 -55.841 1.00 27.77 129 GLY E N 1
ATOM 10055 C CA . GLY E 1 129 ? -49.272 -32.577 -55.073 1.00 26.74 129 GLY E CA 1
ATOM 10056 C C . GLY E 1 129 ? -48.130 -32.151 -54.169 1.00 25.92 129 GLY E C 1
ATOM 10057 O O . GLY E 1 129 ? -47.335 -32.983 -53.733 1.00 26.81 129 GLY E O 1
ATOM 10058 N N . GLY E 1 130 ? -48.049 -30.857 -53.881 1.00 25.94 130 GLY E N 1
ATOM 10059 C CA . GLY E 1 130 ? -46.986 -30.360 -53.024 1.00 25.04 130 GLY E CA 1
ATOM 10060 C C . GLY E 1 130 ? -45.755 -29.993 -53.827 1.00 24.23 130 GLY E C 1
ATOM 10061 O O . GLY E 1 130 ? -45.712 -30.212 -55.036 1.00 24.29 130 GLY E O 1
ATOM 10062 N N . ILE E 1 131 ? -44.755 -29.433 -53.151 1.00 22.42 131 ILE E N 1
ATOM 10063 C CA . ILE E 1 131 ? -43.505 -29.022 -53.785 1.00 22.31 131 ILE E CA 1
ATOM 10064 C C . ILE E 1 131 ? -42.445 -30.103 -53.587 1.00 20.99 131 ILE E C 1
ATOM 10065 O O . ILE E 1 131 ? -42.160 -30.496 -52.458 1.00 21.51 131 ILE E O 1
ATOM 10070 N N . GLU E 1 132 ? -41.866 -30.580 -54.685 1.00 20.13 132 GLU E N 1
ATOM 10071 C CA . GLU E 1 132 ? -40.836 -31.617 -54.627 1.00 20.55 132 GLU E CA 1
ATOM 10072 C C . GLU E 1 132 ? -39.512 -31.033 -54.152 1.00 19.47 132 GLU E C 1
ATOM 10073 O O . GLU E 1 132 ? -38.839 -31.606 -53.293 1.00 21.13 132 GLU E O 1
ATOM 10079 N N . LEU E 1 133 ? -39.142 -29.895 -54.724 1.00 20.42 133 LEU E N 1
ATOM 10080 C CA . LEU E 1 133 ? -37.903 -29.214 -54.361 1.00 19.04 133 LEU E CA 1
ATOM 10081 C C . LEU E 1 133 ? -38.142 -27.714 -54.355 1.00 20.49 133 LEU E C 1
ATOM 10082 O O . LEU E 1 133 ? -38.542 -27.134 -55.370 1.00 20.27 133 LEU E O 1
ATOM 10087 N N . PHE E 1 134 ? -37.908 -27.085 -53.208 1.00 18.67 134 PHE E N 1
ATOM 10088 C CA . PHE E 1 134 ? -38.091 -25.648 -53.096 1.00 19.11 134 PHE E CA 1
ATOM 10089 C C . PHE E 1 134 ? -36.723 -24.993 -52.986 1.00 18.71 134 PHE E C 1
ATOM 10090 O O . PHE E 1 134 ? -35.974 -25.245 -52.041 1.00 19.33 134 PHE E O 1
ATOM 10098 N N . VAL E 1 135 ? -36.397 -24.167 -53.969 1.00 17.94 135 VAL E N 1
ATOM 10099 C CA . VAL E 1 135 ? -35.124 -23.463 -53.991 1.00 17.05 135 VAL E CA 1
ATOM 10100 C C . VAL E 1 135 ? -35.350 -22.075 -53.413 1.00 18.35 135 VAL E C 1
ATOM 10101 O O . VAL E 1 135 ? -36.319 -21.403 -53.762 1.00 18.77 135 VAL E O 1
ATOM 10105 N N . GLY E 1 136 ? -34.467 -21.651 -52.517 1.00 18.97 136 GLY E N 1
ATOM 10106 C CA . GLY E 1 136 ? -34.622 -20.341 -51.917 1.00 19.40 136 GLY E CA 1
ATOM 10107 C C . GLY E 1 136 ? -33.310 -19.625 -51.678 1.00 19.99 136 GLY E C 1
ATOM 10108 O O . GLY E 1 136 ? -32.255 -20.047 -52.146 1.00 20.60 136 GLY E O 1
ATOM 10109 N N . GLY E 1 137 ? -33.389 -18.516 -50.955 1.00 21.22 137 GLY E N 1
ATOM 10110 C CA . GLY E 1 137 ? -32.203 -17.750 -50.633 1.00 20.91 137 GLY E CA 1
ATOM 10111 C C . GLY E 1 137 ? -32.332 -17.297 -49.197 1.00 20.16 137 GLY E C 1
ATOM 10112 O O . GLY E 1 137 ? -33.238 -17.731 -48.491 1.00 21.16 137 GLY E O 1
ATOM 10113 N N . ILE E 1 138 ? -31.425 -16.437 -48.755 1.00 19.98 138 ILE E N 1
ATOM 10114 C CA . ILE E 1 138 ? -31.476 -15.919 -47.395 1.00 18.52 138 ILE E CA 1
ATOM 10115 C C . ILE E 1 138 ? -31.210 -14.423 -47.453 1.00 19.36 138 ILE E C 1
ATOM 10116 O O . ILE E 1 138 ? -30.292 -13.973 -48.140 1.00 19.01 138 ILE E O 1
ATOM 10121 N N . GLY E 1 139 ? -32.032 -13.649 -46.755 1.00 19.69 139 GLY E N 1
ATOM 10122 C CA . GLY E 1 139 ? -31.838 -12.212 -46.744 1.00 20.71 139 GLY E CA 1
ATOM 10123 C C . GLY E 1 139 ? -30.788 -11.819 -45.722 1.00 21.73 139 GLY E C 1
ATOM 10124 O O . GLY E 1 139 ? -30.353 -12.656 -44.931 1.00 21.31 139 GLY E O 1
ATOM 10125 N N . PRO E 1 140 ? -30.343 -10.554 -45.720 1.00 23.12 140 PRO E N 1
ATOM 10126 C CA . PRO E 1 140 ? -29.333 -10.096 -44.760 1.00 24.27 140 PRO E CA 1
ATOM 10127 C C . PRO E 1 140 ? -29.884 -10.230 -43.343 1.00 23.68 140 PRO E C 1
ATOM 10128 O O . PRO E 1 140 ? -29.135 -10.278 -42.364 1.00 24.04 140 PRO E O 1
ATOM 10132 N N . ASP E 1 141 ? -31.209 -10.293 -43.259 1.00 22.86 141 ASP E N 1
ATOM 10133 C CA . ASP E 1 141 ? -31.925 -10.415 -41.994 1.00 22.21 141 ASP E CA 1
ATOM 10134 C C . ASP E 1 141 ? -32.317 -11.867 -41.740 1.00 20.69 141 ASP E C 1
ATOM 10135 O O . ASP E 1 141 ? -33.134 -12.154 -40.863 1.00 19.91 141 ASP E O 1
ATOM 10140 N N . GLY E 1 142 ? -31.739 -12.772 -42.523 1.00 19.29 142 GLY E N 1
ATOM 10141 C CA . GLY E 1 142 ? -32.015 -14.190 -42.376 1.00 18.54 142 GLY E CA 1
ATOM 10142 C C . GLY E 1 142 ? -33.360 -14.669 -42.895 1.00 17.71 142 GLY E C 1
ATOM 10143 O O . GLY E 1 142 ? -33.745 -15.813 -42.659 1.00 17.95 142 GLY E O 1
ATOM 10144 N N . HIS E 1 143 ? -34.078 -13.831 -43.631 1.00 17.44 143 HIS E N 1
ATOM 10145 C CA . HIS E 1 143 ? -35.390 -14.257 -44.098 1.00 17.95 143 HIS E CA 1
ATOM 10146 C C . HIS E 1 143 ? -35.435 -15.266 -45.237 1.00 16.58 143 HIS E C 1
ATOM 10147 O O . HIS E 1 143 ? -34.507 -15.368 -46.043 1.00 17.33 143 HIS E O 1
ATOM 10154 N N . ILE E 1 144 ? -36.513 -16.045 -45.254 1.00 16.52 144 ILE E N 1
ATOM 10155 C CA . ILE E 1 144 ? -36.787 -16.995 -46.330 1.00 16.96 144 ILE E CA 1
ATOM 10156 C C . ILE E 1 144 ? -37.981 -16.287 -46.977 1.00 17.61 144 ILE E C 1
ATOM 10157 O O . ILE E 1 144 ? -38.925 -15.910 -46.278 1.00 18.10 144 ILE E O 1
ATOM 10162 N N . ALA E 1 145 ? -37.929 -16.075 -48.292 1.00 16.65 145 ALA E N 1
ATOM 10163 C CA . ALA E 1 145 ? -38.992 -15.358 -49.007 1.00 17.39 145 ALA E CA 1
ATOM 10164 C C . ALA E 1 145 ? -39.111 -13.990 -48.340 1.00 18.30 145 ALA E C 1
ATOM 10165 O O . ALA E 1 145 ? -38.099 -13.321 -48.122 1.00 19.07 145 ALA E O 1
ATOM 10167 N N . PHE E 1 146 ? -40.329 -13.566 -48.014 1.00 17.40 146 PHE E N 1
ATOM 10168 C CA . PHE E 1 146 ? -40.512 -12.288 -47.335 1.00 18.34 146 PHE E CA 1
ATOM 10169 C C . PHE E 1 146 ? -40.997 -12.479 -45.903 1.00 18.89 146 PHE E C 1
ATOM 10170 O O . PHE E 1 146 ? -41.759 -11.671 -45.366 1.00 18.27 146 PHE E O 1
ATOM 10178 N N . ASN E 1 147 ? -40.551 -13.570 -45.293 1.00 18.26 147 ASN E N 1
ATOM 10179 C CA . ASN E 1 147 ? -40.894 -13.862 -43.913 1.00 17.78 147 ASN E CA 1
ATOM 10180 C C . ASN E 1 147 ? -39.872 -13.110 -43.077 1.00 17.82 147 ASN E C 1
ATOM 10181 O O . ASN E 1 147 ? -38.871 -13.664 -42.619 1.00 17.72 147 ASN E O 1
ATOM 10186 N N . GLU E 1 148 ? -40.138 -11.817 -42.928 1.00 17.14 148 GLU E N 1
ATOM 10187 C CA . GLU E 1 148 ? -39.285 -10.896 -42.196 1.00 17.85 148 GLU E CA 1
ATOM 10188 C C . GLU E 1 148 ? -39.110 -11.293 -40.739 1.00 18.28 148 GLU E C 1
ATOM 10189 O O . GLU E 1 148 ? -39.861 -12.113 -40.211 1.00 18.38 148 GLU E O 1
ATOM 10195 N N . PRO E 1 149 ? -38.104 -10.714 -40.066 1.00 17.64 149 PRO E N 1
ATOM 10196 C CA . PRO E 1 149 ? -37.873 -11.037 -38.655 1.00 17.11 149 PRO E CA 1
ATOM 10197 C C . PRO E 1 149 ? -39.172 -10.886 -37.862 1.00 18.52 149 PRO E C 1
ATOM 10198 O O . PRO E 1 149 ? -39.884 -9.889 -38.005 1.00 17.30 149 PRO E O 1
ATOM 10202 N N . GLY E 1 150 ? -39.481 -11.878 -37.033 1.00 17.15 150 GLY E N 1
ATOM 10203 C CA . GLY E 1 150 ? -40.699 -11.818 -36.247 1.00 18.40 150 GLY E CA 1
ATOM 10204 C C . GLY E 1 150 ? -41.888 -12.462 -36.935 1.00 18.14 150 GLY E C 1
ATOM 10205 O O . GLY E 1 150 ? -43.034 -12.205 -36.564 1.00 19.95 150 GLY E O 1
ATOM 10206 N N . SER E 1 151 ? -41.622 -13.286 -37.945 1.00 14.71 151 SER E N 1
ATOM 10207 C CA . SER E 1 151 ? -42.683 -13.980 -38.669 1.00 15.42 151 SER E CA 1
ATOM 10208 C C . SER E 1 151 ? -42.888 -15.355 -38.055 1.00 15.70 151 SER E C 1
ATOM 10209 O O . SER E 1 151 ? -41.929 -16.003 -37.646 1.00 17.26 151 SER E O 1
ATOM 10212 N N . SER E 1 152 ? -44.138 -15.796 -37.982 1.00 16.19 152 SER E N 1
ATOM 10213 C CA . SER E 1 152 ? -44.431 -17.108 -37.425 1.00 15.43 152 SER E CA 1
ATOM 10214 C C . SER E 1 152 ? -43.669 -18.174 -38.198 1.00 15.34 152 SER E C 1
ATOM 10215 O O . SER E 1 152 ? -43.677 -18.191 -39.425 1.00 15.22 152 SER E O 1
ATOM 10218 N N . LEU E 1 153 ? -43.003 -19.067 -37.478 1.00 16.40 153 LEU E N 1
ATOM 10219 C CA . LEU E 1 153 ? -42.248 -20.127 -38.126 1.00 15.59 153 LEU E CA 1
ATOM 10220 C C . LEU E 1 153 ? -43.143 -21.203 -38.745 1.00 16.90 153 LEU E C 1
ATOM 10221 O O . LEU E 1 153 ? -42.650 -22.121 -39.396 1.00 16.08 153 LEU E O 1
ATOM 10226 N N . VAL E 1 154 ? -44.455 -21.093 -38.542 1.00 16.25 154 VAL E N 1
ATOM 10227 C CA . VAL E 1 154 ? -45.396 -22.050 -39.125 1.00 16.87 154 VAL E CA 1
ATOM 10228 C C . VAL E 1 154 ? -46.393 -21.303 -40.009 1.00 17.61 154 VAL E C 1
ATOM 10229 O O . VAL E 1 154 ? -47.468 -21.807 -40.329 1.00 17.57 154 VAL E O 1
ATOM 10233 N N . SER E 1 155 ? -46.015 -20.095 -40.408 1.00 17.43 155 SER E N 1
ATOM 10234 C CA . SER E 1 155 ? -46.864 -19.259 -41.247 1.00 19.06 155 SER E CA 1
ATOM 10235 C C . SER E 1 155 ? -47.153 -19.850 -42.623 1.00 19.20 155 SER E C 1
ATOM 10236 O O . SER E 1 155 ? -46.384 -20.662 -43.145 1.00 18.58 155 SER E O 1
ATOM 10239 N N . ARG E 1 156 ? -48.279 -19.433 -43.195 1.00 19.46 156 ARG E N 1
ATOM 10240 C CA . ARG E 1 156 ? -48.694 -19.862 -44.524 1.00 19.36 156 ARG E CA 1
ATOM 10241 C C . ARG E 1 156 ? -48.569 -18.652 -45.455 1.00 20.72 156 ARG E C 1
ATOM 10242 O O . ARG E 1 156 ? -48.140 -17.576 -45.029 1.00 19.22 156 ARG E O 1
ATOM 10250 N N . THR E 1 157 ? -48.948 -18.816 -46.719 1.00 19.32 157 THR E N 1
ATOM 10251 C CA . THR E 1 157 ? -48.846 -17.722 -47.677 1.00 19.80 157 THR E CA 1
ATOM 10252 C C . THR E 1 157 ? -49.750 -16.576 -47.244 1.00 20.70 157 THR E C 1
ATOM 10253 O O . THR E 1 157 ? -50.922 -16.785 -46.926 1.00 21.45 157 THR E O 1
ATOM 10257 N N . ARG E 1 158 ? -49.203 -15.366 -47.235 1.00 19.21 158 ARG E N 1
ATOM 10258 C CA . ARG E 1 158 ? -49.958 -14.205 -46.784 1.00 21.58 158 ARG E CA 1
ATOM 10259 C C . ARG E 1 158 ? -49.281 -12.898 -47.171 1.00 21.10 158 ARG E C 1
ATOM 10260 O O . ARG E 1 158 ? -48.240 -12.881 -47.834 1.00 22.10 158 ARG E O 1
ATOM 10268 N N . VAL E 1 159 ? -49.878 -11.798 -46.731 1.00 21.23 159 VAL E N 1
ATOM 10269 C CA . VAL E 1 159 ? -49.339 -10.475 -46.996 1.00 21.70 159 VAL E CA 1
ATOM 10270 C C . VAL E 1 159 ? -48.321 -10.151 -45.912 1.00 21.13 159 VAL E C 1
ATOM 10271 O O . VAL E 1 159 ? -48.550 -10.438 -44.743 1.00 22.09 159 VAL E O 1
ATOM 10275 N N . LYS E 1 160 ? -47.199 -9.560 -46.298 1.00 21.89 160 LYS E N 1
ATOM 10276 C CA . LYS E 1 160 ? -46.180 -9.175 -45.330 1.00 21.99 160 LYS E CA 1
ATOM 10277 C C . LYS E 1 160 ? -45.615 -7.816 -45.688 1.00 23.08 160 LYS E C 1
ATOM 10278 O O . LYS E 1 160 ? -45.449 -7.482 -46.863 1.00 25.73 160 LYS E O 1
ATOM 10284 N N . THR E 1 161 ? -45.341 -7.024 -44.662 1.00 22.51 161 THR E N 1
ATOM 10285 C CA . THR E 1 161 ? -44.781 -5.700 -44.842 1.00 22.34 161 THR E CA 1
ATOM 10286 C C . THR E 1 161 ? -43.265 -5.832 -44.779 1.00 22.43 161 THR E C 1
ATOM 10287 O O . THR E 1 161 ? -42.719 -6.364 -43.812 1.00 21.53 161 THR E O 1
ATOM 10291 N N . LEU E 1 162 ? -42.587 -5.356 -45.818 1.00 22.60 162 LEU E N 1
ATOM 10292 C CA . LEU E 1 162 ? -41.133 -5.449 -45.874 1.00 23.52 162 LEU E CA 1
ATOM 10293 C C . LEU E 1 162 ? -40.446 -4.714 -44.728 1.00 25.03 162 LEU E C 1
ATOM 10294 O O . LEU E 1 162 ? -40.849 -3.616 -44.346 1.00 24.45 162 LEU E O 1
ATOM 10299 N N . ALA E 1 163 ? -39.402 -5.330 -44.183 1.00 24.30 163 ALA E N 1
ATOM 10300 C CA . ALA E 1 163 ? -38.655 -4.737 -43.084 1.00 26.02 163 ALA E CA 1
ATOM 10301 C C . ALA E 1 163 ? -37.529 -3.853 -43.610 1.00 27.79 163 ALA E C 1
ATOM 10302 O O . ALA E 1 163 ? -37.225 -3.859 -44.804 1.00 25.14 163 ALA E O 1
ATOM 10304 N N . MET E 1 164 ? -36.916 -3.102 -42.699 1.00 30.66 164 MET E N 1
ATOM 10305 C CA . MET E 1 164 ? -35.827 -2.180 -43.011 1.00 34.25 164 MET E CA 1
ATOM 10306 C C . MET E 1 164 ? -34.737 -2.799 -43.879 1.00 34.44 164 MET E C 1
ATOM 10307 O O . MET E 1 164 ? -34.421 -2.284 -44.952 1.00 34.55 164 MET E O 1
ATOM 10312 N N . ASP E 1 165 ? -34.160 -3.902 -43.411 1.00 35.58 165 ASP E N 1
ATOM 10313 C CA . ASP E 1 165 ? -33.094 -4.578 -44.145 1.00 36.23 165 ASP E CA 1
ATOM 10314 C C . ASP E 1 165 ? -33.457 -4.898 -45.589 1.00 35.38 165 ASP E C 1
ATOM 10315 O O . ASP E 1 165 ? -32.669 -4.648 -46.501 1.00 35.72 165 ASP E O 1
ATOM 10320 N N . THR E 1 166 ? -34.649 -5.451 -45.794 1.00 33.57 166 THR E N 1
ATOM 10321 C CA . THR E 1 166 ? -35.106 -5.811 -47.130 1.00 32.26 166 THR E CA 1
ATOM 10322 C C . THR E 1 166 ? -35.282 -4.571 -47.999 1.00 31.94 166 THR E C 1
ATOM 10323 O O . THR E 1 166 ? -34.929 -4.571 -49.178 1.00 29.30 166 THR E O 1
ATOM 10327 N N . ILE E 1 167 ? -35.827 -3.514 -47.408 1.00 32.56 167 ILE E N 1
ATOM 10328 C CA . ILE E 1 167 ? -36.044 -2.269 -48.131 1.00 33.33 167 ILE E CA 1
ATOM 10329 C C . ILE E 1 167 ? -34.714 -1.684 -48.597 1.00 34.10 167 ILE E C 1
ATOM 10330 O O . ILE E 1 167 ? -34.548 -1.351 -49.771 1.00 32.98 167 ILE E O 1
ATOM 10335 N N . LEU E 1 168 ? -33.765 -1.570 -47.673 1.00 34.69 168 LEU E N 1
ATOM 10336 C CA . LEU E 1 168 ? -32.455 -1.021 -47.997 1.00 35.63 168 LEU E CA 1
ATOM 10337 C C . LEU E 1 168 ? -31.704 -1.867 -49.020 1.00 36.18 168 LEU E C 1
ATOM 10338 O O . LEU E 1 168 ? -30.863 -1.355 -49.754 1.00 35.72 168 LEU E O 1
ATOM 10343 N N . ALA E 1 169 ? -32.017 -3.156 -49.075 1.00 36.50 169 ALA E N 1
ATOM 10344 C CA . ALA E 1 169 ? -31.350 -4.062 -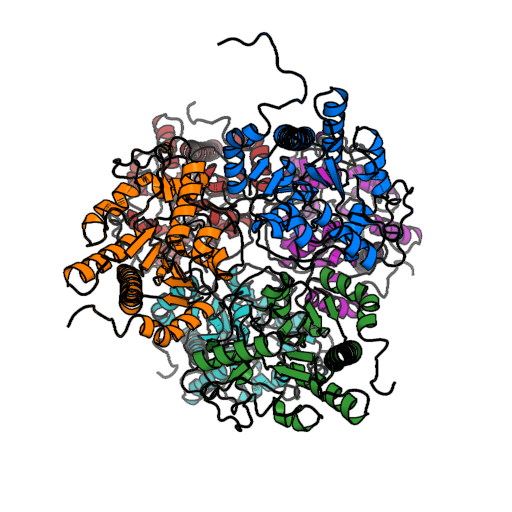50.004 1.00 37.77 169 ALA E CA 1
ATOM 10345 C C . ALA E 1 169 ? -31.935 -4.047 -51.416 1.00 38.66 169 ALA E C 1
ATOM 10346 O O . ALA E 1 169 ? -31.256 -4.416 -52.375 1.00 38.79 169 ALA E O 1
ATOM 10348 N N . ASN E 1 170 ? -33.188 -3.619 -51.542 1.00 39.80 170 ASN E N 1
ATOM 10349 C CA . ASN E 1 170 ? -33.864 -3.572 -52.839 1.00 42.15 170 ASN E CA 1
ATOM 10350 C C . ASN E 1 170 ? -34.069 -2.154 -53.356 1.00 43.04 170 ASN E C 1
ATOM 10351 O O . ASN E 1 170 ? -34.570 -1.958 -54.464 1.00 43.33 170 ASN E O 1
ATOM 10356 N N . ALA E 1 171 ? -33.692 -1.169 -52.550 1.00 44.22 171 ALA E N 1
ATOM 10357 C CA . ALA E 1 171 ? -33.859 0.229 -52.925 1.00 45.10 171 ALA E CA 1
ATOM 10358 C C . ALA E 1 171 ? -33.193 0.593 -54.246 1.00 46.21 171 ALA E C 1
ATOM 10359 O O . ALA E 1 171 ? -33.686 1.449 -54.979 1.00 46.87 171 ALA E O 1
ATOM 10361 N N A ARG E 1 172 ? -32.080 -0.060 -54.548 0.65 46.47 172 ARG E N 1
ATOM 10362 N N B ARG E 1 172 ? -32.072 -0.060 -54.551 0.35 46.48 172 ARG E N 1
ATOM 10363 C CA A ARG E 1 172 ? -31.337 0.200 -55.775 0.65 47.00 172 ARG E CA 1
ATOM 10364 C CA B ARG E 1 172 ? -31.352 0.239 -55.781 0.35 46.94 172 ARG E CA 1
ATOM 10365 C C A ARG E 1 172 ? -32.101 -0.239 -57.021 0.65 47.55 172 ARG E C 1
ATOM 10366 C C B ARG E 1 172 ? -31.967 -0.401 -57.026 0.35 47.42 172 ARG E C 1
ATOM 10367 O O A ARG E 1 172 ? -31.841 0.243 -58.125 0.65 47.73 172 ARG E O 1
ATOM 10368 O O B ARG E 1 172 ? -31.447 -0.250 -58.133 0.35 47.48 172 ARG E O 1
ATOM 10383 N N . PHE E 1 173 ? -33.057 -1.140 -56.834 1.00 47.53 173 PHE E N 1
ATOM 10384 C CA . PHE E 1 173 ? -33.805 -1.706 -57.951 1.00 47.62 173 PHE E CA 1
ATOM 10385 C C . PHE E 1 173 ? -34.946 -0.746 -58.257 1.00 47.75 173 PHE E C 1
ATOM 10386 O O . PHE E 1 173 ? -35.699 -0.929 -59.214 1.00 47.54 173 PHE E O 1
ATOM 10394 N N . PHE E 1 174 ? -35.058 0.285 -57.425 1.00 47.77 174 PHE E N 1
ATOM 10395 C CA . PHE E 1 174 ? -36.091 1.299 -57.580 1.00 48.61 174 PHE E CA 1
ATOM 10396 C C . PHE E 1 174 ? -35.492 2.700 -57.476 1.00 49.58 174 PHE E C 1
ATOM 10397 O O . PHE E 1 174 ? -35.934 3.521 -56.671 1.00 49.04 174 PHE E O 1
ATOM 10405 N N . ASP E 1 175 ? -34.480 2.956 -58.300 1.00 51.11 175 ASP E N 1
ATOM 10406 C CA . ASP E 1 175 ? -33.801 4.248 -58.343 1.00 52.61 175 ASP E CA 1
ATOM 10407 C C . ASP E 1 175 ? -33.051 4.578 -57.056 1.00 53.12 175 ASP E C 1
ATOM 10408 O O . ASP E 1 175 ? -32.892 5.748 -56.705 1.00 53.60 175 ASP E O 1
ATOM 10413 N N . GLY E 1 176 ? -32.589 3.543 -56.361 1.00 53.41 176 GLY E N 1
ATOM 10414 C CA . GLY E 1 176 ? -31.852 3.743 -55.125 1.00 53.01 176 GLY E CA 1
ATOM 10415 C C . GLY E 1 176 ? -32.622 4.482 -54.047 1.00 52.65 176 GLY E C 1
ATOM 10416 O O . GLY E 1 176 ? -32.095 4.734 -52.963 1.00 52.40 176 GLY E O 1
ATOM 10417 N N . GLU E 1 177 ? -33.872 4.830 -54.336 1.00 52.00 177 GLU E N 1
ATOM 10418 C CA . GLU E 1 177 ? -34.699 5.549 -53.375 1.00 51.91 177 GLU E CA 1
ATOM 10419 C C . GLU E 1 177 ? -35.570 4.576 -52.573 1.00 51.78 177 GLU E C 1
ATOM 10420 O O . GLU E 1 177 ? -36.270 3.734 -53.137 1.00 51.79 177 GLU E O 1
ATOM 10426 N N . LEU E 1 178 ? -35.511 4.707 -51.249 1.00 51.48 178 LEU E N 1
ATOM 10427 C CA . LEU E 1 178 ? -36.232 3.836 -50.319 1.00 50.22 178 LEU E CA 1
ATOM 10428 C C . LEU E 1 178 ? -37.763 3.807 -50.350 1.00 49.40 178 LEU E C 1
ATOM 10429 O O . LEU E 1 178 ? -38.355 2.729 -50.295 1.00 48.49 178 LEU E O 1
ATOM 10434 N N . THR E 1 179 ? -38.412 4.965 -50.422 1.00 48.33 179 THR E N 1
ATOM 10435 C CA . THR E 1 179 ? -39.874 4.983 -50.427 1.00 47.43 179 THR E CA 1
ATOM 10436 C C . THR E 1 179 ? -40.482 4.404 -51.699 1.00 46.83 179 THR E C 1
ATOM 10437 O O . THR E 1 179 ? -41.663 4.059 -51.725 1.00 47.43 179 THR E O 1
ATOM 10441 N N . LYS E 1 180 ? -39.675 4.294 -52.748 1.00 45.68 180 LYS E N 1
ATOM 10442 C CA . LYS E 1 180 ? -40.148 3.755 -54.019 1.00 44.99 180 LYS E CA 1
ATOM 10443 C C . LYS E 1 180 ? -40.340 2.242 -53.952 1.00 43.68 180 LYS E C 1
ATOM 10444 O O . LYS E 1 180 ? -41.153 1.675 -54.684 1.00 43.17 180 LYS E O 1
ATOM 10450 N N . VAL E 1 181 ? -39.586 1.591 -53.073 1.00 41.41 181 VAL E N 1
ATOM 10451 C CA . VAL E 1 181 ? -39.686 0.145 -52.911 1.00 39.32 181 VAL E CA 1
ATOM 10452 C C . VAL E 1 181 ? -41.082 -0.205 -52.401 1.00 37.18 181 VAL E C 1
ATOM 10453 O O . VAL E 1 181 ? -41.584 0.424 -51.467 1.00 37.31 181 VAL E O 1
ATOM 10457 N N . PRO E 1 182 ? -41.736 -1.202 -53.020 1.00 35.11 182 PRO E N 1
ATOM 10458 C CA . PRO E 1 182 ? -43.080 -1.594 -52.584 1.00 33.90 182 PRO E CA 1
ATOM 10459 C C . PRO E 1 182 ? -43.110 -1.893 -51.087 1.00 33.73 182 PRO E C 1
ATOM 10460 O O . PRO E 1 182 ? -42.269 -2.632 -50.574 1.00 33.70 182 PRO E O 1
ATOM 10464 N N . THR E 1 183 ? -44.083 -1.309 -50.396 1.00 32.65 183 THR E N 1
ATOM 10465 C CA . THR E 1 183 ? -44.229 -1.491 -48.955 1.00 31.46 183 THR E CA 1
ATOM 10466 C C . THR E 1 183 ? -44.565 -2.922 -48.547 1.00 30.05 183 THR E C 1
ATOM 10467 O O . THR E 1 183 ? -44.081 -3.414 -47.525 1.00 28.46 183 THR E O 1
ATOM 10471 N N . MET E 1 184 ? -45.393 -3.591 -49.340 1.00 28.19 184 MET E N 1
ATOM 10472 C CA . MET E 1 184 ? -45.796 -4.953 -49.018 1.00 27.67 184 MET E CA 1
ATOM 10473 C C . MET E 1 184 ? -45.522 -5.952 -50.129 1.00 27.80 184 MET E C 1
ATOM 10474 O O . MET E 1 184 ? -45.143 -5.585 -51.242 1.00 26.86 184 MET E O 1
ATOM 10479 N N . ALA E 1 185 ? -45.727 -7.225 -49.814 1.00 25.94 185 ALA E N 1
ATOM 10480 C CA . ALA E 1 185 ? -45.515 -8.291 -50.776 1.00 25.07 185 ALA E CA 1
ATOM 10481 C C . ALA E 1 185 ? -46.306 -9.520 -50.381 1.00 24.45 185 ALA E C 1
ATOM 10482 O O . ALA E 1 185 ? -46.639 -9.709 -49.208 1.00 27.54 185 ALA E O 1
ATOM 10484 N N . LEU E 1 186 ? -46.632 -10.345 -51.367 1.00 21.54 186 LEU E N 1
ATOM 10485 C CA . LEU E 1 186 ? -47.334 -11.585 -51.096 1.00 21.20 186 LEU E CA 1
ATOM 10486 C C . LEU E 1 186 ? -46.204 -12.597 -51.001 1.00 21.47 186 LEU E C 1
ATOM 10487 O O . LEU E 1 186 ? -45.301 -12.612 -51.842 1.00 22.15 186 LEU E O 1
ATOM 10492 N N . THR E 1 187 ? -46.236 -13.433 -49.974 1.00 20.72 187 THR E N 1
ATOM 10493 C CA . THR E 1 187 ? -45.166 -14.395 -49.795 1.00 18.59 187 THR E CA 1
ATOM 10494 C C . THR E 1 187 ? -45.618 -15.726 -49.220 1.00 18.79 187 THR E C 1
ATOM 10495 O O . THR E 1 187 ? -46.536 -15.786 -48.404 1.00 18.93 187 THR E O 1
ATOM 10499 N N . VAL E 1 188 ? -44.983 -16.803 -49.665 1.00 18.18 188 VAL E N 1
ATOM 10500 C CA . VAL E 1 188 ? -45.300 -18.109 -49.118 1.00 18.75 188 VAL E CA 1
ATOM 10501 C C . VAL E 1 188 ? -44.821 -17.990 -47.675 1.00 16.94 188 VAL E C 1
ATOM 10502 O O . VAL E 1 188 ? -43.967 -17.154 -47.371 1.00 18.50 188 VAL E O 1
ATOM 10506 N N . GLY E 1 189 ? -45.374 -18.805 -46.787 1.00 16.27 189 GLY E N 1
ATOM 10507 C CA . GLY E 1 189 ? -44.962 -18.737 -45.401 1.00 17.00 189 GLY E CA 1
ATOM 10508 C C . GLY E 1 189 ? -43.804 -19.672 -45.122 1.00 16.58 189 GLY E C 1
ATOM 10509 O O . GLY E 1 189 ? -43.364 -20.417 -45.996 1.00 16.58 189 GLY E O 1
ATOM 10510 N N . VAL E 1 190 ? -43.296 -19.619 -43.898 1.00 16.06 190 VAL E N 1
ATOM 10511 C CA . VAL E 1 190 ? -42.202 -20.488 -43.500 1.00 16.08 190 VAL E CA 1
ATOM 10512 C C . VAL E 1 190 ? -42.733 -21.915 -43.518 1.00 17.01 190 VAL E C 1
ATOM 10513 O O . VAL E 1 190 ? -42.047 -22.836 -43.955 1.00 17.09 190 VAL E O 1
ATOM 10517 N N . GLY E 1 191 ? -43.963 -22.084 -43.041 1.00 17.58 191 GLY E N 1
ATOM 10518 C CA . GLY E 1 191 ? -44.579 -23.399 -43.032 1.00 18.20 191 GLY E CA 1
ATOM 10519 C C . GLY E 1 191 ? -44.769 -23.899 -44.452 1.00 18.06 191 GLY E C 1
ATOM 10520 O O . GLY E 1 191 ? -44.603 -25.084 -44.730 1.00 18.20 191 GLY E O 1
ATOM 10521 N N . THR E 1 192 ? -45.117 -22.988 -45.356 1.00 17.47 192 THR E N 1
ATOM 10522 C CA . THR E 1 192 ? -45.317 -23.341 -46.756 1.00 18.53 192 THR E CA 1
ATOM 10523 C C . THR E 1 192 ? -44.054 -23.986 -47.323 1.00 19.45 192 THR E C 1
ATOM 10524 O O . THR E 1 192 ? -44.103 -25.073 -47.901 1.00 18.56 192 THR E O 1
ATOM 10528 N N . VAL E 1 193 ? -42.916 -23.323 -47.143 1.00 17.92 193 VAL E N 1
ATOM 10529 C CA . VAL E 1 193 ? -41.658 -23.855 -47.650 1.00 18.39 193 VAL E CA 1
ATOM 10530 C C . VAL E 1 193 ? -41.248 -25.124 -46.898 1.00 18.42 193 VAL E C 1
ATOM 10531 O O . VAL E 1 193 ? -40.719 -26.064 -47.491 1.00 19.29 193 VAL E O 1
ATOM 10535 N N . MET E 1 194 ? -41.502 -25.156 -45.593 1.00 18.24 194 MET E N 1
ATOM 10536 C CA . MET E 1 194 ? -41.168 -26.328 -44.788 1.00 17.94 194 MET E CA 1
ATOM 10537 C C . MET E 1 194 ? -41.910 -27.573 -45.284 1.00 19.37 194 MET E C 1
ATOM 10538 O O . MET E 1 194 ? -41.446 -28.698 -45.088 1.00 18.54 194 MET E O 1
ATOM 10543 N N . ASP E 1 195 ? -43.058 -27.376 -45.927 1.00 19.32 195 ASP E N 1
ATOM 10544 C CA . ASP E 1 195 ? -43.830 -28.508 -46.431 1.00 20.99 195 ASP E CA 1
ATOM 10545 C C . ASP E 1 195 ? -43.232 -29.142 -47.683 1.00 22.00 195 ASP E C 1
ATOM 10546 O O . ASP E 1 195 ? -43.698 -30.188 -48.130 1.00 21.33 195 ASP E O 1
ATOM 10551 N N . ALA E 1 196 ? -42.211 -28.513 -48.258 1.00 20.80 196 ALA E N 1
ATOM 10552 C CA . ALA E 1 196 ? -41.575 -29.070 -49.449 1.00 20.12 196 ALA E CA 1
ATOM 10553 C C . ALA E 1 196 ? -40.864 -30.359 -49.050 1.00 21.36 196 ALA E C 1
ATOM 10554 O O . ALA E 1 196 ? -40.416 -30.502 -47.912 1.00 21.27 196 ALA E O 1
ATOM 10556 N N . ARG E 1 197 ? -40.769 -31.309 -49.975 1.00 20.78 197 ARG E N 1
ATOM 10557 C CA . ARG E 1 197 ? -40.104 -32.565 -49.664 1.00 21.88 197 ARG E CA 1
ATOM 10558 C C . ARG E 1 197 ? -38.597 -32.353 -49.518 1.00 19.85 197 ARG E C 1
ATOM 10559 O O . ARG E 1 197 ? -37.916 -33.091 -48.807 1.00 20.93 197 ARG E O 1
ATOM 10567 N N . GLU E 1 198 ? -38.081 -31.330 -50.185 1.00 19.15 198 GLU E N 1
ATOM 10568 C CA . GLU E 1 198 ? -36.670 -30.978 -50.074 1.00 17.91 198 GLU E CA 1
ATOM 10569 C C . GLU E 1 198 ? -36.531 -29.475 -50.271 1.00 17.95 198 GLU E C 1
ATOM 10570 O O . GLU E 1 198 ? -37.233 -28.876 -51.089 1.00 17.47 198 GLU E O 1
ATOM 10576 N N . VAL E 1 199 ? -35.639 -28.866 -49.497 1.00 18.48 199 VAL E N 1
ATOM 10577 C CA . VAL E 1 199 ? -35.401 -27.432 -49.589 1.00 17.78 199 VAL E CA 1
ATOM 10578 C C . VAL E 1 199 ? -33.921 -27.180 -49.866 1.00 17.06 199 VAL E C 1
ATOM 10579 O O . VAL E 1 199 ? -33.054 -27.760 -49.215 1.00 18.57 199 VAL E O 1
ATOM 10583 N N . MET E 1 200 ? -33.626 -26.341 -50.854 1.00 17.35 200 MET E N 1
ATOM 10584 C CA . MET E 1 200 ? -32.237 -26.007 -51.145 1.00 17.38 200 MET E CA 1
ATOM 10585 C C . MET E 1 200 ? -32.083 -24.495 -51.056 1.00 18.50 200 MET E C 1
ATOM 10586 O O . MET E 1 200 ? -32.707 -23.749 -51.813 1.00 17.59 200 MET E O 1
ATOM 10591 N N . ILE E 1 201 ? -31.262 -24.045 -50.113 1.00 17.59 201 ILE E N 1
ATOM 10592 C CA . ILE E 1 201 ? -31.031 -22.622 -49.923 1.00 17.34 201 ILE E CA 1
ATOM 10593 C C . ILE E 1 201 ? -29.680 -22.242 -50.520 1.00 17.25 201 ILE E C 1
ATOM 10594 O O . ILE E 1 201 ? -28.653 -22.822 -50.170 1.00 16.80 201 ILE E O 1
ATOM 10599 N N A LEU E 1 202 ? -29.704 -21.294 -51.450 0.50 17.50 202 LEU E N 1
ATOM 10600 N N B LEU E 1 202 ? -29.672 -21.251 -51.406 0.50 17.40 202 LEU E N 1
ATOM 10601 C CA A LEU E 1 202 ? -28.494 -20.830 -52.114 0.50 18.23 202 LEU E CA 1
ATOM 10602 C CA B LEU E 1 202 ? -28.422 -20.789 -52.005 0.50 17.78 202 LEU E CA 1
ATOM 10603 C C A LEU E 1 202 ? -28.025 -19.540 -51.462 0.50 18.22 202 LEU E C 1
ATOM 10604 C C B LEU E 1 202 ? -27.964 -19.546 -51.254 0.50 17.62 202 LEU E C 1
ATOM 10605 O O A LEU E 1 202 ? -28.770 -18.564 -51.400 0.50 18.32 202 LEU E O 1
ATOM 10606 O O B LEU E 1 202 ? -28.756 -18.637 -51.016 0.50 18.11 202 LEU E O 1
ATOM 10615 N N A ILE E 1 203 ? -26.788 -19.540 -50.979 0.50 18.36 203 ILE E N 1
ATOM 10616 N N B ILE E 1 203 ? -26.689 -19.510 -50.879 0.50 17.84 203 ILE E N 1
ATOM 10617 C CA A ILE E 1 203 ? -26.229 -18.368 -50.318 0.50 19.87 203 ILE E CA 1
ATOM 10618 C CA B ILE E 1 203 ? -26.139 -18.365 -50.157 0.50 18.88 203 ILE E CA 1
ATOM 10619 C C A ILE E 1 203 ? -24.841 -18.052 -50.860 0.50 20.03 203 ILE E C 1
ATOM 10620 C C B ILE E 1 203 ? -24.769 -18.002 -50.711 0.50 19.44 203 ILE E C 1
ATOM 10621 O O A ILE E 1 203 ? -23.965 -18.913 -50.891 0.50 20.13 203 ILE E O 1
ATOM 10622 O O B ILE E 1 203 ? -23.831 -18.790 -50.617 0.50 19.17 203 ILE E O 1
ATOM 10631 N N . THR E 1 204 ? -24.646 -16.810 -51.286 1.00 19.24 204 THR E N 1
ATOM 10632 C CA . THR E 1 204 ? -23.362 -16.384 -51.827 1.00 20.20 204 THR E CA 1
ATOM 10633 C C . THR E 1 204 ? -22.991 -14.974 -51.394 1.00 19.98 204 THR E C 1
ATOM 10634 O O . THR E 1 204 ? -23.849 -14.097 -51.289 1.00 20.43 204 THR E O 1
ATOM 10638 N N . GLY E 1 205 ? -21.706 -14.760 -51.135 1.00 19.82 205 GLY E N 1
ATOM 10639 C CA . GLY E 1 205 ? -21.255 -13.437 -50.749 1.00 19.90 205 GLY E CA 1
ATOM 10640 C C . GLY E 1 205 ? -21.064 -13.193 -49.266 1.00 20.38 205 GLY E C 1
ATOM 10641 O O . GLY E 1 205 ? -21.804 -13.711 -48.427 1.00 19.29 205 GLY E O 1
ATOM 10642 N N . ALA E 1 206 ? -20.065 -12.377 -48.950 1.00 19.41 206 ALA E N 1
ATOM 10643 C CA . ALA E 1 206 ? -19.745 -12.039 -47.572 1.00 20.31 206 ALA E CA 1
ATOM 10644 C C . ALA E 1 206 ? -20.846 -11.246 -46.884 1.00 20.90 206 ALA E C 1
ATOM 10645 O O . ALA E 1 206 ? -20.924 -11.232 -45.658 1.00 21.78 206 ALA E O 1
ATOM 10647 N N . HIS E 1 207 ? -21.702 -10.586 -47.659 1.00 20.87 207 HIS E N 1
ATOM 10648 C CA . HIS E 1 207 ? -22.780 -9.805 -47.065 1.00 21.33 207 HIS E CA 1
ATOM 10649 C C . HIS E 1 207 ? -23.876 -10.701 -46.491 1.00 19.72 207 HIS E C 1
ATOM 10650 O O . HIS E 1 207 ? -24.778 -10.222 -45.804 1.00 18.63 207 HIS E O 1
ATOM 10657 N N . LYS E 1 208 ? -23.786 -12.001 -46.766 1.00 18.37 208 LYS E N 1
ATOM 10658 C CA . LYS E 1 208 ? -24.769 -12.958 -46.259 1.00 16.92 208 LYS E CA 1
ATOM 10659 C C . LYS E 1 208 ? -24.183 -13.837 -45.156 1.00 16.80 208 LYS E C 1
ATOM 10660 O O . LYS E 1 208 ? -24.897 -14.638 -44.555 1.00 15.51 208 LYS E O 1
ATOM 10666 N N . ALA E 1 209 ? -22.886 -13.688 -44.898 1.00 16.19 209 ALA E N 1
ATOM 10667 C CA . ALA E 1 209 ? -22.205 -14.500 -43.894 1.00 16.46 209 ALA E CA 1
ATOM 10668 C C . ALA E 1 209 ? -22.817 -14.437 -42.501 1.00 16.67 209 ALA E C 1
ATOM 10669 O O . ALA E 1 209 ? -22.983 -15.471 -41.847 1.00 16.30 209 ALA E O 1
ATOM 10671 N N . PHE E 1 210 ? -23.158 -13.239 -42.039 1.00 16.17 210 PHE E N 1
ATOM 10672 C CA . PHE E 1 210 ? -23.736 -13.117 -40.708 1.00 16.41 210 PHE E CA 1
ATOM 10673 C C . PHE E 1 210 ? -25.103 -13.794 -40.643 1.00 17.15 210 PHE E C 1
ATOM 10674 O O . PHE E 1 210 ? -25.408 -14.500 -39.685 1.00 15.99 210 PHE E O 1
ATOM 10682 N N . ALA E 1 211 ? -25.922 -13.579 -41.666 1.00 16.62 211 ALA E N 1
ATOM 10683 C CA . ALA E 1 211 ? -27.244 -14.196 -41.717 1.00 16.82 211 ALA E CA 1
ATOM 10684 C C . ALA E 1 211 ? -27.131 -15.722 -41.732 1.00 17.15 211 ALA E C 1
ATOM 10685 O O . ALA E 1 211 ? -27.912 -16.414 -41.073 1.00 16.46 211 ALA E O 1
ATOM 10687 N N . LEU E 1 212 ? -26.172 -16.249 -42.489 1.00 17.06 212 LEU E N 1
ATOM 10688 C CA . LEU E 1 212 ? -25.990 -17.699 -42.559 1.00 16.64 212 LEU E CA 1
ATOM 10689 C C . LEU E 1 212 ? -25.647 -18.218 -41.163 1.00 15.99 212 LEU E C 1
ATOM 10690 O O . LEU E 1 212 ? -26.204 -19.215 -40.702 1.00 16.35 212 LEU E O 1
ATOM 10695 N N . TYR E 1 213 ? -24.720 -17.535 -40.500 1.00 15.00 213 TYR E N 1
ATOM 10696 C CA . TYR E 1 213 ? -24.311 -17.900 -39.147 1.00 14.71 213 TYR E CA 1
ATOM 10697 C C . TYR E 1 213 ? -25.535 -17.915 -38.232 1.00 15.04 213 TYR E C 1
ATOM 10698 O O . TYR E 1 213 ? -25.751 -18.859 -37.473 1.00 15.18 213 TYR E O 1
ATOM 10707 N N . LYS E 1 214 ? -26.341 -16.863 -38.295 1.00 14.82 214 LYS E N 1
ATOM 10708 C CA . LYS E 1 214 ? -27.532 -16.814 -37.461 1.00 16.57 214 LYS E CA 1
ATOM 10709 C C . LYS E 1 214 ? -28.462 -17.978 -37.776 1.00 16.65 214 LYS E C 1
ATOM 10710 O O . LYS E 1 214 ? -29.008 -18.609 -36.869 1.00 16.86 214 LYS E O 1
ATOM 10716 N N . ALA E 1 215 ? -28.619 -18.276 -39.061 1.00 16.06 215 ALA E N 1
ATOM 10717 C CA . ALA E 1 215 ? -29.518 -19.343 -39.490 1.00 17.58 215 ALA E CA 1
ATOM 10718 C C . ALA E 1 215 ? -29.101 -20.779 -39.191 1.00 17.05 215 ALA E C 1
ATOM 10719 O O . ALA E 1 215 ? -29.966 -21.620 -38.936 1.00 18.14 215 ALA E O 1
ATOM 10721 N N . ILE E 1 216 ? -27.804 -21.079 -39.220 1.00 17.21 216 ILE E N 1
ATOM 10722 C CA . ILE E 1 216 ? -27.385 -22.453 -38.963 1.00 16.77 216 ILE E CA 1
ATOM 10723 C C . ILE E 1 216 ? -26.454 -22.676 -37.781 1.00 17.09 216 ILE E C 1
ATOM 10724 O O . ILE E 1 216 ? -26.242 -23.818 -37.382 1.00 16.53 216 ILE E O 1
ATOM 10729 N N . GLU E 1 217 ? -25.893 -21.610 -37.216 1.00 16.95 217 GLU E N 1
ATOM 10730 C CA . GLU E 1 217 ? -25.024 -21.788 -36.060 1.00 17.04 217 GLU E CA 1
ATOM 10731 C C . GLU E 1 217 ? -25.798 -21.485 -34.779 1.00 16.70 217 GLU E C 1
ATOM 10732 O O . GLU E 1 217 ? -25.567 -22.106 -33.745 1.00 16.31 217 GLU E O 1
ATOM 10738 N N . GLU E 1 218 ? -26.712 -20.522 -34.839 1.00 16.83 218 GLU E N 1
ATOM 10739 C CA . GLU E 1 218 ? -27.537 -20.235 -33.674 1.00 16.45 218 GLU E CA 1
ATOM 10740 C C . GLU E 1 218 ? -28.799 -21.080 -33.867 1.00 15.64 218 GLU E C 1
ATOM 10741 O O . GLU E 1 218 ? -28.959 -21.707 -34.912 1.00 17.13 218 GLU E O 1
ATOM 10747 N N . GLY E 1 219 ? -29.684 -21.106 -32.876 1.00 16.83 219 GLY E N 1
ATOM 10748 C CA . GLY E 1 219 ? -30.870 -21.946 -32.972 1.00 16.26 219 GLY E CA 1
ATOM 10749 C C . GLY E 1 219 ? -32.116 -21.436 -33.672 1.00 15.84 219 GLY E C 1
ATOM 10750 O O . GLY E 1 219 ? -32.123 -20.369 -34.280 1.00 17.58 219 GLY E O 1
ATOM 10751 N N . VAL E 1 220 ? -33.181 -22.228 -33.588 1.00 14.67 220 VAL E N 1
ATOM 10752 C CA . VAL E 1 220 ? -34.453 -21.872 -34.204 1.00 15.02 220 VAL E CA 1
ATOM 10753 C C . VAL E 1 220 ? -34.932 -20.560 -33.589 1.00 14.94 220 VAL E C 1
ATOM 10754 O O . VAL E 1 220 ? -35.122 -20.461 -32.379 1.00 15.39 220 VAL E O 1
ATOM 10758 N N . ASN E 1 221 ? -35.140 -19.554 -34.434 1.00 15.04 221 ASN E N 1
ATOM 10759 C CA . ASN E 1 221 ? -35.535 -18.231 -33.952 1.00 15.07 221 ASN E CA 1
ATOM 10760 C C . ASN E 1 221 ? -36.338 -17.531 -35.048 1.00 14.71 221 ASN E C 1
ATOM 10761 O O . ASN E 1 221 ? -35.862 -17.420 -36.178 1.00 15.12 221 ASN E O 1
ATOM 10766 N N . HIS E 1 222 ? -37.537 -17.047 -34.726 1.00 14.55 222 HIS E N 1
ATOM 10767 C CA . HIS E 1 222 ? -38.353 -16.385 -35.738 1.00 14.83 222 HIS E CA 1
ATOM 10768 C C . HIS E 1 222 ? -37.763 -15.053 -36.209 1.00 15.27 222 HIS E C 1
ATOM 10769 O O . HIS E 1 222 ? -38.302 -14.416 -37.117 1.00 15.83 222 HIS E O 1
ATOM 10776 N N . MET E 1 223 ? -36.659 -14.636 -35.596 1.00 15.73 223 MET E N 1
ATOM 10777 C CA . MET E 1 223 ? -35.988 -13.397 -35.994 1.00 16.77 223 MET E CA 1
ATOM 10778 C C . MET E 1 223 ? -35.124 -13.623 -37.238 1.00 17.17 223 MET E C 1
ATOM 10779 O O . MET E 1 223 ? -34.765 -12.670 -37.927 1.00 15.97 223 MET E O 1
ATOM 10784 N N . TRP E 1 224 ? -34.781 -14.885 -37.499 1.00 15.95 224 TRP E N 1
ATOM 10785 C CA . TRP E 1 224 ? -33.964 -15.282 -38.652 1.00 15.82 224 TRP E CA 1
ATOM 10786 C C . TRP E 1 224 ? -34.678 -16.522 -39.175 1.00 15.56 224 TRP E C 1
ATOM 10787 O O . TRP E 1 224 ? -34.279 -17.649 -38.891 1.00 13.85 224 TRP E O 1
ATOM 10798 N N . THR E 1 225 ? -35.732 -16.303 -39.953 1.00 15.07 225 THR E N 1
ATOM 10799 C CA . THR E 1 225 ? -36.569 -17.399 -40.409 1.00 14.10 225 THR E CA 1
ATOM 10800 C C . THR E 1 225 ? -35.967 -18.584 -41.150 1.00 14.04 225 THR E C 1
ATOM 10801 O O . THR E 1 225 ? -36.555 -19.661 -41.143 1.00 15.49 225 THR E O 1
ATOM 10805 N N . VAL E 1 226 ? -34.802 -18.424 -41.770 1.00 13.64 226 VAL E N 1
ATOM 10806 C CA . VAL E 1 226 ? -34.197 -19.576 -42.430 1.00 13.17 226 VAL E CA 1
ATOM 10807 C C . VAL E 1 226 ? -33.765 -20.598 -41.362 1.00 14.28 226 VAL E C 1
ATOM 10808 O O . VAL E 1 226 ? -33.546 -21.769 -41.664 1.00 14.09 226 VAL E O 1
ATOM 10812 N N . SER E 1 227 ? -33.671 -20.159 -40.108 1.00 13.74 227 SER E N 1
ATOM 10813 C CA . SER E 1 227 ? -33.295 -21.063 -39.020 1.00 14.59 227 SER E CA 1
ATOM 10814 C C . SER E 1 227 ? -34.354 -22.151 -38.839 1.00 13.91 227 SER E C 1
ATOM 10815 O O . SER E 1 227 ? -34.097 -23.194 -38.230 1.00 15.47 227 SER E O 1
ATOM 10818 N N . ALA E 1 228 ? -35.547 -21.910 -39.366 1.00 13.46 228 ALA E N 1
ATOM 10819 C CA . ALA E 1 228 ? -36.624 -22.880 -39.249 1.00 14.92 228 ALA E CA 1
ATOM 10820 C C . ALA E 1 228 ? -36.263 -24.231 -39.863 1.00 14.93 228 ALA E C 1
ATOM 10821 O O . ALA E 1 228 ? -36.728 -25.271 -39.401 1.00 15.90 228 ALA E O 1
ATOM 10823 N N . PHE E 1 229 ? -35.426 -24.225 -40.893 1.00 14.57 229 PHE E N 1
ATOM 10824 C CA . PHE E 1 229 ? -35.087 -25.469 -41.561 1.00 15.27 229 PHE E CA 1
ATOM 10825 C C . PHE E 1 229 ? -34.218 -26.426 -40.767 1.00 14.52 229 PHE E C 1
ATOM 10826 O O . PHE E 1 229 ? -33.892 -27.511 -41.238 1.00 14.67 229 PHE E O 1
ATOM 10834 N N . GLN E 1 230 ? -33.858 -26.029 -39.552 1.00 13.42 230 GLN E N 1
ATOM 10835 C CA . GLN E 1 230 ? -33.087 -26.908 -38.688 1.00 13.95 230 GLN E CA 1
ATOM 10836 C C . GLN E 1 230 ? -34.028 -28.053 -38.318 1.00 13.69 230 GLN E C 1
ATOM 10837 O O . GLN E 1 230 ? -33.589 -29.124 -37.898 1.00 15.61 230 GLN E O 1
ATOM 10843 N N . GLN E 1 231 ? -35.329 -27.821 -38.484 1.00 14.07 231 GLN E N 1
ATOM 10844 C CA . GLN E 1 231 ? -36.322 -28.846 -38.170 1.00 14.58 231 GLN E CA 1
ATOM 10845 C C . GLN E 1 231 ? -36.985 -29.416 -39.426 1.00 16.19 231 GLN E C 1
ATOM 10846 O O . GLN E 1 231 ? -38.097 -29.952 -39.373 1.00 15.78 231 GLN E O 1
ATOM 10852 N N . HIS E 1 232 ? -36.300 -29.283 -40.561 1.00 15.23 232 HIS E N 1
ATOM 10853 C CA . HIS E 1 232 ? -36.789 -29.831 -41.819 1.00 15.79 232 HIS E CA 1
ATOM 10854 C C . HIS E 1 232 ? -35.978 -31.104 -42.055 1.00 17.02 232 HIS E C 1
ATOM 10855 O O . HIS E 1 232 ? -34.772 -31.130 -41.832 1.00 17.08 232 HIS E O 1
ATOM 10862 N N . PRO E 1 233 ? -36.627 -32.175 -42.527 1.00 18.47 233 PRO E N 1
ATOM 10863 C CA . PRO E 1 233 ? -35.916 -33.435 -42.762 1.00 19.75 233 PRO E CA 1
ATOM 10864 C C . PRO E 1 233 ? -34.889 -33.490 -43.882 1.00 20.68 233 PRO E C 1
ATOM 10865 O O . PRO E 1 233 ? -33.974 -34.311 -43.835 1.00 21.17 233 PRO E O 1
ATOM 10869 N N . ARG E 1 234 ? -35.015 -32.615 -44.873 1.00 19.05 234 ARG E N 1
ATOM 10870 C CA . ARG E 1 234 ? -34.101 -32.667 -46.005 1.00 20.93 234 ARG E CA 1
ATOM 10871 C C . ARG E 1 234 ? -33.774 -31.299 -46.585 1.00 20.65 234 ARG E C 1
ATOM 10872 O O . ARG E 1 234 ? -34.371 -30.871 -47.575 1.00 20.92 234 ARG E O 1
ATOM 10880 N N . THR E 1 235 ? -32.820 -30.614 -45.968 1.00 20.03 235 THR E N 1
ATOM 10881 C CA . THR E 1 235 ? -32.428 -29.302 -46.448 1.00 19.41 235 THR E CA 1
ATOM 10882 C C . THR E 1 235 ? -30.971 -29.289 -46.879 1.00 19.39 235 THR E C 1
ATOM 10883 O O . THR E 1 235 ? -30.104 -29.912 -46.252 1.00 18.11 235 THR E O 1
ATOM 10887 N N . VAL E 1 236 ? -30.717 -28.589 -47.976 1.00 18.64 236 VAL E N 1
ATOM 10888 C CA . VAL E 1 236 ? -29.377 -28.464 -48.518 1.00 18.56 236 VAL E CA 1
ATOM 10889 C C . VAL E 1 236 ? -29.047 -26.985 -48.648 1.00 18.45 236 VAL E C 1
ATOM 10890 O O . VAL E 1 236 ? -29.821 -26.219 -49.223 1.00 20.06 236 VAL E O 1
ATOM 10894 N N . PHE E 1 237 ? -27.910 -26.590 -48.085 1.00 17.38 237 PHE E N 1
ATOM 10895 C CA . PHE E 1 237 ? -27.437 -25.212 -48.152 1.00 18.74 237 PHE E CA 1
ATOM 10896 C C . PHE E 1 237 ? -26.231 -25.211 -49.092 1.00 18.74 237 PHE E C 1
ATOM 10897 O O . PHE E 1 237 ? -25.256 -25.917 -48.852 1.00 19.58 237 PHE E O 1
ATOM 10905 N N . VAL E 1 238 ? -26.305 -24.428 -50.163 1.00 17.91 238 VAL E N 1
ATOM 10906 C CA . VAL E 1 238 ? -25.213 -24.345 -51.128 1.00 17.99 238 VAL E CA 1
ATOM 10907 C C . VAL E 1 238 ? -24.665 -22.925 -51.060 1.00 17.98 238 VAL E C 1
ATOM 10908 O O . VAL E 1 238 ? -25.388 -21.960 -51.315 1.00 18.16 238 VAL E O 1
ATOM 10912 N N A CYS E 1 239 ? -23.385 -22.800 -50.738 0.60 18.99 239 CYS E N 1
ATOM 10913 N N B CYS E 1 239 ? -23.392 -22.800 -50.693 0.40 19.22 239 CYS E N 1
ATOM 10914 C CA A CYS E 1 239 ? -22.772 -21.486 -50.629 0.60 19.86 239 CYS E CA 1
ATOM 10915 C CA B CYS E 1 239 ? -22.758 -21.491 -50.564 0.40 20.36 239 CYS E CA 1
ATOM 10916 C C A CYS E 1 239 ? -21.362 -21.455 -51.194 0.60 20.15 239 CYS E C 1
ATOM 10917 C C B CYS E 1 239 ? -21.353 -21.460 -51.151 0.40 20.37 239 CYS E C 1
ATOM 10918 O O A CYS E 1 239 ? -20.805 -22.483 -51.573 0.60 19.60 239 CYS E O 1
ATOM 10919 O O B CYS E 1 239 ? -20.792 -22.493 -51.510 0.40 20.02 239 CYS E O 1
ATOM 10924 N N . ASP E 1 240 ? -20.791 -20.258 -51.243 1.00 19.70 240 ASP E N 1
ATOM 10925 C CA . ASP E 1 240 ? -19.437 -20.089 -51.736 1.00 20.73 240 ASP E CA 1
ATOM 10926 C C . ASP E 1 240 ? -18.619 -19.754 -50.490 1.00 21.37 240 ASP E C 1
ATOM 10927 O O . ASP E 1 240 ? -19.190 -19.515 -49.422 1.00 21.32 240 ASP E O 1
ATOM 10932 N N . GLU E 1 241 ? -17.298 -19.765 -50.612 1.00 20.91 241 GLU E N 1
ATOM 10933 C CA . GLU E 1 241 ? -16.418 -19.486 -49.480 1.00 23.16 241 GLU E CA 1
ATOM 10934 C C . GLU E 1 241 ? -16.789 -18.241 -48.678 1.00 22.25 241 GLU E C 1
ATOM 10935 O O . GLU E 1 241 ? -16.857 -18.284 -47.449 1.00 21.32 241 GLU E O 1
ATOM 10941 N N . ASP E 1 242 ? -17.025 -17.133 -49.373 1.00 21.77 242 ASP E N 1
ATOM 10942 C CA . ASP E 1 242 ? -17.346 -15.874 -48.711 1.00 21.23 242 ASP E CA 1
ATOM 10943 C C . ASP E 1 242 ? -18.581 -15.918 -47.821 1.00 19.94 242 ASP E C 1
ATOM 10944 O O . ASP E 1 242 ? -18.658 -15.192 -46.832 1.00 19.36 242 ASP E O 1
ATOM 10949 N N . ALA E 1 243 ? -19.540 -16.773 -48.156 1.00 18.29 243 ALA E N 1
ATOM 10950 C CA . ALA E 1 243 ? -20.747 -16.874 -47.351 1.00 17.57 243 ALA E CA 1
ATOM 10951 C C . ALA E 1 243 ? -20.483 -17.579 -46.019 1.00 16.77 243 ALA E C 1
ATOM 10952 O O . ALA E 1 243 ? -21.288 -17.476 -45.100 1.00 16.04 243 ALA E O 1
ATOM 10954 N N . THR E 1 244 ? -19.352 -18.274 -45.911 1.00 17.06 244 THR E N 1
ATOM 10955 C CA . THR E 1 244 ? -19.024 -19.015 -44.685 1.00 16.66 244 THR E CA 1
ATOM 10956 C C . THR E 1 244 ? -18.135 -18.280 -43.683 1.00 17.05 244 THR E C 1
ATOM 10957 O O . THR E 1 244 ? -17.770 -18.846 -42.652 1.00 16.85 244 THR E O 1
ATOM 10961 N N . LEU E 1 245 ? -17.789 -17.031 -43.974 1.00 17.04 245 LEU E N 1
ATOM 10962 C CA . LEU E 1 245 ? -16.901 -16.256 -43.107 1.00 17.83 245 LEU E CA 1
ATOM 10963 C C . LEU E 1 245 ? -17.246 -16.147 -41.615 1.00 16.68 245 LEU E C 1
ATOM 10964 O O . LEU E 1 245 ? -16.344 -16.034 -40.786 1.00 16.90 245 LEU E O 1
ATOM 10969 N N . GLU E 1 246 ? -18.528 -16.185 -41.263 1.00 16.19 246 GLU E N 1
ATOM 10970 C CA . GLU E 1 246 ? -18.921 -16.065 -39.858 1.00 15.63 246 GLU E CA 1
ATOM 10971 C C . GLU E 1 246 ? -19.110 -17.387 -39.120 1.00 15.89 246 GLU E C 1
ATOM 10972 O O . GLU E 1 246 ? -19.378 -17.395 -37.915 1.00 16.84 246 GLU E O 1
ATOM 10978 N N . LEU E 1 247 ? -18.967 -18.498 -39.835 1.00 16.09 247 LEU E N 1
ATOM 10979 C CA . LEU E 1 247 ? -19.133 -19.822 -39.240 1.00 16.26 247 LEU E CA 1
ATOM 10980 C C . LEU E 1 247 ? -17.883 -20.274 -38.497 1.00 17.18 247 LEU E C 1
ATOM 10981 O O . LEU E 1 247 ? -16.787 -19.777 -38.749 1.00 17.44 247 LEU E O 1
ATOM 10986 N N . LYS E 1 248 ? -18.049 -21.225 -37.581 1.00 16.66 248 LYS E N 1
ATOM 10987 C CA . LYS E 1 248 ? -16.906 -21.742 -36.839 1.00 16.43 248 LYS E CA 1
ATOM 10988 C C . LYS E 1 248 ? -16.065 -22.625 -37.749 1.00 16.39 248 LYS E C 1
ATOM 10989 O O . LYS E 1 248 ? -16.594 -23.320 -38.616 1.00 16.32 248 LYS E O 1
ATOM 10995 N N . VAL E 1 249 ? -14.755 -22.597 -37.542 1.00 15.14 249 VAL E N 1
ATOM 10996 C CA . VAL E 1 249 ? -13.834 -23.397 -38.342 1.00 16.29 249 VAL E CA 1
ATOM 10997 C C . VAL E 1 249 ? -14.231 -24.872 -38.336 1.00 16.46 249 VAL E C 1
ATOM 10998 O O . VAL E 1 249 ? -14.213 -25.532 -39.377 1.00 17.06 249 VAL E O 1
ATOM 11002 N N . LYS E 1 250 ? -14.598 -25.381 -37.165 1.00 16.29 250 LYS E N 1
ATOM 11003 C CA . LYS E 1 250 ? -14.982 -26.782 -37.032 1.00 16.61 250 LYS E CA 1
ATOM 11004 C C . LYS E 1 250 ? -16.131 -27.164 -37.962 1.00 17.02 250 LYS E C 1
ATOM 11005 O O . LYS E 1 250 ? -16.119 -28.228 -38.579 1.00 15.51 250 LYS E O 1
ATOM 11011 N N . THR E 1 251 ? -17.129 -26.293 -38.055 1.00 15.90 251 THR E N 1
ATOM 11012 C CA . THR E 1 251 ? -18.286 -26.555 -38.899 1.00 17.32 251 THR E CA 1
ATOM 11013 C C . THR E 1 251 ? -17.902 -26.638 -40.372 1.00 16.13 251 THR E C 1
ATOM 11014 O O . THR E 1 251 ? -18.300 -27.567 -41.074 1.00 15.40 251 THR E O 1
ATOM 11018 N N . VAL E 1 252 ? -17.121 -25.671 -40.835 1.00 15.79 252 VAL E N 1
ATOM 11019 C CA . VAL E 1 252 ? -16.695 -25.660 -42.225 1.00 16.36 252 VAL E CA 1
ATOM 11020 C C . VAL E 1 252 ? -15.788 -26.853 -42.535 1.00 16.72 252 VAL E C 1
ATOM 11021 O O . VAL E 1 252 ? -15.8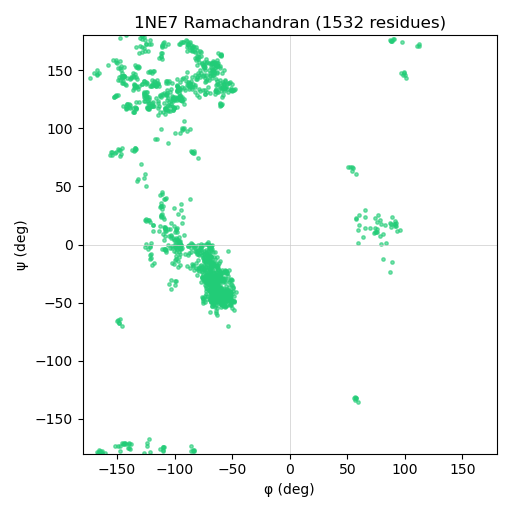78 -27.433 -43.616 1.00 17.53 252 VAL E O 1
ATOM 11025 N N . LYS E 1 253 ? -14.924 -27.223 -41.592 1.00 15.75 253 LYS E N 1
ATOM 11026 C CA . LYS E 1 253 ? -14.039 -28.366 -41.802 1.00 16.61 253 LYS E CA 1
ATOM 11027 C C . LYS E 1 253 ? -14.862 -29.645 -41.941 1.00 17.04 253 LYS E C 1
ATOM 11028 O O . LYS E 1 253 ? -14.596 -30.478 -42.805 1.00 17.84 253 LYS E O 1
ATOM 11034 N N . TYR E 1 254 ? -15.874 -29.788 -41.096 1.00 17.47 254 TYR E N 1
ATOM 11035 C CA . TYR E 1 254 ? -16.732 -30.966 -41.138 1.00 16.01 254 TYR E CA 1
ATOM 11036 C C . TYR E 1 254 ? -17.405 -31.137 -42.496 1.00 17.40 254 TYR E C 1
ATOM 11037 O O . TYR E 1 254 ? -17.362 -32.214 -43.099 1.00 18.47 254 TYR E O 1
ATOM 11046 N N . PHE E 1 255 ? -18.020 -30.072 -42.990 1.00 15.82 255 PHE E N 1
ATOM 11047 C CA . PHE E 1 255 ? -18.715 -30.154 -44.262 1.00 16.14 255 PHE E CA 1
ATOM 11048 C C . PHE E 1 255 ? -17.823 -30.170 -45.487 1.00 17.44 255 PHE E C 1
ATOM 11049 O O . PHE E 1 255 ? -18.186 -30.762 -46.500 1.00 17.71 255 PHE E O 1
ATOM 11057 N N . LYS E 1 256 ? -16.657 -29.539 -45.412 1.00 18.63 256 LYS E N 1
ATOM 11058 C CA . LYS E 1 256 ? -15.756 -29.589 -46.553 1.00 19.52 256 LYS E CA 1
ATOM 11059 C C . LYS E 1 256 ? -15.293 -31.040 -46.653 1.00 19.87 256 LYS E C 1
ATOM 11060 O O . LYS E 1 256 ? -15.034 -31.550 -47.742 1.00 20.53 256 LYS E O 1
ATOM 11066 N N . GLY E 1 257 ? -15.219 -31.706 -45.503 1.00 19.85 257 GLY E N 1
ATOM 11067 C CA . GLY E 1 257 ? -14.806 -33.098 -45.471 1.00 19.73 257 GLY E CA 1
ATOM 11068 C C . GLY E 1 257 ? -15.835 -34.019 -46.101 1.00 20.77 257 GLY E C 1
ATOM 11069 O O . GLY E 1 257 ? -15.514 -35.138 -46.507 1.00 21.44 257 GLY E O 1
ATOM 11070 N N . LEU E 1 258 ? -17.076 -33.551 -46.181 1.00 18.33 258 LEU E N 1
ATOM 11071 C CA . LEU E 1 258 ? -18.159 -34.330 -46.771 1.00 19.05 258 LEU E CA 1
ATOM 11072 C C . LEU E 1 258 ? -18.394 -33.976 -48.237 1.00 19.92 258 LEU E C 1
ATOM 11073 O O . LEU E 1 258 ? -19.303 -34.512 -48.866 1.00 20.54 258 LEU E O 1
ATOM 11078 N N . MET E 1 259 ? -17.581 -33.079 -48.787 1.00 19.71 259 MET E N 1
ATOM 11079 C CA . MET E 1 259 ? -17.785 -32.682 -50.174 1.00 20.77 259 MET E CA 1
ATOM 11080 C C . MET E 1 259 ? -17.615 -33.804 -51.191 1.00 21.92 259 MET E C 1
ATOM 11081 O O . MET E 1 259 ? -18.303 -33.820 -52.209 1.00 21.68 259 MET E O 1
ATOM 11086 N N . LEU E 1 260 ? -16.712 -34.743 -50.933 1.00 23.77 260 LEU E N 1
ATOM 11087 C CA . LEU E 1 260 ? -16.540 -35.842 -51.874 1.00 25.95 260 LEU E CA 1
ATOM 11088 C C . LEU E 1 260 ? -17.815 -36.681 -51.876 1.00 25.94 260 LEU E C 1
ATOM 11089 O O . LEU E 1 260 ? -18.270 -37.133 -52.924 1.00 26.85 260 LEU E O 1
ATOM 11094 N N . VAL E 1 261 ? -18.406 -36.872 -50.700 1.00 24.67 261 VAL E N 1
ATOM 11095 C CA . VAL E 1 261 ? -19.639 -37.642 -50.599 1.00 24.29 261 VAL E CA 1
ATOM 11096 C C . VAL E 1 261 ? -20.778 -36.888 -51.280 1.00 22.57 261 VAL E C 1
ATOM 11097 O O . VAL E 1 261 ? -21.527 -37.452 -52.077 1.00 22.59 261 VAL E O 1
ATOM 11101 N N . HIS E 1 262 ? -20.899 -35.604 -50.974 1.00 20.97 262 HIS E N 1
ATOM 11102 C CA . HIS E 1 262 ? -21.968 -34.797 -51.546 1.00 19.91 262 HIS E CA 1
ATOM 11103 C C . HIS E 1 262 ? -21.829 -34.510 -53.035 1.00 20.09 262 HIS E C 1
ATOM 11104 O O . HIS E 1 262 ? -22.818 -34.212 -53.700 1.00 20.06 262 HIS E O 1
ATOM 11111 N N . ASN E 1 263 ? -20.615 -34.604 -53.567 1.00 21.78 263 ASN E N 1
ATOM 11112 C CA . ASN E 1 263 ? -20.441 -34.359 -54.991 1.00 23.62 263 ASN E CA 1
ATOM 11113 C C . ASN E 1 263 ? -21.059 -35.483 -55.814 1.00 24.38 263 ASN E C 1
ATOM 11114 O O . ASN E 1 263 ? -21.283 -35.325 -57.014 1.00 25.51 263 ASN E O 1
ATOM 11119 N N . LYS E 1 264 ? -21.344 -36.610 -55.167 1.00 24.66 264 LYS E N 1
ATOM 11120 C CA . LYS E 1 264 ? -21.968 -37.739 -55.851 1.00 25.78 264 LYS E CA 1
ATOM 11121 C C . LYS E 1 264 ? -23.381 -37.346 -56.265 1.00 25.69 264 LYS E C 1
ATOM 11122 O O . LYS E 1 264 ? -24.013 -38.016 -57.080 1.00 26.26 264 LYS E O 1
ATOM 11128 N N . LEU E 1 265 ? -23.875 -36.257 -55.686 1.00 24.60 265 LEU E N 1
ATOM 11129 C CA . LEU E 1 265 ? -25.211 -35.768 -55.986 1.00 23.21 265 LEU E CA 1
ATOM 11130 C C . LEU E 1 265 ? -25.245 -35.064 -57.338 1.00 23.04 265 LEU E C 1
ATOM 11131 O O . LEU E 1 265 ? -26.302 -34.957 -57.959 1.00 23.91 265 LEU E O 1
ATOM 11136 N N . VAL E 1 266 ? -24.089 -34.586 -57.789 1.00 22.41 266 VAL E N 1
ATOM 11137 C CA . VAL E 1 266 ? -24.010 -33.877 -59.063 1.00 22.97 266 VAL E CA 1
ATOM 11138 C C . VAL E 1 266 ? -23.052 -34.548 -60.046 1.00 25.24 266 VAL E C 1
ATOM 11139 O O . VAL E 1 266 ? -22.883 -34.088 -61.177 1.00 25.07 266 VAL E O 1
ATOM 11143 N N . ASP E 1 267 ? -22.422 -35.630 -59.604 1.00 26.91 267 ASP E N 1
ATOM 11144 C CA . ASP E 1 267 ? -21.486 -36.369 -60.444 1.00 28.59 267 ASP E CA 1
ATOM 11145 C C . ASP E 1 267 ? -21.659 -37.853 -60.145 1.00 28.56 267 ASP E C 1
ATOM 11146 O O . ASP E 1 267 ? -21.434 -38.294 -59.020 1.00 28.59 267 ASP E O 1
ATOM 11151 N N . PRO E 1 268 ? -22.031 -38.653 -61.157 1.00 28.87 268 PRO E N 1
ATOM 11152 C CA . PRO E 1 268 ? -22.296 -38.275 -62.549 1.00 29.37 268 PRO E CA 1
ATOM 11153 C C . PRO E 1 268 ? -23.451 -37.302 -62.758 1.00 28.48 268 PRO E C 1
ATOM 11154 O O . PRO E 1 268 ? -24.377 -37.227 -61.951 1.00 28.53 268 PRO E O 1
ATOM 11158 N N . LEU E 1 269 ? -23.377 -36.555 -63.853 1.00 28.64 269 LEU E N 1
ATOM 11159 C CA . LEU E 1 269 ? -24.412 -35.598 -64.216 1.00 27.98 269 LEU E CA 1
ATOM 11160 C C . LEU E 1 269 ? -25.232 -36.292 -65.296 1.00 28.87 269 LEU E C 1
ATOM 11161 O O . LEU E 1 269 ? -24.688 -36.717 -66.314 1.00 29.37 269 LEU E O 1
ATOM 11166 N N . TYR E 1 270 ? -26.534 -36.425 -65.073 1.00 28.99 270 TYR E N 1
ATOM 11167 C CA . TYR E 1 270 ? -27.381 -37.095 -66.046 1.00 30.02 270 TYR E CA 1
ATOM 11168 C C . TYR E 1 270 ? -27.871 -36.193 -67.169 1.00 29.52 270 TYR E C 1
ATOM 11169 O O . TYR E 1 270 ? -27.755 -34.969 -67.103 1.00 27.55 270 TYR E O 1
ATOM 11178 N N . SER E 1 271 ? -28.407 -36.825 -68.208 1.00 30.19 271 SER E N 1
ATOM 11179 C CA . SER E 1 271 ? -28.920 -36.130 -69.380 1.00 31.98 271 SER E CA 1
ATOM 11180 C C . SER E 1 271 ? -30.116 -36.895 -69.934 1.00 32.83 271 SER E C 1
ATOM 11181 O O . SER E 1 271 ? -30.192 -38.116 -69.801 1.00 32.60 271 SER E O 1
ATOM 11184 N N . ILE E 1 272 ? -31.050 -36.181 -70.553 1.00 34.51 272 ILE E N 1
ATOM 11185 C CA . ILE E 1 272 ? -32.230 -36.826 -71.118 1.00 36.26 272 ILE E CA 1
ATOM 11186 C C . ILE E 1 272 ? -31.914 -37.473 -72.465 1.00 38.27 272 ILE E C 1
ATOM 11187 O O . ILE E 1 272 ? -32.738 -38.199 -73.022 1.00 37.97 272 ILE E O 1
ATOM 11192 N N . LYS E 1 273 ? -30.717 -37.213 -72.980 1.00 40.88 273 LYS E N 1
ATOM 11193 C CA . LYS E 1 273 ? -30.304 -37.774 -74.263 1.00 44.31 273 LYS E CA 1
ATOM 11194 C C . LYS E 1 273 ? -30.134 -39.289 -74.209 1.00 46.71 273 LYS E C 1
ATOM 11195 O O . LYS E 1 273 ? -29.681 -39.842 -73.205 1.00 47.70 273 LYS E O 1
ATOM 11201 N N . GLU E 1 274 ? -30.499 -39.951 -75.304 1.00 49.39 274 GLU E N 1
ATOM 11202 C CA . GLU E 1 274 ? -30.402 -41.403 -75.409 1.00 51.47 274 GLU E CA 1
ATOM 11203 C C . GLU E 1 274 ? -28.946 -41.860 -75.414 1.00 52.50 274 GLU E C 1
ATOM 11204 O O . GLU E 1 274 ? -28.050 -40.989 -75.378 1.00 53.10 274 GLU E O 1
ATOM 11210 N N . MET F 1 1 ? -38.911 -30.651 -18.727 1.00 21.02 1 MET F N 1
ATOM 11211 C CA . MET F 1 1 ? -37.983 -31.786 -18.457 1.00 20.86 1 MET F CA 1
ATOM 11212 C C . MET F 1 1 ? -37.838 -32.018 -16.959 1.00 19.35 1 MET F C 1
ATOM 11213 O O . MET F 1 1 ? -38.169 -31.152 -16.149 1.00 18.61 1 MET F O 1
ATOM 11218 N N . LYS F 1 2 ? -37.341 -33.198 -16.607 1.00 17.50 2 LYS F N 1
ATOM 11219 C CA . LYS F 1 2 ? -37.052 -33.540 -15.223 1.00 18.92 2 LYS F CA 1
ATOM 11220 C C . LYS F 1 2 ? -35.535 -33.679 -15.214 1.00 18.21 2 LYS F C 1
ATOM 11221 O O . LYS F 1 2 ? -34.982 -34.443 -16.004 1.00 19.73 2 LYS F O 1
ATOM 11227 N N . LEU F 1 3 ? -34.863 -32.925 -14.351 1.00 16.33 3 LEU F N 1
ATOM 11228 C CA . LEU F 1 3 ? -33.409 -33.007 -14.245 1.00 16.88 3 LEU F CA 1
ATOM 11229 C C . LEU F 1 3 ? -33.116 -33.607 -12.879 1.00 17.27 3 LEU F C 1
ATOM 11230 O O . LEU F 1 3 ? -33.426 -33.003 -11.849 1.00 17.26 3 LEU F O 1
ATOM 11235 N N . ILE F 1 4 ? -32.546 -34.808 -12.886 1.00 17.50 4 ILE F N 1
ATOM 11236 C CA . ILE F 1 4 ? -32.206 -35.534 -11.666 1.00 17.57 4 ILE F CA 1
ATOM 11237 C C . ILE F 1 4 ? -30.713 -35.369 -11.428 1.00 17.46 4 ILE F C 1
ATOM 11238 O O . ILE F 1 4 ? -29.903 -35.639 -12.318 1.00 18.15 4 ILE F O 1
ATOM 11243 N N . ILE F 1 5 ? -30.348 -34.926 -10.231 1.00 18.27 5 ILE F N 1
ATOM 11244 C CA . ILE F 1 5 ? -28.944 -34.703 -9.911 1.00 18.18 5 ILE F CA 1
ATOM 11245 C C . ILE F 1 5 ? -28.461 -35.540 -8.733 1.00 18.86 5 ILE F C 1
ATOM 11246 O O . ILE F 1 5 ? -28.977 -35.421 -7.622 1.00 18.73 5 ILE F O 1
ATOM 11251 N N . LEU F 1 6 ? -27.471 -36.389 -8.994 1.00 19.97 6 LEU F N 1
ATOM 11252 C CA . LEU F 1 6 ? -26.888 -37.244 -7.964 1.00 21.09 6 LEU F CA 1
ATOM 11253 C C . LEU F 1 6 ? -25.457 -36.792 -7.689 1.00 22.29 6 LEU F C 1
ATOM 11254 O O . LEU F 1 6 ? -24.869 -36.063 -8.480 1.00 22.48 6 LEU F O 1
ATOM 11259 N N . GLU F 1 7 ? -24.892 -37.244 -6.574 1.00 23.66 7 GLU F N 1
ATOM 11260 C CA . GLU F 1 7 ? -23.546 -36.842 -6.189 1.00 25.25 7 GLU F CA 1
ATOM 11261 C C . GLU F 1 7 ? -22.424 -37.278 -7.129 1.00 24.59 7 GLU F C 1
ATOM 11262 O O . GLU F 1 7 ? -21.677 -36.439 -7.627 1.00 24.98 7 GLU F O 1
ATOM 11268 N N . HIS F 1 8 ? -22.298 -38.578 -7.373 1.00 24.14 8 HIS F N 1
ATOM 11269 C CA . HIS F 1 8 ? -21.239 -39.068 -8.246 1.00 24.98 8 HIS F CA 1
ATOM 11270 C C . HIS F 1 8 ? -21.765 -40.017 -9.315 1.00 24.35 8 HIS F C 1
ATOM 11271 O O . HIS F 1 8 ? -22.954 -40.341 -9.349 1.00 24.66 8 HIS F O 1
ATOM 11278 N N . TYR F 1 9 ? -20.857 -40.462 -10.179 1.00 23.24 9 TYR F N 1
ATOM 11279 C CA . TYR F 1 9 ? -21.182 -41.370 -11.271 1.00 22.78 9 TYR F CA 1
ATOM 11280 C C . TYR F 1 9 ? -21.945 -42.608 -10.822 1.00 22.69 9 TYR F C 1
ATOM 11281 O O . TYR F 1 9 ? -22.953 -42.975 -11.422 1.00 23.14 9 TYR F O 1
ATOM 11290 N N A SER F 1 10 ? -21.454 -43.253 -9.769 0.50 22.87 10 SER F N 1
ATOM 11291 N N B SER F 1 10 ? -21.456 -43.254 -9.769 0.50 23.31 10 SER F N 1
ATOM 11292 C CA A SER F 1 10 ? -22.088 -44.457 -9.246 0.50 22.18 10 SER F CA 1
ATOM 11293 C CA B SER F 1 10 ? -22.091 -44.460 -9.255 0.50 23.01 10 SER F CA 1
ATOM 11294 C C A SER F 1 10 ? -23.545 -44.219 -8.865 0.50 21.99 10 SER F C 1
ATOM 11295 C C B SER F 1 10 ? -23.547 -44.220 -8.865 0.50 22.51 10 SER F C 1
ATOM 11296 O O A SER F 1 10 ? -24.417 -45.023 -9.195 0.50 21.70 10 SER F O 1
ATOM 11297 O O B SER F 1 10 ? -24.420 -45.026 -9.188 0.50 22.19 10 SER F O 1
ATOM 11302 N N . GLN F 1 11 ? -23.809 -43.117 -8.170 1.00 21.95 11 GLN F N 1
ATOM 11303 C CA . GLN F 1 11 ? -25.173 -42.798 -7.755 1.00 21.62 11 GLN F CA 1
ATOM 11304 C C . GLN F 1 11 ? -26.077 -42.501 -8.945 1.00 20.14 11 GLN F C 1
ATOM 11305 O O . GLN F 1 11 ? -27.234 -42.918 -8.965 1.00 19.00 11 GLN F O 1
ATOM 11311 N N . ALA F 1 12 ? -25.556 -41.774 -9.930 1.00 19.81 12 ALA F N 1
ATOM 11312 C CA . ALA F 1 12 ? -26.341 -41.450 -11.117 1.00 21.04 12 ALA F CA 1
ATOM 11313 C C . ALA F 1 12 ? -26.671 -42.738 -11.865 1.00 20.77 12 ALA F C 1
ATOM 11314 O O . ALA F 1 12 ? -27.801 -42.939 -12.304 1.00 20.28 12 ALA F O 1
ATOM 11316 N N . SER F 1 13 ? -25.674 -43.608 -12.000 1.00 21.52 13 SER F N 1
ATOM 11317 C CA . SER F 1 13 ? -25.845 -44.889 -12.680 1.00 21.81 13 SER F CA 1
ATOM 11318 C C . SER F 1 13 ? -26.932 -45.721 -12.009 1.00 21.00 13 SER F C 1
ATOM 11319 O O . SER F 1 13 ? -27.784 -46.306 -12.677 1.00 21.22 13 SER F O 1
ATOM 11322 N N . GLU F 1 14 ? -26.888 -45.771 -10.683 1.00 22.16 14 GLU F N 1
ATOM 11323 C CA . GLU F 1 14 ? -27.852 -46.537 -9.908 1.00 22.58 14 GLU F CA 1
ATOM 11324 C C . GLU F 1 14 ? -29.269 -45.996 -10.042 1.00 22.08 14 GLU F C 1
ATOM 11325 O O . GLU F 1 14 ? -30.218 -46.768 -10.169 1.00 21.92 14 GLU F O 1
ATOM 11331 N N . TRP F 1 15 ? -29.414 -44.673 -10.010 1.00 21.48 15 TRP F N 1
ATOM 11332 C CA . TRP F 1 15 ? -30.733 -44.060 -10.129 1.00 20.43 15 TRP F CA 1
ATOM 11333 C C . TRP F 1 15 ? -31.355 -44.486 -11.454 1.00 20.29 15 TRP F C 1
ATOM 11334 O O . TRP F 1 15 ? -32.518 -44.889 -11.507 1.00 20.15 15 TRP F O 1
ATOM 11345 N N . ALA F 1 16 ? -30.568 -44.392 -12.521 1.00 18.74 16 ALA F N 1
ATOM 11346 C CA . ALA F 1 16 ? -31.027 -44.767 -13.853 1.00 18.24 16 ALA F CA 1
ATOM 11347 C C . ALA F 1 16 ? -31.428 -46.238 -13.897 1.00 18.87 16 ALA F C 1
ATOM 11348 O O . ALA F 1 16 ? -32.456 -46.586 -14.472 1.00 17.46 16 ALA F O 1
ATOM 11350 N N . ALA F 1 17 ? -30.611 -47.097 -13.292 1.00 19.32 17 ALA F N 1
ATOM 11351 C CA . ALA F 1 17 ? -30.904 -48.529 -13.263 1.00 20.50 17 ALA F CA 1
ATOM 11352 C C . ALA F 1 17 ? -32.188 -48.795 -12.474 1.00 19.65 17 ALA F C 1
ATOM 11353 O O . ALA F 1 17 ? -33.016 -49.615 -12.877 1.00 20.86 17 ALA F O 1
ATOM 11355 N N . LYS F 1 18 ? -32.348 -48.111 -11.344 1.00 19.75 18 LYS F N 1
ATOM 11356 C CA . LYS F 1 18 ? -33.547 -48.281 -10.531 1.00 20.74 18 LYS F CA 1
ATOM 11357 C C . LYS F 1 18 ? -34.783 -47.863 -11.316 1.00 20.45 18 LYS F C 1
ATOM 11358 O O . LYS F 1 18 ? -35.818 -48.524 -11.262 1.00 20.24 18 LYS F O 1
ATOM 11364 N N . TYR F 1 19 ? -34.672 -46.761 -12.047 1.00 19.31 19 TYR F N 1
ATOM 11365 C CA . TYR F 1 19 ? -35.801 -46.264 -12.820 1.00 19.30 19 TYR F CA 1
ATOM 11366 C C . TYR F 1 19 ? -36.206 -47.225 -13.937 1.00 19.31 19 TYR F C 1
ATOM 11367 O O . TYR F 1 19 ? -37.392 -47.479 -14.146 1.00 19.52 19 TYR F O 1
ATOM 11376 N N . ILE F 1 20 ? -35.222 -47.752 -14.660 1.00 19.65 20 ILE F N 1
ATOM 11377 C CA . ILE F 1 20 ? -35.507 -48.690 -15.738 1.00 19.87 20 ILE F CA 1
ATOM 11378 C C . ILE F 1 20 ? -36.182 -49.916 -15.134 1.00 20.65 20 ILE F C 1
ATOM 11379 O O . ILE F 1 20 ? -37.141 -50.451 -15.692 1.00 21.15 20 ILE F O 1
ATOM 11384 N N . ARG F 1 21 ? -35.673 -50.341 -13.982 1.00 20.70 21 ARG F N 1
ATOM 11385 C CA . ARG F 1 21 ? -36.210 -51.494 -13.266 1.00 20.76 21 ARG F CA 1
ATOM 11386 C C . ARG F 1 21 ? -37.676 -51.275 -12.899 1.00 21.67 21 ARG F C 1
ATOM 11387 O O . ARG F 1 21 ? -38.536 -52.101 -13.216 1.00 22.58 21 ARG F O 1
ATOM 11395 N N . ASN F 1 22 ? -37.964 -50.161 -12.234 1.00 21.23 22 ASN F N 1
ATOM 11396 C CA . ASN F 1 22 ? -39.338 -49.862 -11.852 1.00 21.69 22 ASN F CA 1
ATOM 11397 C C . ASN F 1 22 ? -40.265 -49.755 -13.056 1.00 21.71 22 ASN F C 1
ATOM 11398 O O . ASN F 1 22 ? -41.379 -50.281 -13.032 1.00 22.95 22 ASN F O 1
ATOM 11403 N N . ARG F 1 23 ? -39.810 -49.081 -14.110 1.00 20.24 23 ARG F N 1
ATOM 11404 C CA . ARG F 1 23 ? -40.626 -48.917 -15.309 1.00 20.38 23 ARG F CA 1
ATOM 11405 C C . ARG F 1 23 ? -40.988 -50.251 -15.949 1.00 19.94 23 ARG F C 1
ATOM 11406 O O . ARG F 1 23 ? -42.125 -50.451 -16.364 1.00 21.53 23 ARG F O 1
ATOM 11414 N N . ILE F 1 24 ? -40.028 -51.166 -16.022 1.00 21.37 24 ILE F N 1
ATOM 11415 C CA . ILE F 1 24 ? -40.293 -52.470 -16.616 1.00 21.51 24 ILE F CA 1
ATOM 11416 C C . ILE F 1 24 ? -41.259 -53.265 -15.738 1.00 22.63 24 ILE F C 1
ATOM 11417 O O . ILE F 1 24 ? -42.260 -53.802 -16.222 1.00 21.70 24 ILE F O 1
ATOM 11422 N N . ILE F 1 25 ? -40.965 -53.322 -14.445 1.00 22.90 25 ILE F N 1
ATOM 11423 C CA . ILE F 1 25 ? -41.800 -54.068 -13.510 1.00 24.04 25 ILE F CA 1
ATOM 11424 C C . ILE F 1 25 ? -43.238 -53.570 -13.466 1.00 25.07 25 ILE F C 1
ATOM 11425 O O . ILE F 1 25 ? -44.178 -54.362 -13.546 1.00 25.23 25 ILE F O 1
ATOM 11430 N N . GLN F 1 26 ? -43.421 -52.262 -13.341 1.00 24.76 26 GLN F N 1
ATOM 11431 C CA . GLN F 1 26 ? -44.767 -51.715 -13.295 1.00 25.66 26 GLN F CA 1
ATOM 11432 C C . GLN F 1 26 ? -45.474 -51.822 -14.642 1.00 25.42 26 GLN F C 1
ATOM 11433 O O . GLN F 1 26 ? -46.703 -51.878 -14.700 1.00 25.47 26 GLN F O 1
ATOM 11439 N N . PHE F 1 27 ? -44.699 -51.865 -15.725 1.00 24.24 27 PHE F N 1
ATOM 11440 C CA . PHE F 1 27 ? -45.272 -52.001 -17.062 1.00 25.12 27 PHE F CA 1
ATOM 11441 C C . PHE F 1 27 ? -45.863 -53.408 -17.148 1.00 26.07 27 PHE F C 1
ATOM 11442 O O . PHE F 1 27 ? -46.885 -53.629 -17.799 1.00 25.76 27 PHE F O 1
ATOM 11450 N N . ASN F 1 28 ? -45.193 -54.351 -16.491 1.00 26.33 28 ASN F N 1
ATOM 11451 C CA . ASN F 1 28 ? -45.626 -55.745 -16.450 1.00 27.12 28 ASN F CA 1
ATOM 11452 C C . ASN F 1 28 ? -45.743 -56.343 -17.852 1.00 28.00 28 ASN F C 1
ATOM 11453 O O . ASN F 1 28 ? -46.817 -56.790 -18.261 1.00 27.69 28 ASN F O 1
ATOM 11458 N N . PRO F 1 29 ? -44.631 -56.374 -18.604 1.00 26.85 29 PRO F N 1
ATOM 11459 C CA . PRO F 1 29 ? -44.638 -56.922 -19.963 1.00 27.60 29 PRO F CA 1
ATOM 11460 C C . PRO F 1 29 ? -44.944 -58.414 -20.027 1.00 28.67 29 PRO F C 1
ATOM 11461 O O . PRO F 1 29 ? -44.664 -59.157 -19.087 1.00 29.03 29 PRO F O 1
ATOM 11465 N N . GLY F 1 30 ? -45.522 -58.838 -21.146 1.00 30.24 30 GLY F N 1
ATOM 11466 C CA . GLY F 1 30 ? -45.863 -60.236 -21.328 1.00 32.31 30 GLY F CA 1
ATOM 11467 C C . GLY F 1 30 ? -45.788 -60.652 -22.786 1.00 34.30 30 GLY F C 1
ATOM 11468 O O . GLY F 1 30 ? -45.362 -59.866 -23.633 1.00 34.31 30 GLY F O 1
ATOM 11469 N N . PRO F 1 31 ? -46.206 -61.886 -23.114 1.00 35.45 31 PRO F N 1
ATOM 11470 C CA . PRO F 1 31 ? -46.194 -62.437 -24.474 1.00 36.12 31 PRO F CA 1
ATOM 11471 C C . PRO F 1 31 ? -46.818 -61.546 -25.547 1.00 36.81 31 PRO F C 1
ATOM 11472 O O . PRO F 1 31 ? -46.349 -61.511 -26.685 1.00 37.44 31 PRO F O 1
ATOM 11476 N N . GLU F 1 32 ? -47.880 -60.834 -25.187 1.00 37.34 32 GLU F N 1
ATOM 11477 C CA . GLU F 1 32 ? -48.563 -59.960 -26.133 1.00 37.66 32 GLU F CA 1
ATOM 11478 C C . GLU F 1 32 ? -48.402 -58.490 -25.773 1.00 36.12 32 GLU F C 1
ATOM 11479 O O . GLU F 1 32 ? -49.132 -57.637 -26.276 1.00 35.53 32 GLU F O 1
ATOM 11485 N N . LYS F 1 33 ? -47.441 -58.197 -24.903 1.00 34.03 33 LYS F N 1
ATOM 11486 C CA . LYS F 1 33 ? -47.202 -56.826 -24.480 1.00 31.93 33 LYS F CA 1
ATOM 11487 C C . LYS F 1 33 ? -45.756 -56.655 -24.033 1.00 30.09 33 LYS F C 1
ATOM 11488 O O . LYS F 1 33 ? -45.461 -56.665 -22.839 1.00 29.67 33 LYS F O 1
ATOM 11494 N N . TYR F 1 34 ? -44.856 -56.504 -24.998 1.00 28.35 34 TYR F N 1
ATOM 11495 C CA . TYR F 1 34 ? -43.443 -56.330 -24.697 1.00 27.49 34 TYR F CA 1
ATOM 11496 C C . TYR F 1 34 ? -43.111 -54.902 -24.299 1.00 25.66 34 TYR F C 1
ATOM 11497 O O . TYR F 1 34 ? -43.807 -53.959 -24.679 1.00 26.24 34 TYR F O 1
ATOM 11506 N N . PHE F 1 35 ? -42.043 -54.761 -23.522 1.00 24.58 35 PHE F N 1
ATOM 11507 C CA . PHE F 1 35 ? -41.562 -53.456 -23.094 1.00 22.75 35 PHE F CA 1
ATOM 11508 C C . PHE F 1 35 ? -40.430 -53.146 -24.066 1.00 22.06 35 PHE F C 1
ATOM 11509 O O . PHE F 1 35 ? -39.445 -53.882 -24.119 1.00 21.57 35 PHE F O 1
ATOM 11517 N N . THR F 1 36 ? -40.572 -52.077 -24.843 1.00 21.12 36 THR F N 1
ATOM 11518 C CA . THR F 1 36 ? -39.536 -51.710 -25.804 1.00 21.36 36 THR F CA 1
ATOM 11519 C C . THR F 1 36 ? -38.584 -50.692 -25.193 1.00 20.97 36 THR F C 1
ATOM 11520 O O . THR F 1 36 ? -39.000 -49.635 -24.718 1.00 20.72 36 THR F O 1
ATOM 11524 N N . LEU F 1 37 ? -37.300 -51.032 -25.213 1.00 19.92 37 LEU F N 1
ATOM 11525 C CA . LEU F 1 37 ? -36.259 -50.204 -24.621 1.00 20.29 37 LEU F CA 1
ATOM 11526 C C . LEU F 1 37 ? -35.165 -49.793 -25.609 1.00 21.04 37 LEU F C 1
ATOM 11527 O O . LEU F 1 37 ? -34.511 -50.647 -26.215 1.00 19.62 37 LEU F O 1
ATOM 11532 N N . GLY F 1 38 ? -34.978 -48.485 -25.771 1.00 19.61 38 GLY F N 1
ATOM 11533 C CA . GLY F 1 38 ? -33.937 -47.976 -26.648 1.00 19.05 38 GLY F CA 1
ATOM 11534 C C . GLY F 1 38 ? -32.684 -47.874 -25.799 1.00 18.39 38 GLY F C 1
ATOM 11535 O O . GLY F 1 38 ? -32.753 -47.398 -24.668 1.00 17.95 38 GLY F O 1
ATOM 11536 N N . LEU F 1 39 ? -31.541 -48.310 -26.326 1.00 18.57 39 LEU F N 1
ATOM 11537 C CA . LEU F 1 39 ? -30.302 -48.296 -25.552 1.00 19.33 39 LEU F CA 1
ATOM 11538 C C . LEU F 1 39 ? -29.076 -47.699 -26.238 1.00 18.55 39 LEU F C 1
ATOM 11539 O O . LEU F 1 39 ? -28.954 -47.729 -27.464 1.00 19.93 39 LEU F O 1
ATOM 11544 N N . PRO F 1 40 ? -28.149 -47.145 -25.438 1.00 18.76 40 PRO F N 1
ATOM 11545 C CA . PRO F 1 40 ? -26.910 -46.536 -25.919 1.00 19.72 40 PRO F CA 1
ATOM 11546 C C . PRO F 1 40 ? -25.702 -47.384 -25.503 1.00 20.83 40 PRO F C 1
ATOM 11547 O O . PRO F 1 40 ? -25.833 -48.328 -24.725 1.00 20.34 40 PRO F O 1
ATOM 11551 N N . THR F 1 41 ? -24.528 -47.046 -26.024 1.00 21.37 41 THR F N 1
ATOM 11552 C CA . THR F 1 41 ? -23.305 -47.751 -25.654 1.00 22.92 41 THR F CA 1
ATOM 11553 C C . THR F 1 41 ? -22.371 -46.693 -25.091 1.00 24.55 41 THR F C 1
ATOM 11554 O O . THR F 1 41 ? -22.739 -45.523 -25.006 1.00 25.61 41 THR F O 1
ATOM 11558 N N . GLY F 1 42 ? -21.168 -47.096 -24.707 1.00 25.67 42 GLY F N 1
ATOM 11559 C CA . GLY F 1 42 ? -20.229 -46.141 -24.157 1.00 26.05 42 GLY F CA 1
ATOM 11560 C C . GLY F 1 42 ? -20.008 -46.371 -22.678 1.00 25.21 42 GLY F C 1
ATOM 11561 O O . GLY F 1 42 ? -20.707 -47.158 -22.051 1.00 27.08 42 GLY F O 1
ATOM 11562 N N . SER F 1 43 ? -19.031 -45.675 -22.113 1.00 26.95 43 SER F N 1
ATOM 11563 C CA . SER F 1 43 ? -18.721 -45.827 -20.703 1.00 26.14 43 SER F CA 1
ATOM 11564 C C . SER F 1 43 ? -19.794 -45.233 -19.802 1.00 25.00 43 SER F C 1
ATOM 11565 O O . SER F 1 43 ? -19.992 -45.704 -18.689 1.00 25.23 43 SER F O 1
ATOM 11568 N N . THR F 1 44 ? -20.500 -44.211 -20.276 1.00 23.11 44 THR F N 1
ATOM 11569 C CA . THR F 1 44 ? -21.532 -43.604 -19.441 1.00 22.05 44 THR F CA 1
ATOM 11570 C C . THR F 1 44 ? -22.578 -44.609 -18.954 1.00 20.97 44 THR F C 1
ATOM 11571 O O . THR F 1 44 ? -22.810 -44.719 -17.755 1.00 22.94 44 THR F O 1
ATOM 11575 N N . PRO F 1 45 ? -23.207 -45.367 -19.868 1.00 20.03 45 PRO F N 1
ATOM 11576 C CA . PRO F 1 45 ? -24.221 -46.337 -19.437 1.00 19.88 45 PRO F CA 1
ATOM 11577 C C . PRO F 1 45 ? -23.696 -47.628 -18.808 1.00 21.89 45 PRO F C 1
ATOM 11578 O O . PRO F 1 45 ? -24.474 -48.410 -18.267 1.00 20.44 45 PRO F O 1
ATOM 11582 N N . LEU F 1 46 ? -22.386 -47.848 -18.869 1.00 22.48 46 LEU F N 1
ATOM 11583 C CA . LEU F 1 46 ? -21.806 -49.071 -18.318 1.00 24.89 46 LEU F CA 1
ATOM 11584 C C . LEU F 1 46 ? -22.249 -49.335 -16.880 1.00 25.61 46 LEU F C 1
ATOM 11585 O O . LEU F 1 46 ? -22.713 -50.434 -16.560 1.00 25.89 46 LEU F O 1
ATOM 11590 N N . GLY F 1 47 ? -22.118 -48.328 -16.020 1.00 23.64 47 GLY F N 1
ATOM 11591 C CA . GLY F 1 47 ? -22.520 -48.483 -14.633 1.00 23.48 47 GLY F CA 1
ATOM 11592 C C . GLY F 1 47 ? -23.976 -48.887 -14.491 1.00 23.87 47 GLY F C 1
ATOM 11593 O O . GLY F 1 47 ? -24.324 -49.691 -13.626 1.00 23.24 47 GLY F O 1
ATOM 11594 N N . CYS F 1 48 ? -24.833 -48.326 -15.341 1.00 23.27 48 CYS F N 1
ATOM 11595 C CA . CYS F 1 48 ? -26.260 -48.637 -15.311 1.00 22.58 48 CYS F CA 1
ATOM 11596 C C . CYS F 1 48 ? -26.471 -50.101 -15.683 1.00 22.98 48 CYS F C 1
ATOM 11597 O O . CYS F 1 48 ? -27.214 -50.820 -15.014 1.00 23.15 48 CYS F O 1
ATOM 11600 N N . TYR F 1 49 ? -25.815 -50.538 -16.753 1.00 21.80 49 TYR F N 1
ATOM 11601 C CA . TYR F 1 49 ? -25.928 -51.926 -17.195 1.00 22.93 49 TYR F CA 1
ATOM 11602 C C . TYR F 1 49 ? -25.466 -52.878 -16.097 1.00 23.27 49 TYR F C 1
ATOM 11603 O O . TYR F 1 49 ? -26.083 -53.922 -15.869 1.00 23.71 49 TYR F O 1
ATOM 11612 N N . LYS F 1 50 ? -24.384 -52.517 -15.414 1.00 22.50 50 LYS F N 1
ATOM 11613 C CA . LYS F 1 50 ? -23.863 -53.351 -14.336 1.00 24.46 50 LYS F CA 1
ATOM 11614 C C . LYS F 1 50 ? -24.910 -53.535 -13.241 1.00 24.84 50 LYS F C 1
ATOM 11615 O O . LYS F 1 50 ? -25.107 -54.642 -12.740 1.00 24.77 50 LYS F O 1
ATOM 11621 N N . LYS F 1 51 ? -25.589 -52.450 -12.878 1.00 24.67 51 LYS F N 1
ATOM 11622 C CA . LYS F 1 51 ? -26.621 -52.511 -11.852 1.00 24.73 51 LYS F CA 1
ATOM 11623 C C . LYS F 1 51 ? -27.819 -53.334 -12.304 1.00 24.18 51 LYS F C 1
ATOM 11624 O O . LYS F 1 51 ? -28.379 -54.098 -11.522 1.00 24.22 51 LYS F O 1
ATOM 11630 N N . LEU F 1 52 ? -28.217 -53.176 -13.564 1.00 23.66 52 LEU F N 1
ATOM 11631 C CA . LEU F 1 52 ? -29.350 -53.929 -14.083 1.00 23.41 52 LEU F CA 1
ATOM 11632 C C . LEU F 1 52 ? -29.040 -55.421 -14.022 1.00 24.86 52 LEU F C 1
ATOM 11633 O O . LEU F 1 52 ? -29.920 -56.235 -13.733 1.00 24.52 52 LEU F O 1
ATOM 11638 N N . ILE F 1 53 ? -27.785 -55.771 -14.289 1.00 24.19 53 ILE F N 1
ATOM 11639 C CA . ILE F 1 53 ? -27.362 -57.168 -14.240 1.00 25.74 53 ILE F CA 1
ATOM 11640 C C . ILE F 1 53 ? -27.510 -57.683 -12.809 1.00 26.43 53 ILE F C 1
ATOM 11641 O O . ILE F 1 53 ? -28.024 -58.781 -12.587 1.00 26.24 53 ILE F O 1
ATOM 11646 N N . GLU F 1 54 ? -27.074 -56.876 -11.843 1.00 27.82 54 GLU F N 1
ATOM 11647 C CA . GLU F 1 54 ? -27.182 -57.230 -10.428 1.00 28.99 54 GLU F CA 1
ATOM 11648 C C . GLU F 1 54 ? -28.633 -57.537 -10.073 1.00 28.69 54 GLU F C 1
ATOM 11649 O O . GLU F 1 54 ? -28.927 -58.546 -9.433 1.00 27.95 54 GLU F O 1
ATOM 11655 N N . TYR F 1 55 ? -29.536 -56.652 -10.485 1.00 26.97 55 TYR F N 1
ATOM 11656 C CA . TYR F 1 55 ? -30.959 -56.817 -10.212 1.00 26.47 55 TYR F CA 1
ATOM 11657 C C . TYR F 1 55 ? -31.468 -58.119 -10.811 1.00 27.09 55 TYR F C 1
ATOM 11658 O O . TYR F 1 55 ? -32.307 -58.799 -10.220 1.00 27.26 55 TYR F O 1
ATOM 11667 N N . TYR F 1 56 ? -30.964 -58.458 -11.993 1.00 26.71 56 TYR F N 1
ATOM 11668 C CA . TYR F 1 56 ? -31.365 -59.691 -12.654 1.00 27.85 56 TYR F CA 1
ATOM 11669 C C . TYR F 1 56 ? -30.854 -60.890 -11.864 1.00 28.76 56 TYR F C 1
ATOM 11670 O O . TYR F 1 56 ? -31.622 -61.786 -11.514 1.00 28.96 56 TYR F O 1
ATOM 11679 N N . LYS F 1 57 ? -29.552 -60.899 -11.593 1.00 29.69 57 LYS F N 1
ATOM 11680 C CA . LYS F 1 57 ? -28.930 -61.986 -10.844 1.00 31.65 57 LYS F CA 1
ATOM 11681 C C . LYS F 1 57 ? -29.596 -62.209 -9.488 1.00 32.10 57 LYS F C 1
ATOM 11682 O O . LYS F 1 57 ? -29.708 -63.346 -9.026 1.00 30.64 57 LYS F O 1
ATOM 11688 N N . ASN F 1 58 ? -30.036 -61.127 -8.852 1.00 31.22 58 ASN F N 1
ATOM 11689 C CA . ASN F 1 58 ? -30.695 -61.232 -7.553 1.00 32.85 58 ASN F CA 1
ATOM 11690 C C . ASN F 1 58 ? -32.136 -61.716 -7.696 1.00 32.10 58 ASN F C 1
ATOM 11691 O O . ASN F 1 58 ? -32.825 -61.943 -6.701 1.00 32.18 58 ASN F O 1
ATOM 11696 N N . GLY F 1 59 ? -32.587 -61.871 -8.938 1.00 31.46 59 GLY F N 1
ATOM 11697 C CA . GLY F 1 59 ? -33.940 -62.341 -9.191 1.00 30.00 59 GLY F CA 1
ATOM 11698 C C . GLY F 1 59 ? -35.035 -61.308 -8.988 1.00 29.68 59 GLY F C 1
ATOM 11699 O O . GLY F 1 59 ? -36.185 -61.663 -8.732 1.00 29.39 59 GLY F O 1
ATOM 11700 N N . ASP F 1 60 ? -34.689 -60.031 -9.120 1.00 28.28 60 ASP F N 1
ATOM 11701 C CA . ASP F 1 60 ? -35.655 -58.952 -8.929 1.00 27.65 60 ASP F CA 1
ATOM 11702 C C . ASP F 1 60 ? -36.175 -58.337 -10.225 1.00 27.31 60 ASP F C 1
ATOM 11703 O O . ASP F 1 60 ? -37.193 -57.643 -10.224 1.00 27.43 60 ASP F O 1
ATOM 11708 N N . LEU F 1 61 ? -35.485 -58.600 -11.328 1.00 26.24 61 LEU F N 1
ATOM 11709 C CA . LEU F 1 61 ? -35.869 -58.039 -12.620 1.00 25.93 61 LEU F CA 1
ATOM 11710 C C . LEU F 1 61 ? -35.659 -59.035 -13.752 1.00 26.37 61 LEU F C 1
ATOM 11711 O O . LEU F 1 61 ? -34.644 -59.725 -13.798 1.00 26.69 61 LEU F O 1
ATOM 11716 N N . SER F 1 62 ? -36.620 -59.104 -14.667 1.00 26.41 62 SER F N 1
ATOM 11717 C CA . SER F 1 62 ? -36.521 -60.011 -15.804 1.00 26.52 62 SER F CA 1
ATOM 11718 C C . SER F 1 62 ? -36.675 -59.261 -17.121 1.00 25.73 62 SER F C 1
ATOM 11719 O O . SER F 1 62 ? -37.506 -58.363 -17.243 1.00 26.01 62 SER F O 1
ATOM 11722 N N . PHE F 1 63 ? -35.869 -59.643 -18.106 1.00 25.72 63 PHE F N 1
ATOM 11723 C CA . PHE F 1 63 ? -35.902 -59.019 -19.425 1.00 25.15 63 PHE F CA 1
ATOM 11724 C C . PHE F 1 63 ? -36.503 -59.980 -20.442 1.00 25.33 63 PHE F C 1
ATOM 11725 O O . PHE F 1 63 ? -36.389 -59.779 -21.650 1.00 25.19 63 PHE F O 1
ATOM 11733 N N . LYS F 1 64 ? -37.151 -61.026 -19.941 1.00 25.31 64 LYS F N 1
ATOM 11734 C CA . LYS F 1 64 ? -37.759 -62.026 -20.804 1.00 25.98 64 LYS F CA 1
ATOM 11735 C C . LYS F 1 64 ? -38.689 -61.410 -21.841 1.00 25.66 64 LYS F C 1
ATOM 11736 O O . LYS F 1 64 ? -38.673 -61.802 -23.007 1.00 26.72 64 LYS F O 1
ATOM 11742 N N . TYR F 1 65 ? -39.503 -60.448 -21.421 1.00 24.81 65 TYR F N 1
ATOM 11743 C CA . TYR F 1 65 ? -40.427 -59.805 -22.343 1.00 25.58 65 TYR F CA 1
ATOM 11744 C C . TYR F 1 65 ? -40.062 -58.358 -22.621 1.00 24.23 65 TYR F C 1
ATOM 11745 O O . TYR F 1 65 ? -40.913 -57.471 -22.609 1.00 24.64 65 TYR F O 1
ATOM 11754 N N . VAL F 1 66 ? -38.777 -58.140 -22.865 1.00 23.77 66 VAL F N 1
ATOM 11755 C CA . VAL F 1 66 ? -38.258 -56.819 -23.187 1.00 22.23 66 VAL F CA 1
ATOM 11756 C C . VAL F 1 66 ? -37.590 -56.913 -24.551 1.00 22.70 66 VAL F C 1
ATOM 11757 O O . VAL F 1 66 ? -36.884 -57.881 -24.842 1.00 22.73 66 VAL F O 1
ATOM 11761 N N . LYS F 1 67 ? -37.841 -55.919 -25.393 1.00 22.28 67 LYS F N 1
ATOM 11762 C CA . LYS F 1 67 ? -37.229 -55.860 -26.710 1.00 21.65 67 LYS F CA 1
ATOM 11763 C C . LYS F 1 67 ? -36.348 -54.627 -26.660 1.00 22.22 67 LYS F C 1
ATOM 11764 O O . LYS F 1 67 ? -36.723 -53.622 -26.059 1.00 22.89 67 LYS F O 1
ATOM 11770 N N . THR F 1 68 ? -35.178 -54.705 -27.277 1.00 22.43 68 THR F N 1
ATOM 11771 C CA . THR F 1 68 ? -34.258 -53.579 -27.269 1.00 21.93 68 THR F CA 1
ATOM 11772 C C . THR F 1 68 ? -33.870 -53.125 -28.667 1.00 21.99 68 THR F C 1
ATOM 11773 O O . THR F 1 68 ? -33.814 -53.917 -29.612 1.00 21.84 68 THR F O 1
ATOM 11777 N N . PHE F 1 69 ? -33.617 -51.828 -28.787 1.00 22.06 69 PHE F N 1
ATOM 11778 C CA . PHE F 1 69 ? -33.194 -51.236 -30.044 1.00 21.44 69 PHE F CA 1
ATOM 11779 C C . PHE F 1 69 ? -32.045 -50.305 -29.713 1.00 20.74 69 PHE F C 1
ATOM 11780 O O . PHE F 1 69 ? -32.232 -49.315 -29.013 1.00 22.12 69 PHE F O 1
ATOM 11788 N N . ASN F 1 70 ? -30.851 -50.630 -30.193 1.00 20.21 70 ASN F N 1
ATOM 11789 C CA . ASN F 1 70 ? -29.709 -49.774 -29.925 1.00 19.49 70 ASN F CA 1
ATOM 11790 C C . ASN F 1 70 ? -29.721 -48.592 -30.874 1.00 20.32 70 ASN F C 1
ATOM 11791 O O . ASN F 1 70 ? -30.109 -48.719 -32.035 1.00 20.02 70 ASN F O 1
ATOM 11796 N N . MET F 1 71 ? -29.300 -47.433 -30.379 1.00 20.80 71 MET F N 1
ATOM 11797 C CA . MET F 1 71 ? -29.319 -46.237 -31.204 1.00 21.20 71 MET F CA 1
ATOM 11798 C C . MET F 1 71 ? -28.368 -46.191 -32.387 1.00 20.51 71 MET F C 1
ATOM 11799 O O . MET F 1 71 ? -28.660 -45.519 -33.371 1.00 21.19 71 MET F O 1
ATOM 11804 N N . ASP F 1 72 ? -27.247 -46.904 -32.327 1.00 19.18 72 ASP F N 1
ATOM 11805 C CA . ASP F 1 72 ? -26.305 -46.849 -33.441 1.00 19.98 72 ASP F CA 1
ATOM 11806 C C . ASP F 1 72 ? -25.309 -47.998 -33.535 1.00 20.56 72 ASP F C 1
ATOM 11807 O O . ASP F 1 72 ? -25.310 -48.913 -32.712 1.00 19.72 72 ASP F O 1
ATOM 11812 N N . GLU F 1 73 ? -24.456 -47.922 -34.553 1.00 20.44 73 GLU F N 1
ATOM 11813 C CA . GLU F 1 73 ? -23.425 -48.923 -34.808 1.00 21.30 73 GLU F CA 1
ATOM 11814 C C . GLU F 1 73 ? -22.447 -48.388 -35.846 1.00 21.56 73 GLU F C 1
ATOM 11815 O O . GLU F 1 73 ? -22.815 -47.597 -36.714 1.00 23.25 73 GLU F O 1
ATOM 11821 N N . TYR F 1 74 ? -21.196 -48.824 -35.751 1.00 20.80 74 TYR F N 1
ATOM 11822 C CA . TYR F 1 74 ? -20.169 -48.391 -36.688 1.00 21.51 74 TYR F CA 1
ATOM 11823 C C . TYR F 1 74 ? -20.330 -49.033 -38.063 1.00 22.02 74 TYR F C 1
ATOM 11824 O O . TYR F 1 74 ? -20.661 -50.213 -38.177 1.00 22.90 74 TYR F O 1
ATOM 11833 N N . VAL F 1 75 ? -20.100 -48.246 -39.107 1.00 22.18 75 VAL F N 1
ATOM 11834 C CA . VAL F 1 75 ? -20.188 -48.755 -40.470 1.00 23.37 75 VAL F CA 1
ATOM 11835 C C . VAL F 1 75 ? -18.822 -49.299 -40.875 1.00 24.90 75 VAL F C 1
ATOM 11836 O O . VAL F 1 75 ? -17.797 -48.689 -40.576 1.00 24.82 75 VAL F O 1
ATOM 11840 N N . GLY F 1 76 ? -18.810 -50.456 -41.533 1.00 26.36 76 GLY F N 1
ATOM 11841 C CA . GLY F 1 76 ? -17.558 -51.036 -41.991 1.00 28.53 76 GLY F CA 1
ATOM 11842 C C . GLY F 1 76 ? -16.715 -51.820 -41.000 1.00 30.10 76 GLY F C 1
ATOM 11843 O O . GLY F 1 76 ? -15.776 -52.503 -41.404 1.00 32.40 76 GLY F O 1
ATOM 11844 N N . LEU F 1 77 ? -17.026 -51.731 -39.712 1.00 29.04 77 LEU F N 1
ATOM 11845 C CA . LEU F 1 77 ? -16.258 -52.456 -38.705 1.00 27.54 77 LEU F CA 1
ATOM 11846 C C . LEU F 1 77 ? -16.831 -53.859 -38.536 1.00 27.83 77 LEU F C 1
ATOM 11847 O O . LEU F 1 77 ? -18.043 -54.030 -38.439 1.00 27.42 77 LEU F O 1
ATOM 11852 N N . PRO F 1 78 ? -15.966 -54.887 -38.516 1.00 27.79 78 PRO F N 1
ATOM 11853 C CA . PRO F 1 78 ? -16.473 -56.252 -38.351 1.00 28.75 78 PRO F CA 1
ATOM 11854 C C . PRO F 1 78 ? -17.300 -56.350 -37.071 1.00 28.64 78 PRO F C 1
ATOM 11855 O O . PRO F 1 78 ? -16.903 -55.825 -36.029 1.00 28.33 78 PRO F O 1
ATOM 11859 N N A ARG F 1 79 ? -18.447 -57.016 -37.152 0.50 29.33 79 ARG F N 1
ATOM 11860 N N B ARG F 1 79 ? -18.445 -57.018 -37.155 0.50 29.28 79 ARG F N 1
ATOM 11861 C CA A ARG F 1 79 ? -19.316 -57.164 -35.990 0.50 29.80 79 ARG F CA 1
ATOM 11862 C CA B ARG F 1 79 ? -19.323 -57.174 -36.000 0.50 29.71 79 ARG F CA 1
ATOM 11863 C C A ARG F 1 79 ? -18.576 -57.862 -34.855 0.50 30.58 79 ARG F C 1
ATOM 11864 C C B ARG F 1 79 ? -18.585 -57.867 -34.861 0.50 30.53 79 ARG F C 1
ATOM 11865 O O A ARG F 1 79 ? -18.826 -57.591 -33.681 0.50 29.70 79 ARG F O 1
ATOM 11866 O O B ARG F 1 79 ? -18.842 -57.597 -33.688 0.50 29.65 79 ARG F O 1
ATOM 11881 N N . ASP F 1 80 ? -17.667 -58.762 -35.217 1.00 30.83 80 ASP F N 1
ATOM 11882 C CA . ASP F 1 80 ? -16.882 -59.503 -34.233 1.00 32.48 80 ASP F CA 1
ATOM 11883 C C . ASP F 1 80 ? -15.829 -58.639 -33.553 1.00 31.70 80 ASP F C 1
ATOM 11884 O O . ASP F 1 80 ? -15.244 -59.044 -32.551 1.00 31.32 80 ASP F O 1
ATOM 11889 N N . HIS F 1 81 ? -15.572 -57.456 -34.100 1.00 31.49 81 HIS F N 1
ATOM 11890 C CA . HIS F 1 81 ? -14.576 -56.575 -33.503 1.00 31.26 81 HIS F CA 1
ATOM 11891 C C . HIS F 1 81 ? -15.003 -56.221 -32.079 1.00 31.41 81 HIS F C 1
ATOM 11892 O O . HIS F 1 81 ? -16.165 -55.893 -31.830 1.00 29.96 81 HIS F O 1
ATOM 11899 N N . PRO F 1 82 ? -14.066 -56.290 -31.123 1.00 31.42 82 PRO F N 1
ATOM 11900 C CA . PRO F 1 82 ? -14.340 -55.983 -29.716 1.00 31.12 82 PRO F CA 1
ATOM 11901 C C . PRO F 1 82 ? -14.952 -54.615 -29.442 1.00 30.62 82 PRO F C 1
ATOM 11902 O O . PRO F 1 82 ? -15.629 -54.431 -28.431 1.00 29.78 82 PRO F O 1
ATOM 11906 N N . GLU F 1 83 ? -14.730 -53.660 -30.339 1.00 29.98 83 GLU F N 1
ATOM 11907 C CA . GLU F 1 83 ? -15.271 -52.322 -30.137 1.00 29.59 83 GLU F CA 1
ATOM 11908 C C . GLU F 1 83 ? -16.542 -52.026 -30.924 1.00 27.98 83 GLU F C 1
ATOM 11909 O O . GLU F 1 83 ? -17.042 -50.901 -30.893 1.00 26.86 83 GLU F O 1
ATOM 11915 N N . SER F 1 84 ? -17.065 -53.020 -31.635 1.00 25.91 84 SER F N 1
ATOM 11916 C CA . SER F 1 84 ? -18.308 -52.809 -32.368 1.00 25.12 84 SER F CA 1
ATOM 11917 C C . SER F 1 84 ? -19.352 -52.654 -31.267 1.00 23.74 84 SER F C 1
ATOM 11918 O O . SER F 1 84 ? -19.156 -53.138 -30.152 1.00 24.30 84 SER F O 1
ATOM 11921 N N . TYR F 1 85 ? -20.452 -51.974 -31.559 1.00 22.75 85 TYR F N 1
ATOM 11922 C CA . TYR F 1 85 ? -21.473 -51.795 -30.543 1.00 21.96 85 TYR F CA 1
ATOM 11923 C C . TYR F 1 85 ? -22.229 -53.102 -30.289 1.00 23.05 85 TYR F C 1
ATOM 11924 O O . TYR F 1 85 ? -22.808 -53.297 -29.220 1.00 22.01 85 TYR F O 1
ATOM 11933 N N . HIS F 1 86 ? -22.191 -54.009 -31.262 1.00 23.47 86 HIS F N 1
ATOM 11934 C CA . HIS F 1 86 ? -22.829 -55.313 -31.103 1.00 24.37 86 HIS F CA 1
ATOM 11935 C C . HIS F 1 86 ? -22.041 -56.039 -30.010 1.00 23.78 86 HIS F C 1
ATOM 11936 O O . HIS F 1 86 ? -22.621 -56.632 -29.100 1.00 23.89 86 HIS F O 1
ATOM 11943 N N . SER F 1 87 ? -20.713 -55.985 -30.107 1.00 24.37 87 SER F N 1
ATOM 11944 C CA . SER F 1 87 ? -19.848 -56.626 -29.120 1.00 23.79 87 SER F CA 1
ATOM 11945 C C . SER F 1 87 ? -20.000 -55.964 -27.755 1.00 23.93 87 SER F C 1
ATOM 11946 O O . SER F 1 87 ? -20.027 -56.642 -26.727 1.00 24.65 87 SER F O 1
ATOM 11949 N N . PHE F 1 88 ? -20.091 -54.638 -27.745 1.00 23.56 88 PHE F N 1
ATOM 11950 C CA . PHE F 1 88 ? -20.247 -53.904 -26.494 1.00 22.82 88 PHE F CA 1
ATOM 11951 C C . PHE F 1 88 ? -21.502 -54.350 -25.758 1.00 22.05 88 PHE F C 1
ATOM 11952 O O . PHE F 1 88 ? -21.451 -54.670 -24.570 1.00 21.93 88 PHE F O 1
ATOM 11960 N N . MET F 1 89 ? -22.625 -54.367 -26.470 1.00 22.21 89 MET F N 1
ATOM 11961 C CA . MET F 1 89 ? -23.901 -54.745 -25.874 1.00 22.82 89 MET F CA 1
ATOM 11962 C C . MET F 1 89 ? -23.962 -56.193 -25.408 1.00 24.02 89 MET F C 1
ATOM 11963 O O . MET F 1 89 ? -24.472 -56.475 -24.326 1.00 23.41 89 MET F O 1
ATOM 11968 N N . TRP F 1 90 ? -23.440 -57.113 -26.209 1.00 23.14 90 TRP F N 1
ATOM 11969 C CA . TRP F 1 90 ? -23.480 -58.510 -25.813 1.00 25.77 90 TRP F CA 1
ATOM 11970 C C . TRP F 1 90 ? -22.527 -58.864 -24.688 1.00 25.79 90 TRP F C 1
ATOM 11971 O O . TRP F 1 90 ? -22.886 -59.615 -23.784 1.00 25.72 90 TRP F O 1
ATOM 11982 N N . ASN F 1 91 ? -21.322 -58.312 -24.720 1.00 26.22 91 ASN F N 1
ATOM 11983 C CA . ASN F 1 91 ? -20.361 -58.606 -23.668 1.00 27.24 91 ASN F CA 1
ATOM 11984 C C . ASN F 1 91 ? -20.636 -57.854 -22.372 1.00 27.57 91 ASN F C 1
ATOM 11985 O O . ASN F 1 91 ? -20.368 -58.364 -21.284 1.00 27.60 91 ASN F O 1
ATOM 11990 N N . ASN F 1 92 ? -21.185 -56.648 -22.478 1.00 26.19 92 ASN F N 1
ATOM 11991 C CA . ASN F 1 92 ? -21.458 -55.856 -21.286 1.00 25.18 92 ASN F CA 1
ATOM 11992 C C . ASN F 1 92 ? -22.882 -55.947 -20.751 1.00 25.14 92 ASN F C 1
ATOM 11993 O O . ASN F 1 92 ? -23.147 -55.485 -19.646 1.00 24.52 92 ASN F O 1
ATOM 11998 N N . PHE F 1 93 ? -23.802 -56.539 -21.506 1.00 24.44 93 PHE F N 1
ATOM 11999 C CA . PHE F 1 93 ? -25.174 -56.606 -21.020 1.00 25.32 93 PHE F CA 1
ATOM 12000 C C . PHE F 1 93 ? -25.986 -57.852 -21.379 1.00 25.65 93 PHE F C 1
ATOM 12001 O O . PHE F 1 93 ? -26.282 -58.678 -20.514 1.00 25.66 93 PHE F O 1
ATOM 12009 N N . PHE F 1 94 ? -26.337 -57.985 -22.653 1.00 26.37 94 PHE F N 1
ATOM 12010 C CA . PHE F 1 94 ? -27.165 -59.092 -23.120 1.00 26.19 94 PHE F CA 1
ATOM 12011 C C . PHE F 1 94 ? -26.781 -60.518 -22.728 1.00 27.45 94 PHE F C 1
ATOM 12012 O O . PHE F 1 94 ? -27.655 -61.309 -22.374 1.00 27.17 94 PHE F O 1
ATOM 12020 N N . LYS F 1 95 ? -25.499 -60.862 -22.786 1.00 27.68 95 LYS F N 1
ATOM 12021 C CA . LYS F 1 95 ? -25.101 -62.223 -22.433 1.00 28.27 95 LYS F CA 1
ATOM 12022 C C . LYS F 1 95 ? -25.244 -62.504 -20.942 1.00 28.49 95 LYS F C 1
ATOM 12023 O O . LYS F 1 95 ? -25.175 -63.658 -20.512 1.00 28.98 95 LYS F O 1
ATOM 12029 N N . HIS F 1 96 ? -25.462 -61.449 -20.160 1.00 27.92 96 HIS F N 1
ATOM 12030 C CA . HIS F 1 96 ? -25.589 -61.571 -18.712 1.00 28.70 96 HIS F CA 1
ATOM 12031 C C . HIS F 1 96 ? -27.023 -61.562 -18.197 1.00 28.11 96 HIS F C 1
ATOM 12032 O O . HIS F 1 96 ? -27.254 -61.767 -17.004 1.00 28.06 96 HIS F O 1
ATOM 12039 N N . ILE F 1 97 ? -27.985 -61.325 -19.083 1.00 28.05 97 ILE F N 1
ATOM 12040 C CA . ILE F 1 97 ? -29.381 -61.289 -18.669 1.00 28.10 97 ILE F CA 1
ATOM 12041 C C . ILE F 1 97 ? -30.241 -62.314 -19.401 1.00 27.94 97 ILE F C 1
ATOM 12042 O O . ILE F 1 97 ? -29.766 -63.006 -20.299 1.00 28.79 97 ILE F O 1
ATOM 12047 N N . ASP F 1 98 ? -31.510 -62.404 -19.018 1.00 28.23 98 ASP F N 1
ATOM 12048 C CA . ASP F 1 98 ? -32.420 -63.369 -19.622 1.00 28.01 98 ASP F CA 1
ATOM 12049 C C . ASP F 1 98 ? -33.259 -62.817 -20.773 1.00 27.94 98 ASP F C 1
ATOM 12050 O O . ASP F 1 98 ? -34.410 -63.205 -20.950 1.00 28.64 98 ASP F O 1
ATOM 12055 N N . ILE F 1 99 ? -32.683 -61.912 -21.558 1.00 27.56 99 ILE F N 1
ATOM 12056 C CA . ILE F 1 99 ? -33.400 -61.345 -22.694 1.00 27.66 99 ILE F CA 1
ATOM 12057 C C . ILE F 1 99 ? -33.211 -62.296 -23.875 1.00 28.11 99 ILE F C 1
ATOM 12058 O O . ILE F 1 99 ? -32.151 -62.901 -24.019 1.00 29.13 99 ILE F O 1
ATOM 12063 N N . HIS F 1 100 ? -34.235 -62.445 -24.708 1.00 29.51 100 HIS F N 1
ATOM 12064 C CA . HIS F 1 100 ? -34.122 -63.330 -25.864 1.00 30.47 100 HIS F CA 1
ATOM 12065 C C . HIS F 1 100 ? -33.382 -62.620 -26.992 1.00 30.84 100 HIS F C 1
ATOM 12066 O O . HIS F 1 100 ? -33.734 -61.501 -27.368 1.00 29.63 100 HIS F O 1
ATOM 12073 N N . PRO F 1 101 ? -32.343 -63.268 -27.544 1.00 29.81 101 PRO F N 1
ATOM 12074 C CA . PRO F 1 101 ? -31.535 -62.710 -28.633 1.00 30.20 101 PRO F CA 1
ATOM 12075 C C . PRO F 1 101 ? -32.359 -62.143 -29.781 1.00 30.12 101 PRO F C 1
ATOM 12076 O O . PRO F 1 101 ? -32.075 -61.053 -30.272 1.00 31.29 101 PRO F O 1
ATOM 12080 N N . GLU F 1 102 ? -33.383 -62.881 -30.200 1.00 30.41 102 GLU F N 1
ATOM 12081 C CA . GLU F 1 102 ? -34.232 -62.444 -31.302 1.00 29.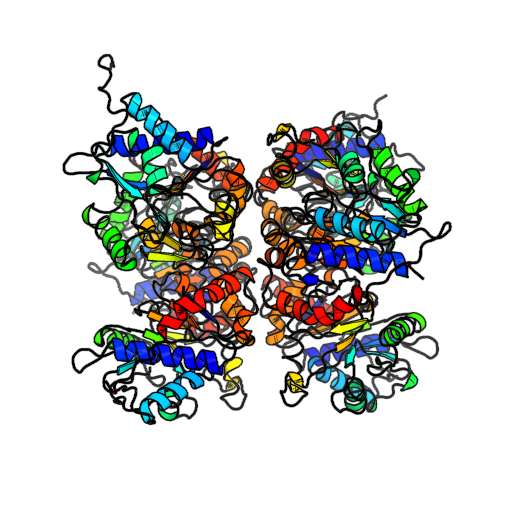77 102 GLU F CA 1
ATOM 12082 C C . GLU F 1 102 ? -34.940 -61.131 -30.987 1.00 27.80 102 GLU F C 1
ATOM 12083 O O . GLU F 1 102 ? -35.458 -60.470 -31.888 1.00 27.53 102 GLU F O 1
ATOM 12089 N N . ASN F 1 103 ? -34.971 -60.756 -29.713 1.00 26.67 103 ASN F N 1
ATOM 12090 C CA . ASN F 1 103 ? -35.634 -59.521 -29.325 1.00 25.39 103 ASN F CA 1
ATOM 12091 C C . ASN F 1 103 ? -34.680 -58.352 -29.125 1.00 24.40 103 ASN F C 1
ATOM 12092 O O . ASN F 1 103 ? -35.096 -57.274 -28.697 1.00 24.86 103 ASN F O 1
ATOM 12097 N N . THR F 1 104 ? -33.404 -58.572 -29.430 1.00 24.72 104 THR F N 1
ATOM 12098 C CA . THR F 1 104 ? -32.398 -57.517 -29.333 1.00 23.72 104 THR F CA 1
ATOM 12099 C C . THR F 1 104 ? -32.155 -57.075 -30.770 1.00 25.24 104 THR F C 1
ATOM 12100 O O . THR F 1 104 ? -32.009 -57.910 -31.666 1.00 26.31 104 THR F O 1
ATOM 12104 N N . HIS F 1 105 ? -32.131 -55.767 -30.998 1.00 24.32 105 HIS F N 1
ATOM 12105 C CA . HIS F 1 105 ? -31.941 -55.245 -32.343 1.00 23.80 105 HIS F CA 1
ATOM 12106 C C . HIS F 1 105 ? -30.862 -54.181 -32.394 1.00 23.11 105 HIS F C 1
ATOM 12107 O O . HIS F 1 105 ? -30.934 -53.171 -31.695 1.00 22.54 105 HIS F O 1
ATOM 12114 N N . ILE F 1 106 ? -29.864 -54.425 -33.232 1.00 21.99 106 ILE F N 1
ATOM 12115 C CA . ILE F 1 106 ? -28.748 -53.509 -33.409 1.00 22.50 106 ILE F CA 1
ATOM 12116 C C . ILE F 1 106 ? -28.501 -53.358 -34.903 1.00 22.37 106 ILE F C 1
ATOM 12117 O O . ILE F 1 106 ? -28.498 -54.341 -35.645 1.00 23.77 106 ILE F O 1
ATOM 12122 N N . LEU F 1 107 ? -28.303 -52.123 -35.345 1.00 21.01 107 LEU F N 1
ATOM 12123 C CA . LEU F 1 107 ? -28.063 -51.851 -36.754 1.00 20.53 107 LEU F CA 1
ATOM 12124 C C . LEU F 1 107 ? -26.865 -52.624 -37.298 1.00 21.92 107 LEU F C 1
ATOM 12125 O O . LEU F 1 107 ? -25.852 -52.782 -36.618 1.00 22.70 107 LEU F O 1
ATOM 12130 N N . ASP F 1 108 ? -27.000 -53.112 -38.527 1.00 22.62 108 ASP F N 1
ATOM 12131 C CA . ASP F 1 108 ? -25.935 -53.861 -39.186 1.00 23.87 108 ASP F CA 1
ATOM 12132 C C . ASP F 1 108 ? -25.085 -52.893 -40.004 1.00 22.95 108 ASP F C 1
ATOM 12133 O O . ASP F 1 108 ? -25.459 -52.512 -41.112 1.00 23.60 108 ASP F O 1
ATOM 12138 N N . GLY F 1 109 ? -23.945 -52.495 -39.448 1.00 24.50 109 GLY F N 1
ATOM 12139 C CA . GLY F 1 109 ? -23.063 -51.566 -40.135 1.00 23.98 109 GLY F CA 1
ATOM 12140 C C . GLY F 1 109 ? -22.349 -52.151 -41.340 1.00 25.52 109 GLY F C 1
ATOM 12141 O O . GLY F 1 109 ? -21.572 -51.463 -41.999 1.00 24.38 109 GLY F O 1
ATOM 12142 N N . ASN F 1 110 ? -22.609 -53.420 -41.637 1.00 26.42 110 ASN F N 1
ATOM 12143 C CA . ASN F 1 110 ? -21.974 -54.068 -42.778 1.00 28.69 110 ASN F CA 1
ATOM 12144 C C . ASN F 1 110 ? -22.995 -54.540 -43.807 1.00 29.86 110 ASN F C 1
ATOM 12145 O O . ASN F 1 110 ? -22.688 -55.365 -44.670 1.00 30.60 110 ASN F O 1
ATOM 12150 N N . ALA F 1 111 ? -24.210 -54.007 -43.715 1.00 30.84 111 ALA F N 1
ATOM 12151 C CA . ALA F 1 111 ? -25.270 -54.364 -44.650 1.00 31.90 111 ALA F CA 1
ATOM 12152 C C . ALA F 1 111 ? -24.890 -53.880 -46.047 1.00 33.10 111 ALA F C 1
ATOM 12153 O O . ALA F 1 111 ? -24.194 -52.877 -46.194 1.00 32.01 111 ALA F O 1
ATOM 12155 N N . VAL F 1 112 ? -25.348 -54.597 -47.069 1.00 34.00 112 VAL F N 1
ATOM 12156 C CA . VAL F 1 112 ? -25.051 -54.239 -48.453 1.00 34.63 112 VAL F CA 1
ATOM 12157 C C . VAL F 1 112 ? -25.618 -52.867 -48.805 1.00 34.64 112 VAL F C 1
ATOM 12158 O O . VAL F 1 112 ? -24.935 -52.036 -49.407 1.00 35.33 112 VAL F O 1
ATOM 12162 N N . ASP F 1 113 ? -26.873 -52.643 -48.433 1.00 32.45 113 ASP F N 1
ATOM 12163 C CA . ASP F 1 113 ? -27.543 -51.373 -48.684 1.00 32.21 113 ASP F CA 1
ATOM 12164 C C . ASP F 1 113 ? -27.744 -50.722 -47.316 1.00 29.93 113 ASP F C 1
ATOM 12165 O O . ASP F 1 113 ? -28.678 -51.061 -46.591 1.00 29.18 113 ASP F O 1
ATOM 12170 N N . LEU F 1 114 ? -26.864 -49.792 -46.964 1.00 28.65 114 LEU F N 1
ATOM 12171 C CA . LEU F 1 114 ? -26.942 -49.130 -45.665 1.00 27.56 114 LEU F CA 1
ATOM 12172 C C . LEU F 1 114 ? -28.264 -48.416 -45.388 1.00 28.18 114 LEU F C 1
ATOM 12173 O O . LEU F 1 114 ? -28.823 -48.548 -44.298 1.00 27.92 114 LEU F O 1
ATOM 12178 N N . GLN F 1 115 ? -28.773 -47.667 -46.360 1.00 27.84 115 GLN F N 1
ATOM 12179 C CA . GLN F 1 115 ? -30.033 -46.963 -46.153 1.00 28.28 115 GLN F CA 1
ATOM 12180 C C . GLN F 1 115 ? -31.185 -47.949 -45.992 1.00 27.92 115 GLN F C 1
ATOM 12181 O O . GLN F 1 115 ? -32.102 -47.717 -45.206 1.00 26.87 115 GLN F O 1
ATOM 12187 N N . ALA F 1 116 ? -31.141 -49.050 -46.737 1.00 27.06 116 ALA F N 1
ATOM 12188 C CA . ALA F 1 116 ? -32.190 -50.062 -46.641 1.00 27.21 116 ALA F CA 1
ATOM 12189 C C . ALA F 1 116 ? -32.174 -50.657 -45.236 1.00 25.75 116 ALA F C 1
ATOM 12190 O O . ALA F 1 116 ? -33.223 -50.903 -44.642 1.00 26.28 116 ALA F O 1
ATOM 12192 N N . GLU F 1 117 ? -30.975 -50.886 -44.710 1.00 24.81 117 GLU F N 1
ATOM 12193 C CA . GLU F 1 117 ? -30.814 -51.435 -43.367 1.00 23.76 117 GLU F CA 1
ATOM 12194 C C . GLU F 1 117 ? -31.404 -50.447 -42.364 1.00 22.49 117 GLU F C 1
ATOM 12195 O O . GLU F 1 117 ? -32.045 -50.839 -41.388 1.00 22.07 117 GLU F O 1
ATOM 12201 N N . CYS F 1 118 ? -31.193 -49.160 -42.618 1.00 22.66 118 CYS F N 1
ATOM 12202 C CA . CYS F 1 118 ? -31.717 -48.119 -41.741 1.00 22.61 118 CYS F CA 1
ATOM 12203 C C . CYS F 1 118 ? -33.238 -48.061 -41.802 1.00 23.64 118 CYS F C 1
ATOM 12204 O O . CYS F 1 118 ? -33.906 -47.974 -40.769 1.00 23.77 118 CYS F O 1
ATOM 12207 N N . ASP F 1 119 ? -33.788 -48.108 -43.012 1.00 24.05 119 ASP F N 1
ATOM 12208 C CA . ASP F 1 119 ? -35.237 -48.067 -43.173 1.00 25.78 119 ASP F CA 1
ATOM 12209 C C . ASP F 1 119 ? -35.855 -49.286 -42.500 1.00 24.71 119 ASP F C 1
ATOM 12210 O O . ASP F 1 119 ? -36.908 -49.196 -41.870 1.00 24.19 119 ASP F O 1
ATOM 12215 N N . ALA F 1 120 ? -35.187 -50.426 -42.633 1.00 25.05 120 ALA F N 1
ATOM 12216 C CA . ALA F 1 120 ? -35.666 -51.661 -42.028 1.00 25.22 120 ALA F CA 1
ATOM 12217 C C . ALA F 1 120 ? -35.688 -51.551 -40.505 1.00 24.62 120 ALA F C 1
ATOM 12218 O O . ALA F 1 120 ? -36.548 -52.135 -39.844 1.00 24.64 120 ALA F O 1
ATOM 12220 N N . PHE F 1 121 ? -34.741 -50.804 -39.948 1.00 23.21 121 PHE F N 1
ATOM 12221 C CA . PHE F 1 121 ? -34.669 -50.634 -38.503 1.00 21.75 121 PHE F CA 1
ATOM 12222 C C . PHE F 1 121 ? -35.887 -49.851 -38.020 1.00 20.83 121 PHE F C 1
ATOM 12223 O O . PHE F 1 121 ? -36.480 -50.182 -36.993 1.00 21.31 121 PHE F O 1
ATOM 12231 N N . GLU F 1 122 ? -36.261 -48.817 -38.768 1.00 20.33 122 GLU F N 1
ATOM 12232 C CA . GLU F 1 122 ? -37.422 -48.008 -38.417 1.00 20.93 122 GLU F CA 1
ATOM 12233 C C . GLU F 1 122 ? -38.674 -48.884 -38.474 1.00 21.89 122 GLU F C 1
ATOM 12234 O O . GLU F 1 122 ? -39.556 -48.775 -37.626 1.00 21.10 122 GLU F O 1
ATOM 12240 N N . GLU F 1 123 ? -38.747 -49.764 -39.468 1.00 23.91 123 GLU F N 1
ATOM 12241 C CA . GLU F 1 123 ? -39.906 -50.640 -39.589 1.00 25.53 123 GLU F CA 1
ATOM 12242 C C . GLU F 1 123 ? -40.006 -51.604 -38.417 1.00 24.23 123 GLU F C 1
ATOM 12243 O O . GLU F 1 123 ? -41.103 -51.909 -37.955 1.00 25.84 123 GLU F O 1
ATOM 12249 N N A LYS F 1 124 ? -38.864 -52.084 -37.937 0.50 24.16 124 LYS F N 1
ATOM 12250 N N B LYS F 1 124 ? -38.863 -52.082 -37.937 0.50 24.23 124 LYS F N 1
ATOM 12251 C CA A LYS F 1 124 ? -38.853 -53.008 -36.809 0.50 23.51 124 LYS F CA 1
ATOM 12252 C CA B LYS F 1 124 ? -38.847 -53.008 -36.810 0.50 23.64 124 LYS F CA 1
ATOM 12253 C C A LYS F 1 124 ? -39.343 -52.307 -35.546 0.50 23.05 124 LYS F C 1
ATOM 12254 C C B LYS F 1 124 ? -39.338 -52.308 -35.546 0.50 23.13 124 LYS F C 1
ATOM 12255 O O A LYS F 1 124 ? -40.032 -52.905 -34.721 0.50 22.23 124 LYS F O 1
ATOM 12256 O O B LYS F 1 124 ? -40.023 -52.909 -34.720 0.50 22.30 124 LYS F O 1
ATOM 12267 N N . ILE F 1 125 ? -38.986 -51.035 -35.397 1.00 22.55 125 ILE F N 1
ATOM 12268 C CA . ILE F 1 125 ? -39.414 -50.269 -34.232 1.00 22.93 125 ILE F CA 1
ATOM 12269 C C . ILE F 1 125 ? -40.933 -50.110 -34.296 1.00 23.61 125 ILE F C 1
ATOM 12270 O O . ILE F 1 125 ? -41.629 -50.287 -33.296 1.00 24.61 125 ILE F O 1
ATOM 12275 N N . LYS F 1 126 ? -41.443 -49.795 -35.483 1.00 24.62 126 LYS F N 1
ATOM 12276 C CA . LYS F 1 126 ? -42.880 -49.625 -35.679 1.00 25.52 126 LYS F CA 1
ATOM 12277 C C . LYS F 1 126 ? -43.628 -50.931 -35.430 1.00 26.10 126 LYS F C 1
ATOM 12278 O O . LYS F 1 126 ? -44.672 -50.947 -34.777 1.00 26.14 126 LYS F O 1
ATOM 12284 N N . ALA F 1 127 ? -43.087 -52.025 -35.954 1.00 26.33 127 ALA F N 1
ATOM 12285 C CA . ALA F 1 127 ? -43.704 -53.335 -35.786 1.00 26.35 127 ALA F CA 1
ATOM 12286 C C . ALA F 1 127 ? -43.756 -53.712 -34.309 1.00 26.56 127 ALA F C 1
ATOM 12287 O O . ALA F 1 127 ? -44.638 -54.458 -33.879 1.00 26.46 127 ALA F O 1
ATOM 12289 N N . ALA F 1 128 ? -42.809 -53.183 -33.538 1.00 24.46 128 ALA F N 1
ATOM 12290 C CA . ALA F 1 128 ? -42.728 -53.457 -32.107 1.00 23.51 128 ALA F CA 1
ATOM 12291 C C . ALA F 1 128 ? -43.656 -52.550 -31.307 1.00 22.63 128 ALA F C 1
ATOM 12292 O O . ALA F 1 128 ? -43.742 -52.664 -30.084 1.00 23.97 128 ALA F O 1
ATOM 12294 N N . GLY F 1 129 ? -44.344 -51.650 -31.998 1.00 22.43 129 GLY F N 1
ATOM 12295 C CA . GLY F 1 129 ? -45.262 -50.750 -31.327 1.00 22.32 129 GLY F CA 1
ATOM 12296 C C . GLY F 1 129 ? -44.606 -49.480 -30.826 1.00 23.31 129 GLY F C 1
ATOM 12297 O O . GLY F 1 129 ? -45.181 -48.761 -30.010 1.00 23.81 129 GLY F O 1
ATOM 12298 N N . GLY F 1 130 ? -43.404 -49.198 -31.317 1.00 23.03 130 GLY F N 1
ATOM 12299 C CA . GLY F 1 130 ? -42.706 -47.999 -30.891 1.00 23.18 130 GLY F CA 1
ATOM 12300 C C . GLY F 1 130 ? -41.872 -48.230 -29.649 1.00 21.84 130 GLY F C 1
ATOM 12301 O O . GLY F 1 130 ? -41.919 -49.305 -29.058 1.00 23.07 130 GLY F O 1
ATOM 12302 N N . ILE F 1 131 ? -41.116 -47.212 -29.245 1.00 20.86 131 ILE F N 1
ATOM 12303 C CA . ILE F 1 131 ? -40.249 -47.296 -28.073 1.00 19.46 131 ILE F CA 1
ATOM 12304 C C . ILE F 1 131 ? -40.917 -46.739 -26.816 1.00 20.09 131 ILE F C 1
ATOM 12305 O O . ILE F 1 131 ? -41.365 -45.589 -26.799 1.00 19.94 131 ILE F O 1
ATOM 12310 N N . GLU F 1 132 ? -40.968 -47.555 -25.764 1.00 19.12 132 GLU F N 1
ATOM 12311 C CA . GLU F 1 132 ? -41.567 -47.153 -24.492 1.00 18.44 132 GLU F CA 1
ATOM 12312 C C . GLU F 1 132 ? -40.635 -46.202 -23.747 1.00 19.28 132 GLU F C 1
ATOM 12313 O O . GLU F 1 132 ? -41.052 -45.149 -23.271 1.00 19.15 132 GLU F O 1
ATOM 12319 N N . LEU F 1 133 ? -39.368 -46.587 -23.653 1.00 19.49 133 LEU F N 1
ATOM 12320 C CA . LEU F 1 133 ? -38.360 -45.784 -22.970 1.00 18.81 133 LEU F CA 1
ATOM 12321 C C . LEU F 1 133 ? -37.070 -45.834 -23.769 1.00 18.74 133 LEU F C 1
ATOM 12322 O O . LEU F 1 133 ? -36.522 -46.914 -24.001 1.00 18.51 133 LEU F O 1
ATOM 12327 N N . PHE F 1 134 ? -36.589 -44.674 -24.208 1.00 17.12 134 PHE F N 1
ATOM 12328 C CA . PHE F 1 134 ? -35.346 -44.641 -24.960 1.00 16.59 134 PHE F CA 1
ATOM 12329 C C . PHE F 1 134 ? -34.274 -44.033 -24.071 1.00 17.29 134 PHE F C 1
ATOM 12330 O O . PHE F 1 134 ? -34.385 -42.884 -23.646 1.00 17.12 134 PHE F O 1
ATOM 12338 N N . VAL F 1 135 ? -33.248 -44.824 -23.772 1.00 15.86 135 VAL F N 1
ATOM 12339 C CA . VAL F 1 135 ? -32.154 -44.369 -22.926 1.00 16.83 135 VAL F CA 1
ATOM 12340 C C . VAL F 1 135 ? -31.006 -43.905 -23.816 1.00 16.90 135 VAL F C 1
ATOM 12341 O O . VAL F 1 135 ? -30.642 -44.578 -24.776 1.00 16.20 135 VAL F O 1
ATOM 12345 N N . GLY F 1 136 ? -30.446 -42.743 -23.506 1.00 17.01 136 GLY F N 1
ATOM 12346 C CA . GLY F 1 136 ? -29.353 -42.245 -24.317 1.00 17.02 136 GLY F CA 1
ATOM 12347 C C . GLY F 1 136 ? -28.319 -41.506 -23.500 1.00 17.26 136 GLY F C 1
ATOM 12348 O O . GLY F 1 136 ? -28.351 -41.519 -22.272 1.00 19.29 136 GLY F O 1
ATOM 12349 N N . GLY F 1 137 ? -27.385 -40.873 -24.201 1.00 18.84 137 GLY F N 1
ATOM 12350 C CA . GLY F 1 137 ? -26.344 -40.110 -23.544 1.00 18.14 137 GLY F CA 1
ATOM 12351 C C . GLY F 1 137 ? -26.180 -38.831 -24.334 1.00 17.99 137 GLY F C 1
ATOM 12352 O O . GLY F 1 137 ? -26.981 -38.542 -25.225 1.00 18.39 137 GLY F O 1
ATOM 12353 N N . ILE F 1 138 ? -25.155 -38.057 -24.014 1.00 18.05 138 ILE F N 1
ATOM 12354 C CA . ILE F 1 138 ? -24.910 -36.817 -24.736 1.00 17.35 138 ILE F CA 1
ATOM 12355 C C . ILE F 1 138 ? -23.424 -36.756 -25.053 1.00 17.69 138 ILE F C 1
ATOM 12356 O O . ILE F 1 138 ? -22.588 -37.112 -24.221 1.00 17.23 138 ILE F O 1
ATOM 12361 N N . GLY F 1 139 ? -23.095 -36.336 -26.267 1.00 17.70 139 GLY F N 1
ATOM 12362 C CA . GLY F 1 139 ? -21.696 -36.241 -26.643 1.00 17.89 139 GLY F CA 1
ATOM 12363 C C . GLY F 1 139 ? -21.126 -34.908 -26.197 1.00 20.18 139 GLY F C 1
ATOM 12364 O O . GLY F 1 139 ? -21.876 -34.028 -25.769 1.00 17.89 139 GLY F O 1
ATOM 12365 N N . PRO F 1 140 ? -19.798 -34.730 -26.258 1.00 21.07 140 PRO F N 1
ATOM 12366 C CA . PRO F 1 140 ? -19.200 -33.458 -25.845 1.00 22.71 140 PRO F CA 1
ATOM 12367 C C . PRO F 1 140 ? -19.722 -32.344 -26.742 1.00 22.10 140 PRO F C 1
ATOM 12368 O O . PRO F 1 140 ? -19.685 -31.167 -26.380 1.00 23.04 140 PRO F O 1
ATOM 12372 N N . ASP F 1 141 ? -20.194 -32.733 -27.924 1.00 20.90 141 ASP F N 1
ATOM 12373 C CA . ASP F 1 141 ? -20.728 -31.787 -28.896 1.00 22.00 141 ASP F CA 1
ATOM 12374 C C . ASP F 1 141 ? -22.251 -31.725 -28.832 1.00 20.49 141 ASP F C 1
ATOM 12375 O O . ASP F 1 141 ? -22.896 -31.189 -29.733 1.00 18.94 141 ASP F O 1
ATOM 12380 N N . GLY F 1 142 ? -22.809 -32.285 -27.759 1.00 17.96 142 GLY F N 1
ATOM 12381 C CA . GLY F 1 142 ? -24.248 -32.279 -27.543 1.00 17.99 142 GLY F CA 1
ATOM 12382 C C . GLY F 1 142 ? -25.080 -33.237 -28.375 1.00 16.90 142 GLY F C 1
ATOM 12383 O O . GLY F 1 142 ? -26.305 -33.118 -28.406 1.00 16.82 142 GLY F O 1
ATOM 12384 N N . HIS F 1 143 ? -24.445 -34.202 -29.032 1.00 17.75 143 HIS F N 1
ATOM 12385 C CA . HIS F 1 143 ? -25.201 -35.121 -29.875 1.00 16.41 143 HIS F CA 1
ATOM 12386 C C . HIS F 1 143 ? -26.001 -36.191 -29.141 1.00 16.07 143 HIS F C 1
ATOM 12387 O O . HIS F 1 143 ? -25.685 -36.561 -28.013 1.00 16.09 143 HIS F O 1
ATOM 12394 N N . ILE F 1 144 ? -27.071 -36.642 -29.790 1.00 17.61 144 ILE F N 1
ATOM 12395 C CA . ILE F 1 144 ? -27.900 -37.735 -29.298 1.00 17.36 144 ILE F CA 1
ATOM 12396 C C . ILE F 1 144 ? -27.589 -38.785 -30.367 1.00 17.94 144 ILE F C 1
ATOM 12397 O O . ILE F 1 144 ? -27.679 -38.492 -31.560 1.00 17.44 144 ILE F O 1
ATOM 12402 N N . ALA F 1 145 ? -27.184 -39.982 -29.949 1.00 16.39 145 ALA F N 1
ATOM 12403 C CA . ALA F 1 145 ? -26.809 -41.031 -30.897 1.00 17.17 145 ALA F CA 1
ATOM 12404 C C . ALA F 1 145 ? -25.660 -40.443 -31.716 1.00 17.09 145 ALA F C 1
ATOM 12405 O O . ALA F 1 145 ? -24.743 -39.835 -31.151 1.00 18.73 145 ALA F O 1
ATOM 12407 N N . PHE F 1 146 ? -25.685 -40.616 -33.033 1.00 16.40 146 PHE F N 1
ATOM 12408 C CA . PHE F 1 146 ? -24.639 -40.027 -33.856 1.00 17.27 146 PHE F CA 1
ATOM 12409 C C . PHE F 1 146 ? -25.202 -38.886 -34.691 1.00 16.94 146 PHE F C 1
ATOM 12410 O O . PHE F 1 146 ? -24.779 -38.654 -35.820 1.00 17.89 146 PHE F O 1
ATOM 12418 N N . ASN F 1 147 ? -26.176 -38.181 -34.125 1.00 16.42 147 ASN F N 1
ATOM 12419 C CA . ASN F 1 147 ? -26.763 -37.036 -34.799 1.00 15.88 147 ASN F CA 1
ATOM 12420 C C . ASN F 1 147 ? -25.839 -35.868 -34.478 1.00 15.44 147 ASN F C 1
ATOM 12421 O O . ASN F 1 147 ? -26.107 -35.048 -33.599 1.00 16.72 147 ASN F O 1
ATOM 12426 N N . GLU F 1 148 ? -24.728 -35.835 -35.203 1.00 15.19 148 GLU F N 1
ATOM 12427 C CA . GLU F 1 148 ? -23.690 -34.826 -35.028 1.00 15.66 148 GLU F CA 1
ATOM 12428 C C . GLU F 1 148 ? -24.197 -33.409 -35.254 1.00 15.48 148 GLU F C 1
ATOM 12429 O O . GLU F 1 148 ? -25.266 -33.206 -35.830 1.00 15.13 148 GLU F O 1
ATOM 12435 N N . PRO F 1 149 ? -23.432 -32.402 -34.792 1.00 16.61 149 PRO F N 1
ATOM 12436 C CA . PRO F 1 149 ? -23.834 -31.003 -34.968 1.00 16.10 149 PRO F CA 1
ATOM 12437 C C . PRO F 1 149 ? -24.235 -30.736 -36.420 1.00 17.33 149 PRO F C 1
ATOM 12438 O O . PRO F 1 149 ? -23.526 -31.128 -37.349 1.00 16.97 149 PRO F O 1
ATOM 12442 N N . GLY F 1 150 ? -25.371 -30.076 -36.612 1.00 17.94 150 GLY F N 1
ATOM 12443 C CA . GLY F 1 150 ? -25.834 -29.783 -37.956 1.00 18.42 150 GLY F CA 1
ATOM 12444 C C . GLY F 1 150 ? -26.704 -30.894 -38.522 1.00 18.89 150 GLY F C 1
ATOM 12445 O O . GLY F 1 150 ? -26.811 -31.049 -39.739 1.00 21.15 150 GLY F O 1
ATOM 12446 N N . SER F 1 151 ? -27.314 -31.680 -37.638 1.00 16.61 151 SER F N 1
ATOM 12447 C CA . SER F 1 151 ? -28.197 -32.769 -38.051 1.00 15.73 151 SER F CA 1
ATOM 12448 C C . SER F 1 151 ? -29.636 -32.286 -37.966 1.00 15.45 151 SER F C 1
ATOM 12449 O O . SER F 1 151 ? -29.985 -31.557 -37.045 1.00 17.17 151 SER F O 1
ATOM 12452 N N . SER F 1 152 ? -30.468 -32.699 -38.914 1.00 15.60 152 SER F N 1
ATOM 12453 C CA . SER F 1 152 ? -31.875 -32.313 -38.896 1.00 15.35 152 SER F CA 1
ATOM 12454 C C . SER F 1 152 ? -32.478 -32.754 -37.569 1.00 15.70 152 SER F C 1
ATOM 12455 O O . SER F 1 152 ? -32.259 -33.880 -37.132 1.00 16.80 152 SER F O 1
ATOM 12458 N N . LEU F 1 153 ? -33.242 -31.876 -36.933 1.00 15.47 153 LEU F N 1
ATOM 12459 C CA . LEU F 1 153 ? -33.855 -32.224 -35.659 1.00 15.74 153 LEU F CA 1
ATOM 12460 C C . LEU F 1 153 ? -35.077 -33.136 -35.818 1.00 16.71 153 LEU F C 1
ATOM 12461 O O . LEU F 1 153 ? -35.696 -33.527 -34.831 1.00 17.13 153 LEU F O 1
ATOM 12466 N N . VAL F 1 154 ? -35.432 -33.470 -37.056 1.00 15.52 154 VAL F N 1
ATOM 12467 C CA . VAL F 1 154 ? -36.556 -34.384 -37.287 1.00 16.35 154 VAL F CA 1
ATOM 12468 C C . VAL F 1 154 ? -36.090 -35.558 -38.140 1.00 16.97 154 VAL F C 1
ATOM 12469 O O . VAL F 1 154 ? -36.890 -36.238 -38.783 1.00 18.19 154 VAL F O 1
ATOM 12473 N N . SER F 1 155 ? -34.783 -35.789 -38.130 1.00 15.59 155 SER F N 1
ATOM 12474 C CA . SER F 1 155 ? -34.171 -36.871 -38.893 1.00 17.20 155 SER F CA 1
ATOM 12475 C C . SER F 1 155 ? -34.597 -38.267 -38.443 1.00 16.83 155 SER F C 1
ATOM 12476 O O . SER F 1 155 ? -34.989 -38.478 -37.291 1.00 15.21 155 SER F O 1
ATOM 12479 N N . ARG F 1 156 ? -34.521 -39.215 -39.374 1.00 17.02 156 ARG F N 1
ATOM 12480 C CA . ARG F 1 156 ? -34.851 -40.605 -39.091 1.00 17.55 156 ARG F CA 1
ATOM 12481 C C . ARG F 1 156 ? -33.528 -41.367 -39.118 1.00 17.82 156 ARG F C 1
ATOM 12482 O O . ARG F 1 156 ? -32.461 -40.759 -39.238 1.00 17.60 156 ARG F O 1
ATOM 12490 N N . THR F 1 157 ? -33.589 -42.689 -39.005 1.00 17.65 157 THR F N 1
ATOM 12491 C CA . THR F 1 157 ? -32.382 -43.511 -39.013 1.00 17.22 157 THR F CA 1
ATOM 12492 C C . THR F 1 157 ? -31.671 -43.420 -40.364 1.00 17.21 157 THR F C 1
ATOM 12493 O O . THR F 1 157 ? -32.285 -43.604 -41.413 1.00 18.66 157 THR F O 1
ATOM 12497 N N . ARG F 1 158 ? -30.371 -43.139 -40.336 1.00 18.17 158 ARG F N 1
ATOM 12498 C CA . ARG F 1 158 ? -29.598 -42.998 -41.569 1.00 19.04 158 ARG F CA 1
ATOM 12499 C C . ARG F 1 158 ? -28.104 -43.102 -41.297 1.00 18.48 158 ARG F C 1
ATOM 12500 O O . ARG F 1 158 ? -27.677 -43.313 -40.163 1.00 19.31 158 ARG F O 1
ATOM 12508 N N . VAL F 1 159 ? -27.312 -42.944 -42.352 1.00 18.76 159 VAL F N 1
ATOM 12509 C CA . VAL F 1 159 ? -25.863 -42.988 -42.231 1.00 18.97 159 VAL F CA 1
ATOM 12510 C C . VAL F 1 159 ? -25.367 -41.597 -41.844 1.00 18.81 159 VAL F C 1
ATOM 12511 O O . VAL F 1 159 ? -25.827 -40.597 -42.391 1.00 19.38 159 VAL F O 1
ATOM 12515 N N . LYS F 1 160 ? -24.444 -41.526 -40.892 1.00 18.35 160 LYS F N 1
ATOM 12516 C CA . LYS F 1 160 ? -23.882 -40.241 -40.499 1.00 18.39 160 LYS F CA 1
ATOM 12517 C C . LYS F 1 160 ? -22.373 -40.359 -40.391 1.00 19.76 160 LYS F C 1
ATOM 12518 O O . LYS F 1 160 ? -21.844 -41.411 -40.035 1.00 21.30 160 LYS F O 1
ATOM 12524 N N . THR F 1 161 ? -21.684 -39.276 -40.727 1.00 19.77 161 THR F N 1
ATOM 12525 C CA . THR F 1 161 ? -20.233 -39.238 -40.658 1.00 19.66 161 THR F CA 1
ATOM 12526 C C . THR F 1 161 ? -19.885 -38.600 -39.322 1.00 19.25 161 THR F C 1
ATOM 12527 O O . THR F 1 161 ? -20.378 -37.517 -39.001 1.00 18.87 161 THR F O 1
ATOM 12531 N N . LEU F 1 162 ? -19.054 -39.276 -38.540 1.00 19.40 162 LEU F N 1
ATOM 12532 C CA . LEU F 1 162 ? -18.681 -38.777 -37.222 1.00 20.76 162 LEU F CA 1
ATOM 12533 C C . LEU F 1 162 ? -17.931 -37.453 -37.285 1.00 21.60 162 LEU F C 1
ATOM 12534 O O . LEU F 1 162 ? -17.101 -37.239 -38.166 1.00 21.43 162 LEU F O 1
ATOM 12539 N N . ALA F 1 163 ? -18.234 -36.568 -36.339 1.00 22.36 163 ALA F N 1
ATOM 12540 C CA . ALA F 1 163 ? -17.586 -35.265 -36.269 1.00 23.33 163 ALA F CA 1
ATOM 12541 C C . ALA F 1 163 ? -16.296 -35.396 -35.463 1.00 24.92 163 ALA F C 1
ATOM 12542 O O . ALA F 1 163 ? -16.079 -36.402 -34.790 1.00 23.25 163 ALA F O 1
ATOM 12544 N N . MET F 1 164 ? -15.448 -34.374 -35.521 1.00 26.67 164 MET F N 1
ATOM 12545 C CA . MET F 1 164 ? -14.171 -34.409 -34.820 1.00 29.88 164 MET F CA 1
ATOM 12546 C C . MET F 1 164 ? -14.275 -34.721 -33.324 1.00 29.44 164 MET F C 1
ATOM 12547 O O . MET F 1 164 ? -13.465 -35.479 -32.792 1.00 28.43 164 MET F O 1
ATOM 12552 N N . ASP F 1 165 ? -15.267 -34.147 -32.649 1.00 29.33 165 ASP F N 1
ATOM 12553 C CA . ASP F 1 165 ? -15.447 -34.393 -31.218 1.00 29.95 165 ASP F CA 1
ATOM 12554 C C . ASP F 1 165 ? -15.664 -35.868 -30.914 1.00 28.72 165 ASP F C 1
ATOM 12555 O O . ASP F 1 165 ? -15.043 -36.421 -30.007 1.00 28.75 165 ASP F O 1
ATOM 12560 N N . THR F 1 166 ? -16.556 -36.499 -31.670 1.00 26.43 166 THR F N 1
ATOM 12561 C CA . THR F 1 166 ? -16.853 -37.910 -31.478 1.00 25.54 166 THR F CA 1
ATOM 12562 C C . THR F 1 166 ? -15.608 -38.752 -31.750 1.00 25.23 166 THR F C 1
ATOM 12563 O O . THR F 1 166 ? -15.318 -39.703 -31.021 1.00 23.54 166 THR F O 1
ATOM 12567 N N A ILE F 1 167 ? -14.875 -38.391 -32.798 0.50 24.73 167 ILE F N 1
ATOM 12568 N N B ILE F 1 167 ? -14.876 -38.401 -32.802 0.50 24.64 167 ILE F N 1
ATOM 12569 C CA A ILE F 1 167 ? -13.658 -39.104 -33.162 0.50 25.79 167 ILE F CA 1
ATOM 12570 C CA B ILE F 1 167 ? -13.664 -39.129 -33.159 0.50 25.60 167 ILE F CA 1
ATOM 12571 C C A ILE F 1 167 ? -12.655 -39.029 -32.022 0.50 26.10 167 ILE F C 1
ATOM 12572 C C B ILE F 1 167 ? -12.641 -39.031 -32.031 0.50 26.00 167 ILE F C 1
ATOM 12573 O O A ILE F 1 167 ? -12.126 -40.045 -31.574 0.50 26.07 167 ILE F O 1
ATOM 12574 O O B ILE F 1 167 ? -12.081 -40.037 -31.600 0.50 26.06 167 ILE F O 1
ATOM 12583 N N . LEU F 1 168 ? -12.407 -37.813 -31.553 1.00 26.78 168 LEU F N 1
ATOM 12584 C CA . LEU F 1 168 ? -11.461 -37.589 -30.472 1.00 28.15 168 LEU F CA 1
ATOM 12585 C C . LEU F 1 168 ? -11.887 -38.330 -29.209 1.00 28.26 168 LEU F C 1
ATOM 12586 O O . LEU F 1 168 ? -11.057 -38.902 -28.510 1.00 29.38 168 LEU F O 1
ATOM 12591 N N . ALA F 1 169 ? -13.185 -38.329 -28.927 1.00 27.12 169 ALA F N 1
ATOM 12592 C CA . ALA F 1 169 ? -13.705 -38.984 -27.732 1.00 27.72 169 ALA F CA 1
ATOM 12593 C C . ALA F 1 169 ? -13.693 -40.509 -27.799 1.00 28.22 169 ALA F C 1
ATOM 12594 O O . ALA F 1 169 ? -13.458 -41.175 -26.791 1.00 29.48 169 ALA F O 1
ATOM 12596 N N . ASN F 1 170 ? -13.939 -41.063 -28.981 1.00 27.40 170 ASN F N 1
ATOM 12597 C CA . ASN F 1 170 ? -13.982 -42.512 -29.141 1.00 28.00 170 ASN F CA 1
ATOM 12598 C C . ASN F 1 170 ? -12.628 -43.149 -29.455 1.00 28.71 170 ASN F C 1
ATOM 12599 O O . ASN F 1 170 ? -12.493 -44.372 -29.431 1.00 27.99 170 ASN F O 1
ATOM 12604 N N . ALA F 1 171 ? -11.625 -42.322 -29.731 1.00 29.07 171 ALA F N 1
ATOM 12605 C CA . ALA F 1 171 ? -10.294 -42.825 -30.054 1.00 29.80 171 ALA F CA 1
ATOM 12606 C C . ALA F 1 171 ? -9.698 -43.663 -28.925 1.00 30.80 171 ALA F C 1
ATOM 12607 O O . ALA F 1 171 ? -8.857 -44.529 -29.166 1.00 31.53 171 ALA F O 1
ATOM 12609 N N . ARG F 1 172 ? -10.138 -43.412 -27.697 1.00 31.46 172 ARG F N 1
ATOM 12610 C CA . ARG F 1 172 ? -9.634 -44.148 -26.541 1.00 33.30 172 ARG F CA 1
ATOM 12611 C C . ARG F 1 172 ? -9.960 -45.638 -26.619 1.00 32.74 172 ARG F C 1
ATOM 12612 O O . ARG F 1 172 ? -9.350 -46.448 -25.925 1.00 33.78 172 ARG F O 1
ATOM 12620 N N . PHE F 1 173 ? -10.924 -45.999 -27.458 1.00 32.33 173 PHE F N 1
ATOM 12621 C CA . PHE F 1 173 ? -11.304 -47.399 -27.599 1.00 31.46 173 PHE F CA 1
ATOM 12622 C C . PHE F 1 173 ? -10.601 -48.057 -28.770 1.00 31.61 173 PHE F C 1
ATOM 12623 O O . PHE F 1 173 ? -10.764 -49.251 -29.013 1.00 31.49 173 PHE F O 1
ATOM 12631 N N . PHE F 1 174 ? -9.815 -47.266 -29.490 1.00 31.89 174 PHE F N 1
ATOM 12632 C CA . PHE F 1 174 ? -9.067 -47.768 -30.629 1.00 33.07 174 PHE F CA 1
ATOM 12633 C C . PHE F 1 174 ? -7.585 -47.450 -30.457 1.00 34.28 174 PHE F C 1
ATOM 12634 O O . PHE F 1 174 ? -6.941 -46.903 -31.351 1.00 35.02 174 PHE F O 1
ATOM 12642 N N . ASP F 1 175 ? -7.063 -47.793 -29.284 1.00 36.63 175 ASP F N 1
ATOM 12643 C CA . ASP F 1 175 ? -5.659 -47.582 -28.954 1.00 38.26 175 ASP F CA 1
ATOM 12644 C C . ASP F 1 175 ? -5.239 -46.117 -28.997 1.00 38.00 175 ASP F C 1
ATOM 12645 O O . ASP F 1 175 ? -4.050 -45.808 -29.038 1.00 38.49 175 ASP F O 1
ATOM 12650 N N . GLY F 1 176 ? -6.217 -45.217 -28.984 1.00 36.77 176 GLY F N 1
ATOM 12651 C CA . GLY F 1 176 ? -5.910 -43.799 -29.017 1.00 35.83 176 GLY F CA 1
ATOM 12652 C C . GLY F 1 176 ? -5.615 -43.279 -30.410 1.00 35.13 176 GLY F C 1
ATOM 12653 O O . GLY F 1 176 ? -5.178 -42.140 -30.577 1.00 34.78 176 GLY F O 1
ATOM 12654 N N . GLU F 1 177 ? -5.853 -44.114 -31.416 1.00 34.42 177 GLU F N 1
ATOM 12655 C CA . GLU F 1 177 ? -5.613 -43.729 -32.801 1.00 34.07 177 GLU F CA 1
ATOM 12656 C C . GLU F 1 177 ? -6.872 -43.127 -33.412 1.00 32.85 177 GLU F C 1
ATOM 12657 O O . GLU F 1 177 ? -7.825 -43.843 -33.714 1.00 32.07 177 GLU F O 1
ATOM 12663 N N . LEU F 1 178 ? -6.868 -41.809 -33.594 1.00 31.77 178 LEU F N 1
ATOM 12664 C CA . LEU F 1 178 ? -8.013 -41.115 -34.169 1.00 31.65 178 LEU F CA 1
ATOM 12665 C C . LEU F 1 178 ? -8.453 -41.742 -35.487 1.00 31.20 178 LEU F C 1
ATOM 12666 O O . LEU F 1 178 ? -9.627 -42.058 -35.670 1.00 29.86 178 LEU F O 1
ATOM 12671 N N . THR F 1 179 ? -7.501 -41.928 -36.398 1.00 29.97 179 THR F N 1
ATOM 12672 C CA . THR F 1 179 ? -7.788 -42.496 -37.711 1.00 30.33 179 THR F CA 1
ATOM 12673 C C . THR F 1 179 ? -8.281 -43.940 -37.673 1.00 29.39 179 THR F C 1
ATOM 12674 O O . THR F 1 179 ? -8.679 -44.491 -38.700 1.00 30.47 179 THR F O 1
ATOM 12678 N N . LYS F 1 180 ? -8.258 -44.550 -36.493 1.00 28.60 180 LYS F N 1
ATOM 12679 C CA . LYS F 1 180 ? -8.712 -45.926 -36.336 1.00 27.97 180 LYS F CA 1
ATOM 12680 C C . LYS F 1 180 ? -10.208 -45.960 -36.019 1.00 26.60 180 LYS F C 1
ATOM 12681 O O . LYS F 1 180 ? -10.867 -46.987 -36.174 1.00 25.81 180 LYS F O 1
ATOM 12687 N N . VAL F 1 181 ? -10.747 -44.834 -35.570 1.00 24.99 181 VAL F N 1
ATOM 12688 C CA . VAL F 1 181 ? -12.171 -44.772 -35.269 1.00 23.91 181 VAL F CA 1
ATOM 12689 C C . VAL F 1 181 ? -12.923 -44.789 -36.599 1.00 23.57 181 VAL F C 1
ATOM 12690 O O . VAL F 1 181 ? -12.588 -44.038 -37.514 1.00 24.63 181 VAL F O 1
ATOM 12694 N N . PRO F 1 182 ? -13.941 -45.655 -36.732 1.00 22.39 182 PRO F N 1
ATOM 12695 C CA . PRO F 1 182 ? -14.699 -45.718 -37.984 1.00 22.93 182 PRO F CA 1
ATOM 12696 C C . PRO F 1 182 ? -15.197 -44.341 -38.405 1.00 22.56 182 PRO F C 1
ATOM 12697 O O . PRO F 1 182 ? -15.621 -43.547 -37.569 1.00 23.64 182 PRO F O 1
ATOM 12701 N N . THR F 1 183 ? -15.134 -44.076 -39.705 1.00 22.52 183 THR F N 1
ATOM 12702 C CA . THR F 1 183 ? -15.554 -42.806 -40.289 1.00 24.47 183 THR F CA 1
ATOM 12703 C C . THR F 1 183 ? -17.051 -42.539 -40.223 1.00 22.34 183 THR F C 1
ATOM 12704 O O . THR F 1 183 ? -17.483 -41.406 -40.003 1.00 21.71 183 THR F O 1
ATOM 12708 N N . MET F 1 184 ? -17.842 -43.582 -40.421 1.00 21.96 184 MET F N 1
ATOM 12709 C CA . MET F 1 184 ? -19.286 -43.434 -40.421 1.00 20.61 184 MET F CA 1
ATOM 12710 C C . MET F 1 184 ? -19.966 -44.418 -39.491 1.00 19.80 184 MET F C 1
ATOM 12711 O O . MET F 1 184 ? -19.346 -45.354 -38.982 1.00 18.73 184 MET F O 1
ATOM 12716 N N . ALA F 1 185 ? -21.256 -44.195 -39.283 1.00 19.29 185 ALA F N 1
ATOM 12717 C CA . ALA F 1 185 ? -22.048 -45.060 -38.434 1.00 19.39 185 ALA F CA 1
ATOM 12718 C C . ALA F 1 185 ? -23.494 -44.987 -38.881 1.00 19.43 185 ALA F C 1
ATOM 12719 O O . ALA F 1 185 ? -23.892 -44.047 -39.567 1.00 19.80 185 ALA F O 1
ATOM 12721 N N . LEU F 1 186 ? -24.271 -46.000 -38.521 1.00 17.65 186 LEU F N 1
ATOM 12722 C CA . LEU F 1 186 ? -25.687 -45.992 -38.820 1.00 18.54 186 LEU F CA 1
ATOM 12723 C C . LEU F 1 186 ? -26.241 -45.501 -37.491 1.00 17.55 186 LEU F C 1
ATOM 12724 O O . LEU F 1 186 ? -25.801 -45.948 -36.433 1.00 18.30 186 LEU F O 1
ATOM 12729 N N . THR F 1 187 ? -27.189 -44.577 -37.534 1.00 18.06 187 THR F N 1
ATOM 12730 C CA . THR F 1 187 ? -27.724 -44.036 -36.298 1.00 17.34 187 THR F CA 1
ATOM 12731 C C . THR F 1 187 ? -29.189 -43.654 -36.397 1.00 17.72 187 THR F C 1
ATOM 12732 O O . THR F 1 187 ? -29.640 -43.145 -37.427 1.00 17.75 187 THR F O 1
ATOM 12736 N N . VAL F 1 188 ? -29.938 -43.919 -35.329 1.00 17.60 188 VAL F N 1
ATOM 12737 C CA . VAL F 1 188 ? -31.339 -43.534 -35.309 1.00 17.13 188 VAL F CA 1
ATOM 12738 C C . VAL F 1 188 ? -31.304 -42.015 -35.400 1.00 17.62 188 VAL F C 1
ATOM 12739 O O . VAL F 1 188 ? -30.303 -41.394 -35.039 1.00 16.94 188 VAL F O 1
ATOM 12743 N N . GLY F 1 189 ? -32.380 -41.414 -35.884 1.00 16.60 189 GLY F N 1
ATOM 12744 C CA . GLY F 1 189 ? -32.396 -39.969 -36.002 1.00 16.65 189 GLY F CA 1
ATOM 12745 C C . GLY F 1 189 ? -32.905 -39.286 -34.751 1.00 16.76 189 GLY F C 1
ATOM 12746 O O . GLY F 1 189 ? -33.323 -39.940 -33.794 1.00 15.78 189 GLY F O 1
ATOM 12747 N N . VAL F 1 190 ? -32.854 -37.959 -34.755 1.00 15.65 190 VAL F N 1
ATOM 12748 C CA . VAL F 1 190 ? -33.350 -37.177 -33.634 1.00 16.52 190 VAL F CA 1
ATOM 12749 C C . VAL F 1 190 ? -34.855 -37.427 -33.554 1.00 16.92 190 VAL F C 1
ATOM 12750 O O . VAL F 1 190 ? -35.415 -37.581 -32.468 1.00 17.58 190 VAL F O 1
ATOM 12754 N N . GLY F 1 191 ? -35.499 -37.490 -34.717 1.00 16.57 191 GLY F N 1
ATOM 12755 C CA . GLY F 1 191 ? -36.930 -37.740 -34.760 1.00 17.86 191 GLY F CA 1
ATOM 12756 C C . GLY F 1 191 ? -37.273 -39.131 -34.257 1.00 16.60 191 GLY F C 1
ATOM 12757 O O . GLY F 1 191 ? -38.293 -39.329 -33.591 1.00 17.47 191 GLY F O 1
ATOM 12758 N N . THR F 1 192 ? -36.422 -40.100 -34.575 1.00 17.48 192 THR F N 1
ATOM 12759 C CA . THR F 1 192 ? -36.635 -41.477 -34.137 1.00 17.34 192 THR F CA 1
ATOM 12760 C C . THR F 1 192 ? -36.673 -41.534 -32.611 1.00 17.28 192 THR F C 1
ATOM 12761 O O . THR F 1 192 ? -37.530 -42.190 -32.022 1.00 17.14 192 THR F O 1
ATOM 12765 N N . VAL F 1 193 ? -35.739 -40.845 -31.967 1.00 16.22 193 VAL F N 1
ATOM 12766 C CA . VAL F 1 193 ? -35.701 -40.849 -30.513 1.00 16.16 193 VAL F CA 1
ATOM 12767 C C . VAL F 1 193 ? -36.843 -40.011 -29.949 1.00 16.24 193 VAL F C 1
ATOM 12768 O O . VAL F 1 193 ? -37.437 -40.366 -28.932 1.00 16.75 193 VAL F O 1
ATOM 12772 N N . MET F 1 194 ? -37.158 -38.908 -30.620 1.00 15.45 194 MET F N 1
ATOM 12773 C CA . MET F 1 194 ? -38.243 -38.040 -30.175 1.00 16.32 194 MET F CA 1
ATOM 12774 C C . MET F 1 194 ? -39.576 -38.789 -30.186 1.00 17.55 194 MET F C 1
ATOM 12775 O O . MET F 1 194 ? -40.503 -38.417 -29.468 1.00 17.34 194 MET F O 1
ATOM 12780 N N . ASP F 1 195 ? -39.671 -39.834 -31.006 1.00 16.30 195 ASP F N 1
ATOM 12781 C CA . ASP F 1 195 ? -40.899 -40.624 -31.094 1.00 18.49 195 ASP F CA 1
ATOM 12782 C C . ASP F 1 195 ? -41.102 -41.557 -29.898 1.00 18.75 195 ASP F C 1
ATOM 12783 O O . ASP F 1 195 ? -42.177 -42.130 -29.737 1.00 18.51 195 ASP F O 1
ATOM 12788 N N . ALA F 1 196 ? -40.075 -41.723 -29.070 1.00 18.42 196 ALA F N 1
ATOM 12789 C CA . ALA F 1 196 ? -40.195 -42.582 -27.894 1.00 18.22 196 ALA F CA 1
ATOM 12790 C C . ALA F 1 196 ? -41.197 -41.970 -26.919 1.00 19.52 196 ALA F C 1
ATOM 12791 O O . ALA F 1 196 ? -41.319 -40.750 -26.826 1.00 18.72 196 ALA F O 1
ATOM 12793 N N . ARG F 1 197 ? -41.920 -42.813 -26.188 1.00 20.06 197 ARG F N 1
ATOM 12794 C CA . ARG F 1 197 ? -42.896 -42.304 -25.236 1.00 19.88 197 ARG F CA 1
ATOM 12795 C C . ARG F 1 197 ? -42.200 -41.575 -24.089 1.00 19.17 197 ARG F C 1
ATOM 12796 O O . ARG F 1 197 ? -42.732 -40.615 -23.537 1.00 18.87 197 ARG F O 1
ATOM 12804 N N . GLU F 1 198 ? -40.999 -42.025 -23.746 1.00 17.84 198 GLU F N 1
ATOM 12805 C CA . GLU F 1 198 ? -40.208 -41.381 -22.702 1.00 17.44 198 GLU F CA 1
ATOM 12806 C C . GLU F 1 198 ? -38.741 -41.472 -23.093 1.00 17.29 198 GLU F C 1
ATOM 12807 O O . GLU F 1 198 ? -38.306 -42.461 -23.681 1.00 16.86 198 GLU F O 1
ATOM 12813 N N . VAL F 1 199 ? -37.984 -40.432 -22.771 1.00 17.05 199 VAL F N 1
ATOM 12814 C CA . VAL F 1 199 ? -36.567 -40.395 -23.099 1.00 17.65 199 VAL F CA 1
ATOM 12815 C C . VAL F 1 199 ? -35.781 -40.098 -21.832 1.00 17.17 199 VAL F C 1
ATOM 12816 O O . VAL F 1 199 ? -36.122 -39.175 -21.095 1.00 16.50 199 VAL F O 1
ATOM 12820 N N . MET F 1 200 ? -34.753 -40.899 -21.562 1.00 17.01 200 MET F N 1
ATOM 12821 C CA . MET F 1 200 ? -33.910 -40.677 -20.392 1.00 17.82 200 MET F CA 1
ATOM 12822 C C . MET F 1 200 ? -32.468 -40.528 -20.858 1.00 18.08 200 MET F C 1
ATOM 12823 O O . MET F 1 200 ? -31.893 -41.449 -21.437 1.00 17.31 200 MET F O 1
ATOM 12828 N N . ILE F 1 201 ? -31.898 -39.352 -20.616 1.00 17.81 201 ILE F N 1
ATOM 12829 C CA . ILE F 1 201 ? -30.527 -39.069 -21.017 1.00 18.03 201 ILE F CA 1
ATOM 12830 C C . ILE F 1 201 ? -29.620 -39.103 -19.796 1.00 17.79 201 ILE F C 1
ATOM 12831 O O . ILE F 1 201 ? -29.841 -38.369 -18.833 1.00 17.32 201 ILE F O 1
ATOM 12836 N N . LEU F 1 202 ? -28.605 -39.964 -19.836 1.00 17.85 202 LEU F N 1
ATOM 12837 C CA . LEU F 1 202 ? -27.653 -40.090 -18.733 1.00 19.22 202 LEU F CA 1
ATOM 12838 C C . LEU F 1 202 ? -26.440 -39.235 -19.060 1.00 18.83 202 LEU F C 1
ATOM 12839 O O . LEU F 1 202 ? -25.830 -39.406 -20.114 1.00 19.97 202 LEU F O 1
ATOM 12844 N N . ILE F 1 203 ? -26.084 -38.332 -18.154 1.00 18.51 203 ILE F N 1
ATOM 12845 C CA . ILE F 1 203 ? -24.946 -37.443 -18.373 1.00 19.30 203 ILE F CA 1
ATOM 12846 C C . ILE F 1 203 ? -24.063 -37.396 -17.137 1.00 18.36 203 ILE F C 1
ATOM 12847 O O . ILE F 1 203 ? -24.499 -36.972 -16.075 1.00 19.17 203 ILE F O 1
ATOM 12852 N N . THR F 1 204 ? -22.816 -37.828 -17.271 1.00 18.51 204 THR F N 1
ATOM 12853 C CA . THR F 1 204 ? -21.918 -37.806 -16.129 1.00 20.22 204 THR F CA 1
ATOM 12854 C C . THR F 1 204 ? -20.558 -37.209 -16.464 1.00 19.40 204 THR F C 1
ATOM 12855 O O . THR F 1 204 ? -20.032 -37.409 -17.556 1.00 19.27 204 THR F O 1
ATOM 12859 N N . GLY F 1 205 ? -19.997 -36.456 -15.526 1.00 19.24 205 GLY F N 1
ATOM 12860 C CA . GLY F 1 205 ? -18.679 -35.887 -15.746 1.00 19.40 205 GLY F CA 1
ATOM 12861 C C . GLY F 1 205 ? -18.617 -34.445 -16.200 1.00 19.32 205 GLY F C 1
ATOM 12862 O O . GLY F 1 205 ? -19.495 -33.960 -16.916 1.00 16.41 205 GLY F O 1
ATOM 12863 N N . ALA F 1 206 ? -17.551 -33.765 -15.784 1.00 18.58 206 ALA F N 1
ATOM 12864 C CA . ALA F 1 206 ? -17.336 -32.365 -16.127 1.00 18.81 206 ALA F CA 1
ATOM 12865 C C . ALA F 1 206 ? -17.105 -32.151 -17.619 1.00 19.21 206 ALA F C 1
ATOM 12866 O O . ALA F 1 206 ? -17.357 -31.065 -18.138 1.00 18.64 206 ALA F O 1
ATOM 12868 N N . HIS F 1 207 ? -16.630 -33.180 -18.316 1.00 18.45 207 HIS F N 1
ATOM 12869 C CA . HIS F 1 207 ? -16.389 -33.049 -19.747 1.00 18.66 207 HIS F CA 1
ATOM 12870 C C . HIS F 1 207 ? -17.692 -32.948 -20.537 1.00 18.17 207 HIS F C 1
ATOM 12871 O O . HIS F 1 207 ? -17.679 -32.647 -21.731 1.00 18.94 207 HIS F O 1
ATOM 12878 N N . LYS F 1 208 ? -18.817 -33.189 -19.865 1.00 17.69 208 LYS F N 1
ATOM 12879 C CA . LYS F 1 208 ? -20.125 -33.112 -20.506 1.00 16.27 208 LYS F CA 1
ATOM 12880 C C . LYS F 1 208 ? -20.904 -31.880 -20.055 1.00 15.27 208 LYS F C 1
ATOM 12881 O O . LYS F 1 208 ? -21.978 -31.602 -20.582 1.00 15.23 208 LYS F O 1
ATOM 12887 N N . ALA F 1 209 ? -20.365 -31.146 -19.084 1.00 14.93 209 ALA F N 1
ATOM 12888 C CA . ALA F 1 209 ? -21.045 -29.967 -18.546 1.00 14.54 209 ALA F CA 1
ATOM 12889 C C . ALA F 1 209 ? -21.421 -28.908 -19.575 1.00 14.16 209 ALA F C 1
ATOM 12890 O O . ALA F 1 209 ? -22.533 -28.378 -19.549 1.00 14.12 209 ALA F O 1
ATOM 12892 N N . PHE F 1 210 ? -20.501 -28.580 -20.474 1.00 13.79 210 PHE F N 1
ATOM 12893 C CA . PHE F 1 210 ? -20.801 -27.564 -21.469 1.00 14.47 210 PHE F CA 1
ATOM 12894 C C . PHE F 1 210 ? -21.899 -28.024 -22.422 1.00 14.29 210 PHE F C 1
ATOM 12895 O O . PHE F 1 210 ? -22.798 -27.256 -22.756 1.00 14.18 210 PHE F O 1
ATOM 12903 N N . ALA F 1 211 ? -21.833 -29.278 -22.851 1.00 14.64 211 ALA F N 1
ATOM 12904 C CA . ALA F 1 211 ? -22.849 -29.812 -23.753 1.00 15.38 211 ALA F CA 1
ATOM 12905 C C . ALA F 1 211 ? -24.219 -29.816 -23.073 1.00 15.89 211 ALA F C 1
ATOM 12906 O O . ALA F 1 211 ? -25.231 -29.513 -23.705 1.00 15.79 211 ALA F O 1
ATOM 12908 N N . LEU F 1 212 ? -24.260 -30.158 -21.788 1.00 15.66 212 LEU F N 1
ATOM 12909 C CA . LEU F 1 212 ? -25.533 -30.183 -21.072 1.00 16.14 212 LEU F CA 1
ATOM 12910 C C . LEU F 1 212 ? -26.080 -28.759 -21.020 1.00 16.55 212 LEU F C 1
ATOM 12911 O O . LEU F 1 212 ? -27.269 -28.531 -21.240 1.00 16.23 212 LEU F O 1
ATOM 12916 N N . TYR F 1 213 ? -25.202 -27.805 -20.724 1.00 15.27 213 TYR F N 1
ATOM 12917 C CA . TYR F 1 213 ? -25.591 -26.403 -20.668 1.00 16.11 213 TYR F CA 1
ATOM 12918 C C . TYR F 1 213 ? -26.201 -25.991 -22.008 1.00 14.76 213 TYR F C 1
ATOM 12919 O O . TYR F 1 213 ? -27.247 -25.348 -22.053 1.00 16.18 213 TYR F O 1
ATOM 12928 N N . LYS F 1 214 ? -25.535 -26.355 -23.098 1.00 15.59 214 LYS F N 1
ATOM 12929 C CA . LYS F 1 214 ? -26.029 -26.025 -24.431 1.00 16.62 214 LYS F CA 1
ATOM 12930 C C . LYS F 1 214 ? -27.371 -26.694 -24.696 1.00 17.99 214 LYS F C 1
ATOM 12931 O O . LYS F 1 214 ? -28.277 -26.087 -25.264 1.00 18.26 214 LYS F O 1
ATOM 12937 N N . ALA F 1 215 ? -27.496 -27.945 -24.269 1.00 17.40 215 ALA F N 1
ATOM 12938 C CA . ALA F 1 215 ? -28.719 -28.710 -24.492 1.00 18.71 215 ALA F CA 1
ATOM 12939 C C . ALA F 1 215 ? -29.948 -28.293 -23.687 1.00 18.54 215 ALA F C 1
ATOM 12940 O O . ALA F 1 215 ? -31.074 -28.436 -24.165 1.00 17.62 215 ALA F O 1
ATOM 12942 N N . ILE F 1 216 ? -29.759 -27.781 -22.475 1.00 17.21 216 ILE F N 1
ATOM 12943 C CA . ILE F 1 216 ? -30.925 -27.406 -21.692 1.00 17.22 216 ILE F CA 1
ATOM 12944 C C . ILE F 1 216 ? -31.023 -25.955 -21.249 1.00 17.40 216 ILE F C 1
ATOM 12945 O O . ILE F 1 216 ? -32.081 -25.530 -20.798 1.00 18.25 216 ILE F O 1
ATOM 12950 N N . GLU F 1 217 ? -29.946 -25.181 -21.372 1.00 16.99 217 GLU F N 1
ATOM 12951 C CA . GLU F 1 217 ? -30.034 -23.780 -20.973 1.00 16.60 217 GLU F CA 1
ATOM 12952 C C . GLU F 1 217 ? -30.145 -22.863 -22.190 1.00 16.90 217 GLU F C 1
ATOM 12953 O O . GLU F 1 217 ? -30.752 -21.794 -22.113 1.00 17.15 217 GLU F O 1
ATOM 12959 N N . GLU F 1 218 ? -29.547 -23.263 -23.309 1.00 16.29 218 GLU F N 1
ATOM 12960 C CA . GLU F 1 218 ? -29.687 -22.475 -24.527 1.00 16.15 218 GLU F CA 1
ATOM 12961 C C . GLU F 1 218 ? -30.864 -23.126 -25.260 1.00 17.41 218 GLU F C 1
ATOM 12962 O O . GLU F 1 218 ? -31.360 -24.161 -24.816 1.00 17.33 218 GLU F O 1
ATOM 12968 N N . GLY F 1 219 ? -31.310 -22.535 -26.365 1.00 17.20 219 GLY F N 1
ATOM 12969 C CA . GLY F 1 219 ? -32.472 -23.059 -27.073 1.00 15.79 219 GLY F CA 1
ATOM 12970 C C . GLY F 1 219 ? -32.317 -24.201 -28.059 1.00 14.02 219 GLY F C 1
ATOM 12971 O O . GLY F 1 219 ? -31.235 -24.759 -28.226 1.00 15.07 219 GLY F O 1
ATOM 12972 N N . VAL F 1 220 ? -33.427 -24.554 -28.704 1.00 13.49 220 VAL F N 1
ATOM 12973 C CA . VAL F 1 220 ? -33.456 -25.631 -29.693 1.00 12.90 220 VAL F CA 1
ATOM 12974 C C . VAL F 1 220 ? -32.501 -25.242 -30.817 1.00 13.36 220 VAL F C 1
ATOM 12975 O O . VAL F 1 220 ? -32.671 -24.207 -31.457 1.00 13.71 220 VAL F O 1
ATOM 12979 N N . ASN F 1 221 ? -31.496 -26.080 -31.058 1.00 13.69 221 ASN F N 1
ATOM 12980 C CA . ASN F 1 221 ? -30.469 -25.772 -32.057 1.00 14.12 221 ASN F CA 1
ATOM 12981 C C . ASN F 1 221 ? -29.920 -27.080 -32.629 1.00 14.14 221 ASN F C 1
ATOM 12982 O O . ASN F 1 221 ? -29.523 -27.966 -31.870 1.00 15.45 221 ASN F O 1
ATOM 12987 N N . HIS F 1 222 ? -29.886 -27.209 -33.953 1.00 14.56 222 HIS F N 1
ATOM 12988 C CA . HIS F 1 222 ? -29.379 -28.439 -34.552 1.00 13.88 222 HIS F CA 1
ATOM 12989 C C . HIS F 1 222 ? -27.874 -28.642 -34.365 1.00 14.61 222 HIS F C 1
ATOM 12990 O O . HIS F 1 222 ? -27.329 -29.670 -34.768 1.00 15.02 222 HIS F O 1
ATOM 12997 N N . MET F 1 223 ? -27.194 -27.676 -33.754 1.00 13.88 223 MET F N 1
ATOM 12998 C CA . MET F 1 223 ? -25.764 -27.838 -33.509 1.00 14.68 223 MET F CA 1
ATOM 12999 C C . MET F 1 223 ? -25.531 -28.638 -32.226 1.00 13.82 223 MET F C 1
ATOM 13000 O O . MET F 1 223 ? -24.445 -29.167 -32.005 1.00 15.00 223 MET F O 1
ATOM 13005 N N . TRP F 1 224 ? -26.558 -28.716 -31.383 1.00 14.48 224 TRP F N 1
ATOM 13006 C CA . TRP F 1 224 ? -26.492 -29.466 -30.123 1.00 14.78 224 TRP F CA 1
ATOM 13007 C C . TRP F 1 224 ? -27.804 -30.238 -30.108 1.00 14.51 224 TRP F C 1
ATOM 13008 O O . TRP F 1 224 ? -28.780 -29.817 -29.490 1.00 14.32 224 TRP F O 1
ATOM 13019 N N . THR F 1 225 ? -27.814 -31.380 -30.792 1.00 15.04 225 THR F N 1
ATOM 13020 C CA . THR F 1 225 ? -29.037 -32.149 -30.958 1.00 15.30 225 THR F CA 1
ATOM 13021 C C . THR F 1 225 ? -29.839 -32.626 -29.760 1.00 13.94 225 THR F C 1
ATOM 13022 O O . THR F 1 225 ? -31.029 -32.893 -29.904 1.00 15.52 225 THR F O 1
ATOM 13026 N N . VAL F 1 226 ? -29.231 -32.727 -28.584 1.00 13.23 226 VAL F N 1
ATOM 13027 C CA . VAL F 1 226 ? -30.007 -33.137 -27.418 1.00 13.46 226 VAL F CA 1
ATOM 13028 C C . VAL F 1 226 ? -30.970 -32.003 -27.042 1.00 14.32 226 VAL F C 1
ATOM 13029 O O . VAL F 1 226 ? -31.925 -32.209 -26.302 1.00 13.41 226 VAL F O 1
ATOM 13033 N N A SER F 1 227 ? -30.717 -30.810 -27.569 0.30 14.39 227 SER F N 1
ATOM 13034 N N B SER F 1 227 ? -30.722 -30.804 -27.569 0.70 13.69 227 SER F N 1
ATOM 13035 C CA A SER F 1 227 ? -31.578 -29.669 -27.288 0.30 15.01 227 SER F CA 1
ATOM 13036 C CA B SER F 1 227 ? -31.593 -29.662 -27.288 0.70 13.71 227 SER F CA 1
ATOM 13037 C C A SER F 1 227 ? -32.963 -29.889 -27.897 0.30 15.05 227 SER F C 1
ATOM 13038 C C B SER F 1 227 ? -32.977 -29.903 -27.884 0.70 14.51 227 SER F C 1
ATOM 13039 O O A SER F 1 227 ? -33.918 -29.193 -27.557 0.30 15.10 227 SER F O 1
ATOM 13040 O O B SER F 1 227 ? -33.946 -29.239 -27.525 0.70 14.60 227 SER F O 1
ATOM 13045 N N . ALA F 1 228 ? -33.066 -30.864 -28.795 1.00 14.12 228 ALA F N 1
ATOM 13046 C CA . ALA F 1 228 ? -34.335 -31.172 -29.441 1.00 15.22 228 ALA F CA 1
ATOM 13047 C C . ALA F 1 228 ? -35.382 -31.635 -28.431 1.00 15.37 228 ALA F C 1
ATOM 13048 O O . ALA F 1 228 ? -36.582 -31.402 -28.614 1.00 16.37 228 ALA F O 1
ATOM 13050 N N . PHE F 1 229 ? -34.929 -32.268 -27.356 1.00 14.55 229 PHE F N 1
ATOM 13051 C CA . PHE F 1 229 ? -35.856 -32.784 -26.367 1.00 14.69 229 PHE F CA 1
ATOM 13052 C C . PHE F 1 229 ? -36.588 -31.728 -25.552 1.00 14.09 229 PHE F C 1
ATOM 13053 O O . PHE F 1 229 ? -37.436 -32.050 -24.719 1.00 12.94 229 PHE F O 1
ATOM 13061 N N . GLN F 1 230 ? -36.288 -30.461 -25.819 1.00 14.25 230 GLN F N 1
ATOM 13062 C CA . GLN F 1 230 ? -36.997 -29.382 -25.146 1.00 14.49 230 GLN F CA 1
ATOM 13063 C C . GLN F 1 230 ? -38.431 -29.412 -25.661 1.00 14.90 230 GLN F C 1
ATOM 13064 O O . GLN F 1 230 ? -39.339 -28.857 -25.038 1.00 15.44 230 GLN F O 1
ATOM 13070 N N . GLN F 1 231 ? -38.626 -30.069 -26.802 1.00 14.52 231 GLN F N 1
ATOM 13071 C CA . GLN F 1 231 ? -39.949 -30.179 -27.403 1.00 15.74 231 GLN F CA 1
ATOM 13072 C C . GLN F 1 231 ? -40.492 -31.600 -27.351 1.00 15.23 231 GLN F C 1
ATOM 13073 O O . GLN F 1 231 ? -41.306 -32.001 -28.183 1.00 16.53 231 GLN F O 1
ATOM 13079 N N . HIS F 1 232 ? -40.017 -32.362 -26.369 1.00 14.77 232 HIS F N 1
ATOM 13080 C CA . HIS F 1 232 ? -40.487 -33.723 -26.151 1.00 16.18 232 HIS F CA 1
ATOM 13081 C C . HIS F 1 232 ? -41.339 -33.626 -24.883 1.00 15.82 232 HIS F C 1
ATOM 13082 O O . HIS F 1 232 ? -40.989 -32.909 -23.946 1.00 16.17 232 HIS F O 1
ATOM 13089 N N . PRO F 1 233 ? -42.467 -34.348 -24.832 1.00 15.78 233 PRO F N 1
ATOM 13090 C CA . PRO F 1 233 ? -43.331 -34.282 -23.649 1.00 17.29 233 PRO F CA 1
ATOM 13091 C C . PRO F 1 233 ? -42.859 -34.968 -22.377 1.00 18.18 233 PRO F C 1
ATOM 13092 O O . PRO F 1 233 ? -43.333 -34.641 -21.289 1.00 18.04 233 PRO F O 1
ATOM 13096 N N . ARG F 1 234 ? -41.925 -35.903 -22.498 1.00 17.19 234 ARG F N 1
ATOM 13097 C CA . ARG F 1 234 ? -41.483 -36.642 -21.324 1.00 17.88 234 ARG F CA 1
ATOM 13098 C C . ARG F 1 234 ? -40.011 -37.034 -21.347 1.00 18.18 234 ARG F C 1
ATOM 13099 O O . ARG F 1 234 ? -39.666 -38.186 -21.623 1.00 18.01 234 ARG F O 1
ATOM 13107 N N . THR F 1 235 ? -39.143 -36.077 -21.044 1.00 17.29 235 THR F N 1
ATOM 13108 C CA . THR F 1 235 ? -37.714 -36.346 -21.027 1.00 18.18 235 THR F CA 1
ATOM 13109 C C . THR F 1 235 ? -37.140 -36.215 -19.622 1.00 18.59 235 THR F C 1
ATOM 13110 O O . THR F 1 235 ? -37.483 -35.299 -18.869 1.00 17.47 235 THR F O 1
ATOM 13114 N N . VAL F 1 236 ? -36.260 -37.147 -19.280 1.00 17.93 236 VAL F N 1
ATOM 13115 C CA . VAL F 1 236 ? -35.621 -37.173 -17.972 1.00 18.67 236 VAL F CA 1
ATOM 13116 C C . VAL F 1 236 ? -34.112 -37.145 -18.148 1.00 17.98 236 VAL F C 1
ATOM 13117 O O . VAL F 1 236 ? -33.550 -37.996 -18.832 1.00 18.00 236 VAL F O 1
ATOM 13121 N N . PHE F 1 237 ? -33.467 -36.153 -17.541 1.00 15.96 237 PHE F N 1
ATOM 13122 C CA . PHE F 1 237 ? -32.016 -36.022 -17.594 1.00 17.28 237 PHE F CA 1
ATOM 13123 C C . PHE F 1 237 ? -31.470 -36.490 -16.250 1.00 16.09 237 PHE F C 1
ATOM 13124 O O . PHE F 1 237 ? -31.834 -35.947 -15.210 1.00 18.75 237 PHE F O 1
ATOM 13132 N N . VAL F 1 238 ? -30.614 -37.505 -16.269 1.00 16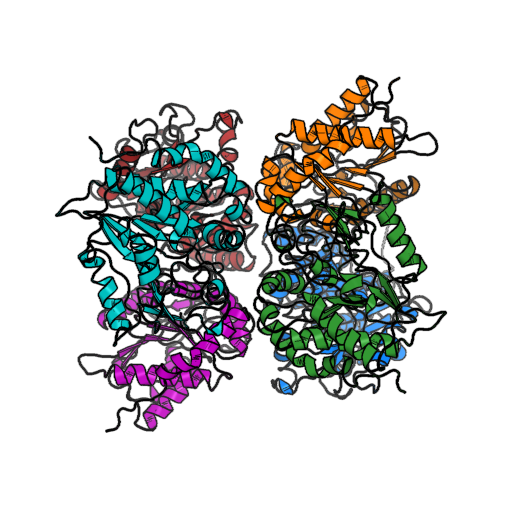.45 238 VAL F N 1
ATOM 13133 C CA . VAL F 1 238 ? -30.027 -38.033 -15.035 1.00 17.26 238 VAL F CA 1
ATOM 13134 C C . VAL F 1 238 ? -28.534 -37.731 -15.077 1.00 17.71 238 VAL F C 1
ATOM 13135 O O . VAL F 1 238 ? -27.824 -38.252 -15.930 1.00 18.26 238 VAL F O 1
ATOM 13139 N N A CYS F 1 239 ? -28.062 -36.909 -14.147 0.65 17.47 239 CYS F N 1
ATOM 13140 N N B CYS F 1 239 ? -28.062 -36.876 -14.174 0.35 18.13 239 CYS F N 1
ATOM 13141 C CA A CYS F 1 239 ? -26.653 -36.544 -14.131 0.65 18.22 239 CYS F CA 1
ATOM 13142 C CA B CYS F 1 239 ? -26.646 -36.520 -14.150 0.35 18.88 239 CYS F CA 1
ATOM 13143 C C A CYS F 1 239 ? -26.048 -36.523 -12.737 0.65 18.65 239 CYS F C 1
ATOM 13144 C C B CYS F 1 239 ? -26.053 -36.487 -12.749 0.35 18.98 239 CYS F C 1
ATOM 13145 O O A CYS F 1 239 ? -26.746 -36.679 -11.735 0.65 18.40 239 CYS F O 1
ATOM 13146 O O B CYS F 1 239 ? -26.767 -36.602 -11.752 0.35 18.87 239 CYS F O 1
ATOM 13151 N N . ASP F 1 240 ? -24.735 -36.327 -12.688 1.00 19.09 240 ASP F N 1
ATOM 13152 C CA . ASP F 1 240 ? -24.034 -36.251 -11.422 1.00 18.47 240 ASP F CA 1
ATOM 13153 C C . ASP F 1 240 ? -23.613 -34.794 -11.257 1.00 18.83 240 ASP F C 1
ATOM 13154 O O . ASP F 1 240 ? -23.745 -33.997 -12.191 1.00 19.39 240 ASP F O 1
ATOM 13159 N N . GLU F 1 241 ? -23.130 -34.438 -10.073 1.00 18.43 241 GLU F N 1
ATOM 13160 C CA . GLU F 1 241 ? -22.733 -33.062 -9.789 1.00 19.96 241 GLU F CA 1
ATOM 13161 C C . GLU F 1 241 ? -21.830 -32.416 -10.837 1.00 19.46 241 GLU F C 1
ATOM 13162 O O . GLU F 1 241 ? -22.079 -31.292 -11.277 1.00 18.10 241 GLU F O 1
ATOM 13168 N N . ASP F 1 242 ? -20.777 -33.122 -11.229 1.00 19.23 242 ASP F N 1
ATOM 13169 C CA . ASP F 1 242 ? -19.830 -32.588 -12.203 1.00 18.82 242 ASP F CA 1
ATOM 13170 C C . ASP F 1 242 ? -20.449 -32.195 -13.542 1.00 17.08 242 ASP F C 1
ATOM 13171 O O . ASP F 1 242 ? -19.961 -31.286 -14.210 1.00 16.18 242 ASP F O 1
ATOM 13176 N N . ALA F 1 243 ? -21.519 -32.873 -13.941 1.00 15.99 243 ALA F N 1
ATOM 13177 C CA . ALA F 1 243 ? -22.162 -32.560 -15.212 1.00 15.09 243 ALA F CA 1
ATOM 13178 C C . ALA F 1 243 ? -22.967 -31.258 -15.170 1.00 15.46 243 ALA F C 1
ATOM 13179 O O . ALA F 1 243 ? -23.353 -30.742 -16.212 1.00 16.68 243 ALA F O 1
ATOM 13181 N N . THR F 1 244 ? -23.206 -30.726 -13.972 1.00 15.57 244 THR F N 1
ATOM 13182 C CA . THR F 1 244 ? -23.997 -29.498 -13.814 1.00 14.64 244 THR F CA 1
ATOM 13183 C C . THR F 1 244 ? -23.178 -28.218 -13.661 1.00 15.45 244 THR F C 1
ATOM 13184 O O . THR F 1 244 ? -23.742 -27.144 -13.450 1.00 17.38 244 THR F O 1
ATOM 13188 N N . LEU F 1 245 ? -21.861 -28.323 -13.775 1.00 14.45 245 LEU F N 1
ATOM 13189 C CA . LEU F 1 245 ? -20.980 -27.168 -13.584 1.00 15.76 245 LEU F CA 1
ATOM 13190 C C . LEU F 1 245 ? -21.226 -25.927 -14.446 1.00 15.43 245 LEU F C 1
ATOM 13191 O O . LEU F 1 245 ? -20.958 -24.805 -14.007 1.00 15.83 245 LEU F O 1
ATOM 13196 N N . GLU F 1 246 ? -21.748 -26.111 -15.653 1.00 15.05 246 GLU F N 1
ATOM 13197 C CA . GLU F 1 246 ? -21.983 -24.979 -16.543 1.00 15.52 246 GLU F CA 1
ATOM 13198 C C . GLU F 1 246 ? -23.397 -24.409 -16.473 1.00 16.51 246 GLU F C 1
ATOM 13199 O O . GLU F 1 246 ? -23.699 -23.406 -17.119 1.00 16.96 246 GLU F O 1
ATOM 13205 N N . LEU F 1 247 ? -24.261 -25.037 -15.685 1.00 13.95 247 LEU F N 1
ATOM 13206 C CA . LEU F 1 247 ? -25.637 -24.569 -15.546 1.00 14.56 247 LEU F CA 1
ATOM 13207 C C . LEU F 1 247 ? -25.731 -23.395 -14.571 1.00 14.93 247 LEU F C 1
ATOM 13208 O O . LEU F 1 247 ? -24.818 -23.159 -13.771 1.00 14.97 247 LEU F O 1
ATOM 13213 N N . LYS F 1 248 ? -26.836 -22.660 -14.643 1.00 14.77 248 LYS F N 1
ATOM 13214 C CA . LYS F 1 248 ? -27.057 -21.542 -13.732 1.00 15.19 248 LYS F CA 1
ATOM 13215 C C . LYS F 1 248 ? -27.438 -22.106 -12.366 1.00 15.80 248 LYS F C 1
ATOM 13216 O O . LYS F 1 248 ? -28.119 -23.129 -12.276 1.00 15.69 248 LYS F O 1
ATOM 13222 N N . VAL F 1 249 ? -27.003 -21.434 -11.308 1.00 14.45 249 VAL F N 1
ATOM 13223 C CA . VAL F 1 249 ? -27.315 -21.864 -9.952 1.00 15.39 249 VAL F CA 1
ATOM 13224 C C . VAL F 1 249 ? -28.826 -22.020 -9.771 1.00 15.40 249 VAL F C 1
ATOM 13225 O O . VAL F 1 249 ? -29.293 -22.992 -9.163 1.00 15.44 249 VAL F O 1
ATOM 13229 N N . LYS F 1 250 ? -29.584 -21.066 -10.310 1.00 15.84 250 LYS F N 1
ATOM 13230 C CA . LYS F 1 250 ? -31.042 -21.068 -10.202 1.00 15.94 250 LYS F CA 1
ATOM 13231 C C . LYS F 1 250 ? -31.660 -22.368 -10.706 1.00 15.89 250 LYS F C 1
ATOM 13232 O O . LYS F 1 250 ? -32.587 -22.901 -10.089 1.00 15.56 250 LYS F O 1
ATOM 13238 N N . THR F 1 251 ? -31.139 -22.870 -11.823 1.00 14.30 251 THR F N 1
ATOM 13239 C CA . THR F 1 251 ? -31.627 -24.104 -12.427 1.00 16.33 251 THR F CA 1
ATOM 13240 C C . THR F 1 251 ? -31.347 -25.308 -11.538 1.00 15.88 251 THR F C 1
ATOM 13241 O O . THR F 1 251 ? -32.227 -26.138 -11.300 1.00 15.59 251 THR F O 1
ATOM 13245 N N . VAL F 1 252 ? -30.117 -25.405 -11.052 1.00 15.12 252 VAL F N 1
ATOM 13246 C CA . VAL F 1 252 ? -29.757 -26.521 -10.193 1.00 15.14 252 VAL F CA 1
ATOM 13247 C C . VAL F 1 252 ? -30.533 -26.472 -8.882 1.00 15.50 252 VAL F C 1
ATOM 13248 O O . VAL F 1 252 ? -30.983 -27.504 -8.389 1.00 15.74 252 VAL F O 1
ATOM 13252 N N . LYS F 1 253 ? -30.719 -25.279 -8.325 1.00 14.58 253 LYS F N 1
ATOM 13253 C CA . LYS F 1 253 ? -31.461 -25.173 -7.076 1.00 16.04 253 LYS F CA 1
ATOM 13254 C C . LYS F 1 253 ? -32.905 -25.615 -7.267 1.00 16.76 253 LYS F C 1
ATOM 13255 O O . LYS F 1 253 ? -33.467 -26.297 -6.411 1.00 16.66 253 LYS F O 1
ATOM 13261 N N . TYR F 1 254 ? -33.498 -25.245 -8.398 1.00 14.84 254 TYR F N 1
ATOM 13262 C CA . TYR F 1 254 ? -34.876 -25.631 -8.670 1.00 15.43 254 TYR F CA 1
ATOM 13263 C C . TYR F 1 254 ? -35.010 -27.153 -8.716 1.00 16.09 254 TYR F C 1
ATOM 13264 O O . TYR F 1 254 ? -35.900 -27.729 -8.089 1.00 15.18 254 TYR F O 1
ATOM 13273 N N . PHE F 1 255 ? -34.116 -27.815 -9.441 1.00 14.78 255 PHE F N 1
ATOM 13274 C CA . PHE F 1 255 ? -34.217 -29.260 -9.548 1.00 15.32 255 PHE F CA 1
ATOM 13275 C C . PHE F 1 255 ? -33.755 -30.041 -8.327 1.00 16.07 255 PHE F C 1
ATOM 13276 O O . PHE F 1 255 ? -34.259 -31.132 -8.070 1.00 16.74 255 PHE F O 1
ATOM 13284 N N . LYS F 1 256 ? -32.822 -29.497 -7.555 1.00 17.04 256 LYS F N 1
ATOM 13285 C CA . LYS F 1 256 ? -32.420 -30.199 -6.342 1.00 18.34 256 LYS F CA 1
ATOM 13286 C C . LYS F 1 256 ? -33.588 -30.090 -5.367 1.00 18.71 256 LYS F C 1
ATOM 13287 O O . LYS F 1 256 ? -33.798 -30.962 -4.524 1.00 18.51 256 LYS F O 1
ATOM 13293 N N . GLY F 1 257 ? -34.360 -29.017 -5.506 1.00 19.44 257 GLY F N 1
ATOM 13294 C CA . GLY F 1 257 ? -35.512 -28.820 -4.646 1.00 19.64 257 GLY F CA 1
ATOM 13295 C C . GLY F 1 257 ? -36.594 -29.834 -4.974 1.00 19.93 257 GLY F C 1
ATOM 13296 O O . GLY F 1 257 ? -37.471 -30.100 -4.155 1.00 21.58 257 GLY F O 1
ATOM 13297 N N . LEU F 1 258 ? -36.526 -30.402 -6.175 1.00 17.12 258 LEU F N 1
ATOM 13298 C CA . LEU F 1 258 ? -37.497 -31.395 -6.624 1.00 17.57 258 LEU F CA 1
ATOM 13299 C C . LEU F 1 258 ? -37.011 -32.834 -6.500 1.00 17.45 258 LEU F C 1
ATOM 13300 O O . LEU F 1 258 ? -37.717 -33.761 -6.904 1.00 18.18 258 LEU F O 1
ATOM 13305 N N . MET F 1 259 ? -35.822 -33.032 -5.942 1.00 17.72 259 MET F N 1
ATOM 13306 C CA . MET F 1 259 ? -35.294 -34.388 -5.818 1.00 19.59 259 MET F CA 1
ATOM 13307 C C . MET F 1 259 ? -36.122 -35.328 -4.946 1.00 20.35 259 MET F C 1
ATOM 13308 O O . MET F 1 259 ? -36.227 -36.516 -5.255 1.00 21.52 259 MET F O 1
ATOM 13313 N N . LEU F 1 260 ? -36.715 -34.824 -3.868 1.00 21.97 260 LEU F N 1
ATOM 13314 C CA . LEU F 1 260 ? -37.527 -35.704 -3.030 1.00 23.28 260 LEU F CA 1
ATOM 13315 C C . LEU F 1 260 ? -38.722 -36.175 -3.849 1.00 23.24 260 LEU F C 1
ATOM 13316 O O . LEU F 1 260 ? -39.115 -37.342 -3.785 1.00 23.74 260 LEU F O 1
ATOM 13321 N N . VAL F 1 261 ? -39.282 -35.265 -4.638 1.00 20.09 261 VAL F N 1
ATOM 13322 C CA . VAL F 1 261 ? -40.417 -35.581 -5.493 1.00 20.78 261 VAL F CA 1
ATOM 13323 C C . VAL F 1 261 ? -40.012 -36.617 -6.540 1.00 19.88 261 VAL F C 1
ATOM 13324 O O . VAL F 1 261 ? -40.694 -37.620 -6.733 1.00 20.60 261 VAL F O 1
ATOM 13328 N N . HIS F 1 262 ? -38.888 -36.380 -7.205 1.00 18.54 262 HIS F N 1
ATOM 13329 C CA . HIS F 1 262 ? -38.432 -37.293 -8.243 1.00 19.13 262 HIS F CA 1
ATOM 13330 C C . HIS F 1 262 ? -37.885 -38.627 -7.749 1.00 20.07 262 HIS F C 1
ATOM 13331 O O . HIS F 1 262 ? -37.885 -39.610 -8.494 1.00 21.16 262 HIS F O 1
ATOM 13338 N N . ASN F 1 263 ? -37.423 -38.678 -6.504 1.00 20.96 263 ASN F N 1
ATOM 13339 C CA . ASN F 1 263 ? -36.922 -39.941 -5.980 1.00 21.81 263 ASN F CA 1
ATOM 13340 C C . ASN F 1 263 ? -38.076 -40.917 -5.790 1.00 21.72 263 ASN F C 1
ATOM 13341 O O . ASN F 1 263 ? -37.864 -42.117 -5.619 1.00 20.94 263 ASN F O 1
ATOM 13346 N N . LYS F 1 264 ? -39.302 -40.402 -5.828 1.00 20.25 264 LYS F N 1
ATOM 13347 C CA . LYS F 1 264 ? -40.471 -41.261 -5.686 1.00 21.40 264 LYS F CA 1
ATOM 13348 C C . LYS F 1 264 ? -40.585 -42.147 -6.921 1.00 21.10 264 LYS F C 1
ATOM 13349 O O . LYS F 1 264 ? -41.366 -43.094 -6.951 1.00 21.32 264 LYS F O 1
ATOM 13355 N N . LEU F 1 265 ? -39.796 -41.832 -7.943 1.00 20.53 265 LEU F N 1
ATOM 13356 C CA . LEU F 1 265 ? -39.796 -42.611 -9.173 1.00 20.82 265 LEU F CA 1
ATOM 13357 C C . LEU F 1 265 ? -38.981 -43.886 -8.983 1.00 21.46 265 LEU F C 1
ATOM 13358 O O . LEU F 1 265 ? -39.137 -44.850 -9.734 1.00 21.87 265 LEU F O 1
ATOM 13363 N N . VAL F 1 266 ? -38.107 -43.886 -7.981 1.00 20.16 266 VAL F N 1
ATOM 13364 C CA . VAL F 1 266 ? -37.271 -45.053 -7.715 1.00 21.50 266 VAL F CA 1
ATOM 13365 C C . VAL F 1 266 ? -37.410 -45.555 -6.283 1.00 22.41 266 VAL F C 1
ATOM 13366 O O . VAL F 1 266 ? -36.761 -46.525 -5.898 1.00 22.89 266 VAL F O 1
ATOM 13370 N N . ASP F 1 267 ? -38.251 -44.887 -5.500 1.00 22.86 267 ASP F N 1
ATOM 13371 C CA . ASP F 1 267 ? -38.479 -45.270 -4.105 1.00 25.30 267 ASP F CA 1
ATOM 13372 C C . ASP F 1 267 ? -39.972 -45.154 -3.821 1.00 26.10 267 ASP F C 1
ATOM 13373 O O . ASP F 1 267 ? -40.537 -44.063 -3.860 1.00 25.72 267 ASP F O 1
ATOM 13378 N N . PRO F 1 268 ? -40.625 -46.276 -3.483 1.00 27.66 268 PRO F N 1
ATOM 13379 C CA . PRO F 1 268 ? -40.064 -47.625 -3.368 1.00 27.21 268 PRO F CA 1
ATOM 13380 C C . PRO F 1 268 ? -39.569 -48.260 -4.662 1.00 27.14 268 PRO F C 1
ATOM 13381 O O . PRO F 1 268 ? -39.989 -47.887 -5.761 1.00 26.00 268 PRO F O 1
ATOM 13385 N N . LEU F 1 269 ? -38.665 -49.221 -4.513 1.00 25.63 269 LEU F N 1
ATOM 13386 C CA . LEU F 1 269 ? -38.111 -49.955 -5.640 1.00 26.01 269 LEU F CA 1
ATOM 13387 C C . LEU F 1 269 ? -38.871 -51.275 -5.687 1.00 27.16 269 LEU F C 1
ATOM 13388 O O . LEU F 1 269 ? -38.934 -51.990 -4.687 1.00 29.11 269 LEU F O 1
ATOM 13393 N N . TYR F 1 270 ? -39.455 -51.596 -6.834 1.00 27.67 270 TYR F N 1
ATOM 13394 C CA . TYR F 1 270 ? -40.218 -52.831 -6.961 1.00 28.50 270 TYR F CA 1
ATOM 13395 C C . TYR F 1 270 ? -39.391 -54.037 -7.391 1.00 28.57 270 TYR F C 1
ATOM 13396 O O . TYR F 1 270 ? -38.254 -53.901 -7.839 1.00 28.91 270 TYR F O 1
ATOM 13405 N N . SER F 1 271 ? -39.982 -55.219 -7.246 1.00 29.53 271 SER F N 1
ATOM 13406 C CA . SER F 1 271 ? -39.326 -56.471 -7.604 1.00 30.46 271 SER F CA 1
ATOM 13407 C C . SER F 1 271 ? -40.346 -57.447 -8.179 1.00 30.97 271 SER F C 1
ATOM 13408 O O . SER F 1 271 ? -41.532 -57.374 -7.856 1.00 30.08 271 SER F O 1
ATOM 13411 N N . ILE F 1 272 ? -39.885 -58.358 -9.033 1.00 32.00 272 ILE F N 1
ATOM 13412 C CA . ILE F 1 272 ? -40.774 -59.346 -9.635 1.00 33.83 272 ILE F CA 1
ATOM 13413 C C . ILE F 1 272 ? -41.115 -60.443 -8.632 1.00 36.05 272 ILE F C 1
ATOM 13414 O O . ILE F 1 272 ? -42.098 -61.166 -8.801 1.00 35.53 272 ILE F O 1
ATOM 13419 N N . LYS F 1 273 ? -40.298 -60.567 -7.591 1.00 37.37 273 LYS F N 1
ATOM 13420 C CA . LYS F 1 273 ? -40.529 -61.578 -6.566 1.00 40.74 273 LYS F CA 1
ATOM 13421 C C . LYS F 1 273 ? -41.887 -61.363 -5.908 1.00 43.14 273 LYS F C 1
ATOM 13422 O O . LYS F 1 273 ? -42.232 -60.242 -5.531 1.00 42.90 273 LYS F O 1
ATOM 13428 N N . GLU F 1 274 ? -42.655 -62.440 -5.779 1.00 45.78 274 GLU F N 1
ATOM 13429 C CA . GLU F 1 274 ? -43.975 -62.370 -5.162 1.00 48.70 274 GLU F CA 1
ATOM 13430 C C . GLU F 1 274 ? -43.882 -62.587 -3.655 1.00 49.38 274 GLU F C 1
ATOM 13431 O O . GLU F 1 274 ? -42.796 -62.990 -3.187 1.00 50.36 274 GLU F O 1
#

InterPro domains:
  IPR004547 Glucosamine-6-phosphate isomerase [MF_01241] (1-247)
  IPR004547 Glucosamine-6-phosphate isomerase [PTHR11280] (1-265)
  IPR004547 Glucosamine-6-phosphate isomerase [TIGR00502] (1-257)
  IPR004547 Glucosamine-6-phosphate isomerase [cd01399] (11-247)
  IPR006148 Glucosamine/galactosamine-6-phosphate isomerase [PF01182] (17-232)
  IPR018321 Glucosamine-6-phosphate isomerase, conserved site [PS01161] (125-143)
  IPR037171 NagB/RpiA transferase-like [SSF100950] (1-262)

Sequence (1651 aa):
MKLIILEHYSQASEWAAKYIRNRIIQFNPGPEKYFTLGLPTGSSTPLGCYKKLIEYYKNGDLSFKYVKTFNMDEYVGLPRDHPPESYHSFMWNNFFKHIDIHPENTHILDGNAVDLQAECDAFEEKKIKAAGGIELFVGGIGPDGHIAFNEPGSSLVSRTRVKTLAMDTILANARRFFDGELTKVPTMALTVGVGTVMDAREVMILLIITGAHKAFALYKAIEEGVNHMWTVSAFQQHPRTVFVCCDEDATLELKVKTVKYFKGLMLVHNKLVDPLYSIKEKETEKSQMKLIILEHYSQASEWAAKYIRNRIIQFNPGPEKYFTLGLPTGSTPLGCYKKLIEYYKNGDLSFKYVKTFNMMDEYVGLPRDHPESYHSFMWNNFFKHIDIHPENTHILDGNAVDLQAECDAFEEKIKAAGGIELFVGGIGPDGHIAFNEPGSSLVSRTRVKTLAMDTILANARFFDGELTKVPTMALTVGVGTVMDAREVMILLITGAHKAFALYKAIEEGVNHMWTVSAFQQHPRTVFVCCDEDATLELKVKTVKYFKGLMLVHNKLVDPLYSIKEMKLIILEHYSQASEWAAKYIRNRIIQFNPGPEKYFTLGLPTGSTPLGCYKKLIEYYKNGDLSFKYVKTFNMMDEYVGLPRDHPESYHSSFMWNNFFKHIDIHPENTHILDGNAVDLQAECDAFEEKIKAAGGIELFVGGIGPDGHIAFNEPGSSLVSRTRVKTLAMDTIILANARRFFDGELTKVPTMALTVGVGTVMMDAREVMILLIITGAHKAFALYKAIEEGVNHMWTVSAFQQHPRTVFVCCDEDATLELKVKTVKYFKGLMLVHNKLVDPLYSIKEMKLIILEHYSQASEWAAKYIRNRIIQFNPGPEKYFTLGLPTGSSTPLGCYKKLIEYYKNGDLSFKYVKTFNMDEYVGLPRDHPPESYHSSFMWNNFFKHIDIHPENTHILDGNAVDLQAECDAFEEKKIKAAGGIELFVGGIGPDGHIAFNEPGSSLVSRTRVKTLAMDTIILANARFFDGELTKVPTMALTVGVGTVMDAREVMILLITGAHKAFALYKAIEEGVNHMWTVSAFQQHPRTVFVCCDEDATLELKVKTVKYFKGLMLVHNKLVDPLYSIKEMKKLIILEHYSSQASEWAAKYIRNRIIQFNPGPEKYFTLGLPTGSTPLGCYKKLIEYYKNGDLSFKYVKTFNMMDEYVGLPRDHPESYHSFMWNNFFKHIDIHPENTHILDGNAVDLQAECDAFEEKIKAAGGIELFVGGIGPDGHIAFNEPGSSLVSRTRVKTLAMDTILANARRFFDGELTKVPTMALTVGVGTVMDAREVMILLIITGAHKAFALYKAIEEGVNHMWTVSAFQQHPRTVFVCCDEDATLELKVKTVKYFKGLMLVHNKLVDPLYSIKEMKLIILEHYSSQASEWAAKYIRNRIIQFNPGPEKYFTLGLPTGSTPLGCYKKLIEYYKNGDLSFKYVKTFNMDEYVGLPRRDHPESYHSFMWNNFFKHIDIHPENTHILDGNAVDLQAECDAFEEKKIKAAGGIELFVGGIGPDGHIAFNEPGSSLVSRTRVKTLAMDTIILANARFFDGELTKVPTMALTVGVGTVMDAREVMILITGAHKAFALYKAIEEGVNHMWTVSSAFQQHPRTVFVCCDEDATLELKVKTVKYFKGLMLVHNKLVDPLYSIKE

Solvent-accessible surface area: 61766 Å² total; per-residue (Å²): 26,67,0,0,10,25,94,108,77,75,70,0,3,51,9,0,0,54,6,2,16,3,28,3,26,112,53,104,25,15,88,170,101,63,0,6,0,0,2,5,22,24,61,21,8,45,13,5,4,116,56,0,16,78,15,72,146,88,31,21,2,32,0,90,54,0,44,0,0,0,10,6,5,3,22,57,17,79,119,133,52,104,51,0,26,29,12,35,0,138,67,46,0,14,101,66,18,44,14,67,106,116,13,29,34,30,0,34,4,74,27,157,86,38,85,48,37,0,65,39,2,29,109,79,15,169,92,24,47,18,4,22,0,0,4,1,19,5,4,53,4,0,22,0,6,8,0,0,27,1,0,10,7,56,5,102,4,42,45,29,28,4,8,50,36,2,38,56,46,22,10,153,77,12,108,54,94,76,138,107,8,15,88,62,0,0,0,0,0,0,8,3,1,44,92,4,104,0,0,0,0,3,0,8,16,22,129,22,2,58,1,0,49,39,0,0,24,61,17,1,15,2,17,36,1,1,0,3,3,6,33,2,87,92,5,1,4,0,0,9,25,54,0,0,1,15,0,44,7,46,13,9,87,34,4,94,60,19,26,151,72,15,51,148,48,8,100,86,62,94,41,86,120,166,195,96,128,154,159,95,225,27,58,0,0,9,21,98,104,77,76,67,0,3,54,10,0,0,52,8,1,16,4,29,3,29,116,54,104,24,14,90,172,99,62,0,4,0,0,1,6,24,27,80,20,7,47,12,4,3,110,59,0,16,79,16,68,144,90,31,20,2,33,0,112,56,0,46,1,0,0,9,7,9,3,22,58,23,80,126,133,58,102,55,1,24,66,10,37,0,114,68,46,0,7,100,65,14,48,11,95,82,130,22,29,42,30,3,44,4,75,22,161,83,45,85,49,32,0,74,41,2,27,112,90,15,152,91,25,46,22,4,18,0,0,4,2,18,5,4,52,6,0,25,0,7,9,0,0,29,0,0,11,7,54,6,102,3,46,48,29,28,10,9,78,36,4,18,65,28,22,7,163,86,10,106,51,86,82,133,100,6,17,86,67,0,0,0,0,0,0,7,4,0,46,96,5,109,0,0,0,0,1,0,9,14,24,126,21,2,56,1,0,48,39,0,3,27,58,17,0,14,1,14,34,1,1,0,3,6,5,32,2,85,89,5,0,5,0,0,9,29,46,0,0,3,25,0,39,9,53,7,11,75,33,4,91,60,18,25,140,74,13,54,147,55,7,95,80,63,92,42,91,116,223,25,60,0,0,11,26,128,100,59,64,60,0,2,54,9,0,0,52,8,1,18,4,28,3,27,115,52,104,24,15,90,168,100,64,0,2,0,0,1,6,23,26,68,19,8,45,12,4,3,113,49,0,16,80,15,71,142,92,31,24,2,31,0,87,71,0,44,0,0,0,10,6,5,3,24,53,22,78,138,128,50,100,52,0,24,36,14,37,0,129,61,45,0,12,97,63,17,36,13,68,96,118,14,29,39,28,0,41,4,73,26,153,86,38,79,50,33,0,72,37,0,31,111,83,14,163,91,24,51,18,4,19,0,1,4,2,20,4,4,49,9,0,24,0,8,8,0,0,22,0,0,11,7,56,3,101,2,42,40,28,27,10,10,66,28,5,27,65,41,23,8,146,75,13,112,54,78,92,131,94,7,16,88,65,0,0,0,0,0,0,8,4,1,43,96,4,108,0,0,0,0,2,0,9,14,33,120,22,3,56,0,0,51,37,1,1,19,58,16,1,14,2,16,34,0,0,0,3,4,5,32,3,85,90,4,0,5,0,0,9,35,63,0,0,4,18,0,41,8,34,8,10,86,29,6,89,60,18,25,154,80,16,51,155,55,7,98,87,61,93,27,87,139,205,27,62,0,0,10,25,101,106,80,73,66,0,2,56,9,1,0,54,8,1,15,4,29,3,26,114,56,104,26,15,91,168,101,63,0,4,0,0,1,6,23,23,56,18,7,49,13,5,3,124,59,0,18,78,18,69,131,87,30,23,2,34,0,107,53,0,45,0,0,1,9,8,4,2,24,51,22,78,112,130,51,100,52,0,24,29,16,36,0,126,63,49,0,12,102,61,16,44,12,92,92,139,20,28,37,26,0,36,3,70,30,156,86,35,84,51,29,0,75,39,1,31,112,89,15,160,90,25,50,17,4,19,0,0,4,1,19,5,4,46,8,0,24,0,7,8,0,0,29,0,0,10,7,56,5,103,2,44,44,28,27,11,9,65,43,2,27,57,30,22,6,142,77,13,110,55,75,75,134,98,9,17,93,62,0,0,0,0,0,0,8,4,0,46,94,4,109,0,0,0,0,1,0,8,15,29,126,21,2,56,0,0,53,37,0,1,19,58,17,1,14,2,10,34,1,1,0,3,4,6,33,4,88,89,4,0,5,0,0,7,32,63,0,0,6,18,0,50,10,41,12,10,73,33,5,88,60,19,24,154,76,17,52,147,53,9,96,84,61,93,44,75,134,201,25,68,0,0,9,26,102,106,76,80,69,0,2,55,9,1,0,53,8,2,16,4,30,3,26,116,52,103,22,16,86,167,100,61,0,4,0,0,2,6,20,30,68,20,6,51,11,5,4,123,58,0,17,74,17,68,138,88,31,24,2,34,0,85,56,0,45,0,1,1,9,7,5,4,24,59,22,76,124,135,49,102,57,1,27,32,13,36,0,139,62,47,0,21,102,65,17,39,12,62,109,117,15,28,36,25,0,26,4,70,24,160,81,42,88,48,28,0,67,38,1,26,108,89,15,144,92,25,43,10,4,18,0,1,5,2,18,5,4,53,4,0,23,0,7,8,0,0,30,1,0,11,7,56,5,104,3,44,50,29,30,5,10,53,36,3,41,66,39,20,6,163,83,18,117,50,103,78,133,121,7,14,86,71,0,0,0,0,0,0,8,4,0,45,94,4,112,1,0,0,0,2,0,9,16,22,129,22,2,60,1,0,48,38,0,2,26,58,15,1,13,2,14,36,1,1,0,4,3,5,32,2,86,92,4,0,4,0,0,9,32,50,0,0,4,17,0,38,8,41,8,11,76,32,4,86,57,19,24,148,70,15,48,146,55,9,96,82,63,92,42,79,123,215,26,62,0,0,9,22,96,109,80,77,71,3,7,54,9,0,0,54,9,1,17,4,29,3,30,117,57,103,24,14,92,174,97,60,0,2,0,0,1,5,21,23,59,22,6,50,12,2,2,118,59,0,17,67,18,69,132,92,30,23,2,33,0,83,53,0,46,0,0,0,7,7,8,4,23,54,14,80,125,140,47,97,54,1,25,54,11,33,0,57,75,47,0,3,120,75,16,43,9,64,84,120,14,19,43,30,4,39,4,76,23,161,81,44,82,48,36,0,74,38,3,21,114,94,11,136,93,23,50,14,4,17,0,0,3,2,18,6,4,46,7,0,24,0,6,6,0,0,20,1,0,11,7,56,5,95,3,45,48,28,30,10,7,80,33,2,30,90,21,20,5,134,80,6,131,49,91,82,136,79,7,15,84,69,0,0,0,0,0,0,7,3,1,46,82,4,110,0,0,0,0,6,0,13,15,27,124,21,2,58,1,0,54,37,1,2,19,60,18,1,13,1,16,34,0,1,0,3,4,6,34,3,86,90,4,0,4,1,0,8,27,50,0,0,2,20,0,46,9,32,11,12,74,32,6,95,61,17,24,146,73,14,47,149,55,8,96,83,62,92,42,84,123,206